Protein 1TUJ (pdb70)

Nearest PDB structures (foldseek):
  1tuj-assembly1_A  TM=8.989E-01  e=5.207E-14  Apis mellifera
  1ls8-assembly1_A  TM=6.664E-01  e=7.599E-02  Bombyx mori
  7nyj-assembly1_A  TM=5.876E-01  e=1.503E-01  Varroa destructor
  7nza-assembly1_B  TM=5.631E-01  e=1.669E-01  Varroa destructor
  4inx-assembly1_A  TM=6.308E-01  e=3.863E-01  Amyelois transitella

Solvent-accessible surface area: 7145 Å² total; per-residue (Å²): 73,102,106,106,46,4,61,57,69,33,93,126,92,20,105,91,42,57,127,55,1,15,116,105,84,152,94,25,18,89,142,32,28,124,142,144,39,70,61,51,6,8,25,64,82,80,3,0,4,5,64,1,9,21,22,62,146,40,138,4,5,124,45,59,84,21,90,14,120,33,12,67,150,12,0,86,91,0,3,57,75,84,78,108,38,28,114,115,3,43,45,19,0,74,83,0,47,123,52,0,135,39,47,120,78,59,38,55,5,1,10,54,11,1,39,8,23,41,125,121,32,96,26

CATH classification: 1.10.238.20

Secondary structure (DSSP, 8-state):
--HHHHHHHHHHTSHHHHHHHHHHHSS-TTTT-SS-SSSSSS-STTHHHHTTHHHHHTT-EETTEE--HHHHHHHHHHT-S-SHHHHHHHHHHHHHHHHHTT-SSHHHHHHHHHHHHHHHT--

Sequence (123 aa):
IDQDTVVAKYMEYLMPDIMPCADELHISEDIATNIQAAKNGADMSQLGCLKACVMKRIEMLKGTELYVEPVYKMIEVVHAGNADDIQLVKGIANECIENAKGETDECNIGNKYTDCYIEKLFSIDQDTVVAKYMEYLMPDIMPCADELHISEDIATNIQAAKNGADMSQLGCLKACVMKRIEMLKGTELYVEPVYKMIEVVHAGNADDIQLVKGIANECIENAKGETDECNIGNKYTDCYIEKLFSIDQDTVVAKYMEYLMPDIMPCADELHISEDIATNIQAAKNGADMSQLGCLKACVMKRIEMLKGTELYVEPVYKMIEVVHAGNADDIQLVKGIANECIENAKGETDECNIGNKYTDCYIEKLFSIDQDTVVAKYMEYLMPDIMPCADELHISEDIATNIQAAKNGADMSQLGCLKACVMKRIEMLKGTELYVEPVYKMIEVVHAGNADDIQLVKGIANECIENAKGETDECNIGNKYTDCYIEKLFSIDQDTVVAKYMEYLMPDIMPCADELHISEDIATNIQAAKNGADMSQLGCLKACVMKRIEMLKGTELYVEPVYKMIEVVHAGNADDIQLVKGIANECIENAKGETDECNIGNKYTDCYIEKLFSIDQDTVVAKYMEYLMPDIMPCADELHISEDIATNIQAAKNGADMSQLGCLKACVMKRIEMLKGTELYVEPVYKMIEVVHAGNADDIQLVKGIANECIENAKGETDECNIGNKYTDCYIEKLFSIDQDTVVAKYMEYLMPDIMPCADELHISEDIATNIQAAKNGADMSQLGCLKACVMKRIEMLKGTELYVEPVYKMIEVVHAGNADDIQLVKGIANECIENAKGETDECNIGNKYTDCYIEKLFSIDQDTVVAKYMEYLMPDIMPCADELHISEDIATNIQAAKNGADMSQLGCLKACVMKRIEMLKGTELYVEPVYKMIEVVHAGNADDIQLVKGIANECIENAKGETDECNIGNKYTDCYIEKLFSIDQDTVVAKYMEYLMPDIMPCADELHISEDIATNIQAAKNGADMSQLGCLKACVMKRIEMLKGTELYVEPVYKMIEVVHAGNADDIQLVKGIANECIENAKGETDECNIGNKYTDCYIEKLFSIDQDTVVAKYMEYLMPDIMPCADELHISEDIATNIQAAKNGADMSQLGCLKACVMKRIEMLKGTELYVEPVYKMIEVVHAGNADDIQLVKGIANECIENAKGETDECNIGNKYTDCYIEKLFSIDQDTVVAKYMEYLMPDIMPCADELHISEDIATNIQAAKNGADMSQLGCLKACVMKRIEMLKGTELYVEPVYKMIEVVHAGNADDIQLVKGIANECIENAKGETDECNIGNKYTDCYIEKLFSIDQDTVVAKYMEYLMPDIMPCADELHISEDIATNIQAAKNGADMSQLGCLKACVMKRIEMLKGTELYVEPVYKMIEVVHAGNADDIQLVKGIANECIENAKGETDECNIGNKYTDCYIEKLFSIDQDTVVAKYMEYLMPDIMPCADELHISEDIATNIQAAKNGADMSQLGCLKACVMKRIEMLKGTELYVEPVYKMIEVVHAGNADDIQLVKGIANECIENAKGETDECNIGNKYTDCYIEKLFSIDQDTVVAKYMEYLMPDIMPCADELHISEDIATNIQAAKNGADMSQLGCLKACVMKRIEMLKGTELYVEPVYKMIEVVHAGNADDIQLVKGIANECIENAKGETDECNIGNKYTDCYIEKLFSIDQDTVVAKYMEYLMPDIMPCADELHISEDIATNIQAAKNGADMSQLGCLKACVMKRIEMLKGTELYVEPVYKMIEVVHAGNADDIQLVKGIANECIENAKGETDECNIGNKYTDCYIEKLFSIDQDTVVAKYMEYLMPDIMPCADELHISEDIATNIQAAKNGADMSQLGCLKACVMKRIEMLKGTELYVEPVYKMIEVVHAGNADDIQLVKGIANECIENAKGETDECNIGNKYTDCYIEKLFSIDQDTVVAKYMEYLMPDIMPCADELHISEDIATNIQAAKNGADMSQLGCLKACVMKRIEMLKGTELYVEPVYKMIEVVHAGNADDIQLVKGIANECIENAKGETDECNIGNKYTDCYIEKLFS

Structure (mmCIF, N/CA/C/O backbone):
data_1TUJ
#
_entry.id   1TUJ
#
loop_
_entity.id
_entity.type
_entity.pdbx_description
1 polymer 'odorant binding protein ASP2'
2 non-polymer 3-TRIMETHYLSILYL-PROPIONATE-2,2,3,3,-D4
#
loop_
_atom_site.group_PDB
_atom_site.id
_atom_site.type_symbol
_atom_site.label_atom_id
_atom_site.label_alt_id
_atom_site.label_comp_id
_atom_site.label_asym_id
_atom_site.label_entity_id
_atom_site.label_seq_id
_atom_site.pdbx_PDB_ins_code
_atom_site.Cartn_x
_atom_site.Cartn_y
_atom_site.Cartn_z
_atom_site.occupancy
_atom_site.B_iso_or_equiv
_atom_site.auth_seq_id
_atom_site.auth_comp_id
_atom_site.auth_asym_id
_atom_site.auth_atom_id
_atom_site.pdbx_PDB_model_num
ATOM 1 N N . ILE A 1 1 ? -0.765 14.825 10.086 1.00 0.00 1 ILE A N 1
ATOM 2 C CA . ILE A 1 1 ? -1.889 14.031 9.530 1.00 0.00 1 ILE A CA 1
ATOM 3 C C . ILE A 1 1 ? -2.242 12.862 10.442 1.00 0.00 1 ILE A C 1
ATOM 4 O O . ILE A 1 1 ? -1.481 11.902 10.562 1.00 0.00 1 ILE A O 1
ATOM 19 N N . ASP A 1 2 ? -3.403 12.952 11.085 1.00 0.00 2 ASP A N 1
ATOM 20 C CA . ASP A 1 2 ? -3.866 11.900 11.984 1.00 0.00 2 ASP A CA 1
ATOM 21 C C . ASP A 1 2 ? -3.991 10.578 11.244 1.00 0.00 2 ASP A C 1
ATOM 22 O O . ASP A 1 2 ? -4.369 10.546 10.073 1.00 0.00 2 ASP A O 1
ATOM 31 N N . GLN A 1 3 ? -3.656 9.487 11.928 1.00 0.00 3 GLN A N 1
ATOM 32 C CA . GLN A 1 3 ? -3.746 8.160 11.337 1.00 0.00 3 GLN A CA 1
ATOM 33 C C . GLN A 1 3 ? -5.156 7.916 10.825 1.00 0.00 3 GLN A C 1
ATOM 34 O O . GLN A 1 3 ? -5.362 7.246 9.813 1.00 0.00 3 GLN A O 1
ATOM 48 N N . ASP A 1 4 ? -6.120 8.468 11.548 1.00 0.00 4 ASP A N 1
ATOM 49 C CA . ASP A 1 4 ? -7.527 8.338 11.193 1.00 0.00 4 ASP A CA 1
ATOM 50 C C . ASP A 1 4 ? -7.793 8.898 9.800 1.00 0.00 4 ASP A C 1
ATOM 51 O O . ASP A 1 4 ? -8.725 8.473 9.118 1.00 0.00 4 ASP A O 1
ATOM 60 N N . THR A 1 5 ? -6.965 9.851 9.385 1.00 0.00 5 THR A N 1
ATOM 61 C CA . THR A 1 5 ? -7.106 10.472 8.074 1.00 0.00 5 THR A CA 1
ATOM 62 C C . THR A 1 5 ? -6.321 9.691 7.035 1.00 0.00 5 THR A C 1
ATOM 63 O O . THR A 1 5 ? -6.618 9.743 5.842 1.00 0.00 5 THR A O 1
ATOM 74 N N . VAL A 1 6 ? -5.323 8.962 7.506 1.00 0.00 6 VAL A N 1
ATOM 75 C CA . VAL A 1 6 ? -4.478 8.161 6.634 1.00 0.00 6 VAL A CA 1
ATOM 76 C C . VAL A 1 6 ? -5.229 6.944 6.103 1.00 0.00 6 VAL A C 1
ATOM 77 O O . VAL A 1 6 ? -5.259 6.699 4.898 1.00 0.00 6 VAL A O 1
ATOM 90 N N . VAL A 1 7 ? -5.836 6.189 7.011 1.00 0.00 7 VAL A N 1
ATOM 91 C CA . VAL A 1 7 ? -6.577 4.991 6.638 1.00 0.00 7 VAL A CA 1
ATOM 92 C C . VAL A 1 7 ? -7.910 5.341 5.978 1.00 0.00 7 VAL A C 1
ATOM 93 O O . VAL A 1 7 ? -8.401 4.598 5.129 1.00 0.00 7 VAL A O 1
ATOM 106 N N . ALA A 1 8 ? -8.489 6.472 6.367 1.00 0.00 8 ALA A N 1
ATOM 107 C CA . ALA A 1 8 ? -9.768 6.904 5.808 1.00 0.00 8 ALA A CA 1
ATOM 108 C C . ALA A 1 8 ? -9.601 7.454 4.394 1.00 0.00 8 ALA A C 1
ATOM 109 O O . ALA A 1 8 ? -10.503 7.334 3.564 1.00 0.00 8 ALA A O 1
ATOM 116 N N . LYS A 1 9 ? -8.448 8.057 4.123 1.00 0.00 9 LYS A N 1
ATOM 117 C CA . LYS A 1 9 ? -8.177 8.622 2.804 1.00 0.00 9 LYS A CA 1
ATOM 118 C C . LYS A 1 9 ? -7.766 7.540 1.812 1.00 0.00 9 LYS A C 1
ATOM 119 O O . LYS A 1 9 ? -8.380 7.394 0.761 1.00 0.00 9 LYS A O 1
ATOM 138 N N . TYR A 1 10 ? -6.726 6.783 2.153 1.00 0.00 10 TYR A N 1
ATOM 139 C CA . TYR A 1 10 ? -6.238 5.717 1.281 1.00 0.00 10 TYR A CA 1
ATOM 140 C C . TYR A 1 10 ? -7.347 4.722 0.951 1.00 0.00 10 TYR A C 1
ATOM 141 O O . TYR A 1 10 ? -7.332 4.090 -0.106 1.00 0.00 10 TYR A O 1
ATOM 159 N N . MET A 1 11 ? -8.306 4.588 1.859 1.00 0.00 11 MET A N 1
ATOM 160 C CA . MET A 1 11 ? -9.420 3.666 1.666 1.00 0.00 11 MET A CA 1
ATOM 161 C C . MET A 1 11 ? -10.495 4.282 0.775 1.00 0.00 11 MET A C 1
ATOM 162 O O . MET A 1 11 ? -10.877 3.704 -0.240 1.00 0.00 11 MET A O 1
ATOM 176 N N . GLU A 1 12 ? -10.976 5.457 1.164 1.00 0.00 12 GLU A N 1
ATOM 177 C CA . GLU A 1 12 ? -12.010 6.155 0.405 1.00 0.00 12 GLU A CA 1
ATOM 178 C C . GLU A 1 12 ? -11.507 6.544 -0.983 1.00 0.00 12 GLU A C 1
ATOM 179 O O . GLU A 1 12 ? -12.294 6.733 -1.911 1.00 0.00 12 GLU A O 1
ATOM 191 N N . TYR A 1 13 ? -10.190 6.658 -1.117 1.00 0.00 13 TYR A N 1
ATOM 192 C CA . TYR A 1 13 ? -9.572 7.032 -2.385 1.00 0.00 13 TYR A CA 1
ATOM 193 C C . TYR A 1 13 ? -9.700 5.906 -3.406 1.00 0.00 13 TYR A C 1
ATOM 194 O O . TYR A 1 13 ? -9.687 6.146 -4.614 1.00 0.00 13 TYR A O 1
ATOM 212 N N . LEU A 1 14 ? -9.829 4.677 -2.913 1.00 0.00 14 LEU A N 1
ATOM 213 C CA . LEU A 1 14 ? -9.954 3.513 -3.785 1.00 0.00 14 LEU A CA 1
ATOM 214 C C . LEU A 1 14 ? -10.845 2.444 -3.153 1.00 0.00 14 LEU A C 1
ATOM 215 O O . LEU A 1 14 ? -10.572 1.250 -3.267 1.00 0.00 14 LEU A O 1
ATOM 231 N N . MET A 1 15 ? -11.916 2.878 -2.493 1.00 0.00 15 MET A N 1
ATOM 232 C CA . MET A 1 15 ? -12.839 1.954 -1.846 1.00 0.00 15 MET A CA 1
ATOM 233 C C . MET A 1 15 ? -13.488 1.010 -2.863 1.00 0.00 15 MET A C 1
ATOM 234 O O . MET A 1 15 ? -13.462 -0.207 -2.678 1.00 0.00 15 MET A O 1
ATOM 248 N N . PRO A 1 16 ? -14.081 1.545 -3.954 1.00 0.00 16 PRO A N 1
ATOM 249 C CA . PRO A 1 16 ? -14.722 0.711 -4.975 1.00 0.00 16 PRO A CA 1
ATOM 250 C C . PRO A 1 16 ? -13.703 -0.075 -5.790 1.00 0.00 16 PRO A C 1
ATOM 251 O O . PRO A 1 16 ? -14.062 -0.829 -6.695 1.00 0.00 16 PRO A O 1
ATOM 262 N N . ASP A 1 17 ? -12.427 0.105 -5.461 1.00 0.00 17 ASP A N 1
ATOM 263 C CA . ASP A 1 17 ? -11.350 -0.585 -6.159 1.00 0.00 17 ASP A CA 1
ATOM 264 C C . ASP A 1 17 ? -10.664 -1.596 -5.246 1.00 0.00 17 ASP A C 1
ATOM 265 O O . ASP A 1 17 ? -9.907 -2.449 -5.711 1.00 0.00 17 ASP A O 1
ATOM 274 N N . ILE A 1 18 ? -10.924 -1.491 -3.945 1.00 0.00 18 ILE A N 1
ATOM 275 C CA . ILE A 1 18 ? -10.330 -2.403 -2.971 1.00 0.00 18 ILE A CA 1
ATOM 276 C C . ILE A 1 18 ? -11.208 -3.636 -2.745 1.00 0.00 18 ILE A C 1
ATOM 277 O O . ILE A 1 18 ? -10.700 -4.728 -2.485 1.00 0.00 18 ILE A O 1
ATOM 293 N N . MET A 1 19 ? -12.522 -3.464 -2.864 1.00 0.00 19 MET A N 1
ATOM 294 C CA . MET A 1 19 ? -13.456 -4.569 -2.653 1.00 0.00 19 MET A CA 1
ATOM 295 C C . MET A 1 19 ? -13.265 -5.723 -3.657 1.00 0.00 19 MET A C 1
ATOM 296 O O . MET A 1 19 ? -13.497 -6.876 -3.299 1.00 0.00 19 MET A O 1
ATOM 310 N N . PRO A 1 20 ? -12.842 -5.460 -4.920 1.00 0.00 20 PRO A N 1
ATOM 311 C CA . PRO A 1 20 ? -12.638 -6.529 -5.905 1.00 0.00 20 PRO A CA 1
ATOM 312 C C . PRO A 1 20 ? -11.449 -7.413 -5.548 1.00 0.00 20 PRO A C 1
ATOM 313 O O . PRO A 1 20 ? -11.470 -8.623 -5.772 1.00 0.00 20 PRO A O 1
ATOM 324 N N . CYS A 1 21 ? -10.416 -6.795 -4.980 1.00 0.00 21 CYS A N 1
ATOM 325 C CA . CYS A 1 21 ? -9.205 -7.513 -4.599 1.00 0.00 21 CYS A CA 1
ATOM 326 C C . CYS A 1 21 ? -9.495 -8.570 -3.537 1.00 0.00 21 CYS A C 1
ATOM 327 O O . CYS A 1 21 ? -9.138 -9.734 -3.698 1.00 0.00 21 CYS A O 1
ATOM 334 N N . ALA A 1 22 ? -10.139 -8.160 -2.451 1.00 0.00 22 ALA A N 1
ATOM 335 C CA . ALA A 1 22 ? -10.473 -9.082 -1.368 1.00 0.00 22 ALA A CA 1
ATOM 336 C C . ALA A 1 22 ? -11.276 -10.275 -1.877 1.00 0.00 22 ALA A C 1
ATOM 337 O O . ALA A 1 22 ? -11.129 -11.390 -1.378 1.00 0.00 22 ALA A O 1
ATOM 344 N N . ASP A 1 23 ? -12.119 -10.035 -2.873 1.00 0.00 23 ASP A N 1
ATOM 345 C CA . ASP A 1 23 ? -12.944 -11.090 -3.446 1.00 0.00 23 ASP A CA 1
ATOM 346 C C . ASP A 1 23 ? -12.146 -11.904 -4.458 1.00 0.00 23 ASP A C 1
ATOM 347 O O . ASP A 1 23 ? -12.539 -13.008 -4.837 1.00 0.00 23 ASP A O 1
ATOM 356 N N . GLU A 1 24 ? -11.022 -11.346 -4.891 1.00 0.00 24 GLU A N 1
ATOM 357 C CA . GLU A 1 24 ? -10.163 -12.000 -5.869 1.00 0.00 24 GLU A CA 1
ATOM 358 C C . GLU A 1 24 ? -9.653 -13.347 -5.370 1.00 0.00 24 GLU A C 1
ATOM 359 O O . GLU A 1 24 ? -9.827 -14.363 -6.044 1.00 0.00 24 GLU A O 1
ATOM 371 N N . LEU A 1 25 ? -9.029 -13.367 -4.191 1.00 0.00 25 LEU A N 1
ATOM 372 C CA . LEU A 1 25 ? -8.490 -14.622 -3.669 1.00 0.00 25 LEU A CA 1
ATOM 373 C C . LEU A 1 25 ? -9.430 -15.296 -2.677 1.00 0.00 25 LEU A C 1
ATOM 374 O O . LEU A 1 25 ? -9.610 -16.514 -2.724 1.00 0.00 25 LEU A O 1
ATOM 390 N N . HIS A 1 26 ? -10.042 -14.508 -1.797 1.00 0.00 26 HIS A N 1
ATOM 391 C CA . HIS A 1 26 ? -10.967 -15.050 -0.805 1.00 0.00 26 HIS A CA 1
ATOM 392 C C . HIS A 1 26 ? -11.467 -13.956 0.131 1.00 0.00 26 HIS A C 1
ATOM 393 O O . HIS A 1 26 ? -12.651 -13.621 0.159 1.00 0.00 26 HIS A O 1
ATOM 408 N N . ILE A 1 27 ? -10.523 -13.414 0.898 1.00 0.00 27 ILE A N 1
ATOM 409 C CA . ILE A 1 27 ? -10.797 -12.385 1.893 1.00 0.00 27 ILE A CA 1
ATOM 410 C C . ILE A 1 27 ? -9.774 -11.257 1.820 1.00 0.00 27 ILE A C 1
ATOM 411 O O . ILE A 1 27 ? -8.791 -11.343 1.084 1.00 0.00 27 ILE A O 1
ATOM 427 N N . SER A 1 28 ? -10.016 -10.199 2.588 1.00 0.00 28 SER A N 1
ATOM 428 C CA . SER A 1 28 ? -9.098 -9.073 2.643 1.00 0.00 28 SER A CA 1
ATOM 429 C C . SER A 1 28 ? -8.018 -9.351 3.679 1.00 0.00 28 SER A C 1
ATOM 430 O O . SER A 1 28 ? -8.321 -9.700 4.821 1.00 0.00 28 SER A O 1
ATOM 438 N N . GLU A 1 29 ? -6.761 -9.201 3.278 1.00 0.00 29 GLU A N 1
ATOM 439 C CA . GLU A 1 29 ? -5.637 -9.439 4.177 1.00 0.00 29 GLU A CA 1
ATOM 440 C C . GLU A 1 29 ? -5.796 -8.663 5.483 1.00 0.00 29 GLU A C 1
ATOM 441 O O . GLU A 1 29 ? -5.177 -9.000 6.490 1.00 0.00 29 GLU A O 1
ATOM 453 N N . ASP A 1 30 ? -6.630 -7.625 5.455 1.00 0.00 30 ASP A N 1
ATOM 454 C CA . ASP A 1 30 ? -6.874 -6.802 6.635 1.00 0.00 30 ASP A CA 1
ATOM 455 C C . ASP A 1 30 ? -7.747 -7.544 7.643 1.00 0.00 30 ASP A C 1
ATOM 456 O O . ASP A 1 30 ? -7.301 -7.876 8.742 1.00 0.00 30 ASP A O 1
ATOM 465 N N . ILE A 1 31 ? -8.993 -7.802 7.258 1.00 0.00 31 ILE A N 1
ATOM 466 C CA . ILE A 1 31 ? -9.933 -8.508 8.122 1.00 0.00 31 ILE A CA 1
ATOM 467 C C . ILE A 1 31 ? -9.529 -9.972 8.263 1.00 0.00 31 ILE A C 1
ATOM 468 O O . ILE A 1 31 ? -10.130 -10.723 9.032 1.00 0.00 31 ILE A O 1
ATOM 484 N N . ALA A 1 32 ? -8.504 -10.368 7.512 1.00 0.00 32 ALA A N 1
ATOM 485 C CA . ALA A 1 32 ? -8.005 -11.738 7.554 1.00 0.00 32 ALA A CA 1
ATOM 486 C C . ALA A 1 32 ? -7.837 -12.202 8.996 1.00 0.00 32 ALA A C 1
ATOM 487 O O . ALA A 1 32 ? -8.072 -13.366 9.322 1.00 0.00 32 ALA A O 1
ATOM 494 N N . THR A 1 33 ? -7.429 -11.268 9.849 1.00 0.00 33 THR A N 1
ATOM 495 C CA . THR A 1 33 ? -7.228 -11.534 11.267 1.00 0.00 33 THR A CA 1
ATOM 496 C C . THR A 1 33 ? -6.784 -10.263 11.983 1.00 0.00 33 THR A C 1
ATOM 497 O O . THR A 1 33 ? -5.816 -9.626 11.578 1.00 0.00 33 THR A O 1
ATOM 508 N N . ASN A 1 34 ? -7.516 -9.892 13.030 1.00 0.00 34 ASN A N 1
ATOM 509 C CA . ASN A 1 34 ? -7.213 -8.688 13.806 1.00 0.00 34 ASN A CA 1
ATOM 510 C C . ASN A 1 34 ? -5.711 -8.459 13.964 1.00 0.00 34 ASN A C 1
ATOM 511 O O . ASN A 1 34 ? -5.117 -7.683 13.215 1.00 0.00 34 ASN A O 1
ATOM 522 N N . ILE A 1 35 ? -5.100 -9.127 14.933 1.00 0.00 35 ILE A N 1
ATOM 523 C CA . ILE A 1 35 ? -3.669 -8.977 15.171 1.00 0.00 35 ILE A CA 1
ATOM 524 C C . ILE A 1 35 ? -3.024 -10.316 15.506 1.00 0.00 35 ILE A C 1
ATOM 525 O O . ILE A 1 35 ? -2.379 -10.466 16.545 1.00 0.00 35 ILE A O 1
ATOM 541 N N . GLN A 1 36 ? -3.197 -11.288 14.616 1.00 0.00 36 GLN A N 1
ATOM 542 C CA . GLN A 1 36 ? -2.636 -12.620 14.829 1.00 0.00 36 GLN A CA 1
ATOM 543 C C . GLN A 1 36 ? -1.923 -13.145 13.581 1.00 0.00 36 GLN A C 1
ATOM 544 O O . GLN A 1 36 ? -1.619 -14.333 13.484 1.00 0.00 36 GLN A O 1
ATOM 558 N N . ALA A 1 37 ? -1.646 -12.261 12.625 1.00 0.00 37 ALA A N 1
ATOM 559 C CA . ALA A 1 37 ? -0.975 -12.675 11.395 1.00 0.00 37 ALA A CA 1
ATOM 560 C C . ALA A 1 37 ? 0.544 -12.698 11.550 1.00 0.00 37 ALA A C 1
ATOM 561 O O . ALA A 1 37 ? 1.136 -13.768 11.696 1.00 0.00 37 ALA A O 1
ATOM 568 N N . ALA A 1 38 ? 1.170 -11.516 11.533 1.00 0.00 38 ALA A N 1
ATOM 569 C CA . ALA A 1 38 ? 2.627 -11.416 11.667 1.00 0.00 38 ALA A CA 1
ATOM 570 C C . ALA A 1 38 ? 3.121 -9.976 11.519 1.00 0.00 38 ALA A C 1
ATOM 571 O O . ALA A 1 38 ? 3.380 -9.296 12.512 1.00 0.00 38 ALA A O 1
ATOM 578 N N . LYS A 1 39 ? 3.256 -9.523 10.269 1.00 0.00 39 LYS A N 1
ATOM 579 C CA . LYS A 1 39 ? 3.744 -8.174 9.979 1.00 0.00 39 LYS A CA 1
ATOM 580 C C . LYS A 1 39 ? 3.022 -7.114 10.805 1.00 0.00 39 LYS A C 1
ATOM 581 O O . LYS A 1 39 ? 3.645 -6.395 11.585 1.00 0.00 39 LYS A O 1
ATOM 600 N N . ASN A 1 40 ? 1.709 -7.018 10.628 1.00 0.00 40 ASN A N 1
ATOM 601 C CA . ASN A 1 40 ? 0.911 -6.045 11.368 1.00 0.00 40 ASN A CA 1
ATOM 602 C C . ASN A 1 40 ? -0.242 -6.729 12.093 1.00 0.00 40 ASN A C 1
ATOM 603 O O . ASN A 1 40 ? -1.015 -6.084 12.804 1.00 0.00 40 ASN A O 1
ATOM 614 N N . GLY A 1 41 ? -0.350 -8.041 11.905 1.00 0.00 41 GLY A N 1
ATOM 615 C CA . GLY A 1 41 ? -1.404 -8.801 12.551 1.00 0.00 41 GLY A CA 1
ATOM 616 C C . GLY A 1 41 ? -2.543 -9.140 11.609 1.00 0.00 41 GLY A C 1
ATOM 617 O O . GLY A 1 41 ? -3.348 -10.021 11.900 1.00 0.00 41 GLY A O 1
ATOM 621 N N . ALA A 1 42 ? -2.605 -8.444 10.477 1.00 0.00 42 ALA A N 1
ATOM 622 C CA . ALA A 1 42 ? -3.646 -8.684 9.480 1.00 0.00 42 ALA A CA 1
ATOM 623 C C . ALA A 1 42 ? -3.240 -9.808 8.539 1.00 0.00 42 ALA A C 1
ATOM 624 O O . ALA A 1 42 ? -3.996 -10.756 8.329 1.00 0.00 42 ALA A O 1
ATOM 631 N N . ASP A 1 43 ? -2.037 -9.698 7.978 1.00 0.00 43 ASP A N 1
ATOM 632 C CA . ASP A 1 43 ? -1.520 -10.707 7.060 1.00 0.00 43 ASP A CA 1
ATOM 633 C C . ASP A 1 43 ? -0.095 -10.359 6.627 1.00 0.00 43 ASP A C 1
ATOM 634 O O . ASP A 1 43 ? 0.452 -9.333 7.031 1.00 0.00 43 ASP A O 1
ATOM 643 N N . MET A 1 44 ? 0.503 -11.226 5.816 1.00 0.00 44 MET A N 1
ATOM 644 C CA . MET A 1 44 ? 1.865 -11.017 5.330 1.00 0.00 44 MET A CA 1
ATOM 645 C C . MET A 1 44 ? 2.082 -11.747 4.006 1.00 0.00 44 MET A C 1
ATOM 646 O O . MET A 1 44 ? 2.399 -11.128 2.989 1.00 0.00 44 MET A O 1
ATOM 660 N N . SER A 1 45 ? 1.912 -13.066 4.029 1.00 0.00 45 SER A N 1
ATOM 661 C CA . SER A 1 45 ? 2.087 -13.881 2.833 1.00 0.00 45 SER A CA 1
ATOM 662 C C . SER A 1 45 ? 1.039 -13.537 1.783 1.00 0.00 45 SER A C 1
ATOM 663 O O . SER A 1 45 ? 1.362 -13.321 0.617 1.00 0.00 45 SER A O 1
ATOM 671 N N . GLN A 1 46 ? -0.221 -13.490 2.205 1.00 0.00 46 GLN A N 1
ATOM 672 C CA . GLN A 1 46 ? -1.315 -13.170 1.299 1.00 0.00 46 GLN A CA 1
ATOM 673 C C . GLN A 1 46 ? -1.521 -11.662 1.217 1.00 0.00 46 GLN A C 1
ATOM 674 O O . GLN A 1 46 ? -2.232 -11.170 0.342 1.00 0.00 46 GLN A O 1
ATOM 688 N N . LEU A 1 47 ? -0.895 -10.932 2.136 1.00 0.00 47 LEU A N 1
ATOM 689 C CA . LEU A 1 47 ? -1.005 -9.478 2.169 1.00 0.00 47 LEU A CA 1
ATOM 690 C C . LEU A 1 47 ? -0.186 -8.859 1.049 1.00 0.00 47 LEU A C 1
ATOM 691 O O . LEU A 1 47 ? -0.611 -7.896 0.410 1.00 0.00 47 LEU A O 1
ATOM 707 N N . GLY A 1 48 ? 0.991 -9.423 0.813 1.00 0.00 48 GLY A N 1
ATOM 708 C CA . GLY A 1 48 ? 1.858 -8.917 -0.229 1.00 0.00 48 GLY A CA 1
ATOM 709 C C . GLY A 1 48 ? 1.275 -9.101 -1.617 1.00 0.00 48 GLY A C 1
ATOM 710 O O . GLY A 1 48 ? 1.934 -8.807 -2.615 1.00 0.00 48 GLY A O 1
ATOM 714 N N . CYS A 1 49 ? 0.041 -9.591 -1.683 1.00 0.00 49 CYS A N 1
ATOM 715 C CA . CYS A 1 49 ? -0.625 -9.806 -2.961 1.00 0.00 49 CYS A CA 1
ATOM 716 C C . CYS A 1 49 ? -2.064 -9.318 -2.924 1.00 0.00 49 CYS A C 1
ATOM 717 O O . CYS A 1 49 ? -2.445 -8.434 -3.692 1.00 0.00 49 CYS A O 1
ATOM 724 N N . LEU A 1 50 ? -2.869 -9.920 -2.052 1.00 0.00 50 LEU A N 1
ATOM 725 C CA . LEU A 1 50 ? -4.266 -9.531 -1.909 1.00 0.00 50 LEU A CA 1
ATOM 726 C C . LEU A 1 50 ? -4.359 -8.016 -1.790 1.00 0.00 50 LEU A C 1
ATOM 727 O O . LEU A 1 50 ? -5.201 -7.381 -2.424 1.00 0.00 50 LEU A O 1
ATOM 743 N N . LYS A 1 51 ? -3.475 -7.443 -0.978 1.00 0.00 51 LYS A N 1
ATOM 744 C CA . LYS A 1 51 ? -3.436 -6.001 -0.801 1.00 0.00 51 LYS A CA 1
ATOM 745 C C . LYS A 1 51 ? -2.610 -5.369 -1.918 1.00 0.00 51 LYS A C 1
ATOM 746 O O . LYS A 1 51 ? -2.745 -4.179 -2.202 1.00 0.00 51 LYS A O 1
ATOM 765 N N . ALA A 1 52 ? -1.760 -6.177 -2.559 1.00 0.00 52 ALA A N 1
ATOM 766 C CA . ALA A 1 52 ? -0.929 -5.674 -3.644 1.00 0.00 52 ALA A CA 1
ATOM 767 C C . ALA A 1 52 ? -1.771 -5.475 -4.898 1.00 0.00 52 ALA A C 1
ATOM 768 O O . ALA A 1 52 ? -1.358 -4.801 -5.841 1.00 0.00 52 ALA A O 1
ATOM 775 N N . CYS A 1 53 ? -2.956 -6.079 -4.892 1.00 0.00 53 CYS A N 1
ATOM 776 C CA . CYS A 1 53 ? -3.880 -5.981 -6.012 1.00 0.00 53 CYS A CA 1
ATOM 777 C C . CYS A 1 53 ? -4.331 -4.538 -6.205 1.00 0.00 53 CYS A C 1
ATOM 778 O O . CYS A 1 53 ? -4.579 -4.097 -7.326 1.00 0.00 53 CYS A O 1
ATOM 785 N N . VAL A 1 54 ? -4.440 -3.812 -5.099 1.00 0.00 54 VAL A N 1
ATOM 786 C CA . VAL A 1 54 ? -4.849 -2.414 -5.143 1.00 0.00 54 VAL A CA 1
ATOM 787 C C . VAL A 1 54 ? -3.755 -1.565 -5.782 1.00 0.00 54 VAL A C 1
ATOM 788 O O . VAL A 1 54 ? -4.014 -0.472 -6.287 1.00 0.00 54 VAL A O 1
ATOM 801 N N . MET A 1 55 ? -2.531 -2.084 -5.756 1.00 0.00 55 MET A N 1
ATOM 802 C CA . MET A 1 55 ? -1.387 -1.390 -6.336 1.00 0.00 55 MET A CA 1
ATOM 803 C C . MET A 1 55 ? -1.420 -1.484 -7.857 1.00 0.00 55 MET A C 1
ATOM 804 O O . MET A 1 55 ? -1.339 -0.474 -8.556 1.00 0.00 55 MET A O 1
ATOM 818 N N . LYS A 1 56 ? -1.540 -2.709 -8.361 1.00 0.00 56 LYS A N 1
ATOM 819 C CA . LYS A 1 56 ? -1.592 -2.946 -9.798 1.00 0.00 56 LYS A CA 1
ATOM 820 C C . LYS A 1 56 ? -2.856 -2.342 -10.396 1.00 0.00 56 LYS A C 1
ATOM 821 O O . LYS A 1 56 ? -2.960 -2.163 -11.610 1.00 0.00 56 LYS A O 1
ATOM 840 N N . ARG A 1 57 ? -3.816 -2.032 -9.532 1.00 0.00 57 ARG A N 1
ATOM 841 C CA . ARG A 1 57 ? -5.078 -1.445 -9.960 1.00 0.00 57 ARG A CA 1
ATOM 842 C C . ARG A 1 57 ? -4.874 -0.004 -10.420 1.00 0.00 57 ARG A C 1
ATOM 843 O O . ARG A 1 57 ? -5.564 0.474 -11.321 1.00 0.00 57 ARG A O 1
ATOM 864 N N . ILE A 1 58 ? -3.920 0.680 -9.795 1.00 0.00 58 ILE A N 1
ATOM 865 C CA . ILE A 1 58 ? -3.619 2.067 -10.139 1.00 0.00 58 ILE A CA 1
ATOM 866 C C . ILE A 1 58 ? -2.360 2.163 -10.996 1.00 0.00 58 ILE A C 1
ATOM 867 O O . ILE A 1 58 ? -1.697 3.199 -11.025 1.00 0.00 58 ILE A O 1
ATOM 883 N N . GLU A 1 59 ? -2.041 1.072 -11.687 1.00 0.00 59 GLU A N 1
ATOM 884 C CA . GLU A 1 59 ? -0.867 1.024 -12.556 1.00 0.00 59 GLU A CA 1
ATOM 885 C C . GLU A 1 59 ? 0.422 1.256 -11.771 1.00 0.00 59 GLU A C 1
ATOM 886 O O . GLU A 1 59 ? 1.254 2.077 -12.159 1.00 0.00 59 GLU A O 1
ATOM 898 N N . MET A 1 60 ? 0.586 0.523 -10.672 1.00 0.00 60 MET A N 1
ATOM 899 C CA . MET A 1 60 ? 1.781 0.646 -9.842 1.00 0.00 60 MET A CA 1
ATOM 900 C C . MET A 1 60 ? 2.511 -0.690 -9.758 1.00 0.00 60 MET A C 1
ATOM 901 O O . MET A 1 60 ? 3.689 -0.748 -9.408 1.00 0.00 60 MET A O 1
ATOM 915 N N . LEU A 1 61 ? 1.799 -1.762 -10.087 1.00 0.00 61 LEU A N 1
ATOM 916 C CA . LEU A 1 61 ? 2.361 -3.105 -10.048 1.00 0.00 61 LEU A CA 1
ATOM 917 C C . LEU A 1 61 ? 2.081 -3.848 -11.351 1.00 0.00 61 LEU A C 1
ATOM 918 O O . LEU A 1 61 ? 0.945 -4.228 -11.629 1.00 0.00 61 LEU A O 1
ATOM 934 N N . LYS A 1 62 ? 3.124 -4.050 -12.149 1.00 0.00 62 LYS A N 1
ATOM 935 C CA . LYS A 1 62 ? 2.986 -4.748 -13.422 1.00 0.00 62 LYS A CA 1
ATOM 936 C C . LYS A 1 62 ? 3.535 -6.167 -13.325 1.00 0.00 62 LYS A C 1
ATOM 937 O O . LYS A 1 62 ? 4.646 -6.446 -13.776 1.00 0.00 62 LYS A O 1
ATOM 956 N N . GLY A 1 63 ? 2.746 -7.061 -12.737 1.00 0.00 63 GLY A N 1
ATOM 957 C CA . GLY A 1 63 ? 3.170 -8.441 -12.584 1.00 0.00 63 GLY A CA 1
ATOM 958 C C . GLY A 1 63 ? 4.179 -8.605 -11.466 1.00 0.00 63 GLY A C 1
ATOM 959 O O . GLY A 1 63 ? 3.872 -9.173 -10.418 1.00 0.00 63 GLY A O 1
ATOM 963 N N . THR A 1 64 ? 5.388 -8.104 -11.695 1.00 0.00 64 THR A N 1
ATOM 964 C CA . THR A 1 64 ? 6.451 -8.179 -10.707 1.00 0.00 64 THR A CA 1
ATOM 965 C C . THR A 1 64 ? 7.207 -6.857 -10.634 1.00 0.00 64 THR A C 1
ATOM 966 O O . THR A 1 64 ? 8.254 -6.761 -9.992 1.00 0.00 64 THR A O 1
ATOM 977 N N . GLU A 1 65 ? 6.665 -5.842 -11.299 1.00 0.00 65 GLU A N 1
ATOM 978 C CA . GLU A 1 65 ? 7.276 -4.521 -11.321 1.00 0.00 65 GLU A CA 1
ATOM 979 C C . GLU A 1 65 ? 6.673 -3.620 -10.252 1.00 0.00 65 GLU A C 1
ATOM 980 O O . GLU A 1 65 ? 5.564 -3.108 -10.414 1.00 0.00 65 GLU A O 1
ATOM 992 N N . LEU A 1 66 ? 7.406 -3.426 -9.165 1.00 0.00 66 LEU A N 1
ATOM 993 C CA . LEU A 1 66 ? 6.949 -2.580 -8.079 1.00 0.00 66 LEU A CA 1
ATOM 994 C C . LEU A 1 66 ? 7.339 -1.124 -8.343 1.00 0.00 66 LEU A C 1
ATOM 995 O O . LEU A 1 66 ? 8.521 -0.781 -8.387 1.00 0.00 66 LEU A O 1
ATOM 1011 N N . TYR A 1 67 ? 6.330 -0.276 -8.534 1.00 0.00 67 TYR A N 1
ATOM 1012 C CA . TYR A 1 67 ? 6.552 1.142 -8.805 1.00 0.00 67 TYR A CA 1
ATOM 1013 C C . TYR A 1 67 ? 6.131 1.998 -7.614 1.00 0.00 67 TYR A C 1
ATOM 1014 O O . TYR A 1 67 ? 5.894 1.484 -6.521 1.00 0.00 67 TYR A O 1
ATOM 1032 N N . VAL A 1 68 ? 6.039 3.307 -7.835 1.00 0.00 68 VAL A N 1
ATOM 1033 C CA . VAL A 1 68 ? 5.653 4.232 -6.775 1.00 0.00 68 VAL A CA 1
ATOM 1034 C C . VAL A 1 68 ? 5.216 5.586 -7.338 1.00 0.00 68 VAL A C 1
ATOM 1035 O O . VAL A 1 68 ? 4.612 6.393 -6.628 1.00 0.00 68 VAL A O 1
ATOM 1048 N N . GLU A 1 69 ? 5.518 5.830 -8.610 1.00 0.00 69 GLU A N 1
ATOM 1049 C CA . GLU A 1 69 ? 5.160 7.091 -9.258 1.00 0.00 69 GLU A CA 1
ATOM 1050 C C . GLU A 1 69 ? 3.664 7.403 -9.105 1.00 0.00 69 GLU A C 1
ATOM 1051 O O . GLU A 1 69 ? 3.309 8.482 -8.629 1.00 0.00 69 GLU A O 1
ATOM 1063 N N . PRO A 1 70 ? 2.760 6.477 -9.503 1.00 0.00 70 PRO A N 1
ATOM 1064 C CA . PRO A 1 70 ? 1.315 6.698 -9.380 1.00 0.00 70 PRO A CA 1
ATOM 1065 C C . PRO A 1 70 ? 0.913 7.035 -7.949 1.00 0.00 70 PRO A C 1
ATOM 1066 O O . PRO A 1 70 ? -0.065 7.745 -7.717 1.00 0.00 70 PRO A O 1
ATOM 1077 N N . VAL A 1 71 ? 1.677 6.516 -6.993 1.00 0.00 71 VAL A N 1
ATOM 1078 C CA . VAL A 1 71 ? 1.414 6.770 -5.584 1.00 0.00 71 VAL A CA 1
ATOM 1079 C C . VAL A 1 71 ? 1.788 8.197 -5.226 1.00 0.00 71 VAL A C 1
ATOM 1080 O O . VAL A 1 71 ? 1.086 8.862 -4.468 1.00 0.00 71 VAL A O 1
ATOM 1093 N N . TYR A 1 72 ? 2.895 8.667 -5.787 1.00 0.00 72 TYR A N 1
ATOM 1094 C CA . TYR A 1 72 ? 3.357 10.021 -5.543 1.00 0.00 72 TYR A CA 1
ATOM 1095 C C . TYR A 1 72 ? 2.283 11.029 -5.934 1.00 0.00 72 TYR A C 1
ATOM 1096 O O . TYR A 1 72 ? 2.273 12.164 -5.458 1.00 0.00 72 TYR A O 1
ATOM 1114 N N . LYS A 1 73 ? 1.379 10.600 -6.807 1.00 0.00 73 LYS A N 1
ATOM 1115 C CA . LYS A 1 73 ? 0.304 11.458 -7.284 1.00 0.00 73 LYS A CA 1
ATOM 1116 C C . LYS A 1 73 ? -0.899 11.450 -6.342 1.00 0.00 73 LYS A C 1
ATOM 1117 O O . LYS A 1 73 ? -1.536 12.485 -6.139 1.00 0.00 73 LYS A O 1
ATOM 1136 N N . MET A 1 74 ? -1.210 10.296 -5.755 1.00 0.00 74 MET A N 1
ATOM 1137 C CA . MET A 1 74 ? -2.349 10.198 -4.857 1.00 0.00 74 MET A CA 1
ATOM 1138 C C . MET A 1 74 ? -1.995 10.719 -3.475 1.00 0.00 74 MET A C 1
ATOM 1139 O O . MET A 1 74 ? -2.853 11.241 -2.771 1.00 0.00 74 MET A O 1
ATOM 1153 N N . ILE A 1 75 ? -0.728 10.589 -3.086 1.00 0.00 75 ILE A N 1
ATOM 1154 C CA . ILE A 1 75 ? -0.287 11.078 -1.789 1.00 0.00 75 ILE A CA 1
ATOM 1155 C C . ILE A 1 75 ? -0.546 12.576 -1.701 1.00 0.00 75 ILE A C 1
ATOM 1156 O O . ILE A 1 75 ? -0.666 13.140 -0.614 1.00 0.00 75 ILE A O 1
ATOM 1172 N N . GLU A 1 76 ? -0.645 13.207 -2.867 1.00 0.00 76 GLU A N 1
ATOM 1173 C CA . GLU A 1 76 ? -0.897 14.641 -2.941 1.00 0.00 76 GLU A CA 1
ATOM 1174 C C . GLU A 1 76 ? -2.238 15.002 -2.302 1.00 0.00 76 GLU A C 1
ATOM 1175 O O . GLU A 1 76 ? -2.302 15.848 -1.410 1.00 0.00 76 GLU A O 1
ATOM 1187 N N . VAL A 1 77 ? -3.306 14.356 -2.764 1.00 0.00 77 VAL A N 1
ATOM 1188 C CA . VAL A 1 77 ? -4.645 14.616 -2.242 1.00 0.00 77 VAL A CA 1
ATOM 1189 C C . VAL A 1 77 ? -4.935 13.755 -1.018 1.00 0.00 77 VAL A C 1
ATOM 1190 O O . VAL A 1 77 ? -5.463 14.240 -0.017 1.00 0.00 77 VAL A O 1
ATOM 1203 N N . VAL A 1 78 ? -4.590 12.475 -1.114 1.00 0.00 78 VAL A N 1
ATOM 1204 C CA . VAL A 1 78 ? -4.800 11.527 -0.025 1.00 0.00 78 VAL A CA 1
ATOM 1205 C C . VAL A 1 78 ? -4.288 12.086 1.304 1.00 0.00 78 VAL A C 1
ATOM 1206 O O . VAL A 1 78 ? -4.784 11.730 2.373 1.00 0.00 78 VAL A O 1
ATOM 1219 N N . HIS A 1 79 ? -3.300 12.972 1.230 1.00 0.00 79 HIS A N 1
ATOM 1220 C CA . HIS A 1 79 ? -2.733 13.592 2.423 1.00 0.00 79 HIS A CA 1
ATOM 1221 C C . HIS A 1 79 ? -2.931 15.104 2.388 1.00 0.00 79 HIS A C 1
ATOM 1222 O O . HIS A 1 79 ? -1.977 15.871 2.514 1.00 0.00 79 HIS A O 1
ATOM 1237 N N . ALA A 1 80 ? -4.181 15.525 2.217 1.00 0.00 80 ALA A N 1
ATOM 1238 C CA . ALA A 1 80 ? -4.510 16.943 2.165 1.00 0.00 80 ALA A CA 1
ATOM 1239 C C . ALA A 1 80 ? -4.327 17.602 3.528 1.00 0.00 80 ALA A C 1
ATOM 1240 O O . ALA A 1 80 ? -4.729 17.052 4.554 1.00 0.00 80 ALA A O 1
ATOM 1247 N N . GLY A 1 81 ? -3.716 18.782 3.530 1.00 0.00 81 GLY A N 1
ATOM 1248 C CA . GLY A 1 81 ? -3.485 19.500 4.769 1.00 0.00 81 GLY A CA 1
ATOM 1249 C C . GLY A 1 81 ? -2.165 20.245 4.765 1.00 0.00 81 GLY A C 1
ATOM 1250 O O . GLY A 1 81 ? -2.138 21.474 4.679 1.00 0.00 81 GLY A O 1
ATOM 1254 N N . ASN A 1 82 ? -1.068 19.501 4.859 1.00 0.00 82 ASN A N 1
ATOM 1255 C CA . ASN A 1 82 ? 0.265 20.093 4.859 1.00 0.00 82 ASN A CA 1
ATOM 1256 C C . ASN A 1 82 ? 1.007 19.749 3.575 1.00 0.00 82 ASN A C 1
ATOM 1257 O O . ASN A 1 82 ? 0.715 18.743 2.926 1.00 0.00 82 ASN A O 1
ATOM 1268 N N . ALA A 1 83 ? 1.969 20.591 3.212 1.00 0.00 83 ALA A N 1
ATOM 1269 C CA . ALA A 1 83 ? 2.752 20.385 2.000 1.00 0.00 83 ALA A CA 1
ATOM 1270 C C . ALA A 1 83 ? 3.877 19.379 2.223 1.00 0.00 83 ALA A C 1
ATOM 1271 O O . ALA A 1 83 ? 4.182 18.580 1.339 1.00 0.00 83 ALA A O 1
ATOM 1278 N N . ASP A 1 84 ? 4.493 19.416 3.402 1.00 0.00 84 ASP A N 1
ATOM 1279 C CA . ASP A 1 84 ? 5.585 18.503 3.708 1.00 0.00 84 ASP A CA 1
ATOM 1280 C C . ASP A 1 84 ? 5.059 17.129 4.096 1.00 0.00 84 ASP A C 1
ATOM 1281 O O . ASP A 1 84 ? 5.741 16.126 3.896 1.00 0.00 84 ASP A O 1
ATOM 1290 N N . ASP A 1 85 ? 3.857 17.080 4.670 1.00 0.00 85 ASP A N 1
ATOM 1291 C CA . ASP A 1 85 ? 3.262 15.804 5.050 1.00 0.00 85 ASP A CA 1
ATOM 1292 C C . ASP A 1 85 ? 3.192 14.904 3.828 1.00 0.00 85 ASP A C 1
ATOM 1293 O O . ASP A 1 85 ? 3.297 13.681 3.929 1.00 0.00 85 ASP A O 1
ATOM 1302 N N . ILE A 1 86 ? 3.014 15.531 2.671 1.00 0.00 86 ILE A N 1
ATOM 1303 C CA . ILE A 1 86 ? 2.972 14.819 1.408 1.00 0.00 86 ILE A CA 1
ATOM 1304 C C . ILE A 1 86 ? 4.392 14.476 0.983 1.00 0.00 86 ILE A C 1
ATOM 1305 O O . ILE A 1 86 ? 4.641 13.440 0.373 1.00 0.00 86 ILE A O 1
ATOM 1321 N N . GLN A 1 87 ? 5.322 15.361 1.335 1.00 0.00 87 GLN A N 1
ATOM 1322 C CA . GLN A 1 87 ? 6.731 15.179 1.008 1.00 0.00 87 GLN A CA 1
ATOM 1323 C C . GLN A 1 87 ? 7.366 14.122 1.905 1.00 0.00 87 GLN A C 1
ATOM 1324 O O . GLN A 1 87 ? 8.410 13.562 1.575 1.00 0.00 87 GLN A O 1
ATOM 1338 N N . LEU A 1 88 ? 6.726 13.855 3.039 1.00 0.00 88 LEU A N 1
ATOM 1339 C CA . LEU A 1 88 ? 7.229 12.863 3.983 1.00 0.00 88 LEU A CA 1
ATOM 1340 C C . LEU A 1 88 ? 6.948 11.451 3.479 1.00 0.00 88 LEU A C 1
ATOM 1341 O O . LEU A 1 88 ? 7.861 10.640 3.343 1.00 0.00 88 LEU A O 1
ATOM 1357 N N . VAL A 1 89 ? 5.675 11.169 3.202 1.00 0.00 89 VAL A N 1
ATOM 1358 C CA . VAL A 1 89 ? 5.273 9.859 2.704 1.00 0.00 89 VAL A CA 1
ATOM 1359 C C . VAL A 1 89 ? 6.053 9.506 1.442 1.00 0.00 89 VAL A C 1
ATOM 1360 O O . VAL A 1 89 ? 6.293 8.334 1.150 1.00 0.00 89 VAL A O 1
ATOM 1373 N N . LYS A 1 90 ? 6.447 10.536 0.699 1.00 0.00 90 LYS A N 1
ATOM 1374 C CA . LYS A 1 90 ? 7.210 10.356 -0.529 1.00 0.00 90 LYS A CA 1
ATOM 1375 C C . LYS A 1 90 ? 8.507 9.604 -0.250 1.00 0.00 90 LYS A C 1
ATOM 1376 O O . LYS A 1 90 ? 8.838 8.637 -0.936 1.00 0.00 90 LYS A O 1
ATOM 1395 N N . GLY A 1 91 ? 9.238 10.059 0.764 1.00 0.00 91 GLY A N 1
ATOM 1396 C CA . GLY A 1 91 ? 10.489 9.417 1.127 1.00 0.00 91 GLY A CA 1
ATOM 1397 C C . GLY A 1 91 ? 10.272 8.080 1.805 1.00 0.00 91 GLY A C 1
ATOM 1398 O O . GLY A 1 91 ? 11.128 7.197 1.742 1.00 0.00 91 GLY A O 1
ATOM 1402 N N . ILE A 1 92 ? 9.123 7.931 2.457 1.00 0.00 92 ILE A N 1
ATOM 1403 C CA . ILE A 1 92 ? 8.788 6.693 3.149 1.00 0.00 92 ILE A CA 1
ATOM 1404 C C . ILE A 1 92 ? 8.721 5.521 2.176 1.00 0.00 92 ILE A C 1
ATOM 1405 O O . ILE A 1 92 ? 9.248 4.443 2.450 1.00 0.00 92 ILE A O 1
ATOM 1421 N N . ALA A 1 93 ? 8.067 5.740 1.040 1.00 0.00 93 ALA A N 1
ATOM 1422 C CA . ALA A 1 93 ? 7.929 4.704 0.026 1.00 0.00 93 ALA A CA 1
ATOM 1423 C C . ALA A 1 93 ? 9.293 4.243 -0.478 1.00 0.00 93 ALA A C 1
ATOM 1424 O O . ALA A 1 93 ? 9.464 3.086 -0.861 1.00 0.00 93 ALA A O 1
ATOM 1431 N N . ASN A 1 94 ? 10.261 5.156 -0.469 1.00 0.00 94 ASN A N 1
ATOM 1432 C CA . ASN A 1 94 ? 11.610 4.845 -0.927 1.00 0.00 94 ASN A CA 1
ATOM 1433 C C . ASN A 1 94 ? 12.224 3.719 -0.098 1.00 0.00 94 ASN A C 1
ATOM 1434 O O . ASN A 1 94 ? 12.855 2.812 -0.639 1.00 0.00 94 ASN A O 1
ATOM 1445 N N . GLU A 1 95 ? 12.034 3.785 1.217 1.00 0.00 95 GLU A N 1
ATOM 1446 C CA . GLU A 1 95 ? 12.574 2.773 2.119 1.00 0.00 95 GLU A CA 1
ATOM 1447 C C . GLU A 1 95 ? 11.922 1.418 1.872 1.00 0.00 95 GLU A C 1
ATOM 1448 O O . GLU A 1 95 ? 12.523 0.373 2.123 1.00 0.00 95 GLU A O 1
ATOM 1460 N N . CYS A 1 96 ? 10.690 1.443 1.377 1.00 0.00 96 CYS A N 1
ATOM 1461 C CA . CYS A 1 96 ? 9.951 0.217 1.097 1.00 0.00 96 CYS A CA 1
ATOM 1462 C C . CYS A 1 96 ? 10.388 -0.392 -0.232 1.00 0.00 96 CYS A C 1
ATOM 1463 O O . CYS A 1 96 ? 10.322 -1.608 -0.417 1.00 0.00 96 CYS A O 1
ATOM 1470 N N . ILE A 1 97 ? 10.836 0.457 -1.155 1.00 0.00 97 ILE A N 1
ATOM 1471 C CA . ILE A 1 97 ? 11.288 -0.007 -2.462 1.00 0.00 97 ILE A CA 1
ATOM 1472 C C . ILE A 1 97 ? 12.680 -0.619 -2.369 1.00 0.00 97 ILE A C 1
ATOM 1473 O O . ILE A 1 97 ? 12.948 -1.666 -2.955 1.00 0.00 97 ILE A O 1
ATOM 1489 N N . GLU A 1 98 ? 13.565 0.046 -1.633 1.00 0.00 98 GLU A N 1
ATOM 1490 C CA . GLU A 1 98 ? 14.930 -0.439 -1.461 1.00 0.00 98 GLU A CA 1
ATOM 1491 C C . GLU A 1 98 ? 14.939 -1.735 -0.661 1.00 0.00 98 GLU A C 1
ATOM 1492 O O . GLU A 1 98 ? 15.938 -2.454 -0.633 1.00 0.00 98 GLU A O 1
ATOM 1504 N N . ASN A 1 99 ? 13.816 -2.025 -0.014 1.00 0.00 99 ASN A N 1
ATOM 1505 C CA . ASN A 1 99 ? 13.682 -3.230 0.791 1.00 0.00 99 ASN A CA 1
ATOM 1506 C C . ASN A 1 99 ? 13.060 -4.366 -0.019 1.00 0.00 99 ASN A C 1
ATOM 1507 O O . ASN A 1 99 ? 13.515 -5.508 0.049 1.00 0.00 99 ASN A O 1
ATOM 1518 N N . ALA A 1 100 ? 12.018 -4.048 -0.781 1.00 0.00 100 ALA A N 1
ATOM 1519 C CA . ALA A 1 100 ? 11.341 -5.045 -1.606 1.00 0.00 100 ALA A CA 1
ATOM 1520 C C . ALA A 1 100 ? 12.142 -5.328 -2.872 1.00 0.00 100 ALA A C 1
ATOM 1521 O O . ALA A 1 100 ? 11.970 -6.363 -3.518 1.00 0.00 100 ALA A O 1
ATOM 1528 N N . LYS A 1 101 ? 13.020 -4.375 -3.197 1.00 0.00 101 LYS A N 1
ATOM 1529 C CA . LYS A 1 101 ? 13.911 -4.435 -4.360 1.00 0.00 101 LYS A CA 1
ATOM 1530 C C . LYS A 1 101 ? 13.295 -5.161 -5.551 1.00 0.00 101 LYS A C 1
ATOM 1531 O O . LYS A 1 101 ? 14.004 -5.811 -6.319 1.00 0.00 101 LYS A O 1
ATOM 1550 N N . GLY A 1 102 ? 11.981 -5.030 -5.712 1.00 0.00 102 GLY A N 1
ATOM 1551 C CA . GLY A 1 102 ? 11.303 -5.683 -6.816 1.00 0.00 102 GLY A CA 1
ATOM 1552 C C . GLY A 1 102 ? 11.569 -7.175 -6.860 1.00 0.00 102 GLY A C 1
ATOM 1553 O O . GLY A 1 102 ? 12.222 -7.669 -7.781 1.00 0.00 102 GLY A O 1
ATOM 1557 N N . GLU A 1 103 ? 11.060 -7.897 -5.866 1.00 0.00 103 GLU A N 1
ATOM 1558 C CA . GLU A 1 103 ? 11.244 -9.344 -5.796 1.00 0.00 103 GLU A CA 1
ATOM 1559 C C . GLU A 1 103 ? 10.649 -10.034 -7.019 1.00 0.00 103 GLU A C 1
ATOM 1560 O O . GLU A 1 103 ? 10.038 -9.390 -7.870 1.00 0.00 103 GLU A O 1
ATOM 1572 N N . THR A 1 104 ? 10.836 -11.346 -7.102 1.00 0.00 104 THR A N 1
ATOM 1573 C CA . THR A 1 104 ? 10.322 -12.118 -8.227 1.00 0.00 104 THR A CA 1
ATOM 1574 C C . THR A 1 104 ? 8.867 -12.512 -8.008 1.00 0.00 104 THR A C 1
ATOM 1575 O O . THR A 1 104 ? 8.029 -12.349 -8.897 1.00 0.00 104 THR A O 1
ATOM 1586 N N . ASP A 1 105 ? 8.571 -13.033 -6.823 1.00 0.00 105 ASP A N 1
ATOM 1587 C CA . ASP A 1 105 ? 7.216 -13.452 -6.495 1.00 0.00 105 ASP A CA 1
ATOM 1588 C C . ASP A 1 105 ? 6.342 -12.250 -6.151 1.00 0.00 105 ASP A C 1
ATOM 1589 O O . ASP A 1 105 ? 6.789 -11.319 -5.482 1.00 0.00 105 ASP A O 1
ATOM 1598 N N . GLU A 1 106 ? 5.096 -12.276 -6.615 1.00 0.00 106 GLU A N 1
ATOM 1599 C CA . GLU A 1 106 ? 4.162 -11.184 -6.359 1.00 0.00 106 GLU A CA 1
ATOM 1600 C C . GLU A 1 106 ? 3.988 -10.956 -4.861 1.00 0.00 106 GLU A C 1
ATOM 1601 O O . GLU A 1 106 ? 4.302 -9.882 -4.346 1.00 0.00 106 GLU A O 1
ATOM 1613 N N . CYS A 1 107 ? 3.486 -11.975 -4.169 1.00 0.00 107 CYS A N 1
ATOM 1614 C CA . CYS A 1 107 ? 3.266 -11.893 -2.729 1.00 0.00 107 CYS A CA 1
ATOM 1615 C C . CYS A 1 107 ? 4.540 -11.481 -1.994 1.00 0.00 107 CYS A C 1
ATOM 1616 O O . CYS A 1 107 ? 4.480 -10.884 -0.921 1.00 0.00 107 CYS A O 1
ATOM 1623 N N . ASN A 1 108 ? 5.691 -11.806 -2.576 1.00 0.00 108 ASN A N 1
ATOM 1624 C CA . ASN A 1 108 ? 6.972 -11.465 -1.967 1.00 0.00 108 ASN A CA 1
ATOM 1625 C C . ASN A 1 108 ? 7.236 -9.967 -2.073 1.00 0.00 108 ASN A C 1
ATOM 1626 O O . ASN A 1 108 ? 7.674 -9.335 -1.110 1.00 0.00 108 ASN A O 1
ATOM 1637 N N . ILE A 1 109 ? 6.967 -9.403 -3.249 1.00 0.00 109 ILE A N 1
ATOM 1638 C CA . ILE A 1 109 ? 7.168 -7.977 -3.478 1.00 0.00 109 ILE A CA 1
ATOM 1639 C C . ILE A 1 109 ? 6.305 -7.152 -2.528 1.00 0.00 109 ILE A C 1
ATOM 1640 O O . ILE A 1 109 ? 6.778 -6.203 -1.904 1.00 0.00 109 ILE A O 1
ATOM 1656 N N . GLY A 1 110 ? 5.034 -7.529 -2.434 1.00 0.00 110 GLY A N 1
ATOM 1657 C CA . GLY A 1 110 ? 4.108 -6.816 -1.579 1.00 0.00 110 GLY A CA 1
ATOM 1658 C C . GLY A 1 110 ? 4.405 -6.982 -0.102 1.00 0.00 110 GLY A C 1
ATOM 1659 O O . GLY A 1 110 ? 4.309 -6.023 0.654 1.00 0.00 110 GLY A O 1
ATOM 1663 N N . ASN A 1 111 ? 4.753 -8.198 0.314 1.00 0.00 111 ASN A N 1
ATOM 1664 C CA . ASN A 1 111 ? 5.053 -8.464 1.721 1.00 0.00 111 ASN A CA 1
ATOM 1665 C C . ASN A 1 111 ? 6.191 -7.575 2.210 1.00 0.00 111 ASN A C 1
ATOM 1666 O O . ASN A 1 111 ? 6.190 -7.115 3.351 1.00 0.00 111 ASN A O 1
ATOM 1677 N N . LYS A 1 112 ? 7.162 -7.338 1.338 1.00 0.00 112 LYS A N 1
ATOM 1678 C CA . LYS A 1 112 ? 8.306 -6.504 1.678 1.00 0.00 112 LYS A CA 1
ATOM 1679 C C . LYS A 1 112 ? 7.935 -5.024 1.609 1.00 0.00 112 LYS A C 1
ATOM 1680 O O . LYS A 1 112 ? 8.381 -4.221 2.431 1.00 0.00 112 LYS A O 1
ATOM 1699 N N . TYR A 1 113 ? 7.106 -4.676 0.628 1.00 0.00 113 TYR A N 1
ATOM 1700 C CA . TYR A 1 113 ? 6.680 -3.294 0.434 1.00 0.00 113 TYR A CA 1
ATOM 1701 C C . TYR A 1 113 ? 5.637 -2.875 1.470 1.00 0.00 113 TYR A C 1
ATOM 1702 O O . TYR A 1 113 ? 5.524 -1.694 1.800 1.00 0.00 113 TYR A O 1
ATOM 1720 N N . THR A 1 114 ? 4.879 -3.841 1.980 1.00 0.00 114 THR A N 1
ATOM 1721 C CA . THR A 1 114 ? 3.854 -3.551 2.974 1.00 0.00 114 THR A CA 1
ATOM 1722 C C . THR A 1 114 ? 4.486 -3.394 4.354 1.00 0.00 114 THR A C 1
ATOM 1723 O O . THR A 1 114 ? 4.184 -2.447 5.079 1.00 0.00 114 THR A O 1
ATOM 1734 N N . ASP A 1 115 ? 5.364 -4.333 4.703 1.00 0.00 115 ASP A N 1
ATOM 1735 C CA . ASP A 1 115 ? 6.070 -4.304 5.981 1.00 0.00 115 ASP A CA 1
ATOM 1736 C C . ASP A 1 115 ? 6.632 -2.915 6.273 1.00 0.00 115 ASP A C 1
ATOM 1737 O O . ASP A 1 115 ? 6.284 -2.288 7.273 1.00 0.00 115 ASP A O 1
ATOM 1746 N N . CYS A 1 116 ? 7.507 -2.446 5.387 1.00 0.00 116 CYS A N 1
ATOM 1747 C CA . CYS A 1 116 ? 8.136 -1.138 5.539 1.00 0.00 116 CYS A CA 1
ATOM 1748 C C . CYS A 1 116 ? 7.101 -0.025 5.689 1.00 0.00 116 CYS A C 1
ATOM 1749 O O . CYS A 1 116 ? 7.278 0.891 6.491 1.00 0.00 116 CYS A O 1
ATOM 1756 N N . TYR A 1 117 ? 6.026 -0.108 4.914 1.00 0.00 117 TYR A N 1
ATOM 1757 C CA . TYR A 1 117 ? 4.975 0.903 4.957 1.00 0.00 117 TYR A CA 1
ATOM 1758 C C . TYR A 1 117 ? 4.351 0.993 6.347 1.00 0.00 117 TYR A C 1
ATOM 1759 O O . TYR A 1 117 ? 3.849 2.046 6.743 1.00 0.00 117 TYR A O 1
ATOM 1777 N N . ILE A 1 118 ? 4.388 -0.114 7.086 1.00 0.00 118 ILE A N 1
ATOM 1778 C CA . ILE A 1 118 ? 3.829 -0.156 8.435 1.00 0.00 118 ILE A CA 1
ATOM 1779 C C . ILE A 1 118 ? 4.840 0.353 9.462 1.00 0.00 118 ILE A C 1
ATOM 1780 O O . ILE A 1 118 ? 4.475 0.953 10.469 1.00 0.00 118 ILE A O 1
ATOM 1796 N N . GLU A 1 119 ? 6.117 0.117 9.195 1.00 0.00 119 GLU A N 1
ATOM 1797 C CA . GLU A 1 119 ? 7.174 0.540 10.104 1.00 0.00 119 GLU A CA 1
ATOM 1798 C C . GLU A 1 119 ? 7.337 2.059 10.126 1.00 0.00 119 GLU A C 1
ATOM 1799 O O . GLU A 1 119 ? 7.466 2.659 11.193 1.00 0.00 119 GLU A O 1
ATOM 1811 N N . LYS A 1 120 ? 7.332 2.679 8.949 1.00 0.00 120 LYS A N 1
ATOM 1812 C CA . LYS A 1 120 ? 7.512 4.126 8.851 1.00 0.00 120 LYS A CA 1
ATOM 1813 C C . LYS A 1 120 ? 6.200 4.898 8.984 1.00 0.00 120 LYS A C 1
ATOM 1814 O O . LYS A 1 120 ? 6.055 5.738 9.873 1.00 0.00 120 LYS A O 1
ATOM 1833 N N . LEU A 1 121 ? 5.246 4.616 8.101 1.00 0.00 121 LEU A N 1
ATOM 1834 C CA . LEU A 1 121 ? 3.969 5.327 8.107 1.00 0.00 121 LEU A CA 1
ATOM 1835 C C . LEU A 1 121 ? 2.876 4.555 8.837 1.00 0.00 121 LEU A C 1
ATOM 1836 O O . LEU A 1 121 ? 1.841 5.124 9.181 1.00 0.00 121 LEU A O 1
ATOM 1852 N N . PHE A 1 122 ? 3.107 3.263 9.070 1.00 0.00 122 PHE A N 1
ATOM 1853 C CA . PHE A 1 122 ? 2.128 2.418 9.753 1.00 0.00 122 PHE A CA 1
ATOM 1854 C C . PHE A 1 122 ? 0.938 2.098 8.843 1.00 0.00 122 PHE A C 1
ATOM 1855 O O . PHE A 1 122 ? 0.213 1.129 9.076 1.00 0.00 122 PHE A O 1
ATOM 1872 N N . SER A 1 123 ? 0.755 2.897 7.798 1.00 0.00 123 SER A N 1
ATOM 1873 C CA . SER A 1 123 ? -0.351 2.689 6.867 1.00 0.00 123 SER A CA 1
ATOM 1874 C C . SER A 1 123 ? 0.029 3.147 5.463 1.00 0.00 123 SER A C 1
ATOM 1875 O O . SER A 1 123 ? -0.804 3.662 4.717 1.00 0.00 123 SER A O 1
ATOM 1905 N N . ILE A 1 1 ? 1.234 9.791 8.547 1.00 0.00 1 ILE A N 2
ATOM 1906 C CA . ILE A 1 1 ? 1.319 10.854 9.582 1.00 0.00 1 ILE A CA 2
ATOM 1907 C C . ILE A 1 1 ? 0.083 10.847 10.475 1.00 0.00 1 ILE A C 2
ATOM 1908 O O . ILE A 1 1 ? 0.164 10.520 11.660 1.00 0.00 1 ILE A O 2
ATOM 1923 N N . ASP A 1 2 ? -1.060 11.212 9.900 1.00 0.00 2 ASP A N 2
ATOM 1924 C CA . ASP A 1 2 ? -2.315 11.245 10.642 1.00 0.00 2 ASP A CA 2
ATOM 1925 C C . ASP A 1 2 ? -3.163 10.020 10.320 1.00 0.00 2 ASP A C 2
ATOM 1926 O O . ASP A 1 2 ? -3.327 9.652 9.157 1.00 0.00 2 ASP A O 2
ATOM 1935 N N . GLN A 1 3 ? -3.699 9.392 11.364 1.00 0.00 3 GLN A N 2
ATOM 1936 C CA . GLN A 1 3 ? -4.533 8.206 11.205 1.00 0.00 3 GLN A CA 2
ATOM 1937 C C . GLN A 1 3 ? -5.705 8.488 10.272 1.00 0.00 3 GLN A C 2
ATOM 1938 O O . GLN A 1 3 ? -6.259 7.575 9.660 1.00 0.00 3 GLN A O 2
ATOM 1952 N N . ASP A 1 4 ? -6.081 9.760 10.174 1.00 0.00 4 ASP A N 2
ATOM 1953 C CA . ASP A 1 4 ? -7.187 10.168 9.316 1.00 0.00 4 ASP A CA 2
ATOM 1954 C C . ASP A 1 4 ? -6.725 10.361 7.875 1.00 0.00 4 ASP A C 2
ATOM 1955 O O . ASP A 1 4 ? -7.260 9.747 6.953 1.00 0.00 4 ASP A O 2
ATOM 1964 N N . THR A 1 5 ? -5.723 11.216 7.693 1.00 0.00 5 THR A N 2
ATOM 1965 C CA . THR A 1 5 ? -5.186 11.507 6.366 1.00 0.00 5 THR A CA 2
ATOM 1966 C C . THR A 1 5 ? -4.820 10.233 5.614 1.00 0.00 5 THR A C 2
ATOM 1967 O O . THR A 1 5 ? -4.921 10.175 4.391 1.00 0.00 5 THR A O 2
ATOM 1978 N N . VAL A 1 6 ? -4.410 9.213 6.348 1.00 0.00 6 VAL A N 2
ATOM 1979 C CA . VAL A 1 6 ? -4.018 7.949 5.734 1.00 0.00 6 VAL A CA 2
ATOM 1980 C C . VAL A 1 6 ? -5.221 7.036 5.495 1.00 0.00 6 VAL A C 2
ATOM 1981 O O . VAL A 1 6 ? -5.579 6.755 4.352 1.00 0.00 6 VAL A O 2
ATOM 1994 N N . VAL A 1 7 ? -5.855 6.604 6.574 1.00 0.00 7 VAL A N 2
ATOM 1995 C CA . VAL A 1 7 ? -7.000 5.704 6.486 1.00 0.00 7 VAL A CA 2
ATOM 1996 C C . VAL A 1 7 ? -8.179 6.323 5.735 1.00 0.00 7 VAL A C 2
ATOM 1997 O O . VAL A 1 7 ? -8.609 5.805 4.705 1.00 0.00 7 VAL A O 2
ATOM 2010 N N . ALA A 1 8 ? -8.693 7.430 6.256 1.00 0.00 8 ALA A N 2
ATOM 2011 C CA . ALA A 1 8 ? -9.845 8.103 5.660 1.00 0.00 8 ALA A CA 2
ATOM 2012 C C . ALA A 1 8 ? -9.656 8.416 4.175 1.00 0.00 8 ALA A C 2
ATOM 2013 O O . ALA A 1 8 ? -10.629 8.430 3.421 1.00 0.00 8 ALA A O 2
ATOM 2020 N N . LYS A 1 9 ? -8.421 8.667 3.748 1.00 0.00 9 LYS A N 2
ATOM 2021 C CA . LYS A 1 9 ? -8.172 8.999 2.345 1.00 0.00 9 LYS A CA 2
ATOM 2022 C C . LYS A 1 9 ? -7.922 7.757 1.497 1.00 0.00 9 LYS A C 2
ATOM 2023 O O . LYS A 1 9 ? -8.642 7.508 0.534 1.00 0.00 9 LYS A O 2
ATOM 2042 N N . TYR A 1 10 ? -6.897 6.987 1.850 1.00 0.00 10 TYR A N 2
ATOM 2043 C CA . TYR A 1 10 ? -6.557 5.777 1.104 1.00 0.00 10 TYR A CA 2
ATOM 2044 C C . TYR A 1 10 ? -7.768 4.862 0.947 1.00 0.00 10 TYR A C 2
ATOM 2045 O O . TYR A 1 10 ? -7.822 4.042 0.029 1.00 0.00 10 TYR A O 2
ATOM 2063 N N . MET A 1 11 ? -8.736 5.004 1.846 1.00 0.00 11 MET A N 2
ATOM 2064 C CA . MET A 1 11 ? -9.943 4.193 1.802 1.00 0.00 11 MET A CA 2
ATOM 2065 C C . MET A 1 11 ? -10.928 4.743 0.778 1.00 0.00 11 MET A C 2
ATOM 2066 O O . MET A 1 11 ? -11.339 4.042 -0.143 1.00 0.00 11 MET A O 2
ATOM 2080 N N . GLU A 1 12 ? -11.297 6.009 0.946 1.00 0.00 12 GLU A N 2
ATOM 2081 C CA . GLU A 1 12 ? -12.237 6.661 0.042 1.00 0.00 12 GLU A CA 2
ATOM 2082 C C . GLU A 1 12 ? -11.652 6.788 -1.363 1.00 0.00 12 GLU A C 2
ATOM 2083 O O . GLU A 1 12 ? -12.386 6.894 -2.346 1.00 0.00 12 GLU A O 2
ATOM 2095 N N . TYR A 1 13 ? -10.327 6.773 -1.445 1.00 0.00 13 TYR A N 2
ATOM 2096 C CA . TYR A 1 13 ? -9.632 6.897 -2.720 1.00 0.00 13 TYR A CA 2
ATOM 2097 C C . TYR A 1 13 ? -9.822 5.645 -3.571 1.00 0.00 13 TYR A C 2
ATOM 2098 O O . TYR A 1 13 ? -9.896 5.720 -4.798 1.00 0.00 13 TYR A O 2
ATOM 2116 N N . LEU A 1 14 ? -9.906 4.493 -2.911 1.00 0.00 14 LEU A N 2
ATOM 2117 C CA . LEU A 1 14 ? -10.083 3.222 -3.608 1.00 0.00 14 LEU A CA 2
ATOM 2118 C C . LEU A 1 14 ? -10.920 2.252 -2.781 1.00 0.00 14 LEU A C 2
ATOM 2119 O O . LEU A 1 14 ? -10.530 1.105 -2.567 1.00 0.00 14 LEU A O 2
ATOM 2135 N N . MET A 1 15 ? -12.076 2.719 -2.316 1.00 0.00 15 MET A N 2
ATOM 2136 C CA . MET A 1 15 ? -12.968 1.893 -1.513 1.00 0.00 15 MET A CA 2
ATOM 2137 C C . MET A 1 15 ? -13.641 0.809 -2.361 1.00 0.00 15 MET A C 2
ATOM 2138 O O . MET A 1 15 ? -13.620 -0.366 -1.993 1.00 0.00 15 MET A O 2
ATOM 2152 N N . PRO A 1 16 ? -14.251 1.176 -3.509 1.00 0.00 16 PRO A N 2
ATOM 2153 C CA . PRO A 1 16 ? -14.922 0.208 -4.382 1.00 0.00 16 PRO A CA 2
ATOM 2154 C C . PRO A 1 16 ? -13.938 -0.641 -5.183 1.00 0.00 16 PRO A C 2
ATOM 2155 O O . PRO A 1 16 ? -14.259 -1.757 -5.594 1.00 0.00 16 PRO A O 2
ATOM 2166 N N . ASP A 1 17 ? -12.739 -0.110 -5.398 1.00 0.00 17 ASP A N 2
ATOM 2167 C CA . ASP A 1 17 ? -11.713 -0.817 -6.157 1.00 0.00 17 ASP A CA 2
ATOM 2168 C C . ASP A 1 17 ? -11.067 -1.921 -5.323 1.00 0.00 17 ASP A C 2
ATOM 2169 O O . ASP A 1 17 ? -10.309 -2.740 -5.845 1.00 0.00 17 ASP A O 2
ATOM 2178 N N . ILE A 1 18 ? -11.364 -1.940 -4.028 1.00 0.00 18 ILE A N 2
ATOM 2179 C CA . ILE A 1 18 ? -10.809 -2.950 -3.131 1.00 0.00 18 ILE A CA 2
ATOM 2180 C C . ILE A 1 18 ? -11.698 -4.192 -3.073 1.00 0.00 18 ILE A C 2
ATOM 2181 O O . ILE A 1 18 ? -11.214 -5.300 -2.836 1.00 0.00 18 ILE A O 2
ATOM 2197 N N . MET A 1 19 ? -12.994 -4.006 -3.305 1.00 0.00 19 MET A N 2
ATOM 2198 C CA . MET A 1 19 ? -13.944 -5.114 -3.273 1.00 0.00 19 MET A CA 2
ATOM 2199 C C . MET A 1 19 ? -13.504 -6.267 -4.186 1.00 0.00 19 MET A C 2
ATOM 2200 O O . MET A 1 19 ? -13.500 -7.423 -3.758 1.00 0.00 19 MET A O 2
ATOM 2214 N N . PRO A 1 20 ? -13.127 -5.983 -5.452 1.00 0.00 20 PRO A N 2
ATOM 2215 C CA . PRO A 1 20 ? -12.693 -7.023 -6.397 1.00 0.00 20 PRO A CA 2
ATOM 2216 C C . PRO A 1 20 ? -11.455 -7.777 -5.916 1.00 0.00 20 PRO A C 2
ATOM 2217 O O . PRO A 1 20 ? -11.329 -8.980 -6.136 1.00 0.00 20 PRO A O 2
ATOM 2228 N N . CYS A 1 21 ? -10.548 -7.061 -5.259 1.00 0.00 21 CYS A N 2
ATOM 2229 C CA . CYS A 1 21 ? -9.308 -7.654 -4.762 1.00 0.00 21 CYS A CA 2
ATOM 2230 C C . CYS A 1 21 ? -9.574 -8.864 -3.870 1.00 0.00 21 CYS A C 2
ATOM 2231 O O . CYS A 1 21 ? -8.932 -9.902 -4.015 1.00 0.00 21 CYS A O 2
ATOM 2238 N N . ALA A 1 22 ? -10.515 -8.729 -2.942 1.00 0.00 22 ALA A N 2
ATOM 2239 C CA . ALA A 1 22 ? -10.851 -9.824 -2.036 1.00 0.00 22 ALA A CA 2
ATOM 2240 C C . ALA A 1 22 ? -11.239 -11.079 -2.810 1.00 0.00 22 ALA A C 2
ATOM 2241 O O . ALA A 1 22 ? -10.775 -12.176 -2.504 1.00 0.00 22 ALA A O 2
ATOM 2248 N N . ASP A 1 23 ? -12.092 -10.908 -3.811 1.00 0.00 23 ASP A N 2
ATOM 2249 C CA . ASP A 1 23 ? -12.540 -12.028 -4.629 1.00 0.00 23 ASP A CA 2
ATOM 2250 C C . ASP A 1 23 ? -11.458 -12.414 -5.627 1.00 0.00 23 ASP A C 2
ATOM 2251 O O . ASP A 1 23 ? -11.494 -13.496 -6.214 1.00 0.00 23 ASP A O 2
ATOM 2260 N N . GLU A 1 24 ? -10.498 -11.514 -5.810 1.00 0.00 24 GLU A N 2
ATOM 2261 C CA . GLU A 1 24 ? -9.404 -11.737 -6.743 1.00 0.00 24 GLU A CA 2
ATOM 2262 C C . GLU A 1 24 ? -8.577 -12.957 -6.363 1.00 0.00 24 GLU A C 2
ATOM 2263 O O . GLU A 1 24 ? -8.359 -13.842 -7.192 1.00 0.00 24 GLU A O 2
ATOM 2275 N N . LEU A 1 25 ? -8.111 -13.016 -5.114 1.00 0.00 25 LEU A N 2
ATOM 2276 C CA . LEU A 1 25 ? -7.288 -14.146 -4.692 1.00 0.00 25 LEU A CA 2
ATOM 2277 C C . LEU A 1 25 ? -8.005 -15.084 -3.730 1.00 0.00 25 LEU A C 2
ATOM 2278 O O . LEU A 1 25 ? -7.884 -16.303 -3.855 1.00 0.00 25 LEU A O 2
ATOM 2294 N N . HIS A 1 26 ? -8.763 -14.526 -2.790 1.00 0.00 26 HIS A N 2
ATOM 2295 C CA . HIS A 1 26 ? -9.489 -15.351 -1.828 1.00 0.00 26 HIS A CA 2
ATOM 2296 C C . HIS A 1 26 ? -10.247 -14.504 -0.815 1.00 0.00 26 HIS A C 2
ATOM 2297 O O . HIS A 1 26 ? -11.476 -14.542 -0.735 1.00 0.00 26 HIS A O 2
ATOM 2312 N N . ILE A 1 27 ? -9.481 -13.735 -0.043 1.00 0.00 27 ILE A N 2
ATOM 2313 C CA . ILE A 1 27 ? -10.028 -12.909 1.028 1.00 0.00 27 ILE A CA 2
ATOM 2314 C C . ILE A 1 27 ? -9.194 -11.655 1.266 1.00 0.00 27 ILE A C 2
ATOM 2315 O O . ILE A 1 27 ? -7.976 -11.733 1.419 1.00 0.00 27 ILE A O 2
ATOM 2331 N N . SER A 1 28 ? -9.856 -10.502 1.330 1.00 0.00 28 SER A N 2
ATOM 2332 C CA . SER A 1 28 ? -9.163 -9.241 1.571 1.00 0.00 28 SER A CA 2
ATOM 2333 C C . SER A 1 28 ? -8.517 -9.247 2.952 1.00 0.00 28 SER A C 2
ATOM 2334 O O . SER A 1 28 ? -8.881 -10.053 3.811 1.00 0.00 28 SER A O 2
ATOM 2342 N N . GLU A 1 29 ? -7.562 -8.350 3.163 1.00 0.00 29 GLU A N 2
ATOM 2343 C CA . GLU A 1 29 ? -6.870 -8.259 4.443 1.00 0.00 29 GLU A CA 2
ATOM 2344 C C . GLU A 1 29 ? -7.852 -8.011 5.581 1.00 0.00 29 GLU A C 2
ATOM 2345 O O . GLU A 1 29 ? -7.557 -8.304 6.741 1.00 0.00 29 GLU A O 2
ATOM 2357 N N . ASP A 1 30 ? -9.018 -7.473 5.243 1.00 0.00 30 ASP A N 2
ATOM 2358 C CA . ASP A 1 30 ? -10.041 -7.189 6.242 1.00 0.00 30 ASP A CA 2
ATOM 2359 C C . ASP A 1 30 ? -10.522 -8.475 6.904 1.00 0.00 30 ASP A C 2
ATOM 2360 O O . ASP A 1 30 ? -10.769 -8.512 8.110 1.00 0.00 30 ASP A O 2
ATOM 2369 N N . ILE A 1 31 ? -10.655 -9.529 6.104 1.00 0.00 31 ILE A N 2
ATOM 2370 C CA . ILE A 1 31 ? -11.103 -10.822 6.606 1.00 0.00 31 ILE A CA 2
ATOM 2371 C C . ILE A 1 31 ? -9.917 -11.762 6.803 1.00 0.00 31 ILE A C 2
ATOM 2372 O O . ILE A 1 31 ? -10.058 -12.857 7.349 1.00 0.00 31 ILE A O 2
ATOM 2388 N N . ALA A 1 32 ? -8.744 -11.321 6.358 1.00 0.00 32 ALA A N 2
ATOM 2389 C CA . ALA A 1 32 ? -7.529 -12.118 6.479 1.00 0.00 32 ALA A CA 2
ATOM 2390 C C . ALA A 1 32 ? -7.104 -12.267 7.937 1.00 0.00 32 ALA A C 2
ATOM 2391 O O . ALA A 1 32 ? -6.246 -13.087 8.258 1.00 0.00 32 ALA A O 2
ATOM 2398 N N . THR A 1 33 ? -7.712 -11.471 8.811 1.00 0.00 33 THR A N 2
ATOM 2399 C CA . THR A 1 33 ? -7.393 -11.514 10.234 1.00 0.00 33 THR A CA 2
ATOM 2400 C C . THR A 1 33 ? -7.650 -12.903 10.814 1.00 0.00 33 THR A C 2
ATOM 2401 O O . THR A 1 33 ? -6.757 -13.749 10.831 1.00 0.00 33 THR A O 2
ATOM 2412 N N . ASN A 1 34 ? -8.874 -13.133 11.281 1.00 0.00 34 ASN A N 2
ATOM 2413 C CA . ASN A 1 34 ? -9.247 -14.419 11.863 1.00 0.00 34 ASN A CA 2
ATOM 2414 C C . ASN A 1 34 ? -8.240 -14.847 12.928 1.00 0.00 34 ASN A C 2
ATOM 2415 O O . ASN A 1 34 ? -7.650 -15.926 12.844 1.00 0.00 34 ASN A O 2
ATOM 2426 N N . ILE A 1 35 ? -8.046 -13.990 13.927 1.00 0.00 35 ILE A N 2
ATOM 2427 C CA . ILE A 1 35 ? -7.112 -14.268 15.014 1.00 0.00 35 ILE A CA 2
ATOM 2428 C C . ILE A 1 35 ? -5.698 -14.493 14.478 1.00 0.00 35 ILE A C 2
ATOM 2429 O O . ILE A 1 35 ? -5.055 -15.498 14.785 1.00 0.00 35 ILE A O 2
ATOM 2445 N N . GLN A 1 36 ? -5.220 -13.548 13.671 1.00 0.00 36 GLN A N 2
ATOM 2446 C CA . GLN A 1 36 ? -3.880 -13.631 13.091 1.00 0.00 36 GLN A CA 2
ATOM 2447 C C . GLN A 1 36 ? -3.276 -12.238 12.949 1.00 0.00 36 GLN A C 2
ATOM 2448 O O . GLN A 1 36 ? -3.757 -11.422 12.162 1.00 0.00 36 GLN A O 2
ATOM 2462 N N . ALA A 1 37 ? -2.219 -11.974 13.710 1.00 0.00 37 ALA A N 2
ATOM 2463 C CA . ALA A 1 37 ? -1.558 -10.675 13.674 1.00 0.00 37 ALA A CA 2
ATOM 2464 C C . ALA A 1 37 ? -0.762 -10.482 12.387 1.00 0.00 37 ALA A C 2
ATOM 2465 O O . ALA A 1 37 ? -1.076 -9.610 11.579 1.00 0.00 37 ALA A O 2
ATOM 2472 N N . ALA A 1 38 ? 0.274 -11.298 12.212 1.00 0.00 38 ALA A N 2
ATOM 2473 C CA . ALA A 1 38 ? 1.129 -11.224 11.029 1.00 0.00 38 ALA A CA 2
ATOM 2474 C C . ALA A 1 38 ? 1.920 -9.917 10.992 1.00 0.00 38 ALA A C 2
ATOM 2475 O O . ALA A 1 38 ? 3.006 -9.830 11.568 1.00 0.00 38 ALA A O 2
ATOM 2482 N N . LYS A 1 39 ? 1.382 -8.898 10.317 1.00 0.00 39 LYS A N 2
ATOM 2483 C CA . LYS A 1 39 ? 2.069 -7.611 10.219 1.00 0.00 39 LYS A CA 2
ATOM 2484 C C . LYS A 1 39 ? 1.442 -6.561 11.140 1.00 0.00 39 LYS A C 2
ATOM 2485 O O . LYS A 1 39 ? 2.097 -6.054 12.050 1.00 0.00 39 LYS A O 2
ATOM 2504 N N . ASN A 1 40 ? 0.171 -6.240 10.898 1.00 0.00 40 ASN A N 2
ATOM 2505 C CA . ASN A 1 40 ? -0.534 -5.236 11.696 1.00 0.00 40 ASN A CA 2
ATOM 2506 C C . ASN A 1 40 ? -1.855 -5.775 12.235 1.00 0.00 40 ASN A C 2
ATOM 2507 O O . ASN A 1 40 ? -2.706 -5.013 12.696 1.00 0.00 40 ASN A O 2
ATOM 2518 N N . GLY A 1 41 ? -2.018 -7.089 12.172 1.00 0.00 41 GLY A N 2
ATOM 2519 C CA . GLY A 1 41 ? -3.238 -7.717 12.644 1.00 0.00 41 GLY A CA 2
ATOM 2520 C C . GLY A 1 41 ? -4.076 -8.265 11.505 1.00 0.00 41 GLY A C 2
ATOM 2521 O O . GLY A 1 41 ? -4.963 -9.092 11.718 1.00 0.00 41 GLY A O 2
ATOM 2525 N N . ALA A 1 42 ? -3.796 -7.796 10.293 1.00 0.00 42 ALA A N 2
ATOM 2526 C CA . ALA A 1 42 ? -4.504 -8.258 9.107 1.00 0.00 42 ALA A CA 2
ATOM 2527 C C . ALA A 1 42 ? -3.826 -9.493 8.531 1.00 0.00 42 ALA A C 2
ATOM 2528 O O . ALA A 1 42 ? -4.347 -10.605 8.628 1.00 0.00 42 ALA A O 2
ATOM 2535 N N . ASP A 1 43 ? -2.656 -9.280 7.935 1.00 0.00 43 ASP A N 2
ATOM 2536 C CA . ASP A 1 43 ? -1.881 -10.360 7.336 1.00 0.00 43 ASP A CA 2
ATOM 2537 C C . ASP A 1 43 ? -0.568 -9.820 6.778 1.00 0.00 43 ASP A C 2
ATOM 2538 O O . ASP A 1 43 ? -0.360 -8.610 6.721 1.00 0.00 43 ASP A O 2
ATOM 2547 N N . MET A 1 44 ? 0.319 -10.725 6.377 1.00 0.00 44 MET A N 2
ATOM 2548 C CA . MET A 1 44 ? 1.610 -10.338 5.812 1.00 0.00 44 MET A CA 2
ATOM 2549 C C . MET A 1 44 ? 1.863 -11.074 4.497 1.00 0.00 44 MET A C 2
ATOM 2550 O O . MET A 1 44 ? 2.347 -10.487 3.530 1.00 0.00 44 MET A O 2
ATOM 2564 N N . SER A 1 45 ? 1.524 -12.363 4.464 1.00 0.00 45 SER A N 2
ATOM 2565 C CA . SER A 1 45 ? 1.709 -13.175 3.270 1.00 0.00 45 SER A CA 2
ATOM 2566 C C . SER A 1 45 ? 0.816 -12.687 2.137 1.00 0.00 45 SER A C 2
ATOM 2567 O O . SER A 1 45 ? 1.287 -12.444 1.026 1.00 0.00 45 SER A O 2
ATOM 2575 N N . GLN A 1 46 ? -0.477 -12.545 2.422 1.00 0.00 46 GLN A N 2
ATOM 2576 C CA . GLN A 1 46 ? -1.425 -12.088 1.417 1.00 0.00 46 GLN A CA 2
ATOM 2577 C C . GLN A 1 46 ? -1.493 -10.567 1.385 1.00 0.00 46 GLN A C 2
ATOM 2578 O O . GLN A 1 46 ? -2.056 -9.986 0.461 1.00 0.00 46 GLN A O 2
ATOM 2592 N N . LEU A 1 47 ? -0.926 -9.925 2.399 1.00 0.00 47 LEU A N 2
ATOM 2593 C CA . LEU A 1 47 ? -0.910 -8.471 2.450 1.00 0.00 47 LEU A CA 2
ATOM 2594 C C . LEU A 1 47 ? -0.043 -7.942 1.327 1.00 0.00 47 LEU A C 2
ATOM 2595 O O . LEU A 1 47 ? -0.217 -6.817 0.858 1.00 0.00 47 LEU A O 2
ATOM 2611 N N . GLY A 1 48 ? 0.897 -8.769 0.902 1.00 0.00 48 GLY A N 2
ATOM 2612 C CA . GLY A 1 48 ? 1.765 -8.393 -0.182 1.00 0.00 48 GLY A CA 2
ATOM 2613 C C . GLY A 1 48 ? 1.169 -8.768 -1.522 1.00 0.00 48 GLY A C 2
ATOM 2614 O O . GLY A 1 48 ? 1.826 -8.667 -2.557 1.00 0.00 48 GLY A O 2
ATOM 2618 N N . CYS A 1 49 ? -0.089 -9.206 -1.492 1.00 0.00 49 CYS A N 2
ATOM 2619 C CA . CYS A 1 49 ? -0.790 -9.600 -2.706 1.00 0.00 49 CYS A CA 2
ATOM 2620 C C . CYS A 1 49 ? -2.218 -9.072 -2.720 1.00 0.00 49 CYS A C 2
ATOM 2621 O O . CYS A 1 49 ? -2.545 -8.180 -3.502 1.00 0.00 49 CYS A O 2
ATOM 2628 N N . LEU A 1 50 ? -3.072 -9.649 -1.877 1.00 0.00 50 LEU A N 2
ATOM 2629 C CA . LEU A 1 50 ? -4.457 -9.206 -1.786 1.00 0.00 50 LEU A CA 2
ATOM 2630 C C . LEU A 1 50 ? -4.497 -7.693 -1.666 1.00 0.00 50 LEU A C 2
ATOM 2631 O O . LEU A 1 50 ? -5.349 -7.030 -2.258 1.00 0.00 50 LEU A O 2
ATOM 2647 N N . LYS A 1 51 ? -3.560 -7.156 -0.893 1.00 0.00 51 LYS A N 2
ATOM 2648 C CA . LYS A 1 51 ? -3.458 -5.721 -0.709 1.00 0.00 51 LYS A CA 2
ATOM 2649 C C . LYS A 1 51 ? -2.657 -5.116 -1.851 1.00 0.00 51 LYS A C 2
ATOM 2650 O O . LYS A 1 51 ? -2.795 -3.933 -2.162 1.00 0.00 51 LYS A O 2
ATOM 2669 N N . ALA A 1 52 ? -1.818 -5.941 -2.479 1.00 0.00 52 ALA A N 2
ATOM 2670 C CA . ALA A 1 52 ? -1.010 -5.484 -3.601 1.00 0.00 52 ALA A CA 2
ATOM 2671 C C . ALA A 1 52 ? -1.899 -5.244 -4.813 1.00 0.00 52 ALA A C 2
ATOM 2672 O O . ALA A 1 52 ? -1.505 -4.577 -5.769 1.00 0.00 52 ALA A O 2
ATOM 2679 N N . CYS A 1 53 ? -3.106 -5.803 -4.756 1.00 0.00 53 CYS A N 2
ATOM 2680 C CA . CYS A 1 53 ? -4.078 -5.647 -5.827 1.00 0.00 53 CYS A CA 2
ATOM 2681 C C . CYS A 1 53 ? -4.393 -4.170 -6.031 1.00 0.00 53 CYS A C 2
ATOM 2682 O O . CYS A 1 53 ? -4.569 -3.709 -7.158 1.00 0.00 53 CYS A O 2
ATOM 2689 N N . VAL A 1 54 ? -4.458 -3.438 -4.923 1.00 0.00 54 VAL A N 2
ATOM 2690 C CA . VAL A 1 54 ? -4.735 -2.009 -4.961 1.00 0.00 54 VAL A CA 2
ATOM 2691 C C . VAL A 1 54 ? -3.626 -1.271 -5.702 1.00 0.00 54 VAL A C 2
ATOM 2692 O O . VAL A 1 54 ? -3.862 -0.242 -6.332 1.00 0.00 54 VAL A O 2
ATOM 2705 N N . MET A 1 55 ? -2.413 -1.811 -5.619 1.00 0.00 55 MET A N 2
ATOM 2706 C CA . MET A 1 55 ? -1.261 -1.213 -6.281 1.00 0.00 55 MET A CA 2
ATOM 2707 C C . MET A 1 55 ? -1.361 -1.377 -7.795 1.00 0.00 55 MET A C 2
ATOM 2708 O O . MET A 1 55 ? -1.368 -0.396 -8.538 1.00 0.00 55 MET A O 2
ATOM 2722 N N . LYS A 1 56 ? -1.446 -2.625 -8.246 1.00 0.00 56 LYS A N 2
ATOM 2723 C CA . LYS A 1 56 ? -1.542 -2.918 -9.671 1.00 0.00 56 LYS A CA 2
ATOM 2724 C C . LYS A 1 56 ? -2.799 -2.294 -10.271 1.00 0.00 56 LYS A C 2
ATOM 2725 O O . LYS A 1 56 ? -2.897 -2.110 -11.484 1.00 0.00 56 LYS A O 2
ATOM 2744 N N . ARG A 1 57 ? -3.758 -1.967 -9.410 1.00 0.00 57 ARG A N 2
ATOM 2745 C CA . ARG A 1 57 ? -5.015 -1.369 -9.848 1.00 0.00 57 ARG A CA 2
ATOM 2746 C C . ARG A 1 57 ? -4.815 0.080 -10.288 1.00 0.00 57 ARG A C 2
ATOM 2747 O O . ARG A 1 57 ? -5.539 0.577 -11.151 1.00 0.00 57 ARG A O 2
ATOM 2768 N N . ILE A 1 58 ? -3.832 0.754 -9.694 1.00 0.00 58 ILE A N 2
ATOM 2769 C CA . ILE A 1 58 ? -3.550 2.146 -10.036 1.00 0.00 58 ILE A CA 2
ATOM 2770 C C . ILE A 1 58 ? -2.279 2.271 -10.869 1.00 0.00 58 ILE A C 2
ATOM 2771 O O . ILE A 1 58 ? -1.736 3.364 -11.029 1.00 0.00 58 ILE A O 2
ATOM 2787 N N . GLU A 1 59 ? -1.807 1.140 -11.388 1.00 0.00 59 GLU A N 2
ATOM 2788 C CA . GLU A 1 59 ? -0.607 1.107 -12.220 1.00 0.00 59 GLU A CA 2
ATOM 2789 C C . GLU A 1 59 ? 0.639 1.539 -11.448 1.00 0.00 59 GLU A C 2
ATOM 2790 O O . GLU A 1 59 ? 1.344 2.461 -11.858 1.00 0.00 59 GLU A O 2
ATOM 2802 N N . MET A 1 60 ? 0.907 0.866 -10.333 1.00 0.00 60 MET A N 2
ATOM 2803 C CA . MET A 1 60 ? 2.082 1.166 -9.521 1.00 0.00 60 MET A CA 2
ATOM 2804 C C . MET A 1 60 ? 2.807 -0.124 -9.147 1.00 0.00 60 MET A C 2
ATOM 2805 O O . MET A 1 60 ? 3.653 -0.139 -8.251 1.00 0.00 60 MET A O 2
ATOM 2819 N N . LEU A 1 61 ? 2.463 -1.202 -9.844 1.00 0.00 61 LEU A N 2
ATOM 2820 C CA . LEU A 1 61 ? 3.062 -2.509 -9.596 1.00 0.00 61 LEU A CA 2
ATOM 2821 C C . LEU A 1 61 ? 2.779 -3.455 -10.757 1.00 0.00 61 LEU A C 2
ATOM 2822 O O . LEU A 1 61 ? 1.641 -3.880 -10.957 1.00 0.00 61 LEU A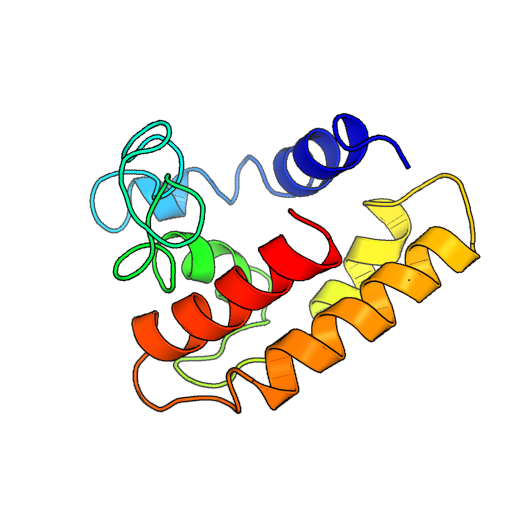 O 2
ATOM 2838 N N . LYS A 1 62 ? 3.815 -3.778 -11.524 1.00 0.00 62 LYS A N 2
ATOM 2839 C CA . LYS A 1 62 ? 3.668 -4.672 -12.666 1.00 0.00 62 LYS A CA 2
ATOM 2840 C C . LYS A 1 62 ? 4.313 -6.026 -12.391 1.00 0.00 62 LYS A C 2
ATOM 2841 O O . LYS A 1 62 ? 5.414 -6.307 -12.867 1.00 0.00 62 LYS A O 2
ATOM 2860 N N . GLY A 1 63 ? 3.624 -6.858 -11.615 1.00 0.00 63 GLY A N 2
ATOM 2861 C CA . GLY A 1 63 ? 4.137 -8.181 -11.293 1.00 0.00 63 GLY A CA 2
ATOM 2862 C C . GLY A 1 63 ? 5.301 -8.151 -10.318 1.00 0.00 63 GLY A C 2
ATOM 2863 O O . GLY A 1 63 ? 5.500 -9.100 -9.559 1.00 0.00 63 GLY A O 2
ATOM 2867 N N . THR A 1 64 ? 6.064 -7.061 -10.333 1.00 0.00 64 THR A N 2
ATOM 2868 C CA . THR A 1 64 ? 7.221 -6.921 -9.451 1.00 0.00 64 THR A CA 2
ATOM 2869 C C . THR A 1 64 ? 7.873 -5.543 -9.573 1.00 0.00 64 THR A C 2
ATOM 2870 O O . THR A 1 64 ? 8.668 -5.153 -8.719 1.00 0.00 64 THR A O 2
ATOM 2881 N N . GLU A 1 65 ? 7.542 -4.807 -10.633 1.00 0.00 65 GLU A N 2
ATOM 2882 C CA . GLU A 1 65 ? 8.110 -3.477 -10.844 1.00 0.00 65 GLU A CA 2
ATOM 2883 C C . GLU A 1 65 ? 7.327 -2.413 -10.078 1.00 0.00 65 GLU A C 2
ATOM 2884 O O . GLU A 1 65 ? 6.183 -2.108 -10.417 1.00 0.00 65 GLU A O 2
ATOM 2896 N N . LEU A 1 66 ? 7.948 -1.851 -9.043 1.00 0.00 66 LEU A N 2
ATOM 2897 C CA . LEU A 1 66 ? 7.315 -0.823 -8.233 1.00 0.00 66 LEU A CA 2
ATOM 2898 C C . LEU A 1 66 ? 7.330 0.529 -8.941 1.00 0.00 66 LEU A C 2
ATOM 2899 O O . LEU A 1 66 ? 8.233 0.825 -9.721 1.00 0.00 66 LEU A O 2
ATOM 2915 N N . TYR A 1 67 ? 6.320 1.345 -8.656 1.00 0.00 67 TYR A N 2
ATOM 2916 C CA . TYR A 1 67 ? 6.209 2.674 -9.245 1.00 0.00 67 TYR A CA 2
ATOM 2917 C C . TYR A 1 67 ? 5.557 3.637 -8.260 1.00 0.00 67 TYR A C 2
ATOM 2918 O O . TYR A 1 67 ? 4.569 3.296 -7.609 1.00 0.00 67 TYR A O 2
ATOM 2936 N N . VAL A 1 68 ? 6.114 4.838 -8.151 1.00 0.00 68 VAL A N 2
ATOM 2937 C CA . VAL A 1 68 ? 5.592 5.841 -7.234 1.00 0.00 68 VAL A CA 2
ATOM 2938 C C . VAL A 1 68 ? 5.040 7.055 -7.975 1.00 0.00 68 VAL A C 2
ATOM 2939 O O . VAL A 1 68 ? 4.817 8.106 -7.376 1.00 0.00 68 VAL A O 2
ATOM 2952 N N . GLU A 1 69 ? 4.823 6.909 -9.278 1.00 0.00 69 GLU A N 2
ATOM 2953 C CA . GLU A 1 69 ? 4.291 8.001 -10.087 1.00 0.00 69 GLU A CA 2
ATOM 2954 C C . GLU A 1 69 ? 2.842 8.320 -9.702 1.00 0.00 69 GLU A C 2
ATOM 2955 O O . GLU A 1 69 ? 2.513 9.477 -9.434 1.00 0.00 69 GLU A O 2
ATOM 2967 N N . PRO A 1 70 ? 1.948 7.306 -9.667 1.00 0.00 70 PRO A N 2
ATOM 2968 C CA . PRO A 1 70 ? 0.542 7.520 -9.306 1.00 0.00 70 PRO A CA 2
ATOM 2969 C C . PRO A 1 70 ? 0.360 7.842 -7.825 1.00 0.00 70 PRO A C 2
ATOM 2970 O O . PRO A 1 70 ? -0.627 8.466 -7.434 1.00 0.00 70 PRO A O 2
ATOM 2981 N N . VAL A 1 71 ? 1.317 7.417 -7.005 1.00 0.00 71 VAL A N 2
ATOM 2982 C CA . VAL A 1 71 ? 1.254 7.660 -5.567 1.00 0.00 71 VAL A CA 2
ATOM 2983 C C . VAL A 1 71 ? 1.541 9.118 -5.241 1.00 0.00 71 VAL A C 2
ATOM 2984 O O . VAL A 1 71 ? 0.780 9.758 -4.523 1.00 0.00 71 VAL A O 2
ATOM 2997 N N . TYR A 1 72 ? 2.638 9.640 -5.774 1.00 0.00 72 TYR A N 2
ATOM 2998 C CA . TYR A 1 72 ? 3.011 11.030 -5.540 1.00 0.00 72 TYR A CA 2
ATOM 2999 C C . TYR A 1 72 ? 1.839 11.961 -5.846 1.00 0.00 72 TYR A C 2
ATOM 3000 O O . TYR A 1 72 ? 1.780 13.087 -5.351 1.00 0.00 72 TYR A O 2
ATOM 3018 N N . LYS A 1 73 ? 0.907 11.478 -6.664 1.00 0.00 73 LYS A N 2
ATOM 3019 C CA . LYS A 1 73 ? -0.262 12.262 -7.044 1.00 0.00 73 LYS A CA 2
ATOM 3020 C C . LYS A 1 73 ? -1.322 12.265 -5.941 1.00 0.00 73 LYS A C 2
ATOM 3021 O O . LYS A 1 73 ? -1.909 13.305 -5.644 1.00 0.00 73 LYS A O 2
ATOM 3040 N N . MET A 1 74 ? -1.560 11.104 -5.326 1.00 0.00 74 MET A N 2
ATOM 3041 C CA . MET A 1 74 ? -2.560 10.996 -4.271 1.00 0.00 74 MET A CA 2
ATOM 3042 C C . MET A 1 74 ? -2.027 11.553 -2.960 1.00 0.00 74 MET A C 2
ATOM 3043 O O . MET A 1 74 ? -2.767 12.172 -2.205 1.00 0.00 74 MET A O 2
ATOM 3057 N N . ILE A 1 75 ? -0.740 11.337 -2.694 1.00 0.00 75 ILE A N 2
ATOM 3058 C CA . ILE A 1 75 ? -0.122 11.840 -1.474 1.00 0.00 75 ILE A CA 2
ATOM 3059 C C . ILE A 1 75 ? -0.413 13.329 -1.320 1.00 0.00 75 ILE A C 2
ATOM 3060 O O . ILE A 1 75 ? -0.362 13.881 -0.222 1.00 0.00 75 ILE A O 2
ATOM 3076 N N . GLU A 1 76 ? -0.730 13.967 -2.444 1.00 0.00 76 GLU A N 2
ATOM 3077 C CA . GLU A 1 76 ? -1.038 15.395 -2.455 1.00 0.00 76 GLU A CA 2
ATOM 3078 C C . GLU A 1 76 ? -2.297 15.700 -1.642 1.00 0.00 76 GLU A C 2
ATOM 3079 O O . GLU A 1 76 ? -2.252 16.463 -0.677 1.00 0.00 76 GLU A O 2
ATOM 3091 N N . VAL A 1 77 ? -3.419 15.097 -2.034 1.00 0.00 77 VAL A N 2
ATOM 3092 C CA . VAL A 1 77 ? -4.686 15.314 -1.341 1.00 0.00 77 VAL A CA 2
ATOM 3093 C C . VAL A 1 77 ? -4.810 14.392 -0.133 1.00 0.00 77 VAL A C 2
ATOM 3094 O O . VAL A 1 77 ? -5.271 14.804 0.933 1.00 0.00 77 VAL A O 2
ATOM 3107 N N . VAL A 1 78 ? -4.398 13.143 -0.319 1.00 0.00 78 VAL A N 2
ATOM 3108 C CA . VAL A 1 78 ? -4.444 12.139 0.738 1.00 0.00 78 VAL A CA 2
ATOM 3109 C C . VAL A 1 78 ? -3.865 12.679 2.051 1.00 0.00 78 VAL A C 2
ATOM 3110 O O . VAL A 1 78 ? -4.240 12.234 3.133 1.00 0.00 78 VAL A O 2
ATOM 3123 N N . HIS A 1 79 ? -2.964 13.652 1.949 1.00 0.00 79 HIS A N 2
ATOM 3124 C CA . HIS A 1 79 ? -2.352 14.255 3.132 1.00 0.00 79 HIS A CA 2
ATOM 3125 C C . HIS A 1 79 ? -2.538 15.769 3.125 1.00 0.00 79 HIS A C 2
ATOM 3126 O O . HIS A 1 79 ? -1.569 16.526 3.201 1.00 0.00 79 HIS A O 2
ATOM 3141 N N . ALA A 1 80 ? -3.792 16.204 3.032 1.00 0.00 80 ALA A N 2
ATOM 3142 C CA . ALA A 1 80 ? -4.107 17.627 3.015 1.00 0.00 80 ALA A CA 2
ATOM 3143 C C . ALA A 1 80 ? -3.761 18.284 4.347 1.00 0.00 80 ALA A C 2
ATOM 3144 O O . ALA A 1 80 ? -4.055 17.743 5.412 1.00 0.00 80 ALA A O 2
ATOM 3151 N N . GLY A 1 81 ? -3.136 19.454 4.275 1.00 0.00 81 GLY A N 2
ATOM 3152 C CA . GLY A 1 81 ? -2.756 20.170 5.478 1.00 0.00 81 GLY A CA 2
ATOM 3153 C C . GLY A 1 81 ? -1.367 20.768 5.378 1.00 0.00 81 GLY A C 2
ATOM 3154 O O . GLY A 1 81 ? -1.215 21.965 5.128 1.00 0.00 81 GLY A O 2
ATOM 3158 N N . ASN A 1 82 ? -0.354 19.933 5.573 1.00 0.00 82 ASN A N 2
ATOM 3159 C CA . ASN A 1 82 ? 1.032 20.379 5.501 1.00 0.00 82 ASN A CA 2
ATOM 3160 C C . ASN A 1 82 ? 1.651 20.023 4.156 1.00 0.00 82 ASN A C 2
ATOM 3161 O O . ASN A 1 82 ? 1.511 18.898 3.674 1.00 0.00 82 ASN A O 2
ATOM 3172 N N . ALA A 1 83 ? 2.337 20.989 3.557 1.00 0.00 83 ALA A N 2
ATOM 3173 C CA . ALA A 1 83 ? 2.984 20.781 2.270 1.00 0.00 83 ALA A CA 2
ATOM 3174 C C . ALA A 1 83 ? 4.132 19.791 2.398 1.00 0.00 83 ALA A C 2
ATOM 3175 O O . ALA A 1 83 ? 4.502 19.129 1.428 1.00 0.00 83 ALA A O 2
ATOM 3182 N N . ASP A 1 84 ? 4.700 19.692 3.599 1.00 0.00 84 ASP A N 2
ATOM 3183 C CA . ASP A 1 84 ? 5.803 18.772 3.835 1.00 0.00 84 ASP A CA 2
ATOM 3184 C C . ASP A 1 84 ? 5.289 17.376 4.150 1.00 0.00 84 ASP A C 2
ATOM 3185 O O . ASP A 1 84 ? 5.977 16.391 3.898 1.00 0.00 84 ASP A O 2
ATOM 3194 N N . ASP A 1 85 ? 4.089 17.290 4.721 1.00 0.00 85 ASP A N 2
ATOM 3195 C CA . ASP A 1 85 ? 3.501 15.995 5.032 1.00 0.00 85 ASP A CA 2
ATOM 3196 C C . ASP A 1 85 ? 3.405 15.186 3.751 1.00 0.00 85 ASP A C 2
ATOM 3197 O O . ASP A 1 85 ? 3.465 13.959 3.766 1.00 0.00 85 ASP A O 2
ATOM 3206 N N . ILE A 1 86 ? 3.259 15.903 2.643 1.00 0.00 86 ILE A N 2
ATOM 3207 C CA . ILE A 1 86 ? 3.190 15.288 1.331 1.00 0.00 86 ILE A CA 2
ATOM 3208 C C . ILE A 1 86 ? 4.592 14.873 0.900 1.00 0.00 86 ILE A C 2
ATOM 3209 O O . ILE A 1 86 ? 4.774 13.896 0.176 1.00 0.00 86 ILE A O 2
ATOM 3225 N N . GLN A 1 87 ? 5.578 15.636 1.367 1.00 0.00 87 GLN A N 2
ATOM 3226 C CA . GLN A 1 87 ? 6.978 15.374 1.067 1.00 0.00 87 GLN A CA 2
ATOM 3227 C C . GLN A 1 87 ? 7.538 14.289 1.984 1.00 0.00 87 GLN A C 2
ATOM 3228 O O . GLN A 1 87 ? 8.563 13.675 1.687 1.00 0.00 87 GLN A O 2
ATOM 3242 N N . LEU A 1 88 ? 6.853 14.064 3.099 1.00 0.00 88 LEU A N 2
ATOM 3243 C CA . LEU A 1 88 ? 7.273 13.070 4.077 1.00 0.00 88 LEU A CA 2
ATOM 3244 C C . LEU A 1 88 ? 7.001 11.659 3.560 1.00 0.00 88 LEU A C 2
ATOM 3245 O O . LEU A 1 88 ? 7.927 10.873 3.364 1.00 0.00 88 LEU A O 2
ATOM 3261 N N . VAL A 1 89 ? 5.726 11.350 3.342 1.00 0.00 89 VAL A N 2
ATOM 3262 C CA . VAL A 1 89 ? 5.333 10.032 2.844 1.00 0.00 89 VAL A CA 2
ATOM 3263 C C . VAL A 1 89 ? 5.944 9.767 1.470 1.00 0.00 89 VAL A C 2
ATOM 3264 O O . VAL A 1 89 ? 6.260 8.625 1.132 1.00 0.00 89 VAL A O 2
ATOM 3277 N N . LYS A 1 90 ? 6.106 10.828 0.685 1.00 0.00 90 LYS A N 2
ATOM 3278 C CA . LYS A 1 90 ? 6.684 10.714 -0.651 1.00 0.00 90 LYS A CA 2
ATOM 3279 C C . LYS A 1 90 ? 8.040 10.023 -0.593 1.00 0.00 90 LYS A C 2
ATOM 3280 O O . LYS A 1 90 ? 8.426 9.310 -1.519 1.00 0.00 90 LYS A O 2
ATOM 3299 N N . GLY A 1 91 ? 8.759 10.242 0.503 1.00 0.00 91 GLY A N 2
ATOM 3300 C CA . GLY A 1 91 ? 10.061 9.627 0.673 1.00 0.00 91 GLY A CA 2
ATOM 3301 C C . GLY A 1 91 ? 9.961 8.244 1.279 1.00 0.00 91 GLY A C 2
ATOM 3302 O O . GLY A 1 91 ? 10.859 7.418 1.113 1.00 0.00 91 GLY A O 2
ATOM 3306 N N . ILE A 1 92 ? 8.863 7.990 1.986 1.00 0.00 92 ILE A N 2
ATOM 3307 C CA . ILE A 1 92 ? 8.641 6.695 2.618 1.00 0.00 92 ILE A CA 2
ATOM 3308 C C . ILE A 1 92 ? 8.394 5.618 1.567 1.00 0.00 92 ILE A C 2
ATOM 3309 O O . ILE A 1 92 ? 8.731 4.450 1.770 1.00 0.00 92 ILE A O 2
ATOM 3325 N N . ALA A 1 93 ? 7.805 6.019 0.446 1.00 0.00 93 ALA A N 2
ATOM 3326 C CA . ALA A 1 93 ? 7.512 5.088 -0.638 1.00 0.00 93 ALA A CA 2
ATOM 3327 C C . ALA A 1 93 ? 8.792 4.517 -1.238 1.00 0.00 93 ALA A C 2
ATOM 3328 O O . ALA A 1 93 ? 8.782 3.442 -1.833 1.00 0.00 93 ALA A O 2
ATOM 3335 N N . ASN A 1 94 ? 9.892 5.245 -1.076 1.00 0.00 94 ASN A N 2
ATOM 3336 C CA . ASN A 1 94 ? 11.183 4.816 -1.604 1.00 0.00 94 ASN A CA 2
ATOM 3337 C C . ASN A 1 94 ? 11.829 3.770 -0.699 1.00 0.00 94 ASN A C 2
ATOM 3338 O O . ASN A 1 94 ? 12.523 2.869 -1.173 1.00 0.00 94 ASN A O 2
ATOM 3349 N N . GLU A 1 95 ? 11.597 3.895 0.603 1.00 0.00 95 GLU A N 2
ATOM 3350 C CA . GLU A 1 95 ? 12.160 2.964 1.576 1.00 0.00 95 GLU A CA 2
ATOM 3351 C C . GLU A 1 95 ? 11.627 1.552 1.350 1.00 0.00 95 GLU A C 2
ATOM 3352 O O . GLU A 1 95 ? 12.319 0.567 1.603 1.00 0.00 95 GLU A O 2
ATOM 3364 N N . CYS A 1 96 ? 10.394 1.463 0.861 1.00 0.00 96 CYS A N 2
ATOM 3365 C CA . CYS A 1 96 ? 9.758 0.172 0.612 1.00 0.00 96 CYS A CA 2
ATOM 3366 C C . CYS A 1 96 ? 10.246 -0.445 -0.696 1.00 0.00 96 CYS A C 2
ATOM 3367 O O . CYS A 1 96 ? 10.151 -1.656 -0.893 1.00 0.00 96 CYS A O 2
ATOM 3374 N N . ILE A 1 97 ? 10.771 0.393 -1.588 1.00 0.00 97 ILE A N 2
ATOM 3375 C CA . ILE A 1 97 ? 11.268 -0.075 -2.877 1.00 0.00 97 ILE A CA 2
ATOM 3376 C C . ILE A 1 97 ? 12.622 -0.768 -2.731 1.00 0.00 97 ILE A C 2
ATOM 3377 O O . ILE A 1 97 ? 12.840 -1.848 -3.280 1.00 0.00 97 ILE A O 2
ATOM 3393 N N . GLU A 1 98 ? 13.527 -0.137 -1.991 1.00 0.00 98 GLU A N 2
ATOM 3394 C CA . GLU A 1 98 ? 14.861 -0.689 -1.777 1.00 0.00 98 GLU A CA 2
ATOM 3395 C C . GLU A 1 98 ? 14.795 -1.984 -0.975 1.00 0.00 98 GLU A C 2
ATOM 3396 O O . GLU A 1 98 ? 15.633 -2.871 -1.139 1.00 0.00 98 GLU A O 2
ATOM 3408 N N . ASN A 1 99 ? 13.790 -2.088 -0.111 1.00 0.00 99 ASN A N 2
ATOM 3409 C CA . ASN A 1 99 ? 13.615 -3.273 0.721 1.00 0.00 99 ASN A CA 2
ATOM 3410 C C . ASN A 1 99 ? 12.943 -4.402 -0.055 1.00 0.00 99 ASN A C 2
ATOM 3411 O O . ASN A 1 99 ? 13.436 -5.530 -0.077 1.00 0.00 99 ASN A O 2
ATOM 3422 N N . ALA A 1 100 ? 11.818 -4.091 -0.690 1.00 0.00 100 ALA A N 2
ATOM 3423 C CA . ALA A 1 100 ? 11.070 -5.081 -1.460 1.00 0.00 100 ALA A CA 2
ATOM 3424 C C . ALA A 1 100 ? 11.910 -5.671 -2.590 1.00 0.00 100 ALA A C 2
ATOM 3425 O O . ALA A 1 100 ? 11.609 -6.755 -3.093 1.00 0.00 100 ALA A O 2
ATOM 3432 N N . LYS A 1 101 ? 12.960 -4.960 -2.985 1.00 0.00 101 LYS A N 2
ATOM 3433 C CA . LYS A 1 101 ? 13.833 -5.423 -4.058 1.00 0.00 101 LYS A CA 2
ATOM 3434 C C . LYS A 1 101 ? 14.701 -6.589 -3.597 1.00 0.00 101 LYS A C 2
ATOM 3435 O O . LYS A 1 101 ? 15.240 -6.576 -2.491 1.00 0.00 101 LYS A O 2
ATOM 3454 N N . GLY A 1 102 ? 14.829 -7.594 -4.459 1.00 0.00 102 GLY A N 2
ATOM 3455 C CA . GLY A 1 102 ? 15.627 -8.761 -4.132 1.00 0.00 102 GLY A CA 2
ATOM 3456 C C . GLY A 1 102 ? 14.843 -10.049 -4.279 1.00 0.00 102 GLY A C 2
ATOM 3457 O O . GLY A 1 102 ? 15.370 -11.137 -4.044 1.00 0.00 102 GLY A O 2
ATOM 3461 N N . GLU A 1 103 ? 13.576 -9.923 -4.667 1.00 0.00 103 GLU A N 2
ATOM 3462 C CA . GLU A 1 103 ? 12.708 -11.080 -4.849 1.00 0.00 103 GLU A CA 2
ATOM 3463 C C . GLU A 1 103 ? 12.102 -11.087 -6.249 1.00 0.00 103 GLU A C 2
ATOM 3464 O O . GLU A 1 103 ? 12.376 -10.201 -7.059 1.00 0.00 103 GLU A O 2
ATOM 3476 N N . THR A 1 104 ? 11.278 -12.094 -6.528 1.00 0.00 104 THR A N 2
ATOM 3477 C CA . THR A 1 104 ? 10.637 -12.220 -7.832 1.00 0.00 104 THR A CA 2
ATOM 3478 C C . THR A 1 104 ? 9.158 -12.567 -7.689 1.00 0.00 104 THR A C 2
ATOM 3479 O O . THR A 1 104 ? 8.341 -12.184 -8.527 1.00 0.00 104 THR A O 2
ATOM 3490 N N . ASP A 1 105 ? 8.819 -13.292 -6.628 1.00 0.00 105 ASP A N 2
ATOM 3491 C CA . ASP A 1 105 ? 7.435 -13.682 -6.383 1.00 0.00 105 ASP A CA 2
ATOM 3492 C C . ASP A 1 105 ? 6.619 -12.493 -5.888 1.00 0.00 105 ASP A C 2
ATOM 3493 O O . ASP A 1 105 ? 7.076 -11.729 -5.040 1.00 0.00 105 ASP A O 2
ATOM 3502 N N . GLU A 1 106 ? 5.411 -12.340 -6.421 1.00 0.00 106 GLU A N 2
ATOM 3503 C CA . GLU A 1 106 ? 4.538 -11.233 -6.042 1.00 0.00 106 GLU A CA 2
ATOM 3504 C C . GLU A 1 106 ? 4.388 -11.116 -4.525 1.00 0.00 106 GLU A C 2
ATOM 3505 O O . GLU A 1 106 ? 4.873 -10.159 -3.925 1.00 0.00 106 GLU A O 2
ATOM 3517 N N . CYS A 1 107 ? 3.716 -12.091 -3.910 1.00 0.00 107 CYS A N 2
ATOM 3518 C CA . CYS A 1 107 ? 3.498 -12.080 -2.462 1.00 0.00 107 CYS A CA 2
ATOM 3519 C C . CYS A 1 107 ? 4.801 -11.884 -1.689 1.00 0.00 107 CYS A C 2
ATOM 3520 O O . CYS A 1 107 ? 4.809 -11.258 -0.629 1.00 0.00 107 CYS A O 2
ATOM 3527 N N . ASN A 1 108 ? 5.899 -12.418 -2.216 1.00 0.00 108 ASN A N 2
ATOM 3528 C CA . ASN A 1 108 ? 7.198 -12.291 -1.559 1.00 0.00 108 ASN A CA 2
ATOM 3529 C C . ASN A 1 108 ? 7.673 -10.841 -1.559 1.00 0.00 108 ASN A C 2
ATOM 3530 O O . ASN A 1 108 ? 8.171 -10.340 -0.551 1.00 0.00 108 ASN A O 2
ATOM 3541 N N . ILE A 1 109 ? 7.515 -10.173 -2.696 1.00 0.00 109 ILE A N 2
ATOM 3542 C CA . ILE A 1 109 ? 7.926 -8.782 -2.833 1.00 0.00 109 ILE A CA 2
ATOM 3543 C C . ILE A 1 109 ? 6.962 -7.857 -2.100 1.00 0.00 109 ILE A C 2
ATOM 3544 O O . ILE A 1 109 ? 7.361 -6.818 -1.572 1.00 0.00 109 ILE A O 2
ATOM 3560 N N . GLY A 1 110 ? 5.693 -8.245 -2.068 1.00 0.00 110 GLY A N 2
ATOM 3561 C CA . GLY A 1 110 ? 4.687 -7.439 -1.411 1.00 0.00 110 GLY A CA 2
ATOM 3562 C C . GLY A 1 110 ? 4.854 -7.396 0.095 1.00 0.00 110 GLY A C 2
ATOM 3563 O O . GLY A 1 110 ? 4.980 -6.317 0.669 1.00 0.00 110 GLY A O 2
ATOM 3567 N N . ASN A 1 111 ? 4.866 -8.566 0.736 1.00 0.00 111 ASN A N 2
ATOM 3568 C CA . ASN A 1 111 ? 5.016 -8.641 2.191 1.00 0.00 111 ASN A CA 2
ATOM 3569 C C . ASN A 1 111 ? 6.188 -7.786 2.660 1.00 0.00 111 ASN A C 2
ATOM 3570 O O . ASN A 1 111 ? 6.230 -7.344 3.807 1.00 0.00 111 ASN A O 2
ATOM 3581 N N . LYS A 1 112 ? 7.138 -7.559 1.759 1.00 0.00 112 LYS A N 2
ATOM 3582 C CA . LYS A 1 112 ? 8.309 -6.749 2.066 1.00 0.00 112 LYS A CA 2
ATOM 3583 C C . LYS A 1 112 ? 8.014 -5.274 1.820 1.00 0.00 112 LYS A C 2
ATOM 3584 O O . LYS A 1 112 ? 8.364 -4.413 2.628 1.00 0.00 112 LYS A O 2
ATOM 3603 N N . TYR A 1 113 ? 7.366 -4.995 0.694 1.00 0.00 113 TYR A N 2
ATOM 3604 C CA . TYR A 1 113 ? 7.011 -3.630 0.322 1.00 0.00 113 TYR A CA 2
ATOM 3605 C C . TYR A 1 113 ? 6.012 -3.034 1.311 1.00 0.00 113 TYR A C 2
ATOM 3606 O O . TYR A 1 113 ? 6.285 -2.008 1.936 1.00 0.00 113 TYR A O 2
ATOM 3624 N N . THR A 1 114 ? 4.853 -3.678 1.445 1.00 0.00 114 THR A N 2
ATOM 3625 C CA . THR A 1 114 ? 3.816 -3.208 2.359 1.00 0.00 114 THR A CA 2
ATOM 3626 C C . THR A 1 114 ? 4.368 -3.016 3.768 1.00 0.00 114 THR A C 2
ATOM 3627 O O . THR A 1 114 ? 4.102 -2.001 4.409 1.00 0.00 114 THR A O 2
ATOM 3638 N N . ASP A 1 115 ? 5.127 -4.002 4.246 1.00 0.00 115 ASP A N 2
ATOM 3639 C CA . ASP A 1 115 ? 5.735 -3.938 5.574 1.00 0.00 115 ASP A CA 2
ATOM 3640 C C . ASP A 1 115 ? 6.308 -2.552 5.854 1.00 0.00 115 ASP A C 2
ATOM 3641 O O . ASP A 1 115 ? 6.007 -1.937 6.876 1.00 0.00 115 ASP A O 2
ATOM 3650 N N . CYS A 1 116 ? 7.136 -2.072 4.932 1.00 0.00 116 CYS A N 2
ATOM 3651 C CA . CYS A 1 116 ? 7.767 -0.764 5.069 1.00 0.00 116 CYS A CA 2
ATOM 3652 C C . CYS A 1 116 ? 6.734 0.359 5.063 1.00 0.00 116 CYS A C 2
ATOM 3653 O O . CYS A 1 116 ? 6.807 1.284 5.872 1.00 0.00 116 CYS A O 2
ATOM 3660 N N . TYR A 1 117 ? 5.776 0.275 4.146 1.00 0.00 117 TYR A N 2
ATOM 3661 C CA . TYR A 1 117 ? 4.738 1.293 4.026 1.00 0.00 117 TYR A CA 2
ATOM 3662 C C . TYR A 1 117 ? 3.972 1.460 5.335 1.00 0.00 117 TYR A C 2
ATOM 3663 O O . TYR A 1 117 ? 3.661 2.580 5.743 1.00 0.00 117 TYR A O 2
ATOM 3681 N N . ILE A 1 118 ? 3.675 0.344 5.993 1.00 0.00 118 ILE A N 2
ATOM 3682 C CA . ILE A 1 118 ? 2.946 0.375 7.255 1.00 0.00 118 ILE A CA 2
ATOM 3683 C C . ILE A 1 118 ? 3.890 0.644 8.422 1.00 0.00 118 ILE A C 2
ATOM 3684 O O . ILE A 1 118 ? 3.470 1.080 9.493 1.00 0.00 118 ILE A O 2
ATOM 3700 N N . GLU A 1 119 ? 5.171 0.388 8.207 1.00 0.00 119 GLU A N 2
ATOM 3701 C CA . GLU A 1 119 ? 6.168 0.601 9.246 1.00 0.00 119 GLU A CA 2
ATOM 3702 C C . GLU A 1 119 ? 6.298 2.084 9.585 1.00 0.00 119 GLU A C 2
ATOM 3703 O O . GLU A 1 119 ? 6.090 2.488 10.729 1.00 0.00 119 GLU A O 2
ATOM 3715 N N . LYS A 1 120 ? 6.643 2.888 8.584 1.00 0.00 120 LYS A N 2
ATOM 3716 C CA . LYS A 1 120 ? 6.816 4.324 8.777 1.00 0.00 120 LYS A CA 2
ATOM 3717 C C . LYS A 1 120 ? 5.510 5.105 8.621 1.00 0.00 120 LYS A C 2
ATOM 3718 O O . LYS A 1 120 ? 5.115 5.852 9.516 1.00 0.00 120 LYS A O 2
ATOM 3737 N N . LEU A 1 121 ? 4.845 4.932 7.481 1.00 0.00 121 LEU A N 2
ATOM 3738 C CA . LEU A 1 121 ? 3.611 5.663 7.195 1.00 0.00 121 LEU A CA 2
ATOM 3739 C C . LEU A 1 121 ? 2.364 4.976 7.749 1.00 0.00 121 LEU A C 2
ATOM 3740 O O . LEU A 1 121 ? 1.285 5.569 7.751 1.00 0.00 121 LEU A O 2
ATOM 3756 N N . PHE A 1 122 ? 2.498 3.731 8.210 1.00 0.00 122 PHE A N 2
ATOM 3757 C CA . PHE A 1 122 ? 1.355 2.988 8.746 1.00 0.00 122 PHE A CA 2
ATOM 3758 C C . PHE A 1 122 ? 0.344 2.673 7.639 1.00 0.00 122 PHE A C 2
ATOM 3759 O O . PHE A 1 122 ? -0.586 1.889 7.833 1.00 0.00 122 PHE A O 2
ATOM 3776 N N . SER A 1 123 ? 0.549 3.261 6.465 1.00 0.00 123 SER A N 2
ATOM 3777 C CA . SER A 1 123 ? -0.346 3.041 5.336 1.00 0.00 123 SER A CA 2
ATOM 3778 C C . SER A 1 123 ? -0.301 1.585 4.885 1.00 0.00 123 SER A C 2
ATOM 3779 O O . SER A 1 123 ? -1.201 0.802 5.192 1.00 0.00 123 SER A O 2
ATOM 3809 N N . ILE A 1 1 ? 2.517 11.138 11.448 1.00 0.00 1 ILE A N 3
ATOM 3810 C CA . ILE A 1 1 ? 1.520 11.821 10.587 1.00 0.00 1 ILE A CA 3
ATOM 3811 C C . ILE A 1 1 ? 0.105 11.590 11.103 1.00 0.00 1 ILE A C 3
ATOM 3812 O O . ILE A 1 1 ? -0.093 10.949 12.134 1.00 0.00 1 ILE A O 3
ATOM 3827 N N . ASP A 1 2 ? -0.877 12.116 10.377 1.00 0.00 2 ASP A N 3
ATOM 3828 C CA . ASP A 1 2 ? -2.274 11.961 10.760 1.00 0.00 2 ASP A CA 3
ATOM 3829 C C . ASP A 1 2 ? -2.807 10.604 10.315 1.00 0.00 2 ASP A C 3
ATOM 3830 O O . ASP A 1 2 ? -2.833 10.298 9.124 1.00 0.00 2 ASP A O 3
ATOM 3839 N N . GLN A 1 3 ? -3.226 9.794 11.282 1.00 0.00 3 GLN A N 3
ATOM 3840 C CA . GLN A 1 3 ? -3.755 8.465 10.996 1.00 0.00 3 GLN A CA 3
ATOM 3841 C C . GLN A 1 3 ? -5.070 8.552 10.225 1.00 0.00 3 GLN A C 3
ATOM 3842 O O . GLN A 1 3 ? -5.502 7.579 9.606 1.00 0.00 3 GLN A O 3
ATOM 3856 N N . ASP A 1 4 ? -5.698 9.723 10.262 1.00 0.00 4 ASP A N 3
ATOM 3857 C CA . ASP A 1 4 ? -6.963 9.932 9.565 1.00 0.00 4 ASP A CA 3
ATOM 3858 C C . ASP A 1 4 ? -6.747 10.048 8.059 1.00 0.00 4 ASP A C 3
ATOM 3859 O O . ASP A 1 4 ? -7.634 9.723 7.271 1.00 0.00 4 ASP A O 3
ATOM 3868 N N . THR A 1 5 ? -5.559 10.496 7.662 1.00 0.00 5 THR A N 3
ATOM 3869 C CA . THR A 1 5 ? -5.235 10.648 6.250 1.00 0.00 5 THR A CA 3
ATOM 3870 C C . THR A 1 5 ? -4.797 9.313 5.680 1.00 0.00 5 THR A C 3
ATOM 3871 O O . THR A 1 5 ? -4.847 9.085 4.475 1.00 0.00 5 THR A O 3
ATOM 3882 N N . VAL A 1 6 ? -4.382 8.428 6.571 1.00 0.00 6 VAL A N 3
ATOM 3883 C CA . VAL A 1 6 ? -3.921 7.109 6.183 1.00 0.00 6 VAL A CA 3
ATOM 3884 C C . VAL A 1 6 ? -5.084 6.136 5.995 1.00 0.00 6 VAL A C 3
ATOM 3885 O O . VAL A 1 6 ? -5.334 5.655 4.891 1.00 0.00 6 VAL A O 3
ATOM 3898 N N . VAL A 1 7 ? -5.802 5.871 7.080 1.00 0.00 7 VAL A N 3
ATOM 3899 C CA . VAL A 1 7 ? -6.920 4.934 7.053 1.00 0.00 7 VAL A CA 3
ATOM 3900 C C . VAL A 1 7 ? -8.072 5.414 6.170 1.00 0.00 7 VAL A C 3
ATOM 3901 O O . VAL A 1 7 ? -8.530 4.682 5.295 1.00 0.00 7 VAL A O 3
ATOM 3914 N N . ALA A 1 8 ? -8.531 6.642 6.393 1.00 0.00 8 ALA A N 3
ATOM 3915 C CA . ALA A 1 8 ? -9.658 7.179 5.634 1.00 0.00 8 ALA A CA 3
ATOM 3916 C C . ALA A 1 8 ? -9.377 7.268 4.136 1.00 0.00 8 ALA A C 3
ATOM 3917 O O . ALA A 1 8 ? -10.299 7.163 3.327 1.00 0.00 8 ALA A O 3
ATOM 3924 N N . LYS A 1 9 ? -8.116 7.460 3.758 1.00 0.00 9 LYS A N 3
ATOM 3925 C CA . LYS A 1 9 ? -7.777 7.568 2.341 1.00 0.00 9 LYS A CA 3
ATOM 3926 C C . LYS A 1 9 ? -7.493 6.203 1.728 1.00 0.00 9 LYS A C 3
ATOM 3927 O O . LYS A 1 9 ? -8.167 5.792 0.791 1.00 0.00 9 LYS A O 3
ATOM 3946 N N . TYR A 1 10 ? -6.503 5.497 2.261 1.00 0.00 10 TYR A N 3
ATOM 3947 C CA . TYR A 1 10 ? -6.154 4.178 1.740 1.00 0.00 10 TYR A CA 3
ATOM 3948 C C . TYR A 1 10 ? -7.391 3.290 1.624 1.00 0.00 10 TYR A C 3
ATOM 3949 O O . TYR A 1 10 ? -7.397 2.312 0.876 1.00 0.00 10 TYR A O 3
ATOM 3967 N N . MET A 1 11 ? -8.438 3.641 2.364 1.00 0.00 11 MET A N 3
ATOM 3968 C CA . MET A 1 11 ? -9.687 2.892 2.330 1.00 0.00 11 MET A CA 3
ATOM 3969 C C . MET A 1 11 ? -10.576 3.371 1.183 1.00 0.00 11 MET A C 3
ATOM 3970 O O . MET A 1 11 ? -10.883 2.610 0.269 1.00 0.00 11 MET A O 3
ATOM 3984 N N . GLU A 1 12 ? -10.972 4.640 1.237 1.00 0.00 12 GLU A N 3
ATOM 3985 C CA . GLU A 1 12 ? -11.834 5.229 0.213 1.00 0.00 12 GLU A CA 3
ATOM 3986 C C . GLU A 1 12 ? -11.104 5.386 -1.121 1.00 0.00 12 GLU A C 3
ATOM 3987 O O . GLU A 1 12 ? -11.595 4.955 -2.164 1.00 0.00 12 GLU A O 3
ATOM 3999 N N . TYR A 1 13 ? -9.936 6.015 -1.072 1.00 0.00 13 TYR A N 3
ATOM 4000 C CA . TYR A 1 13 ? -9.123 6.247 -2.263 1.00 0.00 13 TYR A CA 3
ATOM 4001 C C . TYR A 1 13 ? -8.877 4.950 -3.033 1.00 0.00 13 TYR A C 3
ATOM 4002 O O . TYR A 1 13 ? -8.570 4.978 -4.224 1.00 0.00 13 TYR A O 3
ATOM 4020 N N . LEU A 1 14 ? -9.020 3.814 -2.352 1.00 0.00 14 LEU A N 3
ATOM 4021 C CA . LEU A 1 14 ? -8.796 2.518 -2.985 1.00 0.00 14 LEU A CA 3
ATOM 4022 C C . LEU A 1 14 ? -9.911 1.529 -2.651 1.00 0.00 14 LEU A C 3
ATOM 4023 O O . LEU A 1 14 ? -9.701 0.318 -2.682 1.00 0.00 14 LEU A O 3
ATOM 4039 N N . MET A 1 15 ? -11.095 2.046 -2.350 1.00 0.00 15 MET A N 3
ATOM 4040 C CA . MET A 1 15 ? -12.235 1.204 -2.006 1.00 0.00 15 MET A CA 3
ATOM 4041 C C . MET A 1 15 ? -12.791 0.459 -3.226 1.00 0.00 15 MET A C 3
ATOM 4042 O O . MET A 1 15 ? -12.999 -0.754 -3.163 1.00 0.00 15 MET A O 3
ATOM 4056 N N . PRO A 1 16 ? -13.047 1.159 -4.354 1.00 0.00 16 PRO A N 3
ATOM 4057 C CA . PRO A 1 16 ? -13.591 0.521 -5.559 1.00 0.00 16 PRO A CA 3
ATOM 4058 C C . PRO A 1 16 ? -12.662 -0.546 -6.129 1.00 0.00 16 PRO A C 3
ATOM 4059 O O . PRO A 1 16 ? -13.102 -1.436 -6.857 1.00 0.00 16 PRO A O 3
ATOM 4070 N N . ASP A 1 17 ? -11.378 -0.457 -5.795 1.00 0.00 17 ASP A N 3
ATOM 4071 C CA . ASP A 1 17 ? -10.397 -1.421 -6.281 1.00 0.00 17 ASP A CA 3
ATOM 4072 C C . ASP A 1 17 ? -10.046 -2.443 -5.204 1.00 0.00 17 ASP A C 3
ATOM 4073 O O . ASP A 1 17 ? -9.337 -3.414 -5.468 1.00 0.00 17 ASP A O 3
ATOM 4082 N N . ILE A 1 18 ? -10.542 -2.223 -3.989 1.00 0.00 18 ILE A N 3
ATOM 4083 C CA . ILE A 1 18 ? -10.278 -3.139 -2.884 1.00 0.00 18 ILE A CA 3
ATOM 4084 C C . ILE A 1 18 ? -11.272 -4.295 -2.883 1.00 0.00 18 ILE A C 3
ATOM 4085 O O . ILE A 1 18 ? -10.888 -5.451 -2.702 1.00 0.00 18 ILE A O 3
ATOM 41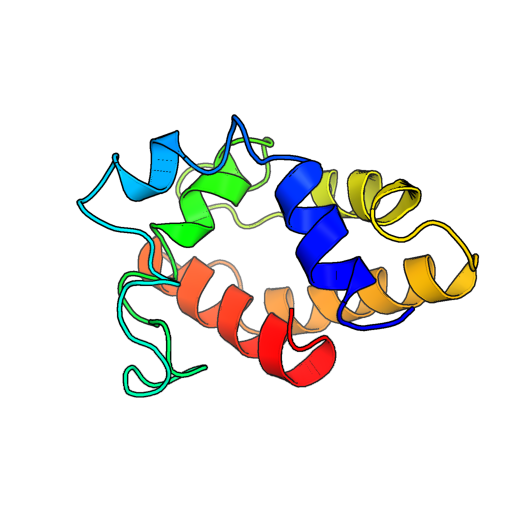01 N N . MET A 1 19 ? -12.549 -3.977 -3.090 1.00 0.00 19 MET A N 3
ATOM 4102 C CA . MET A 1 19 ? -13.601 -4.992 -3.104 1.00 0.00 19 MET A CA 3
ATOM 4103 C C . MET A 1 19 ? -13.207 -6.199 -3.965 1.00 0.00 19 MET A C 3
ATOM 4104 O O . MET A 1 19 ? -13.311 -7.339 -3.513 1.00 0.00 19 MET A O 3
ATOM 4118 N N . PRO A 1 20 ? -12.744 -5.974 -5.215 1.00 0.00 20 PRO A N 3
ATOM 4119 C CA . PRO A 1 20 ? -12.339 -7.069 -6.110 1.00 0.00 20 PRO A CA 3
ATOM 4120 C C . PRO A 1 20 ? -11.236 -7.941 -5.512 1.00 0.00 20 PRO A C 3
ATOM 4121 O O . PRO A 1 20 ? -11.346 -9.167 -5.495 1.00 0.00 20 PRO A O 3
ATOM 4132 N N . CYS A 1 21 ? -10.182 -7.299 -5.015 1.00 0.00 21 CYS A N 3
ATOM 4133 C CA . CYS A 1 21 ? -9.047 -8.013 -4.435 1.00 0.00 21 CYS A CA 3
ATOM 4134 C C . CYS A 1 21 ? -9.487 -8.935 -3.301 1.00 0.00 21 CYS A C 3
ATOM 4135 O O . CYS A 1 21 ? -9.044 -10.079 -3.216 1.00 0.00 21 CYS A O 3
ATOM 4142 N N . ALA A 1 22 ? -10.354 -8.432 -2.429 1.00 0.00 22 ALA A N 3
ATOM 4143 C CA . ALA A 1 22 ? -10.847 -9.221 -1.306 1.00 0.00 22 ALA A CA 3
ATOM 4144 C C . ALA A 1 22 ? -11.470 -10.528 -1.783 1.00 0.00 22 ALA A C 3
ATOM 4145 O O . ALA A 1 22 ? -11.181 -11.597 -1.244 1.00 0.00 22 ALA A O 3
ATOM 4152 N N . ASP A 1 23 ? -12.321 -10.438 -2.797 1.00 0.00 23 ASP A N 3
ATOM 4153 C CA . ASP A 1 23 ? -12.979 -11.618 -3.343 1.00 0.00 23 ASP A CA 3
ATOM 4154 C C . ASP A 1 23 ? -12.016 -12.400 -4.225 1.00 0.00 23 ASP A C 3
ATOM 4155 O O . ASP A 1 23 ? -12.255 -13.563 -4.550 1.00 0.00 23 ASP A O 3
ATOM 4164 N N . GLU A 1 24 ? -10.924 -11.747 -4.608 1.00 0.00 24 GLU A N 3
ATOM 4165 C CA . GLU A 1 24 ? -9.919 -12.367 -5.459 1.00 0.00 24 GLU A CA 3
ATOM 4166 C C . GLU A 1 24 ? -9.306 -13.594 -4.794 1.00 0.00 24 GLU A C 3
ATOM 4167 O O . GLU A 1 24 ? -9.204 -14.650 -5.419 1.00 0.00 24 GLU A O 3
ATOM 4179 N N . LEU A 1 25 ? -8.896 -13.466 -3.530 1.00 0.00 25 LEU A N 3
ATOM 4180 C CA . LEU A 1 25 ? -8.285 -14.600 -2.839 1.00 0.00 25 LEU A CA 3
ATOM 4181 C C . LEU A 1 25 ? -9.228 -15.235 -1.821 1.00 0.00 25 LEU A C 3
ATOM 4182 O O . LEU A 1 25 ? -9.308 -16.459 -1.726 1.00 0.00 25 LEU A O 3
ATOM 4198 N N . HIS A 1 26 ? -9.949 -14.398 -1.079 1.00 0.00 26 HIS A N 3
ATOM 4199 C CA . HIS A 1 26 ? -10.897 -14.873 -0.069 1.00 0.00 26 HIS A CA 3
ATOM 4200 C C . HIS A 1 26 ? -11.533 -13.700 0.668 1.00 0.00 26 HIS A C 3
ATOM 4201 O O . HIS A 1 26 ? -12.751 -13.524 0.669 1.00 0.00 26 HIS A O 3
ATOM 4216 N N . ILE A 1 27 ? -10.670 -12.907 1.298 1.00 0.00 27 ILE A N 3
ATOM 4217 C CA . ILE A 1 27 ? -11.081 -11.749 2.082 1.00 0.00 27 ILE A CA 3
ATOM 4218 C C . ILE A 1 27 ? -10.024 -10.652 2.006 1.00 0.00 27 ILE A C 3
ATOM 4219 O O . ILE A 1 27 ? -8.890 -10.905 1.601 1.00 0.00 27 ILE A O 3
ATOM 4235 N N . SER A 1 28 ? -10.396 -9.436 2.395 1.00 0.00 28 SER A N 3
ATOM 4236 C CA . SER A 1 28 ? -9.460 -8.320 2.374 1.00 0.00 28 SER A CA 3
ATOM 4237 C C . SER A 1 28 ? -8.637 -8.286 3.655 1.00 0.00 28 SER A C 3
ATOM 4238 O O . SER A 1 28 ? -9.117 -8.667 4.723 1.00 0.00 28 SER A O 3
ATOM 4246 N N . GLU A 1 29 ? -7.394 -7.830 3.539 1.00 0.00 29 GLU A N 3
ATOM 4247 C CA . GLU A 1 29 ? -6.499 -7.741 4.686 1.00 0.00 29 GLU A CA 3
ATOM 4248 C C . GLU A 1 29 ? -7.088 -6.832 5.762 1.00 0.00 29 GLU A C 3
ATOM 4249 O O . GLU A 1 29 ? -6.704 -6.906 6.930 1.00 0.00 29 GLU A O 3
ATOM 4261 N N . ASP A 1 30 ? -8.019 -5.971 5.356 1.00 0.00 30 ASP A N 3
ATOM 4262 C CA . ASP A 1 30 ? -8.668 -5.050 6.283 1.00 0.00 30 ASP A CA 3
ATOM 4263 C C . ASP A 1 30 ? -9.750 -5.771 7.074 1.00 0.00 30 ASP A C 3
ATOM 4264 O O . ASP A 1 30 ? -9.730 -5.787 8.304 1.00 0.00 30 ASP A O 3
ATOM 4273 N N . ILE A 1 31 ? -10.695 -6.368 6.355 1.00 0.00 31 ILE A N 3
ATOM 4274 C CA . ILE A 1 31 ? -11.776 -7.113 6.982 1.00 0.00 31 ILE A CA 3
ATOM 4275 C C . ILE A 1 31 ? -11.221 -8.371 7.644 1.00 0.00 31 ILE A C 3
ATOM 4276 O O . ILE A 1 31 ? -11.921 -9.072 8.375 1.00 0.00 31 ILE A O 3
ATOM 4292 N N . ALA A 1 32 ? -9.941 -8.639 7.386 1.00 0.00 32 ALA A N 3
ATOM 4293 C CA . ALA A 1 32 ? -9.267 -9.804 7.941 1.00 0.00 32 ALA A CA 3
ATOM 4294 C C . ALA A 1 32 ? -9.451 -9.882 9.453 1.00 0.00 32 ALA A C 3
ATOM 4295 O O . ALA A 1 32 ? -9.710 -10.955 10.001 1.00 0.00 32 ALA A O 3
ATOM 4302 N N . THR A 1 33 ? -9.319 -8.740 10.126 1.00 0.00 33 THR A N 3
ATOM 4303 C CA . THR A 1 33 ? -9.470 -8.686 11.575 1.00 0.00 33 THR A CA 3
ATOM 4304 C C . THR A 1 33 ? -9.543 -7.245 12.083 1.00 0.00 33 THR A C 3
ATOM 4305 O O . THR A 1 33 ? -8.522 -6.569 12.206 1.00 0.00 33 THR A O 3
ATOM 4316 N N . ASN A 1 34 ? -10.764 -6.792 12.381 1.00 0.00 34 ASN A N 3
ATOM 4317 C CA . ASN A 1 34 ? -11.003 -5.434 12.879 1.00 0.00 34 ASN A CA 3
ATOM 4318 C C . ASN A 1 34 ? -10.110 -4.410 12.190 1.00 0.00 34 ASN A C 3
ATOM 4319 O O . ASN A 1 34 ? -9.141 -3.923 12.772 1.00 0.00 34 ASN A O 3
ATOM 4330 N N . ILE A 1 35 ? -10.455 -4.079 10.949 1.00 0.00 35 ILE A N 3
ATOM 4331 C CA . ILE A 1 35 ? -9.693 -3.114 10.165 1.00 0.00 35 ILE A CA 3
ATOM 4332 C C . ILE A 1 35 ? -8.225 -3.518 10.076 1.00 0.00 35 ILE A C 3
ATOM 4333 O O . ILE A 1 35 ? -7.819 -4.204 9.138 1.00 0.00 35 ILE A O 3
ATOM 4349 N N . GLN A 1 36 ? -7.432 -3.088 11.057 1.00 0.00 36 GLN A N 3
ATOM 4350 C CA . GLN A 1 36 ? -6.016 -3.407 11.102 1.00 0.00 36 GLN A CA 3
ATOM 4351 C C . GLN A 1 36 ? -5.284 -2.751 9.942 1.00 0.00 36 GLN A C 3
ATOM 4352 O O . GLN A 1 36 ? -5.859 -2.509 8.881 1.00 0.00 36 GLN A O 3
ATOM 4366 N N . ALA A 1 37 ? -4.013 -2.465 10.157 1.00 0.00 37 ALA A N 3
ATOM 4367 C CA . ALA A 1 37 ? -3.196 -1.811 9.153 1.00 0.00 37 ALA A CA 3
ATOM 4368 C C . ALA A 1 37 ? -2.579 -2.801 8.165 1.00 0.00 37 ALA A C 3
ATOM 4369 O O . ALA A 1 37 ? -3.019 -2.895 7.018 1.00 0.00 37 ALA A O 3
ATOM 4376 N N . ALA A 1 38 ? -1.565 -3.543 8.607 1.00 0.00 38 ALA A N 3
ATOM 4377 C CA . ALA A 1 38 ? -0.899 -4.511 7.739 1.00 0.00 38 ALA A CA 3
ATOM 4378 C C . ALA A 1 38 ? -0.210 -5.609 8.543 1.00 0.00 38 ALA A C 3
ATOM 4379 O O . ALA A 1 38 ? -0.863 -6.520 9.047 1.00 0.00 38 ALA A O 3
ATOM 4386 N N . LYS A 1 39 ? 1.116 -5.530 8.655 1.00 0.00 39 LYS A N 3
ATOM 4387 C CA . LYS A 1 39 ? 1.867 -6.516 9.416 1.00 0.00 39 LYS A CA 3
ATOM 4388 C C . LYS A 1 39 ? 1.543 -6.363 10.894 1.00 0.00 39 LYS A C 3
ATOM 4389 O O . LYS A 1 39 ? 2.013 -7.130 11.734 1.00 0.00 39 LYS A O 3
ATOM 4408 N N . ASN A 1 40 ? 0.731 -5.354 11.193 1.00 0.00 40 ASN A N 3
ATOM 4409 C CA . ASN A 1 40 ? 0.321 -5.073 12.557 1.00 0.00 40 ASN A CA 3
ATOM 4410 C C . ASN A 1 40 ? -0.845 -5.967 12.966 1.00 0.00 40 ASN A C 3
ATOM 4411 O O . ASN A 1 40 ? -1.651 -5.605 13.823 1.00 0.00 40 ASN A O 3
ATOM 4422 N N . GLY A 1 41 ? -0.925 -7.140 12.343 1.00 0.00 41 GLY A N 3
ATOM 4423 C CA . GLY A 1 41 ? -1.980 -8.087 12.670 1.00 0.00 41 GLY A CA 3
ATOM 4424 C C . GLY A 1 41 ? -2.985 -8.298 11.549 1.00 0.00 41 GLY A C 3
ATOM 4425 O O . GLY A 1 41 ? -3.868 -9.149 11.661 1.00 0.00 41 GLY A O 3
ATOM 4429 N N . ALA A 1 42 ? -2.855 -7.535 10.469 1.00 0.00 42 ALA A N 3
ATOM 4430 C CA . ALA A 1 42 ? -3.756 -7.677 9.325 1.00 0.00 42 ALA A CA 3
ATOM 4431 C C . ALA A 1 42 ? -3.291 -8.813 8.425 1.00 0.00 42 ALA A C 3
ATOM 4432 O O . ALA A 1 42 ? -3.563 -8.825 7.225 1.00 0.00 42 ALA A O 3
ATOM 4439 N N . ASP A 1 43 ? -2.575 -9.762 9.026 1.00 0.00 43 ASP A N 3
ATOM 4440 C CA . ASP A 1 43 ? -2.056 -10.920 8.310 1.00 0.00 43 ASP A CA 3
ATOM 4441 C C . ASP A 1 43 ? -1.023 -10.510 7.261 1.00 0.00 43 ASP A C 3
ATOM 4442 O O . ASP A 1 43 ? -1.322 -10.463 6.068 1.00 0.00 43 ASP A O 3
ATOM 4451 N N . MET A 1 44 ? 0.192 -10.207 7.722 1.00 0.00 44 MET A N 3
ATOM 4452 C CA . MET A 1 44 ? 1.288 -9.825 6.832 1.00 0.00 44 MET A CA 3
ATOM 4453 C C . MET A 1 44 ? 1.381 -10.806 5.667 1.00 0.00 44 MET A C 3
ATOM 4454 O O . MET A 1 44 ? 1.642 -10.416 4.531 1.00 0.00 44 MET A O 3
ATOM 4468 N N . SER A 1 45 ? 1.139 -12.082 5.970 1.00 0.00 45 SER A N 3
ATOM 4469 C CA . SER A 1 45 ? 1.192 -13.148 4.973 1.00 0.00 45 SER A CA 3
ATOM 4470 C C . SER A 1 45 ? 0.396 -12.797 3.720 1.00 0.00 45 SER A C 3
ATOM 4471 O O . SER A 1 45 ? 0.933 -12.819 2.612 1.00 0.00 45 SER A O 3
ATOM 4479 N N . GLN A 1 46 ? -0.883 -12.469 3.894 1.00 0.00 46 GLN A N 3
ATOM 4480 C CA . GLN A 1 46 ? -1.737 -12.130 2.765 1.00 0.00 46 GLN A CA 3
ATOM 4481 C C . GLN A 1 46 ? -1.628 -10.650 2.428 1.00 0.00 46 GLN A C 3
ATOM 4482 O O . GLN A 1 46 ? -2.089 -10.209 1.378 1.00 0.00 46 GLN A O 3
ATOM 4496 N N . LEU A 1 47 ? -1.018 -9.887 3.324 1.00 0.00 47 LEU A N 3
ATOM 4497 C CA . LEU A 1 47 ? -0.841 -8.458 3.113 1.00 0.00 47 LEU A CA 3
ATOM 4498 C C . LEU A 1 47 ? 0.076 -8.216 1.922 1.00 0.00 47 LEU A C 3
ATOM 4499 O O . LEU A 1 47 ? -0.136 -7.295 1.136 1.00 0.00 47 LEU A O 3
ATOM 4515 N N . GLY A 1 48 ? 1.088 -9.061 1.781 1.00 0.00 48 GLY A N 3
ATOM 4516 C CA . GLY A 1 48 ? 2.013 -8.920 0.679 1.00 0.00 48 GLY A CA 3
ATOM 4517 C C . GLY A 1 48 ? 1.397 -9.338 -0.641 1.00 0.00 48 GLY A C 3
ATOM 4518 O O . GLY A 1 48 ? 2.074 -9.369 -1.669 1.00 0.00 48 GLY A O 3
ATOM 4522 N N . CYS A 1 49 ? 0.107 -9.661 -0.614 1.00 0.00 49 CYS A N 3
ATOM 4523 C CA . CYS A 1 49 ? -0.599 -10.081 -1.818 1.00 0.00 49 CYS A CA 3
ATOM 4524 C C . CYS A 1 49 ? -1.957 -9.406 -1.937 1.00 0.00 49 CYS A C 3
ATOM 4525 O O . CYS A 1 49 ? -2.169 -8.582 -2.823 1.00 0.00 49 CYS A O 3
ATOM 4532 N N . LEU A 1 50 ? -2.883 -9.793 -1.064 1.00 0.00 50 LEU A N 3
ATOM 4533 C CA . LEU A 1 50 ? -4.219 -9.213 -1.062 1.00 0.00 50 LEU A CA 3
ATOM 4534 C C . LEU A 1 50 ? -4.111 -7.700 -1.175 1.00 0.00 50 LEU A C 3
ATOM 4535 O O . LEU A 1 50 ? -4.750 -7.081 -2.026 1.00 0.00 50 LEU A O 3
ATOM 4551 N N . LYS A 1 51 ? -3.298 -7.112 -0.310 1.00 0.00 51 LYS A N 3
ATOM 4552 C CA . LYS A 1 51 ? -3.086 -5.676 -0.327 1.00 0.00 51 LYS A CA 3
ATOM 4553 C C . LYS A 1 51 ? -2.200 -5.309 -1.510 1.00 0.00 51 LYS A C 3
ATOM 4554 O O . LYS A 1 51 ? -2.246 -4.182 -2.006 1.00 0.00 51 LYS A O 3
ATOM 4573 N N . ALA A 1 52 ? -1.397 -6.273 -1.966 1.00 0.00 52 ALA A N 3
ATOM 4574 C CA . ALA A 1 52 ? -0.507 -6.041 -3.095 1.00 0.00 52 ALA A CA 3
ATOM 4575 C C . ALA A 1 52 ? -1.302 -6.000 -4.394 1.00 0.00 52 ALA A C 3
ATOM 4576 O O . ALA A 1 52 ? -0.800 -5.567 -5.431 1.00 0.00 52 ALA A O 3
ATOM 4583 N N . CYS A 1 53 ? -2.546 -6.458 -4.322 1.00 0.00 53 CYS A N 3
ATOM 4584 C CA . CYS A 1 53 ? -3.431 -6.473 -5.479 1.00 0.00 53 CYS A CA 3
ATOM 4585 C C . CYS A 1 53 ? -3.722 -5.051 -5.941 1.00 0.00 53 CYS A C 3
ATOM 4586 O O . CYS A 1 53 ? -3.775 -4.775 -7.139 1.00 0.00 53 CYS A O 3
ATOM 4593 N N . VAL A 1 54 ? -3.899 -4.152 -4.979 1.00 0.00 54 VAL A N 3
ATOM 4594 C CA . VAL A 1 54 ? -4.181 -2.753 -5.277 1.00 0.00 54 VAL A CA 3
ATOM 4595 C C . VAL A 1 54 ? -2.969 -2.081 -5.912 1.00 0.00 54 VAL A C 3
ATOM 4596 O O . VAL A 1 54 ? -3.105 -1.140 -6.696 1.00 0.00 54 VAL A O 3
ATOM 4609 N N . MET A 1 55 ? -1.783 -2.571 -5.570 1.00 0.00 55 MET A N 3
ATOM 4610 C CA . MET A 1 55 ? -0.543 -2.025 -6.107 1.00 0.00 55 MET A CA 3
ATOM 4611 C C . MET A 1 55 ? -0.525 -2.118 -7.628 1.00 0.00 55 MET A C 3
ATOM 4612 O O . MET A 1 55 ? -0.098 -1.191 -8.313 1.00 0.00 55 MET A O 3
ATOM 4626 N N . LYS A 1 56 ? -0.998 -3.248 -8.147 1.00 0.00 56 LYS A N 3
ATOM 4627 C CA . LYS A 1 56 ? -1.036 -3.472 -9.588 1.00 0.00 56 LYS A CA 3
ATOM 4628 C C . LYS A 1 56 ? -2.233 -2.767 -10.222 1.00 0.00 56 LYS A C 3
ATOM 4629 O O . LYS A 1 56 ? -2.287 -2.594 -11.439 1.00 0.00 56 LYS A O 3
ATOM 4648 N N . ARG A 1 57 ? -3.192 -2.364 -9.391 1.00 0.00 57 ARG A N 3
ATOM 4649 C CA . ARG A 1 57 ? -4.389 -1.678 -9.877 1.00 0.00 57 ARG A CA 3
ATOM 4650 C C . ARG A 1 57 ? -4.062 -0.257 -10.331 1.00 0.00 57 ARG A C 3
ATOM 4651 O O . ARG A 1 57 ? -4.545 0.197 -11.367 1.00 0.00 57 ARG A O 3
ATOM 4672 N N . ILE A 1 58 ? -3.240 0.438 -9.549 1.00 0.00 58 ILE A N 3
ATOM 4673 C CA . ILE A 1 58 ? -2.856 1.809 -9.870 1.00 0.00 58 ILE A CA 3
ATOM 4674 C C . ILE A 1 58 ? -1.567 1.854 -10.689 1.00 0.00 58 ILE A C 3
ATOM 4675 O O . ILE A 1 58 ? -0.856 2.858 -10.686 1.00 0.00 58 ILE A O 3
ATOM 4691 N N . GLU A 1 59 ? -1.276 0.760 -11.389 1.00 0.00 59 GLU A N 3
ATOM 4692 C CA . GLU A 1 59 ? -0.075 0.670 -12.219 1.00 0.00 59 GLU A CA 3
ATOM 4693 C C . GLU A 1 59 ? 1.188 0.917 -11.400 1.00 0.00 59 GLU A C 3
ATOM 4694 O O . GLU A 1 59 ? 2.186 1.424 -11.916 1.00 0.00 59 GLU A O 3
ATOM 4706 N N . MET A 1 60 ? 1.142 0.555 -10.124 1.00 0.00 60 MET A N 3
ATOM 4707 C CA . MET A 1 60 ? 2.286 0.732 -9.237 1.00 0.00 60 MET A CA 3
ATOM 4708 C C . MET A 1 60 ? 3.045 -0.582 -9.071 1.00 0.00 60 MET A C 3
ATOM 4709 O O . MET A 1 60 ? 4.063 -0.644 -8.383 1.00 0.00 60 MET A O 3
ATOM 4723 N N . LEU A 1 61 ? 2.548 -1.630 -9.720 1.00 0.00 61 LEU A N 3
ATOM 4724 C CA . LEU A 1 61 ? 3.174 -2.942 -9.638 1.00 0.00 61 LEU A CA 3
ATOM 4725 C C . LEU A 1 61 ? 2.786 -3.807 -10.832 1.00 0.00 61 LEU A C 3
ATOM 4726 O O . LEU A 1 61 ? 1.703 -4.385 -10.864 1.00 0.00 61 LEU A O 3
ATOM 4742 N N . LYS A 1 62 ? 3.676 -3.890 -11.816 1.00 0.00 62 LYS A N 3
ATOM 4743 C CA . LYS A 1 62 ? 3.419 -4.698 -13.000 1.00 0.00 62 LYS A CA 3
ATOM 4744 C C . LYS A 1 62 ? 3.858 -6.137 -12.761 1.00 0.00 62 LYS A C 3
ATOM 4745 O O . LYS A 1 62 ? 4.902 -6.567 -13.251 1.00 0.00 62 LYS A O 3
ATOM 4764 N N . GLY A 1 63 ? 3.048 -6.876 -12.008 1.00 0.00 63 GLY A N 3
ATOM 4765 C CA . GLY A 1 63 ? 3.367 -8.258 -11.707 1.00 0.00 63 GLY A CA 3
ATOM 4766 C C . GLY A 1 63 ? 4.419 -8.389 -10.621 1.00 0.00 63 GLY A C 3
ATOM 4767 O O . GLY A 1 63 ? 4.167 -8.977 -9.569 1.00 0.00 63 GLY A O 3
ATOM 4771 N N . THR A 1 64 ? 5.600 -7.835 -10.880 1.00 0.00 64 THR A N 3
ATOM 4772 C CA . THR A 1 64 ? 6.708 -7.891 -9.932 1.00 0.00 64 THR A CA 3
ATOM 4773 C C . THR A 1 64 ? 7.571 -6.632 -10.017 1.00 0.00 64 THR A C 3
ATOM 4774 O O . THR A 1 64 ? 8.597 -6.526 -9.343 1.00 0.00 64 THR A O 3
ATOM 4785 N N . GLU A 1 65 ? 7.147 -5.680 -10.847 1.00 0.00 65 GLU A N 3
ATOM 4786 C CA . GLU A 1 65 ? 7.886 -4.436 -11.036 1.00 0.00 65 GLU A CA 3
ATOM 4787 C C . GLU A 1 65 ? 7.330 -3.314 -10.165 1.00 0.00 65 GLU A C 3
ATOM 4788 O O . GLU A 1 65 ? 6.165 -2.948 -10.288 1.00 0.00 65 GLU A O 3
ATOM 4800 N N . LEU A 1 66 ? 8.172 -2.760 -9.295 1.00 0.00 66 LEU A N 3
ATOM 4801 C CA . LEU A 1 66 ? 7.751 -1.670 -8.420 1.00 0.00 66 LEU A CA 3
ATOM 4802 C C . LEU A 1 66 ? 7.733 -0.343 -9.172 1.00 0.00 66 LEU A C 3
ATOM 4803 O O . LEU A 1 66 ? 8.495 -0.142 -10.116 1.00 0.00 66 LEU A O 3
ATOM 4819 N N . TYR A 1 67 ? 6.857 0.560 -8.741 1.00 0.00 67 TYR A N 3
ATOM 4820 C CA . TYR A 1 67 ? 6.739 1.877 -9.363 1.00 0.00 67 TYR A CA 3
ATOM 4821 C C . TYR A 1 67 ? 6.453 2.944 -8.312 1.00 0.00 67 TYR A C 3
ATOM 4822 O O . TYR A 1 67 ? 5.813 2.672 -7.298 1.00 0.00 67 TYR A O 3
ATOM 4840 N N . VAL A 1 68 ? 6.937 4.157 -8.558 1.00 0.00 68 VAL A N 3
ATOM 4841 C CA . VAL A 1 68 ? 6.738 5.260 -7.632 1.00 0.00 68 VAL A CA 3
ATOM 4842 C C . VAL A 1 68 ? 6.072 6.452 -8.314 1.00 0.00 68 VAL A C 3
ATOM 4843 O O . VAL A 1 68 ? 5.944 7.522 -7.721 1.00 0.00 68 VAL A O 3
ATOM 4856 N N . GLU A 1 69 ? 5.647 6.261 -9.556 1.00 0.00 69 GLU A N 3
ATOM 4857 C CA . GLU A 1 69 ? 4.999 7.327 -10.314 1.00 0.00 69 GLU A CA 3
ATOM 4858 C C . GLU A 1 69 ? 3.573 7.593 -9.817 1.00 0.00 69 GLU A C 3
ATOM 4859 O O . GLU A 1 69 ? 3.210 8.744 -9.571 1.00 0.00 69 GLU A O 3
ATOM 4871 N N . PRO A 1 70 ? 2.740 6.541 -9.656 1.00 0.00 70 PRO A N 3
ATOM 4872 C CA . PRO A 1 70 ? 1.358 6.705 -9.197 1.00 0.00 70 PRO A CA 3
ATOM 4873 C C . PRO A 1 70 ? 1.250 6.948 -7.693 1.00 0.00 70 PRO A C 3
ATOM 4874 O O . PRO A 1 70 ? 0.269 7.523 -7.221 1.00 0.00 70 PRO A O 3
ATOM 4885 N N . VAL A 1 71 ? 2.259 6.513 -6.943 1.00 0.00 71 VAL A N 3
ATOM 4886 C CA . VAL A 1 71 ? 2.255 6.685 -5.494 1.00 0.00 71 VAL A CA 3
ATOM 4887 C C . VAL A 1 71 ? 2.516 8.136 -5.111 1.00 0.00 71 VAL A C 3
ATOM 4888 O O . VAL A 1 71 ? 1.835 8.689 -4.249 1.00 0.00 71 VAL A O 3
ATOM 4901 N N . TYR A 1 72 ? 3.498 8.748 -5.755 1.00 0.00 72 TYR A N 3
ATOM 4902 C CA . TYR A 1 72 ? 3.832 10.144 -5.483 1.00 0.00 72 TYR A CA 3
ATOM 4903 C C . TYR A 1 72 ? 2.636 11.046 -5.770 1.00 0.00 72 TYR A C 3
ATOM 4904 O O . TYR A 1 72 ? 2.541 12.156 -5.246 1.00 0.00 72 TYR A O 3
ATOM 4922 N N . LYS A 1 73 ? 1.726 10.556 -6.606 1.00 0.00 73 LYS A N 3
ATOM 4923 C CA . LYS A 1 73 ? 0.537 11.315 -6.983 1.00 0.00 73 LYS A CA 3
ATOM 4924 C C . LYS A 1 73 ? -0.572 11.190 -5.941 1.00 0.00 73 LYS A C 3
ATOM 4925 O O . LYS A 1 73 ? -1.206 12.182 -5.580 1.00 0.00 73 LYS A O 3
ATOM 4944 N N . MET A 1 74 ? -0.805 9.973 -5.455 1.00 0.00 74 MET A N 3
ATOM 4945 C CA . MET A 1 74 ? -1.851 9.743 -4.466 1.00 0.00 74 MET A CA 3
ATOM 4946 C C . MET A 1 74 ? -1.454 10.299 -3.105 1.00 0.00 74 MET A C 3
ATOM 4947 O O . MET A 1 74 ? -2.264 10.929 -2.435 1.00 0.00 74 MET A O 3
ATOM 4961 N N . ILE A 1 75 ? -0.202 10.073 -2.705 1.00 0.00 75 ILE A N 3
ATOM 4962 C CA . ILE A 1 75 ? 0.291 10.558 -1.418 1.00 0.00 75 ILE A CA 3
ATOM 4963 C C . ILE A 1 75 ? -0.046 12.038 -1.232 1.00 0.00 75 ILE A C 3
ATOM 4964 O O . ILE A 1 75 ? -0.133 12.530 -0.107 1.00 0.00 75 ILE A O 3
ATOM 4980 N N . GLU A 1 76 ? -0.246 12.736 -2.345 1.00 0.00 76 GLU A N 3
ATOM 4981 C CA . GLU A 1 76 ? -0.575 14.159 -2.307 1.00 0.00 76 GLU A CA 3
ATOM 4982 C C . GLU A 1 76 ? -1.881 14.411 -1.547 1.00 0.00 76 GLU A C 3
ATOM 4983 O O . GLU A 1 76 ? -1.896 15.128 -0.547 1.00 0.00 76 GLU A O 3
ATOM 4995 N N . VAL A 1 77 ? -2.972 13.817 -2.025 1.00 0.00 77 VAL A N 3
ATOM 4996 C CA . VAL A 1 77 ? -4.276 13.983 -1.386 1.00 0.00 77 VAL A CA 3
ATOM 4997 C C . VAL A 1 77 ? -4.477 12.952 -0.282 1.00 0.00 77 VAL A C 3
ATOM 4998 O O . VAL A 1 77 ? -5.098 13.229 0.744 1.00 0.00 77 VAL A O 3
ATOM 5011 N N . VAL A 1 78 ? -3.941 11.759 -0.508 1.00 0.00 78 VAL A N 3
ATOM 5012 C CA . VAL A 1 78 ? -4.033 10.663 0.450 1.00 0.00 78 VAL A CA 3
ATOM 5013 C C . VAL A 1 78 ? -3.411 11.054 1.798 1.00 0.00 78 VAL A C 3
ATOM 5014 O O . VAL A 1 78 ? -3.548 10.343 2.790 1.00 0.00 78 VAL A O 3
ATOM 5027 N N . HIS A 1 79 ? -2.752 12.208 1.828 1.00 0.00 79 HIS A N 3
ATOM 5028 C CA . HIS A 1 79 ? -2.123 12.705 3.048 1.00 0.00 79 HIS A CA 3
ATOM 5029 C C . HIS A 1 79 ? -2.302 14.214 3.162 1.00 0.00 79 HIS A C 3
ATOM 5030 O O . HIS A 1 79 ? -1.337 14.954 3.355 1.00 0.00 79 HIS A O 3
ATOM 5045 N N . ALA A 1 80 ? -3.548 14.662 3.041 1.00 0.00 80 ALA A N 3
ATOM 5046 C CA . ALA A 1 80 ? -3.860 16.082 3.125 1.00 0.00 80 ALA A CA 3
ATOM 5047 C C . ALA A 1 80 ? -3.646 16.610 4.538 1.00 0.00 80 ALA A C 3
ATOM 5048 O O . ALA A 1 80 ? -4.028 15.969 5.518 1.00 0.00 80 ALA A O 3
ATOM 5055 N N . GLY A 1 81 ? -3.032 17.783 4.632 1.00 0.00 81 GLY A N 3
ATOM 5056 C CA . GLY A 1 81 ? -2.770 18.388 5.925 1.00 0.00 81 GLY A CA 3
ATOM 5057 C C . GLY A 1 81 ? -1.530 19.258 5.908 1.00 0.00 81 GLY A C 3
ATOM 5058 O O . GLY A 1 81 ? -1.616 20.477 6.048 1.00 0.00 81 GLY A O 3
ATOM 5062 N N . ASN A 1 82 ? -0.374 18.625 5.735 1.00 0.00 82 ASN A N 3
ATOM 5063 C CA . ASN A 1 82 ? 0.896 19.341 5.693 1.00 0.00 82 ASN A CA 3
ATOM 5064 C C . ASN A 1 82 ? 1.650 19.033 4.402 1.00 0.00 82 ASN A C 3
ATOM 5065 O O . ASN A 1 82 ? 1.625 17.904 3.909 1.00 0.00 82 ASN A O 3
ATOM 5076 N N . ALA A 1 83 ? 2.318 20.048 3.859 1.00 0.00 83 ALA A N 3
ATOM 5077 C CA . ALA A 1 83 ? 3.079 19.894 2.623 1.00 0.00 83 ALA A CA 3
ATOM 5078 C C . ALA A 1 83 ? 4.242 18.929 2.807 1.00 0.00 83 ALA A C 3
ATOM 5079 O O . ALA A 1 83 ? 4.670 18.277 1.854 1.00 0.00 83 ALA A O 3
ATOM 5086 N N . ASP A 1 84 ? 4.757 18.845 4.029 1.00 0.00 84 ASP A N 3
ATOM 5087 C CA . ASP A 1 84 ? 5.866 17.947 4.317 1.00 0.00 84 ASP A CA 3
ATOM 5088 C C . ASP A 1 84 ? 5.352 16.543 4.590 1.00 0.00 84 ASP A C 3
ATOM 5089 O O . ASP A 1 84 ? 6.072 15.563 4.403 1.00 0.00 84 ASP A O 3
ATOM 5098 N N . ASP A 1 85 ? 4.104 16.452 5.047 1.00 0.00 85 ASP A N 3
ATOM 5099 C CA . ASP A 1 85 ? 3.491 15.159 5.321 1.00 0.00 85 ASP A CA 3
ATOM 5100 C C . ASP A 1 85 ? 3.508 14.324 4.050 1.00 0.00 85 ASP A C 3
ATOM 5101 O O . ASP A 1 85 ? 3.582 13.095 4.090 1.00 0.00 85 ASP A O 3
ATOM 5110 N N . ILE A 1 86 ? 3.443 15.022 2.921 1.00 0.00 86 ILE A N 3
ATOM 5111 C CA . ILE A 1 86 ? 3.471 14.392 1.614 1.00 0.00 86 ILE A CA 3
ATOM 5112 C C . ILE A 1 86 ? 4.916 14.136 1.200 1.00 0.00 86 ILE A C 3
ATOM 5113 O O . ILE A 1 86 ? 5.204 13.223 0.426 1.00 0.00 86 ILE A O 3
ATOM 5129 N N . GLN A 1 87 ? 5.817 14.953 1.737 1.00 0.00 87 GLN A N 3
ATOM 5130 C CA . GLN A 1 87 ? 7.238 14.838 1.446 1.00 0.00 87 GLN A CA 3
ATOM 5131 C C . GLN A 1 87 ? 7.864 13.716 2.272 1.00 0.00 87 GLN A C 3
ATOM 5132 O O . GLN A 1 87 ? 8.911 13.175 1.915 1.00 0.00 87 GLN A O 3
ATOM 5146 N N . LEU A 1 88 ? 7.208 13.370 3.374 1.00 0.00 88 LEU A N 3
ATOM 5147 C CA . LEU A 1 88 ? 7.695 12.320 4.259 1.00 0.00 88 LEU A CA 3
ATOM 5148 C C . LEU A 1 88 ? 7.386 10.939 3.691 1.00 0.00 88 LEU A C 3
ATOM 5149 O O . LEU A 1 88 ? 8.291 10.137 3.464 1.00 0.00 88 LEU A O 3
ATOM 5165 N N . VAL A 1 89 ? 6.102 10.672 3.467 1.00 0.00 89 VAL A N 3
ATOM 5166 C CA . VAL A 1 89 ? 5.667 9.387 2.928 1.00 0.00 89 VAL A CA 3
ATOM 5167 C C . VAL A 1 89 ? 6.426 9.040 1.651 1.00 0.00 89 VAL A C 3
ATOM 5168 O O . VAL A 1 89 ? 6.753 7.879 1.405 1.00 0.00 89 VAL A O 3
ATOM 5181 N N . LYS A 1 90 ? 6.702 10.058 0.844 1.00 0.00 90 LYS A N 3
ATOM 5182 C CA . LYS A 1 90 ? 7.424 9.877 -0.409 1.00 0.00 90 LYS A CA 3
ATOM 5183 C C . LYS A 1 90 ? 8.817 9.303 -0.164 1.00 0.00 90 LYS A C 3
ATOM 5184 O O . LYS A 1 90 ? 9.324 8.519 -0.966 1.00 0.00 90 LYS A O 3
ATOM 5203 N N . GLY A 1 91 ? 9.433 9.702 0.945 1.00 0.00 91 GLY A N 3
ATOM 5204 C CA . GLY A 1 91 ? 10.759 9.213 1.275 1.00 0.00 91 GLY A CA 3
ATOM 5205 C C . GLY A 1 91 ? 10.724 7.846 1.930 1.00 0.00 91 GLY A C 3
ATOM 5206 O O . GLY A 1 91 ? 11.697 7.092 1.865 1.00 0.00 91 GLY A O 3
ATOM 5210 N N . ILE A 1 92 ? 9.601 7.528 2.566 1.00 0.00 92 ILE A N 3
ATOM 5211 C CA . ILE A 1 92 ? 9.431 6.245 3.236 1.00 0.00 92 ILE A CA 3
ATOM 5212 C C . ILE A 1 92 ? 9.333 5.109 2.228 1.00 0.00 92 ILE A C 3
ATOM 5213 O O . ILE A 1 92 ? 9.927 4.045 2.408 1.00 0.00 92 ILE A O 3
ATOM 5229 N N . ALA A 1 93 ? 8.571 5.343 1.166 1.00 0.00 93 ALA A N 3
ATOM 5230 C CA . ALA A 1 93 ? 8.375 4.343 0.122 1.00 0.00 93 ALA A CA 3
ATOM 5231 C C . ALA A 1 93 ? 9.687 3.988 -0.572 1.00 0.00 93 ALA A C 3
ATOM 5232 O O . ALA A 1 93 ? 9.785 2.957 -1.236 1.00 0.00 93 ALA A O 3
ATOM 5239 N N . ASN A 1 94 ? 10.693 4.841 -0.416 1.00 0.00 94 ASN A N 3
ATOM 5240 C CA . ASN A 1 94 ? 11.994 4.610 -1.036 1.00 0.00 94 ASN A CA 3
ATOM 5241 C C . ASN A 1 94 ? 12.762 3.515 -0.302 1.00 0.00 94 ASN A C 3
ATOM 5242 O O . ASN A 1 94 ? 13.657 2.884 -0.864 1.00 0.00 94 ASN A O 3
ATOM 5253 N N . GLU A 1 95 ? 12.405 3.296 0.959 1.00 0.00 95 GLU A N 3
ATOM 5254 C CA . GLU A 1 95 ? 13.062 2.283 1.780 1.00 0.00 95 GLU A CA 3
ATOM 5255 C C . GLU A 1 95 ? 12.482 0.895 1.517 1.00 0.00 95 GLU A C 3
ATOM 5256 O O . GLU A 1 95 ? 13.208 -0.100 1.500 1.00 0.00 95 GLU A O 3
ATOM 5268 N N . CYS A 1 96 ? 11.171 0.837 1.310 1.00 0.00 96 CYS A N 3
ATOM 5269 C CA . CYS A 1 96 ? 10.484 -0.427 1.059 1.00 0.00 96 CYS A CA 3
ATOM 5270 C C . CYS A 1 96 ? 10.958 -1.064 -0.246 1.00 0.00 96 CYS A C 3
ATOM 5271 O O . CYS A 1 96 ? 10.921 -2.284 -0.402 1.00 0.00 96 CYS A O 3
ATOM 5278 N N . ILE A 1 97 ? 11.404 -0.229 -1.179 1.00 0.00 97 ILE A N 3
ATOM 5279 C CA . ILE A 1 97 ? 11.882 -0.707 -2.474 1.00 0.00 97 ILE A CA 3
ATOM 5280 C C . ILE A 1 97 ? 13.259 -1.357 -2.357 1.00 0.00 97 ILE A C 3
ATOM 5281 O O . ILE A 1 97 ? 13.565 -2.315 -3.067 1.00 0.00 97 ILE A O 3
ATOM 5297 N N . GLU A 1 98 ? 14.088 -0.830 -1.462 1.00 0.00 98 GLU A N 3
ATOM 5298 C CA . GLU A 1 98 ? 15.437 -1.355 -1.268 1.00 0.00 98 GLU A CA 3
ATOM 5299 C C . GLU A 1 98 ? 15.413 -2.761 -0.675 1.00 0.00 98 GLU A C 3
ATOM 5300 O O . GLU A 1 98 ? 16.259 -3.593 -1.002 1.00 0.00 98 GLU A O 3
ATOM 5312 N N . ASN A 1 99 ? 14.445 -3.021 0.197 1.00 0.00 99 ASN A N 3
ATOM 5313 C CA . ASN A 1 99 ? 14.329 -4.327 0.835 1.00 0.00 99 ASN A CA 3
ATOM 5314 C C . ASN A 1 99 ? 13.419 -5.252 0.030 1.00 0.00 99 ASN A C 3
ATOM 5315 O O . ASN A 1 99 ? 13.444 -6.469 0.206 1.00 0.00 99 ASN A O 3
ATOM 5326 N N . ALA A 1 100 ? 12.620 -4.663 -0.855 1.00 0.00 100 ALA A N 3
ATOM 5327 C CA . ALA A 1 100 ? 11.700 -5.434 -1.683 1.00 0.00 100 ALA A CA 3
ATOM 5328 C C . ALA A 1 100 ? 11.753 -4.980 -3.140 1.00 0.00 100 ALA A C 3
ATOM 5329 O O . ALA A 1 100 ? 10.719 -4.708 -3.747 1.00 0.00 100 ALA A O 3
ATOM 5336 N N . LYS A 1 101 ? 12.963 -4.907 -3.693 1.00 0.00 101 LYS A N 3
ATOM 5337 C CA . LYS A 1 101 ? 13.155 -4.479 -5.077 1.00 0.00 101 LYS A CA 3
ATOM 5338 C C . LYS A 1 101 ? 12.191 -5.187 -6.025 1.00 0.00 101 LYS A C 3
ATOM 5339 O O . LYS A 1 101 ? 11.779 -4.623 -7.040 1.00 0.00 101 LYS A O 3
ATOM 5358 N N . GLY A 1 102 ? 11.834 -6.423 -5.689 1.00 0.00 102 GLY A N 3
ATOM 5359 C CA . GLY A 1 102 ? 10.922 -7.182 -6.524 1.00 0.00 102 GLY A CA 3
ATOM 5360 C C . GLY A 1 102 ? 11.233 -8.665 -6.525 1.00 0.00 102 GLY A C 3
ATOM 5361 O O . GLY A 1 102 ? 11.898 -9.167 -7.431 1.00 0.00 102 GLY A O 3
ATOM 5365 N N . GLU A 1 103 ? 10.748 -9.370 -5.507 1.00 0.00 103 GLU A N 3
ATOM 5366 C CA . GLU A 1 103 ? 10.972 -10.807 -5.391 1.00 0.00 103 GLU A CA 3
ATOM 5367 C C . GLU A 1 103 ? 10.346 -11.555 -6.567 1.00 0.00 103 GLU A C 3
ATOM 5368 O O . GLU A 1 103 ? 9.776 -10.944 -7.471 1.00 0.00 103 GLU A O 3
ATOM 5380 N N . THR A 1 104 ? 10.460 -12.879 -6.552 1.00 0.00 104 THR A N 3
ATOM 5381 C CA . THR A 1 104 ? 9.908 -13.705 -7.619 1.00 0.00 104 THR A CA 3
ATOM 5382 C C . THR A 1 104 ? 8.431 -14.015 -7.382 1.00 0.00 104 THR A C 3
ATOM 5383 O O . THR A 1 104 ? 7.626 -13.990 -8.313 1.00 0.00 104 THR A O 3
ATOM 5394 N N . ASP A 1 105 ? 8.081 -14.303 -6.131 1.00 0.00 105 ASP A N 3
ATOM 5395 C CA . ASP A 1 105 ? 6.700 -14.617 -5.777 1.00 0.00 105 ASP A CA 3
ATOM 5396 C C . ASP A 1 105 ? 5.952 -13.360 -5.344 1.00 0.00 105 ASP A C 3
ATOM 5397 O O . ASP A 1 105 ? 6.376 -12.670 -4.418 1.00 0.00 105 ASP A O 3
ATOM 5406 N N . GLU A 1 106 ? 4.838 -13.074 -6.021 1.00 0.00 106 GLU A N 3
ATOM 5407 C CA . GLU A 1 106 ? 4.023 -11.893 -5.729 1.00 0.00 106 GLU A CA 3
ATOM 5408 C C . GLU A 1 106 ? 3.965 -11.596 -4.233 1.00 0.00 106 GLU A C 3
ATOM 5409 O O . GLU A 1 106 ? 4.456 -10.562 -3.780 1.00 0.00 106 GLU A O 3
ATOM 5421 N N . CYS A 1 107 ? 3.350 -12.503 -3.476 1.00 0.00 107 CYS A N 3
ATOM 5422 C CA . CYS A 1 107 ? 3.226 -12.346 -2.030 1.00 0.00 107 CYS A CA 3
ATOM 5423 C C . CYS A 1 107 ? 4.557 -11.939 -1.405 1.00 0.00 107 CYS A C 3
ATOM 5424 O O . CYS A 1 107 ? 4.623 -10.974 -0.651 1.00 0.00 107 CYS A O 3
ATOM 5431 N N . ASN A 1 108 ? 5.614 -12.676 -1.732 1.00 0.00 108 ASN A N 3
ATOM 5432 C CA . ASN A 1 108 ? 6.941 -12.386 -1.198 1.00 0.00 108 ASN A CA 3
ATOM 5433 C C . ASN A 1 108 ? 7.354 -10.949 -1.512 1.00 0.00 108 ASN A C 3
ATOM 5434 O O . ASN A 1 108 ? 8.007 -10.290 -0.703 1.00 0.00 108 ASN A O 3
ATOM 5445 N N . ILE A 1 109 ? 6.964 -10.471 -2.690 1.00 0.00 109 ILE A N 3
ATOM 5446 C CA . ILE A 1 109 ? 7.291 -9.115 -3.112 1.00 0.00 109 ILE A CA 3
ATOM 5447 C C . ILE A 1 109 ? 6.570 -8.087 -2.248 1.00 0.00 109 ILE A C 3
ATOM 5448 O O . ILE A 1 109 ? 7.145 -7.070 -1.860 1.00 0.00 109 ILE A O 3
ATOM 5464 N N . GLY A 1 110 ? 5.306 -8.367 -1.948 1.00 0.00 110 GLY A N 3
ATOM 5465 C CA . GLY A 1 110 ? 4.512 -7.458 -1.146 1.00 0.00 110 GLY A CA 3
ATOM 5466 C C . GLY A 1 110 ? 4.898 -7.464 0.319 1.00 0.00 110 GLY A C 3
ATOM 5467 O O . GLY A 1 110 ? 5.029 -6.406 0.924 1.00 0.00 110 GLY A O 3
ATOM 5471 N N . ASN A 1 111 ? 5.080 -8.654 0.889 1.00 0.00 111 ASN A N 3
ATOM 5472 C CA . ASN A 1 111 ? 5.441 -8.777 2.302 1.00 0.00 111 ASN A CA 3
ATOM 5473 C C . ASN A 1 111 ? 6.601 -7.854 2.659 1.00 0.00 111 ASN A C 3
ATOM 5474 O O . ASN A 1 111 ? 6.466 -6.973 3.506 1.00 0.00 111 ASN A O 3
ATOM 5485 N N . LYS A 1 112 ? 7.736 -8.066 2.009 1.00 0.00 112 LYS A N 3
ATOM 5486 C CA . LYS A 1 112 ? 8.923 -7.257 2.253 1.00 0.00 112 LYS A CA 3
ATOM 5487 C C . LYS A 1 112 ? 8.629 -5.768 2.084 1.00 0.00 112 LYS A C 3
ATOM 5488 O O . LYS A 1 112 ? 9.152 -4.932 2.822 1.00 0.00 112 LYS A O 3
ATOM 5507 N N . TYR A 1 113 ? 7.786 -5.448 1.111 1.00 0.00 113 TYR A N 3
ATOM 5508 C CA . TYR A 1 113 ? 7.430 -4.063 0.822 1.00 0.00 113 TYR A CA 3
ATOM 5509 C C . TYR A 1 113 ? 6.574 -3.442 1.929 1.00 0.00 113 TYR A C 3
ATOM 5510 O O . TYR A 1 113 ? 7.000 -2.490 2.586 1.00 0.00 113 TYR A O 3
ATOM 5528 N N . THR A 1 114 ? 5.370 -3.980 2.127 1.00 0.00 114 THR A N 3
ATOM 5529 C CA . THR A 1 114 ? 4.451 -3.462 3.137 1.00 0.00 114 THR A CA 3
ATOM 5530 C C . THR A 1 114 ? 5.137 -3.239 4.486 1.00 0.00 114 THR A C 3
ATOM 5531 O O . THR A 1 114 ? 5.115 -2.129 5.013 1.00 0.00 114 THR A O 3
ATOM 5542 N N . ASP A 1 115 ? 5.738 -4.296 5.035 1.00 0.00 115 ASP A N 3
ATOM 5543 C CA . ASP A 1 115 ? 6.439 -4.218 6.320 1.00 0.00 115 ASP A CA 3
ATOM 5544 C C . ASP A 1 115 ? 7.141 -2.874 6.511 1.00 0.00 115 ASP A C 3
ATOM 5545 O O . ASP A 1 115 ? 6.925 -2.189 7.511 1.00 0.00 115 ASP A O 3
ATOM 5554 N N . CYS A 1 116 ? 7.983 -2.511 5.550 1.00 0.00 116 CYS A N 3
ATOM 5555 C CA . CYS A 1 116 ? 8.732 -1.259 5.609 1.00 0.00 116 CYS A CA 3
ATOM 5556 C C . CYS A 1 116 ? 7.821 -0.063 5.882 1.00 0.00 116 CYS A C 3
ATOM 5557 O O . CYS A 1 116 ? 8.115 0.763 6.747 1.00 0.00 116 CYS A O 3
ATOM 5564 N N . TYR A 1 117 ? 6.722 0.028 5.142 1.00 0.00 117 TYR A N 3
ATOM 5565 C CA . TYR A 1 117 ? 5.781 1.133 5.302 1.00 0.00 117 TYR A CA 3
ATOM 5566 C C . TYR A 1 117 ? 5.286 1.241 6.743 1.00 0.00 117 TYR A C 3
ATOM 5567 O O . TYR A 1 117 ? 5.045 2.338 7.242 1.00 0.00 117 TYR A O 3
ATOM 5585 N N . ILE A 1 118 ? 5.137 0.097 7.405 1.00 0.00 118 ILE A N 3
ATOM 5586 C CA . ILE A 1 118 ? 4.673 0.070 8.788 1.00 0.00 118 ILE A CA 3
ATOM 5587 C C . ILE A 1 118 ? 5.816 0.349 9.761 1.00 0.00 118 ILE A C 3
ATOM 5588 O O . ILE A 1 118 ? 5.606 0.872 10.853 1.00 0.00 118 ILE A O 3
ATOM 5604 N N . GLU A 1 119 ? 7.032 0.011 9.358 1.00 0.00 119 GLU A N 3
ATOM 5605 C CA . GLU A 1 119 ? 8.197 0.226 10.206 1.00 0.00 119 GLU A CA 3
ATOM 5606 C C . GLU A 1 119 ? 8.538 1.711 10.313 1.00 0.00 119 GLU A C 3
ATOM 5607 O O . GLU A 1 119 ? 8.767 2.228 11.406 1.00 0.00 119 GLU A O 3
ATOM 5619 N N . LYS A 1 120 ? 8.567 2.389 9.170 1.00 0.00 120 LYS A N 3
ATOM 5620 C CA . LYS A 1 120 ? 8.900 3.810 9.125 1.00 0.00 120 LYS A CA 3
ATOM 5621 C C . LYS A 1 120 ? 7.683 4.709 9.337 1.00 0.00 120 LYS A C 3
ATOM 5622 O O . LYS A 1 120 ? 7.654 5.524 10.260 1.00 0.00 120 LYS A O 3
ATOM 5641 N N . LEU A 1 121 ? 6.683 4.556 8.475 1.00 0.00 121 LEU A N 3
ATOM 5642 C CA . LEU A 1 121 ? 5.485 5.390 8.529 1.00 0.00 121 LEU A CA 3
ATOM 5643 C C . LEU A 1 121 ? 4.335 4.740 9.296 1.00 0.00 121 LEU A C 3
ATOM 5644 O O . LEU A 1 121 ? 3.329 5.397 9.568 1.00 0.00 121 LEU A O 3
ATOM 5660 N N . PHE A 1 122 ? 4.468 3.454 9.631 1.00 0.00 122 PHE A N 3
ATOM 5661 C CA . PHE A 1 122 ? 3.411 2.731 10.349 1.00 0.00 122 PHE A CA 3
ATOM 5662 C C . PHE A 1 122 ? 2.236 2.427 9.415 1.00 0.00 122 PHE A C 3
ATOM 5663 O O . PHE A 1 122 ? 1.493 1.470 9.638 1.00 0.00 122 PHE A O 3
ATOM 5680 N N . SER A 1 123 ? 2.094 3.221 8.358 1.00 0.00 123 SER A N 3
ATOM 5681 C CA . SER A 1 123 ? 1.013 3.030 7.396 1.00 0.00 123 SER A CA 3
ATOM 5682 C C . SER A 1 123 ? -0.333 2.879 8.102 1.00 0.00 123 SER A C 3
ATOM 5683 O O . SER A 1 123 ? -0.817 1.765 8.307 1.00 0.00 123 SER A O 3
ATOM 5713 N N . ILE A 1 1 ? 0.585 9.070 9.266 1.00 0.00 1 ILE A N 4
ATOM 5714 C CA . ILE A 1 1 ? 0.285 10.386 9.885 1.00 0.00 1 ILE A CA 4
ATOM 5715 C C . ILE A 1 1 ? -1.024 10.334 10.668 1.00 0.00 1 ILE A C 4
ATOM 5716 O O . ILE A 1 1 ? -1.021 10.227 11.895 1.00 0.00 1 ILE A O 4
ATOM 5731 N N . ASP A 1 2 ? -2.141 10.411 9.949 1.00 0.00 2 ASP A N 4
ATOM 5732 C CA . ASP A 1 2 ? -3.461 10.364 10.569 1.00 0.00 2 ASP A CA 4
ATOM 5733 C C . ASP A 1 2 ? -4.312 9.265 9.943 1.00 0.00 2 ASP A C 4
ATOM 5734 O O . ASP A 1 2 ? -4.258 9.037 8.735 1.00 0.00 2 ASP A O 4
ATOM 5743 N N . GLN A 1 3 ? -5.096 8.584 10.776 1.00 0.00 3 GLN A N 4
ATOM 5744 C CA . GLN A 1 3 ? -5.962 7.508 10.307 1.00 0.00 3 GLN A CA 4
ATOM 5745 C C . GLN A 1 3 ? -6.896 8.001 9.211 1.00 0.00 3 GLN A C 4
ATOM 5746 O O . GLN A 1 3 ? -7.192 7.282 8.260 1.00 0.00 3 GLN A O 4
ATOM 5760 N N . ASP A 1 4 ? -7.362 9.234 9.357 1.00 0.00 4 ASP A N 4
ATOM 5761 C CA . ASP A 1 4 ? -8.264 9.832 8.380 1.00 0.00 4 ASP A CA 4
ATOM 5762 C C . ASP A 1 4 ? -7.568 10.033 7.035 1.00 0.00 4 ASP A C 4
ATOM 5763 O O . ASP A 1 4 ? -8.042 9.559 6.003 1.00 0.00 4 ASP A O 4
ATOM 5772 N N . THR A 1 5 ? -6.437 10.733 7.057 1.00 0.00 5 THR A N 4
ATOM 5773 C CA . THR A 1 5 ? -5.677 11.011 5.842 1.00 0.00 5 THR A CA 4
ATOM 5774 C C . THR A 1 5 ? -5.275 9.737 5.110 1.00 0.00 5 THR A C 4
ATOM 5775 O O . THR A 1 5 ? -5.245 9.705 3.884 1.00 0.00 5 THR A O 4
ATOM 5786 N N . VAL A 1 6 ? -4.968 8.692 5.859 1.00 0.00 6 VAL A N 4
ATOM 5787 C CA . VAL A 1 6 ? -4.545 7.430 5.256 1.00 0.00 6 VAL A CA 4
ATOM 5788 C C . VAL A 1 6 ? -5.718 6.515 4.901 1.00 0.00 6 VAL A C 4
ATOM 5789 O O . VAL A 1 6 ? -5.971 6.244 3.729 1.00 0.00 6 VAL A O 4
ATOM 5802 N N . VAL A 1 7 ? -6.441 6.057 5.915 1.00 0.00 7 VAL A N 4
ATOM 5803 C CA . VAL A 1 7 ? -7.564 5.142 5.714 1.00 0.00 7 VAL A CA 4
ATOM 5804 C C . VAL A 1 7 ? -8.652 5.715 4.805 1.00 0.00 7 VAL A C 4
ATOM 5805 O O . VAL A 1 7 ? -8.924 5.171 3.735 1.00 0.00 7 VAL A O 4
ATOM 5818 N N . ALA A 1 8 ? -9.266 6.812 5.231 1.00 0.00 8 ALA A N 4
ATOM 5819 C CA . ALA A 1 8 ? -10.353 7.432 4.474 1.00 0.00 8 ALA A CA 4
ATOM 5820 C C . ALA A 1 8 ? -9.961 7.779 3.037 1.00 0.00 8 ALA A C 4
ATOM 5821 O O . ALA A 1 8 ? -10.824 7.851 2.160 1.00 0.00 8 ALA A O 4
ATOM 5828 N N . LYS A 1 9 ? -8.673 7.995 2.787 1.00 0.00 9 LYS A N 4
ATOM 5829 C CA . LYS A 1 9 ? -8.217 8.348 1.443 1.00 0.00 9 LYS A CA 4
ATOM 5830 C C . LYS A 1 9 ? -7.911 7.110 0.608 1.00 0.00 9 LYS A C 4
ATOM 5831 O O . LYS A 1 9 ? -8.439 6.950 -0.491 1.00 0.00 9 LYS A O 4
ATOM 5850 N N . TYR A 1 10 ? -7.052 6.240 1.127 1.00 0.00 10 TYR A N 4
ATOM 5851 C CA . TYR A 1 10 ? -6.684 5.018 0.420 1.00 0.00 10 TYR A CA 4
ATOM 5852 C C . TYR A 1 10 ? -7.915 4.171 0.116 1.00 0.00 10 TYR A C 4
ATOM 5853 O O . TYR A 1 10 ? -7.907 3.356 -0.807 1.00 0.00 10 TYR A O 4
ATOM 5871 N N . MET A 1 11 ? -8.972 4.370 0.897 1.00 0.00 11 MET A N 4
ATOM 5872 C CA . MET A 1 11 ? -10.213 3.629 0.707 1.00 0.00 11 MET A CA 4
ATOM 5873 C C . MET A 1 11 ? -11.066 4.267 -0.385 1.00 0.00 11 MET A C 4
ATOM 5874 O O . MET A 1 11 ? -11.432 3.614 -1.361 1.00 0.00 11 MET A O 4
ATOM 5888 N N . GLU A 1 12 ? -11.374 5.548 -0.216 1.00 0.00 12 GLU A N 4
ATOM 5889 C CA . GLU A 1 12 ? -12.190 6.279 -1.179 1.00 0.00 12 GLU A CA 4
ATOM 5890 C C . GLU A 1 12 ? -11.503 6.356 -2.543 1.00 0.00 12 GLU A C 4
ATOM 5891 O O . GLU A 1 12 ? -12.165 6.477 -3.573 1.00 0.00 12 GLU A O 4
ATOM 5903 N N . TYR A 1 13 ? -10.177 6.271 -2.540 1.00 0.00 13 TYR A N 4
ATOM 5904 C CA . TYR A 1 13 ? -9.397 6.347 -3.774 1.00 0.00 13 TYR A CA 4
ATOM 5905 C C . TYR A 1 13 ? -9.893 5.336 -4.806 1.00 0.00 13 TYR A C 4
ATOM 5906 O O . TYR A 1 13 ? -10.074 5.675 -5.976 1.00 0.00 13 TYR A O 4
ATOM 5924 N N . LEU A 1 14 ? -10.114 4.097 -4.369 1.00 0.00 14 LEU A N 4
ATOM 5925 C CA . LEU A 1 14 ? -10.585 3.044 -5.265 1.00 0.00 14 LEU A CA 4
ATOM 5926 C C . LEU A 1 14 ? -11.391 1.988 -4.511 1.00 0.00 14 LEU A C 4
ATOM 5927 O O . LEU A 1 14 ? -11.209 0.790 -4.720 1.00 0.00 14 LEU A O 4
ATOM 5943 N N . MET A 1 15 ? -12.293 2.438 -3.645 1.00 0.00 15 MET A N 4
ATOM 5944 C CA . MET A 1 15 ? -13.125 1.532 -2.860 1.00 0.00 15 MET A CA 4
ATOM 5945 C C . MET A 1 15 ? -13.846 0.502 -3.738 1.00 0.00 15 MET A C 4
ATOM 5946 O O . MET A 1 15 ? -13.794 -0.694 -3.453 1.00 0.00 15 MET A O 4
ATOM 5960 N N . PRO A 1 16 ? -14.536 0.939 -4.818 1.00 0.00 16 PRO A N 4
ATOM 5961 C CA . PRO A 1 16 ? -15.263 0.020 -5.702 1.00 0.00 16 PRO A CA 4
ATOM 5962 C C . PRO A 1 16 ? -14.341 -0.960 -6.421 1.00 0.00 16 PRO A C 4
ATOM 5963 O O . PRO A 1 16 ? -14.725 -2.096 -6.696 1.00 0.00 16 PRO A O 4
ATOM 5974 N N . ASP A 1 17 ? -13.126 -0.515 -6.722 1.00 0.00 17 ASP A N 4
ATOM 5975 C CA . ASP A 1 17 ? -12.158 -1.359 -7.414 1.00 0.00 17 ASP A CA 4
ATOM 5976 C C . ASP A 1 17 ? -11.405 -2.249 -6.430 1.00 0.00 17 ASP A C 4
ATOM 5977 O O . ASP A 1 17 ? -10.675 -3.156 -6.836 1.00 0.00 17 ASP A O 4
ATOM 5986 N N . ILE A 1 18 ? -11.584 -1.990 -5.137 1.00 0.00 18 ILE A N 4
ATOM 5987 C CA . ILE A 1 18 ? -10.924 -2.780 -4.100 1.00 0.00 18 ILE A CA 4
ATOM 5988 C C . ILE A 1 18 ? -11.749 -4.019 -3.752 1.00 0.00 18 ILE A C 4
ATOM 5989 O O . ILE A 1 18 ? -11.202 -5.050 -3.354 1.00 0.00 18 ILE A O 4
ATOM 6005 N N . MET A 1 19 ? -13.065 -3.912 -3.911 1.00 0.00 19 MET A N 4
ATOM 6006 C CA . MET A 1 19 ? -13.971 -5.021 -3.617 1.00 0.00 19 MET A CA 4
ATOM 6007 C C . MET A 1 19 ? -13.584 -6.296 -4.379 1.00 0.00 19 MET A C 4
ATOM 6008 O O . MET A 1 19 ? -13.537 -7.374 -3.786 1.00 0.00 19 MET A O 4
ATOM 6022 N N . PRO A 1 20 ? -13.312 -6.198 -5.703 1.00 0.00 20 PRO A N 4
ATOM 6023 C CA . PRO A 1 20 ? -12.934 -7.351 -6.527 1.00 0.00 20 PRO A CA 4
ATOM 6024 C C . PRO A 1 20 ? -12.028 -8.347 -5.802 1.00 0.00 20 PRO A C 4
ATOM 6025 O O . PRO A 1 20 ? -12.289 -9.550 -5.809 1.00 0.00 20 PRO A O 4
ATOM 6036 N N . CYS A 1 21 ? -10.966 -7.843 -5.180 1.00 0.00 21 CYS A N 4
ATOM 6037 C CA . CYS A 1 21 ? -10.025 -8.699 -4.462 1.00 0.00 21 CYS A CA 4
ATOM 6038 C C . CYS A 1 21 ? -10.498 -8.972 -3.039 1.00 0.00 21 CYS A C 4
ATOM 6039 O O . CYS A 1 21 ? -10.294 -10.064 -2.511 1.00 0.00 21 CYS A O 4
ATOM 6046 N N . ALA A 1 22 ? -11.128 -7.980 -2.418 1.00 0.00 22 ALA A N 4
ATOM 6047 C CA . ALA A 1 22 ? -11.626 -8.137 -1.056 1.00 0.00 22 ALA A CA 4
ATOM 6048 C C . ALA A 1 22 ? -12.722 -9.196 -1.002 1.00 0.00 22 ALA A C 4
ATOM 6049 O O . ALA A 1 22 ? -13.115 -9.640 0.076 1.00 0.00 22 ALA A O 4
ATOM 6056 N N . ASP A 1 23 ? -13.215 -9.589 -2.172 1.00 0.00 23 ASP A N 4
ATOM 6057 C CA . ASP A 1 23 ? -14.261 -10.600 -2.265 1.00 0.00 23 ASP A CA 4
ATOM 6058 C C . ASP A 1 23 ? -13.665 -12.002 -2.215 1.00 0.00 23 ASP A C 4
ATOM 6059 O O . ASP A 1 23 ? -14.104 -12.850 -1.437 1.00 0.00 23 ASP A O 4
ATOM 6068 N N . GLU A 1 24 ? -12.658 -12.239 -3.054 1.00 0.00 24 GLU A N 4
ATOM 6069 C CA . GLU A 1 24 ? -11.993 -13.537 -3.110 1.00 0.00 24 GLU A CA 4
ATOM 6070 C C . GLU A 1 24 ? -10.955 -13.651 -1.997 1.00 0.00 24 GLU A C 4
ATOM 6071 O O . GLU A 1 24 ? -10.976 -14.588 -1.200 1.00 0.00 24 GLU A O 4
ATOM 6083 N N . LEU A 1 25 ? -10.054 -12.679 -1.959 1.00 0.00 25 LEU A N 4
ATOM 6084 C CA . LEU A 1 25 ? -9.001 -12.630 -0.952 1.00 0.00 25 LEU A CA 4
ATOM 6085 C C . LEU A 1 25 ? -9.503 -11.936 0.308 1.00 0.00 25 LEU A C 4
ATOM 6086 O O . LEU A 1 25 ? -8.779 -11.173 0.939 1.00 0.00 25 LEU A O 4
ATOM 6102 N N . HIS A 1 26 ? -10.751 -12.210 0.649 1.00 0.00 26 HIS A N 4
ATOM 6103 C CA . HIS A 1 26 ? -11.397 -11.625 1.823 1.00 0.00 26 HIS A CA 4
ATOM 6104 C C . HIS A 1 26 ? -10.697 -12.049 3.111 1.00 0.00 26 HIS A C 4
ATOM 6105 O O . HIS A 1 26 ? -11.192 -12.890 3.859 1.00 0.00 26 HIS A O 4
ATOM 6120 N N . ILE A 1 27 ? -9.541 -11.444 3.351 1.00 0.00 27 ILE A N 4
ATOM 6121 C CA . ILE A 1 27 ? -8.735 -11.720 4.537 1.00 0.00 27 ILE A CA 4
ATOM 6122 C C . ILE A 1 27 ? -7.747 -10.580 4.777 1.00 0.00 27 ILE A C 4
ATOM 6123 O O . ILE A 1 27 ? -6.539 -10.802 4.874 1.00 0.00 27 ILE A O 4
ATOM 6139 N N . SER A 1 28 ? -8.272 -9.359 4.871 1.00 0.00 28 SER A N 4
ATOM 6140 C CA . SER A 1 28 ? -7.443 -8.177 5.083 1.00 0.00 28 SER A CA 4
ATOM 6141 C C . SER A 1 28 ? -6.612 -8.294 6.353 1.00 0.00 28 SER A C 4
ATOM 6142 O O . SER A 1 28 ? -6.722 -9.273 7.084 1.00 0.00 28 SER A O 4
ATOM 6150 N N . GLU A 1 29 ? -5.778 -7.289 6.600 1.00 0.00 29 GLU A N 4
ATOM 6151 C CA . GLU A 1 29 ? -4.918 -7.268 7.783 1.00 0.00 29 GLU A CA 4
ATOM 6152 C C . GLU A 1 29 ? -5.694 -7.637 9.047 1.00 0.00 29 GLU A C 4
ATOM 6153 O O . GLU A 1 29 ? -5.111 -8.066 10.041 1.00 0.00 29 GLU A O 4
ATOM 6165 N N . ASP A 1 30 ? -7.011 -7.473 8.996 1.00 0.00 30 ASP A N 4
ATOM 6166 C CA . ASP A 1 30 ? -7.859 -7.773 10.146 1.00 0.00 30 ASP A CA 4
ATOM 6167 C C . ASP A 1 30 ? -8.182 -9.263 10.232 1.00 0.00 30 ASP A C 4
ATOM 6168 O O . ASP A 1 30 ? -7.794 -9.940 11.184 1.00 0.00 30 ASP A O 4
ATOM 6177 N N . ILE A 1 31 ? -8.895 -9.763 9.229 1.00 0.00 31 ILE A N 4
ATOM 6178 C CA . ILE A 1 31 ? -9.285 -11.168 9.181 1.00 0.00 31 ILE A CA 4
ATOM 6179 C C . ILE A 1 31 ? -8.089 -12.059 8.855 1.00 0.00 31 ILE A C 4
ATOM 6180 O O . ILE A 1 31 ? -8.181 -13.286 8.898 1.00 0.00 31 ILE A O 4
ATOM 6196 N N . ALA A 1 32 ? -6.962 -11.429 8.541 1.00 0.00 32 ALA A N 4
ATOM 6197 C CA . ALA A 1 32 ? -5.743 -12.152 8.204 1.00 0.00 32 ALA A CA 4
ATOM 6198 C C . ALA A 1 32 ? -5.413 -13.192 9.265 1.00 0.00 32 ALA A C 4
ATOM 6199 O O . ALA A 1 32 ? -5.261 -14.376 8.961 1.00 0.00 32 ALA A O 4
ATOM 6206 N N . THR A 1 33 ? -5.312 -12.742 10.512 1.00 0.00 33 THR A N 4
ATOM 6207 C CA . THR A 1 33 ? -5.001 -13.628 11.626 1.00 0.00 33 THR A CA 4
ATOM 6208 C C . THR A 1 33 ? -4.938 -12.862 12.944 1.00 0.00 33 THR A C 4
ATOM 6209 O O . THR A 1 33 ? -4.002 -12.103 13.190 1.00 0.00 33 THR A O 4
ATOM 6220 N N . ASN A 1 34 ? -5.945 -13.064 13.787 1.00 0.00 34 ASN A N 4
ATOM 6221 C CA . ASN A 1 34 ? -6.003 -12.395 15.081 1.00 0.00 34 ASN A CA 4
ATOM 6222 C C . ASN A 1 34 ? -5.170 -13.138 16.125 1.00 0.00 34 ASN A C 4
ATOM 6223 O O . ASN A 1 34 ? -5.334 -12.923 17.326 1.00 0.00 34 ASN A O 4
ATOM 6234 N N . ILE A 1 35 ? -4.278 -14.012 15.662 1.00 0.00 35 ILE A N 4
ATOM 6235 C CA . ILE A 1 35 ? -3.424 -14.782 16.561 1.00 0.00 35 ILE A CA 4
ATOM 6236 C C . ILE A 1 35 ? -1.999 -14.879 16.026 1.00 0.00 35 ILE A C 4
ATOM 6237 O O . ILE A 1 35 ? -1.208 -15.703 16.486 1.00 0.00 35 ILE A O 4
ATOM 6253 N N . GLN A 1 36 ? -1.677 -14.030 15.054 1.00 0.00 36 GLN A N 4
ATOM 6254 C CA . GLN A 1 36 ? -0.349 -14.011 14.452 1.00 0.00 36 GLN A CA 4
ATOM 6255 C C . GLN A 1 36 ? -0.010 -12.604 13.978 1.00 0.00 36 GLN A C 4
ATOM 6256 O O . GLN A 1 36 ? -0.797 -11.967 13.278 1.00 0.00 36 GLN A O 4
ATOM 6270 N N . ALA A 1 37 ? 1.166 -12.125 14.364 1.00 0.00 37 ALA A N 4
ATOM 6271 C CA . ALA A 1 37 ? 1.600 -10.789 13.987 1.00 0.00 37 ALA A CA 4
ATOM 6272 C C . ALA A 1 37 ? 2.215 -10.773 12.591 1.00 0.00 37 ALA A C 4
ATOM 6273 O O . ALA A 1 37 ? 1.980 -9.852 11.810 1.00 0.00 37 ALA A O 4
ATOM 6280 N N . ALA A 1 38 ? 3.002 -11.796 12.286 1.00 0.00 38 ALA A N 4
ATOM 6281 C CA . ALA A 1 38 ? 3.649 -11.904 10.983 1.00 0.00 38 ALA A CA 4
ATOM 6282 C C . ALA A 1 38 ? 4.607 -10.741 10.730 1.00 0.00 38 ALA A C 4
ATOM 6283 O O . ALA A 1 38 ? 5.769 -10.792 11.134 1.00 0.00 38 ALA A O 4
ATOM 6290 N N . LYS A 1 39 ? 4.122 -9.695 10.059 1.00 0.00 39 LYS A N 4
ATOM 6291 C CA . LYS A 1 39 ? 4.960 -8.539 9.755 1.00 0.00 39 LYS A CA 4
ATOM 6292 C C . LYS A 1 39 ? 4.642 -7.352 10.666 1.00 0.00 39 LYS A C 4
ATOM 6293 O O . LYS A 1 39 ? 5.497 -6.897 11.427 1.00 0.00 39 LYS A O 4
ATOM 6312 N N . ASN A 1 40 ? 3.409 -6.859 10.581 1.00 0.00 40 ASN A N 4
ATOM 6313 C CA . ASN A 1 40 ? 2.979 -5.723 11.392 1.00 0.00 40 ASN A CA 4
ATOM 6314 C C . ASN A 1 40 ? 1.698 -6.046 12.153 1.00 0.00 40 ASN A C 4
ATOM 6315 O O . ASN A 1 40 ? 0.884 -5.162 12.426 1.00 0.00 40 ASN A O 4
ATOM 6326 N N . GLY A 1 41 ? 1.527 -7.316 12.493 1.00 0.00 41 GLY A N 4
ATOM 6327 C CA . GLY A 1 41 ? 0.338 -7.741 13.207 1.00 0.00 41 GLY A CA 4
ATOM 6328 C C . GLY A 1 41 ? -0.627 -8.488 12.306 1.00 0.00 41 GLY A C 4
ATOM 6329 O O . GLY A 1 41 ? -1.531 -9.174 12.782 1.00 0.00 41 GLY A O 4
ATOM 6333 N N . ALA A 1 42 ? -0.427 -8.349 10.999 1.00 0.00 42 ALA A N 4
ATOM 6334 C CA . ALA A 1 42 ? -1.273 -9.011 10.013 1.00 0.00 42 ALA A CA 4
ATOM 6335 C C . ALA A 1 42 ? -0.768 -10.424 9.709 1.00 0.00 42 ALA A C 4
ATOM 6336 O O . ALA A 1 42 ? -0.299 -11.127 10.604 1.00 0.00 42 ALA A O 4
ATOM 6343 N N . ASP A 1 43 ? -0.864 -10.837 8.443 1.00 0.00 43 ASP A N 4
ATOM 6344 C CA . ASP A 1 43 ? -0.412 -12.162 8.032 1.00 0.00 43 ASP A CA 4
ATOM 6345 C C . ASP A 1 43 ? 0.857 -12.071 7.187 1.00 0.00 43 ASP A C 4
ATOM 6346 O O . ASP A 1 43 ? 1.542 -13.072 6.983 1.00 0.00 43 ASP A O 4
ATOM 6355 N N . MET A 1 44 ? 1.157 -10.864 6.705 1.00 0.00 44 MET A N 4
ATOM 6356 C CA . MET A 1 44 ? 2.343 -10.623 5.880 1.00 0.00 44 MET A CA 4
ATOM 6357 C C . MET A 1 44 ? 2.202 -11.273 4.503 1.00 0.00 44 MET A C 4
ATOM 6358 O O . MET A 1 44 ? 1.993 -10.585 3.504 1.00 0.00 44 MET A O 4
ATOM 6372 N N . SER A 1 45 ? 2.289 -12.599 4.467 1.00 0.00 45 SER A N 4
ATOM 6373 C CA . SER A 1 45 ? 2.203 -13.354 3.219 1.00 0.00 45 SER A CA 4
ATOM 6374 C C . SER A 1 45 ? 1.022 -12.925 2.353 1.00 0.00 45 SER A C 4
ATOM 6375 O O . SER A 1 45 ? 1.150 -12.825 1.133 1.00 0.00 45 SER A O 4
ATOM 6383 N N . GLN A 1 46 ? -0.124 -12.667 2.973 1.00 0.00 46 GLN A N 4
ATOM 6384 C CA . GLN A 1 46 ? -1.311 -12.276 2.219 1.00 0.00 46 GLN A CA 4
ATOM 6385 C C . GLN A 1 46 ? -1.379 -10.769 1.986 1.00 0.00 46 GLN A C 4
ATOM 6386 O O . GLN A 1 46 ? -1.964 -10.317 1.002 1.00 0.00 46 GLN A O 4
ATOM 6400 N N . LEU A 1 47 ? -0.787 -9.989 2.886 1.00 0.00 47 LEU A N 4
ATOM 6401 C CA . LEU A 1 47 ? -0.803 -8.534 2.751 1.00 0.00 47 LEU A CA 4
ATOM 6402 C C . LEU A 1 47 ? 0.004 -8.084 1.545 1.00 0.00 47 LEU A C 4
ATOM 6403 O O . LEU A 1 47 ? 0.003 -6.906 1.191 1.00 0.00 47 LEU A O 4
ATOM 6419 N N . GLY A 1 48 ? 0.697 -9.021 0.924 1.00 0.00 48 GLY A N 4
ATOM 6420 C CA . GLY A 1 48 ? 1.479 -8.693 -0.243 1.00 0.00 48 GLY A CA 4
ATOM 6421 C C . GLY A 1 48 ? 0.695 -8.940 -1.514 1.00 0.00 48 GLY A C 4
ATOM 6422 O O . GLY A 1 48 ? 1.232 -8.838 -2.617 1.00 0.00 48 GLY A O 4
ATOM 6426 N N . CYS A 1 49 ? -0.585 -9.261 -1.350 1.00 0.00 49 CYS A N 4
ATOM 6427 C CA . CYS A 1 49 ? -1.459 -9.533 -2.481 1.00 0.00 49 CYS A CA 4
ATOM 6428 C C . CYS A 1 49 ? -2.772 -8.773 -2.365 1.00 0.00 49 CYS A C 4
ATOM 6429 O O . CYS A 1 49 ? -3.029 -7.853 -3.139 1.00 0.00 49 CYS A O 4
ATOM 6436 N N . LEU A 1 50 ? -3.618 -9.178 -1.417 1.00 0.00 50 LEU A N 4
ATOM 6437 C CA . LEU A 1 50 ? -4.892 -8.501 -1.211 1.00 0.00 50 LEU A CA 4
ATOM 6438 C C . LEU A 1 50 ? -4.642 -7.012 -1.071 1.00 0.00 50 LEU A C 4
ATOM 6439 O O . LEU A 1 50 ? -5.220 -6.199 -1.791 1.00 0.00 50 LEU A O 4
ATOM 6455 N N . LYS A 1 51 ? -3.775 -6.662 -0.128 1.00 0.00 51 LYS A N 4
ATOM 6456 C CA . LYS A 1 51 ? -3.413 -5.275 0.086 1.00 0.00 51 LYS A CA 4
ATOM 6457 C C . LYS A 1 51 ? -2.688 -4.749 -1.149 1.00 0.00 51 LYS A C 4
ATOM 6458 O O . LYS A 1 51 ? -2.663 -3.544 -1.402 1.00 0.00 51 LYS A O 4
ATOM 6477 N N . ALA A 1 52 ? -2.103 -5.670 -1.926 1.00 0.00 52 ALA A N 4
ATOM 6478 C CA . ALA A 1 52 ? -1.381 -5.297 -3.140 1.00 0.00 52 ALA A CA 4
ATOM 6479 C C . ALA A 1 52 ? -2.353 -5.028 -4.279 1.00 0.00 52 ALA A C 4
ATOM 6480 O O . ALA A 1 52 ? -1.989 -4.430 -5.291 1.00 0.00 52 ALA A O 4
ATOM 6487 N N . CYS A 1 53 ? -3.593 -5.475 -4.108 1.00 0.00 53 CYS A N 4
ATOM 6488 C CA . CYS A 1 53 ? -4.619 -5.272 -5.122 1.00 0.00 53 CYS A CA 4
ATOM 6489 C C . CYS A 1 53 ? -4.845 -3.784 -5.346 1.00 0.00 53 CYS A C 4
ATOM 6490 O O . CYS A 1 53 ? -5.282 -3.364 -6.417 1.00 0.00 53 CYS A O 4
ATOM 6497 N N . VAL A 1 54 ? -4.541 -2.991 -4.323 1.00 0.00 54 VAL A N 4
ATOM 6498 C CA . VAL A 1 54 ? -4.698 -1.546 -4.405 1.00 0.00 54 VAL A CA 4
ATOM 6499 C C . VAL A 1 54 ? -3.571 -0.932 -5.226 1.00 0.00 54 VAL A C 4
ATOM 6500 O O . VAL A 1 54 ? -3.783 0.022 -5.973 1.00 0.00 54 VAL A O 4
ATOM 6513 N N . MET A 1 55 ? -2.372 -1.489 -5.081 1.00 0.00 55 MET A N 4
ATOM 6514 C CA . MET A 1 55 ? -1.209 -0.999 -5.811 1.00 0.00 55 MET A CA 4
ATOM 6515 C C . MET A 1 55 ? -1.344 -1.291 -7.302 1.00 0.00 55 MET A C 4
ATOM 6516 O O . MET A 1 55 ? -0.998 -0.460 -8.137 1.00 0.00 55 MET A O 4
ATOM 6530 N N . LYS A 1 56 ? -1.850 -2.477 -7.627 1.00 0.00 56 LYS A N 4
ATOM 6531 C CA . LYS A 1 56 ? -2.031 -2.873 -9.020 1.00 0.00 56 LYS A CA 4
ATOM 6532 C C . LYS A 1 56 ? -3.200 -2.123 -9.649 1.00 0.00 56 LYS A C 4
ATOM 6533 O O . LYS A 1 56 ? -3.299 -2.021 -10.872 1.00 0.00 56 LYS A O 4
ATOM 6552 N N . ARG A 1 57 ? -4.083 -1.596 -8.806 1.00 0.00 57 ARG A N 4
ATOM 6553 C CA . ARG A 1 57 ? -5.250 -0.861 -9.281 1.00 0.00 57 ARG A CA 4
ATOM 6554 C C . ARG A 1 57 ? -4.909 0.607 -9.522 1.00 0.00 57 ARG A C 4
ATOM 6555 O O . ARG A 1 57 ? -5.531 1.270 -10.352 1.00 0.00 57 ARG A O 4
ATOM 6576 N N . ILE A 1 58 ? -3.918 1.110 -8.790 1.00 0.00 58 ILE A N 4
ATOM 6577 C CA . ILE A 1 58 ? -3.490 2.498 -8.926 1.00 0.00 58 ILE A CA 4
ATOM 6578 C C . ILE A 1 58 ? -2.315 2.614 -9.892 1.00 0.00 58 ILE A C 4
ATOM 6579 O O . ILE A 1 58 ? -1.604 3.619 -9.907 1.00 0.00 58 ILE A O 4
ATOM 6595 N N . GLU A 1 59 ? -2.124 1.573 -10.696 1.00 0.00 59 GLU A N 4
ATOM 6596 C CA . GLU A 1 59 ? -1.039 1.535 -11.675 1.00 0.00 59 GLU A CA 4
ATOM 6597 C C . GLU A 1 59 ? 0.322 1.725 -11.007 1.00 0.00 59 GLU A C 4
ATOM 6598 O O . GLU A 1 59 ? 1.229 2.323 -11.586 1.00 0.00 59 GLU A O 4
ATOM 6610 N N . MET A 1 60 ? 0.457 1.211 -9.789 1.00 0.00 60 MET A N 4
ATOM 6611 C CA . MET A 1 60 ? 1.706 1.314 -9.041 1.00 0.00 60 MET A CA 4
ATOM 6612 C C . MET A 1 60 ? 2.447 -0.021 -9.049 1.00 0.00 60 MET A C 4
ATOM 6613 O O . MET A 1 60 ? 3.515 -0.161 -8.451 1.00 0.00 60 MET A O 4
ATOM 6627 N N . LEU A 1 61 ? 1.874 -1.000 -9.741 1.00 0.00 61 LEU A N 4
ATOM 6628 C CA . LEU A 1 61 ? 2.465 -2.325 -9.838 1.00 0.00 61 LEU A CA 4
ATOM 6629 C C . LEU A 1 61 ? 2.022 -2.993 -11.134 1.00 0.00 61 LEU A C 4
ATOM 6630 O O . LEU A 1 61 ? 0.926 -3.547 -11.220 1.00 0.00 61 LEU A O 4
ATOM 6646 N N . LYS A 1 62 ? 2.890 -2.935 -12.138 1.00 0.00 62 LYS A N 4
ATOM 6647 C CA . LYS A 1 62 ? 2.600 -3.511 -13.445 1.00 0.00 62 LYS A CA 4
ATOM 6648 C C . LYS A 1 62 ? 3.357 -4.813 -13.657 1.00 0.00 62 LYS A C 4
ATOM 6649 O O . LYS A 1 62 ? 4.558 -4.803 -13.914 1.00 0.00 62 LYS A O 4
ATOM 6668 N N . GLY A 1 63 ? 2.650 -5.933 -13.560 1.00 0.00 63 GLY A N 4
ATOM 6669 C CA . GLY A 1 63 ? 3.289 -7.222 -13.748 1.00 0.00 63 GLY A CA 4
ATOM 6670 C C . GLY A 1 63 ? 4.571 -7.351 -12.952 1.00 0.00 63 GLY A C 4
ATOM 6671 O O . GLY A 1 63 ? 5.616 -7.683 -13.506 1.00 0.00 63 GLY A O 4
ATOM 6675 N N . THR A 1 64 ? 4.479 -7.057 -11.654 1.00 0.00 64 THR A N 4
ATOM 6676 C CA . THR A 1 64 ? 5.614 -7.133 -10.731 1.00 0.00 64 THR A CA 4
ATOM 6677 C C . THR A 1 64 ? 6.591 -5.982 -10.951 1.00 0.00 64 THR A C 4
ATOM 6678 O O . THR A 1 64 ? 7.802 -6.142 -10.792 1.00 0.00 64 THR A O 4
ATOM 6689 N N . GLU A 1 65 ? 6.057 -4.816 -11.308 1.00 0.00 65 GLU A N 4
ATOM 6690 C CA . GLU A 1 65 ? 6.876 -3.638 -11.541 1.00 0.00 65 GLU A CA 4
ATOM 6691 C C . GLU A 1 65 ? 6.406 -2.452 -10.708 1.00 0.00 65 GLU A C 4
ATOM 6692 O O . GLU A 1 65 ? 5.381 -1.841 -11.006 1.00 0.00 65 GLU A O 4
ATOM 6704 N N . LEU A 1 66 ? 7.161 -2.127 -9.670 1.00 0.00 66 LEU A N 4
ATOM 6705 C CA . LEU A 1 66 ? 6.835 -1.001 -8.811 1.00 0.00 66 LEU A CA 4
ATOM 6706 C C . LEU A 1 66 ? 7.014 0.314 -9.567 1.00 0.00 66 LEU A C 4
ATOM 6707 O O . LEU A 1 66 ? 7.884 0.428 -10.431 1.00 0.00 66 LEU A O 4
ATOM 6723 N N . TYR A 1 67 ? 6.188 1.305 -9.241 1.00 0.00 67 TYR A N 4
ATOM 6724 C CA . TYR A 1 67 ? 6.266 2.610 -9.892 1.00 0.00 67 TYR A CA 4
ATOM 6725 C C . TYR A 1 67 ? 6.379 3.733 -8.866 1.00 0.00 67 TYR A C 4
ATOM 6726 O O . TYR A 1 67 ? 6.203 3.513 -7.668 1.00 0.00 67 TYR A O 4
ATOM 6744 N N . VAL A 1 68 ? 6.677 4.938 -9.348 1.00 0.00 68 VAL A N 4
ATOM 6745 C CA . VAL A 1 68 ? 6.829 6.100 -8.479 1.00 0.00 68 VAL A CA 4
ATOM 6746 C C . VAL A 1 68 ? 5.915 7.243 -8.914 1.00 0.00 68 VAL A C 4
ATOM 6747 O O . VAL A 1 68 ? 5.534 8.090 -8.106 1.00 0.00 68 VAL A O 4
ATOM 6760 N N . GLU A 1 69 ? 5.567 7.258 -10.194 1.00 0.00 69 GLU A N 4
ATOM 6761 C CA . GLU A 1 69 ? 4.705 8.299 -10.747 1.00 0.00 69 GLU A CA 4
ATOM 6762 C C . GLU A 1 69 ? 3.311 8.297 -10.104 1.00 0.00 69 GLU A C 4
ATOM 6763 O O . GLU A 1 69 ? 2.818 9.352 -9.701 1.00 0.00 69 GLU A O 4
ATOM 6775 N N . PRO A 1 70 ? 2.650 7.123 -9.988 1.00 0.00 70 PRO A N 4
ATOM 6776 C CA . PRO A 1 70 ? 1.304 7.034 -9.401 1.00 0.00 70 PRO A CA 4
ATOM 6777 C C . PRO A 1 70 ? 1.261 7.406 -7.920 1.00 0.00 70 PRO A C 4
ATOM 6778 O O . PRO A 1 70 ? 0.350 8.106 -7.479 1.00 0.00 70 PRO A O 4
ATOM 6789 N N . VAL A 1 71 ? 2.243 6.938 -7.152 1.00 0.00 71 VAL A N 4
ATOM 6790 C CA . VAL A 1 71 ? 2.285 7.222 -5.721 1.00 0.00 71 VAL A CA 4
ATOM 6791 C C . VAL A 1 71 ? 2.487 8.709 -5.455 1.00 0.00 71 VAL A C 4
ATOM 6792 O O . VAL A 1 71 ? 1.790 9.297 -4.633 1.00 0.00 71 VAL A O 4
ATOM 6805 N N . TYR A 1 72 ? 3.434 9.314 -6.156 1.00 0.00 72 TYR A N 4
ATOM 6806 C CA . TYR A 1 72 ? 3.700 10.742 -5.996 1.00 0.00 72 TYR A CA 4
ATOM 6807 C C . TYR A 1 72 ? 2.449 11.553 -6.323 1.00 0.00 72 TYR A C 4
ATOM 6808 O O . TYR A 1 72 ? 2.305 12.697 -5.891 1.00 0.00 72 TYR A O 4
ATOM 6826 N N . LYS A 1 73 ? 1.548 10.947 -7.095 1.00 0.00 73 LYS A N 4
ATOM 6827 C CA . LYS A 1 73 ? 0.310 11.603 -7.500 1.00 0.00 73 LYS A CA 4
ATOM 6828 C C . LYS A 1 73 ? -0.786 11.464 -6.443 1.00 0.00 73 LYS A C 4
ATOM 6829 O O . LYS A 1 73 ? -1.464 12.437 -6.115 1.00 0.00 73 LYS A O 4
ATOM 6848 N N . MET A 1 74 ? -0.960 10.255 -5.909 1.00 0.00 74 MET A N 4
ATOM 6849 C CA . MET A 1 74 ? -1.994 10.014 -4.911 1.00 0.00 74 MET A CA 4
ATOM 6850 C C . MET A 1 74 ? -1.650 10.673 -3.582 1.00 0.00 74 MET A C 4
ATOM 6851 O O . MET A 1 74 ? -2.508 11.274 -2.951 1.00 0.00 74 MET A O 4
ATOM 6865 N N . ILE A 1 75 ? -0.391 10.568 -3.167 1.00 0.00 75 ILE A N 4
ATOM 6866 C CA . ILE A 1 75 ? 0.045 11.159 -1.905 1.00 0.00 75 ILE A CA 4
ATOM 6867 C C . ILE A 1 75 ? -0.422 12.609 -1.797 1.00 0.00 75 ILE A C 4
ATOM 6868 O O . ILE A 1 75 ? -0.635 13.123 -0.699 1.00 0.00 75 ILE A O 4
ATOM 6884 N N . GLU A 1 76 ? -0.589 13.258 -2.943 1.00 0.00 76 GLU A N 4
ATOM 6885 C CA . GLU A 1 76 ? -1.031 14.647 -2.978 1.00 0.00 76 GLU A CA 4
ATOM 6886 C C . GLU A 1 76 ? -2.400 14.823 -2.314 1.00 0.00 76 GLU A C 4
ATOM 6887 O O . GLU A 1 76 ? -2.535 15.576 -1.350 1.00 0.00 76 GLU A O 4
ATOM 6899 N N . VAL A 1 77 ? -3.412 14.126 -2.833 1.00 0.00 77 VAL A N 4
ATOM 6900 C CA . VAL A 1 77 ? -4.765 14.218 -2.282 1.00 0.00 77 VAL A CA 4
ATOM 6901 C C . VAL A 1 77 ? -4.935 13.268 -1.102 1.00 0.00 77 VAL A C 4
ATOM 6902 O O . VAL A 1 77 ? -5.574 13.602 -0.104 1.00 0.00 77 VAL A O 4
ATOM 6915 N N . VAL A 1 78 ? -4.360 12.081 -1.235 1.00 0.00 78 VAL A N 4
ATOM 6916 C CA . VAL A 1 78 ? -4.416 11.060 -0.197 1.00 0.00 78 VAL A CA 4
ATOM 6917 C C . VAL A 1 78 ? -3.832 11.575 1.126 1.00 0.00 78 VAL A C 4
ATOM 6918 O O . VAL A 1 78 ? -3.963 10.937 2.168 1.00 0.00 78 VAL A O 4
ATOM 6931 N N . HIS A 1 79 ? -3.206 12.747 1.078 1.00 0.00 79 HIS A N 4
ATOM 6932 C CA . HIS A 1 79 ? -2.611 13.351 2.269 1.00 0.00 79 HIS A CA 4
ATOM 6933 C C . HIS A 1 79 ? -2.779 14.867 2.243 1.00 0.00 79 HIS A C 4
ATOM 6934 O O . HIS A 1 79 ? -1.801 15.612 2.317 1.00 0.00 79 HIS A O 4
ATOM 6949 N N . ALA A 1 80 ? -4.026 15.315 2.139 1.00 0.00 80 ALA A N 4
ATOM 6950 C CA . ALA A 1 80 ? -4.326 16.741 2.101 1.00 0.00 80 ALA A CA 4
ATOM 6951 C C . ALA A 1 80 ? -4.260 17.359 3.495 1.00 0.00 80 ALA A C 4
ATOM 6952 O O . ALA A 1 80 ? -4.740 16.774 4.467 1.00 0.00 80 ALA A O 4
ATOM 6959 N N . GLY A 1 81 ? -3.662 18.543 3.581 1.00 0.00 81 GLY A N 4
ATOM 6960 C CA . GLY A 1 81 ? -3.541 19.228 4.855 1.00 0.00 81 GLY A CA 4
ATOM 6961 C C . GLY A 1 81 ? -2.244 20.006 4.973 1.00 0.00 81 GLY A C 4
ATOM 6962 O O . GLY A 1 81 ? -2.254 21.199 5.273 1.00 0.00 81 GLY A O 4
ATOM 6966 N N . ASN A 1 82 ? -1.126 19.326 4.737 1.00 0.00 82 ASN A N 4
ATOM 6967 C CA . ASN A 1 82 ? 0.187 19.955 4.814 1.00 0.00 82 ASN A CA 4
ATOM 6968 C C . ASN A 1 82 ? 0.985 19.693 3.542 1.00 0.00 82 ASN A C 4
ATOM 6969 O O . ASN A 1 82 ? 0.755 18.705 2.845 1.00 0.00 82 ASN A O 4
ATOM 6980 N N . ALA A 1 83 ? 1.925 20.584 3.245 1.00 0.00 83 ALA A N 4
ATOM 6981 C CA . ALA A 1 83 ? 2.757 20.455 2.055 1.00 0.00 83 ALA A CA 4
ATOM 6982 C C . ALA A 1 83 ? 3.900 19.473 2.281 1.00 0.00 83 ALA A C 4
ATOM 6983 O O . ALA A 1 83 ? 4.364 18.826 1.343 1.00 0.00 83 ALA A O 4
ATOM 6990 N N . ASP A 1 84 ? 4.353 19.364 3.526 1.00 0.00 84 ASP A N 4
ATOM 6991 C CA . ASP A 1 84 ? 5.439 18.451 3.856 1.00 0.00 84 ASP A CA 4
ATOM 6992 C C . ASP A 1 84 ? 4.911 17.043 4.076 1.00 0.00 84 ASP A C 4
ATOM 6993 O O . ASP A 1 84 ? 5.624 16.067 3.855 1.00 0.00 84 ASP A O 4
ATOM 7002 N N . ASP A 1 85 ? 3.667 16.942 4.534 1.00 0.00 85 ASP A N 4
ATOM 7003 C CA . ASP A 1 85 ? 3.047 15.642 4.754 1.00 0.00 85 ASP A CA 4
ATOM 7004 C C . ASP A 1 85 ? 3.099 14.835 3.464 1.00 0.00 85 ASP A C 4
ATOM 7005 O O . ASP A 1 85 ? 3.142 13.605 3.481 1.00 0.00 85 ASP A O 4
ATOM 7014 N N . ILE A 1 86 ? 3.098 15.555 2.345 1.00 0.00 86 ILE A N 4
ATOM 7015 C CA . ILE A 1 86 ? 3.181 14.942 1.035 1.00 0.00 86 ILE A CA 4
ATOM 7016 C C . ILE A 1 86 ? 4.641 14.661 0.704 1.00 0.00 86 ILE A C 4
ATOM 7017 O O . ILE A 1 86 ? 4.962 13.718 -0.017 1.00 0.00 86 ILE A O 4
ATOM 7033 N N . GLN A 1 87 ? 5.522 15.488 1.263 1.00 0.00 87 GLN A N 4
ATOM 7034 C CA . GLN A 1 87 ? 6.957 15.347 1.059 1.00 0.00 87 GLN A CA 4
ATOM 7035 C C . GLN A 1 87 ? 7.504 14.201 1.907 1.00 0.00 87 GLN A C 4
ATOM 7036 O O . GLN A 1 87 ? 8.556 13.636 1.607 1.00 0.00 87 GLN A O 4
ATOM 7050 N N . LEU A 1 88 ? 6.774 13.863 2.964 1.00 0.00 88 LEU A N 4
ATOM 7051 C CA . LEU A 1 88 ? 7.176 12.791 3.863 1.00 0.00 88 LEU A CA 4
ATOM 7052 C C . LEU A 1 88 ? 6.911 11.430 3.233 1.00 0.00 88 LEU A C 4
ATOM 7053 O O . LEU A 1 88 ? 7.832 10.638 3.032 1.00 0.00 88 LEU A O 4
ATOM 7069 N N . VAL A 1 89 ? 5.644 11.170 2.921 1.00 0.00 89 VAL A N 4
ATOM 7070 C CA . VAL A 1 89 ? 5.246 9.907 2.308 1.00 0.00 89 VAL A CA 4
ATOM 7071 C C . VAL A 1 89 ? 6.036 9.649 1.031 1.00 0.00 89 VAL A C 4
ATOM 7072 O O . VAL A 1 89 ? 6.378 8.509 0.718 1.00 0.00 89 VAL A O 4
ATOM 7085 N N . LYS A 1 90 ? 6.319 10.721 0.298 1.00 0.00 90 LYS A N 4
ATOM 7086 C CA . LYS A 1 90 ? 7.074 10.628 -0.945 1.00 0.00 90 LYS A CA 4
ATOM 7087 C C . LYS A 1 90 ? 8.401 9.913 -0.719 1.00 0.00 90 LYS A C 4
ATOM 7088 O O . LYS A 1 90 ? 8.889 9.194 -1.590 1.00 0.00 90 LYS A O 4
ATOM 7107 N N . GLY A 1 91 ? 8.977 10.118 0.463 1.00 0.00 91 GLY A N 4
ATOM 7108 C CA . GLY A 1 91 ? 10.242 9.490 0.793 1.00 0.00 91 GLY A CA 4
ATOM 7109 C C . GLY A 1 91 ? 10.064 8.107 1.389 1.00 0.00 91 GLY A C 4
ATOM 7110 O O . GLY A 1 91 ? 10.934 7.248 1.248 1.00 0.00 91 GLY A O 4
ATOM 7114 N N . ILE A 1 92 ? 8.935 7.894 2.058 1.00 0.00 92 ILE A N 4
ATOM 7115 C CA . ILE A 1 92 ? 8.648 6.605 2.676 1.00 0.00 92 ILE A CA 4
ATOM 7116 C C . ILE A 1 92 ? 8.488 5.519 1.617 1.00 0.00 92 ILE A C 4
ATOM 7117 O O . ILE A 1 92 ? 8.889 4.375 1.823 1.00 0.00 92 ILE A O 4
ATOM 7133 N N . ALA A 1 93 ? 7.899 5.890 0.486 1.00 0.00 93 ALA A N 4
ATOM 7134 C CA . ALA A 1 93 ? 7.681 4.948 -0.605 1.00 0.00 93 ALA A CA 4
ATOM 7135 C C . ALA A 1 93 ? 9.004 4.516 -1.229 1.00 0.00 93 ALA A C 4
ATOM 7136 O O . ALA A 1 93 ? 9.072 3.498 -1.920 1.00 0.00 93 ALA A O 4
ATOM 7143 N N . ASN A 1 94 ? 10.053 5.291 -0.977 1.00 0.00 94 ASN A N 4
ATOM 7144 C CA . ASN A 1 94 ? 11.374 4.996 -1.519 1.00 0.00 94 ASN A CA 4
ATOM 7145 C C . ASN A 1 94 ? 12.023 3.820 -0.793 1.00 0.00 94 ASN A C 4
ATOM 7146 O O . ASN A 1 94 ? 12.646 2.962 -1.418 1.00 0.00 94 ASN A O 4
ATOM 7157 N N . GLU A 1 95 ? 11.870 3.783 0.528 1.00 0.00 95 GLU A N 4
ATOM 7158 C CA . GLU A 1 95 ? 12.453 2.717 1.336 1.00 0.00 95 GLU A CA 4
ATOM 7159 C C . GLU A 1 95 ? 11.873 1.355 0.963 1.00 0.00 95 GLU A C 4
ATOM 7160 O O . GLU A 1 95 ? 12.454 0.316 1.280 1.00 0.00 95 GLU A O 4
ATOM 7172 N N . CYS A 1 96 ? 10.727 1.363 0.290 1.00 0.00 96 CYS A N 4
ATOM 7173 C CA . CYS A 1 96 ? 10.072 0.122 -0.116 1.00 0.00 96 CYS A CA 4
ATOM 7174 C C . CYS A 1 96 ? 10.604 -0.387 -1.452 1.00 0.00 96 CYS A C 4
ATOM 7175 O O . CYS A 1 96 ? 11.027 -1.537 -1.557 1.00 0.00 96 CYS A O 4
ATOM 7182 N N . ILE A 1 97 ? 10.574 0.468 -2.470 1.00 0.00 97 ILE A N 4
ATOM 7183 C CA . ILE A 1 97 ? 11.051 0.097 -3.800 1.00 0.00 97 ILE A CA 4
ATOM 7184 C C . ILE A 1 97 ? 12.451 -0.508 -3.738 1.00 0.00 97 ILE A C 4
ATOM 7185 O O . ILE A 1 97 ? 12.808 -1.356 -4.555 1.00 0.00 97 ILE A O 4
ATOM 7201 N N . GLU A 1 98 ? 13.241 -0.065 -2.764 1.00 0.00 98 GLU A N 4
ATOM 7202 C CA . GLU A 1 98 ? 14.600 -0.565 -2.592 1.00 0.00 98 GLU A CA 4
ATOM 7203 C C . GLU A 1 98 ? 14.589 -2.033 -2.186 1.00 0.00 98 GLU A C 4
ATOM 7204 O O . GLU A 1 98 ? 15.256 -2.865 -2.803 1.00 0.00 98 GLU A O 4
ATOM 7216 N N . ASN A 1 99 ? 13.826 -2.345 -1.142 1.00 0.00 99 ASN A N 4
ATOM 7217 C CA . ASN A 1 99 ? 13.725 -3.712 -0.649 1.00 0.00 99 ASN A CA 4
ATOM 7218 C C . ASN A 1 99 ? 12.725 -4.512 -1.481 1.00 0.00 99 ASN A C 4
ATOM 7219 O O . ASN A 1 99 ? 12.568 -5.718 -1.300 1.00 0.00 99 ASN A O 4
ATOM 7230 N N . ALA A 1 100 ? 12.049 -3.820 -2.396 1.00 0.00 100 ALA A N 4
ATOM 7231 C CA . ALA A 1 100 ? 11.063 -4.447 -3.267 1.00 0.00 100 ALA A CA 4
ATOM 7232 C C . ALA A 1 100 ? 11.417 -4.209 -4.730 1.00 0.00 100 ALA A C 4
ATOM 7233 O O . ALA A 1 100 ? 10.544 -3.952 -5.559 1.00 0.00 100 ALA A O 4
ATOM 7240 N N . LYS A 1 101 ? 12.711 -4.287 -5.027 1.00 0.00 101 LYS A N 4
ATOM 7241 C CA . LYS A 1 101 ? 13.219 -4.083 -6.384 1.00 0.00 101 LYS A CA 4
ATOM 7242 C C . LYS A 1 101 ? 12.336 -4.763 -7.430 1.00 0.00 101 LYS A C 4
ATOM 7243 O O . LYS A 1 101 ? 12.173 -4.250 -8.538 1.00 0.00 101 LYS A O 4
ATOM 7262 N N . GLY A 1 102 ? 11.766 -5.915 -7.079 1.00 0.00 102 GLY A N 4
ATOM 7263 C CA . GLY A 1 102 ? 10.907 -6.620 -8.012 1.00 0.00 102 GLY A CA 4
ATOM 7264 C C . GLY A 1 102 ? 10.905 -8.124 -7.811 1.00 0.00 102 GLY A C 4
ATOM 7265 O O . GLY A 1 102 ? 11.488 -8.863 -8.606 1.00 0.00 102 GLY A O 4
ATOM 7269 N N . GLU A 1 103 ? 10.248 -8.579 -6.746 1.00 0.00 103 GLU A N 4
ATOM 7270 C CA . GLU A 1 103 ? 10.153 -10.006 -6.455 1.00 0.00 103 GLU A CA 4
ATOM 7271 C C . GLU A 1 103 ? 9.428 -10.738 -7.580 1.00 0.00 103 GLU A C 4
ATOM 7272 O O . GLU A 1 103 ? 8.567 -10.167 -8.251 1.00 0.00 103 GLU A O 4
ATOM 7284 N N . THR A 1 104 ? 9.782 -12.003 -7.778 1.00 0.00 104 THR A N 4
ATOM 7285 C CA . THR A 1 104 ? 9.182 -12.818 -8.820 1.00 0.00 104 THR A CA 4
ATOM 7286 C C . THR A 1 104 ? 7.764 -13.244 -8.456 1.00 0.00 104 THR A C 4
ATOM 7287 O O . THR A 1 104 ? 6.950 -13.532 -9.333 1.00 0.00 104 THR A O 4
ATOM 7298 N N . ASP A 1 105 ? 7.471 -13.283 -7.160 1.00 0.00 105 ASP A N 4
ATOM 7299 C CA . ASP A 1 105 ? 6.147 -13.682 -6.695 1.00 0.00 105 ASP A CA 4
ATOM 7300 C C . ASP A 1 105 ? 5.296 -12.466 -6.341 1.00 0.00 105 ASP A C 4
ATOM 7301 O O . ASP A 1 105 ? 5.805 -11.460 -5.846 1.00 0.00 105 ASP A O 4
ATOM 7310 N N . GLU A 1 106 ? 3.997 -12.567 -6.604 1.00 0.00 106 GLU A N 4
ATOM 7311 C CA . GLU A 1 106 ? 3.064 -11.480 -6.319 1.00 0.00 106 GLU A CA 4
ATOM 7312 C C . GLU A 1 106 ? 3.106 -11.083 -4.844 1.00 0.00 106 GLU A C 4
ATOM 7313 O O . GLU A 1 106 ? 3.594 -10.006 -4.499 1.00 0.00 106 GLU A O 4
ATOM 7325 N N . CYS A 1 107 ? 2.591 -11.959 -3.980 1.00 0.00 107 CYS A N 4
ATOM 7326 C CA . CYS A 1 107 ? 2.563 -11.702 -2.544 1.00 0.00 107 CYS A CA 4
ATOM 7327 C C . CYS A 1 107 ? 3.930 -11.268 -2.022 1.00 0.00 107 CYS A C 4
ATOM 7328 O O . CYS A 1 107 ? 4.022 -10.602 -0.990 1.00 0.00 107 CYS A O 4
ATOM 7335 N N . ASN A 1 108 ? 4.991 -11.644 -2.731 1.00 0.00 108 ASN A N 4
ATOM 7336 C CA . ASN A 1 108 ? 6.342 -11.274 -2.323 1.00 0.00 108 ASN A CA 4
ATOM 7337 C C . ASN A 1 108 ? 6.573 -9.777 -2.515 1.00 0.00 108 ASN A C 4
ATOM 7338 O O . ASN A 1 108 ? 6.899 -9.070 -1.562 1.00 0.00 108 ASN A O 4
ATOM 7349 N N . ILE A 1 109 ? 6.409 -9.298 -3.750 1.00 0.00 109 ILE A N 4
ATOM 7350 C CA . ILE A 1 109 ? 6.583 -7.879 -4.044 1.00 0.00 109 ILE A CA 4
ATOM 7351 C C . ILE A 1 109 ? 5.737 -7.035 -3.098 1.00 0.00 109 ILE A C 4
ATOM 7352 O O . ILE A 1 109 ? 6.180 -5.999 -2.603 1.00 0.00 109 ILE A O 4
ATOM 7368 N N . GLY A 1 110 ? 4.514 -7.493 -2.858 1.00 0.00 110 GLY A N 4
ATOM 7369 C CA . GLY A 1 110 ? 3.615 -6.779 -1.978 1.00 0.00 110 GLY A CA 4
ATOM 7370 C C . GLY A 1 110 ? 4.074 -6.801 -0.536 1.00 0.00 110 GLY A C 4
ATOM 7371 O O . GLY A 1 110 ? 3.891 -5.825 0.187 1.00 0.00 110 GLY A O 4
ATOM 7375 N N . ASN A 1 111 ? 4.662 -7.916 -0.109 1.00 0.00 111 ASN A N 4
ATOM 7376 C CA . ASN A 1 111 ? 5.141 -8.033 1.265 1.00 0.00 111 ASN A CA 4
ATOM 7377 C C . ASN A 1 111 ? 6.331 -7.117 1.507 1.00 0.00 111 ASN A C 4
ATOM 7378 O O . ASN A 1 111 ? 6.441 -6.490 2.561 1.00 0.00 111 ASN A O 4
ATOM 7389 N N . LYS A 1 112 ? 7.221 -7.046 0.525 1.00 0.00 112 LYS A N 4
ATOM 7390 C CA . LYS A 1 112 ? 8.398 -6.198 0.624 1.00 0.00 112 LYS A CA 4
ATOM 7391 C C . LYS A 1 112 ? 7.983 -4.737 0.763 1.00 0.00 112 LYS A C 4
ATOM 7392 O O . LYS A 1 112 ? 8.705 -3.926 1.341 1.00 0.00 112 LYS A O 4
ATOM 7411 N N . TYR A 1 113 ? 6.807 -4.417 0.230 1.00 0.00 113 TYR A N 4
ATOM 7412 C CA . TYR A 1 113 ? 6.282 -3.056 0.274 1.00 0.00 113 TYR A CA 4
ATOM 7413 C C . TYR A 1 113 ? 5.496 -2.786 1.559 1.00 0.00 113 TYR A C 4
ATOM 7414 O O . TYR A 1 113 ? 5.837 -1.885 2.325 1.00 0.00 113 TYR A O 4
ATOM 7432 N N . THR A 1 114 ? 4.441 -3.567 1.784 1.00 0.00 114 THR A N 4
ATOM 7433 C CA . THR A 1 114 ? 3.595 -3.400 2.964 1.00 0.00 114 THR A CA 4
ATOM 7434 C C . THR A 1 114 ? 4.424 -3.254 4.242 1.00 0.00 114 THR A C 4
ATOM 7435 O O . THR A 1 114 ? 4.152 -2.387 5.071 1.00 0.00 114 THR A O 4
ATOM 7446 N N . ASP A 1 115 ? 5.432 -4.108 4.388 1.00 0.00 115 ASP A N 4
ATOM 7447 C CA . ASP A 1 115 ? 6.309 -4.090 5.560 1.00 0.00 115 ASP A CA 4
ATOM 7448 C C . ASP A 1 115 ? 6.816 -2.687 5.898 1.00 0.00 115 ASP A C 4
ATOM 7449 O O . ASP A 1 115 ? 6.541 -2.161 6.977 1.00 0.00 115 ASP A O 4
ATOM 7458 N N . CYS A 1 116 ? 7.555 -2.090 4.969 1.00 0.00 116 CYS A N 4
ATOM 7459 C CA . CYS A 1 116 ? 8.140 -0.765 5.178 1.00 0.00 116 CYS A CA 4
ATOM 7460 C C . CYS A 1 116 ? 7.089 0.330 5.349 1.00 0.00 116 CYS A C 4
ATOM 7461 O O . CYS A 1 116 ? 7.169 1.125 6.285 1.00 0.00 116 CYS A O 4
ATOM 7468 N N . TYR A 1 117 ? 6.114 0.377 4.447 1.00 0.00 117 TYR A N 4
ATOM 7469 C CA . TYR A 1 117 ? 5.071 1.401 4.505 1.00 0.00 117 TYR A CA 4
ATOM 7470 C C . TYR A 1 117 ? 4.427 1.481 5.889 1.00 0.00 117 TYR A C 4
ATOM 7471 O O . TYR A 1 117 ? 4.089 2.567 6.358 1.00 0.00 117 TYR A O 4
ATOM 7489 N N . ILE A 1 118 ? 4.259 0.333 6.536 1.00 0.00 118 ILE A N 4
ATOM 7490 C CA . ILE A 1 118 ? 3.658 0.291 7.864 1.00 0.00 118 ILE A CA 4
ATOM 7491 C C . ILE A 1 118 ? 4.677 0.675 8.937 1.00 0.00 118 ILE A C 4
ATOM 7492 O O . ILE A 1 118 ? 4.321 1.213 9.986 1.00 0.00 118 ILE A O 4
ATOM 7508 N N . GLU A 1 119 ? 5.946 0.408 8.664 1.00 0.00 119 GLU A N 4
ATOM 7509 C CA . GLU A 1 119 ? 7.011 0.704 9.614 1.00 0.00 119 GLU A CA 4
ATOM 7510 C C . GLU A 1 119 ? 7.241 2.206 9.779 1.00 0.00 119 GLU A C 4
ATOM 7511 O O . GLU A 1 119 ? 7.228 2.718 10.899 1.00 0.00 119 GLU A O 4
ATOM 7523 N N . LYS A 1 120 ? 7.448 2.910 8.670 1.00 0.00 120 LYS A N 4
ATOM 7524 C CA . LYS A 1 120 ? 7.713 4.346 8.720 1.00 0.00 120 LYS A CA 4
ATOM 7525 C C . LYS A 1 120 ? 6.437 5.188 8.766 1.00 0.00 120 LYS A C 4
ATOM 7526 O O . LYS A 1 120 ? 6.254 5.995 9.679 1.00 0.00 120 LYS A O 4
ATOM 7545 N N . LEU A 1 121 ? 5.558 5.002 7.787 1.00 0.00 121 LEU A N 4
ATOM 7546 C CA . LEU A 1 121 ? 4.330 5.791 7.709 1.00 0.00 121 LEU A CA 4
ATOM 7547 C C . LEU A 1 121 ? 3.126 5.093 8.341 1.00 0.00 121 LEU A C 4
ATOM 7548 O O . LEU A 1 121 ? 2.080 5.719 8.527 1.00 0.00 121 LEU A O 4
ATOM 7564 N N . PHE A 1 122 ? 3.259 3.806 8.664 1.00 0.00 122 PHE A N 4
ATOM 7565 C CA . PHE A 1 122 ? 2.155 3.049 9.255 1.00 0.00 122 PHE A CA 4
ATOM 7566 C C . PHE A 1 122 ? 1.030 2.830 8.235 1.00 0.00 122 PHE A C 4
ATOM 7567 O O . PHE A 1 122 ? 0.179 1.956 8.414 1.00 0.00 122 PHE A O 4
ATOM 7584 N N . SER A 1 123 ? 1.042 3.608 7.157 1.00 0.00 123 SER A N 4
ATOM 7585 C CA . SER A 1 123 ? 0.026 3.499 6.117 1.00 0.00 123 SER A CA 4
ATOM 7586 C C . SER A 1 123 ? 0.006 2.097 5.518 1.00 0.00 123 SER A C 4
ATOM 7587 O O . SER A 1 123 ? -0.996 1.388 5.605 1.00 0.00 123 SER A O 4
ATOM 7617 N N . ILE A 1 1 ? 2.219 12.299 11.367 1.00 0.00 1 ILE A N 5
ATOM 7618 C CA . ILE A 1 1 ? 1.162 12.633 10.379 1.00 0.00 1 ILE A CA 5
ATOM 7619 C C . ILE A 1 1 ? -0.208 12.157 10.852 1.00 0.00 1 ILE A C 5
ATOM 7620 O O . ILE A 1 1 ? -0.314 11.421 11.833 1.00 0.00 1 ILE A O 5
ATOM 7635 N N . ASP A 1 2 ? -1.254 12.583 10.149 1.00 0.00 2 ASP A N 5
ATOM 7636 C CA . ASP A 1 2 ? -2.618 12.201 10.496 1.00 0.00 2 ASP A CA 5
ATOM 7637 C C . ASP A 1 2 ? -2.966 10.837 9.915 1.00 0.00 2 ASP A C 5
ATOM 7638 O O . ASP A 1 2 ? -2.775 10.592 8.723 1.00 0.00 2 ASP A O 5
ATOM 7647 N N . GLN A 1 3 ? -3.478 9.951 10.765 1.00 0.00 3 GLN A N 5
ATOM 7648 C CA . GLN A 1 3 ? -3.856 8.608 10.338 1.00 0.00 3 GLN A CA 5
ATOM 7649 C C . GLN A 1 3 ? -5.203 8.629 9.625 1.00 0.00 3 GLN A C 5
ATOM 7650 O O . GLN A 1 3 ? -5.564 7.682 8.928 1.00 0.00 3 GLN A O 5
ATOM 7664 N N . ASP A 1 4 ? -5.945 9.717 9.811 1.00 0.00 4 ASP A N 5
ATOM 7665 C CA . ASP A 1 4 ? -7.255 9.865 9.188 1.00 0.00 4 ASP A CA 5
ATOM 7666 C C . ASP A 1 4 ? -7.119 10.132 7.691 1.00 0.00 4 ASP A C 5
ATOM 7667 O O . ASP A 1 4 ? -8.010 9.800 6.909 1.00 0.00 4 ASP A O 5
ATOM 7676 N N . THR A 1 5 ? -5.992 10.717 7.299 1.00 0.00 5 THR A N 5
ATOM 7677 C CA . THR A 1 5 ? -5.736 11.029 5.899 1.00 0.00 5 THR A CA 5
ATOM 7678 C C . THR A 1 5 ? -5.235 9.790 5.182 1.00 0.00 5 THR A C 5
ATOM 7679 O O . THR A 1 5 ? -5.324 9.676 3.965 1.00 0.00 5 THR A O 5
ATOM 7690 N N . VAL A 1 6 ? -4.724 8.854 5.963 1.00 0.00 6 VAL A N 5
ATOM 7691 C CA . VAL A 1 6 ? -4.193 7.616 5.426 1.00 0.00 6 VAL A CA 5
ATOM 7692 C C . VAL A 1 6 ? -5.296 6.594 5.159 1.00 0.00 6 VAL A C 5
ATOM 7693 O O . VAL A 1 6 ? -5.547 6.220 4.015 1.00 0.00 6 VAL A O 5
ATOM 7706 N N . VAL A 1 7 ? -5.966 6.167 6.222 1.00 0.00 7 VAL A N 5
ATOM 7707 C CA . VAL A 1 7 ? -7.022 5.166 6.120 1.00 0.00 7 VAL A CA 5
ATOM 7708 C C . VAL A 1 7 ? -8.233 5.652 5.322 1.00 0.00 7 VAL A C 5
ATOM 7709 O O . VAL A 1 7 ? -8.663 4.993 4.377 1.00 0.00 7 VAL A O 5
ATOM 7722 N N . ALA A 1 8 ? -8.776 6.805 5.697 1.00 0.00 8 ALA A N 5
ATOM 7723 C CA . ALA A 1 8 ? -9.963 7.338 5.030 1.00 0.00 8 ALA A CA 5
ATOM 7724 C C . ALA A 1 8 ? -9.736 7.621 3.546 1.00 0.00 8 ALA A C 5
ATOM 7725 O O . ALA A 1 8 ? -10.680 7.570 2.757 1.00 0.00 8 ALA A O 5
ATOM 7732 N N . LYS A 1 9 ? -8.498 7.919 3.159 1.00 0.00 9 LYS A N 5
ATOM 7733 C CA . LYS A 1 9 ? -8.208 8.215 1.758 1.00 0.00 9 LYS A CA 5
ATOM 7734 C C . LYS A 1 9 ? -7.886 6.952 0.968 1.00 0.00 9 LYS A C 5
ATOM 7735 O O . LYS A 1 9 ? -8.526 6.670 -0.039 1.00 0.00 9 LYS A O 5
ATOM 7754 N N . TYR A 1 10 ? -6.892 6.193 1.426 1.00 0.00 10 TYR A N 5
ATOM 7755 C CA . TYR A 1 10 ? -6.498 4.963 0.743 1.00 0.00 10 TYR A CA 5
ATOM 7756 C C . TYR A 1 10 ? -7.692 4.032 0.551 1.00 0.00 10 TYR A C 5
ATOM 7757 O O . TYR A 1 10 ? -7.697 3.190 -0.347 1.00 0.00 10 TYR A O 5
ATOM 7775 N N . MET A 1 11 ? -8.700 4.189 1.401 1.00 0.00 11 MET A N 5
ATOM 7776 C CA . MET A 1 11 ? -9.900 3.366 1.325 1.00 0.00 11 MET A CA 5
ATOM 7777 C C . MET A 1 11 ? -10.836 3.855 0.224 1.00 0.00 11 MET A C 5
ATOM 7778 O O . MET A 1 11 ? -11.113 3.135 -0.733 1.00 0.00 11 MET A O 5
ATOM 7792 N N . GLU A 1 12 ? -11.311 5.085 0.369 1.00 0.00 12 GLU A N 5
ATOM 7793 C CA . GLU A 1 12 ? -12.231 5.680 -0.598 1.00 0.00 12 GLU A CA 5
ATOM 7794 C C . GLU A 1 12 ? -11.583 5.841 -1.973 1.00 0.00 12 GLU A C 5
ATOM 7795 O O . GLU A 1 12 ? -12.276 5.906 -2.989 1.00 0.00 12 GLU A O 5
ATOM 7807 N N . TYR A 1 13 ? -10.257 5.906 -1.999 1.00 0.00 13 TYR A N 5
ATOM 7808 C CA . TYR A 1 13 ? -9.523 6.079 -3.249 1.00 0.00 13 TYR A CA 5
ATOM 7809 C C . TYR A 1 13 ? -9.864 4.978 -4.254 1.00 0.00 13 TYR A C 5
ATOM 7810 O O . TYR A 1 13 ? -9.935 5.229 -5.457 1.00 0.00 13 TYR A O 5
ATOM 7828 N N . LEU A 1 14 ? -10.082 3.762 -3.758 1.00 0.00 14 LEU A N 5
ATOM 7829 C CA . LEU A 1 14 ? -10.404 2.634 -4.629 1.00 0.00 14 LEU A CA 5
ATOM 7830 C C . LEU A 1 14 ? -11.257 1.587 -3.920 1.00 0.00 14 LEU A C 5
ATOM 7831 O O . LEU A 1 14 ? -11.205 0.406 -4.263 1.00 0.00 14 LEU A O 5
ATOM 7847 N N . MET A 1 15 ? -12.049 2.018 -2.942 1.00 0.00 15 MET A N 5
ATOM 7848 C CA . MET A 1 15 ? -12.904 1.101 -2.192 1.00 0.00 15 MET A CA 5
ATOM 7849 C C . MET A 1 15 ? -13.679 0.163 -3.125 1.00 0.00 15 MET A C 5
ATOM 7850 O O . MET A 1 15 ? -13.666 -1.053 -2.925 1.00 0.00 15 MET A O 5
ATOM 7864 N N . PRO A 1 16 ? -14.367 0.699 -4.159 1.00 0.00 16 PRO A N 5
ATOM 7865 C CA . PRO A 1 16 ? -15.130 -0.126 -5.102 1.00 0.00 16 PRO A CA 5
ATOM 7866 C C . PRO A 1 16 ? -14.232 -1.035 -5.936 1.00 0.00 16 PRO A C 5
ATOM 7867 O O . PRO A 1 16 ? -14.638 -2.128 -6.334 1.00 0.00 16 PRO A O 5
ATOM 7878 N N . ASP A 1 17 ? -13.012 -0.577 -6.197 1.00 0.00 17 ASP A N 5
ATOM 7879 C CA . ASP A 1 17 ? -12.061 -1.348 -6.991 1.00 0.00 17 ASP A CA 5
ATOM 7880 C C . ASP A 1 17 ? -11.362 -2.410 -6.147 1.00 0.00 17 ASP A C 5
ATOM 7881 O O . ASP A 1 17 ? -10.627 -3.245 -6.675 1.00 0.00 17 ASP A O 5
ATOM 7890 N N . ILE A 1 18 ? -11.590 -2.375 -4.837 1.00 0.00 18 ILE A N 5
ATOM 7891 C CA . ILE A 1 18 ? -10.983 -3.350 -3.936 1.00 0.00 18 ILE A CA 5
ATOM 7892 C C . ILE A 1 18 ? -11.813 -4.634 -3.893 1.00 0.00 18 ILE A C 5
ATOM 7893 O O . ILE A 1 18 ? -11.288 -5.716 -3.625 1.00 0.00 18 ILE A O 5
ATOM 7909 N N . MET A 1 19 ? -13.107 -4.505 -4.180 1.00 0.00 19 MET A N 5
ATOM 7910 C CA . MET A 1 19 ? -14.021 -5.647 -4.173 1.00 0.00 19 MET A CA 5
ATOM 7911 C C . MET A 1 19 ? -13.468 -6.837 -4.969 1.00 0.00 19 MET A C 5
ATOM 7912 O O . MET A 1 19 ? -13.451 -7.959 -4.461 1.00 0.00 19 MET A O 5
ATOM 7926 N N . PRO A 1 20 ? -13.009 -6.619 -6.226 1.00 0.00 20 PRO A N 5
ATOM 7927 C CA . PRO A 1 20 ? -12.467 -7.693 -7.068 1.00 0.00 20 PRO A CA 5
ATOM 7928 C C . PRO A 1 20 ? -11.560 -8.657 -6.306 1.00 0.00 20 PRO A C 5
ATOM 7929 O O . PRO A 1 20 ? -11.771 -9.871 -6.329 1.00 0.00 20 PRO A O 5
ATOM 7940 N N . CYS A 1 21 ? -10.552 -8.113 -5.635 1.00 0.00 21 CYS A N 5
ATOM 7941 C CA . CYS A 1 21 ? -9.610 -8.923 -4.866 1.00 0.00 21 CYS A CA 5
ATOM 7942 C C . CYS A 1 21 ? -10.178 -9.259 -3.494 1.00 0.00 21 CYS A C 5
ATOM 7943 O O . CYS A 1 21 ? -9.749 -10.217 -2.849 1.00 0.00 21 CYS A O 5
ATOM 7950 N N . ALA A 1 22 ? -11.145 -8.464 -3.059 1.00 0.00 22 ALA A N 5
ATOM 7951 C CA . ALA A 1 22 ? -11.783 -8.669 -1.766 1.00 0.00 22 ALA A CA 5
ATOM 7952 C C . ALA A 1 22 ? -12.740 -9.855 -1.809 1.00 0.00 22 ALA A C 5
ATOM 7953 O O . ALA A 1 22 ? -13.346 -10.210 -0.799 1.00 0.00 22 ALA A O 5
ATOM 7960 N N . ASP A 1 23 ? -12.883 -10.458 -2.986 1.00 0.00 23 ASP A N 5
ATOM 7961 C CA . ASP A 1 23 ? -13.763 -11.609 -3.153 1.00 0.00 23 ASP A CA 5
ATOM 7962 C C . ASP A 1 23 ? -13.052 -12.897 -2.748 1.00 0.00 23 ASP A C 5
ATOM 7963 O O . ASP A 1 23 ? -13.519 -13.628 -1.874 1.00 0.00 23 ASP A O 5
ATOM 7972 N N . GLU A 1 24 ? -11.920 -13.165 -3.391 1.00 0.00 24 GLU A N 5
ATOM 7973 C CA . GLU A 1 24 ? -11.136 -14.353 -3.112 1.00 0.00 24 GLU A CA 5
ATOM 7974 C C . GLU A 1 24 ? -10.218 -14.132 -1.913 1.00 0.00 24 GLU A C 5
ATOM 7975 O O . GLU A 1 24 ? -10.152 -14.958 -1.002 1.00 0.00 24 GLU A O 5
ATOM 7987 N N . LEU A 1 25 ? -9.514 -13.007 -1.927 1.00 0.00 25 LEU A N 5
ATOM 7988 C CA . LEU A 1 25 ? -8.593 -12.647 -0.854 1.00 0.00 25 LEU A CA 5
ATOM 7989 C C . LEU A 1 25 ? -9.308 -11.831 0.215 1.00 0.00 25 LEU A C 5
ATOM 7990 O O . LEU A 1 25 ? -8.761 -10.871 0.745 1.00 0.00 25 LEU A O 5
ATOM 8006 N N . HIS A 1 26 ? -10.540 -12.216 0.497 1.00 0.00 26 HIS A N 5
ATOM 8007 C CA . HIS A 1 26 ? -11.377 -11.538 1.491 1.00 0.00 26 HIS A CA 5
ATOM 8008 C C . HIS A 1 26 ? -10.801 -11.637 2.908 1.00 0.00 26 HIS A C 5
ATOM 8009 O O . HIS A 1 26 ? -11.370 -12.295 3.780 1.00 0.00 26 HIS A O 5
ATOM 8024 N N . ILE A 1 27 ? -9.672 -10.970 3.129 1.00 0.00 27 ILE A N 5
ATOM 8025 C CA . ILE A 1 27 ? -9.016 -10.955 4.430 1.00 0.00 27 ILE A CA 5
ATOM 8026 C C . ILE A 1 27 ? -8.136 -9.716 4.573 1.00 0.00 27 ILE A C 5
ATOM 8027 O O . ILE A 1 27 ? -6.937 -9.819 4.824 1.00 0.00 27 ILE A O 5
ATOM 8043 N N . SER A 1 28 ? -8.742 -8.542 4.402 1.00 0.00 28 SER A N 5
ATOM 8044 C CA . SER A 1 28 ? -8.016 -7.280 4.508 1.00 0.00 28 SER A CA 5
ATOM 8045 C C . SER A 1 28 ? -7.202 -7.222 5.793 1.00 0.00 28 SER A C 5
ATOM 8046 O O . SER A 1 28 ? -7.471 -7.971 6.730 1.00 0.00 28 SER A O 5
ATOM 8054 N N . GLU A 1 29 ? -6.203 -6.344 5.824 1.00 0.00 29 GLU A N 5
ATOM 8055 C CA . GLU A 1 29 ? -5.345 -6.190 7.003 1.00 0.00 29 GLU A CA 5
ATOM 8056 C C . GLU A 1 29 ? -6.161 -6.252 8.285 1.00 0.00 29 GLU A C 5
ATOM 8057 O O . GLU A 1 29 ? -5.687 -6.732 9.317 1.00 0.00 29 GLU A O 5
ATOM 8069 N N . ASP A 1 30 ? -7.393 -5.770 8.208 1.00 0.00 30 ASP A N 5
ATOM 8070 C CA . ASP A 1 30 ? -8.272 -5.740 9.367 1.00 0.00 30 ASP A CA 5
ATOM 8071 C C . ASP A 1 30 ? -8.531 -7.143 9.911 1.00 0.00 30 ASP A C 5
ATOM 8072 O O . ASP A 1 30 ? -8.382 -7.394 11.108 1.00 0.00 30 ASP A O 5
ATOM 8081 N N . ILE A 1 31 ? -8.921 -8.053 9.025 1.00 0.00 31 ILE A N 5
ATOM 8082 C CA . ILE A 1 31 ? -9.215 -9.429 9.412 1.00 0.00 31 ILE A CA 5
ATOM 8083 C C . ILE A 1 31 ? -7.994 -10.332 9.226 1.00 0.00 31 ILE A C 5
ATOM 8084 O O . ILE A 1 31 ? -7.987 -11.486 9.657 1.00 0.00 31 ILE A O 5
ATOM 8100 N N . ALA A 1 32 ? -6.955 -9.795 8.596 1.00 0.00 32 ALA A N 5
ATOM 8101 C CA . ALA A 1 32 ? -5.731 -10.551 8.347 1.00 0.00 32 ALA A CA 5
ATOM 8102 C C . ALA A 1 32 ? -4.890 -10.667 9.614 1.00 0.00 32 ALA A C 5
ATOM 8103 O O . ALA A 1 32 ? -3.834 -11.298 9.611 1.00 0.00 32 ALA A O 5
ATOM 8110 N N . THR A 1 33 ? -5.367 -10.057 10.695 1.00 0.00 33 THR A N 5
ATOM 8111 C CA . THR A 1 33 ? -4.655 -10.078 11.971 1.00 0.00 33 THR A CA 5
ATOM 8112 C C . THR A 1 33 ? -4.615 -11.474 12.584 1.00 0.00 33 THR A C 5
ATOM 8113 O O . THR A 1 33 ? -4.127 -11.651 13.701 1.00 0.00 33 THR A O 5
ATOM 8124 N N . ASN A 1 34 ? -5.130 -12.459 11.859 1.00 0.00 34 ASN A N 5
ATOM 8125 C CA . ASN A 1 34 ? -5.134 -13.835 12.343 1.00 0.00 34 ASN A CA 5
ATOM 8126 C C . ASN A 1 34 ? -3.712 -14.313 12.604 1.00 0.00 34 ASN A C 5
ATOM 8127 O O . ASN A 1 34 ? -2.803 -14.028 11.826 1.00 0.00 34 ASN A O 5
ATOM 8138 N N . ILE A 1 35 ? -3.530 -15.029 13.712 1.00 0.00 35 ILE A N 5
ATOM 8139 C CA . ILE A 1 35 ? -2.220 -15.555 14.090 1.00 0.00 35 ILE A CA 5
ATOM 8140 C C . ILE A 1 35 ? -1.579 -16.332 12.944 1.00 0.00 35 ILE A C 5
ATOM 8141 O O . ILE A 1 35 ? -1.713 -17.552 12.852 1.00 0.00 35 ILE A O 5
ATOM 8157 N N . GLN A 1 36 ? -0.878 -15.613 12.074 1.00 0.00 36 GLN A N 5
ATOM 8158 C CA . GLN A 1 36 ? -0.218 -16.228 10.930 1.00 0.00 36 GLN A CA 5
ATOM 8159 C C . GLN A 1 36 ? 1.284 -15.935 10.926 1.00 0.00 36 GLN A C 5
ATOM 8160 O O . GLN A 1 36 ? 2.052 -16.599 11.622 1.00 0.00 36 GLN A O 5
ATOM 8174 N N . ALA A 1 37 ? 1.698 -14.941 10.142 1.00 0.00 37 ALA A N 5
ATOM 8175 C CA . ALA A 1 37 ? 3.109 -14.579 10.051 1.00 0.00 37 ALA A CA 5
ATOM 8176 C C . ALA A 1 37 ? 3.514 -13.610 11.157 1.00 0.00 37 ALA A C 5
ATOM 8177 O O . ALA A 1 37 ? 4.656 -13.625 11.619 1.00 0.00 37 ALA A O 5
ATOM 8184 N N . ALA A 1 38 ? 2.571 -12.765 11.572 1.00 0.00 38 ALA A N 5
ATOM 8185 C CA . ALA A 1 38 ? 2.818 -11.791 12.633 1.00 0.00 38 ALA A CA 5
ATOM 8186 C C . ALA A 1 38 ? 3.883 -10.776 12.236 1.00 0.00 38 ALA A C 5
ATOM 8187 O O . ALA A 1 38 ? 4.554 -10.203 13.094 1.00 0.00 38 ALA A O 5
ATOM 8194 N N . LYS A 1 39 ? 4.030 -10.566 10.936 1.00 0.00 39 LYS A N 5
ATOM 8195 C CA . LYS A 1 39 ? 5.015 -9.617 10.412 1.00 0.00 39 LYS A CA 5
ATOM 8196 C C . LYS A 1 39 ? 4.963 -8.300 11.185 1.00 0.00 39 LYS A C 5
ATOM 8197 O O . LYS A 1 39 ? 5.952 -7.882 11.789 1.00 0.00 39 LYS A O 5
ATOM 8216 N N . ASN A 1 40 ? 3.802 -7.656 11.157 1.00 0.00 40 ASN A N 5
ATOM 8217 C CA . ASN A 1 40 ? 3.592 -6.399 11.869 1.00 0.00 40 ASN A CA 5
ATOM 8218 C C . ASN A 1 40 ? 2.381 -6.535 12.782 1.00 0.00 40 ASN A C 5
ATOM 8219 O O . ASN A 1 40 ? 1.740 -5.549 13.149 1.00 0.00 40 ASN A O 5
ATOM 8230 N N . GLY A 1 41 ? 2.087 -7.780 13.143 1.00 0.00 41 GLY A N 5
ATOM 8231 C CA . GLY A 1 41 ? 0.953 -8.079 13.992 1.00 0.00 41 GLY A CA 5
ATOM 8232 C C . GLY A 1 41 ? -0.252 -8.486 13.172 1.00 0.00 41 GLY A C 5
ATOM 8233 O O . GLY A 1 41 ? -1.195 -9.088 13.688 1.00 0.00 41 GLY A O 5
ATOM 8237 N N . ALA A 1 42 ? -0.216 -8.149 11.885 1.00 0.00 42 ALA A N 5
ATOM 8238 C CA . ALA A 1 42 ? -1.287 -8.501 10.965 1.00 0.00 42 ALA A CA 5
ATOM 8239 C C . ALA A 1 42 ? -1.040 -9.875 10.351 1.00 0.00 42 ALA A C 5
ATOM 8240 O O . ALA A 1 42 ? -1.581 -10.881 10.811 1.00 0.00 42 ALA A O 5
ATOM 8247 N N . ASP A 1 43 ? -0.202 -9.901 9.315 1.00 0.00 43 ASP A N 5
ATOM 8248 C CA . ASP A 1 43 ? 0.140 -11.134 8.613 1.00 0.00 43 ASP A CA 5
ATOM 8249 C C . ASP A 1 43 ? 1.154 -10.854 7.505 1.00 0.00 43 ASP A C 5
ATOM 8250 O O . ASP A 1 43 ? 2.145 -11.567 7.360 1.00 0.00 43 ASP A O 5
ATOM 8259 N N . MET A 1 44 ? 0.883 -9.803 6.731 1.00 0.00 44 MET A N 5
ATOM 8260 C CA . MET A 1 44 ? 1.747 -9.381 5.625 1.00 0.00 44 MET A CA 5
ATOM 8261 C C . MET A 1 44 ? 1.684 -10.342 4.440 1.00 0.00 44 MET A C 5
ATOM 8262 O O . MET A 1 44 ? 1.788 -9.918 3.289 1.00 0.00 44 MET A O 5
ATOM 8276 N N . SER A 1 45 ? 1.522 -11.632 4.720 1.00 0.00 45 SER A N 5
ATOM 8277 C CA . SER A 1 45 ? 1.461 -12.643 3.670 1.00 0.00 45 SER A CA 5
ATOM 8278 C C . SER A 1 45 ? 0.421 -12.276 2.617 1.00 0.00 45 SER A C 5
ATOM 8279 O O . SER A 1 45 ? 0.716 -12.263 1.421 1.00 0.00 45 SER A O 5
ATOM 8287 N N . GLN A 1 46 ? -0.792 -11.977 3.066 1.00 0.00 46 GLN A N 5
ATOM 8288 C CA . GLN A 1 46 ? -1.869 -11.618 2.156 1.00 0.00 46 GLN A CA 5
ATOM 8289 C C . GLN A 1 46 ? -1.880 -10.125 1.855 1.00 0.00 46 GLN A C 5
ATOM 8290 O O . GLN A 1 46 ? -2.321 -9.708 0.784 1.00 0.00 46 GLN A O 5
ATOM 8304 N N . LEU A 1 47 ? -1.400 -9.317 2.798 1.00 0.00 47 LEU A N 5
ATOM 8305 C CA . LEU A 1 47 ? -1.345 -7.876 2.592 1.00 0.00 47 LEU A CA 5
ATOM 8306 C C . LEU A 1 47 ? -0.392 -7.564 1.449 1.00 0.00 47 LEU A C 5
ATOM 8307 O O . LEU A 1 47 ? -0.464 -6.505 0.830 1.00 0.00 47 LEU A O 5
ATOM 8323 N N . GLY A 1 48 ? 0.506 -8.504 1.180 1.00 0.00 48 GLY A N 5
ATOM 8324 C CA . GLY A 1 48 ? 1.468 -8.331 0.115 1.00 0.00 48 GLY A CA 5
ATOM 8325 C C . GLY A 1 48 ? 0.827 -8.409 -1.258 1.00 0.00 48 GLY A C 5
ATOM 8326 O O . GLY A 1 48 ? 1.477 -8.134 -2.268 1.00 0.00 48 GLY A O 5
ATOM 8330 N N . CYS A 1 49 ? -0.452 -8.785 -1.298 1.00 0.00 49 CYS A N 5
ATOM 8331 C CA . CYS A 1 49 ? -1.172 -8.901 -2.563 1.00 0.00 49 CYS A CA 5
ATOM 8332 C C . CYS A 1 49 ? -2.581 -8.324 -2.479 1.00 0.00 49 CYS A C 5
ATOM 8333 O O . CYS A 1 49 ? -2.909 -7.391 -3.206 1.00 0.00 49 CYS A O 5
ATOM 8340 N N . LEU A 1 50 ? -3.424 -8.904 -1.624 1.00 0.00 50 LEU A N 5
ATOM 8341 C CA . LEU A 1 50 ? -4.793 -8.415 -1.464 1.00 0.00 50 LEU A CA 5
ATOM 8342 C C . LEU A 1 50 ? -4.766 -6.904 -1.284 1.00 0.00 50 LEU A C 5
ATOM 8343 O O . LEU A 1 50 ? -5.587 -6.183 -1.852 1.00 0.00 50 LEU A O 5
ATOM 8359 N N . LYS A 1 51 ? -3.810 -6.433 -0.494 1.00 0.00 51 LYS A N 5
ATOM 8360 C CA . LYS A 1 51 ? -3.658 -5.007 -0.268 1.00 0.00 51 LYS A CA 5
ATOM 8361 C C . LYS A 1 51 ? -2.873 -4.395 -1.423 1.00 0.00 51 LYS A C 5
ATOM 8362 O O . LYS A 1 51 ? -2.992 -3.202 -1.702 1.00 0.00 51 LYS A O 5
ATOM 8381 N N . ALA A 1 52 ? -2.075 -5.226 -2.106 1.00 0.00 52 ALA A N 5
ATOM 8382 C CA . ALA A 1 52 ? -1.289 -4.757 -3.239 1.00 0.00 52 ALA A CA 5
ATOM 8383 C C . ALA A 1 52 ? -2.171 -4.665 -4.473 1.00 0.00 52 ALA A C 5
ATOM 8384 O O . ALA A 1 52 ? -1.751 -4.181 -5.524 1.00 0.00 52 ALA A O 5
ATOM 8391 N N . CYS A 1 53 ? -3.402 -5.144 -4.328 1.00 0.00 53 CYS A N 5
ATOM 8392 C CA . CYS A 1 53 ? -4.370 -5.118 -5.411 1.00 0.00 53 CYS A CA 5
ATOM 8393 C C . CYS A 1 53 ? -4.703 -3.678 -5.767 1.00 0.00 53 CYS A C 5
ATOM 8394 O O . CYS A 1 53 ? -5.054 -3.368 -6.905 1.00 0.00 53 CYS A O 5
ATOM 8401 N N . VAL A 1 54 ? -4.585 -2.802 -4.773 1.00 0.00 54 VAL A N 5
ATOM 8402 C CA . VAL A 1 54 ? -4.845 -1.382 -4.966 1.00 0.00 54 VAL A CA 5
ATOM 8403 C C . VAL A 1 54 ? -3.748 -0.765 -5.826 1.00 0.00 54 VAL A C 5
ATOM 8404 O O . VAL A 1 54 ? -3.969 0.230 -6.519 1.00 0.00 54 VAL A O 5
ATOM 8417 N N . MET A 1 55 ? -2.566 -1.373 -5.779 1.00 0.00 55 MET A N 5
ATOM 8418 C CA . MET A 1 55 ? -1.424 -0.905 -6.553 1.00 0.00 55 MET A CA 5
ATOM 8419 C C . MET A 1 55 ? -1.647 -1.144 -8.042 1.00 0.00 55 MET A C 5
ATOM 8420 O O . MET A 1 55 ? -1.598 -0.214 -8.845 1.00 0.00 55 MET A O 5
ATOM 8434 N N . LYS A 1 56 ? -1.896 -2.401 -8.400 1.00 0.00 56 LYS A N 5
ATOM 8435 C CA . LYS A 1 56 ? -2.124 -2.776 -9.794 1.00 0.00 56 LYS A CA 5
ATOM 8436 C C . LYS A 1 56 ? -3.254 -1.953 -10.406 1.00 0.00 56 LYS A C 5
ATOM 8437 O O . LYS A 1 56 ? -3.295 -1.745 -11.618 1.00 0.00 56 LYS A O 5
ATOM 8456 N N . ARG A 1 57 ? -4.170 -1.491 -9.560 1.00 0.00 57 ARG A N 5
ATOM 8457 C CA . ARG A 1 57 ? -5.304 -0.699 -10.020 1.00 0.00 57 ARG A CA 5
ATOM 8458 C C . ARG A 1 57 ? -4.864 0.700 -10.440 1.00 0.00 57 ARG A C 5
ATOM 8459 O O . ARG A 1 57 ? -5.428 1.287 -11.365 1.00 0.00 57 ARG A O 5
ATOM 8480 N N . ILE A 1 58 ? -3.853 1.231 -9.759 1.00 0.00 58 ILE A N 5
ATOM 8481 C CA . ILE A 1 58 ? -3.340 2.563 -10.064 1.00 0.00 58 ILE A CA 5
ATOM 8482 C C . ILE A 1 58 ? -2.069 2.493 -10.906 1.00 0.00 58 ILE A C 5
ATOM 8483 O O . ILE A 1 58 ? -1.269 3.428 -10.915 1.00 0.00 58 ILE A O 5
ATOM 8499 N N . GLU A 1 59 ? -1.890 1.378 -11.612 1.00 0.00 59 GLU A N 5
ATOM 8500 C CA . GLU A 1 59 ? -0.717 1.183 -12.461 1.00 0.00 59 GLU A CA 5
ATOM 8501 C C . GLU A 1 59 ? 0.575 1.290 -11.653 1.00 0.00 59 GLU A C 5
ATOM 8502 O O . GLU A 1 59 ? 1.616 1.685 -12.177 1.00 0.00 59 GLU A O 5
ATOM 8514 N N . MET A 1 60 ? 0.497 0.935 -10.376 1.00 0.00 60 MET A N 5
ATOM 8515 C CA . MET A 1 60 ? 1.658 0.986 -9.495 1.00 0.00 60 MET A CA 5
ATOM 8516 C C . MET A 1 60 ? 2.310 -0.390 -9.379 1.00 0.00 60 MET A C 5
ATOM 8517 O O . MET A 1 60 ? 3.403 -0.526 -8.833 1.00 0.00 60 MET A O 5
ATOM 8531 N N . LEU A 1 61 ? 1.632 -1.408 -9.895 1.00 0.00 61 LEU A N 5
ATOM 8532 C CA . LEU A 1 61 ? 2.152 -2.768 -9.847 1.00 0.00 61 LEU A CA 5
ATOM 8533 C C . LEU A 1 61 ? 1.676 -3.567 -11.056 1.00 0.00 61 LEU A C 5
ATOM 8534 O O . LEU A 1 61 ? 0.482 -3.821 -11.216 1.00 0.00 61 LEU A O 5
ATOM 8550 N N . LYS A 1 62 ? 2.619 -3.956 -11.908 1.00 0.00 62 LYS A N 5
ATOM 8551 C CA . LYS A 1 62 ? 2.300 -4.729 -13.101 1.00 0.00 62 LYS A CA 5
ATOM 8552 C C . LYS A 1 62 ? 2.766 -6.172 -12.945 1.00 0.00 62 LYS A C 5
ATOM 8553 O O . LYS A 1 62 ? 3.792 -6.566 -13.497 1.00 0.00 62 LYS A O 5
ATOM 8572 N N . GLY A 1 63 ? 2.000 -6.956 -12.192 1.00 0.00 63 GLY A N 5
ATOM 8573 C CA . GLY A 1 63 ? 2.356 -8.345 -11.974 1.00 0.00 63 GLY A CA 5
ATOM 8574 C C . GLY A 1 63 ? 3.479 -8.500 -10.977 1.00 0.00 63 GLY A C 5
ATOM 8575 O O . GLY A 1 63 ? 3.264 -8.906 -9.833 1.00 0.00 63 GLY A O 5
ATOM 8579 N N . THR A 1 64 ? 4.677 -8.171 -11.421 1.00 0.00 64 THR A N 5
ATOM 8580 C CA . THR A 1 64 ? 5.867 -8.262 -10.584 1.00 0.00 64 THR A CA 5
ATOM 8581 C C . THR A 1 64 ? 6.635 -6.943 -10.558 1.00 0.00 64 THR A C 5
ATOM 8582 O O . THR A 1 64 ? 7.655 -6.825 -9.880 1.00 0.00 64 THR A O 5
ATOM 8593 N N . GLU A 1 65 ? 6.143 -5.955 -11.300 1.00 0.00 65 GLU A N 5
ATOM 8594 C CA . GLU A 1 65 ? 6.790 -4.647 -11.358 1.00 0.00 65 GLU A CA 5
ATOM 8595 C C . GLU A 1 65 ? 6.224 -3.717 -10.289 1.00 0.00 65 GLU A C 5
ATOM 8596 O O . GLU A 1 65 ? 5.099 -3.904 -9.824 1.00 0.00 65 GLU A O 5
ATOM 8608 N N . LEU A 1 66 ? 7.009 -2.717 -9.900 1.00 0.00 66 LEU A N 5
ATOM 8609 C CA . LEU A 1 66 ? 6.588 -1.762 -8.891 1.00 0.00 66 LEU A CA 5
ATOM 8610 C C . LEU A 1 66 ? 6.937 -0.337 -9.323 1.00 0.00 66 LEU A C 5
ATOM 8611 O O . LEU A 1 66 ? 8.063 -0.061 -9.738 1.00 0.00 66 LEU A O 5
ATOM 8627 N N . TYR A 1 67 ? 5.960 0.561 -9.225 1.00 0.00 67 TYR A N 5
ATOM 8628 C CA . TYR A 1 67 ? 6.149 1.955 -9.611 1.00 0.00 67 TYR A CA 5
ATOM 8629 C C . TYR A 1 67 ? 5.936 2.888 -8.422 1.00 0.00 67 TYR A C 5
ATOM 8630 O O . TYR A 1 67 ? 5.481 2.463 -7.360 1.00 0.00 67 TYR A O 5
ATOM 8648 N N . VAL A 1 68 ? 6.267 4.164 -8.612 1.00 0.00 68 VAL A N 5
ATOM 8649 C CA . VAL A 1 68 ? 6.118 5.159 -7.563 1.00 0.00 68 VAL A CA 5
ATOM 8650 C C . VAL A 1 68 ? 5.548 6.460 -8.116 1.00 0.00 68 VAL A C 5
ATOM 8651 O O . VAL A 1 68 ? 5.290 7.403 -7.370 1.00 0.00 68 VAL A O 5
ATOM 8664 N N . GLU A 1 69 ? 5.358 6.506 -9.429 1.00 0.00 69 GLU A N 5
ATOM 8665 C CA . GLU A 1 69 ? 4.821 7.694 -10.085 1.00 0.00 69 GLU A CA 5
ATOM 8666 C C . GLU A 1 69 ? 3.358 7.944 -9.698 1.00 0.00 69 GLU A C 5
ATOM 8667 O O . GLU A 1 69 ? 3.003 9.061 -9.322 1.00 0.00 69 GLU A O 5
ATOM 8679 N N . PRO A 1 70 ? 2.482 6.915 -9.781 1.00 0.00 70 PRO A N 5
ATOM 8680 C CA . PRO A 1 70 ? 1.062 7.070 -9.442 1.00 0.00 70 PRO A CA 5
ATOM 8681 C C . PRO A 1 70 ? 0.829 7.380 -7.966 1.00 0.00 70 PRO A C 5
ATOM 8682 O O . PRO A 1 70 ? -0.160 8.024 -7.610 1.00 0.00 70 PRO A O 5
ATOM 8693 N N . VAL A 1 71 ? 1.734 6.924 -7.105 1.00 0.00 71 VAL A N 5
ATOM 8694 C CA . VAL A 1 71 ? 1.600 7.162 -5.671 1.00 0.00 71 VAL A CA 5
ATOM 8695 C C . VAL A 1 71 ? 1.875 8.619 -5.330 1.00 0.00 71 VAL A C 5
ATOM 8696 O O . VAL A 1 71 ? 1.173 9.216 -4.519 1.00 0.00 71 VAL A O 5
ATOM 8709 N N . TYR A 1 72 ? 2.895 9.192 -5.955 1.00 0.00 72 TYR A N 5
ATOM 8710 C CA . TYR A 1 72 ? 3.235 10.589 -5.716 1.00 0.00 72 TYR A CA 5
ATOM 8711 C C . TYR A 1 72 ? 2.032 11.483 -6.006 1.00 0.00 72 TYR A C 5
ATOM 8712 O O . TYR A 1 72 ? 1.941 12.606 -5.510 1.00 0.00 72 TYR A O 5
ATOM 8730 N N . LYS A 1 73 ? 1.113 10.966 -6.815 1.00 0.00 73 LYS A N 5
ATOM 8731 C CA . LYS A 1 73 ? -0.086 11.703 -7.196 1.00 0.00 73 LYS A CA 5
ATOM 8732 C C . LYS A 1 73 ? -1.172 11.616 -6.121 1.00 0.00 73 LYS A C 5
ATOM 8733 O O . LYS A 1 73 ? -1.838 12.608 -5.827 1.00 0.00 73 LYS A O 5
ATOM 8752 N N . MET A 1 74 ? -1.339 10.436 -5.526 1.00 0.00 74 MET A N 5
ATOM 8753 C CA . MET A 1 74 ? -2.363 10.243 -4.510 1.00 0.00 74 MET A CA 5
ATOM 8754 C C . MET A 1 74 ? -1.930 10.831 -3.179 1.00 0.00 74 MET A C 5
ATOM 8755 O O . MET A 1 74 ? -2.740 11.414 -2.469 1.00 0.00 74 MET A O 5
ATOM 8769 N N . ILE A 1 75 ? -0.648 10.689 -2.848 1.00 0.00 75 ILE A N 5
ATOM 8770 C CA . ILE A 1 75 ? -0.125 11.225 -1.596 1.00 0.00 75 ILE A CA 5
ATOM 8771 C C . ILE A 1 75 ? -0.519 12.690 -1.450 1.00 0.00 75 ILE A C 5
ATOM 8772 O O . ILE A 1 75 ? -0.590 13.224 -0.341 1.00 0.00 75 ILE A O 5
ATOM 8788 N N . GLU A 1 76 ? -0.788 13.330 -2.585 1.00 0.00 76 GLU A N 5
ATOM 8789 C CA . GLU A 1 76 ? -1.179 14.734 -2.601 1.00 0.00 76 GLU A CA 5
ATOM 8790 C C . GLU A 1 76 ? -2.470 14.976 -1.817 1.00 0.00 76 GLU A C 5
ATOM 8791 O O . GLU A 1 76 ? -2.487 15.757 -0.865 1.00 0.00 76 GLU A O 5
ATOM 8803 N N . VAL A 1 77 ? -3.550 14.306 -2.218 1.00 0.00 77 VAL A N 5
ATOM 8804 C CA . VAL A 1 77 ? -4.840 14.468 -1.551 1.00 0.00 77 VAL A CA 5
ATOM 8805 C C . VAL A 1 77 ? -4.975 13.500 -0.381 1.00 0.00 77 VAL A C 5
ATOM 8806 O O . VAL A 1 77 ? -5.708 13.756 0.575 1.00 0.00 77 VAL A O 5
ATOM 8819 N N . VAL A 1 78 ? -4.253 12.391 -0.467 1.00 0.00 78 VAL A N 5
ATOM 8820 C CA . VAL A 1 78 ? -4.269 11.368 0.567 1.00 0.00 78 VAL A CA 5
ATOM 8821 C C . VAL A 1 78 ? -3.704 11.917 1.884 1.00 0.00 78 VAL A C 5
ATOM 8822 O O . VAL A 1 78 ? -3.780 11.275 2.930 1.00 0.00 78 VAL A O 5
ATOM 8835 N N . HIS A 1 79 ? -3.160 13.128 1.826 1.00 0.00 79 HIS A N 5
ATOM 8836 C CA . HIS A 1 79 ? -2.589 13.778 3.004 1.00 0.00 79 HIS A CA 5
ATOM 8837 C C . HIS A 1 79 ? -2.836 15.284 2.963 1.00 0.00 79 HIS A C 5
ATOM 8838 O O . HIS A 1 79 ? -1.912 16.081 3.129 1.00 0.00 79 HIS A O 5
ATOM 8853 N N . ALA A 1 80 ? -4.090 15.667 2.741 1.00 0.00 80 ALA A N 5
ATOM 8854 C CA . ALA A 1 80 ? -4.462 17.075 2.674 1.00 0.00 80 ALA A CA 5
ATOM 8855 C C . ALA A 1 80 ? -4.247 17.770 4.014 1.00 0.00 80 ALA A C 5
ATOM 8856 O O . ALA A 1 80 ? -4.610 17.241 5.066 1.00 0.00 80 ALA A O 5
ATOM 8863 N N . GLY A 1 81 ? -3.651 18.957 3.968 1.00 0.00 81 GLY A N 5
ATOM 8864 C CA . GLY A 1 81 ? -3.396 19.711 5.183 1.00 0.00 81 GLY A CA 5
ATOM 8865 C C . GLY A 1 81 ? -2.050 20.406 5.164 1.00 0.00 81 GLY A C 5
ATOM 8866 O O . GLY A 1 81 ? -1.977 21.634 5.101 1.00 0.00 81 GLY A O 5
ATOM 8870 N N . ASN A 1 82 ? -0.980 19.619 5.216 1.00 0.00 82 ASN A N 5
ATOM 8871 C CA . ASN A 1 82 ? 0.373 20.161 5.204 1.00 0.00 82 ASN A CA 5
ATOM 8872 C C . ASN A 1 82 ? 1.105 19.757 3.929 1.00 0.00 82 ASN A C 5
ATOM 8873 O O . ASN A 1 82 ? 0.875 18.677 3.384 1.00 0.00 82 ASN A O 5
ATOM 8884 N N . ALA A 1 83 ? 1.988 20.633 3.459 1.00 0.00 83 ALA A N 5
ATOM 8885 C CA . ALA A 1 83 ? 2.753 20.375 2.245 1.00 0.00 83 ALA A CA 5
ATOM 8886 C C . ALA A 1 83 ? 3.898 19.404 2.505 1.00 0.00 83 ALA A C 5
ATOM 8887 O O . ALA A 1 83 ? 4.401 18.766 1.579 1.00 0.00 83 ALA A O 5
ATOM 8894 N N . ASP A 1 84 ? 4.310 19.293 3.766 1.00 0.00 84 ASP A N 5
ATOM 8895 C CA . ASP A 1 84 ? 5.396 18.389 4.122 1.00 0.00 84 ASP A CA 5
ATOM 8896 C C . ASP A 1 84 ? 4.879 16.972 4.330 1.00 0.00 84 ASP A C 5
ATOM 8897 O O . ASP A 1 84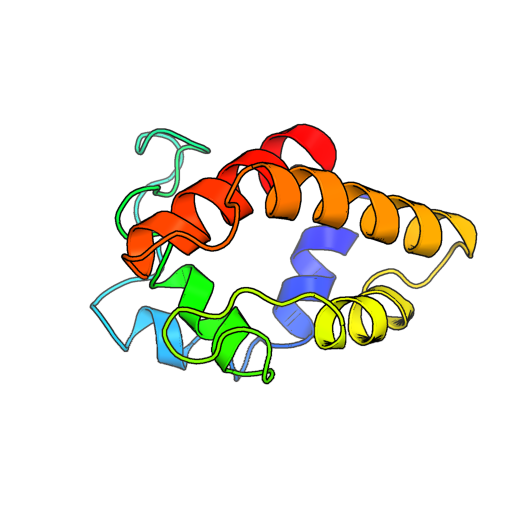 ? 5.622 16.008 4.163 1.00 0.00 84 ASP A O 5
ATOM 8906 N N . ASP A 1 85 ? 3.611 16.850 4.716 1.00 0.00 85 ASP A N 5
ATOM 8907 C CA . ASP A 1 85 ? 3.012 15.536 4.917 1.00 0.00 85 ASP A CA 5
ATOM 8908 C C . ASP A 1 85 ? 3.107 14.741 3.623 1.00 0.00 85 ASP A C 5
ATOM 8909 O O . ASP A 1 85 ? 3.154 13.511 3.628 1.00 0.00 85 ASP A O 5
ATOM 8918 N N . ILE A 1 86 ? 3.142 15.473 2.516 1.00 0.00 86 ILE A N 5
ATOM 8919 C CA . ILE A 1 86 ? 3.261 14.878 1.196 1.00 0.00 86 ILE A CA 5
ATOM 8920 C C . ILE A 1 86 ? 4.734 14.652 0.871 1.00 0.00 86 ILE A C 5
ATOM 8921 O O . ILE A 1 86 ? 5.087 13.761 0.100 1.00 0.00 86 ILE A O 5
ATOM 8937 N N . GLN A 1 87 ? 5.586 15.471 1.484 1.00 0.00 87 GLN A N 5
ATOM 8938 C CA . GLN A 1 87 ? 7.026 15.385 1.284 1.00 0.00 87 GLN A CA 5
ATOM 8939 C C . GLN A 1 87 ? 7.630 14.280 2.151 1.00 0.00 87 GLN A C 5
ATOM 8940 O O . GLN A 1 87 ? 8.714 13.771 1.860 1.00 0.00 87 GLN A O 5
ATOM 8954 N N . LEU A 1 88 ? 6.915 13.909 3.207 1.00 0.00 88 LEU A N 5
ATOM 8955 C CA . LEU A 1 88 ? 7.378 12.873 4.123 1.00 0.00 88 LEU A CA 5
ATOM 8956 C C . LEU A 1 88 ? 7.084 11.483 3.567 1.00 0.00 88 LEU A C 5
ATOM 8957 O O . LEU A 1 88 ? 7.993 10.674 3.384 1.00 0.00 88 LEU A O 5
ATOM 8973 N N . VAL A 1 89 ? 5.809 11.216 3.297 1.00 0.00 89 VAL A N 5
ATOM 8974 C CA . VAL A 1 89 ? 5.393 9.924 2.758 1.00 0.00 89 VAL A CA 5
ATOM 8975 C C . VAL A 1 89 ? 6.170 9.583 1.491 1.00 0.00 89 VAL A C 5
ATOM 8976 O O . VAL A 1 89 ? 6.501 8.423 1.247 1.00 0.00 89 VAL A O 5
ATOM 8989 N N . LYS A 1 90 ? 6.456 10.603 0.692 1.00 0.00 90 LYS A N 5
ATOM 8990 C CA . LYS A 1 90 ? 7.197 10.421 -0.550 1.00 0.00 90 LYS A CA 5
ATOM 8991 C C . LYS A 1 90 ? 8.599 9.894 -0.276 1.00 0.00 90 LYS A C 5
ATOM 8992 O O . LYS A 1 90 ? 9.168 9.157 -1.083 1.00 0.00 90 LYS A O 5
ATOM 9011 N N . GLY A 1 91 ? 9.153 10.277 0.870 1.00 0.00 91 GLY A N 5
ATOM 9012 C CA . GLY A 1 91 ? 10.482 9.828 1.240 1.00 0.00 91 GLY A CA 5
ATOM 9013 C C . GLY A 1 91 ? 10.459 8.483 1.937 1.00 0.00 91 GLY A C 5
ATOM 9014 O O . GLY A 1 91 ? 11.457 7.762 1.941 1.00 0.00 91 GLY A O 5
ATOM 9018 N N . ILE A 1 92 ? 9.316 8.146 2.528 1.00 0.00 92 ILE A N 5
ATOM 9019 C CA . ILE A 1 92 ? 9.162 6.877 3.230 1.00 0.00 92 ILE A CA 5
ATOM 9020 C C . ILE A 1 92 ? 9.073 5.718 2.243 1.00 0.00 92 ILE A C 5
ATOM 9021 O O . ILE A 1 92 ? 9.642 4.651 2.474 1.00 0.00 92 ILE A O 5
ATOM 9037 N N . ALA A 1 93 ? 8.359 5.936 1.145 1.00 0.00 93 ALA A N 5
ATOM 9038 C CA . ALA A 1 93 ? 8.197 4.907 0.126 1.00 0.00 93 ALA A CA 5
ATOM 9039 C C . ALA A 1 93 ? 9.544 4.520 -0.472 1.00 0.00 93 ALA A C 5
ATOM 9040 O O . ALA A 1 93 ? 9.749 3.378 -0.877 1.00 0.00 93 ALA A O 5
ATOM 9047 N N . ASN A 1 94 ? 10.459 5.483 -0.514 1.00 0.00 94 ASN A N 5
ATOM 9048 C CA . ASN A 1 94 ? 11.791 5.256 -1.063 1.00 0.00 94 ASN A CA 5
ATOM 9049 C C . ASN A 1 94 ? 12.518 4.136 -0.322 1.00 0.00 94 ASN A C 5
ATOM 9050 O O . ASN A 1 94 ? 13.393 3.477 -0.881 1.00 0.00 94 ASN A O 5
ATOM 9061 N N . GLU A 1 95 ? 12.147 3.923 0.938 1.00 0.00 95 GLU A N 5
ATOM 9062 C CA . GLU A 1 95 ? 12.771 2.885 1.753 1.00 0.00 95 GLU A CA 5
ATOM 9063 C C . GLU A 1 95 ? 12.226 1.506 1.395 1.00 0.00 95 GLU A C 5
ATOM 9064 O O . GLU A 1 95 ? 12.851 0.486 1.689 1.00 0.00 95 GLU A O 5
ATOM 9076 N N . CYS A 1 96 ? 11.061 1.483 0.760 1.00 0.00 96 CYS A N 5
ATOM 9077 C CA . CYS A 1 96 ? 10.427 0.229 0.368 1.00 0.00 96 CYS A CA 5
ATOM 9078 C C . CYS A 1 96 ? 10.931 -0.252 -0.989 1.00 0.00 96 CYS A C 5
ATOM 9079 O O . CYS A 1 96 ? 11.205 -1.437 -1.170 1.00 0.00 96 CYS A O 5
ATOM 9086 N N . ILE A 1 97 ? 11.047 0.666 -1.941 1.00 0.00 97 ILE A N 5
ATOM 9087 C CA . ILE A 1 97 ? 11.523 0.316 -3.276 1.00 0.00 97 ILE A CA 5
ATOM 9088 C C . ILE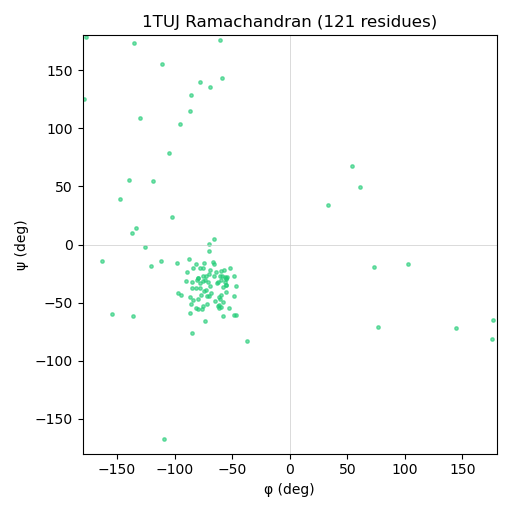 A 1 97 ? 12.917 -0.296 -3.207 1.00 0.00 97 ILE A C 5
ATOM 9089 O O . ILE A 1 97 ? 13.212 -1.274 -3.894 1.00 0.00 97 ILE A O 5
ATOM 9105 N N . GLU A 1 98 ? 13.768 0.284 -2.370 1.00 0.00 98 GLU A N 5
ATOM 9106 C CA . GLU A 1 98 ? 15.131 -0.210 -2.206 1.00 0.00 98 GLU A CA 5
ATOM 9107 C C . GLU A 1 98 ? 15.140 -1.516 -1.418 1.00 0.00 98 GLU A C 5
ATOM 9108 O O . GLU A 1 98 ? 16.141 -2.231 -1.392 1.00 0.00 98 GLU A O 5
ATOM 9120 N N . ASN A 1 99 ? 14.016 -1.818 -0.775 1.00 0.00 99 ASN A N 5
ATOM 9121 C CA . ASN A 1 99 ? 13.888 -3.037 0.016 1.00 0.00 99 ASN A CA 5
ATOM 9122 C C . ASN A 1 99 ? 13.172 -4.128 -0.778 1.00 0.00 99 ASN A C 5
ATOM 9123 O O . ASN A 1 99 ? 13.801 -5.077 -1.249 1.00 0.00 99 ASN A O 5
ATOM 9134 N N . ALA A 1 100 ? 11.855 -3.989 -0.915 1.00 0.00 100 ALA A N 5
ATOM 9135 C CA . ALA A 1 100 ? 11.053 -4.957 -1.657 1.00 0.00 100 ALA A CA 5
ATOM 9136 C C . ALA A 1 100 ? 11.609 -5.170 -3.060 1.00 0.00 100 ALA A C 5
ATOM 9137 O O . ALA A 1 100 ? 11.765 -6.306 -3.507 1.00 0.00 100 ALA A O 5
ATOM 9144 N N . LYS A 1 101 ? 11.906 -4.063 -3.741 1.00 0.00 101 LYS A N 5
ATOM 9145 C CA . LYS A 1 101 ? 12.455 -4.100 -5.097 1.00 0.00 101 LYS A CA 5
ATOM 9146 C C . LYS A 1 101 ? 11.436 -4.631 -6.103 1.00 0.00 101 LYS A C 5
ATOM 9147 O O . LYS A 1 101 ? 10.885 -3.869 -6.898 1.00 0.00 101 LYS A O 5
ATOM 9166 N N . GLY A 1 102 ? 11.188 -5.938 -6.066 1.00 0.00 102 GLY A N 5
ATOM 9167 C CA . GLY A 1 102 ? 10.240 -6.542 -6.984 1.00 0.00 102 GLY A CA 5
ATOM 9168 C C . GLY A 1 102 ? 10.450 -8.037 -7.135 1.00 0.00 102 GLY A C 5
ATOM 9169 O O . GLY A 1 102 ? 10.970 -8.499 -8.150 1.00 0.00 102 GLY A O 5
ATOM 9173 N N . GLU A 1 103 ? 10.042 -8.794 -6.119 1.00 0.00 103 GLU A N 5
ATOM 9174 C CA . GLU A 1 103 ? 10.181 -10.249 -6.133 1.00 0.00 103 GLU A CA 5
ATOM 9175 C C . GLU A 1 103 ? 9.396 -10.871 -7.285 1.00 0.00 103 GLU A C 5
ATOM 9176 O O . GLU A 1 103 ? 8.777 -10.165 -8.081 1.00 0.00 103 GLU A O 5
ATOM 9188 N N . THR A 1 104 ? 9.426 -12.200 -7.372 1.00 0.00 104 THR A N 5
ATOM 9189 C CA . THR A 1 104 ? 8.720 -12.909 -8.434 1.00 0.00 104 THR A CA 5
ATOM 9190 C C . THR A 1 104 ? 7.253 -13.147 -8.077 1.00 0.00 104 THR A C 5
ATOM 9191 O O . THR A 1 104 ? 6.369 -12.965 -8.914 1.00 0.00 104 THR A O 5
ATOM 9202 N N . ASP A 1 105 ? 6.997 -13.552 -6.836 1.00 0.00 105 ASP A N 5
ATOM 9203 C CA . ASP A 1 105 ? 5.632 -13.811 -6.389 1.00 0.00 105 ASP A CA 5
ATOM 9204 C C . ASP A 1 105 ? 4.988 -12.537 -5.852 1.00 0.00 105 ASP A C 5
ATOM 9205 O O . ASP A 1 105 ? 5.508 -11.916 -4.930 1.00 0.00 105 ASP A O 5
ATOM 9214 N N . GLU A 1 106 ? 3.854 -12.159 -6.438 1.00 0.00 106 GLU A N 5
ATOM 9215 C CA . GLU A 1 106 ? 3.140 -10.944 -6.042 1.00 0.00 106 GLU A CA 5
ATOM 9216 C C . GLU A 1 106 ? 3.099 -10.769 -4.523 1.00 0.00 106 GLU A C 5
ATOM 9217 O O . GLU A 1 106 ? 3.698 -9.834 -3.988 1.00 0.00 106 GLU A O 5
ATOM 9229 N N . CYS A 1 107 ? 2.391 -11.664 -3.835 1.00 0.00 107 CYS A N 5
ATOM 9230 C CA . CYS A 1 107 ? 2.273 -11.600 -2.381 1.00 0.00 107 CYS A CA 5
ATOM 9231 C C . CYS A 1 107 ? 3.636 -11.427 -1.721 1.00 0.00 107 CYS A C 5
ATOM 9232 O O . CYS A 1 107 ? 3.761 -10.733 -0.711 1.00 0.00 107 CYS A O 5
ATOM 9239 N N . ASN A 1 108 ? 4.657 -12.059 -2.292 1.00 0.00 108 ASN A N 5
ATOM 9240 C CA . ASN A 1 108 ? 6.009 -11.966 -1.754 1.00 0.00 108 ASN A CA 5
ATOM 9241 C C . ASN A 1 108 ? 6.554 -10.551 -1.914 1.00 0.00 108 ASN A C 5
ATOM 9242 O O . ASN A 1 108 ? 7.179 -10.007 -1.001 1.00 0.00 108 ASN A O 5
ATOM 9253 N N . ILE A 1 109 ? 6.311 -9.958 -3.080 1.00 0.00 109 ILE A N 5
ATOM 9254 C CA . ILE A 1 109 ? 6.770 -8.604 -3.363 1.00 0.00 109 ILE A CA 5
ATOM 9255 C C . ILE A 1 109 ? 6.198 -7.625 -2.349 1.00 0.00 109 ILE A C 5
ATOM 9256 O O . ILE A 1 109 ? 6.929 -6.835 -1.748 1.00 0.00 109 ILE A O 5
ATOM 9272 N N . GLY A 1 110 ? 4.884 -7.688 -2.166 1.00 0.00 110 GLY A N 5
ATOM 9273 C CA . GLY A 1 110 ? 4.220 -6.804 -1.231 1.00 0.00 110 GLY A CA 5
ATOM 9274 C C . GLY A 1 110 ? 4.643 -7.045 0.203 1.00 0.00 110 GLY A C 5
ATOM 9275 O O . GLY A 1 110 ? 4.765 -6.099 0.976 1.00 0.00 110 GLY A O 5
ATOM 9279 N N . ASN A 1 111 ? 4.870 -8.308 0.563 1.00 0.00 111 ASN A N 5
ATOM 9280 C CA . ASN A 1 111 ? 5.278 -8.646 1.926 1.00 0.00 111 ASN A CA 5
ATOM 9281 C C . ASN A 1 111 ? 6.424 -7.757 2.400 1.00 0.00 111 ASN A C 5
ATOM 9282 O O . ASN A 1 111 ? 6.467 -7.350 3.560 1.00 0.00 111 ASN A O 5
ATOM 9293 N N . LYS A 1 112 ? 7.351 -7.455 1.494 1.00 0.00 112 LYS A N 5
ATOM 9294 C CA . LYS A 1 112 ? 8.492 -6.611 1.827 1.00 0.00 112 LYS A CA 5
ATOM 9295 C C . LYS A 1 112 ? 8.144 -5.133 1.658 1.00 0.00 112 LYS A C 5
ATOM 9296 O O . LYS A 1 112 ? 8.760 -4.266 2.280 1.00 0.00 112 LYS A O 5
ATOM 9315 N N . TYR A 1 113 ? 7.152 -4.855 0.816 1.00 0.00 113 TYR A N 5
ATOM 9316 C CA . TYR A 1 113 ? 6.730 -3.482 0.560 1.00 0.00 113 TYR A CA 5
ATOM 9317 C C . TYR A 1 113 ? 5.883 -2.938 1.708 1.00 0.00 113 TYR A C 5
ATOM 9318 O O . TYR A 1 113 ? 6.284 -1.995 2.390 1.00 0.00 113 TYR A O 5
ATOM 9336 N N . THR A 1 114 ? 4.712 -3.534 1.921 1.00 0.00 114 THR A N 5
ATOM 9337 C CA . THR A 1 114 ? 3.823 -3.102 2.994 1.00 0.00 114 THR A CA 5
ATOM 9338 C C . THR A 1 114 ? 4.553 -3.094 4.334 1.00 0.00 114 THR A C 5
ATOM 9339 O O . THR A 1 114 ? 4.218 -2.320 5.229 1.00 0.00 114 THR A O 5
ATOM 9350 N N . ASP A 1 115 ? 5.551 -3.963 4.458 1.00 0.00 115 ASP A N 5
ATOM 9351 C CA . ASP A 1 115 ? 6.343 -4.065 5.682 1.00 0.00 115 ASP A CA 5
ATOM 9352 C C . ASP A 1 115 ? 6.908 -2.709 6.092 1.00 0.00 115 ASP A C 5
ATOM 9353 O O . ASP A 1 115 ? 6.481 -2.121 7.085 1.00 0.00 115 ASP A O 5
ATOM 9362 N N . CYS A 1 116 ? 7.873 -2.226 5.317 1.00 0.00 116 CYS A N 5
ATOM 9363 C CA . CYS A 1 116 ? 8.516 -0.943 5.590 1.00 0.00 116 CYS A CA 5
ATOM 9364 C C . CYS A 1 116 ? 7.494 0.184 5.702 1.00 0.00 116 CYS A C 5
ATOM 9365 O O . CYS A 1 116 ? 7.672 1.114 6.487 1.00 0.00 116 CYS A O 5
ATOM 9372 N N . TYR A 1 117 ? 6.426 0.098 4.915 1.00 0.00 117 TYR A N 5
ATOM 9373 C CA . TYR A 1 117 ? 5.385 1.121 4.936 1.00 0.00 117 TYR A CA 5
ATOM 9374 C C . TYR A 1 117 ? 4.747 1.207 6.317 1.00 0.00 117 TYR A C 5
ATOM 9375 O O . TYR A 1 117 ? 4.355 2.286 6.765 1.00 0.00 117 TYR A O 5
ATOM 9393 N N . ILE A 1 118 ? 4.647 0.066 6.991 1.00 0.00 118 ILE A N 5
ATOM 9394 C CA . ILE A 1 118 ? 4.072 0.014 8.330 1.00 0.00 118 ILE A CA 5
ATOM 9395 C C . ILE A 1 118 ? 5.137 0.336 9.376 1.00 0.00 118 ILE A C 5
ATOM 9396 O O . ILE A 1 118 ? 4.831 0.667 10.519 1.00 0.00 118 ILE A O 5
ATOM 9412 N N . GLU A 1 119 ? 6.398 0.250 8.970 1.00 0.00 119 GLU A N 5
ATOM 9413 C CA . GLU A 1 119 ? 7.503 0.535 9.875 1.00 0.00 119 GLU A CA 5
ATOM 9414 C C . GLU A 1 119 ? 7.592 2.028 10.184 1.00 0.00 119 GLU A C 5
ATOM 9415 O O . GLU A 1 119 ? 7.510 2.435 11.342 1.00 0.00 119 GLU A O 5
ATOM 9427 N N . LYS A 1 120 ? 7.756 2.840 9.142 1.00 0.00 120 LYS A N 5
ATOM 9428 C CA . LYS A 1 120 ? 7.875 4.286 9.310 1.00 0.00 120 LYS A CA 5
ATOM 9429 C C . LYS A 1 120 ? 6.513 4.981 9.321 1.00 0.00 120 LYS A C 5
ATOM 9430 O O . LYS A 1 120 ? 6.229 5.791 10.205 1.00 0.00 120 LYS A O 5
ATOM 9449 N N . LEU A 1 121 ? 5.676 4.663 8.337 1.00 0.00 121 LEU A N 5
ATOM 9450 C CA . LEU A 1 121 ? 4.361 5.291 8.215 1.00 0.00 121 LEU A CA 5
ATOM 9451 C C . LEU A 1 121 ? 3.269 4.516 8.949 1.00 0.00 121 LEU A C 5
ATOM 9452 O O . LEU A 1 121 ? 2.160 5.026 9.118 1.00 0.00 121 LEU A O 5
ATOM 9468 N N . PHE A 1 122 ? 3.568 3.290 9.377 1.00 0.00 122 PHE A N 5
ATOM 9469 C CA . PHE A 1 122 ? 2.581 2.460 10.072 1.00 0.00 122 PHE A CA 5
ATOM 9470 C C . PHE A 1 122 ? 1.501 1.968 9.102 1.00 0.00 122 PHE A C 5
ATOM 9471 O O . PHE A 1 122 ? 0.871 0.935 9.334 1.00 0.00 122 PHE A O 5
ATOM 9488 N N . SER A 1 123 ? 1.311 2.693 8.003 1.00 0.00 123 SER A N 5
ATOM 9489 C CA . SER A 1 123 ? 0.311 2.326 7.009 1.00 0.00 123 SER A CA 5
ATOM 9490 C C . SER A 1 123 ? 0.771 1.126 6.190 1.00 0.00 123 SER A C 5
ATOM 9491 O O . SER A 1 123 ? -0.034 0.276 5.809 1.00 0.00 123 SER A O 5
ATOM 9521 N N . ILE A 1 1 ? 2.271 12.904 11.043 1.00 0.00 1 ILE A N 6
ATOM 9522 C CA . ILE A 1 1 ? 1.126 12.911 10.097 1.00 0.00 1 ILE A CA 6
ATOM 9523 C C . ILE A 1 1 ? -0.151 12.436 10.780 1.00 0.00 1 ILE A C 6
ATOM 9524 O O . ILE A 1 1 ? -0.116 11.565 11.649 1.00 0.00 1 ILE A O 6
ATOM 9539 N N . ASP A 1 2 ? -1.277 13.017 10.384 1.00 0.00 2 ASP A N 6
ATOM 9540 C CA . ASP A 1 2 ? -2.568 12.657 10.955 1.00 0.00 2 ASP A CA 6
ATOM 9541 C C . ASP A 1 2 ? -3.041 11.308 10.423 1.00 0.00 2 ASP A C 6
ATOM 9542 O O . ASP A 1 2 ? -2.975 11.043 9.223 1.00 0.00 2 ASP A O 6
ATOM 9551 N N . GLN A 1 3 ? -3.514 10.458 11.329 1.00 0.00 3 GLN A N 6
ATOM 9552 C CA . GLN A 1 3 ? -4.005 9.134 10.965 1.00 0.00 3 GLN A CA 6
ATOM 9553 C C . GLN A 1 3 ? -5.241 9.244 10.079 1.00 0.00 3 GLN A C 6
ATOM 9554 O O . GLN A 1 3 ? -5.549 8.338 9.306 1.00 0.00 3 GLN A O 6
ATOM 9568 N N . ASP A 1 4 ? -5.943 10.365 10.204 1.00 0.00 4 ASP A N 6
ATOM 9569 C CA . ASP A 1 4 ? -7.151 10.613 9.421 1.00 0.00 4 ASP A CA 6
ATOM 9570 C C . ASP A 1 4 ? -6.828 10.719 7.934 1.00 0.00 4 ASP A C 6
ATOM 9571 O O . ASP A 1 4 ? -7.429 10.031 7.110 1.00 0.00 4 ASP A O 6
ATOM 9580 N N . THR A 1 5 ? -5.876 11.587 7.599 1.00 0.00 5 THR A N 6
ATOM 9581 C CA . THR A 1 5 ? -5.465 11.784 6.211 1.00 0.00 5 THR A CA 6
ATOM 9582 C C . THR A 1 5 ? -5.142 10.455 5.545 1.00 0.00 5 THR A C 6
ATOM 9583 O O . THR A 1 5 ? -5.321 10.288 4.343 1.00 0.00 5 THR A O 6
ATOM 9594 N N . VAL A 1 6 ? -4.680 9.506 6.341 1.00 0.00 6 VAL A N 6
ATOM 9595 C CA . VAL A 1 6 ? -4.320 8.191 5.829 1.00 0.00 6 VAL A CA 6
ATOM 9596 C C . VAL A 1 6 ? -5.556 7.330 5.572 1.00 0.00 6 VAL A C 6
ATOM 9597 O O . VAL A 1 6 ? -5.837 6.961 4.435 1.00 0.00 6 VAL A O 6
ATOM 9610 N N . VAL A 1 7 ? -6.292 7.025 6.631 1.00 0.00 7 VAL A N 6
ATOM 9611 C CA . VAL A 1 7 ? -7.485 6.190 6.527 1.00 0.00 7 VAL A CA 6
ATOM 9612 C C . VAL A 1 7 ? -8.566 6.834 5.662 1.00 0.00 7 VAL A C 6
ATOM 9613 O O . VAL A 1 7 ? -8.986 6.266 4.655 1.00 0.00 7 VAL A O 6
ATOM 9626 N N . ALA A 1 8 ? -9.013 8.016 6.068 1.00 0.00 8 ALA A N 6
ATOM 9627 C CA . ALA A 1 8 ? -10.061 8.737 5.353 1.00 0.00 8 ALA A CA 6
ATOM 9628 C C . ALA A 1 8 ? -9.797 8.821 3.850 1.00 0.00 8 ALA A C 6
ATOM 9629 O O . ALA A 1 8 ? -10.732 8.761 3.051 1.00 0.00 8 ALA A O 6
ATOM 9636 N N . LYS A 1 9 ? -8.531 8.958 3.463 1.00 0.00 9 LYS A N 6
ATOM 9637 C CA . LYS A 1 9 ? -8.185 9.073 2.047 1.00 0.00 9 LYS A CA 6
ATOM 9638 C C . LYS A 1 9 ? -7.950 7.715 1.389 1.00 0.00 9 LYS A C 6
ATOM 9639 O O . LYS A 1 9 ? -8.631 7.364 0.429 1.00 0.00 9 LYS A O 6
ATOM 9658 N N . TYR A 1 10 ? -6.983 6.957 1.901 1.00 0.00 10 TYR A N 6
ATOM 9659 C CA . TYR A 1 10 ? -6.661 5.642 1.343 1.00 0.00 10 TYR A CA 6
ATOM 9660 C C . TYR A 1 10 ? -7.911 4.784 1.173 1.00 0.00 10 TYR A C 6
ATOM 9661 O O . TYR A 1 10 ? -7.972 3.929 0.290 1.00 0.00 10 TYR A O 6
ATOM 9679 N N . MET A 1 11 ? -8.903 5.017 2.022 1.00 0.00 11 MET A N 6
ATOM 9680 C CA . MET A 1 11 ? -10.150 4.264 1.962 1.00 0.00 11 MET A CA 6
ATOM 9681 C C . MET A 1 11 ? -10.974 4.672 0.744 1.00 0.00 11 MET A C 6
ATOM 9682 O O . MET A 1 11 ? -11.339 3.831 -0.076 1.00 0.00 11 MET A O 6
ATOM 9696 N N . GLU A 1 12 ? -11.258 5.965 0.630 1.00 0.00 12 GLU A N 6
ATOM 9697 C CA . GLU A 1 12 ? -12.045 6.485 -0.484 1.00 0.00 12 GLU A CA 6
ATOM 9698 C C . GLU A 1 12 ? -11.331 6.277 -1.817 1.00 0.00 12 GLU A C 6
ATOM 9699 O O . GLU A 1 12 ? -11.935 5.836 -2.794 1.00 0.00 12 GLU A O 6
ATOM 9711 N N . TYR A 1 13 ? -10.044 6.610 -1.845 1.00 0.00 13 TYR A N 6
ATOM 9712 C CA . TYR A 1 13 ? -9.228 6.476 -3.048 1.00 0.00 13 TYR A CA 6
ATOM 9713 C C . TYR A 1 13 ? -9.459 5.130 -3.729 1.00 0.00 13 TYR A C 6
ATOM 9714 O O . TYR A 1 13 ? -9.522 5.048 -4.955 1.00 0.00 13 TYR A O 6
ATOM 9732 N N . LEU A 1 14 ? -9.589 4.076 -2.927 1.00 0.00 14 LEU A N 6
ATOM 9733 C CA . LEU A 1 14 ? -9.808 2.738 -3.463 1.00 0.00 14 LEU A CA 6
ATOM 9734 C C . LEU A 1 14 ? -10.717 1.916 -2.556 1.00 0.00 14 LEU A C 6
ATOM 9735 O O . LEU A 1 14 ? -10.299 0.902 -2.002 1.00 0.00 14 LEU A O 6
ATOM 9751 N N . MET A 1 15 ? -11.961 2.357 -2.401 1.00 0.00 15 MET A N 6
ATOM 9752 C CA . MET A 1 15 ? -12.920 1.642 -1.573 1.00 0.00 15 MET A CA 6
ATOM 9753 C C . MET A 1 15 ? -13.580 0.512 -2.367 1.00 0.00 15 MET A C 6
ATOM 9754 O O . MET A 1 15 ? -13.582 -0.637 -1.922 1.00 0.00 15 MET A O 6
ATOM 9768 N N . PRO A 1 16 ? -14.153 0.812 -3.554 1.00 0.00 16 PRO A N 6
ATOM 9769 C CA . PRO A 1 16 ? -14.793 -0.208 -4.385 1.00 0.00 16 PRO A CA 6
ATOM 9770 C C . PRO A 1 16 ? -13.767 -1.050 -5.135 1.00 0.00 16 PRO A C 6
ATOM 9771 O O . PRO A 1 16 ? -14.019 -2.210 -5.459 1.00 0.00 16 PRO A O 6
ATOM 9782 N N . ASP A 1 17 ? -12.606 -0.454 -5.400 1.00 0.00 17 ASP A N 6
ATOM 9783 C CA . ASP A 1 17 ? -11.534 -1.147 -6.105 1.00 0.00 17 ASP A CA 6
ATOM 9784 C C . ASP A 1 17 ? -10.890 -2.195 -5.204 1.00 0.00 17 ASP A C 6
ATOM 9785 O O . ASP A 1 17 ? -10.101 -3.021 -5.662 1.00 0.00 17 ASP A O 6
ATOM 9794 N N . ILE A 1 18 ? -11.231 -2.150 -3.919 1.00 0.00 18 ILE A N 6
ATOM 9795 C CA . ILE A 1 18 ? -10.697 -3.103 -2.953 1.00 0.00 18 ILE A CA 6
ATOM 9796 C C . ILE A 1 18 ? -11.397 -4.458 -3.068 1.00 0.00 18 ILE A C 6
ATOM 9797 O O . ILE A 1 18 ? -10.758 -5.506 -2.965 1.00 0.00 18 ILE A O 6
ATOM 9813 N N . MET A 1 19 ? -12.711 -4.424 -3.290 1.00 0.00 19 MET A N 6
ATOM 9814 C CA . MET A 1 19 ? -13.508 -5.647 -3.404 1.00 0.00 19 MET A CA 6
ATOM 9815 C C . MET A 1 19 ? -12.868 -6.661 -4.361 1.00 0.00 19 MET A C 6
ATOM 9816 O O . MET A 1 19 ? -12.689 -7.823 -3.993 1.00 0.00 19 MET A O 6
ATOM 9830 N N . PRO A 1 20 ? -12.514 -6.248 -5.598 1.00 0.00 20 PRO A N 6
ATOM 9831 C CA . PRO A 1 20 ? -11.897 -7.150 -6.579 1.00 0.00 20 PRO A CA 6
ATOM 9832 C C . PRO A 1 20 ? -10.720 -7.930 -6.004 1.00 0.00 20 PRO A C 6
ATOM 9833 O O . PRO A 1 20 ? -10.667 -9.157 -6.103 1.00 0.00 20 PRO A O 6
ATOM 9844 N N . CYS A 1 21 ? -9.785 -7.211 -5.390 1.00 0.00 21 CYS A N 6
ATOM 9845 C CA . CYS A 1 21 ? -8.597 -7.829 -4.810 1.00 0.00 21 CYS A CA 6
ATOM 9846 C C . CYS A 1 21 ? -8.966 -8.888 -3.776 1.00 0.00 21 CYS A C 6
ATOM 9847 O O . CYS A 1 21 ? -8.377 -9.967 -3.748 1.00 0.00 21 CYS A O 6
ATOM 9854 N N . ALA A 1 22 ? -9.938 -8.578 -2.929 1.00 0.00 22 ALA A N 6
ATOM 9855 C CA . ALA A 1 22 ? -10.375 -9.515 -1.900 1.00 0.00 22 ALA A CA 6
ATOM 9856 C C . ALA A 1 22 ? -10.892 -10.807 -2.520 1.00 0.00 22 ALA A C 6
ATOM 9857 O O . ALA A 1 22 ? -10.569 -11.901 -2.059 1.00 0.00 22 ALA A O 6
ATOM 9864 N N . ASP A 1 23 ? -11.691 -10.672 -3.571 1.00 0.00 23 ASP A N 6
ATOM 9865 C CA . ASP A 1 23 ? -12.251 -11.828 -4.260 1.00 0.00 23 ASP A CA 6
ATOM 9866 C C . ASP A 1 23 ? -11.181 -12.526 -5.089 1.00 0.00 23 ASP A C 6
ATOM 9867 O O . ASP A 1 23 ? -11.355 -13.668 -5.516 1.00 0.00 23 ASP A O 6
ATOM 9876 N N . GLU A 1 24 ? -10.075 -11.825 -5.316 1.00 0.00 24 GLU A N 6
ATOM 9877 C CA . GLU A 1 24 ? -8.974 -12.361 -6.107 1.00 0.00 24 GLU A CA 6
ATOM 9878 C C . GLU A 1 24 ? -8.411 -13.640 -5.496 1.00 0.00 24 GLU A C 6
ATOM 9879 O O . GLU A 1 24 ? -8.327 -14.665 -6.171 1.00 0.00 24 GLU A O 6
ATOM 9891 N N . LEU A 1 25 ? -8.022 -13.584 -4.222 1.00 0.00 25 LEU A N 6
ATOM 9892 C CA . LEU A 1 25 ? -7.452 -14.764 -3.575 1.00 0.00 25 LEU A CA 6
ATOM 9893 C C . LEU A 1 25 ? -8.456 -15.461 -2.661 1.00 0.00 25 LEU A C 6
ATOM 9894 O O . LEU A 1 25 ? -8.536 -16.690 -2.647 1.00 0.00 25 LEU A O 6
ATOM 9910 N N . HIS A 1 26 ? -9.226 -14.674 -1.918 1.00 0.00 26 HIS A N 6
ATOM 9911 C CA . HIS A 1 26 ? -10.236 -15.211 -1.011 1.00 0.00 26 HIS A CA 6
ATOM 9912 C C . HIS A 1 26 ? -10.904 -14.086 -0.236 1.00 0.00 26 HIS A C 6
ATOM 9913 O O . HIS A 1 26 ? -12.087 -13.790 -0.408 1.00 0.00 26 HIS A O 6
ATOM 9928 N N . ILE A 1 27 ? -10.102 -13.470 0.628 1.00 0.00 27 ILE A N 6
ATOM 9929 C CA . ILE A 1 27 ? -10.537 -12.380 1.490 1.00 0.00 27 ILE A CA 6
ATOM 9930 C C . ILE A 1 27 ? -9.525 -11.241 1.465 1.00 0.00 27 ILE A C 6
ATOM 9931 O O . ILE A 1 27 ? -8.384 -11.426 1.044 1.00 0.00 27 ILE A O 6
ATOM 9947 N N . SER A 1 28 ? -9.940 -10.062 1.923 1.00 0.00 28 SER A N 6
ATOM 9948 C CA . SER A 1 28 ? -9.049 -8.911 1.960 1.00 0.00 28 SER A CA 6
ATOM 9949 C C . SER A 1 28 ? -8.226 -8.927 3.241 1.00 0.00 28 SER A C 6
ATOM 9950 O O . SER A 1 28 ? -8.690 -9.397 4.277 1.00 0.00 28 SER A O 6
ATOM 9958 N N . GLU A 1 29 ? -7.001 -8.412 3.163 1.00 0.00 29 GLU A N 6
ATOM 9959 C CA . GLU A 1 29 ? -6.116 -8.374 4.322 1.00 0.00 29 GLU A CA 6
ATOM 9960 C C . GLU A 1 29 ? -6.784 -7.680 5.505 1.00 0.00 29 GLU A C 6
ATOM 9961 O O . GLU A 1 29 ? -6.414 -7.901 6.655 1.00 0.00 29 GLU A O 6
ATOM 9973 N N . ASP A 1 30 ? -7.777 -6.844 5.214 1.00 0.00 30 ASP A N 6
ATOM 9974 C CA . ASP A 1 30 ? -8.498 -6.126 6.259 1.00 0.00 30 ASP A CA 6
ATOM 9975 C C . ASP A 1 30 ? -9.387 -7.082 7.043 1.00 0.00 30 ASP A C 6
ATOM 9976 O O . ASP A 1 30 ? -9.327 -7.136 8.271 1.00 0.00 30 ASP A O 6
ATOM 9985 N N . ILE A 1 31 ? -10.212 -7.837 6.325 1.00 0.00 31 ILE A N 6
ATOM 9986 C CA . ILE A 1 31 ? -11.103 -8.804 6.952 1.00 0.00 31 ILE A CA 6
ATOM 9987 C C . ILE A 1 31 ? -10.334 -10.076 7.300 1.00 0.00 31 ILE A C 6
ATOM 9988 O O . ILE A 1 31 ? -10.841 -10.960 7.990 1.00 0.00 31 ILE A O 6
ATOM 10004 N N . ALA A 1 32 ? -9.094 -10.145 6.827 1.00 0.00 32 ALA A N 6
ATOM 10005 C CA . ALA A 1 32 ? -8.238 -11.299 7.073 1.00 0.00 32 ALA A CA 6
ATOM 10006 C C . ALA A 1 32 ? -7.763 -11.343 8.523 1.00 0.00 32 ALA A C 6
ATOM 10007 O O . ALA A 1 32 ? -6.940 -12.182 8.891 1.00 0.00 32 ALA A O 6
ATOM 10014 N N . THR A 1 33 ? -8.282 -10.432 9.346 1.00 0.00 33 THR A N 6
ATOM 10015 C CA . THR A 1 33 ? -7.910 -10.369 10.756 1.00 0.00 33 THR A CA 6
ATOM 10016 C C . THR A 1 33 ? -8.246 -11.667 11.487 1.00 0.00 33 THR A C 6
ATOM 10017 O O . THR A 1 33 ? -7.857 -11.857 12.638 1.00 0.00 33 THR A O 6
ATOM 10028 N N . ASN A 1 34 ? -8.971 -12.556 10.815 1.00 0.00 34 ASN A N 6
ATOM 10029 C CA . ASN A 1 34 ? -9.351 -13.834 11.406 1.00 0.00 34 ASN A CA 6
ATOM 10030 C C . ASN A 1 34 ? -8.148 -14.766 11.514 1.00 0.00 34 ASN A C 6
ATOM 10031 O O . ASN A 1 34 ? -8.274 -15.910 11.953 1.00 0.00 34 ASN A O 6
ATOM 10042 N N . ILE A 1 35 ? -6.981 -14.271 11.111 1.00 0.00 35 ILE A N 6
ATOM 10043 C CA . ILE A 1 35 ? -5.757 -15.060 11.159 1.00 0.00 35 ILE A CA 6
ATOM 10044 C C . ILE A 1 35 ? -4.717 -14.415 12.071 1.00 0.00 35 ILE A C 6
ATOM 10045 O O . ILE A 1 35 ? -4.102 -15.092 12.897 1.00 0.00 35 ILE A O 6
ATOM 10061 N N . GLN A 1 36 ? -4.527 -13.105 11.917 1.00 0.00 36 GLN A N 6
ATOM 10062 C CA . GLN A 1 36 ? -3.554 -12.368 12.721 1.00 0.00 36 GLN A CA 6
ATOM 10063 C C . GLN A 1 36 ? -2.148 -12.924 12.511 1.00 0.00 36 GLN A C 6
ATOM 10064 O O . GLN A 1 36 ? -1.779 -13.941 13.101 1.00 0.00 36 GLN A O 6
ATOM 10078 N N . ALA A 1 37 ? -1.363 -12.253 11.672 1.00 0.00 37 ALA A N 6
ATOM 10079 C CA . ALA A 1 37 ? -0.003 -12.698 11.389 1.00 0.00 37 ALA A CA 6
ATOM 10080 C C . ALA A 1 37 ? 0.980 -12.173 12.427 1.00 0.00 37 ALA A C 6
ATOM 10081 O O . ALA A 1 37 ? 1.396 -12.914 13.318 1.00 0.00 37 ALA A O 6
ATOM 10088 N N . ALA A 1 38 ? 1.330 -10.885 12.319 1.00 0.00 38 ALA A N 6
ATOM 10089 C CA . ALA A 1 38 ? 2.265 -10.256 13.255 1.00 0.00 38 ALA A CA 6
ATOM 10090 C C . ALA A 1 38 ? 2.685 -8.864 12.793 1.00 0.00 38 ALA A C 6
ATOM 10091 O O . ALA A 1 38 ? 3.026 -8.015 13.618 1.00 0.00 38 ALA A O 6
ATOM 10098 N N . LYS A 1 39 ? 2.667 -8.624 11.483 1.00 0.00 39 LYS A N 6
ATOM 10099 C CA . LYS A 1 39 ? 3.079 -7.326 10.955 1.00 0.00 39 LYS A CA 6
ATOM 10100 C C . LYS A 1 39 ? 2.210 -6.204 11.515 1.00 0.00 39 LYS A C 6
ATOM 10101 O O . LYS A 1 39 ? 2.698 -5.319 12.218 1.00 0.00 39 LYS A O 6
ATOM 10120 N N . ASN A 1 40 ? 0.919 -6.246 11.203 1.00 0.00 40 ASN A N 6
ATOM 10121 C CA . ASN A 1 40 ? -0.017 -5.237 11.686 1.00 0.00 40 ASN A CA 6
ATOM 10122 C C . ASN A 1 40 ? -1.220 -5.887 12.364 1.00 0.00 40 ASN A C 6
ATOM 10123 O O . ASN A 1 40 ? -2.086 -5.200 12.907 1.00 0.00 40 ASN A O 6
ATOM 10134 N N . GLY A 1 41 ? -1.266 -7.216 12.330 1.00 0.00 41 GLY A N 6
ATOM 10135 C CA . GLY A 1 41 ? -2.370 -7.941 12.928 1.00 0.00 41 GLY A CA 6
ATOM 10136 C C . GLY A 1 41 ? -3.319 -8.490 11.882 1.00 0.00 41 GLY A C 6
ATOM 10137 O O . GLY A 1 41 ? -4.237 -9.245 12.198 1.00 0.00 41 GLY A O 6
ATOM 10141 N N . ALA A 1 42 ? -3.095 -8.106 10.629 1.00 0.00 42 ALA A N 6
ATOM 10142 C CA . ALA A 1 42 ? -3.930 -8.562 9.525 1.00 0.00 42 ALA A CA 6
ATOM 10143 C C . ALA A 1 42 ? -3.452 -9.908 8.993 1.00 0.00 42 ALA A C 6
ATOM 10144 O O . ALA A 1 42 ? -4.010 -10.951 9.336 1.00 0.00 42 ALA A O 6
ATOM 10151 N N . ASP A 1 43 ? -2.405 -9.874 8.167 1.00 0.00 43 ASP A N 6
ATOM 10152 C CA . ASP A 1 43 ? -1.850 -11.087 7.571 1.00 0.00 43 ASP A CA 6
ATOM 10153 C C . ASP A 1 43 ? -0.723 -10.745 6.599 1.00 0.00 43 ASP A C 6
ATOM 10154 O O . ASP A 1 43 ? -0.943 -10.653 5.396 1.00 0.00 43 ASP A O 6
ATOM 10163 N N . MET A 1 44 ? 0.479 -10.558 7.135 1.00 0.00 44 MET A N 6
ATOM 10164 C CA . MET A 1 44 ? 1.650 -10.225 6.324 1.00 0.00 44 MET A CA 6
ATOM 10165 C C . MET A 1 44 ? 1.816 -11.199 5.160 1.00 0.00 44 MET A C 6
ATOM 10166 O O . MET A 1 44 ? 2.174 -10.800 4.052 1.00 0.00 44 MET A O 6
ATOM 10180 N N . SER A 1 45 ? 1.558 -12.478 5.422 1.00 0.00 45 SER A N 6
ATOM 10181 C CA . SER A 1 45 ? 1.687 -13.514 4.401 1.00 0.00 45 SER A CA 6
ATOM 10182 C C . SER A 1 45 ? 0.914 -13.146 3.138 1.00 0.00 45 SER A C 6
ATOM 10183 O O . SER A 1 45 ? 1.488 -13.076 2.050 1.00 0.00 45 SER A O 6
ATOM 10191 N N . GLN A 1 46 ? -0.384 -12.908 3.286 1.00 0.00 46 GLN A N 6
ATOM 10192 C CA . GLN A 1 46 ? -1.227 -12.554 2.151 1.00 0.00 46 GLN A CA 6
ATOM 10193 C C . GLN A 1 46 ? -1.177 -11.060 1.864 1.00 0.00 46 GLN A C 6
ATOM 10194 O O . GLN A 1 46 ? -1.642 -10.606 0.822 1.00 0.00 46 GLN A O 6
ATOM 10208 N N . LEU A 1 47 ? -0.617 -10.295 2.794 1.00 0.00 47 LEU A N 6
ATOM 10209 C CA . LEU A 1 47 ? -0.507 -8.853 2.621 1.00 0.00 47 LEU A CA 6
ATOM 10210 C C . LEU A 1 47 ? 0.371 -8.535 1.420 1.00 0.00 47 LEU A C 6
ATOM 10211 O O . LEU A 1 47 ? 0.087 -7.619 0.651 1.00 0.00 47 LEU A O 6
ATOM 10227 N N . GLY A 1 48 ? 1.442 -9.301 1.260 1.00 0.00 48 GLY A N 6
ATOM 10228 C CA . GLY A 1 48 ? 2.328 -9.087 0.138 1.00 0.00 48 GLY A CA 6
ATOM 10229 C C . GLY A 1 48 ? 1.695 -9.479 -1.184 1.00 0.00 48 GLY A C 6
ATOM 10230 O O . GLY A 1 48 ? 2.346 -9.439 -2.227 1.00 0.00 48 GLY A O 6
ATOM 10234 N N . CYS A 1 49 ? 0.422 -9.857 -1.134 1.00 0.00 49 CYS A N 6
ATOM 10235 C CA . CYS A 1 49 ? -0.312 -10.259 -2.327 1.00 0.00 49 CYS A CA 6
ATOM 10236 C C . CYS A 1 49 ? -1.655 -9.552 -2.395 1.00 0.00 49 CYS A C 6
ATOM 10237 O O . CYS A 1 49 ? -1.864 -8.671 -3.228 1.00 0.00 49 CYS A O 6
ATOM 10244 N N . LEU A 1 50 ? -2.570 -9.973 -1.527 1.00 0.00 50 LEU A N 6
ATOM 10245 C CA . LEU A 1 50 ? -3.894 -9.374 -1.459 1.00 0.00 50 LEU A CA 6
ATOM 10246 C C . LEU A 1 50 ? -3.762 -7.861 -1.445 1.00 0.00 50 LEU A C 6
ATOM 10247 O O . LEU A 1 50 ? -4.358 -7.165 -2.265 1.00 0.00 50 LEU A O 6
ATOM 10263 N N . LYS A 1 51 ? -2.970 -7.359 -0.506 1.00 0.00 51 LYS A N 6
ATOM 10264 C CA . LYS A 1 51 ? -2.736 -5.932 -0.399 1.00 0.00 51 LYS A CA 6
ATOM 10265 C C . LYS A 1 51 ? -1.851 -5.471 -1.552 1.00 0.00 51 LYS A C 6
ATOM 10266 O O . LYS A 1 51 ? -1.877 -4.300 -1.938 1.00 0.00 51 LYS A O 6
ATOM 10285 N N . ALA A 1 52 ? -1.079 -6.401 -2.119 1.00 0.00 52 ALA A N 6
ATOM 10286 C CA . ALA A 1 52 ? -0.203 -6.068 -3.236 1.00 0.00 52 ALA A CA 6
ATOM 10287 C C . ALA A 1 52 ? -1.027 -5.830 -4.494 1.00 0.00 52 ALA A C 6
ATOM 10288 O O . ALA A 1 52 ? -0.557 -5.219 -5.455 1.00 0.00 52 ALA A O 6
ATOM 10295 N N . CYS A 1 53 ? -2.262 -6.322 -4.477 1.00 0.00 53 CYS A N 6
ATOM 10296 C CA . CYS A 1 53 ? -3.168 -6.161 -5.607 1.00 0.00 53 CYS A CA 6
ATOM 10297 C C . CYS A 1 53 ? -3.560 -4.698 -5.763 1.00 0.00 53 CYS A C 6
ATOM 10298 O O . CYS A 1 53 ? -3.724 -4.200 -6.876 1.00 0.00 53 CYS A O 6
ATOM 10305 N N . VAL A 1 54 ? -3.712 -4.016 -4.630 1.00 0.00 54 VAL A N 6
ATOM 10306 C CA . VAL A 1 54 ? -4.067 -2.605 -4.627 1.00 0.00 54 VAL A CA 6
ATOM 10307 C C . VAL A 1 54 ? -3.013 -1.795 -5.370 1.00 0.00 54 VAL A C 6
ATOM 10308 O O . VAL A 1 54 ? -3.301 -0.737 -5.930 1.00 0.00 54 VAL A O 6
ATOM 10321 N N . MET A 1 55 ? -1.788 -2.310 -5.371 1.00 0.00 55 MET A N 6
ATOM 10322 C CA . MET A 1 55 ? -0.679 -1.653 -6.049 1.00 0.00 55 MET A CA 6
ATOM 10323 C C . MET A 1 55 ? -0.908 -1.634 -7.556 1.00 0.00 55 MET A C 6
ATOM 10324 O O . MET A 1 55 ? -0.834 -0.584 -8.195 1.00 0.00 55 MET A O 6
ATOM 10338 N N . LYS A 1 56 ? -1.196 -2.806 -8.116 1.00 0.00 56 LYS A N 6
ATOM 10339 C CA . LYS A 1 56 ? -1.428 -2.936 -9.551 1.00 0.00 56 LYS A CA 6
ATOM 10340 C C . LYS A 1 56 ? -2.694 -2.196 -9.975 1.00 0.00 56 LYS A C 6
ATOM 10341 O O . LYS A 1 56 ? -2.907 -1.941 -11.161 1.00 0.00 56 LYS A O 6
ATOM 10360 N N . ARG A 1 57 ? -3.534 -1.855 -9.002 1.00 0.00 57 ARG A N 6
ATOM 10361 C CA . ARG A 1 57 ? -4.781 -1.149 -9.279 1.00 0.00 57 ARG A CA 6
ATOM 10362 C C . ARG A 1 57 ? -4.511 0.282 -9.739 1.00 0.00 57 ARG A C 6
ATOM 10363 O O . ARG A 1 57 ? -5.098 0.751 -10.713 1.00 0.00 57 ARG A O 6
ATOM 10384 N N . ILE A 1 58 ? -3.618 0.971 -9.032 1.00 0.00 58 ILE A N 6
ATOM 10385 C CA . ILE A 1 58 ? -3.277 2.351 -9.367 1.00 0.00 58 ILE A CA 6
ATOM 10386 C C . ILE A 1 58 ? -2.086 2.416 -10.322 1.00 0.00 58 ILE A C 6
ATOM 10387 O O . ILE A 1 58 ? -1.326 3.384 -10.310 1.00 0.00 58 ILE A O 6
ATOM 10403 N N . GLU A 1 59 ? -1.933 1.384 -11.146 1.00 0.00 59 GLU A N 6
ATOM 10404 C CA . GLU A 1 59 ? -0.834 1.325 -12.108 1.00 0.00 59 GLU A CA 6
ATOM 10405 C C . GLU A 1 59 ? 0.511 1.485 -11.407 1.00 0.00 59 GLU A C 6
ATOM 10406 O O . GLU A 1 59 ? 1.469 2.000 -11.985 1.00 0.00 59 GLU A O 6
ATOM 10418 N N . MET A 1 60 ? 0.574 1.042 -10.156 1.00 0.00 60 MET A N 6
ATOM 10419 C CA . MET A 1 60 ? 1.798 1.136 -9.369 1.00 0.00 60 MET A CA 6
ATOM 10420 C C . MET A 1 60 ? 2.612 -0.152 -9.461 1.00 0.00 60 MET A C 6
ATOM 10421 O O . MET A 1 60 ? 3.803 -0.170 -9.150 1.00 0.00 60 MET A O 6
ATOM 10435 N N . LEU A 1 61 ? 1.964 -1.227 -9.890 1.00 0.00 61 LEU A N 6
ATOM 10436 C CA . LEU A 1 61 ? 2.634 -2.513 -10.015 1.00 0.00 61 LEU A CA 6
ATOM 10437 C C . LEU A 1 61 ? 2.115 -3.283 -11.222 1.00 0.00 61 LEU A C 6
ATOM 10438 O O . LEU A 1 61 ? 1.039 -3.875 -11.177 1.00 0.00 61 LEU A O 6
ATOM 10454 N N . LYS A 1 62 ? 2.886 -3.275 -12.302 1.00 0.00 62 LYS A N 6
ATOM 10455 C CA . LYS A 1 62 ? 2.499 -3.982 -13.514 1.00 0.00 62 LYS A CA 6
ATOM 10456 C C . LYS A 1 62 ? 2.904 -5.447 -13.418 1.00 0.00 62 LYS A C 6
ATOM 10457 O O . LYS A 1 62 ? 3.895 -5.870 -14.013 1.00 0.00 62 LYS A O 6
ATOM 10476 N N . GLY A 1 63 ? 2.121 -6.216 -12.665 1.00 0.00 63 GLY A N 6
ATOM 10477 C CA . GLY A 1 63 ? 2.413 -7.624 -12.485 1.00 0.00 63 GLY A CA 6
ATOM 10478 C C . GLY A 1 63 ? 3.521 -7.847 -11.476 1.00 0.00 63 GLY A C 6
ATOM 10479 O O . GLY A 1 63 ? 3.331 -8.540 -10.477 1.00 0.00 63 GLY A O 6
ATOM 10483 N N . THR A 1 64 ? 4.676 -7.243 -11.740 1.00 0.00 64 THR A N 6
ATOM 10484 C CA . THR A 1 64 ? 5.837 -7.363 -10.865 1.00 0.00 64 THR A CA 6
ATOM 10485 C C . THR A 1 64 ? 6.749 -6.145 -10.995 1.00 0.00 64 THR A C 6
ATOM 10486 O O . THR A 1 64 ? 7.865 -6.135 -10.474 1.00 0.00 64 THR A O 6
ATOM 10497 N N . GLU A 1 65 ? 6.270 -5.121 -11.699 1.00 0.00 65 GLU A N 6
ATOM 10498 C CA . GLU A 1 65 ? 7.046 -3.903 -11.905 1.00 0.00 65 GLU A CA 6
ATOM 10499 C C . GLU A 1 65 ? 6.706 -2.842 -10.864 1.00 0.00 65 GLU A C 6
ATOM 10500 O O . GLU A 1 65 ? 5.629 -2.251 -10.896 1.00 0.00 65 GLU A O 6
ATOM 10512 N N . LEU A 1 66 ? 7.634 -2.605 -9.942 1.00 0.00 66 LEU A N 6
ATOM 10513 C CA . LEU A 1 66 ? 7.442 -1.608 -8.893 1.00 0.00 66 LEU A CA 6
ATOM 10514 C C . LEU A 1 66 ? 7.416 -0.192 -9.473 1.00 0.00 66 LEU A C 6
ATOM 10515 O O . LEU A 1 66 ? 8.209 0.145 -10.352 1.00 0.00 66 LEU A O 6
ATOM 10531 N N . TYR A 1 67 ? 6.497 0.630 -8.971 1.00 0.00 67 TYR A N 6
ATOM 10532 C CA . TYR A 1 67 ? 6.374 2.018 -9.414 1.00 0.00 67 TYR A CA 6
ATOM 10533 C C . TYR A 1 67 ? 6.103 2.931 -8.222 1.00 0.00 67 TYR A C 6
ATOM 10534 O O . TYR A 1 67 ? 5.653 2.474 -7.171 1.00 0.00 67 TYR A O 6
ATOM 10552 N N . VAL A 1 68 ? 6.376 4.222 -8.389 1.00 0.00 68 VAL A N 6
ATOM 10553 C CA . VAL A 1 68 ? 6.169 5.185 -7.312 1.00 0.00 68 VAL A CA 6
ATOM 10554 C C . VAL A 1 68 ? 5.551 6.478 -7.834 1.00 0.00 68 VAL A C 6
ATOM 10555 O O . VAL A 1 68 ? 5.127 7.330 -7.052 1.00 0.00 68 VAL A O 6
ATOM 10568 N N . GLU A 1 69 ? 5.505 6.620 -9.154 1.00 0.00 69 GLU A N 6
ATOM 10569 C CA . GLU A 1 69 ? 4.934 7.813 -9.775 1.00 0.00 69 GLU A CA 6
ATOM 10570 C C . GLU A 1 69 ? 3.487 8.041 -9.327 1.00 0.00 69 GLU A C 6
ATOM 10571 O O . GLU A 1 69 ? 3.140 9.145 -8.907 1.00 0.00 69 GLU A O 6
ATOM 10583 N N . PRO A 1 70 ? 2.614 7.010 -9.403 1.00 0.00 70 PRO A N 6
ATOM 10584 C CA . PRO A 1 70 ? 1.211 7.147 -8.994 1.00 0.00 70 PRO A CA 6
ATOM 10585 C C . PRO A 1 70 ? 1.069 7.302 -7.486 1.00 0.00 70 PRO A C 6
ATOM 10586 O O . PRO A 1 70 ? 0.009 7.684 -6.987 1.00 0.00 70 PRO A O 6
ATOM 10597 N N . VAL A 1 71 ? 2.144 7.003 -6.766 1.00 0.00 71 VAL A N 6
ATOM 10598 C CA . VAL A 1 71 ? 2.149 7.106 -5.313 1.00 0.00 71 VAL A CA 6
ATOM 10599 C C . VAL A 1 71 ? 2.319 8.552 -4.868 1.00 0.00 71 VAL A C 6
ATOM 10600 O O . VAL A 1 71 ? 1.588 9.033 -4.006 1.00 0.00 71 VAL A O 6
ATOM 10613 N N . TYR A 1 72 ? 3.284 9.245 -5.457 1.00 0.00 72 TYR A N 6
ATOM 10614 C CA . TYR A 1 72 ? 3.528 10.639 -5.111 1.00 0.00 72 TYR A CA 6
ATOM 10615 C C . TYR A 1 72 ? 2.314 11.494 -5.469 1.00 0.00 72 TYR A C 6
ATOM 10616 O O . TYR A 1 72 ? 2.061 12.527 -4.848 1.00 0.00 72 TYR A O 6
ATOM 10634 N N . LYS A 1 73 ? 1.559 11.042 -6.468 1.00 0.00 73 LYS A N 6
ATOM 10635 C CA . LYS A 1 73 ? 0.379 11.765 -6.932 1.00 0.00 73 LYS A CA 6
ATOM 10636 C C . LYS A 1 73 ? -0.810 11.594 -5.992 1.00 0.00 73 LYS A C 6
ATOM 10637 O O . LYS A 1 73 ? -1.648 12.490 -5.880 1.00 0.00 73 LYS A O 6
ATOM 10656 N N . MET A 1 74 ? -0.889 10.453 -5.313 1.00 0.00 74 MET A N 6
ATOM 10657 C CA . MET A 1 74 ? -1.991 10.202 -4.400 1.00 0.00 74 MET A CA 6
ATOM 10658 C C . MET A 1 74 ? -1.686 10.785 -3.031 1.00 0.00 74 MET A C 6
ATOM 10659 O O . MET A 1 74 ? -2.540 11.418 -2.422 1.00 0.00 74 MET A O 6
ATOM 10673 N N . ILE A 1 75 ? -0.459 10.578 -2.560 1.00 0.00 75 ILE A N 6
ATOM 10674 C CA . ILE A 1 75 ? -0.038 11.099 -1.265 1.00 0.00 75 ILE A CA 6
ATOM 10675 C C . ILE A 1 75 ? -0.338 12.590 -1.165 1.00 0.00 75 ILE A C 6
ATOM 10676 O O . ILE A 1 75 ? -0.656 13.103 -0.091 1.00 0.00 75 ILE A O 6
ATOM 10692 N N . GLU A 1 76 ? -0.230 13.279 -2.297 1.00 0.00 76 GLU A N 6
ATOM 10693 C CA . GLU A 1 76 ? -0.488 14.715 -2.352 1.00 0.00 76 GLU A CA 6
ATOM 10694 C C . GLU A 1 76 ? -1.865 15.066 -1.783 1.00 0.00 76 GLU A C 6
ATOM 10695 O O . GLU A 1 76 ? -1.972 15.854 -0.844 1.00 0.00 76 GLU A O 6
ATOM 10707 N N . VAL A 1 77 ? -2.915 14.477 -2.352 1.00 0.00 77 VAL A N 6
ATOM 10708 C CA . VAL A 1 77 ? -4.280 14.737 -1.898 1.00 0.00 77 VAL A CA 6
ATOM 10709 C C . VAL A 1 77 ? -4.640 13.859 -0.704 1.00 0.00 77 VAL A C 6
ATOM 10710 O O . VAL A 1 77 ? -5.509 14.202 0.098 1.00 0.00 77 VAL A O 6
ATOM 10723 N N . VAL A 1 78 ? -3.957 12.728 -0.594 1.00 0.00 78 VAL A N 6
ATOM 10724 C CA . VAL A 1 78 ? -4.192 11.781 0.488 1.00 0.00 78 VAL A CA 6
ATOM 10725 C C . VAL A 1 78 ? -3.761 12.371 1.836 1.00 0.00 78 VAL A C 6
ATOM 10726 O O . VAL A 1 78 ? -4.088 11.840 2.896 1.00 0.00 78 VAL A O 6
ATOM 10739 N N . HIS A 1 79 ? -3.052 13.492 1.787 1.00 0.00 79 HIS A N 6
ATOM 10740 C CA . HIS A 1 79 ? -2.592 14.164 2.998 1.00 0.00 79 HIS A CA 6
ATOM 10741 C C . HIS A 1 79 ? -2.861 15.664 2.911 1.00 0.00 79 HIS A C 6
ATOM 10742 O O . HIS A 1 79 ? -1.973 16.481 3.154 1.00 0.00 79 HIS A O 6
ATOM 10757 N N . ALA A 1 80 ? -4.096 16.013 2.562 1.00 0.00 80 ALA A N 6
ATOM 10758 C CA . ALA A 1 80 ? -4.494 17.411 2.440 1.00 0.00 80 ALA A CA 6
ATOM 10759 C C . ALA A 1 80 ? -4.251 18.169 3.740 1.00 0.00 80 ALA A C 6
ATOM 10760 O O . ALA A 1 80 ? -4.604 17.696 4.822 1.00 0.00 80 ALA A O 6
ATOM 10767 N N . GLY A 1 81 ? -3.647 19.346 3.626 1.00 0.00 81 GLY A N 6
ATOM 10768 C CA . GLY A 1 81 ? -3.360 20.155 4.794 1.00 0.00 81 GLY A CA 6
ATOM 10769 C C . GLY A 1 81 ? -1.960 20.734 4.758 1.00 0.00 81 GLY A C 6
ATOM 10770 O O . GLY A 1 81 ? -1.782 21.940 4.585 1.00 0.00 81 GLY A O 6
ATOM 10774 N N . ASN A 1 82 ? -0.965 19.868 4.918 1.00 0.00 82 ASN A N 6
ATOM 10775 C CA . ASN A 1 82 ? 0.431 20.292 4.896 1.00 0.00 82 ASN A CA 6
ATOM 10776 C C . ASN A 1 82 ? 1.125 19.783 3.637 1.00 0.00 82 ASN A C 6
ATOM 10777 O O . ASN A 1 82 ? 0.794 18.717 3.120 1.00 0.00 82 ASN A O 6
ATOM 10788 N N . ALA A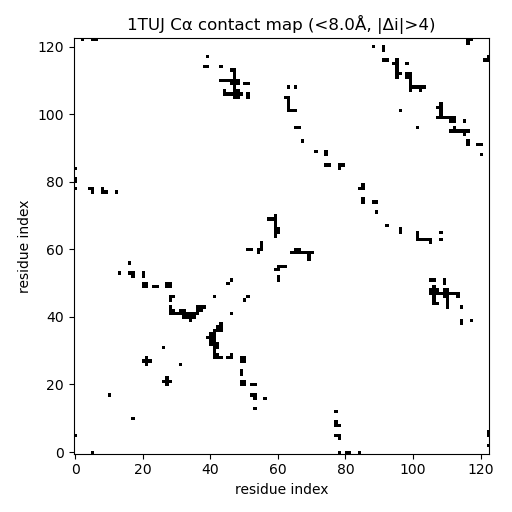 1 83 ? 2.093 20.557 3.152 1.00 0.00 83 ALA A N 6
ATOM 10789 C CA . ALA A 1 83 ? 2.833 20.196 1.949 1.00 0.00 83 ALA A CA 6
ATOM 10790 C C . ALA A 1 83 ? 3.922 19.172 2.243 1.00 0.00 83 ALA A C 6
ATOM 10791 O O . ALA A 1 83 ? 4.193 18.297 1.422 1.00 0.00 83 ALA A O 6
ATOM 10798 N N . ASP A 1 84 ? 4.553 19.279 3.411 1.00 0.00 84 ASP A N 6
ATOM 10799 C CA . ASP A 1 84 ? 5.610 18.347 3.775 1.00 0.00 84 ASP A CA 6
ATOM 10800 C C . ASP A 1 84 ? 5.030 17.020 4.234 1.00 0.00 84 ASP A C 6
ATOM 10801 O O . ASP A 1 84 ? 5.655 15.976 4.063 1.00 0.00 84 ASP A O 6
ATOM 10810 N N . ASP A 1 85 ? 3.841 17.061 4.834 1.00 0.00 85 ASP A N 6
ATOM 10811 C CA . ASP A 1 85 ? 3.185 15.838 5.284 1.00 0.00 85 ASP A CA 6
ATOM 10812 C C . ASP A 1 85 ? 3.106 14.867 4.119 1.00 0.00 85 ASP A C 6
ATOM 10813 O O . ASP A 1 85 ? 2.974 13.656 4.298 1.00 0.00 85 ASP A O 6
ATOM 10822 N N . ILE A 1 86 ? 3.192 15.430 2.919 1.00 0.00 86 ILE A N 6
ATOM 10823 C CA . ILE A 1 86 ? 3.178 14.663 1.697 1.00 0.00 86 ILE A CA 6
ATOM 10824 C C . ILE A 1 86 ? 4.600 14.211 1.394 1.00 0.00 86 ILE A C 6
ATOM 10825 O O . ILE A 1 86 ? 4.871 13.020 1.265 1.00 0.00 86 ILE A O 6
ATOM 10841 N N . GLN A 1 87 ? 5.505 15.189 1.332 1.00 0.00 87 GLN A N 6
ATOM 10842 C CA . GLN A 1 87 ? 6.917 14.942 1.052 1.00 0.00 87 GLN A CA 6
ATOM 10843 C C . GLN A 1 87 ? 7.504 13.892 1.991 1.00 0.00 87 GLN A C 6
ATOM 10844 O O . GLN A 1 87 ? 8.476 13.217 1.649 1.00 0.00 87 GLN A O 6
ATOM 10858 N N . LEU A 1 88 ? 6.910 13.760 3.169 1.00 0.00 88 LEU A N 6
ATOM 10859 C CA . LEU A 1 88 ? 7.379 12.799 4.157 1.00 0.00 88 LEU A CA 6
ATOM 10860 C C . LEU A 1 88 ? 7.052 11.378 3.719 1.00 0.00 88 LEU A C 6
ATOM 10861 O O . LEU A 1 88 ? 7.903 10.492 3.770 1.00 0.00 88 LEU A O 6
ATOM 10877 N N . VAL A 1 89 ? 5.816 11.174 3.277 1.00 0.00 89 VAL A N 6
ATOM 10878 C CA . VAL A 1 89 ? 5.368 9.863 2.828 1.00 0.00 89 VAL A CA 6
ATOM 10879 C C . VAL A 1 89 ? 6.049 9.461 1.523 1.00 0.00 89 VAL A C 6
ATOM 10880 O O . VAL A 1 89 ? 6.447 8.309 1.353 1.00 0.00 89 VAL A O 6
ATOM 10893 N N . LYS A 1 90 ? 6.175 10.416 0.604 1.00 0.00 90 LYS A N 6
ATOM 10894 C CA . LYS A 1 90 ? 6.807 10.167 -0.680 1.00 0.00 90 LYS A CA 6
ATOM 10895 C C . LYS A 1 90 ? 8.210 9.596 -0.487 1.00 0.00 90 LYS A C 6
ATOM 10896 O O . LYS A 1 90 ? 8.720 8.870 -1.340 1.00 0.00 90 LYS A O 6
ATOM 10915 N N . GLY A 1 91 ? 8.823 9.929 0.646 1.00 0.00 91 GLY A N 6
ATOM 10916 C CA . GLY A 1 91 ? 10.155 9.439 0.946 1.00 0.00 91 GLY A CA 6
ATOM 10917 C C . GLY A 1 91 ? 10.131 8.088 1.638 1.00 0.00 91 GLY A C 6
ATOM 10918 O O . GLY A 1 91 ? 11.099 7.334 1.573 1.00 0.00 91 GLY A O 6
ATOM 10922 N N . ILE A 1 92 ? 9.020 7.787 2.309 1.00 0.00 92 ILE A N 6
ATOM 10923 C CA . ILE A 1 92 ? 8.875 6.517 3.010 1.00 0.00 92 ILE A CA 6
ATOM 10924 C C . ILE A 1 92 ? 8.951 5.350 2.033 1.00 0.00 92 ILE A C 6
ATOM 10925 O O . ILE A 1 92 ? 9.554 4.317 2.327 1.00 0.00 92 ILE A O 6
ATOM 10941 N N . ALA A 1 93 ? 8.331 5.522 0.870 1.00 0.00 93 ALA A N 6
ATOM 10942 C CA . ALA A 1 93 ? 8.327 4.488 -0.156 1.00 0.00 93 ALA A CA 6
ATOM 10943 C C . ALA A 1 93 ? 9.747 4.151 -0.596 1.00 0.00 93 ALA A C 6
ATOM 10944 O O . ALA A 1 93 ? 10.032 3.020 -0.986 1.00 0.00 93 ALA A O 6
ATOM 10951 N N . ASN A 1 94 ? 10.633 5.139 -0.525 1.00 0.00 94 ASN A N 6
ATOM 10952 C CA . ASN A 1 94 ? 12.027 4.955 -0.921 1.00 0.00 94 ASN A CA 6
ATOM 10953 C C . ASN A 1 94 ? 12.692 3.848 -0.105 1.00 0.00 94 ASN A C 6
ATOM 10954 O O . ASN A 1 94 ? 13.676 3.249 -0.543 1.00 0.00 94 ASN A O 6
ATOM 10965 N N . GLU A 1 95 ? 12.151 3.580 1.079 1.00 0.00 95 GLU A N 6
ATOM 10966 C CA . GLU A 1 95 ? 12.695 2.544 1.952 1.00 0.00 95 GLU A CA 6
ATOM 10967 C C . GLU A 1 95 ? 12.225 1.161 1.505 1.00 0.00 95 GLU A C 6
ATOM 10968 O O . GLU A 1 95 ? 12.987 0.193 1.535 1.00 0.00 95 GLU A O 6
ATOM 10980 N N . CYS A 1 96 ? 10.970 1.083 1.079 1.00 0.00 96 CYS A N 6
ATOM 10981 C CA . CYS A 1 96 ? 10.384 -0.176 0.627 1.00 0.00 96 CYS A CA 6
ATOM 10982 C C . CYS A 1 96 ? 10.909 -0.580 -0.749 1.00 0.00 96 CYS A C 6
ATOM 10983 O O . CYS A 1 96 ? 11.106 -1.763 -1.017 1.00 0.00 96 CYS A O 6
ATOM 10990 N N . ILE A 1 97 ? 11.132 0.402 -1.617 1.00 0.00 97 ILE A N 6
ATOM 10991 C CA . ILE A 1 97 ? 11.628 0.132 -2.965 1.00 0.00 97 ILE A CA 6
ATOM 10992 C C . ILE A 1 97 ? 12.941 -0.648 -2.922 1.00 0.00 97 ILE A C 6
ATOM 10993 O O . ILE A 1 97 ? 13.259 -1.396 -3.846 1.00 0.00 97 ILE A O 6
ATOM 11009 N N . GLU A 1 98 ? 13.691 -0.476 -1.839 1.00 0.00 98 GLU A N 6
ATOM 11010 C CA . GLU A 1 98 ? 14.969 -1.160 -1.679 1.00 0.00 98 GLU A CA 6
ATOM 11011 C C . GLU A 1 98 ? 14.771 -2.592 -1.187 1.00 0.00 98 GLU A C 6
ATOM 11012 O O . GLU A 1 98 ? 15.288 -3.538 -1.780 1.00 0.00 98 GLU A O 6
ATOM 11024 N N . ASN A 1 99 ? 14.023 -2.744 -0.099 1.00 0.00 99 ASN A N 6
ATOM 11025 C CA . ASN A 1 99 ? 13.767 -4.057 0.479 1.00 0.00 99 ASN A CA 6
ATOM 11026 C C . ASN A 1 99 ? 12.835 -4.898 -0.393 1.00 0.00 99 ASN A C 6
ATOM 11027 O O . ASN A 1 99 ? 12.763 -6.117 -0.236 1.00 0.00 99 ASN A O 6
ATOM 11038 N N . ALA A 1 100 ? 12.129 -4.248 -1.311 1.00 0.00 100 ALA A N 6
ATOM 11039 C CA . ALA A 1 100 ? 11.199 -4.947 -2.192 1.00 0.00 100 ALA A CA 6
ATOM 11040 C C . ALA A 1 100 ? 11.927 -5.589 -3.367 1.00 0.00 100 ALA A C 6
ATOM 11041 O O . ALA A 1 100 ? 11.718 -6.764 -3.668 1.00 0.00 100 ALA A O 6
ATOM 11048 N N . LYS A 1 101 ? 12.773 -4.807 -4.027 1.00 0.00 101 LYS A N 6
ATOM 11049 C CA . LYS A 1 101 ? 13.542 -5.294 -5.168 1.00 0.00 101 LYS A CA 6
ATOM 11050 C C . LYS A 1 101 ? 12.626 -5.752 -6.302 1.00 0.00 101 LYS A C 6
ATOM 11051 O O . LYS A 1 101 ? 11.403 -5.643 -6.212 1.00 0.00 101 LYS A O 6
ATOM 11070 N N . GLY A 1 102 ? 13.233 -6.266 -7.369 1.00 0.00 102 GLY A N 6
ATOM 11071 C CA . GLY A 1 102 ? 12.474 -6.725 -8.517 1.00 0.00 102 GLY A CA 6
ATOM 11072 C C . GLY A 1 102 ? 12.044 -8.169 -8.381 1.00 0.00 102 GLY A C 6
ATOM 11073 O O . GLY A 1 102 ? 12.153 -8.952 -9.325 1.00 0.00 102 GLY A O 6
ATOM 11077 N N . GLU A 1 103 ? 11.553 -8.517 -7.199 1.00 0.00 103 GLU A N 6
ATOM 11078 C CA . GLU A 1 103 ? 11.094 -9.876 -6.923 1.00 0.00 103 GLU A CA 6
ATOM 11079 C C . GLU A 1 103 ? 9.964 -10.270 -7.870 1.00 0.00 103 GLU A C 6
ATOM 11080 O O . GLU A 1 103 ? 8.954 -9.575 -7.971 1.00 0.00 103 GLU A O 6
ATOM 11092 N N . THR A 1 104 ? 10.142 -11.392 -8.560 1.00 0.00 104 THR A N 6
ATOM 11093 C CA . THR A 1 104 ? 9.143 -11.878 -9.505 1.00 0.00 104 THR A CA 6
ATOM 11094 C C . THR A 1 104 ? 7.923 -12.443 -8.787 1.00 0.00 104 THR A C 6
ATOM 11095 O O . THR A 1 104 ? 6.819 -12.452 -9.333 1.00 0.00 104 THR A O 6
ATOM 11106 N N . ASP A 1 105 ? 8.125 -12.918 -7.562 1.00 0.00 105 ASP A N 6
ATOM 11107 C CA . ASP A 1 105 ? 7.033 -13.482 -6.775 1.00 0.00 105 ASP A CA 6
ATOM 11108 C C . ASP A 1 105 ? 6.103 -12.378 -6.280 1.00 0.00 105 ASP A C 6
ATOM 11109 O O . ASP A 1 105 ? 6.554 -11.344 -5.788 1.00 0.00 105 ASP A O 6
ATOM 11118 N N . GLU A 1 106 ? 4.801 -12.611 -6.414 1.00 0.00 106 GLU A N 6
ATOM 11119 C CA . GLU A 1 106 ? 3.796 -11.637 -6.000 1.00 0.00 106 GLU A CA 6
ATOM 11120 C C . GLU A 1 106 ? 3.858 -11.364 -4.498 1.00 0.00 106 GLU A C 6
ATOM 11121 O O . GLU A 1 106 ? 4.108 -10.237 -4.075 1.00 0.00 106 GLU A O 6
ATOM 11133 N N . CYS A 1 107 ? 3.628 -12.403 -3.698 1.00 0.00 107 CYS A N 6
ATOM 11134 C CA . CYS A 1 107 ? 3.642 -12.266 -2.245 1.00 0.00 107 CYS A CA 6
ATOM 11135 C C . CYS A 1 107 ? 4.998 -11.793 -1.727 1.00 0.00 107 CYS A C 6
ATOM 11136 O O . CYS A 1 107 ? 5.132 -11.446 -0.555 1.00 0.00 107 CYS A O 6
ATOM 11143 N N . ASN A 1 108 ? 6.001 -11.781 -2.599 1.00 0.00 108 ASN A N 6
ATOM 11144 C CA . ASN A 1 108 ? 7.335 -11.336 -2.209 1.00 0.00 108 ASN A CA 6
ATOM 11145 C C . ASN A 1 108 ? 7.452 -9.823 -2.361 1.00 0.00 108 ASN A C 6
ATOM 11146 O O . ASN A 1 108 ? 7.830 -9.122 -1.421 1.00 0.00 108 ASN A O 6
ATOM 11157 N N . ILE A 1 109 ? 7.129 -9.327 -3.554 1.00 0.00 109 ILE A N 6
ATOM 11158 C CA . ILE A 1 109 ? 7.180 -7.898 -3.836 1.00 0.00 109 ILE A CA 6
ATOM 11159 C C . ILE A 1 109 ? 6.414 -7.102 -2.777 1.00 0.00 109 ILE A C 6
ATOM 11160 O O . ILE A 1 109 ? 6.804 -5.992 -2.417 1.00 0.00 109 ILE A O 6
ATOM 11176 N N . GLY A 1 110 ? 5.327 -7.688 -2.282 1.00 0.00 110 GLY A N 6
ATOM 11177 C CA . GLY A 1 110 ? 4.501 -7.015 -1.296 1.00 0.00 110 GLY A CA 6
ATOM 11178 C C . GLY A 1 110 ? 4.965 -7.200 0.140 1.00 0.00 110 GLY A C 6
ATOM 11179 O O . GLY A 1 110 ? 5.117 -6.222 0.867 1.00 0.00 110 GLY A O 6
ATOM 11183 N N . ASN A 1 111 ? 5.187 -8.444 0.564 1.00 0.00 111 ASN A N 6
ATOM 11184 C CA . ASN A 1 111 ? 5.612 -8.702 1.940 1.00 0.00 111 ASN A CA 6
ATOM 11185 C C . ASN A 1 111 ? 6.837 -7.868 2.283 1.00 0.00 111 ASN A C 6
ATOM 11186 O O . ASN A 1 111 ? 7.106 -7.586 3.447 1.00 0.00 111 ASN A O 6
ATOM 11197 N N . LYS A 1 112 ? 7.579 -7.478 1.259 1.00 0.00 112 LYS A N 6
ATOM 11198 C CA . LYS A 1 112 ? 8.756 -6.649 1.450 1.00 0.00 112 LYS A CA 6
ATOM 11199 C C . LYS A 1 112 ? 8.361 -5.177 1.444 1.00 0.00 112 LYS A C 6
ATOM 11200 O O . LYS A 1 112 ? 8.848 -4.386 2.251 1.00 0.00 112 LYS A O 6
ATOM 11219 N N . TYR A 1 113 ? 7.451 -4.826 0.537 1.00 0.00 113 TYR A N 6
ATOM 11220 C CA . TYR A 1 113 ? 6.980 -3.451 0.401 1.00 0.00 113 TYR A CA 6
ATOM 11221 C C . TYR A 1 113 ? 5.942 -3.097 1.467 1.00 0.00 113 TYR A C 6
ATOM 11222 O O . TYR A 1 113 ? 6.182 -2.245 2.319 1.00 0.00 113 TYR A O 6
ATOM 11240 N N . THR A 1 114 ? 4.790 -3.763 1.411 1.00 0.00 114 THR A N 6
ATOM 11241 C CA . THR A 1 114 ? 3.709 -3.521 2.364 1.00 0.00 114 THR A CA 6
ATOM 11242 C C . THR A 1 114 ? 4.242 -3.469 3.794 1.00 0.00 114 THR A C 6
ATOM 11243 O O . THR A 1 114 ? 3.876 -2.586 4.571 1.00 0.00 114 THR A O 6
ATOM 11254 N N . ASP A 1 115 ? 5.099 -4.429 4.130 1.00 0.00 115 ASP A N 6
ATOM 11255 C CA . ASP A 1 115 ? 5.709 -4.502 5.456 1.00 0.00 115 ASP A CA 6
ATOM 11256 C C . ASP A 1 115 ? 6.183 -3.135 5.938 1.00 0.00 115 ASP A C 6
ATOM 11257 O O . ASP A 1 115 ? 5.577 -2.527 6.818 1.00 0.00 115 ASP A O 6
ATOM 11266 N N . CYS A 1 116 ? 7.267 -2.655 5.340 1.00 0.00 116 CYS A N 6
ATOM 11267 C CA . CYS A 1 116 ? 7.850 -1.373 5.721 1.00 0.00 116 CYS A CA 6
ATOM 11268 C C . CYS A 1 116 ? 6.844 -0.234 5.598 1.00 0.00 116 CYS A C 6
ATOM 11269 O O . CYS A 1 116 ? 6.894 0.729 6.361 1.00 0.00 116 CYS A O 6
ATOM 11276 N N . TYR A 1 117 ? 5.936 -0.344 4.634 1.00 0.00 117 TYR A N 6
ATOM 11277 C CA . TYR A 1 117 ? 4.924 0.686 4.424 1.00 0.00 117 TYR A CA 6
ATOM 11278 C C . TYR A 1 117 ? 4.125 0.920 5.703 1.00 0.00 117 TYR A C 6
ATOM 11279 O O . TYR A 1 117 ? 3.779 2.052 6.034 1.00 0.00 117 TYR A O 6
ATOM 11297 N N . ILE A 1 118 ? 3.841 -0.162 6.422 1.00 0.00 118 ILE A N 6
ATOM 11298 C CA . ILE A 1 118 ? 3.100 -0.080 7.675 1.00 0.00 118 ILE A CA 6
ATOM 11299 C C . ILE A 1 118 ? 4.043 0.265 8.826 1.00 0.00 118 ILE A C 6
ATOM 11300 O O . ILE A 1 118 ? 3.618 0.736 9.878 1.00 0.00 118 ILE A O 6
ATOM 11316 N N . GLU A 1 119 ? 5.333 0.038 8.612 1.00 0.00 119 GLU A N 6
ATOM 11317 C CA . GLU A 1 119 ? 6.333 0.321 9.634 1.00 0.00 119 GLU A CA 6
ATOM 11318 C C . GLU A 1 119 ? 6.521 1.823 9.819 1.00 0.00 119 GLU A C 6
ATOM 11319 O O . GLU A 1 119 ? 6.301 2.355 10.908 1.00 0.00 119 GLU A O 6
ATOM 11331 N N . LYS A 1 120 ? 6.924 2.506 8.752 1.00 0.00 120 LYS A N 6
ATOM 11332 C CA . LYS A 1 120 ? 7.150 3.946 8.807 1.00 0.00 120 LYS A CA 6
ATOM 11333 C C . LYS A 1 120 ? 5.876 4.740 8.532 1.00 0.00 120 LYS A C 6
ATOM 11334 O O . LYS A 1 120 ? 5.515 5.636 9.297 1.00 0.00 120 LYS A O 6
ATOM 11353 N N . LEU A 1 121 ? 5.200 4.406 7.439 1.00 0.00 121 LEU A N 6
ATOM 11354 C CA . LEU A 1 121 ? 3.986 5.114 7.043 1.00 0.00 121 LEU A CA 6
ATOM 11355 C C . LEU A 1 121 ? 2.738 4.563 7.729 1.00 0.00 121 LEU A C 6
ATOM 11356 O O . LEU A 1 121 ? 1.677 5.186 7.669 1.00 0.00 121 LEU A O 6
ATOM 11372 N N . PHE A 1 122 ? 2.852 3.403 8.378 1.00 0.00 122 PHE A N 6
ATOM 11373 C CA . PHE A 1 122 ? 1.705 2.802 9.054 1.00 0.00 122 PHE A CA 6
ATOM 11374 C C . PHE A 1 122 ? 0.646 2.367 8.032 1.00 0.00 122 PHE A C 6
ATOM 11375 O O . PHE A 1 122 ? -0.331 1.698 8.372 1.00 0.00 122 PHE A O 6
ATOM 11392 N N . SER A 1 123 ? 0.876 2.709 6.768 1.00 0.00 123 SER A N 6
ATOM 11393 C CA . SER A 1 123 ? -0.054 2.356 5.698 1.00 0.00 123 SER A CA 6
ATOM 11394 C C . SER A 1 123 ? 0.631 2.434 4.338 1.00 0.00 123 SER A C 6
ATOM 11395 O O . SER A 1 123 ? -0.024 2.621 3.311 1.00 0.00 123 SER A O 6
ATOM 11425 N N . ILE A 1 1 ? -0.164 16.063 12.375 1.00 0.00 1 ILE A N 7
ATOM 11426 C CA . ILE A 1 1 ? -1.033 15.488 11.317 1.00 0.00 1 ILE A CA 7
ATOM 11427 C C . ILE A 1 1 ? -1.942 14.402 11.885 1.00 0.00 1 ILE A C 7
ATOM 11428 O O . ILE A 1 1 ? -1.626 13.782 12.901 1.00 0.00 1 ILE A O 7
ATOM 11443 N N . ASP A 1 2 ? -3.073 14.178 11.221 1.00 0.00 2 ASP A N 7
ATOM 11444 C CA . ASP A 1 2 ? -4.032 13.168 11.657 1.00 0.00 2 ASP A CA 7
ATOM 11445 C C . ASP A 1 2 ? -3.897 11.896 10.829 1.00 0.00 2 ASP A C 7
ATOM 11446 O O . ASP A 1 2 ? -3.744 11.951 9.609 1.00 0.00 2 ASP A O 7
ATOM 11455 N N . GLN A 1 3 ? -3.955 10.750 11.502 1.00 0.00 3 GLN A N 7
ATOM 11456 C CA . GLN A 1 3 ? -3.845 9.458 10.829 1.00 0.00 3 GLN A CA 7
ATOM 11457 C C . GLN A 1 3 ? -5.041 9.218 9.913 1.00 0.00 3 GLN A C 7
ATOM 11458 O O . GLN A 1 3 ? -5.066 8.255 9.148 1.00 0.00 3 GLN A O 7
ATOM 11472 N N . ASP A 1 4 ? -6.032 10.104 9.998 1.00 0.00 4 ASP A N 7
ATOM 11473 C CA . ASP A 1 4 ? -7.229 9.997 9.172 1.00 0.00 4 ASP A CA 7
ATOM 11474 C C . ASP A 1 4 ? -6.883 10.194 7.700 1.00 0.00 4 ASP A C 7
ATOM 11475 O O . ASP A 1 4 ? -7.359 9.457 6.837 1.00 0.00 4 ASP A O 7
ATOM 11484 N N . THR A 1 5 ? -6.050 11.196 7.424 1.00 0.00 5 THR A N 7
ATOM 11485 C CA . THR A 1 5 ? -5.626 11.491 6.059 1.00 0.00 5 THR A CA 7
ATOM 11486 C C . THR A 1 5 ? -5.071 10.242 5.389 1.00 0.00 5 THR A C 7
ATOM 11487 O O . THR A 1 5 ? -5.087 10.118 4.171 1.00 0.00 5 THR A O 7
ATOM 11498 N N . VAL A 1 6 ? -4.577 9.319 6.201 1.00 0.00 6 VAL A N 7
ATOM 11499 C CA . VAL A 1 6 ? -4.019 8.077 5.685 1.00 0.00 6 VAL A CA 7
ATOM 11500 C C . VAL A 1 6 ? -5.097 7.007 5.518 1.00 0.00 6 VAL A C 7
ATOM 11501 O O . VAL A 1 6 ? -5.413 6.598 4.404 1.00 0.00 6 VAL A O 7
ATOM 11514 N N . VAL A 1 7 ? -5.681 6.588 6.635 1.00 0.00 7 VAL A N 7
ATOM 11515 C CA . VAL A 1 7 ? -6.707 5.551 6.628 1.00 0.00 7 VAL A CA 7
ATOM 11516 C C . VAL A 1 7 ? -7.951 5.971 5.847 1.00 0.00 7 VAL A C 7
ATOM 11517 O O . VAL A 1 7 ? -8.308 5.344 4.849 1.00 0.00 7 VAL A O 7
ATOM 11530 N N . ALA A 1 8 ? -8.603 7.030 6.309 1.00 0.00 8 ALA A N 7
ATOM 11531 C CA . ALA A 1 8 ? -9.825 7.522 5.679 1.00 0.00 8 ALA A CA 7
ATOM 11532 C C . ALA A 1 8 ? -9.659 7.770 4.182 1.00 0.00 8 ALA A C 7
ATOM 11533 O O . ALA A 1 8 ? -10.627 7.676 3.428 1.00 0.00 8 ALA A O 7
ATOM 11540 N N . LYS A 1 9 ? -8.443 8.087 3.743 1.00 0.00 9 LYS A N 7
ATOM 11541 C CA . LYS A 1 9 ? -8.209 8.357 2.326 1.00 0.00 9 LYS A CA 7
ATOM 11542 C C . LYS A 1 9 ? -7.873 7.084 1.563 1.00 0.00 9 LYS A C 7
ATOM 11543 O O . LYS A 1 9 ? -8.577 6.713 0.632 1.00 0.00 9 LYS A O 7
ATOM 11562 N N . TYR A 1 10 ? -6.798 6.412 1.961 1.00 0.00 10 TYR A N 7
ATOM 11563 C CA . TYR A 1 10 ? -6.386 5.179 1.295 1.00 0.00 10 TYR A CA 7
ATOM 11564 C C . TYR A 1 10 ? -7.548 4.200 1.185 1.00 0.00 10 TYR A C 7
ATOM 11565 O O . TYR A 1 10 ? -7.538 3.301 0.345 1.00 0.00 10 TYR A O 7
ATOM 11583 N N . MET A 1 11 ? -8.547 4.384 2.037 1.00 0.00 11 MET A N 7
ATOM 11584 C CA . MET A 1 11 ? -9.726 3.533 2.025 1.00 0.00 11 MET A CA 7
ATOM 11585 C C . MET A 1 11 ? -10.717 4.016 0.970 1.00 0.00 11 MET A C 7
ATOM 11586 O O . MET A 1 11 ? -11.025 3.298 0.022 1.00 0.00 11 MET A O 7
ATOM 11600 N N . GLU A 1 12 ? -11.199 5.245 1.138 1.00 0.00 12 GLU A N 7
ATOM 11601 C CA . GLU A 1 12 ? -12.151 5.835 0.202 1.00 0.00 12 GLU A CA 7
ATOM 11602 C C . GLU A 1 12 ? -11.550 5.948 -1.198 1.00 0.00 12 GLU A C 7
ATOM 11603 O O . GLU A 1 12 ? -12.142 5.497 -2.179 1.00 0.00 12 GLU A O 7
ATOM 11615 N N . TYR A 1 13 ? -10.372 6.564 -1.270 1.00 0.00 13 TYR A N 7
ATOM 11616 C CA . TYR A 1 13 ? -9.657 6.759 -2.529 1.00 0.00 13 TYR A CA 7
ATOM 11617 C C . TYR A 1 13 ? -9.681 5.494 -3.384 1.00 0.00 13 TYR A C 7
ATOM 11618 O O . TYR A 1 13 ? -9.728 5.568 -4.613 1.00 0.00 13 TYR A O 7
ATOM 11636 N N . LEU A 1 14 ? -9.655 4.334 -2.732 1.00 0.00 14 LEU A N 7
ATOM 11637 C CA . LEU A 1 14 ? -9.664 3.060 -3.445 1.00 0.00 14 LEU A CA 7
ATOM 11638 C C . LEU A 1 14 ? -10.416 1.980 -2.668 1.00 0.00 14 LEU A C 7
ATOM 11639 O O . LEU A 1 14 ? -9.845 0.949 -2.320 1.00 0.00 14 LEU A O 7
ATOM 11655 N N . MET A 1 15 ? -11.694 2.220 -2.398 1.00 0.00 15 MET A N 7
ATOM 11656 C CA . MET A 1 15 ? -12.517 1.257 -1.674 1.00 0.00 15 MET A CA 7
ATOM 11657 C C . MET A 1 15 ? -13.195 0.262 -2.627 1.00 0.00 15 MET A C 7
ATOM 11658 O O . MET A 1 15 ? -13.101 -0.949 -2.421 1.00 0.00 15 MET A O 7
ATOM 11672 N N . PRO A 1 16 ? -13.889 0.745 -3.682 1.00 0.00 16 PRO A N 7
ATOM 11673 C CA . PRO A 1 16 ? -14.570 -0.137 -4.632 1.00 0.00 16 PRO A CA 7
ATOM 11674 C C . PRO A 1 16 ? -13.583 -0.858 -5.536 1.00 0.00 16 PRO A C 7
ATOM 11675 O O . PRO A 1 16 ? -13.942 -1.801 -6.241 1.00 0.00 16 PRO A O 7
ATOM 11686 N N . ASP A 1 17 ? -12.335 -0.402 -5.511 1.00 0.00 17 ASP A N 7
ATOM 11687 C CA . ASP A 1 17 ? -11.282 -1.005 -6.311 1.00 0.00 17 ASP A CA 7
ATOM 11688 C C . ASP A 1 17 ? -10.584 -2.099 -5.510 1.00 0.00 17 ASP A C 7
ATOM 11689 O O . ASP A 1 17 ? -9.782 -2.866 -6.045 1.00 0.00 17 ASP A O 7
ATOM 11698 N N . ILE A 1 18 ? -10.901 -2.160 -4.218 1.00 0.00 18 ILE A N 7
ATOM 11699 C CA . ILE A 1 18 ? -10.316 -3.152 -3.323 1.00 0.00 18 ILE A CA 7
ATOM 11700 C C . ILE A 1 18 ? -11.139 -4.443 -3.293 1.00 0.00 18 ILE A C 7
ATOM 11701 O O . ILE A 1 18 ? -10.594 -5.541 -3.425 1.00 0.00 18 ILE A O 7
ATOM 11717 N N . MET A 1 19 ? -12.456 -4.298 -3.144 1.00 0.00 19 MET A N 7
ATOM 11718 C CA . MET A 1 19 ? -13.357 -5.450 -3.067 1.00 0.00 19 MET A CA 7
ATOM 11719 C C . MET A 1 19 ? -13.220 -6.433 -4.245 1.00 0.00 19 MET A C 7
ATOM 11720 O O . MET A 1 19 ? -13.385 -7.637 -4.041 1.00 0.00 19 MET A O 7
ATOM 11734 N N . PRO A 1 20 ? -12.923 -5.980 -5.489 1.00 0.00 20 PRO A N 7
ATOM 11735 C CA . PRO A 1 20 ? -12.793 -6.899 -6.628 1.00 0.00 20 PRO A CA 7
ATOM 11736 C C . PRO A 1 20 ? -11.789 -8.023 -6.376 1.00 0.00 20 PRO A C 7
ATOM 11737 O O . PRO A 1 20 ? -12.118 -9.201 -6.524 1.00 0.00 20 PRO A O 7
ATOM 11748 N N . CYS A 1 21 ? -10.575 -7.659 -5.973 1.00 0.00 21 CYS A N 7
ATOM 11749 C CA . CYS A 1 21 ? -9.528 -8.650 -5.736 1.00 0.00 21 CYS A CA 7
ATOM 11750 C C . CYS A 1 21 ? -9.779 -9.449 -4.464 1.00 0.00 21 CYS A C 7
ATOM 11751 O O . CYS A 1 21 ? -9.277 -10.562 -4.318 1.00 0.00 21 CYS A O 7
ATOM 11758 N N . ALA A 1 22 ? -10.554 -8.883 -3.548 1.00 0.00 22 ALA A N 7
ATOM 11759 C CA . ALA A 1 22 ? -10.864 -9.565 -2.297 1.00 0.00 22 ALA A CA 7
ATOM 11760 C C . ALA A 1 22 ? -11.440 -10.948 -2.568 1.00 0.00 22 ALA A C 7
ATOM 11761 O O . ALA A 1 22 ? -11.094 -11.919 -1.896 1.00 0.00 22 ALA A O 7
ATOM 11768 N N . ASP A 1 23 ? -12.324 -11.027 -3.556 1.00 0.00 23 ASP A N 7
ATOM 11769 C CA . ASP A 1 23 ? -12.946 -12.291 -3.924 1.00 0.00 23 ASP A CA 7
ATOM 11770 C C . ASP A 1 23 ? -12.043 -13.069 -4.870 1.00 0.00 23 ASP A C 7
ATOM 11771 O O . ASP A 1 23 ? -12.222 -14.269 -5.078 1.00 0.00 23 ASP A O 7
ATOM 11780 N N . GLU A 1 24 ? -11.070 -12.367 -5.444 1.00 0.00 24 GLU A N 7
ATOM 11781 C CA . GLU A 1 24 ? -10.138 -12.972 -6.385 1.00 0.00 24 GLU A CA 7
ATOM 11782 C C . GLU A 1 24 ? -9.325 -14.089 -5.743 1.00 0.00 24 GLU A C 7
ATOM 11783 O O . GLU A 1 24 ? -9.305 -15.212 -6.251 1.00 0.00 24 GLU A O 7
ATOM 11795 N N . LEU A 1 25 ? -8.653 -13.795 -4.631 1.00 0.00 25 LEU A N 7
ATOM 11796 C CA . LEU A 1 25 ? -7.834 -14.815 -3.978 1.00 0.00 25 LEU A CA 7
ATOM 11797 C C . LEU A 1 25 ? -8.621 -15.605 -2.944 1.00 0.00 25 LEU A C 7
ATOM 11798 O O . LEU A 1 25 ? -8.492 -16.826 -2.862 1.00 0.00 25 LEU A O 7
ATOM 11814 N N . HIS A 1 26 ? -9.448 -14.907 -2.172 1.00 0.00 26 HIS A N 7
ATOM 11815 C CA . HIS A 1 26 ? -10.265 -15.550 -1.149 1.00 0.00 26 HIS A CA 7
ATOM 11816 C C . HIS A 1 26 ? -11.051 -14.512 -0.358 1.00 0.00 26 HIS A C 7
ATOM 11817 O O . HIS A 1 26 ? -12.282 -14.492 -0.359 1.00 0.00 26 HIS A O 7
ATOM 11832 N N . ILE A 1 27 ? -10.291 -13.654 0.320 1.00 0.00 27 ILE A N 7
ATOM 11833 C CA . ILE A 1 27 ? -10.833 -12.608 1.179 1.00 0.00 27 ILE A CA 7
ATOM 11834 C C . ILE A 1 27 ? -9.946 -11.370 1.149 1.00 0.00 27 ILE A C 7
ATOM 11835 O O . ILE A 1 27 ? -8.798 -11.439 0.714 1.00 0.00 27 ILE A O 7
ATOM 11851 N N . SER A 1 28 ? -10.472 -10.244 1.619 1.00 0.00 28 SER A N 7
ATOM 11852 C CA . SER A 1 28 ? -9.691 -9.012 1.665 1.00 0.00 28 SER A CA 7
ATOM 11853 C C . SER A 1 28 ? -8.876 -8.970 2.947 1.00 0.00 28 SER A C 7
ATOM 11854 O O . SER A 1 28 ? -9.297 -9.497 3.975 1.00 0.00 28 SER A O 7
ATOM 11862 N N . GLU A 1 29 ? -7.709 -8.338 2.879 1.00 0.00 29 GLU A N 7
ATOM 11863 C CA . GLU A 1 29 ? -6.825 -8.233 4.035 1.00 0.00 29 GLU A CA 7
ATOM 11864 C C . GLU A 1 29 ? -7.540 -7.630 5.241 1.00 0.00 29 GLU A C 7
ATOM 11865 O O . GLU A 1 29 ? -7.073 -7.757 6.374 1.00 0.00 29 GLU A O 7
ATOM 11877 N N . ASP A 1 30 ? -8.669 -6.972 4.997 1.00 0.00 30 ASP A N 7
ATOM 11878 C CA . ASP A 1 30 ? -9.443 -6.362 6.072 1.00 0.00 30 ASP A CA 7
ATOM 11879 C C . ASP A 1 30 ? -10.096 -7.436 6.935 1.00 0.00 30 ASP A C 7
ATOM 11880 O O . ASP A 1 30 ? -9.938 -7.449 8.155 1.00 0.00 30 ASP A O 7
ATOM 11889 N N . ILE A 1 31 ? -10.828 -8.334 6.287 1.00 0.00 31 ILE A N 7
ATOM 11890 C CA . ILE A 1 31 ? -11.501 -9.424 6.984 1.00 0.00 31 ILE A CA 7
ATOM 11891 C C . ILE A 1 31 ? -10.573 -10.631 7.096 1.00 0.00 31 ILE A C 7
ATOM 11892 O O . ILE A 1 31 ? -10.883 -11.616 7.765 1.00 0.00 31 ILE A O 7
ATOM 11908 N N . ALA A 1 32 ? -9.419 -10.533 6.442 1.00 0.00 32 ALA A N 7
ATOM 11909 C CA . ALA A 1 32 ? -8.437 -11.609 6.455 1.00 0.00 32 ALA A CA 7
ATOM 11910 C C . ALA A 1 32 ? -7.747 -11.711 7.811 1.00 0.00 32 ALA A C 7
ATOM 11911 O O . ALA A 1 32 ? -6.893 -12.574 8.016 1.00 0.00 32 ALA A O 7
ATOM 11918 N N . THR A 1 33 ? -8.118 -10.822 8.729 1.00 0.00 33 THR A N 7
ATOM 11919 C CA . THR A 1 33 ? -7.531 -10.810 10.067 1.00 0.00 33 THR A CA 7
ATOM 11920 C C . THR A 1 33 ? -7.534 -12.204 10.695 1.00 0.00 33 THR A C 7
ATOM 11921 O O . THR A 1 33 ? -6.497 -12.678 11.155 1.00 0.00 33 THR A O 7
ATOM 11932 N N . ASN A 1 34 ? -8.696 -12.856 10.701 1.00 0.00 34 ASN A N 7
ATOM 11933 C CA . ASN A 1 34 ? -8.829 -14.197 11.271 1.00 0.00 34 ASN A CA 7
ATOM 11934 C C . ASN A 1 34 ? -8.070 -14.316 12.593 1.00 0.00 34 ASN A C 7
ATOM 11935 O O . ASN A 1 34 ? -7.399 -15.317 12.849 1.00 0.00 34 ASN A O 7
ATOM 11946 N N . ILE A 1 35 ? -8.177 -13.284 13.425 1.00 0.00 35 ILE A N 7
ATOM 11947 C CA . ILE A 1 35 ? -7.498 -13.265 14.718 1.00 0.00 35 ILE A CA 7
ATOM 11948 C C . ILE A 1 35 ? -5.996 -13.481 14.545 1.00 0.00 35 ILE A C 7
ATOM 11949 O O . ILE A 1 35 ? -5.403 -14.353 15.180 1.00 0.00 35 ILE A O 7
ATOM 11965 N N . GLN A 1 36 ? -5.390 -12.679 13.675 1.00 0.00 36 GLN A N 7
ATOM 11966 C CA . GLN A 1 36 ? -3.960 -12.773 13.403 1.00 0.00 36 GLN A CA 7
ATOM 11967 C C . GLN A 1 36 ? -3.392 -11.399 13.074 1.00 0.00 36 GLN A C 7
ATOM 11968 O O . GLN A 1 36 ? -3.857 -10.728 12.152 1.00 0.00 36 GLN A O 7
ATOM 11982 N N . ALA A 1 37 ? -2.386 -10.983 13.836 1.00 0.00 37 ALA A N 7
ATOM 11983 C CA . ALA A 1 37 ? -1.760 -9.685 13.631 1.00 0.00 37 ALA A CA 7
ATOM 11984 C C . ALA A 1 37 ? -0.774 -9.714 12.467 1.00 0.00 37 ALA A C 7
ATOM 11985 O O . ALA A 1 37 ? -0.958 -9.017 11.470 1.00 0.00 37 ALA A O 7
ATOM 11992 N N . ALA A 1 38 ? 0.274 -10.519 12.608 1.00 0.00 38 ALA A N 7
ATOM 11993 C CA . ALA A 1 38 ? 1.296 -10.646 11.573 1.00 0.00 38 ALA A CA 7
ATOM 11994 C C . ALA A 1 38 ? 2.051 -9.334 11.363 1.00 0.00 38 ALA A C 7
ATOM 11995 O O . ALA A 1 38 ? 3.044 -9.070 12.042 1.00 0.00 38 ALA A O 7
ATOM 12002 N N . LYS A 1 39 ? 1.581 -8.511 10.423 1.00 0.00 39 LYS A N 7
ATOM 12003 C CA . LYS A 1 39 ? 2.236 -7.236 10.138 1.00 0.00 39 LYS A CA 7
ATOM 12004 C C . LYS A 1 39 ? 1.469 -6.051 10.727 1.00 0.00 39 LYS A C 7
ATOM 12005 O O . LYS A 1 39 ? 1.990 -5.323 11.572 1.00 0.00 39 LYS A O 7
ATOM 12024 N N . ASN A 1 40 ? 0.229 -5.864 10.279 1.00 0.00 40 ASN A N 7
ATOM 12025 C CA . ASN A 1 40 ? -0.596 -4.756 10.756 1.00 0.00 40 ASN A CA 7
ATOM 12026 C C . ASN A 1 40 ? -1.953 -5.236 11.265 1.00 0.00 40 ASN A C 7
ATOM 12027 O O . ASN A 1 40 ? -2.807 -4.427 11.631 1.00 0.00 40 ASN A O 7
ATOM 12038 N N . GLY A 1 41 ? -2.149 -6.551 11.287 1.00 0.00 41 GLY A N 7
ATOM 12039 C CA . GLY A 1 41 ? -3.410 -7.102 11.753 1.00 0.00 41 GLY A CA 7
ATOM 12040 C C . GLY A 1 41 ? -4.235 -7.705 10.633 1.00 0.00 41 GLY A C 7
ATOM 12041 O O . GLY A 1 41 ? -5.292 -8.287 10.878 1.00 0.00 41 GLY A O 7
ATOM 12045 N N . ALA A 1 42 ? -3.749 -7.572 9.404 1.00 0.00 42 ALA A N 7
ATOM 12046 C CA . ALA A 1 42 ? -4.448 -8.105 8.241 1.00 0.00 42 ALA A CA 7
ATOM 12047 C C . ALA A 1 42 ? -4.108 -9.571 8.008 1.00 0.00 42 ALA A C 7
ATOM 12048 O O . ALA A 1 42 ? -4.948 -10.448 8.207 1.00 0.00 42 ALA A O 7
ATOM 12055 N N . ASP A 1 43 ? -2.869 -9.833 7.593 1.00 0.00 43 ASP A N 7
ATOM 12056 C CA . ASP A 1 43 ? -2.433 -11.201 7.322 1.00 0.00 43 ASP A CA 7
ATOM 12057 C C . ASP A 1 43 ? -0.949 -11.278 6.948 1.00 0.00 43 ASP A C 7
ATOM 12058 O O . ASP A 1 43 ? -0.305 -12.293 7.209 1.00 0.00 43 ASP A O 7
ATOM 12067 N N . MET A 1 44 ? -0.422 -10.215 6.322 1.00 0.00 44 MET A N 7
ATOM 12068 C CA . MET A 1 44 ? 0.987 -10.162 5.912 1.00 0.00 44 MET A CA 7
ATOM 12069 C C . MET A 1 44 ? 1.235 -11.039 4.687 1.00 0.00 44 MET A C 7
ATOM 12070 O O . MET A 1 44 ? 1.562 -10.535 3.612 1.00 0.00 44 MET A O 7
ATOM 12084 N N . SER A 1 45 ? 1.081 -12.349 4.851 1.00 0.00 45 SER A N 7
ATOM 12085 C CA . SER A 1 45 ? 1.288 -13.282 3.752 1.00 0.00 45 SER A CA 7
ATOM 12086 C C . SER A 1 45 ? 0.348 -12.967 2.593 1.00 0.00 45 SER A C 7
ATOM 12087 O O . SER A 1 45 ? 0.757 -12.977 1.433 1.00 0.00 45 SER A O 7
ATOM 12095 N N . GLN A 1 46 ? -0.916 -12.688 2.912 1.00 0.00 46 GLN A N 7
ATOM 12096 C CA . GLN A 1 46 ? -1.899 -12.365 1.885 1.00 0.00 46 GLN A CA 7
ATOM 12097 C C . GLN A 1 46 ? -1.891 -10.870 1.581 1.00 0.00 46 GLN A C 7
ATOM 12098 O O . GLN A 1 46 ? -2.192 -10.455 0.463 1.00 0.00 46 GLN A O 7
ATOM 12112 N N . LEU A 1 47 ? -1.558 -10.066 2.588 1.00 0.00 47 LEU A N 7
ATOM 12113 C CA . LEU A 1 47 ? -1.489 -8.617 2.432 1.00 0.00 47 LEU A CA 7
ATOM 12114 C C . LEU A 1 47 ? -0.568 -8.260 1.274 1.00 0.00 47 LEU A C 7
ATOM 12115 O O . LEU A 1 47 ? -0.897 -7.419 0.438 1.00 0.00 47 LEU A O 7
ATOM 12131 N N . GLY A 1 48 ? 0.580 -8.918 1.223 1.00 0.00 48 GLY A N 7
ATOM 12132 C CA . GLY A 1 48 ? 1.535 -8.654 0.167 1.00 0.00 48 GLY A CA 7
ATOM 12133 C C . GLY A 1 48 ? 1.024 -9.062 -1.205 1.00 0.00 48 GLY A C 7
ATOM 12134 O O . GLY A 1 48 ? 1.764 -9.018 -2.187 1.00 0.00 48 GLY A O 7
ATOM 12138 N N . CYS A 1 49 ? -0.241 -9.466 -1.271 1.00 0.00 49 CYS A N 7
ATOM 12139 C CA . CYS A 1 49 ? -0.849 -9.881 -2.530 1.00 0.00 49 CYS A CA 7
ATOM 12140 C C . CYS A 1 49 ? -2.225 -9.264 -2.708 1.00 0.00 49 CYS A C 7
ATOM 12141 O O . CYS A 1 49 ? -2.420 -8.382 -3.542 1.00 0.00 49 CYS A O 7
ATOM 12148 N N . LEU A 1 50 ? -3.185 -9.766 -1.939 1.00 0.00 50 LEU A N 7
ATOM 12149 C CA . LEU A 1 50 ? -4.548 -9.265 -1.983 1.00 0.00 50 LEU A CA 7
ATOM 12150 C C . LEU A 1 50 ? -4.532 -7.748 -1.949 1.00 0.00 50 LEU A C 7
ATOM 12151 O O . LEU A 1 50 ? -5.145 -7.087 -2.788 1.00 0.00 50 LEU A O 7
ATOM 12167 N N . LYS A 1 51 ? -3.820 -7.205 -0.972 1.00 0.00 51 LYS A N 7
ATOM 12168 C CA . LYS A 1 51 ? -3.703 -5.767 -0.838 1.00 0.00 51 LYS A CA 7
ATOM 12169 C C . LYS A 1 51 ? -2.745 -5.230 -1.895 1.00 0.00 51 LYS A C 7
ATOM 12170 O O . LYS A 1 51 ? -2.790 -4.052 -2.249 1.00 0.00 51 LYS A O 7
ATOM 12189 N N . ALA A 1 52 ? -1.871 -6.110 -2.400 1.00 0.00 52 ALA A N 7
ATOM 12190 C CA . ALA A 1 52 ? -0.910 -5.718 -3.425 1.00 0.00 52 ALA A CA 7
ATOM 12191 C C . ALA A 1 52 ? -1.623 -5.460 -4.745 1.00 0.00 52 ALA A C 7
ATOM 12192 O O . ALA A 1 52 ? -1.098 -4.783 -5.628 1.00 0.00 52 ALA A O 7
ATOM 12199 N N . CYS A 1 53 ? -2.827 -6.011 -4.864 1.00 0.00 53 CYS A N 7
ATOM 12200 C CA . CYS A 1 53 ? -3.631 -5.839 -6.065 1.00 0.00 53 CYS A CA 7
ATOM 12201 C C . CYS A 1 53 ? -3.942 -4.366 -6.292 1.00 0.00 53 CYS A C 7
ATOM 12202 O O . CYS A 1 53 ? -4.019 -3.906 -7.430 1.00 0.00 53 CYS A O 7
ATOM 12209 N N . VAL A 1 54 ? -4.114 -3.632 -5.198 1.00 0.00 54 VAL A N 7
ATOM 12210 C CA . VAL A 1 54 ? -4.411 -2.208 -5.268 1.00 0.00 54 VAL A CA 7
ATOM 12211 C C . VAL A 1 54 ? -3.233 -1.439 -5.855 1.00 0.00 54 VAL A C 7
ATOM 12212 O O . VAL A 1 54 ? -3.407 -0.374 -6.449 1.00 0.00 54 VAL A O 7
ATOM 12225 N N . MET A 1 55 ? -2.035 -1.989 -5.684 1.00 0.00 55 MET A N 7
ATOM 12226 C CA . MET A 1 55 ? -0.825 -1.362 -6.200 1.00 0.00 55 MET A CA 7
ATOM 12227 C C . MET A 1 55 ? -0.796 -1.412 -7.722 1.00 0.00 55 MET A C 7
ATOM 12228 O O . MET A 1 55 ? -0.607 -0.390 -8.382 1.00 0.00 55 MET A O 7
ATOM 12242 N N . LYS A 1 56 ? -0.988 -2.605 -8.277 1.00 0.00 56 LYS A N 7
ATOM 12243 C CA . LYS A 1 56 ? -0.984 -2.783 -9.724 1.00 0.00 56 LYS A CA 7
ATOM 12244 C C . LYS A 1 56 ? -2.285 -2.273 -10.335 1.00 0.00 56 LYS A C 7
ATOM 12245 O O . LYS A 1 56 ? -2.374 -2.064 -11.546 1.00 0.00 56 LYS A O 7
ATOM 12264 N N . ARG A 1 57 ? -3.292 -2.075 -9.490 1.00 0.00 57 ARG A N 7
ATOM 12265 C CA . ARG A 1 57 ? -4.587 -1.582 -9.944 1.00 0.00 57 ARG A CA 7
ATOM 12266 C C . ARG A 1 57 ? -4.491 -0.119 -10.365 1.00 0.00 57 ARG A C 7
ATOM 12267 O O . ARG A 1 57 ? -5.225 0.335 -11.243 1.00 0.00 57 ARG A O 7
ATOM 12288 N N . ILE A 1 58 ? -3.580 0.616 -9.731 1.00 0.00 58 ILE A N 7
ATOM 12289 C CA . ILE A 1 58 ? -3.389 2.028 -10.039 1.00 0.00 58 ILE A CA 7
ATOM 12290 C C . ILE A 1 58 ? -2.108 2.258 -10.837 1.00 0.00 58 ILE A C 7
ATOM 12291 O O . ILE A 1 58 ? -1.518 3.337 -10.784 1.00 0.00 58 ILE A O 7
ATOM 12307 N N . GLU A 1 59 ? -1.684 1.233 -11.573 1.00 0.00 59 GLU A N 7
ATOM 12308 C CA . GLU A 1 59 ? -0.475 1.314 -12.390 1.00 0.00 59 GLU A CA 7
ATOM 12309 C C . GLU A 1 59 ? 0.748 1.660 -11.541 1.00 0.00 59 GLU A C 7
ATOM 12310 O O . GLU A 1 59 ? 1.370 2.704 -11.730 1.00 0.00 59 GLU A O 7
ATOM 12322 N N . MET A 1 60 ? 1.088 0.773 -10.610 1.00 0.00 60 MET A N 7
ATOM 12323 C CA . MET A 1 60 ? 2.241 0.983 -9.740 1.00 0.00 60 MET A CA 7
ATOM 12324 C C . MET A 1 60 ? 3.003 -0.323 -9.537 1.00 0.00 60 MET A C 7
ATOM 12325 O O . MET A 1 60 ? 4.118 -0.330 -9.016 1.00 0.00 60 MET A O 7
ATOM 12339 N N . LEU A 1 61 ? 2.397 -1.425 -9.966 1.00 0.00 61 LEU A N 7
ATOM 12340 C CA . LEU A 1 61 ? 3.009 -2.740 -9.830 1.00 0.00 61 LEU A CA 7
ATOM 12341 C C . LEU A 1 61 ? 2.877 -3.542 -11.122 1.00 0.00 61 LEU A C 7
ATOM 12342 O O . LEU A 1 61 ? 1.831 -4.127 -11.395 1.00 0.00 61 LEU A O 7
ATOM 12358 N N . LYS A 1 62 ? 3.942 -3.568 -11.918 1.00 0.00 62 LYS A N 7
ATOM 12359 C CA . LYS A 1 62 ? 3.932 -4.315 -13.171 1.00 0.00 62 LYS A CA 7
ATOM 12360 C C . LYS A 1 62 ? 4.509 -5.708 -12.957 1.00 0.00 62 LYS A C 7
ATOM 12361 O O . LYS A 1 62 ? 5.646 -5.985 -13.339 1.00 0.00 62 LYS A O 7
ATOM 12380 N N . GLY A 1 63 ? 3.707 -6.585 -12.359 1.00 0.00 63 GLY A N 7
ATOM 12381 C CA . GLY A 1 63 ? 4.151 -7.940 -12.091 1.00 0.00 63 GLY A CA 7
ATOM 12382 C C . GLY A 1 63 ? 5.097 -8.012 -10.906 1.00 0.00 63 GLY A C 7
ATOM 12383 O O . GLY A 1 63 ? 4.824 -8.700 -9.924 1.00 0.00 63 GLY A O 7
ATOM 12387 N N . THR A 1 64 ? 6.210 -7.288 -11.003 1.00 0.00 64 THR A N 7
ATOM 12388 C CA . THR A 1 64 ? 7.214 -7.262 -9.946 1.00 0.00 64 THR A CA 7
ATOM 12389 C C . THR A 1 64 ? 7.913 -5.904 -9.888 1.00 0.00 64 THR A C 7
ATOM 12390 O O . THR A 1 64 ? 8.850 -5.711 -9.111 1.00 0.00 64 THR A O 7
ATOM 12401 N N . GLU A 1 65 ? 7.454 -4.968 -10.714 1.00 0.00 65 GLU A N 7
ATOM 12402 C CA . GLU A 1 65 ? 8.038 -3.631 -10.769 1.00 0.00 65 GLU A CA 7
ATOM 12403 C C . GLU A 1 65 ? 7.286 -2.659 -9.864 1.00 0.00 65 GLU A C 7
ATOM 12404 O O . GLU A 1 65 ? 6.062 -2.584 -9.909 1.00 0.00 65 GLU A O 7
ATOM 12416 N N . LEU A 1 66 ? 8.026 -1.914 -9.047 1.00 0.00 66 LEU A N 7
ATOM 12417 C CA . LEU A 1 66 ? 7.416 -0.941 -8.146 1.00 0.00 66 LEU A CA 7
ATOM 12418 C C . LEU A 1 66 ? 7.802 0.484 -8.532 1.00 0.00 66 LEU A C 7
ATOM 12419 O O . LEU A 1 66 ? 8.969 0.869 -8.437 1.00 0.00 66 LEU A O 7
ATOM 12435 N N . TYR A 1 67 ? 6.816 1.261 -8.968 1.00 0.00 67 TYR A N 7
ATOM 12436 C CA . TYR A 1 67 ? 7.046 2.647 -9.370 1.00 0.00 67 TYR A CA 7
ATOM 12437 C C . TYR A 1 67 ? 6.505 3.618 -8.324 1.00 0.00 67 TYR A C 7
ATOM 12438 O O . TYR A 1 67 ? 5.924 3.203 -7.320 1.00 0.00 67 TYR A O 7
ATOM 12456 N N . VAL A 1 68 ? 6.701 4.910 -8.568 1.00 0.00 68 VAL A N 7
ATOM 12457 C CA . VAL A 1 68 ? 6.241 5.941 -7.652 1.00 0.00 68 VAL A CA 7
ATOM 12458 C C . VAL A 1 68 ? 5.549 7.082 -8.394 1.00 0.00 68 VAL A C 7
ATOM 12459 O O . VAL A 1 68 ? 5.508 8.213 -7.910 1.00 0.00 68 VAL A O 7
ATOM 12472 N N . GLU A 1 69 ? 5.005 6.781 -9.568 1.00 0.00 69 GLU A N 7
ATOM 12473 C CA . GLU A 1 69 ? 4.321 7.791 -10.371 1.00 0.00 69 GLU A CA 7
ATOM 12474 C C . GLU A 1 69 ? 2.901 8.056 -9.856 1.00 0.00 69 GLU A C 7
ATOM 12475 O O . GLU A 1 69 ? 2.525 9.211 -9.651 1.00 0.00 69 GLU A O 7
ATOM 12487 N N . PRO A 1 70 ? 2.084 7.000 -9.637 1.00 0.00 70 PRO A N 7
ATOM 12488 C CA . PRO A 1 70 ? 0.710 7.164 -9.154 1.00 0.00 70 PRO A CA 7
ATOM 12489 C C . PRO A 1 70 ? 0.636 7.529 -7.674 1.00 0.00 70 PRO A C 7
ATOM 12490 O O . PRO A 1 70 ? -0.202 8.336 -7.270 1.00 0.00 70 PRO A O 7
ATOM 12501 N N . VAL A 1 71 ? 1.512 6.936 -6.869 1.00 0.00 71 VAL A N 7
ATOM 12502 C CA . VAL A 1 71 ? 1.530 7.203 -5.432 1.00 0.00 71 VAL A CA 7
ATOM 12503 C C . VAL A 1 71 ? 1.872 8.657 -5.149 1.00 0.00 71 VAL A C 7
ATOM 12504 O O . VAL A 1 71 ? 1.223 9.305 -4.332 1.00 0.00 71 VAL A O 7
ATOM 12517 N N . TYR A 1 72 ? 2.896 9.164 -5.820 1.00 0.00 72 TYR A N 7
ATOM 12518 C CA . TYR A 1 72 ? 3.310 10.547 -5.637 1.00 0.00 72 TYR A CA 7
ATOM 12519 C C . TYR A 1 72 ? 2.181 11.501 -6.018 1.00 0.00 72 TYR A C 7
ATOM 12520 O O . TYR A 1 72 ? 2.152 12.651 -5.582 1.00 0.00 72 TYR A O 7
ATOM 12538 N N . LYS A 1 73 ? 1.251 11.011 -6.836 1.00 0.00 73 LYS A N 7
ATOM 12539 C CA . LYS A 1 73 ? 0.122 11.820 -7.283 1.00 0.00 73 LYS A CA 7
ATOM 12540 C C . LYS A 1 73 ? -0.998 11.853 -6.243 1.00 0.00 73 LYS A C 7
ATOM 12541 O O . LYS A 1 73 ? -1.511 12.923 -5.913 1.00 0.00 73 LYS A O 7
ATOM 12560 N N . MET A 1 74 ? -1.377 10.684 -5.723 1.00 0.00 74 MET A N 7
ATOM 12561 C CA . MET A 1 74 ? -2.449 10.611 -4.737 1.00 0.00 74 MET A CA 7
ATOM 12562 C C . MET A 1 74 ? -1.974 11.109 -3.381 1.00 0.00 74 MET A C 7
ATOM 12563 O O . MET A 1 74 ? -2.733 11.733 -2.651 1.00 0.00 74 MET A O 7
ATOM 12577 N N . ILE A 1 75 ? -0.713 10.837 -3.056 1.00 0.00 75 ILE A N 7
ATOM 12578 C CA . ILE A 1 75 ? -0.139 11.268 -1.787 1.00 0.00 75 ILE A CA 7
ATOM 12579 C C . ILE A 1 75 ? -0.415 12.752 -1.554 1.00 0.00 75 ILE A C 7
ATOM 12580 O O . ILE A 1 75 ? -0.481 13.215 -0.415 1.00 0.00 75 ILE A O 7
ATOM 12596 N N . GLU A 1 76 ? -0.592 13.483 -2.648 1.00 0.00 76 GLU A N 7
ATOM 12597 C CA . GLU A 1 76 ? -0.861 14.917 -2.579 1.00 0.00 76 GLU A CA 7
ATOM 12598 C C . GLU A 1 76 ? -2.119 15.213 -1.758 1.00 0.00 76 GLU A C 7
ATOM 12599 O O . GLU A 1 76 ? -2.060 15.924 -0.755 1.00 0.00 76 GLU A O 7
ATOM 12611 N N . VAL A 1 77 ? -3.254 14.663 -2.186 1.00 0.00 77 VAL A N 7
ATOM 12612 C CA . VAL A 1 77 ? -4.521 14.877 -1.490 1.00 0.00 77 VAL A CA 7
ATOM 12613 C C . VAL A 1 77 ? -4.710 13.862 -0.366 1.00 0.00 77 VAL A C 7
ATOM 12614 O O . VAL A 1 77 ? -5.427 14.110 0.603 1.00 0.00 77 VAL A O 7
ATOM 12627 N N . VAL A 1 78 ? -4.051 12.719 -0.509 1.00 0.00 78 VAL A N 7
ATOM 12628 C CA . VAL A 1 78 ? -4.123 11.646 0.473 1.00 0.00 78 VAL A CA 7
ATOM 12629 C C . VAL A 1 78 ? -3.457 12.070 1.790 1.00 0.00 78 VAL A C 7
ATOM 12630 O O . VAL A 1 78 ? -3.541 11.378 2.802 1.00 0.00 78 VAL A O 7
ATOM 12643 N N . HIS A 1 79 ? -2.814 13.232 1.768 1.00 0.00 79 HIS A N 7
ATOM 12644 C CA . HIS A 1 79 ? -2.139 13.761 2.948 1.00 0.00 79 HIS A CA 7
ATOM 12645 C C . HIS A 1 79 ? -2.394 15.260 3.084 1.00 0.00 79 HIS A C 7
ATOM 12646 O O . HIS A 1 79 ? -1.483 16.034 3.378 1.00 0.00 79 HIS A O 7
ATOM 12661 N N . ALA A 1 80 ? -3.645 15.659 2.863 1.00 0.00 80 ALA A N 7
ATOM 12662 C CA . ALA A 1 80 ? -4.032 17.060 2.959 1.00 0.00 80 ALA A CA 7
ATOM 12663 C C . ALA A 1 80 ? -3.805 17.598 4.367 1.00 0.00 80 ALA A C 7
ATOM 12664 O O . ALA A 1 80 ? -4.151 16.951 5.353 1.00 0.00 80 ALA A O 7
ATOM 12671 N N . GLY A 1 81 ? -3.217 18.788 4.449 1.00 0.00 81 GLY A N 7
ATOM 12672 C CA . GLY A 1 81 ? -2.948 19.398 5.737 1.00 0.00 81 GLY A CA 7
ATOM 12673 C C . GLY A 1 81 ? -1.570 20.024 5.803 1.00 0.00 81 GLY A C 7
ATOM 12674 O O . GLY A 1 81 ? -1.437 21.230 6.004 1.00 0.00 81 GLY A O 7
ATOM 12678 N N . ASN A 1 82 ? -0.541 19.200 5.627 1.00 0.00 82 ASN A N 7
ATOM 12679 C CA . ASN A 1 82 ? 0.837 19.676 5.665 1.00 0.00 82 ASN A CA 7
ATOM 12680 C C . ASN A 1 82 ? 1.511 19.468 4.315 1.00 0.00 82 ASN A C 7
ATOM 12681 O O . ASN A 1 82 ? 1.433 18.386 3.730 1.00 0.00 82 ASN A O 7
ATOM 12692 N N . ALA A 1 83 ? 2.176 20.508 3.824 1.00 0.00 83 ALA A N 7
ATOM 12693 C CA . ALA A 1 83 ? 2.867 20.437 2.542 1.00 0.00 83 ALA A CA 7
ATOM 12694 C C . ALA A 1 83 ? 4.063 19.495 2.618 1.00 0.00 83 ALA A C 7
ATOM 12695 O O . ALA A 1 83 ? 4.450 18.892 1.618 1.00 0.00 83 ALA A O 7
ATOM 12702 N N . ASP A 1 84 ? 4.648 19.376 3.807 1.00 0.00 84 ASP A N 7
ATOM 12703 C CA . ASP A 1 84 ? 5.797 18.498 3.999 1.00 0.00 84 ASP A CA 7
ATOM 12704 C C . ASP A 1 84 ? 5.349 17.068 4.259 1.00 0.00 84 ASP A C 7
ATOM 12705 O O . ASP A 1 84 ? 6.115 16.130 4.051 1.00 0.00 84 ASP A O 7
ATOM 12714 N N . ASP A 1 85 ? 4.111 16.897 4.722 1.00 0.00 85 ASP A N 7
ATOM 12715 C CA . ASP A 1 85 ? 3.588 15.562 4.974 1.00 0.00 85 ASP A CA 7
ATOM 12716 C C . ASP A 1 85 ? 3.563 14.802 3.660 1.00 0.00 85 ASP A C 7
ATOM 12717 O O . ASP A 1 85 ? 3.597 13.572 3.627 1.00 0.00 85 ASP A O 7
ATOM 12726 N N . ILE A 1 86 ? 3.506 15.571 2.578 1.00 0.00 86 ILE A N 7
ATOM 12727 C CA . ILE A 1 86 ? 3.506 15.030 1.233 1.00 0.00 86 ILE A CA 7
ATOM 12728 C C . ILE A 1 86 ? 4.942 14.793 0.775 1.00 0.00 86 ILE A C 7
ATOM 12729 O O . ILE A 1 86 ? 5.216 13.892 -0.016 1.00 0.00 86 ILE A O 7
ATOM 12745 N N . GLN A 1 87 ? 5.854 15.615 1.292 1.00 0.00 87 GLN A N 7
ATOM 12746 C CA . GLN A 1 87 ? 7.267 15.518 0.948 1.00 0.00 87 GLN A CA 7
ATOM 12747 C C . GLN A 1 87 ? 7.968 14.427 1.755 1.00 0.00 87 GLN A C 7
ATOM 12748 O O . GLN A 1 87 ? 9.017 13.925 1.351 1.00 0.00 87 GLN A O 7
ATOM 12762 N N . LEU A 1 88 ? 7.387 14.069 2.895 1.00 0.00 88 LEU A N 7
ATOM 12763 C CA . LEU A 1 88 ? 7.966 13.044 3.760 1.00 0.00 88 LEU A CA 7
ATOM 12764 C C . LEU A 1 88 ? 7.564 11.646 3.305 1.00 0.00 88 LEU A C 7
ATOM 12765 O O . LEU A 1 88 ? 8.413 10.824 2.963 1.00 0.00 88 LEU A O 7
ATOM 12781 N N . VAL A 1 89 ? 6.260 11.386 3.309 1.00 0.00 89 VAL A N 7
ATOM 12782 C CA . VAL A 1 89 ? 5.730 10.087 2.911 1.00 0.00 89 VAL A CA 7
ATOM 12783 C C . VAL A 1 89 ? 6.206 9.687 1.516 1.00 0.00 89 VAL A C 7
ATOM 12784 O O . VAL A 1 89 ? 6.375 8.502 1.227 1.00 0.00 89 VAL A O 7
ATOM 12797 N N . LYS A 1 90 ? 6.416 10.679 0.657 1.00 0.00 90 LYS A N 7
ATOM 12798 C CA . LYS A 1 90 ? 6.880 10.430 -0.702 1.00 0.00 90 LYS A CA 7
ATOM 12799 C C . LYS A 1 90 ? 8.206 9.679 -0.688 1.00 0.00 90 LYS A C 7
ATOM 12800 O O . LYS A 1 90 ? 8.420 8.756 -1.475 1.00 0.00 90 LYS A O 7
ATOM 12819 N N . GLY A 1 91 ? 9.096 10.084 0.213 1.00 0.00 91 GLY A N 7
ATOM 12820 C CA . GLY A 1 91 ? 10.387 9.433 0.326 1.00 0.00 91 GLY A CA 7
ATOM 12821 C C . GLY A 1 91 ? 10.297 8.136 1.104 1.00 0.00 91 GLY A C 7
ATOM 12822 O O . GLY A 1 91 ? 11.185 7.287 1.016 1.00 0.00 91 GLY A O 7
ATOM 12826 N N . ILE A 1 92 ? 9.220 7.985 1.871 1.00 0.00 92 ILE A N 7
ATOM 12827 C CA . ILE A 1 92 ? 9.009 6.780 2.663 1.00 0.00 92 ILE A CA 7
ATOM 12828 C C . ILE A 1 92 ? 8.758 5.578 1.760 1.00 0.00 92 ILE A C 7
ATOM 12829 O O . ILE A 1 92 ? 9.262 4.483 2.011 1.00 0.00 92 ILE A O 7
ATOM 12845 N N . ALA A 1 93 ? 7.975 5.791 0.706 1.00 0.00 93 ALA A N 7
ATOM 12846 C CA . ALA A 1 93 ? 7.656 4.725 -0.237 1.00 0.00 93 ALA A CA 7
ATOM 12847 C C . ALA A 1 93 ? 8.919 4.161 -0.884 1.00 0.00 93 ALA A C 7
ATOM 12848 O O . ALA A 1 93 ? 8.900 3.073 -1.457 1.00 0.00 93 ALA A O 7
ATOM 12855 N N . ASN A 1 94 ? 10.014 4.910 -0.785 1.00 0.00 94 ASN A N 7
ATOM 12856 C CA . ASN A 1 94 ? 11.285 4.490 -1.364 1.00 0.00 94 ASN A CA 7
ATOM 12857 C C . ASN A 1 94 ? 11.904 3.343 -0.568 1.00 0.00 94 ASN A C 7
ATOM 12858 O O . ASN A 1 94 ? 12.316 2.332 -1.136 1.00 0.00 94 ASN A O 7
ATOM 12869 N N . GLU A 1 95 ? 11.963 3.508 0.750 1.00 0.00 95 GLU A N 7
ATOM 12870 C CA . GLU A 1 95 ? 12.534 2.493 1.631 1.00 0.00 95 GLU A CA 7
ATOM 12871 C C . GLU A 1 95 ? 11.796 1.162 1.499 1.00 0.00 95 GLU A C 7
ATOM 12872 O O . GLU A 1 95 ? 12.335 0.107 1.834 1.00 0.00 95 GLU A O 7
ATOM 12884 N N . CYS A 1 96 ? 10.566 1.218 1.005 1.00 0.00 96 CYS A N 7
ATOM 12885 C CA . CYS A 1 96 ? 9.749 0.020 0.844 1.00 0.00 96 CYS A CA 7
ATOM 12886 C C . CYS A 1 96 ? 10.019 -0.673 -0.492 1.00 0.00 96 CYS A C 7
ATOM 12887 O O . CYS A 1 96 ? 10.063 -1.900 -0.564 1.00 0.00 96 CYS A O 7
ATOM 12894 N N . ILE A 1 97 ? 10.200 0.120 -1.544 1.00 0.00 97 ILE A N 7
ATOM 12895 C CA . ILE A 1 97 ? 10.452 -0.423 -2.876 1.00 0.00 97 ILE A CA 7
ATOM 12896 C C . ILE A 1 97 ? 11.831 -1.070 -2.973 1.00 0.00 97 ILE A C 7
ATOM 12897 O O . ILE A 1 97 ? 11.983 -2.138 -3.566 1.00 0.00 97 ILE A O 7
ATOM 12913 N N . GLU A 1 98 ? 12.830 -0.421 -2.392 1.00 0.00 98 GLU A N 7
ATOM 12914 C CA . GLU A 1 98 ? 14.199 -0.927 -2.432 1.00 0.00 98 GLU A CA 7
ATOM 12915 C C . GLU A 1 98 ? 14.330 -2.272 -1.722 1.00 0.00 98 GLU A C 7
ATOM 12916 O O . GLU A 1 98 ? 15.286 -3.011 -1.960 1.00 0.00 98 GLU A O 7
ATOM 12928 N N . ASN A 1 99 ? 13.376 -2.591 -0.853 1.00 0.00 99 ASN A N 7
ATOM 12929 C CA . ASN A 1 99 ? 13.413 -3.846 -0.116 1.00 0.00 99 ASN A CA 7
ATOM 12930 C C . ASN A 1 99 ? 12.331 -4.818 -0.594 1.00 0.00 99 ASN A C 7
ATOM 12931 O O . ASN A 1 99 ? 12.314 -5.981 -0.189 1.00 0.00 99 ASN A O 7
ATOM 12942 N N . ALA A 1 100 ? 11.432 -4.342 -1.451 1.00 0.00 100 ALA A N 7
ATOM 12943 C CA . ALA A 1 100 ? 10.356 -5.184 -1.963 1.00 0.00 100 ALA A CA 7
ATOM 12944 C C . ALA A 1 100 ? 10.652 -5.687 -3.373 1.00 0.00 100 ALA A C 7
ATOM 12945 O O . ALA A 1 100 ? 10.206 -6.767 -3.761 1.00 0.00 100 ALA A O 7
ATOM 12952 N N . LYS A 1 101 ? 11.408 -4.904 -4.136 1.00 0.00 101 LYS A N 7
ATOM 12953 C CA . LYS A 1 101 ? 11.754 -5.271 -5.505 1.00 0.00 101 LYS A CA 7
ATOM 12954 C C . LYS A 1 101 ? 12.795 -6.390 -5.525 1.00 0.00 101 LYS A C 7
ATOM 12955 O O . LYS A 1 101 ? 13.189 -6.900 -4.475 1.00 0.00 101 LYS A O 7
ATOM 12974 N N . GLY A 1 102 ? 13.227 -6.778 -6.724 1.00 0.00 102 GLY A N 7
ATOM 12975 C CA . GLY A 1 102 ? 14.225 -7.825 -6.855 1.00 0.00 102 GLY A CA 7
ATOM 12976 C C . GLY A 1 102 ? 13.660 -9.210 -6.623 1.00 0.00 102 GLY A C 7
ATOM 12977 O O . GLY A 1 102 ? 14.185 -10.196 -7.141 1.00 0.00 102 GLY A O 7
ATOM 12981 N N . GLU A 1 103 ? 12.589 -9.286 -5.843 1.00 0.00 103 GLU A N 7
ATOM 12982 C CA . GLU A 1 103 ? 11.955 -10.560 -5.543 1.00 0.00 103 GLU A CA 7
ATOM 12983 C C . GLU A 1 103 ? 11.373 -11.186 -6.810 1.00 0.00 103 GLU A C 7
ATOM 12984 O O . GLU A 1 103 ? 11.410 -10.584 -7.882 1.00 0.00 103 GLU A O 7
ATOM 12996 N N . THR A 1 104 ? 10.837 -12.396 -6.677 1.00 0.00 104 THR A N 7
ATOM 12997 C CA . THR A 1 104 ? 10.259 -13.104 -7.815 1.00 0.00 104 THR A CA 7
ATOM 12998 C C . THR A 1 104 ? 8.807 -13.493 -7.553 1.00 0.00 104 THR A C 7
ATOM 12999 O O . THR A 1 104 ? 8.050 -13.755 -8.488 1.00 0.00 104 THR A O 7
ATOM 13010 N N . ASP A 1 105 ? 8.422 -13.534 -6.281 1.00 0.00 105 ASP A N 7
ATOM 13011 C CA . ASP A 1 105 ? 7.056 -13.896 -5.913 1.00 0.00 105 ASP A CA 7
ATOM 13012 C C . ASP A 1 105 ? 6.243 -12.657 -5.550 1.00 0.00 105 ASP A C 7
ATOM 13013 O O . ASP A 1 105 ? 6.745 -11.745 -4.894 1.00 0.00 105 ASP A O 7
ATOM 13022 N N . GLU A 1 106 ? 4.985 -12.632 -5.978 1.00 0.00 106 GLU A N 7
ATOM 13023 C CA . GLU A 1 106 ? 4.105 -11.500 -5.704 1.00 0.00 106 GLU A CA 7
ATOM 13024 C C . GLU A 1 106 ? 4.000 -11.233 -4.205 1.00 0.00 106 GLU A C 7
ATOM 13025 O O . GLU A 1 106 ? 4.442 -10.189 -3.723 1.00 0.00 106 GLU A O 7
ATOM 13037 N N . CYS A 1 107 ? 3.409 -12.176 -3.476 1.00 0.00 107 CYS A N 7
ATOM 13038 C CA . CYS A 1 107 ? 3.241 -12.041 -2.032 1.00 0.00 107 CYS A CA 7
ATOM 13039 C C . CYS A 1 107 ? 4.552 -11.665 -1.345 1.00 0.00 107 CYS A C 7
ATOM 13040 O O . CYS A 1 107 ? 4.550 -10.981 -0.323 1.00 0.00 107 CYS A O 7
ATOM 13047 N N . ASN A 1 108 ? 5.670 -12.115 -1.907 1.00 0.00 108 ASN A N 7
ATOM 13048 C CA . ASN A 1 108 ? 6.978 -11.805 -1.341 1.00 0.00 108 ASN A CA 7
ATOM 13049 C C . ASN A 1 108 ? 7.295 -10.320 -1.504 1.00 0.00 108 ASN A C 7
ATOM 13050 O O . ASN A 1 108 ? 7.841 -9.689 -0.598 1.00 0.00 108 ASN A O 7
ATOM 13061 N N . ILE A 1 109 ? 6.946 -9.772 -2.664 1.00 0.00 109 ILE A N 7
ATOM 13062 C CA . ILE A 1 109 ? 7.184 -8.362 -2.949 1.00 0.00 109 ILE A CA 7
ATOM 13063 C C . ILE A 1 109 ? 6.282 -7.477 -2.099 1.00 0.00 109 ILE A C 7
ATOM 13064 O O . ILE A 1 109 ? 6.737 -6.508 -1.492 1.00 0.00 109 ILE A O 7
ATOM 13080 N N . GLY A 1 110 ? 5.000 -7.820 -2.059 1.00 0.00 110 GLY A N 7
ATOM 13081 C CA . GLY A 1 110 ? 4.047 -7.048 -1.292 1.00 0.00 110 GLY A CA 7
ATOM 13082 C C . GLY A 1 110 ? 4.356 -7.035 0.191 1.00 0.00 110 GLY A C 7
ATOM 13083 O O . GLY A 1 110 ? 4.430 -5.972 0.796 1.00 0.00 110 GLY A O 7
ATOM 13087 N N . ASN A 1 111 ? 4.533 -8.213 0.783 1.00 0.00 111 ASN A N 7
ATOM 13088 C CA . ASN A 1 111 ? 4.837 -8.306 2.208 1.00 0.00 111 ASN A CA 7
ATOM 13089 C C . ASN A 1 111 ? 6.061 -7.463 2.544 1.00 0.00 111 ASN A C 7
ATOM 13090 O O . ASN A 1 111 ? 6.111 -6.807 3.585 1.00 0.00 111 ASN A O 7
ATOM 13101 N N . LYS A 1 112 ? 7.045 -7.488 1.653 1.00 0.00 112 LYS A N 7
ATOM 13102 C CA . LYS A 1 112 ? 8.268 -6.717 1.839 1.00 0.00 112 LYS A CA 7
ATOM 13103 C C . LYS A 1 112 ? 7.982 -5.225 1.706 1.00 0.00 112 LYS A C 7
ATOM 13104 O O . LYS A 1 112 ? 8.696 -4.391 2.262 1.00 0.00 112 LYS A O 7
ATOM 13123 N N . TYR A 1 113 ? 6.927 -4.903 0.965 1.00 0.00 113 TYR A N 7
ATOM 13124 C CA . TYR A 1 113 ? 6.534 -3.517 0.746 1.00 0.00 113 TYR A CA 7
ATOM 13125 C C . TYR A 1 113 ? 5.682 -2.999 1.901 1.00 0.00 113 TYR A C 7
ATOM 13126 O O . TYR A 1 113 ? 6.062 -2.048 2.585 1.00 0.00 113 TYR A O 7
ATOM 13144 N N . THR A 1 114 ? 4.524 -3.626 2.106 1.00 0.00 114 THR A N 7
ATOM 13145 C CA . THR A 1 114 ? 3.611 -3.237 3.172 1.00 0.00 114 THR A CA 7
ATOM 13146 C C . THR A 1 114 ? 4.348 -3.058 4.499 1.00 0.00 114 THR A C 7
ATOM 13147 O O . THR A 1 114 ? 4.163 -2.057 5.189 1.00 0.00 114 THR A O 7
ATOM 13158 N N . ASP A 1 115 ? 5.182 -4.038 4.843 1.00 0.00 115 ASP A N 7
ATOM 13159 C CA . ASP A 1 115 ? 5.966 -4.001 6.076 1.00 0.00 115 ASP A CA 7
ATOM 13160 C C . ASP A 1 115 ? 6.608 -2.633 6.292 1.00 0.00 115 ASP A C 7
ATOM 13161 O O . ASP A 1 115 ? 6.332 -1.953 7.281 1.00 0.00 115 ASP A O 7
ATOM 13170 N N . CYS A 1 116 ? 7.467 -2.245 5.358 1.00 0.00 116 CYS A N 7
ATOM 13171 C CA . CYS A 1 116 ? 8.172 -0.969 5.429 1.00 0.00 116 CYS A CA 7
ATOM 13172 C C . CYS A 1 116 ? 7.212 0.208 5.582 1.00 0.00 116 CYS A C 7
ATOM 13173 O O . CYS A 1 116 ? 7.411 1.073 6.437 1.00 0.00 116 CYS A O 7
ATOM 13180 N N . TYR A 1 117 ? 6.174 0.240 4.753 1.00 0.00 117 TYR A N 7
ATOM 13181 C CA . TYR A 1 117 ? 5.198 1.326 4.791 1.00 0.00 117 TYR A CA 7
ATOM 13182 C C . TYR A 1 117 ? 4.572 1.467 6.176 1.00 0.00 117 TYR A C 7
ATOM 13183 O O . TYR A 1 117 ? 4.117 2.547 6.554 1.00 0.00 117 TYR A O 7
ATOM 13201 N N . ILE A 1 118 ? 4.554 0.372 6.932 1.00 0.00 118 ILE A N 7
ATOM 13202 C CA . ILE A 1 118 ? 3.990 0.376 8.279 1.00 0.00 118 ILE A CA 7
ATOM 13203 C C . ILE A 1 118 ? 5.021 0.841 9.308 1.00 0.00 118 ILE A C 7
ATOM 13204 O O . ILE A 1 118 ? 4.678 1.468 10.308 1.00 0.00 118 ILE A O 7
ATOM 13220 N N . GLU A 1 119 ? 6.288 0.538 9.053 1.00 0.00 119 GLU A N 7
ATOM 13221 C CA . GLU A 1 119 ? 7.359 0.913 9.972 1.00 0.00 119 GLU A CA 7
ATOM 13222 C C . GLU A 1 119 ? 7.652 2.413 9.923 1.00 0.00 119 GLU A C 7
ATOM 13223 O O . GLU A 1 119 ? 7.801 3.056 10.962 1.00 0.00 119 GLU A O 7
ATOM 13235 N N . LYS A 1 120 ? 7.738 2.966 8.716 1.00 0.00 120 LYS A N 7
ATOM 13236 C CA . LYS A 1 120 ? 8.040 4.384 8.545 1.00 0.00 120 LYS A CA 7
ATOM 13237 C C . LYS A 1 120 ? 6.792 5.265 8.596 1.00 0.00 120 LYS A C 7
ATOM 13238 O O . LYS A 1 120 ? 6.708 6.188 9.408 1.00 0.00 120 LYS A O 7
ATOM 13257 N N . LEU A 1 121 ? 5.826 4.980 7.726 1.00 0.00 121 LEU A N 7
ATOM 13258 C CA . LEU A 1 121 ? 4.609 5.784 7.649 1.00 0.00 121 LEU A CA 7
ATOM 13259 C C . LEU A 1 121 ? 3.434 5.160 8.398 1.00 0.00 121 LEU A C 7
ATOM 13260 O O . LEU A 1 121 ? 2.414 5.821 8.601 1.00 0.00 121 LEU A O 7
ATOM 13276 N N . PHE A 1 122 ? 3.564 3.897 8.806 1.00 0.00 122 PHE A N 7
ATOM 13277 C CA . PHE A 1 122 ? 2.482 3.212 9.518 1.00 0.00 122 PHE A CA 7
ATOM 13278 C C . PHE A 1 122 ? 1.294 2.951 8.585 1.00 0.00 122 PHE A C 7
ATOM 13279 O O . PHE A 1 122 ? 0.436 2.117 8.875 1.00 0.00 122 PHE A O 7
ATOM 13296 N N . SER A 1 123 ? 1.265 3.647 7.452 1.00 0.00 123 SER A N 7
ATOM 13297 C CA . SER A 1 123 ? 0.189 3.488 6.481 1.00 0.00 123 SER A CA 7
ATOM 13298 C C . SER A 1 123 ? 0.141 2.060 5.951 1.00 0.00 123 SER A C 7
ATOM 13299 O O . SER A 1 123 ? 1.169 1.476 5.613 1.00 0.00 123 SER A O 7
ATOM 13329 N N . ILE A 1 1 ? 0.607 12.043 12.089 1.00 0.00 1 ILE A N 8
ATOM 13330 C CA . ILE A 1 1 ? -0.137 12.299 10.830 1.00 0.00 1 ILE A CA 8
ATOM 13331 C C . ILE A 1 1 ? -1.642 12.288 11.070 1.00 0.00 1 ILE A C 8
ATOM 13332 O O . ILE A 1 1 ? -2.101 12.052 12.188 1.00 0.00 1 ILE A O 8
ATOM 13347 N N . ASP A 1 2 ? -2.407 12.544 10.013 1.00 0.00 2 ASP A N 8
ATOM 13348 C CA . ASP A 1 2 ? -3.863 12.564 10.105 1.00 0.00 2 ASP A CA 8
ATOM 13349 C C . ASP A 1 2 ? -4.456 11.247 9.615 1.00 0.00 2 ASP A C 8
ATOM 13350 O O . ASP A 1 2 ? -4.516 10.990 8.414 1.00 0.00 2 ASP A O 8
ATOM 13359 N N . GLN A 1 3 ? -4.895 10.419 10.557 1.00 0.00 3 GLN A N 8
ATOM 13360 C CA . GLN A 1 3 ? -5.485 9.126 10.230 1.00 0.00 3 GLN A CA 8
ATOM 13361 C C . GLN A 1 3 ? -6.705 9.290 9.330 1.00 0.00 3 GLN A C 8
ATOM 13362 O O . GLN A 1 3 ? -6.922 8.502 8.413 1.00 0.00 3 GLN A O 8
ATOM 13376 N N . ASP A 1 4 ? -7.497 10.315 9.609 1.00 0.00 4 ASP A N 8
ATOM 13377 C CA . ASP A 1 4 ? -8.704 10.594 8.832 1.00 0.00 4 ASP A CA 8
ATOM 13378 C C . ASP A 1 4 ? -8.396 10.690 7.337 1.00 0.00 4 ASP A C 8
ATOM 13379 O O . ASP A 1 4 ? -9.053 10.048 6.517 1.00 0.00 4 ASP A O 8
ATOM 13388 N N . THR A 1 5 ? -7.395 11.492 6.991 1.00 0.00 5 THR A N 8
ATOM 13389 C CA . THR A 1 5 ? -7.001 11.670 5.595 1.00 0.00 5 THR A CA 8
ATOM 13390 C C . THR A 1 5 ? -6.462 10.373 5.006 1.00 0.00 5 THR A C 8
ATOM 13391 O O . THR A 1 5 ? -6.437 10.199 3.792 1.00 0.00 5 THR A O 8
ATOM 13402 N N . VAL A 1 6 ? -6.037 9.468 5.875 1.00 0.00 6 VAL A N 8
ATOM 13403 C CA . VAL A 1 6 ? -5.489 8.188 5.443 1.00 0.00 6 VAL A CA 8
ATOM 13404 C C . VAL A 1 6 ? -6.589 7.168 5.158 1.00 0.00 6 VAL A C 8
ATOM 13405 O O . VAL A 1 6 ? -6.754 6.714 4.027 1.00 0.00 6 VAL A O 8
ATOM 13418 N N . VAL A 1 7 ? -7.340 6.821 6.194 1.00 0.00 7 VAL A N 8
ATOM 13419 C CA . VAL A 1 7 ? -8.415 5.842 6.087 1.00 0.00 7 VAL A CA 8
ATOM 13420 C C . VAL A 1 7 ? -9.492 6.263 5.088 1.00 0.00 7 VAL A C 8
ATOM 13421 O O . VAL A 1 7 ? -9.786 5.536 4.139 1.00 0.00 7 VAL A O 8
ATOM 13434 N N . ALA A 1 8 ? -10.078 7.434 5.310 1.00 0.00 8 ALA A N 8
ATOM 13435 C CA . ALA A 1 8 ? -11.147 7.939 4.448 1.00 0.00 8 ALA A CA 8
ATOM 13436 C C . ALA A 1 8 ? -10.728 8.040 2.983 1.00 0.00 8 ALA A C 8
ATOM 13437 O O . ALA A 1 8 ? -11.558 7.876 2.088 1.00 0.00 8 ALA A O 8
ATOM 13444 N N . LYS A 1 9 ? -9.450 8.310 2.732 1.00 0.00 9 LYS A N 8
ATOM 13445 C CA . LYS A 1 9 ? -8.970 8.442 1.359 1.00 0.00 9 LYS A CA 8
ATOM 13446 C C . LYS A 1 9 ? -8.625 7.092 0.744 1.00 0.00 9 LYS A C 8
ATOM 13447 O O . LYS A 1 9 ? -9.197 6.712 -0.273 1.00 0.00 9 LYS A O 8
ATOM 13466 N N . TYR A 1 10 ? -7.692 6.369 1.357 1.00 0.00 10 TYR A N 8
ATOM 13467 C CA . TYR A 1 10 ? -7.294 5.058 0.850 1.00 0.00 10 TYR A CA 8
ATOM 13468 C C . TYR A 1 10 ? -8.515 4.169 0.624 1.00 0.00 10 TYR A C 8
ATOM 13469 O O . TYR A 1 10 ? -8.469 3.222 -0.162 1.00 0.00 10 TYR A O 8
ATOM 13487 N N . MET A 1 11 ? -9.602 4.483 1.321 1.00 0.00 11 MET A N 8
ATOM 13488 C CA . MET A 1 11 ? -10.836 3.716 1.203 1.00 0.00 11 MET A CA 8
ATOM 13489 C C . MET A 1 11 ? -11.686 4.207 0.033 1.00 0.00 11 MET A C 8
ATOM 13490 O O . MET A 1 11 ? -11.933 3.468 -0.915 1.00 0.00 11 MET A O 8
ATOM 13504 N N . GLU A 1 12 ? -12.121 5.461 0.107 1.00 0.00 12 GLU A N 8
ATOM 13505 C CA . GLU A 1 12 ? -12.959 6.054 -0.934 1.00 0.00 12 GLU A CA 8
ATOM 13506 C C . GLU A 1 12 ? -12.278 6.031 -2.302 1.00 0.00 12 GLU A C 8
ATOM 13507 O O . GLU A 1 12 ? -12.942 5.934 -3.334 1.00 0.00 12 GLU A O 8
ATOM 13519 N N . TYR A 1 13 ? -10.953 6.125 -2.302 1.00 0.00 13 TYR A N 8
ATOM 13520 C CA . TYR A 1 13 ? -10.182 6.134 -3.542 1.00 0.00 13 TYR A CA 8
ATOM 13521 C C . TYR A 1 13 ? -10.478 4.901 -4.392 1.00 0.00 13 TYR A C 8
ATOM 13522 O O . TYR A 1 13 ? -10.682 5.009 -5.603 1.00 0.00 13 TYR A O 8
ATOM 13540 N N . LEU A 1 14 ? -10.507 3.734 -3.756 1.00 0.00 14 LEU A N 8
ATOM 13541 C CA . LEU A 1 14 ? -10.766 2.484 -4.468 1.00 0.00 14 LEU A CA 8
ATOM 13542 C C . LEU A 1 14 ? -11.650 1.545 -3.650 1.00 0.00 14 LEU A C 8
ATOM 13543 O O . LEU A 1 14 ? -11.424 0.336 -3.629 1.00 0.00 14 LEU A O 8
ATOM 13559 N N . MET A 1 15 ? -12.662 2.098 -2.992 1.00 0.00 15 MET A N 8
ATOM 13560 C CA . MET A 1 15 ? -13.565 1.295 -2.175 1.00 0.00 15 MET A CA 8
ATOM 13561 C C . MET A 1 15 ? -14.246 0.199 -3.003 1.00 0.00 15 MET A C 8
ATOM 13562 O O . MET A 1 15 ? -14.215 -0.972 -2.623 1.00 0.00 15 MET A O 8
ATOM 13576 N N . PRO A 1 16 ? -14.871 0.554 -4.147 1.00 0.00 16 PRO A N 8
ATOM 13577 C CA . PRO A 1 16 ? -15.552 -0.428 -4.998 1.00 0.00 16 PRO A CA 8
ATOM 13578 C C . PRO A 1 16 ? -14.571 -1.347 -5.716 1.00 0.00 16 PRO A C 8
ATOM 13579 O O . PRO A 1 16 ? -14.963 -2.374 -6.273 1.00 0.00 16 PRO A O 8
ATOM 13590 N N . ASP A 1 17 ? -13.296 -0.973 -5.704 1.00 0.00 17 ASP A N 8
ATOM 13591 C CA . ASP A 1 17 ? -12.261 -1.766 -6.355 1.00 0.00 17 ASP A CA 8
ATOM 13592 C C . ASP A 1 17 ? -11.470 -2.580 -5.334 1.00 0.00 17 ASP A C 8
ATOM 13593 O O . ASP A 1 17 ? -10.636 -3.408 -5.702 1.00 0.00 17 ASP A O 8
ATOM 13602 N N . ILE A 1 18 ? -11.735 -2.339 -4.054 1.00 0.00 18 ILE A N 8
ATOM 13603 C CA . ILE A 1 18 ? -11.055 -3.061 -2.985 1.00 0.00 18 ILE A CA 8
ATOM 13604 C C . ILE A 1 18 ? -11.775 -4.368 -2.674 1.00 0.00 18 ILE A C 8
ATOM 13605 O O . ILE A 1 18 ? -11.141 -5.411 -2.506 1.00 0.00 18 ILE A O 8
ATOM 13621 N N . MET A 1 19 ? -13.104 -4.308 -2.605 1.00 0.00 19 MET A N 8
ATOM 13622 C CA . MET A 1 19 ? -13.910 -5.492 -2.316 1.00 0.00 19 MET A CA 8
ATOM 13623 C C . MET A 1 19 ? -13.569 -6.642 -3.271 1.00 0.00 19 MET A C 8
ATOM 13624 O O . MET A 1 19 ? -13.356 -7.771 -2.828 1.00 0.00 19 MET A O 8
ATOM 13638 N N . PRO A 1 20 ? -13.521 -6.380 -4.599 1.00 0.00 20 PRO A N 8
ATOM 13639 C CA . PRO A 1 20 ? -13.196 -7.405 -5.599 1.00 0.00 20 PRO A CA 8
ATOM 13640 C C . PRO A 1 20 ? -12.019 -8.289 -5.192 1.00 0.00 20 PRO A C 8
ATOM 13641 O O . PRO A 1 20 ? -12.119 -9.516 -5.209 1.00 0.00 20 PRO A O 8
ATOM 13652 N N . CYS A 1 21 ? -10.910 -7.659 -4.814 1.00 0.00 21 CYS A N 8
ATOM 13653 C CA . CYS A 1 21 ? -9.703 -8.387 -4.426 1.00 0.00 21 CYS A CA 8
ATOM 13654 C C . CYS A 1 21 ? -9.964 -9.334 -3.257 1.00 0.00 21 CYS A C 8
ATOM 13655 O O . CYS A 1 21 ? -9.337 -10.388 -3.153 1.00 0.00 21 CYS A O 8
ATOM 13662 N N . ALA A 1 22 ? -10.883 -8.957 -2.377 1.00 0.00 22 ALA A N 8
ATOM 13663 C CA . ALA A 1 22 ? -11.214 -9.789 -1.226 1.00 0.00 22 ALA A CA 8
ATOM 13664 C C . ALA A 1 22 ? -11.900 -11.075 -1.666 1.00 0.00 22 ALA A C 8
ATOM 13665 O O . ALA A 1 22 ? -11.551 -12.164 -1.212 1.00 0.00 22 ALA A O 8
ATOM 13672 N N . ASP A 1 23 ? -12.876 -10.939 -2.555 1.00 0.00 23 ASP A N 8
ATOM 13673 C CA . ASP A 1 23 ? -13.606 -12.089 -3.067 1.00 0.00 23 ASP A CA 8
ATOM 13674 C C . ASP A 1 23 ? -12.753 -12.830 -4.086 1.00 0.00 23 ASP A C 8
ATOM 13675 O O . ASP A 1 23 ? -13.027 -13.980 -4.432 1.00 0.00 23 ASP A O 8
ATOM 13684 N N . GLU A 1 24 ? -11.709 -12.155 -4.558 1.00 0.00 24 GLU A N 8
ATOM 13685 C CA . GLU A 1 24 ? -10.805 -12.723 -5.541 1.00 0.00 24 GLU A CA 8
ATOM 13686 C C . GLU A 1 24 ? -10.121 -13.981 -5.021 1.00 0.00 24 GLU A C 8
ATOM 13687 O O . GLU A 1 24 ? -9.936 -14.939 -5.772 1.00 0.00 24 GLU A O 8
ATOM 13699 N N . LEU A 1 25 ? -9.743 -13.992 -3.741 1.00 0.00 25 LEU A N 8
ATOM 13700 C CA . LEU A 1 25 ? -9.074 -15.166 -3.190 1.00 0.00 25 LEU A CA 8
ATOM 13701 C C . LEU A 1 25 ? -9.870 -15.813 -2.063 1.00 0.00 25 LEU A C 8
ATOM 13702 O O . LEU A 1 25 ? -9.942 -17.040 -1.982 1.00 0.00 25 LEU A O 8
ATOM 13718 N N . HIS A 1 26 ? -10.482 -14.997 -1.206 1.00 0.00 26 HIS A N 8
ATOM 13719 C CA . HIS A 1 26 ? -11.276 -15.516 -0.090 1.00 0.00 26 HIS A CA 8
ATOM 13720 C C . HIS A 1 26 ? -11.858 -14.396 0.771 1.00 0.00 26 HIS A C 8
ATOM 13721 O O . HIS A 1 26 ? -13.073 -14.289 0.943 1.00 0.00 26 HIS A O 8
ATOM 13736 N N . ILE A 1 27 ? -10.968 -13.565 1.305 1.00 0.00 27 ILE A N 8
ATOM 13737 C CA . ILE A 1 27 ? -11.345 -12.472 2.198 1.00 0.00 27 ILE A CA 8
ATOM 13738 C C . ILE A 1 27 ? -10.470 -11.242 1.969 1.00 0.00 27 ILE A C 8
ATOM 13739 O O . ILE A 1 27 ? -9.573 -11.267 1.133 1.00 0.00 27 ILE A O 8
ATOM 13755 N N . SER A 1 28 ? -10.745 -10.164 2.708 1.00 0.00 28 SER A N 8
ATOM 13756 C CA . SER A 1 28 ? -9.959 -8.940 2.590 1.00 0.00 28 SER A CA 8
ATOM 13757 C C . SER A 1 28 ? -8.734 -8.994 3.491 1.00 0.00 28 SER A C 8
ATOM 13758 O O . SER A 1 28 ? -8.589 -9.901 4.310 1.00 0.00 28 SER A O 8
ATOM 13766 N N . GLU A 1 29 ? -7.857 -8.014 3.329 1.00 0.00 29 GLU A N 8
ATOM 13767 C CA . GLU A 1 29 ? -6.645 -7.927 4.129 1.00 0.00 29 GLU A CA 8
ATOM 13768 C C . GLU A 1 29 ? -6.992 -7.598 5.578 1.00 0.00 29 GLU A C 8
ATOM 13769 O O . GLU A 1 29 ? -6.215 -7.872 6.495 1.00 0.00 29 GLU A O 8
ATOM 13781 N N . ASP A 1 30 ? -8.174 -7.021 5.776 1.00 0.00 30 ASP A N 8
ATOM 13782 C CA . ASP A 1 30 ? -8.629 -6.643 7.110 1.00 0.00 30 ASP A CA 8
ATOM 13783 C C . ASP A 1 30 ? -9.319 -7.808 7.808 1.00 0.00 30 ASP A C 8
ATOM 13784 O O . ASP A 1 30 ? -9.038 -8.103 8.970 1.00 0.00 30 ASP A O 8
ATOM 13793 N N . ILE A 1 31 ? -10.221 -8.469 7.093 1.00 0.00 31 ILE A N 8
ATOM 13794 C CA . ILE A 1 31 ? -10.953 -9.603 7.644 1.00 0.00 31 ILE A CA 8
ATOM 13795 C C . ILE A 1 31 ? -10.029 -10.803 7.822 1.00 0.00 31 ILE A C 8
ATOM 13796 O O . ILE A 1 31 ? -10.416 -11.822 8.396 1.00 0.00 31 ILE A O 8
ATOM 13812 N N . ALA A 1 32 ? -8.802 -10.668 7.327 1.00 0.00 32 ALA A N 8
ATOM 13813 C CA . ALA A 1 32 ? -7.813 -11.734 7.422 1.00 0.00 32 ALA A CA 8
ATOM 13814 C C . ALA A 1 32 ? -7.689 -12.255 8.852 1.00 0.00 32 ALA A C 8
ATOM 13815 O O . ALA A 1 32 ? -7.738 -13.464 9.087 1.00 0.00 32 ALA A O 8
ATOM 13822 N N . THR A 1 33 ? -7.531 -11.339 9.804 1.00 0.00 33 THR A N 8
ATOM 13823 C CA . THR A 1 33 ? -7.398 -11.714 11.209 1.00 0.00 33 THR A CA 8
ATOM 13824 C C . THR A 1 33 ? -7.893 -10.599 12.130 1.00 0.00 33 THR A C 8
ATOM 13825 O O . THR A 1 33 ? -8.066 -10.803 13.333 1.00 0.00 33 THR A O 8
ATOM 13836 N N . ASN A 1 34 ? -8.117 -9.420 11.551 1.00 0.00 34 ASN A N 8
ATOM 13837 C CA . ASN A 1 34 ? -8.603 -8.261 12.298 1.00 0.00 34 ASN A CA 8
ATOM 13838 C C . ASN A 1 34 ? -7.590 -7.796 13.345 1.00 0.00 34 ASN A C 8
ATOM 13839 O O . ASN A 1 34 ? -7.867 -7.825 14.544 1.00 0.00 34 ASN A O 8
ATOM 13850 N N . ILE A 1 35 ? -6.421 -7.361 12.880 1.00 0.00 35 ILE A N 8
ATOM 13851 C CA . ILE A 1 35 ? -5.368 -6.869 13.767 1.00 0.00 35 ILE A CA 8
ATOM 13852 C C . ILE A 1 35 ? -5.039 -7.874 14.871 1.00 0.00 35 ILE A C 8
ATOM 13853 O O . ILE A 1 35 ? -4.943 -7.517 16.046 1.00 0.00 35 ILE A O 8
ATOM 13869 N N . GLN A 1 36 ? -4.874 -9.138 14.492 1.00 0.00 36 GLN A N 8
ATOM 13870 C CA . GLN A 1 36 ? -4.544 -10.187 15.454 1.00 0.00 36 GLN A CA 8
ATOM 13871 C C . GLN A 1 36 ? -3.655 -11.256 14.824 1.00 0.00 36 GLN A C 8
ATOM 13872 O O . GLN A 1 36 ? -3.465 -12.331 15.393 1.00 0.00 36 GLN A O 8
ATOM 13886 N N . ALA A 1 37 ? -3.113 -10.955 13.648 1.00 0.00 37 ALA A N 8
ATOM 13887 C CA . ALA A 1 37 ? -2.250 -11.895 12.942 1.00 0.00 37 ALA A CA 8
ATOM 13888 C C . ALA A 1 37 ? -0.803 -11.788 13.415 1.00 0.00 37 ALA A C 8
ATOM 13889 O O . ALA A 1 37 ? -0.306 -12.669 14.121 1.00 0.00 37 ALA A O 8
ATOM 13896 N N . ALA A 1 38 ? -0.128 -10.709 13.025 1.00 0.00 38 ALA A N 8
ATOM 13897 C CA . ALA A 1 38 ? 1.266 -10.508 13.410 1.00 0.00 38 ALA A CA 8
ATOM 13898 C C . ALA A 1 38 ? 1.617 -9.028 13.541 1.00 0.00 38 ALA A C 8
ATOM 13899 O O . ALA A 1 38 ? 1.744 -8.509 14.651 1.00 0.00 38 ALA A O 8
ATOM 13906 N N . LYS A 1 39 ? 1.777 -8.351 12.406 1.00 0.00 39 LYS A N 8
ATOM 13907 C CA . LYS A 1 39 ? 2.138 -6.935 12.408 1.00 0.00 39 LYS A CA 8
ATOM 13908 C C . LYS A 1 39 ? 0.909 -6.026 12.432 1.00 0.00 39 LYS A C 8
ATOM 13909 O O . LYS A 1 39 ? 0.755 -5.211 13.343 1.00 0.00 39 LYS A O 8
ATOM 13928 N N . ASN A 1 40 ? 0.037 -6.163 11.438 1.00 0.00 40 ASN A N 8
ATOM 13929 C CA . ASN A 1 40 ? -1.165 -5.336 11.365 1.00 0.00 40 ASN A CA 8
ATOM 13930 C C . ASN A 1 40 ? -2.424 -6.193 11.340 1.00 0.00 40 ASN A C 8
ATOM 13931 O O . ASN A 1 40 ? -3.540 -5.673 11.348 1.00 0.00 40 ASN A O 8
ATOM 13942 N N . GLY A 1 41 ? -2.241 -7.507 11.309 1.00 0.00 41 GLY A N 8
ATOM 13943 C CA . GLY A 1 41 ? -3.375 -8.411 11.278 1.00 0.00 41 GLY A CA 8
ATOM 13944 C C . GLY A 1 41 ? -3.619 -8.975 9.895 1.00 0.00 41 GLY A C 8
ATOM 13945 O O . GLY A 1 41 ? -4.553 -9.750 9.687 1.00 0.00 41 GLY A O 8
ATOM 13949 N N . ALA A 1 42 ? -2.777 -8.582 8.945 1.00 0.00 42 ALA A N 8
ATOM 13950 C CA . ALA A 1 42 ? -2.898 -9.051 7.570 1.00 0.00 42 ALA A CA 8
ATOM 13951 C C . ALA A 1 42 ? -2.187 -10.385 7.386 1.00 0.00 42 ALA A C 8
ATOM 13952 O O . ALA A 1 42 ? -2.217 -10.972 6.304 1.00 0.00 42 ALA A O 8
ATOM 13959 N N . ASP A 1 43 ? -1.537 -10.849 8.455 1.00 0.00 43 ASP A N 8
ATOM 13960 C CA . ASP A 1 43 ? -0.807 -12.116 8.443 1.00 0.00 43 ASP A CA 8
ATOM 13961 C C . ASP A 1 43 ? 0.463 -12.023 7.599 1.00 0.00 43 ASP A C 8
ATOM 13962 O O . ASP A 1 43 ? 1.329 -12.895 7.678 1.00 0.00 43 ASP A O 8
ATOM 13971 N N . MET A 1 44 ? 0.562 -10.965 6.788 1.00 0.00 44 MET A N 8
ATOM 13972 C CA . MET A 1 44 ? 1.727 -10.738 5.930 1.00 0.00 44 MET A CA 8
ATOM 13973 C C . MET A 1 44 ? 1.788 -11.730 4.768 1.00 0.00 44 MET A C 8
ATOM 13974 O O . MET A 1 44 ? 2.346 -11.424 3.714 1.00 0.00 44 MET A O 8
ATOM 13988 N N . SER A 1 45 ? 1.214 -12.916 4.957 1.00 0.00 45 SER A N 8
ATOM 13989 C CA . SER A 1 45 ? 1.227 -13.942 3.920 1.00 0.00 45 SER A CA 8
ATOM 13990 C C . SER A 1 45 ? 0.440 -13.499 2.690 1.00 0.00 45 SER A C 8
ATOM 13991 O O . SER A 1 45 ? 0.981 -13.455 1.584 1.00 0.00 45 SER A O 8
ATOM 13999 N N . GLN A 1 46 ? -0.835 -13.172 2.884 1.00 0.00 46 GLN A N 8
ATOM 14000 C CA . GLN A 1 46 ? -1.678 -12.734 1.780 1.00 0.00 46 GLN A CA 8
ATOM 14001 C C . GLN A 1 46 ? -1.549 -11.235 1.565 1.00 0.00 46 GLN A C 8
ATOM 14002 O O . GLN A 1 46 ? -2.004 -10.704 0.559 1.00 0.00 46 GLN A O 8
ATOM 14016 N N . LEU A 1 47 ? -0.932 -10.556 2.519 1.00 0.00 47 LEU A N 8
ATOM 14017 C CA . LEU A 1 47 ? -0.749 -9.113 2.425 1.00 0.00 47 LEU A CA 8
ATOM 14018 C C . LEU A 1 47 ? 0.003 -8.742 1.153 1.00 0.00 47 LEU A C 8
ATOM 14019 O O . LEU A 1 47 ? -0.345 -7.769 0.482 1.00 0.00 47 LEU A O 8
ATOM 14035 N N . GLY A 1 48 ? 1.033 -9.512 0.826 1.00 0.00 48 GLY A N 8
ATOM 14036 C CA . GLY A 1 48 ? 1.798 -9.243 -0.373 1.00 0.00 48 GLY A CA 8
ATOM 14037 C C . GLY A 1 48 ? 1.060 -9.646 -1.635 1.00 0.00 48 GLY A C 8
ATOM 14038 O O . GLY A 1 48 ? 1.652 -9.710 -2.712 1.00 0.00 48 GLY A O 8
ATOM 14042 N N . CYS A 1 49 ? -0.237 -9.908 -1.505 1.00 0.00 49 CYS A N 8
ATOM 14043 C CA . CYS A 1 49 ? -1.052 -10.312 -2.646 1.00 0.00 49 CYS A CA 8
ATOM 14044 C C . CYS A 1 49 ? -2.482 -9.809 -2.523 1.00 0.00 49 CYS A C 8
ATOM 14045 O O . CYS A 1 49 ? -2.910 -8.934 -3.273 1.00 0.00 49 CYS A O 8
ATOM 14052 N N . LEU A 1 50 ? -3.217 -10.398 -1.587 1.00 0.00 50 LEU A N 8
ATOM 14053 C CA . LEU A 1 50 ? -4.602 -10.026 -1.342 1.00 0.00 50 LEU A CA 8
ATOM 14054 C C . LEU A 1 50 ? -4.750 -8.514 -1.330 1.00 0.00 50 LEU A C 8
ATOM 14055 O O . LEU A 1 50 ? -5.545 -7.951 -2.081 1.00 0.00 50 LEU A O 8
ATOM 14071 N N . LYS A 1 51 ? -3.979 -7.860 -0.473 1.00 0.00 51 LYS A N 8
ATOM 14072 C CA . LYS A 1 51 ? -4.012 -6.413 -0.393 1.00 0.00 51 LYS A CA 8
ATOM 14073 C C . LYS A 1 51 ? -3.193 -5.821 -1.534 1.00 0.00 51 LYS A C 8
ATOM 14074 O O . LYS A 1 51 ? -3.400 -4.672 -1.928 1.00 0.00 51 LYS A O 8
ATOM 14093 N N . ALA A 1 52 ? -2.267 -6.621 -2.075 1.00 0.00 52 ALA A N 8
ATOM 14094 C CA . ALA A 1 52 ? -1.417 -6.155 -3.164 1.00 0.00 52 ALA A CA 8
ATOM 14095 C C . ALA A 1 52 ? -2.190 -6.134 -4.477 1.00 0.00 52 ALA A C 8
ATOM 14096 O O . ALA A 1 52 ? -1.700 -5.643 -5.494 1.00 0.00 52 ALA A O 8
ATOM 14103 N N . CYS A 1 53 ? -3.402 -6.678 -4.442 1.00 0.00 53 CYS A N 8
ATOM 14104 C CA . CYS A 1 53 ? -4.256 -6.722 -5.620 1.00 0.00 53 CYS A CA 8
ATOM 14105 C C . CYS A 1 53 ? -4.788 -5.335 -5.944 1.00 0.00 53 CYS A C 8
ATOM 14106 O O . CYS A 1 53 ? -4.937 -4.972 -7.112 1.00 0.00 53 CYS A O 8
ATOM 14113 N N . VAL A 1 54 ? -5.073 -4.562 -4.902 1.00 0.00 54 VAL A N 8
ATOM 14114 C CA . VAL A 1 54 ? -5.577 -3.208 -5.075 1.00 0.00 54 VAL A CA 8
ATOM 14115 C C . VAL A 1 54 ? -4.540 -2.349 -5.789 1.00 0.00 54 VAL A C 8
ATOM 14116 O O . VAL A 1 54 ? -4.867 -1.331 -6.400 1.00 0.00 54 VAL A O 8
ATOM 14129 N N . MET A 1 55 ? -3.283 -2.776 -5.710 1.00 0.00 55 MET A N 8
ATOM 14130 C CA . MET A 1 55 ? -2.187 -2.060 -6.349 1.00 0.00 55 MET A CA 8
ATOM 14131 C C . MET A 1 55 ? -2.279 -2.186 -7.865 1.00 0.00 55 MET A C 8
ATOM 14132 O O . MET A 1 55 ? -2.152 -1.201 -8.591 1.00 0.00 55 MET A O 8
ATOM 14146 N N . LYS A 1 56 ? -2.508 -3.409 -8.336 1.00 0.00 56 LYS A N 8
ATOM 14147 C CA . LYS A 1 56 ? -2.620 -3.672 -9.767 1.00 0.00 56 LYS A CA 8
ATOM 14148 C C . LYS A 1 56 ? -3.771 -2.876 -10.375 1.00 0.00 56 LYS A C 8
ATOM 14149 O O . LYS A 1 56 ? -3.831 -2.679 -11.588 1.00 0.00 56 LYS A O 8
ATOM 14168 N N . ARG A 1 57 ? -4.682 -2.422 -9.520 1.00 0.00 57 ARG A N 8
ATOM 14169 C CA . ARG A 1 57 ? -5.843 -1.657 -9.963 1.00 0.00 57 ARG A CA 8
ATOM 14170 C C . ARG A 1 57 ? -5.434 -0.291 -10.510 1.00 0.00 57 ARG A C 8
ATOM 14171 O O . ARG A 1 57 ? -5.913 0.133 -11.562 1.00 0.00 57 ARG A O 8
ATOM 14192 N N . ILE A 1 58 ? -4.548 0.394 -9.792 1.00 0.00 58 ILE A N 8
ATOM 14193 C CA . ILE A 1 58 ? -4.088 1.717 -10.206 1.00 0.00 58 ILE A CA 8
ATOM 14194 C C . ILE A 1 58 ? -2.692 1.667 -10.824 1.00 0.00 58 ILE A C 8
ATOM 14195 O O . ILE A 1 58 ? -1.899 2.596 -10.663 1.00 0.00 58 ILE A O 8
ATOM 14211 N N . GLU A 1 59 ? -2.398 0.575 -11.526 1.00 0.00 59 GLU A N 8
ATOM 14212 C CA . GLU A 1 59 ? -1.103 0.402 -12.182 1.00 0.00 59 GLU A CA 8
ATOM 14213 C C . GLU A 1 59 ? 0.049 0.453 -11.182 1.00 0.00 59 GLU A C 8
ATOM 14214 O O . GLU A 1 59 ? 1.212 0.572 -11.570 1.00 0.00 59 GLU A O 8
ATOM 14226 N N . MET A 1 60 ? -0.276 0.360 -9.898 1.00 0.00 60 MET A N 8
ATOM 14227 C CA . MET A 1 60 ? 0.739 0.389 -8.850 1.00 0.00 60 MET A CA 8
ATOM 14228 C C . MET A 1 60 ? 1.540 -0.911 -8.843 1.00 0.00 60 MET A C 8
ATOM 14229 O O . MET A 1 60 ? 2.607 -0.993 -8.233 1.00 0.00 60 MET A O 8
ATOM 14243 N N . LEU A 1 61 ? 1.024 -1.921 -9.535 1.00 0.00 61 LEU A N 8
ATOM 14244 C CA . LEU A 1 61 ? 1.687 -3.217 -9.599 1.00 0.00 61 LEU A CA 8
ATOM 14245 C C . LEU A 1 61 ? 1.287 -3.972 -10.863 1.00 0.00 61 LEU A C 8
ATOM 14246 O O . LEU A 1 61 ? 0.189 -4.518 -10.950 1.00 0.00 61 LEU A O 8
ATOM 14262 N N . LYS A 1 62 ? 2.185 -3.996 -11.840 1.00 0.00 62 LYS A N 8
ATOM 14263 C CA . LYS A 1 62 ? 1.928 -4.694 -13.094 1.00 0.00 62 LYS A CA 8
ATOM 14264 C C . LYS A 1 62 ? 2.517 -6.100 -13.046 1.00 0.00 62 LYS A C 8
ATOM 14265 O O . LYS A 1 62 ? 3.604 -6.344 -13.571 1.00 0.00 62 LYS A O 8
ATOM 14284 N N . GLY A 1 63 ? 1.791 -7.020 -12.415 1.00 0.00 63 GLY A N 8
ATOM 14285 C CA . GLY A 1 63 ? 2.264 -8.388 -12.299 1.00 0.00 63 GLY A CA 8
ATOM 14286 C C . GLY A 1 63 ? 3.377 -8.516 -11.281 1.00 0.00 63 GLY A C 8
ATOM 14287 O O . GLY A 1 63 ? 3.188 -9.087 -10.208 1.00 0.00 63 GLY A O 8
ATOM 14291 N N . THR A 1 64 ? 4.539 -7.981 -11.626 1.00 0.00 64 THR A N 8
ATOM 14292 C CA . THR A 1 64 ? 5.698 -8.009 -10.749 1.00 0.00 64 THR A CA 8
ATOM 14293 C C . THR A 1 64 ? 6.523 -6.739 -10.915 1.00 0.00 64 THR A C 8
ATOM 14294 O O . THR A 1 64 ? 7.735 -6.736 -10.698 1.00 0.00 64 THR A O 8
ATOM 14305 N N . GLU A 1 65 ? 5.857 -5.659 -11.313 1.00 0.00 65 GLU A N 8
ATOM 14306 C CA . GLU A 1 65 ? 6.520 -4.382 -11.517 1.00 0.00 65 GLU A CA 8
ATOM 14307 C C . GLU A 1 65 ? 6.094 -3.360 -10.469 1.00 0.00 65 GLU A C 8
ATOM 14308 O O . GLU A 1 65 ? 4.950 -2.903 -10.464 1.00 0.00 65 GLU A O 8
ATOM 14320 N N . LEU A 1 66 ? 7.015 -3.008 -9.578 1.00 0.00 66 LEU A N 8
ATOM 14321 C CA . LEU A 1 66 ? 6.732 -2.019 -8.541 1.00 0.00 66 LEU A CA 8
ATOM 14322 C C . LEU A 1 66 ? 6.680 -0.614 -9.135 1.00 0.00 66 LEU A C 8
ATOM 14323 O O . LEU A 1 66 ? 7.568 -0.216 -9.888 1.00 0.00 66 LEU A O 8
ATOM 14339 N N . TYR A 1 67 ? 5.636 0.132 -8.789 1.00 0.00 67 TYR A N 8
ATOM 14340 C CA . TYR A 1 67 ? 5.469 1.496 -9.284 1.00 0.00 67 TYR A CA 8
ATOM 14341 C C . TYR A 1 67 ? 5.433 2.490 -8.129 1.00 0.00 67 TYR A C 8
ATOM 14342 O O . TYR A 1 67 ? 5.394 2.097 -6.965 1.00 0.00 67 TYR A O 8
ATOM 14360 N N . VAL A 1 68 ? 5.447 3.779 -8.459 1.00 0.00 68 VAL A N 8
ATOM 14361 C CA . VAL A 1 68 ? 5.421 4.828 -7.445 1.00 0.00 68 VAL A CA 8
ATOM 14362 C C . VAL A 1 68 ? 4.715 6.080 -7.953 1.00 0.00 68 VAL A C 8
ATOM 14363 O O . VAL A 1 68 ? 4.311 6.935 -7.166 1.00 0.00 68 VAL A O 8
ATOM 14376 N N . GLU A 1 69 ? 4.573 6.184 -9.271 1.00 0.00 69 GLU A N 8
ATOM 14377 C CA . GLU A 1 69 ? 3.917 7.338 -9.881 1.00 0.00 69 GLU A CA 8
ATOM 14378 C C . GLU A 1 69 ? 2.478 7.509 -9.376 1.00 0.00 69 GLU A C 8
ATOM 14379 O O . GLU A 1 69 ? 2.104 8.600 -8.946 1.00 0.00 69 GLU A O 8
ATOM 14391 N N . PRO A 1 70 ? 1.645 6.444 -9.417 1.00 0.00 70 PRO A N 8
ATOM 14392 C CA . PRO A 1 70 ? 0.251 6.522 -8.960 1.00 0.00 70 PRO A CA 8
ATOM 14393 C C . PRO A 1 70 ? 0.137 6.886 -7.481 1.00 0.00 70 PRO A C 8
ATOM 14394 O O . PRO A 1 70 ? -0.815 7.553 -7.072 1.00 0.00 70 PRO A O 8
ATOM 14405 N N . VAL A 1 71 ? 1.105 6.447 -6.687 1.00 0.00 71 VAL A N 8
ATOM 14406 C CA . VAL A 1 71 ? 1.105 6.727 -5.254 1.00 0.00 71 VAL A CA 8
ATOM 14407 C C . VAL A 1 71 ? 1.449 8.186 -4.978 1.00 0.00 71 VAL A C 8
ATOM 14408 O O . VAL A 1 71 ? 0.764 8.857 -4.211 1.00 0.00 71 VAL A O 8
ATOM 14421 N N . TYR A 1 72 ? 2.511 8.672 -5.608 1.00 0.00 72 TYR A N 8
ATOM 14422 C CA . TYR A 1 72 ? 2.941 10.053 -5.424 1.00 0.00 72 TYR A CA 8
ATOM 14423 C C . TYR A 1 72 ? 1.797 11.023 -5.705 1.00 0.00 72 TYR A C 8
ATOM 14424 O O . TYR A 1 72 ? 1.780 12.143 -5.193 1.00 0.00 72 TYR A O 8
ATOM 14442 N N . LYS A 1 73 ? 0.841 10.581 -6.515 1.00 0.00 73 LYS A N 8
ATOM 14443 C CA . LYS A 1 73 ? -0.300 11.414 -6.880 1.00 0.00 73 LYS A CA 8
ATOM 14444 C C . LYS A 1 73 ? -1.437 11.331 -5.861 1.00 0.00 73 LYS A C 8
ATOM 14445 O O . LYS A 1 73 ? -2.097 12.334 -5.589 1.00 0.00 73 LYS A O 8
ATOM 14464 N N . MET A 1 74 ? -1.668 10.151 -5.289 1.00 0.00 74 MET A N 8
ATOM 14465 C CA . MET A 1 74 ? -2.744 9.996 -4.323 1.00 0.00 74 MET A CA 8
ATOM 14466 C C . MET A 1 74 ? -2.351 10.602 -2.987 1.00 0.00 74 MET A C 8
ATOM 14467 O O . MET A 1 74 ? -3.168 11.239 -2.334 1.00 0.00 74 MET A O 8
ATOM 14481 N N . ILE A 1 75 ? -1.092 10.416 -2.593 1.00 0.00 75 ILE A N 8
ATOM 14482 C CA . ILE A 1 75 ? -0.599 10.962 -1.332 1.00 0.00 75 ILE A CA 8
ATOM 14483 C C . ILE A 1 75 ? -0.943 12.445 -1.230 1.00 0.00 75 ILE A C 8
ATOM 14484 O O . ILE A 1 75 ? -1.038 13.002 -0.134 1.00 0.00 75 ILE A O 8
ATOM 14500 N N . GLU A 1 76 ? -1.142 13.072 -2.386 1.00 0.00 76 GLU A N 8
ATOM 14501 C CA . GLU A 1 76 ? -1.482 14.491 -2.443 1.00 0.00 76 GLU A CA 8
ATOM 14502 C C . GLU A 1 76 ? -2.776 14.780 -1.680 1.00 0.00 76 GLU A C 8
ATOM 14503 O O . GLU A 1 76 ? -2.788 15.575 -0.740 1.00 0.00 76 GLU A O 8
ATOM 14515 N N . VAL A 1 77 ? -3.862 14.129 -2.093 1.00 0.00 77 VAL A N 8
ATOM 14516 C CA . VAL A 1 77 ? -5.162 14.322 -1.455 1.00 0.00 77 VAL A CA 8
ATOM 14517 C C . VAL A 1 77 ? -5.340 13.369 -0.278 1.00 0.00 77 VAL A C 8
ATOM 14518 O O . VAL A 1 77 ? -6.103 13.638 0.649 1.00 0.00 77 VAL A O 8
ATOM 14531 N N . VAL A 1 78 ? -4.620 12.256 -0.331 1.00 0.00 78 VAL A N 8
ATOM 14532 C CA . VAL A 1 78 ? -4.678 11.239 0.709 1.00 0.00 78 VAL A CA 8
ATOM 14533 C C . VAL A 1 78 ? -4.111 11.773 2.030 1.00 0.00 78 VAL A C 8
ATOM 14534 O O . VAL A 1 78 ? -4.224 11.140 3.078 1.00 0.00 78 VAL A O 8
ATOM 14547 N N . HIS A 1 79 ? -3.518 12.960 1.971 1.00 0.00 79 HIS A N 8
ATOM 14548 C CA . HIS A 1 79 ? -2.942 13.591 3.154 1.00 0.00 79 HIS A CA 8
ATOM 14549 C C . HIS A 1 79 ? -3.154 15.103 3.114 1.00 0.00 79 HIS A C 8
ATOM 14550 O O . HIS A 1 79 ? -2.215 15.877 3.301 1.00 0.00 79 HIS A O 8
ATOM 14565 N N . ALA A 1 80 ? -4.395 15.514 2.865 1.00 0.00 80 ALA A N 8
ATOM 14566 C CA . ALA A 1 80 ? -4.736 16.930 2.796 1.00 0.00 80 ALA A CA 8
ATOM 14567 C C . ALA A 1 80 ? -4.466 17.628 4.127 1.00 0.00 80 ALA A C 8
ATOM 14568 O O . ALA A 1 80 ? -4.933 17.184 5.176 1.00 0.00 80 ALA A O 8
ATOM 14575 N N . GLY A 1 81 ? -3.710 18.720 4.073 1.00 0.00 81 GLY A N 8
ATOM 14576 C CA . GLY A 1 81 ? -3.390 19.464 5.278 1.00 0.00 81 GLY A CA 8
ATOM 14577 C C . GLY A 1 81 ? -1.987 20.037 5.249 1.00 0.00 81 GLY A C 8
ATOM 14578 O O . GLY A 1 81 ? -1.805 21.243 5.079 1.00 0.00 81 GLY A O 8
ATOM 14582 N N . ASN A 1 82 ? -0.993 19.171 5.415 1.00 0.00 82 ASN A N 8
ATOM 14583 C CA . ASN A 1 82 ? 0.403 19.597 5.406 1.00 0.00 82 ASN A CA 8
ATOM 14584 C C . ASN A 1 82 ? 1.075 19.213 4.092 1.00 0.00 82 ASN A C 8
ATOM 14585 O O . ASN A 1 82 ? 0.892 18.104 3.588 1.00 0.00 82 ASN A O 8
ATOM 14596 N N . ALA A 1 83 ? 1.854 20.140 3.544 1.00 0.00 83 ALA A N 8
ATOM 14597 C CA . ALA A 1 83 ? 2.554 19.913 2.286 1.00 0.00 83 ALA A CA 8
ATOM 14598 C C . ALA A 1 83 ? 3.685 18.904 2.447 1.00 0.00 83 ALA A C 8
ATOM 14599 O O . ALA A 1 83 ? 4.036 18.204 1.498 1.00 0.00 83 ALA A O 8
ATOM 14606 N N . ASP A 1 84 ? 4.255 18.831 3.648 1.00 0.00 84 ASP A N 8
ATOM 14607 C CA . ASP A 1 84 ? 5.345 17.899 3.911 1.00 0.00 84 ASP A CA 8
ATOM 14608 C C . ASP A 1 84 ? 4.804 16.520 4.254 1.00 0.00 84 ASP A C 8
ATOM 14609 O O . ASP A 1 84 ? 5.496 15.518 4.080 1.00 0.00 84 ASP A O 8
ATOM 14618 N N . ASP A 1 85 ? 3.572 16.469 4.758 1.00 0.00 85 ASP A N 8
ATOM 14619 C CA . ASP A 1 85 ? 2.952 15.196 5.094 1.00 0.00 85 ASP A CA 8
ATOM 14620 C C . ASP A 1 85 ? 2.880 14.347 3.835 1.00 0.00 85 ASP A C 8
ATOM 14621 O O . ASP A 1 85 ? 2.869 13.118 3.885 1.00 0.00 85 ASP A O 8
ATOM 14630 N N . ILE A 1 86 ? 2.836 15.041 2.701 1.00 0.00 86 ILE A N 8
ATOM 14631 C CA . ILE A 1 86 ? 2.793 14.404 1.398 1.00 0.00 86 ILE A CA 8
ATOM 14632 C C . ILE A 1 86 ? 4.210 14.061 0.953 1.00 0.00 86 ILE A C 8
ATOM 14633 O O . ILE A 1 86 ? 4.431 13.114 0.197 1.00 0.00 86 ILE A O 8
ATOM 14649 N N . GLN A 1 87 ? 5.169 14.844 1.444 1.00 0.00 87 GLN A N 8
ATOM 14650 C CA . GLN A 1 87 ? 6.574 14.638 1.125 1.00 0.00 87 GLN A CA 8
ATOM 14651 C C . GLN A 1 87 ? 7.164 13.530 1.990 1.00 0.00 87 GLN A C 8
ATOM 14652 O O . GLN A 1 87 ? 8.199 12.952 1.656 1.00 0.00 87 GLN A O 8
ATOM 14666 N N . LEU A 1 88 ? 6.497 13.242 3.103 1.00 0.00 88 LEU A N 8
ATOM 14667 C CA . LEU A 1 88 ? 6.950 12.204 4.020 1.00 0.00 88 LEU A CA 8
ATOM 14668 C C . LEU A 1 88 ? 6.589 10.823 3.488 1.00 0.00 88 LEU A C 8
ATOM 14669 O O . LEU A 1 88 ? 7.454 9.960 3.338 1.00 0.00 88 LEU A O 8
ATOM 14685 N N . VAL A 1 89 ? 5.306 10.621 3.205 1.00 0.00 89 VAL A N 8
ATOM 14686 C CA . VAL A 1 89 ? 4.830 9.345 2.680 1.00 0.00 89 VAL A CA 8
ATOM 14687 C C . VAL A 1 89 ? 5.583 8.975 1.408 1.00 0.00 89 VAL A C 8
ATOM 14688 O O . VAL A 1 89 ? 5.876 7.806 1.161 1.00 0.00 89 VAL A O 8
ATOM 14701 N N . LYS A 1 90 ? 5.891 9.989 0.603 1.00 0.00 90 LYS A N 8
ATOM 14702 C CA . LYS A 1 90 ? 6.618 9.790 -0.642 1.00 0.00 90 LYS A CA 8
ATOM 14703 C C . LYS A 1 90 ? 8.001 9.209 -0.372 1.00 0.00 90 LYS A C 8
ATOM 14704 O O . LYS A 1 90 ? 8.553 8.479 -1.196 1.00 0.00 90 LYS A O 8
ATOM 14723 N N . GLY A 1 91 ? 8.556 9.542 0.789 1.00 0.00 91 GLY A N 8
ATOM 14724 C CA . GLY A 1 91 ? 9.868 9.043 1.158 1.00 0.00 91 GLY A CA 8
ATOM 14725 C C . GLY A 1 91 ? 9.805 7.657 1.763 1.00 0.00 91 GLY A C 8
ATOM 14726 O O . GLY A 1 91 ? 10.782 6.909 1.725 1.00 0.00 91 GLY A O 8
ATOM 14730 N N . ILE A 1 92 ? 8.649 7.311 2.322 1.00 0.00 92 ILE A N 8
ATOM 14731 C CA . ILE A 1 92 ? 8.459 6.002 2.934 1.00 0.00 92 ILE A CA 8
ATOM 14732 C C . ILE A 1 92 ? 8.317 4.921 1.871 1.00 0.00 92 ILE A C 8
ATOM 14733 O O . ILE A 1 92 ? 8.847 3.819 2.018 1.00 0.00 92 ILE A O 8
ATOM 14749 N N . ALA A 1 93 ? 7.599 5.244 0.799 1.00 0.00 93 ALA A N 8
ATOM 14750 C CA . ALA A 1 93 ? 7.393 4.303 -0.295 1.00 0.00 93 ALA A CA 8
ATOM 14751 C C . ALA A 1 93 ? 8.725 3.857 -0.885 1.00 0.00 93 ALA A C 8
ATOM 14752 O O . ALA A 1 93 ? 8.822 2.787 -1.485 1.00 0.00 93 ALA A O 8
ATOM 14759 N N . ASN A 1 94 ? 9.751 4.685 -0.706 1.00 0.00 94 ASN A N 8
ATOM 14760 C CA . ASN A 1 94 ? 11.083 4.381 -1.217 1.00 0.00 94 ASN A CA 8
ATOM 14761 C C . ASN A 1 94 ? 11.764 3.321 -0.356 1.00 0.00 94 ASN A C 8
ATOM 14762 O O . ASN A 1 94 ? 12.472 2.454 -0.868 1.00 0.00 94 ASN A O 8
ATOM 14773 N N . GLU A 1 95 ? 11.541 3.397 0.954 1.00 0.00 95 GLU A N 8
ATOM 14774 C CA . GLU A 1 95 ? 12.128 2.445 1.891 1.00 0.00 95 GLU A CA 8
ATOM 14775 C C . GLU A 1 95 ? 11.740 1.018 1.515 1.00 0.00 95 GLU A C 8
ATOM 14776 O O . GLU A 1 95 ? 12.478 0.069 1.777 1.00 0.00 95 GLU A O 8
ATOM 14788 N N . CYS A 1 96 ? 10.579 0.882 0.885 1.00 0.00 96 CYS A N 8
ATOM 14789 C CA . CYS A 1 96 ? 10.080 -0.421 0.468 1.00 0.00 96 CYS A CA 8
ATOM 14790 C C . CYS A 1 96 ? 10.727 -0.876 -0.835 1.00 0.00 96 CYS A C 8
ATOM 14791 O O . CYS A 1 96 ? 10.850 -2.072 -1.090 1.00 0.00 96 CYS A O 8
ATOM 14798 N N . ILE A 1 97 ? 11.139 0.083 -1.658 1.00 0.00 97 ILE A N 8
ATOM 14799 C CA . ILE A 1 97 ? 11.774 -0.229 -2.935 1.00 0.00 97 ILE A CA 8
ATOM 14800 C C . ILE A 1 97 ? 13.199 -0.728 -2.727 1.00 0.00 97 ILE A C 8
ATOM 14801 O O . ILE A 1 97 ? 13.761 -1.411 -3.583 1.00 0.00 97 ILE A O 8
ATOM 14817 N N . GLU A 1 98 ? 13.777 -0.389 -1.579 1.00 0.00 98 GLU A N 8
ATOM 14818 C CA . GLU A 1 98 ? 15.141 -0.796 -1.260 1.00 0.00 98 GLU A CA 8
ATOM 14819 C C . GLU A 1 98 ? 15.198 -2.259 -0.835 1.00 0.00 98 GLU A C 8
ATOM 14820 O O . GLU A 1 98 ? 16.209 -2.932 -1.037 1.00 0.00 98 GLU A O 8
ATOM 14832 N N . ASN A 1 99 ? 14.111 -2.750 -0.242 1.00 0.00 99 ASN A N 8
ATOM 14833 C CA . ASN A 1 99 ? 14.055 -4.132 0.213 1.00 0.00 99 ASN A CA 8
ATOM 14834 C C . ASN A 1 99 ? 13.352 -5.022 -0.810 1.00 0.00 99 ASN A C 8
ATOM 14835 O O . ASN A 1 99 ? 13.780 -6.149 -1.061 1.00 0.00 99 ASN A O 8
ATOM 14846 N N . ALA A 1 100 ? 12.275 -4.511 -1.397 1.00 0.00 100 ALA A N 8
ATOM 14847 C CA . ALA A 1 100 ? 11.518 -5.261 -2.394 1.00 0.00 100 ALA A CA 8
ATOM 14848 C C . ALA A 1 100 ? 12.227 -5.241 -3.741 1.00 0.00 100 ALA A C 8
ATOM 14849 O O . ALA A 1 100 ? 12.366 -6.274 -4.396 1.00 0.00 100 ALA A O 8
ATOM 14856 N N . LYS A 1 101 ? 12.678 -4.053 -4.142 1.00 0.00 101 LYS A N 8
ATOM 14857 C CA . LYS A 1 101 ? 13.382 -3.870 -5.405 1.00 0.00 101 LYS A CA 8
ATOM 14858 C C . LYS A 1 101 ? 12.518 -4.280 -6.599 1.00 0.00 101 LYS A C 8
ATOM 14859 O O . LYS A 1 101 ? 11.934 -3.429 -7.271 1.00 0.00 101 LYS A O 8
ATOM 14878 N N . GLY A 1 102 ? 12.442 -5.583 -6.860 1.00 0.00 102 GLY A N 8
ATOM 14879 C CA . GLY A 1 102 ? 11.654 -6.078 -7.970 1.00 0.00 102 GLY A CA 8
ATOM 14880 C C . GLY A 1 102 ? 11.719 -7.589 -8.082 1.00 0.00 102 GLY A C 8
ATOM 14881 O O . GLY A 1 102 ? 12.222 -8.124 -9.071 1.00 0.00 102 GLY A O 8
ATOM 14885 N N . GLU A 1 103 ? 11.210 -8.272 -7.065 1.00 0.00 103 GLU A N 8
ATOM 14886 C CA . GLU A 1 103 ? 11.212 -9.731 -7.035 1.00 0.00 103 GLU A CA 8
ATOM 14887 C C . GLU A 1 103 ? 10.427 -10.308 -8.211 1.00 0.00 103 GLU A C 8
ATOM 14888 O O . GLU A 1 103 ? 9.691 -9.593 -8.891 1.00 0.00 103 GLU A O 8
ATOM 14900 N N . THR A 1 104 ? 10.597 -11.606 -8.445 1.00 0.00 104 THR A N 8
ATOM 14901 C CA . THR A 1 104 ? 9.920 -12.281 -9.548 1.00 0.00 104 THR A CA 8
ATOM 14902 C C . THR A 1 104 ? 8.570 -12.848 -9.120 1.00 0.00 104 THR A C 8
ATOM 14903 O O . THR A 1 104 ? 7.706 -13.107 -9.958 1.00 0.00 104 THR A O 8
ATOM 14914 N N . ASP A 1 105 ? 8.393 -13.045 -7.818 1.00 0.00 105 ASP A N 8
ATOM 14915 C CA . ASP A 1 105 ? 7.142 -13.582 -7.296 1.00 0.00 105 ASP A CA 8
ATOM 14916 C C . ASP A 1 105 ? 6.223 -12.457 -6.834 1.00 0.00 105 ASP A C 8
ATOM 14917 O O . ASP A 1 105 ? 6.683 -11.450 -6.294 1.00 0.00 105 ASP A O 8
ATOM 14926 N N . GLU A 1 106 ? 4.925 -12.633 -7.050 1.00 0.00 106 GLU A N 8
ATOM 14927 C CA . GLU A 1 106 ? 3.942 -11.628 -6.662 1.00 0.00 106 GLU A CA 8
ATOM 14928 C C . GLU A 1 106 ? 3.878 -11.457 -5.148 1.00 0.00 106 GLU A C 8
ATOM 14929 O O . GLU A 1 106 ? 4.277 -10.421 -4.617 1.00 0.00 106 GLU A O 8
ATOM 14941 N N . CYS A 1 107 ? 3.370 -12.478 -4.459 1.00 0.00 107 CYS A N 8
ATOM 14942 C CA . CYS A 1 107 ? 3.242 -12.433 -3.005 1.00 0.00 107 CYS A CA 8
ATOM 14943 C C . CYS A 1 107 ? 4.549 -12.010 -2.341 1.00 0.00 107 CYS A C 8
ATOM 14944 O O . CYS A 1 107 ? 4.546 -11.494 -1.222 1.00 0.00 107 CYS A O 8
ATOM 14951 N N . ASN A 1 108 ? 5.664 -12.228 -3.032 1.00 0.00 108 ASN A N 8
ATOM 14952 C CA . ASN A 1 108 ? 6.970 -11.849 -2.503 1.00 0.00 108 ASN A CA 8
ATOM 14953 C C . ASN A 1 108 ? 7.173 -10.344 -2.637 1.00 0.00 108 ASN A C 8
ATOM 14954 O O . ASN A 1 108 ? 7.556 -9.672 -1.678 1.00 0.00 108 ASN A O 8
ATOM 14965 N N . ILE A 1 109 ? 6.915 -9.821 -3.833 1.00 0.00 109 ILE A N 8
ATOM 14966 C CA . ILE A 1 109 ? 7.052 -8.393 -4.093 1.00 0.00 109 ILE A CA 8
ATOM 14967 C C . ILE A 1 109 ? 6.188 -7.583 -3.130 1.00 0.00 109 ILE A C 8
ATOM 14968 O O . ILE A 1 109 ? 6.627 -6.570 -2.585 1.00 0.00 109 ILE A O 8
ATOM 14984 N N . GLY A 1 110 ? 4.956 -8.041 -2.927 1.00 0.00 110 GLY A N 8
ATOM 14985 C CA . GLY A 1 110 ? 4.040 -7.349 -2.041 1.00 0.00 110 GLY A CA 8
ATOM 14986 C C . GLY A 1 110 ? 4.458 -7.429 -0.588 1.00 0.00 110 GLY A C 8
ATOM 14987 O O . GLY A 1 110 ? 4.514 -6.415 0.101 1.00 0.00 110 GLY A O 8
ATOM 14991 N N . ASN A 1 111 ? 4.746 -8.637 -0.116 1.00 0.00 111 ASN A N 8
ATOM 14992 C CA . ASN A 1 111 ? 5.156 -8.830 1.270 1.00 0.00 111 ASN A CA 8
ATOM 14993 C C . ASN A 1 111 ? 6.354 -7.948 1.603 1.00 0.00 111 ASN A C 8
ATOM 14994 O O . ASN A 1 111 ? 6.485 -7.462 2.723 1.00 0.00 111 ASN A O 8
ATOM 15005 N N . LYS A 1 112 ? 7.220 -7.736 0.624 1.00 0.00 112 LYS A N 8
ATOM 15006 C CA . LYS A 1 112 ? 8.400 -6.906 0.824 1.00 0.00 112 LYS A CA 8
ATOM 15007 C C . LYS A 1 112 ? 8.032 -5.423 0.831 1.00 0.00 112 LYS A C 8
ATOM 15008 O O . LYS A 1 112 ? 8.667 -4.618 1.513 1.00 0.00 112 LYS A O 8
ATOM 15027 N N . TYR A 1 113 ? 7.000 -5.069 0.069 1.00 0.00 113 TYR A N 8
ATOM 15028 C CA . TYR A 1 113 ? 6.552 -3.681 -0.025 1.00 0.00 113 TYR A CA 8
ATOM 15029 C C . TYR A 1 113 ? 5.552 -3.331 1.081 1.00 0.00 113 TYR A C 8
ATOM 15030 O O . TYR A 1 113 ? 5.838 -2.516 1.957 1.00 0.00 113 TYR A O 8
ATOM 15048 N N . THR A 1 114 ? 4.385 -3.967 1.034 1.00 0.00 114 THR A N 8
ATOM 15049 C CA . THR A 1 114 ? 3.322 -3.729 2.009 1.00 0.00 114 THR A CA 8
ATOM 15050 C C . THR A 1 114 ? 3.847 -3.731 3.447 1.00 0.00 114 THR A C 8
ATOM 15051 O O . THR A 1 114 ? 3.458 -2.889 4.257 1.00 0.00 114 THR A O 8
ATOM 15062 N N . ASP A 1 115 ? 4.721 -4.684 3.753 1.00 0.00 115 ASP A N 8
ATOM 15063 C CA . ASP A 1 115 ? 5.303 -4.809 5.092 1.00 0.00 115 ASP A CA 8
ATOM 15064 C C . ASP A 1 115 ? 5.779 -3.468 5.644 1.00 0.00 115 ASP A C 8
ATOM 15065 O O . ASP A 1 115 ? 5.265 -2.981 6.651 1.00 0.00 115 ASP A O 8
ATOM 15074 N N . CYS A 1 116 ? 6.764 -2.885 4.977 1.00 0.00 116 CYS A N 8
ATOM 15075 C CA . CYS A 1 116 ? 7.347 -1.620 5.412 1.00 0.00 116 CYS A CA 8
ATOM 15076 C C . CYS A 1 116 ? 6.359 -0.462 5.313 1.00 0.00 116 CYS A C 8
ATOM 15077 O O . CYS A 1 116 ? 6.417 0.477 6.108 1.00 0.00 116 CYS A O 8
ATOM 15084 N N . TYR A 1 117 ? 5.460 -0.527 4.339 1.00 0.00 117 TYR A N 8
ATOM 15085 C CA . TYR A 1 117 ? 4.473 0.530 4.147 1.00 0.00 117 TYR A CA 8
ATOM 15086 C C . TYR A 1 117 ? 3.728 0.816 5.451 1.00 0.00 117 TYR A C 8
ATOM 15087 O O . TYR A 1 117 ? 3.640 1.964 5.891 1.00 0.00 117 TYR A O 8
ATOM 15105 N N . ILE A 1 118 ? 3.207 -0.242 6.070 1.00 0.00 118 ILE A N 8
ATOM 15106 C CA . ILE A 1 118 ? 2.480 -0.118 7.329 1.00 0.00 118 ILE A CA 8
ATOM 15107 C C . ILE A 1 118 ? 3.452 0.043 8.499 1.00 0.00 118 ILE A C 8
ATOM 15108 O O . ILE A 1 118 ? 3.078 0.490 9.580 1.00 0.00 118 ILE A O 8
ATOM 15124 N N . GLU A 1 119 ? 4.710 -0.313 8.273 1.00 0.00 119 GLU A N 8
ATOM 15125 C CA . GLU A 1 119 ? 5.723 -0.217 9.317 1.00 0.00 119 GLU A CA 8
ATOM 15126 C C . GLU A 1 119 ? 5.983 1.233 9.716 1.00 0.00 119 GLU A C 8
ATOM 15127 O O . GLU A 1 119 ? 5.794 1.609 10.872 1.00 0.00 119 GLU A O 8
ATOM 15139 N N . LYS A 1 120 ? 6.415 2.046 8.756 1.00 0.00 120 LYS A N 8
ATOM 15140 C CA . LYS A 1 120 ? 6.717 3.450 9.025 1.00 0.00 120 LYS A CA 8
ATOM 15141 C C . LYS A 1 120 ? 5.494 4.356 8.901 1.00 0.00 120 LYS A C 8
ATOM 15142 O O . LYS A 1 120 ? 5.149 5.074 9.839 1.00 0.00 120 LYS A O 8
ATOM 15161 N N . LEU A 1 121 ? 4.842 4.322 7.742 1.00 0.00 121 LEU A N 8
ATOM 15162 C CA . LEU A 1 121 ? 3.689 5.181 7.489 1.00 0.00 121 LEU A CA 8
ATOM 15163 C C . LEU A 1 121 ? 2.389 4.569 8.004 1.00 0.00 121 LEU A C 8
ATOM 15164 O O . LEU A 1 121 ? 1.366 5.247 8.063 1.00 0.00 121 LEU A O 8
ATOM 15180 N N . PHE A 1 122 ? 2.425 3.291 8.382 1.00 0.00 122 PHE A N 8
ATOM 15181 C CA . PHE A 1 122 ? 1.227 2.612 8.875 1.00 0.00 122 PHE A CA 8
ATOM 15182 C C . PHE A 1 122 ? 0.229 2.387 7.734 1.00 0.00 122 PHE A C 8
ATOM 15183 O O . PHE A 1 122 ? -0.700 1.587 7.853 1.00 0.00 122 PHE A O 8
ATOM 15200 N N . SER A 1 123 ? 0.451 3.070 6.614 1.00 0.00 123 SER A N 8
ATOM 15201 C CA . SER A 1 123 ? -0.424 2.947 5.456 1.00 0.00 123 SER A CA 8
ATOM 15202 C C . SER A 1 123 ? 0.279 3.434 4.195 1.00 0.00 123 SER A C 8
ATOM 15203 O O . SER A 1 123 ? 0.382 4.637 3.954 1.00 0.00 123 SER A O 8
ATOM 15233 N N . ILE A 1 1 ? 0.904 13.826 11.749 1.00 0.00 1 ILE A N 9
ATOM 15234 C CA . ILE A 1 1 ? -0.187 13.688 10.749 1.00 0.00 1 ILE A CA 9
ATOM 15235 C C . ILE A 1 1 ? -1.395 12.979 11.349 1.00 0.00 1 ILE A C 9
ATOM 15236 O O . ILE A 1 1 ? -1.253 12.085 12.184 1.00 0.00 1 ILE A O 9
ATOM 15251 N N . ASP A 1 2 ? -2.584 13.389 10.921 1.00 0.00 2 ASP A N 9
ATOM 15252 C CA . ASP A 1 2 ? -3.823 12.800 11.414 1.00 0.00 2 ASP A CA 9
ATOM 15253 C C . ASP A 1 2 ? -4.056 11.428 10.791 1.00 0.00 2 ASP A C 9
ATOM 15254 O O . ASP A 1 2 ? -3.753 11.205 9.620 1.00 0.00 2 ASP A O 9
ATOM 15263 N N . GLN A 1 3 ? -4.597 10.511 11.588 1.00 0.00 3 GLN A N 9
ATOM 15264 C CA . GLN A 1 3 ? -4.872 9.154 11.125 1.00 0.00 3 GLN A CA 9
ATOM 15265 C C . GLN A 1 3 ? -5.988 9.147 10.084 1.00 0.00 3 GLN A C 9
ATOM 15266 O O . GLN A 1 3 ? -6.311 8.107 9.509 1.00 0.00 3 GLN A O 9
ATOM 15280 N N . ASP A 1 4 ? -6.570 10.316 9.841 1.00 0.00 4 ASP A N 9
ATOM 15281 C CA . ASP A 1 4 ? -7.655 10.445 8.873 1.00 0.00 4 ASP A CA 9
ATOM 15282 C C . ASP A 1 4 ? -7.119 10.569 7.449 1.00 0.00 4 ASP A C 9
ATOM 15283 O O . ASP A 1 4 ? -7.465 9.774 6.577 1.00 0.00 4 ASP A O 9
ATOM 15292 N N . THR A 1 5 ? -6.272 11.572 7.221 1.00 0.00 5 THR A N 9
ATOM 15293 C CA . THR A 1 5 ? -5.689 11.803 5.901 1.00 0.00 5 THR A CA 9
ATOM 15294 C C . THR A 1 5 ? -5.094 10.526 5.326 1.00 0.00 5 THR A C 9
ATOM 15295 O O . THR A 1 5 ? -5.032 10.351 4.112 1.00 0.00 5 THR A O 9
ATOM 15306 N N . VAL A 1 6 ? -4.662 9.637 6.206 1.00 0.00 6 VAL A N 9
ATOM 15307 C CA . VAL A 1 6 ? -4.067 8.374 5.790 1.00 0.00 6 VAL A CA 9
ATOM 15308 C C . VAL A 1 6 ? -5.125 7.292 5.569 1.00 0.00 6 VAL A C 9
ATOM 15309 O O . VAL A 1 6 ? -5.325 6.825 4.451 1.00 0.00 6 VAL A O 9
ATOM 15322 N N . VAL A 1 7 ? -5.810 6.917 6.642 1.00 0.00 7 VAL A N 9
ATOM 15323 C CA . VAL A 1 7 ? -6.831 5.874 6.579 1.00 0.00 7 VAL A CA 9
ATOM 15324 C C . VAL A 1 7 ? -7.998 6.257 5.671 1.00 0.00 7 VAL A C 9
ATOM 15325 O O . VAL A 1 7 ? -8.303 5.550 4.710 1.00 0.00 7 VAL A O 9
ATOM 15338 N N . ALA A 1 8 ? -8.649 7.373 5.981 1.00 0.00 8 ALA A N 9
ATOM 15339 C CA . ALA A 1 8 ? -9.795 7.838 5.206 1.00 0.00 8 ALA A CA 9
ATOM 15340 C C . ALA A 1 8 ? -9.491 7.921 3.712 1.00 0.00 8 ALA A C 9
ATOM 15341 O O . ALA A 1 8 ? -10.387 7.758 2.883 1.00 0.00 8 ALA A O 9
ATOM 15348 N N . LYS A 1 9 ? -8.231 8.173 3.366 1.00 0.00 9 LYS A N 9
ATOM 15349 C CA . LYS A 1 9 ? -7.846 8.283 1.962 1.00 0.00 9 LYS A CA 9
ATOM 15350 C C . LYS A 1 9 ? -7.464 6.927 1.379 1.00 0.00 9 LYS A C 9
ATOM 15351 O O . LYS A 1 9 ? -8.073 6.478 0.418 1.00 0.00 9 LYS A O 9
ATOM 15370 N N . TYR A 1 10 ? -6.460 6.281 1.962 1.00 0.00 10 TYR A N 9
ATOM 15371 C CA . TYR A 1 10 ? -6.011 4.974 1.480 1.00 0.00 10 TYR A CA 9
ATOM 15372 C C . TYR A 1 10 ? -7.178 4.001 1.344 1.00 0.00 10 TYR A C 9
ATOM 15373 O O . TYR A 1 10 ? -7.086 3.005 0.627 1.00 0.00 10 TYR A O 9
ATOM 15391 N N . MET A 1 11 ? -8.274 4.296 2.036 1.00 0.00 11 MET A N 9
ATOM 15392 C CA . MET A 1 11 ? -9.460 3.449 1.989 1.00 0.00 11 MET A CA 9
ATOM 15393 C C . MET A 1 11 ? -10.341 3.803 0.794 1.00 0.00 11 MET A C 9
ATOM 15394 O O . MET A 1 11 ? -10.612 2.964 -0.062 1.00 0.00 11 MET A O 9
ATOM 15408 N N . GLU A 1 12 ? -10.777 5.058 0.747 1.00 0.00 12 GLU A N 9
ATOM 15409 C CA . GLU A 1 12 ? -11.649 5.545 -0.322 1.00 0.00 12 GLU A CA 9
ATOM 15410 C C . GLU A 1 12 ? -10.915 5.651 -1.663 1.00 0.00 12 GLU A C 9
ATOM 15411 O O . GLU A 1 12 ? -11.537 5.615 -2.725 1.00 0.00 12 GLU A O 9
ATOM 15423 N N . TYR A 1 13 ? -9.599 5.776 -1.604 1.00 0.00 13 TYR A N 9
ATOM 15424 C CA . TYR A 1 13 ? -8.780 5.920 -2.805 1.00 0.00 13 TYR A CA 9
ATOM 15425 C C . TYR A 1 13 ? -8.622 4.594 -3.542 1.00 0.00 13 TYR A C 9
ATOM 15426 O O . TYR A 1 13 ? -8.356 4.575 -4.744 1.00 0.00 13 TYR A O 9
ATOM 15444 N N . LEU A 1 14 ? -8.786 3.490 -2.822 1.00 0.00 14 LEU A N 9
ATOM 15445 C CA . LEU A 1 14 ? -8.638 2.168 -3.422 1.00 0.00 14 LEU A CA 9
ATOM 15446 C C . LEU A 1 14 ? -9.763 1.226 -2.999 1.00 0.00 14 LEU A C 9
ATOM 15447 O O . LEU A 1 14 ? -9.655 0.012 -3.168 1.00 0.00 14 LEU A O 9
ATOM 15463 N N . MET A 1 15 ? -10.839 1.785 -2.460 1.00 0.00 15 MET A N 9
ATOM 15464 C CA . MET A 1 15 ? -11.973 0.978 -2.018 1.00 0.00 15 MET A CA 9
ATOM 15465 C C . MET A 1 15 ? -12.548 0.147 -3.170 1.00 0.00 15 MET A C 9
ATOM 15466 O O . MET A 1 15 ? -12.706 -1.067 -3.037 1.00 0.00 15 MET A O 9
ATOM 15480 N N . PRO A 1 16 ? -12.868 0.778 -4.323 1.00 0.00 16 PRO A N 9
ATOM 15481 C CA . PRO A 1 16 ? -13.426 0.070 -5.483 1.00 0.00 16 PRO A CA 9
ATOM 15482 C C . PRO A 1 16 ? -12.404 -0.842 -6.151 1.00 0.00 16 PRO A C 9
ATOM 15483 O O . PRO A 1 16 ? -12.738 -1.602 -7.059 1.00 0.00 16 PRO A O 9
ATOM 15494 N N . ASP A 1 17 ? -11.158 -0.756 -5.700 1.00 0.00 17 ASP A N 9
ATOM 15495 C CA . ASP A 1 17 ? -10.088 -1.575 -6.254 1.00 0.00 17 ASP A CA 9
ATOM 15496 C C . ASP A 1 17 ? -9.725 -2.705 -5.301 1.00 0.00 17 ASP A C 9
ATOM 15497 O O . ASP A 1 17 ? -9.078 -3.678 -5.693 1.00 0.00 17 ASP A O 9
ATOM 15506 N N . ILE A 1 18 ? -10.143 -2.572 -4.047 1.00 0.00 18 ILE A N 9
ATOM 15507 C CA . ILE A 1 18 ? -9.860 -3.584 -3.037 1.00 0.00 18 ILE A CA 9
ATOM 15508 C C . ILE A 1 18 ? -10.953 -4.649 -2.999 1.00 0.00 18 ILE A C 9
ATOM 15509 O O . ILE A 1 18 ? -10.660 -5.845 -3.038 1.00 0.00 18 ILE A O 9
ATOM 15525 N N . MET A 1 19 ? -12.208 -4.210 -2.937 1.00 0.00 19 MET A N 9
ATOM 15526 C CA . MET A 1 19 ? -13.343 -5.132 -2.874 1.00 0.00 19 MET A CA 9
ATOM 15527 C C . MET A 1 19 ? -13.259 -6.223 -3.947 1.00 0.00 19 MET A C 9
ATOM 15528 O O . MET A 1 19 ? -13.406 -7.405 -3.635 1.00 0.00 19 MET A O 9
ATOM 15542 N N . PRO A 1 20 ? -13.024 -5.854 -5.224 1.00 0.00 20 PRO A N 9
ATOM 15543 C CA . PRO A 1 20 ? -12.936 -6.829 -6.317 1.00 0.00 20 PRO A CA 9
ATOM 15544 C C . PRO A 1 20 ? -11.970 -7.973 -6.023 1.00 0.00 20 PRO A C 9
ATOM 15545 O O . PRO A 1 20 ? -12.336 -9.144 -6.126 1.00 0.00 20 PRO A O 9
ATOM 15556 N N . CYS A 1 21 ? -10.744 -7.630 -5.642 1.00 0.00 21 CYS A N 9
ATOM 15557 C CA . CYS A 1 21 ? -9.730 -8.640 -5.364 1.00 0.00 21 CYS A CA 9
ATOM 15558 C C . CYS A 1 21 ? -9.956 -9.302 -4.008 1.00 0.00 21 CYS A C 9
ATOM 15559 O O . CYS A 1 21 ? -9.485 -10.411 -3.769 1.00 0.00 21 CYS A O 9
ATOM 15566 N N . ALA A 1 22 ? -10.674 -8.622 -3.121 1.00 0.00 22 ALA A N 9
ATOM 15567 C CA . ALA A 1 22 ? -10.958 -9.170 -1.796 1.00 0.00 22 ALA A CA 9
ATOM 15568 C C . ALA A 1 22 ? -11.613 -10.540 -1.914 1.00 0.00 22 ALA A C 9
ATOM 15569 O O . ALA A 1 22 ? -11.366 -11.429 -1.102 1.00 0.00 22 ALA A O 9
ATOM 15576 N N . ASP A 1 23 ? -12.447 -10.702 -2.933 1.00 0.00 23 ASP A N 9
ATOM 15577 C CA . ASP A 1 23 ? -13.133 -11.966 -3.167 1.00 0.00 23 ASP A CA 9
ATOM 15578 C C . ASP A 1 23 ? -12.234 -12.921 -3.941 1.00 0.00 23 ASP A C 9
ATOM 15579 O O . ASP A 1 23 ? -12.482 -14.127 -3.989 1.00 0.00 23 ASP A O 9
ATOM 15588 N N . GLU A 1 24 ? -11.188 -12.369 -4.549 1.00 0.00 24 GLU A N 9
ATOM 15589 C CA . GLU A 1 24 ? -10.250 -13.158 -5.338 1.00 0.00 24 GLU A CA 9
ATOM 15590 C C . GLU A 1 24 ? -9.577 -14.241 -4.498 1.00 0.00 24 GLU A C 9
ATOM 15591 O O . GLU A 1 24 ? -9.567 -15.408 -4.890 1.00 0.00 24 GLU A O 9
ATOM 15603 N N . LEU A 1 25 ? -9.013 -13.870 -3.345 1.00 0.00 25 LEU A N 9
ATOM 15604 C CA . LEU A 1 25 ? -8.343 -14.860 -2.504 1.00 0.00 25 LEU A CA 9
ATOM 15605 C C . LEU A 1 25 ? -9.256 -15.376 -1.402 1.00 0.00 25 LEU A C 9
ATOM 15606 O O . LEU A 1 25 ? -9.284 -16.575 -1.121 1.00 0.00 25 LEU A O 9
ATOM 15622 N N . HIS A 1 26 ? -10.011 -14.467 -0.797 1.00 0.00 26 HIS A N 9
ATOM 15623 C CA . HIS A 1 26 ? -10.939 -14.817 0.273 1.00 0.00 26 HIS A CA 9
ATOM 15624 C C . HIS A 1 26 ? -11.592 -13.563 0.830 1.00 0.00 26 HIS A C 9
ATOM 15625 O O . HIS A 1 26 ? -12.813 -13.404 0.816 1.00 0.00 26 HIS A O 9
ATOM 15640 N N . ILE A 1 27 ? -10.728 -12.679 1.324 1.00 0.00 27 ILE A N 9
ATOM 15641 C CA . ILE A 1 27 ? -11.132 -11.423 1.937 1.00 0.00 27 ILE A CA 9
ATOM 15642 C C . ILE A 1 27 ? -10.065 -10.356 1.713 1.00 0.00 27 ILE A C 9
ATOM 15643 O O . ILE A 1 27 ? -8.973 -10.656 1.230 1.00 0.00 27 ILE A O 9
ATOM 15659 N N . SER A 1 28 ? -10.376 -9.112 2.062 1.00 0.00 28 SER A N 9
ATOM 15660 C CA . SER A 1 28 ? -9.417 -8.027 1.912 1.00 0.00 28 SER A CA 9
ATOM 15661 C C . SER A 1 28 ? -8.458 -8.021 3.096 1.00 0.00 28 SER A C 9
ATOM 15662 O O . SER A 1 28 ? -8.820 -8.441 4.194 1.00 0.00 28 SER A O 9
ATOM 15670 N N . GLU A 1 29 ? -7.238 -7.542 2.873 1.00 0.00 29 GLU A N 9
ATOM 15671 C CA . GLU A 1 29 ? -6.230 -7.501 3.930 1.00 0.00 29 GLU A CA 9
ATOM 15672 C C . GLU A 1 29 ? -6.675 -6.623 5.096 1.00 0.00 29 GLU A C 9
ATOM 15673 O O . GLU A 1 29 ? -6.028 -6.599 6.142 1.00 0.00 29 GLU A O 9
ATOM 15685 N N . ASP A 1 30 ? -7.773 -5.900 4.911 1.00 0.00 30 ASP A N 9
ATOM 15686 C CA . ASP A 1 30 ? -8.299 -5.033 5.958 1.00 0.00 30 ASP A CA 9
ATOM 15687 C C . ASP A 1 30 ? -9.244 -5.813 6.865 1.00 0.00 30 ASP A C 9
ATOM 15688 O O . ASP A 1 30 ? -9.207 -5.675 8.086 1.00 0.00 30 ASP A O 9
ATOM 15697 N N . ILE A 1 31 ? -10.089 -6.632 6.250 1.00 0.00 31 ILE A N 9
ATOM 15698 C CA . ILE A 1 31 ? -11.039 -7.450 6.989 1.00 0.00 31 ILE A CA 9
ATOM 15699 C C . ILE A 1 31 ? -10.422 -8.805 7.318 1.00 0.00 31 ILE A C 9
ATOM 15700 O O . ILE A 1 31 ? -11.000 -9.609 8.050 1.00 0.00 31 ILE A O 9
ATOM 15716 N N . ALA A 1 32 ? -9.233 -9.046 6.773 1.00 0.00 32 ALA A N 9
ATOM 15717 C CA . ALA A 1 32 ? -8.526 -10.298 6.998 1.00 0.00 32 ALA A CA 9
ATOM 15718 C C . ALA A 1 32 ? -7.883 -10.324 8.379 1.00 0.00 32 ALA A C 9
ATOM 15719 O O . ALA A 1 32 ? -7.143 -11.250 8.714 1.00 0.00 32 ALA A O 9
ATOM 15726 N N . THR A 1 33 ? -8.173 -9.302 9.180 1.00 0.00 33 THR A N 9
ATOM 15727 C CA . THR A 1 33 ? -7.626 -9.202 10.527 1.00 0.00 33 THR A CA 9
ATOM 15728 C C . THR A 1 33 ? -8.103 -10.351 11.414 1.00 0.00 33 THR A C 9
ATOM 15729 O O . THR A 1 33 ? -7.698 -10.458 12.569 1.00 0.00 33 THR A O 9
ATOM 15740 N N . ASN A 1 34 ? -8.969 -11.201 10.870 1.00 0.00 34 ASN A N 9
ATOM 15741 C CA . ASN A 1 34 ? -9.493 -12.340 11.617 1.00 0.00 34 ASN A CA 9
ATOM 15742 C C . ASN A 1 34 ? -8.406 -13.388 11.848 1.00 0.00 34 ASN A C 9
ATOM 15743 O O . ASN A 1 34 ? -8.592 -14.329 12.620 1.00 0.00 34 ASN A O 9
ATOM 15754 N N . ILE A 1 35 ? -7.274 -13.219 11.171 1.00 0.00 35 ILE A N 9
ATOM 15755 C CA . ILE A 1 35 ? -6.156 -14.148 11.301 1.00 0.00 35 ILE A CA 9
ATOM 15756 C C . ILE A 1 35 ? -5.050 -13.553 12.170 1.00 0.00 35 ILE A C 9
ATOM 15757 O O . ILE A 1 35 ? -4.504 -14.232 13.041 1.00 0.00 35 ILE A O 9
ATOM 15773 N N . GLN A 1 36 ? -4.727 -12.285 11.924 1.00 0.00 36 GLN A N 9
ATOM 15774 C CA . GLN A 1 36 ? -3.688 -11.590 12.682 1.00 0.00 36 GLN A CA 9
ATOM 15775 C C . GLN A 1 36 ? -2.335 -12.280 12.536 1.00 0.00 36 GLN A C 9
ATOM 15776 O O . GLN A 1 36 ? -2.073 -13.294 13.183 1.00 0.00 36 GLN A O 9
ATOM 15790 N N . ALA A 1 37 ? -1.480 -11.723 11.683 1.00 0.00 37 ALA A N 9
ATOM 15791 C CA . ALA A 1 37 ? -0.152 -12.287 11.466 1.00 0.00 37 ALA A CA 9
ATOM 15792 C C . ALA A 1 37 ? 0.833 -11.762 12.504 1.00 0.00 37 ALA A C 9
ATOM 15793 O O . ALA A 1 37 ? 1.179 -12.474 13.447 1.00 0.00 37 ALA A O 9
ATOM 15800 N N . ALA A 1 38 ? 1.264 -10.505 12.334 1.00 0.00 38 ALA A N 9
ATOM 15801 C CA . ALA A 1 38 ? 2.206 -9.878 13.263 1.00 0.00 38 ALA A CA 9
ATOM 15802 C C . ALA A 1 38 ? 2.695 -8.522 12.756 1.00 0.00 38 ALA A C 9
ATOM 15803 O O . ALA A 1 38 ? 3.159 -7.696 13.542 1.00 0.00 38 ALA A O 9
ATOM 15810 N N . LYS A 1 39 ? 2.593 -8.289 11.450 1.00 0.00 39 LYS A N 9
ATOM 15811 C CA . LYS A 1 39 ? 3.061 -7.032 10.869 1.00 0.00 39 LYS A CA 9
ATOM 15812 C C . LYS A 1 39 ? 2.257 -5.837 11.379 1.00 0.00 39 LYS A C 9
ATOM 15813 O O . LYS A 1 39 ? 2.805 -4.940 12.020 1.00 0.00 39 LYS A O 9
ATOM 15832 N N . ASN A 1 40 ? 0.960 -5.829 11.091 1.00 0.00 40 ASN A N 9
ATOM 15833 C CA . ASN A 1 40 ? 0.087 -4.744 11.532 1.00 0.00 40 ASN A CA 9
ATOM 15834 C C . ASN A 1 40 ? -1.130 -5.282 12.275 1.00 0.00 40 ASN A C 9
ATOM 15835 O O . ASN A 1 40 ? -1.965 -4.515 12.756 1.00 0.00 40 ASN A O 9
ATOM 15846 N N . GLY A 1 41 ? -1.225 -6.604 12.365 1.00 0.00 41 GLY A N 9
ATOM 15847 C CA . GLY A 1 41 ? -2.346 -7.226 13.045 1.00 0.00 41 GLY A CA 9
ATOM 15848 C C . GLY A 1 41 ? -3.343 -7.830 12.075 1.00 0.00 41 GLY A C 9
ATOM 15849 O O . GLY A 1 41 ? -4.247 -8.559 12.479 1.00 0.00 41 GLY A O 9
ATOM 15853 N N . ALA A 1 42 ? -3.182 -7.514 10.794 1.00 0.00 42 ALA A N 9
ATOM 15854 C CA . ALA A 1 42 ? -4.068 -8.033 9.757 1.00 0.00 42 ALA A CA 9
ATOM 15855 C C . ALA A 1 42 ? -3.603 -9.399 9.263 1.00 0.00 42 ALA A C 9
ATOM 15856 O O . ALA A 1 42 ? -4.152 -10.428 9.657 1.00 0.00 42 ALA A O 9
ATOM 15863 N N . ASP A 1 43 ? -2.575 -9.396 8.411 1.00 0.00 43 ASP A N 9
ATOM 15864 C CA . ASP A 1 43 ? -2.032 -10.628 7.841 1.00 0.00 43 ASP A CA 9
ATOM 15865 C C . ASP A 1 43 ? -0.959 -10.306 6.800 1.00 0.00 43 ASP A C 9
ATOM 15866 O O . ASP A 1 43 ? -1.272 -10.039 5.644 1.00 0.00 43 ASP A O 9
ATOM 15875 N N . MET A 1 44 ? 0.301 -10.333 7.228 1.00 0.00 44 MET A N 9
ATOM 15876 C CA . MET A 1 44 ? 1.437 -10.043 6.349 1.00 0.00 44 MET A CA 9
ATOM 15877 C C . MET A 1 44 ? 1.328 -10.776 5.010 1.00 0.00 44 MET A C 9
ATOM 15878 O O . MET A 1 44 ? 1.630 -10.209 3.960 1.00 0.00 44 MET A O 9
ATOM 15892 N N . SER A 1 45 ? 0.901 -12.033 5.053 1.00 0.00 45 SER A N 9
ATOM 15893 C CA . SER A 1 45 ? 0.777 -12.841 3.842 1.00 0.00 45 SER A CA 9
ATOM 15894 C C . SER A 1 45 ? -0.253 -12.264 2.870 1.00 0.00 45 SER A C 9
ATOM 15895 O O . SER A 1 45 ? 0.067 -11.974 1.718 1.00 0.00 45 SER A O 9
ATOM 15903 N N . GLN A 1 46 ? -1.488 -12.097 3.338 1.00 0.00 46 GLN A N 9
ATOM 15904 C CA . GLN A 1 46 ? -2.560 -11.571 2.495 1.00 0.00 46 GLN A CA 9
ATOM 15905 C C . GLN A 1 46 ? -2.460 -10.059 2.317 1.00 0.00 46 GLN A C 9
ATOM 15906 O O . GLN A 1 46 ? -3.135 -9.485 1.464 1.00 0.00 46 GLN A O 9
ATOM 15920 N N . LEU A 1 47 ? -1.623 -9.415 3.119 1.00 0.00 47 LEU A N 9
ATOM 15921 C CA . LEU A 1 47 ? -1.441 -7.972 3.018 1.00 0.00 47 LEU A CA 9
ATOM 15922 C C . LEU A 1 47 ? -0.418 -7.663 1.942 1.00 0.00 47 LEU A C 9
ATOM 15923 O O . LEU A 1 47 ? -0.475 -6.623 1.290 1.00 0.00 47 LEU A O 9
ATOM 15939 N N . GLY A 1 48 ? 0.525 -8.574 1.771 1.00 0.00 48 GLY A N 9
ATOM 15940 C CA . GLY A 1 48 ? 1.516 -8.417 0.737 1.00 0.00 48 GLY A CA 9
ATOM 15941 C C . GLY A 1 48 ? 1.048 -9.105 -0.522 1.00 0.00 48 GLY A C 9
ATOM 15942 O O . GLY A 1 48 ? 1.825 -9.343 -1.448 1.00 0.00 48 GLY A O 9
ATOM 15946 N N . CYS A 1 49 ? -0.246 -9.423 -0.542 1.00 0.00 49 CYS A N 9
ATOM 15947 C CA . CYS A 1 49 ? -0.860 -10.113 -1.664 1.00 0.00 49 CYS A CA 9
ATOM 15948 C C . CYS A 1 49 ? -2.153 -9.436 -2.088 1.00 0.00 49 CYS A C 9
ATOM 15949 O O . CYS A 1 49 ? -2.215 -8.786 -3.130 1.00 0.00 49 CYS A O 9
ATOM 15956 N N . LEU A 1 50 ? -3.194 -9.623 -1.281 1.00 0.00 50 LEU A N 9
ATOM 15957 C CA . LEU A 1 50 ? -4.489 -9.026 -1.560 1.00 0.00 50 LEU A CA 9
ATOM 15958 C C . LEU A 1 50 ? -4.312 -7.541 -1.825 1.00 0.00 50 LEU A C 9
ATOM 15959 O O . LEU A 1 50 ? -4.866 -6.997 -2.779 1.00 0.00 50 LEU A O 9
ATOM 15975 N N . LYS A 1 51 ? -3.527 -6.890 -0.975 1.00 0.00 51 LYS A N 9
ATOM 15976 C CA . LYS A 1 51 ? -3.257 -5.474 -1.140 1.00 0.00 51 LYS A CA 9
ATOM 15977 C C . LYS A 1 51 ? -2.282 -5.281 -2.294 1.00 0.00 51 LYS A C 9
ATOM 15978 O O . LYS A 1 51 ? -2.247 -4.220 -2.919 1.00 0.00 51 LYS A O 9
ATOM 15997 N N . ALA A 1 52 ? -1.489 -6.320 -2.573 1.00 0.00 52 ALA A N 9
ATOM 15998 C CA . ALA A 1 52 ? -0.524 -6.262 -3.665 1.00 0.00 52 ALA A CA 9
ATOM 15999 C C . ALA A 1 52 ? -1.254 -6.220 -4.997 1.00 0.00 52 ALA A C 9
ATOM 16000 O O . ALA A 1 52 ? -0.712 -5.776 -6.010 1.00 0.00 52 ALA A O 9
ATOM 16007 N N . CYS A 1 53 ? -2.494 -6.692 -4.976 1.00 0.00 53 CYS A N 9
ATOM 16008 C CA . CYS A 1 53 ? -3.332 -6.715 -6.166 1.00 0.00 53 CYS A CA 9
ATOM 16009 C C . CYS A 1 53 ? -3.810 -5.309 -6.502 1.00 0.00 53 CYS A C 9
ATOM 16010 O O . CYS A 1 53 ? -3.894 -4.932 -7.671 1.00 0.00 53 CYS A O 9
ATOM 16017 N N . VAL A 1 54 ? -4.114 -4.540 -5.462 1.00 0.00 54 VAL A N 9
ATOM 16018 C CA . VAL A 1 54 ? -4.583 -3.171 -5.627 1.00 0.00 54 VAL A CA 9
ATOM 16019 C C . VAL A 1 54 ? -3.511 -2.304 -6.275 1.00 0.00 54 VAL A C 9
ATOM 16020 O O . VAL A 1 54 ? -3.805 -1.252 -6.841 1.00 0.00 54 VAL A O 9
ATOM 16033 N N . MET A 1 55 ? -2.263 -2.753 -6.184 1.00 0.00 55 MET A N 9
ATOM 16034 C CA . MET A 1 55 ? -1.144 -2.020 -6.762 1.00 0.00 55 MET A CA 9
ATOM 16035 C C . MET A 1 55 ? -1.276 -1.946 -8.279 1.00 0.00 55 MET A C 9
ATOM 16036 O O . MET A 1 55 ? -1.210 -0.867 -8.868 1.00 0.00 55 MET A O 9
ATOM 16050 N N . LYS A 1 56 ? -1.471 -3.101 -8.905 1.00 0.00 56 LYS A N 9
ATOM 16051 C CA . LYS A 1 56 ? -1.610 -3.175 -10.354 1.00 0.00 56 LYS A CA 9
ATOM 16052 C C . LYS A 1 56 ? -2.828 -2.388 -10.832 1.00 0.00 56 LYS A C 9
ATOM 16053 O O . LYS A 1 56 ? -2.952 -2.082 -12.017 1.00 0.00 56 LYS A O 9
ATOM 16072 N N . ARG A 1 57 ? -3.725 -2.064 -9.904 1.00 0.00 57 ARG A N 9
ATOM 16073 C CA . ARG A 1 57 ? -4.931 -1.317 -10.240 1.00 0.00 57 ARG A CA 9
ATOM 16074 C C . ARG A 1 57 ? -4.607 0.146 -10.534 1.00 0.00 57 ARG A C 9
ATOM 16075 O O . ARG A 1 57 ? -5.241 0.772 -11.383 1.00 0.00 57 ARG A O 9
ATOM 16096 N N . ILE A 1 58 ? -3.613 0.684 -9.830 1.00 0.00 58 ILE A N 9
ATOM 16097 C CA . ILE A 1 58 ? -3.209 2.075 -10.018 1.00 0.00 58 ILE A CA 9
ATOM 16098 C C . ILE A 1 58 ? -1.874 2.167 -10.752 1.00 0.00 58 ILE A C 9
ATOM 16099 O O . ILE A 1 58 ? -1.062 3.051 -10.479 1.00 0.00 58 ILE A O 9
ATOM 16115 N N . GLU A 1 59 ? -1.662 1.233 -11.678 1.00 0.00 59 GLU A N 9
ATOM 16116 C CA . GLU A 1 59 ? -0.443 1.173 -12.490 1.00 0.00 59 GLU A CA 9
ATOM 16117 C C . GLU A 1 59 ? 0.825 1.429 -11.678 1.00 0.00 59 GLU A C 9
ATOM 16118 O O . GLU A 1 59 ? 1.735 2.117 -12.140 1.00 0.00 59 GLU A O 9
ATOM 16130 N N . MET A 1 60 ? 0.889 0.871 -10.471 1.00 0.00 60 MET A N 9
ATOM 16131 C CA . MET A 1 60 ? 2.070 1.030 -9.628 1.00 0.00 60 MET A CA 9
ATOM 16132 C C . MET A 1 60 ? 2.791 -0.307 -9.478 1.00 0.00 60 MET A C 9
ATOM 16133 O O . MET A 1 60 ? 3.717 -0.446 -8.679 1.00 0.00 60 MET A O 9
ATOM 16147 N N . LEU A 1 61 ? 2.347 -1.286 -10.260 1.00 0.00 61 LEU A N 9
ATOM 16148 C CA . LEU A 1 61 ? 2.932 -2.620 -10.245 1.00 0.00 61 LEU A CA 9
ATOM 16149 C C . LEU A 1 61 ? 2.629 -3.331 -11.560 1.00 0.00 61 LEU A C 9
ATOM 16150 O O . LEU A 1 61 ? 1.541 -3.876 -11.748 1.00 0.00 61 LEU A O 9
ATOM 16166 N N . LYS A 1 62 ? 3.603 -3.321 -12.464 1.00 0.00 62 LYS A N 9
ATOM 16167 C CA . LYS A 1 62 ? 3.449 -3.951 -13.771 1.00 0.00 62 LYS A CA 9
ATOM 16168 C C . LYS A 1 62 ? 4.206 -5.270 -13.835 1.00 0.00 62 LYS A C 9
ATOM 16169 O O . LYS A 1 62 ? 5.403 -5.293 -14.113 1.00 0.00 62 LYS A O 9
ATOM 16188 N N . GLY A 1 63 ? 3.506 -6.368 -13.586 1.00 0.00 63 GLY A N 9
ATOM 16189 C CA . GLY A 1 63 ? 4.144 -7.670 -13.625 1.00 0.00 63 GLY A CA 9
ATOM 16190 C C . GLY A 1 63 ? 5.379 -7.735 -12.746 1.00 0.00 63 GLY A C 9
ATOM 16191 O O . GLY A 1 63 ? 6.474 -8.017 -13.230 1.00 0.00 63 GLY A O 9
ATOM 16195 N N . THR A 1 64 ? 5.191 -7.450 -11.456 1.00 0.00 64 THR A N 9
ATOM 16196 C CA . THR A 1 64 ? 6.271 -7.478 -10.466 1.00 0.00 64 THR A CA 9
ATOM 16197 C C . THR A 1 64 ? 7.210 -6.290 -10.640 1.00 0.00 64 THR A C 9
ATOM 16198 O O . THR A 1 64 ? 8.367 -6.335 -10.226 1.00 0.00 64 THR A O 9
ATOM 16209 N N . GLU A 1 65 ? 6.706 -5.228 -11.261 1.00 0.00 65 GLU A N 9
ATOM 16210 C CA . GLU A 1 65 ? 7.496 -4.028 -11.479 1.00 0.00 65 GLU A CA 9
ATOM 16211 C C . GLU A 1 65 ? 6.916 -2.840 -10.721 1.00 0.00 65 GLU A C 9
ATOM 16212 O O . GLU A 1 65 ? 5.904 -2.268 -11.123 1.00 0.00 65 GLU A O 9
ATOM 16224 N N . LEU A 1 66 ? 7.569 -2.470 -9.630 1.00 0.00 66 LEU A N 9
ATOM 16225 C CA . LEU A 1 66 ? 7.120 -1.342 -8.820 1.00 0.00 66 LEU A CA 9
ATOM 16226 C C . LEU A 1 66 ? 7.521 -0.016 -9.456 1.00 0.00 66 LEU A C 9
ATOM 16227 O O . LEU A 1 66 ? 8.613 0.116 -10.011 1.00 0.00 66 LEU A O 9
ATOM 16243 N N . TYR A 1 67 ? 6.627 0.965 -9.372 1.00 0.00 67 TYR A N 9
ATOM 16244 C CA . TYR A 1 67 ? 6.878 2.288 -9.934 1.00 0.00 67 TYR A CA 9
ATOM 16245 C C . TYR A 1 67 ? 7.002 3.334 -8.831 1.00 0.00 67 TYR A C 9
ATOM 16246 O O . TYR A 1 67 ? 6.917 3.012 -7.645 1.00 0.00 67 TYR A O 9
ATOM 16264 N N . VAL A 1 68 ? 7.201 4.586 -9.231 1.00 0.00 68 VAL A N 9
ATOM 16265 C CA . VAL A 1 68 ? 7.339 5.682 -8.278 1.00 0.00 68 VAL A CA 9
ATOM 16266 C C . VAL A 1 68 ? 6.409 6.841 -8.623 1.00 0.00 68 VAL A C 9
ATOM 16267 O O . VAL A 1 68 ? 5.979 7.585 -7.742 1.00 0.00 68 VAL A O 9
ATOM 16280 N N . GLU A 1 69 ? 6.099 6.987 -9.909 1.00 0.00 69 GLU A N 9
ATOM 16281 C CA . GLU A 1 69 ? 5.225 8.062 -10.372 1.00 0.00 69 GLU A CA 9
ATOM 16282 C C . GLU A 1 69 ? 3.800 7.919 -9.822 1.00 0.00 69 GLU A C 9
ATOM 16283 O O . GLU A 1 69 ? 3.270 8.864 -9.236 1.00 0.00 69 GLU A O 9
ATOM 16295 N N . PRO A 1 70 ? 3.152 6.744 -9.995 1.00 0.00 70 PRO A N 9
ATOM 16296 C CA . PRO A 1 70 ? 1.784 6.529 -9.506 1.00 0.00 70 PRO A CA 9
ATOM 16297 C C . PRO A 1 70 ? 1.664 6.745 -8.000 1.00 0.00 70 PRO A C 9
ATOM 16298 O O . PRO A 1 70 ? 0.559 6.853 -7.465 1.00 0.00 70 PRO A O 9
ATOM 16309 N N . VAL A 1 71 ? 2.806 6.805 -7.323 1.00 0.00 71 VAL A N 9
ATOM 16310 C CA . VAL A 1 71 ? 2.829 7.006 -5.878 1.00 0.00 71 VAL A CA 9
ATOM 16311 C C . VAL A 1 71 ? 2.918 8.486 -5.531 1.00 0.00 71 VAL A C 9
ATOM 16312 O O . VAL A 1 71 ? 2.186 8.973 -4.670 1.00 0.00 71 VAL A O 9
ATOM 16325 N N . TYR A 1 72 ? 3.815 9.200 -6.199 1.00 0.00 72 TYR A N 9
ATOM 16326 C CA . TYR A 1 72 ? 3.976 10.628 -5.956 1.00 0.00 72 TYR A CA 9
ATOM 16327 C C . TYR A 1 72 ? 2.692 11.372 -6.314 1.00 0.00 72 TYR A C 9
ATOM 16328 O O . TYR A 1 72 ? 2.447 12.477 -5.831 1.00 0.00 72 TYR A O 9
ATOM 16346 N N . LYS A 1 73 ? 1.880 10.752 -7.167 1.00 0.00 73 LYS A N 9
ATOM 16347 C CA . LYS A 1 73 ? 0.624 11.348 -7.610 1.00 0.00 73 LYS A CA 9
ATOM 16348 C C . LYS A 1 73 ? -0.502 11.127 -6.601 1.00 0.00 73 LYS A C 9
ATOM 16349 O O . LYS A 1 73 ? -1.218 12.065 -6.253 1.00 0.00 73 LYS A O 9
ATOM 16368 N N . MET A 1 74 ? -0.657 9.891 -6.130 1.00 0.00 74 MET A N 9
ATOM 16369 C CA . MET A 1 74 ? -1.713 9.575 -5.180 1.00 0.00 74 MET A CA 9
ATOM 16370 C C . MET A 1 74 ? -1.408 10.170 -3.813 1.00 0.00 74 MET A C 9
ATOM 16371 O O . MET A 1 74 ? -2.295 10.704 -3.157 1.00 0.00 74 MET A O 9
ATOM 16385 N N . ILE A 1 75 ? -0.148 10.085 -3.398 1.00 0.00 75 ILE A N 9
ATOM 16386 C CA . ILE A 1 75 ? 0.275 10.618 -2.108 1.00 0.00 75 ILE A CA 9
ATOM 16387 C C . ILE A 1 75 ? -0.217 12.050 -1.920 1.00 0.00 75 ILE A C 9
ATOM 16388 O O . ILE A 1 75 ? -0.485 12.487 -0.799 1.00 0.00 75 ILE A O 9
ATOM 16404 N N . GLU A 1 76 ? -0.342 12.772 -3.026 1.00 0.00 76 GLU A N 9
ATOM 16405 C CA . GLU A 1 76 ? -0.792 14.165 -2.987 1.00 0.00 76 GLU A CA 9
ATOM 16406 C C . GLU A 1 76 ? -2.132 14.310 -2.260 1.00 0.00 76 GLU A C 9
ATOM 16407 O O . GLU A 1 76 ? -2.225 15.020 -1.259 1.00 0.00 76 GLU A O 9
ATOM 16419 N N . VAL A 1 77 ? -3.162 13.637 -2.765 1.00 0.00 77 VAL A N 9
ATOM 16420 C CA . VAL A 1 77 ? -4.492 13.706 -2.159 1.00 0.00 77 VAL A CA 9
ATOM 16421 C C . VAL A 1 77 ? -4.643 12.675 -1.044 1.00 0.00 77 VAL A C 9
ATOM 16422 O O . VAL A 1 77 ? -5.394 12.877 -0.090 1.00 0.00 77 VAL A O 9
ATOM 16435 N N . VAL A 1 78 ? -3.918 11.573 -1.178 1.00 0.00 78 VAL A N 9
ATOM 16436 C CA . VAL A 1 78 ? -3.950 10.492 -0.200 1.00 0.00 78 VAL A CA 9
ATOM 16437 C C . VAL A 1 78 ? -3.388 10.959 1.150 1.00 0.00 78 VAL A C 9
ATOM 16438 O O . VAL A 1 78 ? -3.477 10.256 2.156 1.00 0.00 78 VAL A O 9
ATOM 16451 N N . HIS A 1 79 ? -2.829 12.165 1.165 1.00 0.00 79 HIS A N 9
ATOM 16452 C CA . HIS A 1 79 ? -2.257 12.743 2.377 1.00 0.00 79 HIS A CA 9
ATOM 16453 C C . HIS A 1 79 ? -2.609 14.223 2.475 1.00 0.00 79 HIS A C 9
ATOM 16454 O O . HIS A 1 79 ? -1.828 15.028 2.984 1.00 0.00 79 HIS A O 9
ATOM 16469 N N . ALA A 1 80 ? -3.794 14.572 1.982 1.00 0.00 80 ALA A N 9
ATOM 16470 C CA . ALA A 1 80 ? -4.262 15.953 2.005 1.00 0.00 80 ALA A CA 9
ATOM 16471 C C . ALA A 1 80 ? -4.320 16.495 3.429 1.00 0.00 80 ALA A C 9
ATOM 16472 O O . ALA A 1 80 ? -4.816 15.831 4.338 1.00 0.00 80 ALA A O 9
ATOM 16479 N N . GLY A 1 81 ? -3.812 17.709 3.609 1.00 0.00 81 GLY A N 9
ATOM 16480 C CA . GLY A 1 81 ? -3.808 18.328 4.921 1.00 0.00 81 GLY A CA 9
ATOM 16481 C C . GLY A 1 81 ? -2.444 18.873 5.293 1.00 0.00 81 GLY A C 9
ATOM 16482 O O . GLY A 1 81 ? -2.311 20.042 5.654 1.00 0.00 81 GLY A O 9
ATOM 16486 N N . ASN A 1 82 ? -1.429 18.020 5.203 1.00 0.00 82 ASN A N 9
ATOM 16487 C CA . ASN A 1 82 ? -0.063 18.412 5.524 1.00 0.00 82 ASN A CA 9
ATOM 16488 C C . ASN A 1 82 ? 0.826 18.325 4.290 1.00 0.00 82 ASN A C 9
ATOM 16489 O O . ASN A 1 82 ? 1.122 17.234 3.803 1.00 0.00 82 ASN A O 9
ATOM 16500 N N . ALA A 1 83 ? 1.245 19.481 3.788 1.00 0.00 83 ALA A N 9
ATOM 16501 C CA . ALA A 1 83 ? 2.103 19.537 2.609 1.00 0.00 83 ALA A CA 9
ATOM 16502 C C . ALA A 1 83 ? 3.417 18.807 2.850 1.00 0.00 83 ALA A C 9
ATOM 16503 O O . ALA A 1 83 ? 4.009 18.261 1.919 1.00 0.00 83 ALA A O 9
ATOM 16510 N N . ASP A 1 84 ? 3.874 18.801 4.099 1.00 0.00 84 ASP A N 9
ATOM 16511 C CA . ASP A 1 84 ? 5.119 18.126 4.439 1.00 0.00 84 ASP A CA 9
ATOM 16512 C C . ASP A 1 84 ? 4.901 16.627 4.576 1.00 0.00 84 ASP A C 9
ATOM 16513 O O . ASP A 1 84 ? 5.857 15.857 4.532 1.00 0.00 84 ASP A O 9
ATOM 16522 N N . ASP A 1 85 ? 3.650 16.212 4.761 1.00 0.00 85 ASP A N 9
ATOM 16523 C CA . ASP A 1 85 ? 3.349 14.792 4.867 1.00 0.00 85 ASP A CA 9
ATOM 16524 C C . ASP A 1 85 ? 3.717 14.125 3.557 1.00 0.00 85 ASP A C 9
ATOM 16525 O O . ASP A 1 85 ? 4.160 12.980 3.527 1.00 0.00 85 ASP A O 9
ATOM 16534 N N . ILE A 1 86 ? 3.528 14.873 2.475 1.00 0.00 86 ILE A N 9
ATOM 16535 C CA . ILE A 1 86 ? 3.853 14.413 1.143 1.00 0.00 86 ILE A CA 9
ATOM 16536 C C . ILE A 1 86 ? 5.361 14.477 0.935 1.00 0.00 86 ILE A C 9
ATOM 16537 O O . ILE A 1 86 ? 5.936 13.659 0.223 1.00 0.00 86 ILE A O 9
ATOM 16553 N N . GLN A 1 87 ? 5.995 15.451 1.586 1.00 0.00 87 GLN A N 9
ATOM 16554 C CA . GLN A 1 87 ? 7.434 15.638 1.486 1.00 0.00 87 GLN A CA 9
ATOM 16555 C C . GLN A 1 87 ? 8.175 14.587 2.308 1.00 0.00 87 GLN A C 9
ATOM 16556 O O . GLN A 1 87 ? 9.285 14.179 1.961 1.00 0.00 87 GLN A O 9
ATOM 16570 N N . LEU A 1 88 ? 7.552 14.148 3.394 1.00 0.00 88 LEU A N 9
ATOM 16571 C CA . LEU A 1 88 ? 8.151 13.154 4.272 1.00 0.00 88 LEU A CA 9
ATOM 16572 C C . LEU A 1 88 ? 7.899 11.745 3.744 1.00 0.00 88 LEU A C 9
ATOM 16573 O O . LEU A 1 88 ? 8.815 10.924 3.672 1.00 0.00 88 LEU A O 9
ATOM 16589 N N . VAL A 1 89 ? 6.652 11.478 3.374 1.00 0.00 89 VAL A N 9
ATOM 16590 C CA . VAL A 1 89 ? 6.258 10.172 2.859 1.00 0.00 89 VAL A CA 9
ATOM 16591 C C . VAL A 1 89 ? 6.947 9.860 1.531 1.00 0.00 89 VAL A C 9
ATOM 16592 O O . VAL A 1 89 ? 7.246 8.702 1.236 1.00 0.00 89 VAL A O 9
ATOM 16605 N N . LYS A 1 90 ? 7.192 10.897 0.733 1.00 0.00 90 LYS A N 9
ATOM 16606 C CA . LYS A 1 90 ? 7.841 10.728 -0.564 1.00 0.00 90 LYS A CA 9
ATOM 16607 C C . LYS A 1 90 ? 9.144 9.951 -0.420 1.00 0.00 90 LYS A C 9
ATOM 16608 O O . LYS A 1 90 ? 9.518 9.175 -1.299 1.00 0.00 90 LYS A O 9
ATOM 16627 N N . GLY A 1 91 ? 9.831 10.165 0.698 1.00 0.00 91 GLY A N 9
ATOM 16628 C CA . GLY A 1 91 ? 11.083 9.475 0.942 1.00 0.00 91 GLY A CA 9
ATOM 16629 C C . GLY A 1 91 ? 10.875 8.087 1.514 1.00 0.00 91 GLY A C 9
ATOM 16630 O O . GLY A 1 91 ? 11.680 7.186 1.280 1.00 0.00 91 GLY A O 9
ATOM 16634 N N . ILE A 1 92 ? 9.792 7.916 2.269 1.00 0.00 92 ILE A N 9
ATOM 16635 C CA . ILE A 1 92 ? 9.479 6.626 2.876 1.00 0.00 92 ILE A CA 9
ATOM 16636 C C . ILE A 1 92 ? 9.163 5.586 1.810 1.00 0.00 92 ILE A C 9
ATOM 16637 O O . ILE A 1 92 ? 9.499 4.409 1.956 1.00 0.00 92 ILE A O 9
ATOM 16653 N N . ALA A 1 93 ? 8.515 6.028 0.737 1.00 0.00 93 ALA A N 9
ATOM 16654 C CA . ALA A 1 93 ? 8.150 5.135 -0.353 1.00 0.00 93 ALA A CA 9
ATOM 16655 C C . ALA A 1 93 ? 9.389 4.516 -0.989 1.00 0.00 93 ALA A C 9
ATOM 16656 O O . ALA A 1 93 ? 9.362 3.371 -1.436 1.00 0.00 93 ALA A O 9
ATOM 16663 N N . ASN A 1 94 ? 10.477 5.281 -1.019 1.00 0.00 94 ASN A N 9
ATOM 16664 C CA . ASN A 1 94 ? 11.725 4.807 -1.603 1.00 0.00 94 ASN A CA 9
ATOM 16665 C C . ASN A 1 94 ? 12.337 3.689 -0.761 1.00 0.00 94 ASN A C 9
ATOM 16666 O O . ASN A 1 94 ? 13.140 2.899 -1.254 1.00 0.00 94 ASN A O 9
ATOM 16677 N N . GLU A 1 95 ? 11.952 3.629 0.511 1.00 0.00 95 GLU A N 9
ATOM 16678 C CA . GLU A 1 95 ? 12.466 2.602 1.415 1.00 0.00 95 GLU A CA 9
ATOM 16679 C C . GLU A 1 95 ? 11.889 1.235 1.061 1.00 0.00 95 GLU A C 9
ATOM 16680 O O . GLU A 1 95 ? 12.552 0.209 1.215 1.00 0.00 95 GLU A O 9
ATOM 16692 N N . CYS A 1 96 ? 10.649 1.234 0.588 1.00 0.00 96 CYS A N 9
ATOM 16693 C CA . CYS A 1 96 ? 9.962 0.000 0.220 1.00 0.00 96 CYS A CA 9
ATOM 16694 C C . CYS A 1 96 ? 10.243 -0.417 -1.224 1.00 0.00 96 CYS A C 9
ATOM 16695 O O . CYS A 1 96 ? 10.659 -1.546 -1.479 1.00 0.00 96 CYS A O 9
ATOM 16702 N N . ILE A 1 97 ? 10.007 0.499 -2.160 1.00 0.00 97 ILE A N 9
ATOM 16703 C CA . ILE A 1 97 ? 10.211 0.228 -3.583 1.00 0.00 97 ILE A CA 9
ATOM 16704 C C . ILE A 1 97 ? 11.579 -0.390 -3.868 1.00 0.00 97 ILE A C 9
ATOM 16705 O O . ILE A 1 97 ? 11.735 -1.146 -4.827 1.00 0.00 97 ILE A O 9
ATOM 16721 N N . GLU A 1 98 ? 12.564 -0.076 -3.035 1.00 0.00 98 GLU A N 9
ATOM 16722 C CA . GLU A 1 98 ? 13.914 -0.600 -3.228 1.00 0.00 98 GLU A CA 9
ATOM 16723 C C . GLU A 1 98 ? 14.032 -2.050 -2.766 1.00 0.00 98 GLU A C 9
ATOM 16724 O O . GLU A 1 98 ? 14.771 -2.835 -3.361 1.00 0.00 98 GLU A O 9
ATOM 16736 N N . ASN A 1 99 ? 13.309 -2.408 -1.709 1.00 0.00 99 ASN A N 9
ATOM 16737 C CA . ASN A 1 99 ? 13.360 -3.770 -1.190 1.00 0.00 99 ASN A CA 9
ATOM 16738 C C . ASN A 1 99 ? 12.240 -4.630 -1.769 1.00 0.00 99 ASN A C 9
ATOM 16739 O O . ASN A 1 99 ? 12.163 -5.827 -1.492 1.00 0.00 99 ASN A O 9
ATOM 16750 N N . ALA A 1 100 ? 11.367 -4.018 -2.565 1.00 0.00 100 ALA A N 9
ATOM 16751 C CA . ALA A 1 100 ? 10.264 -4.746 -3.181 1.00 0.00 100 ALA A CA 9
ATOM 16752 C C . ALA A 1 100 ? 10.581 -5.083 -4.634 1.00 0.00 100 ALA A C 9
ATOM 16753 O O . ALA A 1 100 ? 10.169 -6.127 -5.136 1.00 0.00 100 ALA A O 9
ATOM 16760 N N . LYS A 1 101 ? 11.320 -4.178 -5.287 1.00 0.00 101 LYS A N 9
ATOM 16761 C CA . LYS A 1 101 ? 11.738 -4.326 -6.689 1.00 0.00 101 LYS A CA 9
ATOM 16762 C C . LYS A 1 101 ? 10.801 -5.221 -7.502 1.00 0.00 101 LYS A C 9
ATOM 16763 O O . LYS A 1 101 ? 9.894 -4.730 -8.174 1.00 0.00 101 LYS A O 9
ATOM 16782 N N . GLY A 1 102 ? 11.029 -6.533 -7.449 1.00 0.00 102 GLY A N 9
ATOM 16783 C CA . GLY A 1 102 ? 10.191 -7.459 -8.188 1.00 0.00 102 GLY A CA 9
ATOM 16784 C C . GLY A 1 102 ? 10.400 -8.901 -7.768 1.00 0.00 102 GLY A C 9
ATOM 16785 O O . GLY A 1 102 ? 11.074 -9.665 -8.459 1.00 0.00 102 GLY A O 9
ATOM 16789 N N . GLU A 1 103 ? 9.819 -9.274 -6.631 1.00 0.00 103 GLU A N 9
ATOM 16790 C CA . GLU A 1 103 ? 9.938 -10.636 -6.121 1.00 0.00 103 GLU A CA 9
ATOM 16791 C C . GLU A 1 103 ? 9.219 -11.625 -7.034 1.00 0.00 103 GLU A C 9
ATOM 16792 O O . GLU A 1 103 ? 8.473 -11.229 -7.929 1.00 0.00 103 GLU A O 9
ATOM 16804 N N . THR A 1 104 ? 9.451 -12.914 -6.802 1.00 0.00 104 THR A N 9
ATOM 16805 C CA . THR A 1 104 ? 8.832 -13.961 -7.605 1.00 0.00 104 THR A CA 9
ATOM 16806 C C . THR A 1 104 ? 7.470 -14.359 -7.046 1.00 0.00 104 THR A C 9
ATOM 16807 O O . THR A 1 104 ? 6.511 -14.538 -7.797 1.00 0.00 104 THR A O 9
ATOM 16818 N N . ASP A 1 105 ? 7.390 -14.498 -5.725 1.00 0.00 105 ASP A N 9
ATOM 16819 C CA . ASP A 1 105 ? 6.141 -14.875 -5.073 1.00 0.00 105 ASP A CA 9
ATOM 16820 C C . ASP A 1 105 ? 5.217 -13.670 -4.933 1.00 0.00 105 ASP A C 9
ATOM 16821 O O . ASP A 1 105 ? 5.635 -12.609 -4.471 1.00 0.00 105 ASP A O 9
ATOM 16830 N N . GLU A 1 106 ? 3.961 -13.844 -5.330 1.00 0.00 106 GLU A N 9
ATOM 16831 C CA . GLU A 1 106 ? 2.973 -12.770 -5.267 1.00 0.00 106 GLU A CA 9
ATOM 16832 C C . GLU A 1 106 ? 2.959 -12.089 -3.898 1.00 0.00 106 GLU A C 9
ATOM 16833 O O . GLU A 1 106 ? 3.285 -10.905 -3.781 1.00 0.00 106 GLU A O 9
ATOM 16845 N N . CYS A 1 107 ? 2.585 -12.841 -2.867 1.00 0.00 107 CYS A N 9
ATOM 16846 C CA . CYS A 1 107 ? 2.512 -12.312 -1.510 1.00 0.00 107 CYS A CA 9
ATOM 16847 C C . CYS A 1 107 ? 3.842 -11.718 -1.054 1.00 0.00 107 CYS A C 9
ATOM 16848 O O . CYS A 1 107 ? 3.877 -10.896 -0.139 1.00 0.00 107 CYS A O 9
ATOM 16855 N N . ASN A 1 108 ? 4.932 -12.130 -1.691 1.00 0.00 108 ASN A N 9
ATOM 16856 C CA . ASN A 1 108 ? 6.254 -11.624 -1.337 1.00 0.00 108 ASN A CA 9
ATOM 16857 C C . ASN A 1 108 ? 6.514 -10.272 -1.989 1.00 0.00 108 ASN A C 9
ATOM 16858 O O . ASN A 1 108 ? 7.228 -9.434 -1.439 1.00 0.00 108 ASN A O 9
ATOM 16869 N N . ILE A 1 109 ? 5.932 -10.065 -3.166 1.00 0.00 109 ILE A N 9
ATOM 16870 C CA . ILE A 1 109 ? 6.100 -8.810 -3.888 1.00 0.00 109 ILE A CA 9
ATOM 16871 C C . ILE A 1 109 ? 5.439 -7.661 -3.136 1.00 0.00 109 ILE A C 9
ATOM 16872 O O . ILE A 1 109 ? 5.982 -6.559 -3.062 1.00 0.00 109 ILE A O 9
ATOM 16888 N N . GLY A 1 110 ? 4.263 -7.929 -2.579 1.00 0.00 110 GLY A N 9
ATOM 16889 C CA . GLY A 1 110 ? 3.545 -6.908 -1.847 1.00 0.00 110 GLY A CA 9
ATOM 16890 C C . GLY A 1 110 ? 4.032 -6.771 -0.425 1.00 0.00 110 GLY A C 9
ATOM 16891 O O . GLY A 1 110 ? 4.092 -5.667 0.112 1.00 0.00 110 GLY A O 9
ATOM 16895 N N . ASN A 1 111 ? 4.380 -7.898 0.194 1.00 0.00 111 ASN A N 9
ATOM 16896 C CA . ASN A 1 111 ? 4.861 -7.884 1.568 1.00 0.00 111 ASN A CA 9
ATOM 16897 C C . ASN A 1 111 ? 6.073 -6.978 1.701 1.00 0.00 111 ASN A C 9
ATOM 16898 O O . ASN A 1 111 ? 6.135 -6.142 2.599 1.00 0.00 111 ASN A O 9
ATOM 16909 N N . LYS A 1 112 ? 7.037 -7.143 0.801 1.00 0.00 112 LYS A N 9
ATOM 16910 C CA . LYS A 1 112 ? 8.245 -6.328 0.815 1.00 0.00 112 LYS A CA 9
ATOM 16911 C C . LYS A 1 112 ? 7.894 -4.843 0.813 1.00 0.00 112 LYS A C 9
ATOM 16912 O O . LYS A 1 112 ? 8.662 -4.013 1.301 1.00 0.00 112 LYS A O 9
ATOM 16931 N N . TYR A 1 113 ? 6.728 -4.516 0.262 1.00 0.00 113 TYR A N 9
ATOM 16932 C CA . TYR A 1 113 ? 6.279 -3.130 0.185 1.00 0.00 113 TYR A CA 9
ATOM 16933 C C . TYR A 1 113 ? 5.535 -2.699 1.452 1.00 0.00 113 TYR A C 9
ATOM 16934 O O . TYR A 1 113 ? 6.014 -1.855 2.209 1.00 0.00 113 TYR A O 9
ATOM 16952 N N . THR A 1 114 ? 4.377 -3.306 1.691 1.00 0.00 114 THR A N 9
ATOM 16953 C CA . THR A 1 114 ? 3.553 -2.974 2.850 1.00 0.00 114 THR A CA 9
ATOM 16954 C C . THR A 1 114 ? 4.343 -3.055 4.160 1.00 0.00 114 THR A C 9
ATOM 16955 O O . THR A 1 114 ? 4.257 -2.159 5.000 1.00 0.00 114 THR A O 9
ATOM 16966 N N . ASP A 1 115 ? 5.102 -4.135 4.322 1.00 0.00 115 ASP A N 9
ATOM 16967 C CA . ASP A 1 115 ? 5.916 -4.358 5.519 1.00 0.00 115 ASP A CA 9
ATOM 16968 C C . ASP A 1 115 ? 6.570 -3.079 6.039 1.00 0.00 115 ASP A C 9
ATOM 16969 O O . ASP A 1 115 ? 6.353 -2.680 7.184 1.00 0.00 115 ASP A O 9
ATOM 16978 N N . CYS A 1 116 ? 7.368 -2.443 5.190 1.00 0.00 116 CYS A N 9
ATOM 16979 C CA . CYS A 1 116 ? 8.093 -1.234 5.573 1.00 0.00 116 CYS A CA 9
ATOM 16980 C C . CYS A 1 116 ? 7.198 -0.002 5.601 1.00 0.00 116 CYS A C 9
ATOM 16981 O O . CYS A 1 116 ? 7.385 0.886 6.433 1.00 0.00 116 CYS A O 9
ATOM 16988 N N . TYR A 1 117 ? 6.232 0.060 4.693 1.00 0.00 117 TYR A N 9
ATOM 16989 C CA . TYR A 1 117 ? 5.332 1.204 4.630 1.00 0.00 117 TYR A CA 9
ATOM 16990 C C . TYR A 1 117 ? 4.621 1.411 5.965 1.00 0.00 117 TYR A C 9
ATOM 16991 O O . TYR A 1 117 ? 4.324 2.541 6.351 1.00 0.00 117 TYR A O 9
ATOM 17009 N N . ILE A 1 118 ? 4.359 0.312 6.667 1.00 0.00 118 ILE A N 9
ATOM 17010 C CA . ILE A 1 118 ? 3.696 0.376 7.965 1.00 0.00 118 ILE A CA 9
ATOM 17011 C C . ILE A 1 118 ? 4.712 0.662 9.069 1.00 0.00 118 ILE A C 9
ATOM 17012 O O . ILE A 1 118 ? 4.362 1.124 10.153 1.00 0.00 118 ILE A O 9
ATOM 17028 N N . GLU A 1 119 ? 5.978 0.393 8.779 1.00 0.00 119 GLU A N 9
ATOM 17029 C CA . GLU A 1 119 ? 7.042 0.616 9.749 1.00 0.00 119 GLU A CA 9
ATOM 17030 C C . GLU A 1 119 ? 7.275 2.107 9.989 1.00 0.00 119 GLU A C 9
ATOM 17031 O O . GLU A 1 119 ? 7.165 2.585 11.119 1.00 0.00 119 GLU A O 9
ATOM 17043 N N . LYS A 1 120 ? 7.592 2.838 8.924 1.00 0.00 120 LYS A N 9
ATOM 17044 C CA . LYS A 1 120 ? 7.857 4.270 9.033 1.00 0.00 120 LYS A CA 9
ATOM 17045 C C . LYS A 1 120 ? 6.586 5.113 8.953 1.00 0.00 120 LYS A C 9
ATOM 17046 O O . LYS A 1 120 ? 6.336 5.954 9.817 1.00 0.00 120 LYS A O 9
ATOM 17065 N N . LEU A 1 121 ? 5.784 4.889 7.916 1.00 0.00 121 LEU A N 9
ATOM 17066 C CA . LEU A 1 121 ? 4.565 5.669 7.714 1.00 0.00 121 LEU A CA 9
ATOM 17067 C C . LEU A 1 121 ? 3.337 5.017 8.345 1.00 0.00 121 LEU A C 9
ATOM 17068 O O . LEU A 1 121 ? 2.286 5.650 8.439 1.00 0.00 121 LEU A O 9
ATOM 17084 N N . PHE A 1 122 ? 3.459 3.760 8.774 1.00 0.00 122 PHE A N 9
ATOM 17085 C CA . PHE A 1 122 ? 2.327 3.052 9.372 1.00 0.00 122 PHE A CA 9
ATOM 17086 C C . PHE A 1 122 ? 1.269 2.733 8.310 1.00 0.00 122 PHE A C 9
ATOM 17087 O O . PHE A 1 122 ? 0.406 1.879 8.515 1.00 0.00 122 PHE A O 9
ATOM 17104 N N . SER A 1 123 ? 1.363 3.396 7.160 1.00 0.00 123 SER A N 9
ATOM 17105 C CA . SER A 1 123 ? 0.411 3.183 6.077 1.00 0.00 123 SER A CA 9
ATOM 17106 C C . SER A 1 123 ? 0.642 1.833 5.406 1.00 0.00 123 SER A C 9
ATOM 17107 O O . SER A 1 123 ? 1.750 1.299 5.429 1.00 0.00 123 SER A O 9
ATOM 17137 N N . ILE A 1 1 ? 1.951 11.739 11.633 1.00 0.00 1 ILE A N 10
ATOM 17138 C CA . ILE A 1 1 ? 0.968 12.530 10.849 1.00 0.00 1 ILE A CA 10
ATOM 17139 C C . ILE A 1 1 ? -0.459 12.066 11.122 1.00 0.00 1 ILE A C 10
ATOM 17140 O O . ILE A 1 1 ? -0.691 11.197 11.964 1.00 0.00 1 ILE A O 10
ATOM 17155 N N . ASP A 1 2 ? -1.411 12.650 10.401 1.00 0.00 2 ASP A N 10
ATOM 17156 C CA . ASP A 1 2 ? -2.819 12.302 10.558 1.00 0.00 2 ASP A CA 10
ATOM 17157 C C . ASP A 1 2 ? -3.106 10.912 10.000 1.00 0.00 2 ASP A C 10
ATOM 17158 O O . ASP A 1 2 ? -2.809 10.622 8.842 1.00 0.00 2 ASP A O 10
ATOM 17167 N N . GLN A 1 3 ? -3.684 10.057 10.837 1.00 0.00 3 GLN A N 10
ATOM 17168 C CA . GLN A 1 3 ? -4.024 8.697 10.433 1.00 0.00 3 GLN A CA 10
ATOM 17169 C C . GLN A 1 3 ? -5.198 8.708 9.462 1.00 0.00 3 GLN A C 10
ATOM 17170 O O . GLN A 1 3 ? -5.239 7.929 8.510 1.00 0.00 3 GLN A O 10
ATOM 17184 N N . ASP A 1 4 ? -6.150 9.596 9.720 1.00 0.00 4 ASP A N 10
ATOM 17185 C CA . ASP A 1 4 ? -7.337 9.728 8.881 1.00 0.00 4 ASP A CA 10
ATOM 17186 C C . ASP A 1 4 ? -6.964 9.985 7.422 1.00 0.00 4 ASP A C 10
ATOM 17187 O O . ASP A 1 4 ? -7.484 9.330 6.518 1.00 0.00 4 ASP A O 10
ATOM 17196 N N . THR A 1 5 ? -6.064 10.939 7.198 1.00 0.00 5 THR A N 10
ATOM 17197 C CA . THR A 1 5 ? -5.624 11.279 5.846 1.00 0.00 5 THR A CA 10
ATOM 17198 C C . THR A 1 5 ? -5.105 10.051 5.111 1.00 0.00 5 THR A C 10
ATOM 17199 O O . THR A 1 5 ? -5.118 9.998 3.887 1.00 0.00 5 THR A O 10
ATOM 17210 N N . VAL A 1 6 ? -4.658 9.062 5.868 1.00 0.00 6 VAL A N 10
ATOM 17211 C CA . VAL A 1 6 ? -4.131 7.838 5.282 1.00 0.00 6 VAL A CA 10
ATOM 17212 C C . VAL A 1 6 ? -5.240 6.829 4.997 1.00 0.00 6 VAL A C 10
ATOM 17213 O O . VAL A 1 6 ? -5.500 6.489 3.844 1.00 0.00 6 VAL A O 10
ATOM 17226 N N . VAL A 1 7 ? -5.900 6.367 6.050 1.00 0.00 7 VAL A N 10
ATOM 17227 C CA . VAL A 1 7 ? -6.968 5.382 5.917 1.00 0.00 7 VAL A CA 10
ATOM 17228 C C . VAL A 1 7 ? -8.123 5.890 5.055 1.00 0.00 7 VAL A C 10
ATOM 17229 O O . VAL A 1 7 ? -8.420 5.321 4.005 1.00 0.00 7 VAL A O 10
ATOM 17242 N N . ALA A 1 8 ? -8.768 6.959 5.505 1.00 0.00 8 ALA A N 10
ATOM 17243 C CA . ALA A 1 8 ? -9.910 7.532 4.797 1.00 0.00 8 ALA A CA 10
ATOM 17244 C C . ALA A 1 8 ? -9.620 7.817 3.325 1.00 0.00 8 ALA A C 10
ATOM 17245 O O . ALA A 1 8 ? -10.531 7.786 2.497 1.00 0.00 8 ALA A O 10
ATOM 17252 N N . LYS A 1 9 ? -8.363 8.092 2.991 1.00 0.00 9 LYS A N 10
ATOM 17253 C CA . LYS A 1 9 ? -8.008 8.392 1.606 1.00 0.00 9 LYS A CA 10
ATOM 17254 C C . LYS A 1 9 ? -7.688 7.123 0.824 1.00 0.00 9 LYS A C 10
ATOM 17255 O O . LYS A 1 9 ? -8.338 6.832 -0.175 1.00 0.00 9 LYS A O 10
ATOM 17274 N N . TYR A 1 10 ? -6.691 6.372 1.283 1.00 0.00 10 TYR A N 10
ATOM 17275 C CA . TYR A 1 10 ? -6.300 5.132 0.616 1.00 0.00 10 TYR A CA 10
ATOM 17276 C C . TYR A 1 10 ? -7.503 4.221 0.406 1.00 0.00 10 TYR A C 10
ATOM 17277 O O . TYR A 1 10 ? -7.544 3.434 -0.539 1.00 0.00 10 TYR A O 10
ATOM 17295 N N . MET A 1 11 ? -8.484 4.334 1.296 1.00 0.00 11 MET A N 10
ATOM 17296 C CA . MET A 1 11 ? -9.694 3.523 1.212 1.00 0.00 11 MET A CA 10
ATOM 17297 C C . MET A 1 11 ? -10.634 4.049 0.133 1.00 0.00 11 MET A C 10
ATOM 17298 O O . MET A 1 11 ? -10.921 3.357 -0.841 1.00 0.00 11 MET A O 10
ATOM 17312 N N . GLU A 1 12 ? -11.103 5.279 0.313 1.00 0.00 12 GLU A N 10
ATOM 17313 C CA . GLU A 1 12 ? -12.018 5.905 -0.637 1.00 0.00 12 GLU A CA 10
ATOM 17314 C C . GLU A 1 12 ? -11.403 5.994 -2.032 1.00 0.00 12 GLU A C 10
ATOM 17315 O O . GLU A 1 12 ? -12.117 6.072 -3.032 1.00 0.00 12 GLU A O 10
ATOM 17327 N N . TYR A 1 13 ? -10.077 5.979 -2.091 1.00 0.00 13 TYR A N 10
ATOM 17328 C CA . TYR A 1 13 ? -9.362 6.077 -3.360 1.00 0.00 13 TYR A CA 10
ATOM 17329 C C . TYR A 1 13 ? -9.656 4.879 -4.262 1.00 0.00 13 TYR A C 10
ATOM 17330 O O . TYR A 1 13 ? -9.964 5.046 -5.443 1.00 0.00 13 TYR A O 10
ATOM 17348 N N . LEU A 1 14 ? -9.562 3.674 -3.707 1.00 0.00 14 LEU A N 10
ATOM 17349 C CA . LEU A 1 14 ? -9.794 2.460 -4.485 1.00 0.00 14 LEU A CA 10
ATOM 17350 C C . LEU A 1 14 ? -10.618 1.429 -3.717 1.00 0.00 14 LEU A C 10
ATOM 17351 O O . LEU A 1 14 ? -10.387 0.228 -3.843 1.00 0.00 14 LEU A O 10
ATOM 17367 N N . MET A 1 15 ? -11.583 1.897 -2.934 1.00 0.00 15 MET A N 10
ATOM 17368 C CA . MET A 1 15 ? -12.433 1.005 -2.151 1.00 0.00 15 MET A CA 10
ATOM 17369 C C . MET A 1 15 ? -13.121 -0.050 -3.030 1.00 0.00 15 MET A C 10
ATOM 17370 O O . MET A 1 15 ? -13.057 -1.242 -2.726 1.00 0.00 15 MET A O 10
ATOM 17384 N N . PRO A 1 16 ? -13.788 0.362 -4.130 1.00 0.00 16 PRO A N 10
ATOM 17385 C CA . PRO A 1 16 ? -14.486 -0.576 -5.020 1.00 0.00 16 PRO A CA 10
ATOM 17386 C C . PRO A 1 16 ? -13.530 -1.437 -5.840 1.00 0.00 16 PRO A C 10
ATOM 17387 O O . PRO A 1 16 ? -13.956 -2.369 -6.523 1.00 0.00 16 PRO A O 10
ATOM 17398 N N . ASP A 1 17 ? -12.242 -1.117 -5.779 1.00 0.00 17 ASP A N 10
ATOM 17399 C CA . ASP A 1 17 ? -11.237 -1.869 -6.522 1.00 0.00 17 ASP A CA 10
ATOM 17400 C C . ASP A 1 17 ? -10.517 -2.861 -5.613 1.00 0.00 17 ASP A C 10
ATOM 17401 O O . ASP A 1 17 ? -9.856 -3.785 -6.086 1.00 0.00 17 ASP A O 10
ATOM 17410 N N . ILE A 1 18 ? -10.653 -2.664 -4.303 1.00 0.00 18 ILE A N 10
ATOM 17411 C CA . ILE A 1 18 ? -10.027 -3.549 -3.328 1.00 0.00 18 ILE A CA 10
ATOM 17412 C C . ILE A 1 18 ? -10.861 -4.813 -3.133 1.00 0.00 18 ILE A C 10
ATOM 17413 O O . ILE A 1 18 ? -10.346 -5.930 -3.211 1.00 0.00 18 ILE A O 10
ATOM 17429 N N . MET A 1 19 ? -12.158 -4.620 -2.901 1.00 0.00 19 MET A N 10
ATOM 17430 C CA . MET A 1 19 ? -13.082 -5.733 -2.685 1.00 0.00 19 MET A CA 10
ATOM 17431 C C . MET A 1 19 ? -12.928 -6.825 -3.751 1.00 0.00 19 MET A C 10
ATOM 17432 O O . MET A 1 19 ? -12.850 -8.005 -3.415 1.00 0.00 19 MET A O 10
ATOM 17446 N N . PRO A 1 20 ? -12.893 -6.453 -5.051 1.00 0.00 20 PRO A N 10
ATOM 17447 C CA . PRO A 1 20 ? -12.746 -7.415 -6.145 1.00 0.00 20 PRO A CA 10
ATOM 17448 C C . PRO A 1 20 ? -11.782 -8.558 -5.834 1.00 0.00 20 PRO A C 10
ATOM 17449 O O . PRO A 1 20 ? -12.179 -9.725 -5.819 1.00 0.00 20 PRO A O 10
ATOM 17460 N N . CYS A 1 21 ? -10.521 -8.226 -5.561 1.00 0.00 21 CYS A N 10
ATOM 17461 C CA . CYS A 1 21 ? -9.516 -9.250 -5.287 1.00 0.00 21 CYS A CA 10
ATOM 17462 C C . CYS A 1 21 ? -9.759 -9.943 -3.950 1.00 0.00 21 CYS A C 10
ATOM 17463 O O . CYS A 1 21 ? -9.368 -11.094 -3.768 1.00 0.00 21 CYS A O 10
ATOM 17470 N N . ALA A 1 22 ? -10.408 -9.250 -3.019 1.00 0.00 22 ALA A N 10
ATOM 17471 C CA . ALA A 1 22 ? -10.692 -9.826 -1.709 1.00 0.00 22 ALA A CA 10
ATOM 17472 C C . ALA A 1 22 ? -11.389 -11.174 -1.848 1.00 0.00 22 ALA A C 10
ATOM 17473 O O . ALA A 1 22 ? -11.044 -12.139 -1.166 1.00 0.00 22 ALA A O 10
ATOM 17480 N N . ASP A 1 23 ? -12.374 -11.229 -2.737 1.00 0.00 23 ASP A N 10
ATOM 17481 C CA . ASP A 1 23 ? -13.117 -12.459 -2.979 1.00 0.00 23 ASP A CA 10
ATOM 17482 C C . ASP A 1 23 ? -12.372 -13.336 -3.977 1.00 0.00 23 ASP A C 10
ATOM 17483 O O . ASP A 1 23 ? -12.654 -14.527 -4.112 1.00 0.00 23 ASP A O 10
ATOM 17492 N N . GLU A 1 24 ? -11.419 -12.728 -4.674 1.00 0.00 24 GLU A N 10
ATOM 17493 C CA . GLU A 1 24 ? -10.636 -13.428 -5.683 1.00 0.00 24 GLU A CA 10
ATOM 17494 C C . GLU A 1 24 ? -9.742 -14.508 -5.086 1.00 0.00 24 GLU A C 10
ATOM 17495 O O . GLU A 1 24 ? -9.812 -15.665 -5.500 1.00 0.00 24 GLU A O 10
ATOM 17507 N N . LEU A 1 25 ? -8.901 -14.148 -4.113 1.00 0.00 25 LEU A N 10
ATOM 17508 C CA . LEU A 1 25 ? -8.001 -15.140 -3.529 1.00 0.00 25 LEU A CA 10
ATOM 17509 C C . LEU A 1 25 ? -8.637 -15.880 -2.363 1.00 0.00 25 LEU A C 10
ATOM 17510 O O . LEU A 1 25 ? -8.491 -17.097 -2.248 1.00 0.00 25 LEU A O 10
ATOM 17526 N N . HIS A 1 26 ? -9.359 -15.154 -1.511 1.00 0.00 26 HIS A N 10
ATOM 17527 C CA . HIS A 1 26 ? -10.033 -15.770 -0.372 1.00 0.00 26 HIS A CA 10
ATOM 17528 C C . HIS A 1 26 ? -10.730 -14.722 0.482 1.00 0.00 26 HIS A C 10
ATOM 17529 O O . HIS A 1 26 ? -11.952 -14.724 0.641 1.00 0.00 26 HIS A O 10
ATOM 17544 N N . ILE A 1 27 ? -9.911 -13.827 1.025 1.00 0.00 27 ILE A N 10
ATOM 17545 C CA . ILE A 1 27 ? -10.370 -12.770 1.915 1.00 0.00 27 ILE A CA 10
ATOM 17546 C C . ILE A 1 27 ? -9.487 -11.532 1.792 1.00 0.00 27 ILE A C 10
ATOM 17547 O O . ILE A 1 27 ? -8.377 -11.607 1.268 1.00 0.00 27 ILE A O 10
ATOM 17563 N N . SER A 1 28 ? -9.983 -10.396 2.276 1.00 0.00 28 SER A N 10
ATOM 17564 C CA . SER A 1 28 ? -9.214 -9.159 2.234 1.00 0.00 28 SER A CA 10
ATOM 17565 C C . SER A 1 28 ? -8.296 -9.069 3.447 1.00 0.00 28 SER A C 10
ATOM 17566 O O . SER A 1 28 ? -8.488 -9.781 4.432 1.00 0.00 28 SER A O 10
ATOM 17574 N N . GLU A 1 29 ? -7.301 -8.188 3.375 1.00 0.00 29 GLU A N 10
ATOM 17575 C CA . GLU A 1 29 ? -6.354 -8.018 4.470 1.00 0.00 29 GLU A CA 10
ATOM 17576 C C . GLU A 1 29 ? -6.987 -7.277 5.644 1.00 0.00 29 GLU A C 10
ATOM 17577 O O . GLU A 1 29 ? -6.334 -7.030 6.658 1.00 0.00 29 GLU A O 10
ATOM 17589 N N . ASP A 1 30 ? -8.260 -6.922 5.498 1.00 0.00 30 ASP A N 10
ATOM 17590 C CA . ASP A 1 30 ? -8.981 -6.217 6.552 1.00 0.00 30 ASP A CA 10
ATOM 17591 C C . ASP A 1 30 ? -9.599 -7.213 7.528 1.00 0.00 30 ASP A C 10
ATOM 17592 O O . ASP A 1 30 ? -9.630 -6.980 8.736 1.00 0.00 30 ASP A O 10
ATOM 17601 N N . ILE A 1 31 ? -10.089 -8.324 6.988 1.00 0.00 31 ILE A N 10
ATOM 17602 C CA . ILE A 1 31 ? -10.701 -9.367 7.799 1.00 0.00 31 ILE A CA 10
ATOM 17603 C C . ILE A 1 31 ? -9.728 -10.524 8.002 1.00 0.00 31 ILE A C 10
ATOM 17604 O O . ILE A 1 31 ? -9.914 -11.361 8.885 1.00 0.00 31 ILE A O 10
ATOM 17620 N N . ALA A 1 32 ? -8.685 -10.555 7.178 1.00 0.00 32 ALA A N 10
ATOM 17621 C CA . ALA A 1 32 ? -7.676 -11.604 7.256 1.00 0.00 32 ALA A CA 10
ATOM 17622 C C . ALA A 1 32 ? -6.986 -11.611 8.617 1.00 0.00 32 ALA A C 10
ATOM 17623 O O . ALA A 1 32 ? -6.368 -12.603 9.004 1.00 0.00 32 ALA A O 10
ATOM 17630 N N . THR A 1 33 ? -7.097 -10.498 9.338 1.00 0.00 33 THR A N 10
ATOM 17631 C CA . THR A 1 33 ? -6.480 -10.372 10.655 1.00 0.00 33 THR A CA 10
ATOM 17632 C C . THR A 1 33 ? -7.348 -11.010 11.738 1.00 0.00 33 THR A C 10
ATOM 17633 O O . THR A 1 33 ? -7.404 -10.531 12.871 1.00 0.00 33 THR A O 10
ATOM 17644 N N . ASN A 1 34 ? -8.023 -12.100 11.382 1.00 0.00 34 ASN A N 10
ATOM 17645 C CA . ASN A 1 34 ? -8.881 -12.808 12.324 1.00 0.00 34 ASN A CA 10
ATOM 17646 C C . ASN A 1 34 ? -8.041 -13.551 13.359 1.00 0.00 34 ASN A C 10
ATOM 17647 O O . ASN A 1 34 ? -8.572 -14.121 14.314 1.00 0.00 34 ASN A O 10
ATOM 17658 N N . ILE A 1 35 ? -6.726 -13.538 13.162 1.00 0.00 35 ILE A N 10
ATOM 17659 C CA . ILE A 1 35 ? -5.807 -14.206 14.074 1.00 0.00 35 ILE A CA 10
ATOM 17660 C C . ILE A 1 35 ? -4.804 -13.222 14.668 1.00 0.00 35 ILE A C 10
ATOM 17661 O O . ILE A 1 35 ? -4.327 -13.416 15.786 1.00 0.00 35 ILE A O 10
ATOM 17677 N N . GLN A 1 36 ? -4.491 -12.166 13.917 1.00 0.00 36 GLN A N 10
ATOM 17678 C CA . GLN A 1 36 ? -3.548 -11.146 14.371 1.00 0.00 36 GLN A CA 10
ATOM 17679 C C . GLN A 1 36 ? -2.164 -11.746 14.605 1.00 0.00 36 GLN A C 10
ATOM 17680 O O . GLN A 1 36 ? -1.954 -12.499 15.557 1.00 0.00 36 GLN A O 10
ATOM 17694 N N . ALA A 1 37 ? -1.220 -11.400 13.735 1.00 0.00 37 ALA A N 10
ATOM 17695 C CA . ALA A 1 37 ? 0.141 -11.910 13.844 1.00 0.00 37 ALA A CA 10
ATOM 17696 C C . ALA A 1 37 ? 0.951 -11.135 14.876 1.00 0.00 37 ALA A C 10
ATOM 17697 O O . ALA A 1 37 ? 1.199 -11.630 15.976 1.00 0.00 37 ALA A O 10
ATOM 17704 N N . ALA A 1 38 ? 1.359 -9.916 14.525 1.00 0.00 38 ALA A N 10
ATOM 17705 C CA . ALA A 1 38 ? 2.146 -9.089 15.434 1.00 0.00 38 ALA A CA 10
ATOM 17706 C C . ALA A 1 38 ? 2.359 -7.677 14.890 1.00 0.00 38 ALA A C 10
ATOM 17707 O O . ALA A 1 38 ? 1.919 -6.700 15.494 1.00 0.00 38 ALA A O 10
ATOM 17714 N N . LYS A 1 39 ? 3.038 -7.576 13.747 1.00 0.00 39 LYS A N 10
ATOM 17715 C CA . LYS A 1 39 ? 3.327 -6.277 13.143 1.00 0.00 39 LYS A CA 10
ATOM 17716 C C . LYS A 1 39 ? 2.055 -5.464 12.919 1.00 0.00 39 LYS A C 10
ATOM 17717 O O . LYS A 1 39 ? 1.897 -4.378 13.476 1.00 0.00 39 LYS A O 10
ATOM 17736 N N . ASN A 1 40 ? 1.150 -5.993 12.101 1.00 0.00 40 ASN A N 10
ATOM 17737 C CA . ASN A 1 40 ? -0.108 -5.309 11.814 1.00 0.00 40 ASN A CA 10
ATOM 17738 C C . ASN A 1 40 ? -1.312 -6.209 12.083 1.00 0.00 40 ASN A C 10
ATOM 17739 O O . ASN A 1 40 ? -2.418 -5.722 12.317 1.00 0.00 40 ASN A O 10
ATOM 17750 N N . GLY A 1 41 ? -1.093 -7.521 12.050 1.00 0.00 41 GLY A N 10
ATOM 17751 C CA . GLY A 1 41 ? -2.175 -8.458 12.292 1.00 0.00 41 GLY A CA 10
ATOM 17752 C C . GLY A 1 41 ? -2.589 -9.206 11.039 1.00 0.00 41 GLY A C 10
ATOM 17753 O O . GLY A 1 41 ? -3.296 -10.211 11.113 1.00 0.00 41 GLY A O 10
ATOM 17757 N N . ALA A 1 42 ? -2.144 -8.718 9.884 1.00 0.00 42 ALA A N 10
ATOM 17758 C CA . ALA A 1 42 ? -2.474 -9.349 8.611 1.00 0.00 42 ALA A CA 10
ATOM 17759 C C . ALA A 1 42 ? -1.527 -10.509 8.316 1.00 0.00 42 ALA A C 10
ATOM 17760 O O . ALA A 1 42 ? -1.669 -11.193 7.304 1.00 0.00 42 ALA A O 10
ATOM 17767 N N . ASP A 1 43 ? -0.558 -10.712 9.209 1.00 0.00 43 ASP A N 10
ATOM 17768 C CA . ASP A 1 43 ? 0.424 -11.787 9.067 1.00 0.00 43 ASP A CA 10
ATOM 17769 C C . ASP A 1 43 ? 1.368 -11.533 7.893 1.00 0.00 43 ASP A C 10
ATOM 17770 O O . ASP A 1 43 ? 2.307 -12.298 7.670 1.00 0.00 43 ASP A O 10
ATOM 17779 N N . MET A 1 44 ? 1.118 -10.455 7.151 1.00 0.00 44 MET A N 10
ATOM 17780 C CA . MET A 1 44 ? 1.951 -10.098 6.004 1.00 0.00 44 MET A CA 10
ATOM 17781 C C . MET A 1 44 ? 1.956 -11.211 4.954 1.00 0.00 44 MET A C 10
ATOM 17782 O O . MET A 1 44 ? 2.735 -11.172 4.003 1.00 0.00 44 MET A O 10
ATOM 17796 N N . SER A 1 45 ? 1.082 -12.203 5.129 1.00 0.00 45 SER A N 10
ATOM 17797 C CA . SER A 1 45 ? 0.997 -13.320 4.190 1.00 0.00 45 SER A CA 10
ATOM 17798 C C . SER A 1 45 ? 0.065 -12.983 3.032 1.00 0.00 45 SER A C 10
ATOM 17799 O O . SER A 1 45 ? 0.469 -13.015 1.869 1.00 0.00 45 SER A O 10
ATOM 17807 N N . GLN A 1 46 ? -1.184 -12.661 3.355 1.00 0.00 46 GLN A N 10
ATOM 17808 C CA . GLN A 1 46 ? -2.165 -12.302 2.340 1.00 0.00 46 GLN A CA 10
ATOM 17809 C C . GLN A 1 46 ? -2.080 -10.813 2.038 1.00 0.00 46 GLN A C 10
ATOM 17810 O O . GLN A 1 46 ? -2.587 -10.342 1.022 1.00 0.00 46 GLN A O 10
ATOM 17824 N N . LEU A 1 47 ? -1.430 -10.083 2.933 1.00 0.00 47 LEU A N 10
ATOM 17825 C CA . LEU A 1 47 ? -1.259 -8.646 2.781 1.00 0.00 47 LEU A CA 10
ATOM 17826 C C . LEU A 1 47 ? -0.268 -8.339 1.668 1.00 0.00 47 LEU A C 10
ATOM 17827 O O . LEU A 1 47 ? -0.420 -7.353 0.945 1.00 0.00 47 LEU A O 10
ATOM 17843 N N . GLY A 1 48 ? 0.746 -9.185 1.535 1.00 0.00 48 GLY A N 10
ATOM 17844 C CA . GLY A 1 48 ? 1.739 -8.985 0.504 1.00 0.00 48 GLY A CA 10
ATOM 17845 C C . GLY A 1 48 ? 1.227 -9.336 -0.878 1.00 0.00 48 GLY A C 10
ATOM 17846 O O . GLY A 1 48 ? 2.000 -9.387 -1.835 1.00 0.00 48 GLY A O 10
ATOM 17850 N N . CYS A 1 49 ? -0.078 -9.584 -0.997 1.00 0.00 49 CYS A N 10
ATOM 17851 C CA . CYS A 1 49 ? -0.660 -9.928 -2.289 1.00 0.00 49 CYS A CA 10
ATOM 17852 C C . CYS A 1 49 ? -2.079 -9.404 -2.442 1.00 0.00 49 CYS A C 10
ATOM 17853 O O . CYS A 1 49 ? -2.354 -8.608 -3.339 1.00 0.00 49 CYS A O 10
ATOM 17860 N N . LEU A 1 50 ? -2.990 -9.882 -1.600 1.00 0.00 50 LEU A N 10
ATOM 17861 C CA . LEU A 1 50 ? -4.373 -9.430 -1.661 1.00 0.00 50 LEU A CA 10
ATOM 17862 C C . LEU A 1 50 ? -4.402 -7.911 -1.709 1.00 0.00 50 LEU A C 10
ATOM 17863 O O . LEU A 1 50 ? -5.162 -7.316 -2.471 1.00 0.00 50 LEU A O 10
ATOM 17879 N N . LYS A 1 51 ? -3.563 -7.290 -0.889 1.00 0.00 51 LYS A N 10
ATOM 17880 C CA . LYS A 1 51 ? -3.476 -5.842 -0.857 1.00 0.00 51 LYS A CA 10
ATOM 17881 C C . LYS A 1 51 ? -2.594 -5.357 -2.003 1.00 0.00 51 LYS A C 10
ATOM 17882 O O . LYS A 1 51 ? -2.668 -4.197 -2.407 1.00 0.00 51 LYS A O 10
ATOM 17901 N N . ALA A 1 52 ? -1.754 -6.258 -2.527 1.00 0.00 52 ALA A N 10
ATOM 17902 C CA . ALA A 1 52 ? -0.871 -5.916 -3.638 1.00 0.00 52 ALA A CA 10
ATOM 17903 C C . ALA A 1 52 ? -1.689 -5.732 -4.907 1.00 0.00 52 ALA A C 10
ATOM 17904 O O . ALA A 1 52 ? -1.254 -5.075 -5.854 1.00 0.00 52 ALA A O 10
ATOM 17911 N N . CYS A 1 53 ? -2.878 -6.327 -4.913 1.00 0.00 53 CYS A N 10
ATOM 17912 C CA . CYS A 1 53 ? -3.783 -6.229 -6.048 1.00 0.00 53 CYS A CA 10
ATOM 17913 C C . CYS A 1 53 ? -4.134 -4.772 -6.310 1.00 0.00 53 CYS A C 10
ATOM 17914 O O . CYS A 1 53 ? -4.364 -4.369 -7.450 1.00 0.00 53 CYS A O 10
ATOM 17921 N N . VAL A 1 54 ? -4.165 -3.987 -5.239 1.00 0.00 54 VAL A N 10
ATOM 17922 C CA . VAL A 1 54 ? -4.479 -2.569 -5.331 1.00 0.00 54 VAL A CA 10
ATOM 17923 C C . VAL A 1 54 ? -3.380 -1.824 -6.080 1.00 0.00 54 VAL A C 10
ATOM 17924 O O . VAL A 1 54 ? -3.633 -0.807 -6.728 1.00 0.00 54 VAL A O 10
ATOM 17937 N N . MET A 1 55 ? -2.160 -2.343 -5.989 1.00 0.00 55 MET A N 10
ATOM 17938 C CA . MET A 1 55 ? -1.016 -1.732 -6.652 1.00 0.00 55 MET A CA 10
ATOM 17939 C C . MET A 1 55 ? -1.073 -1.950 -8.162 1.00 0.00 55 MET A C 10
ATOM 17940 O O . MET A 1 55 ? -1.215 -0.999 -8.929 1.00 0.00 55 MET A O 10
ATOM 17954 N N . LYS A 1 56 ? -0.970 -3.207 -8.584 1.00 0.00 56 LYS A N 10
ATOM 17955 C CA . LYS A 1 56 ? -1.012 -3.543 -10.007 1.00 0.00 56 LYS A CA 10
ATOM 17956 C C . LYS A 1 56 ? -2.309 -3.063 -10.657 1.00 0.00 56 LYS A C 10
ATOM 17957 O O . LYS A 1 56 ? -2.412 -3.000 -11.882 1.00 0.00 56 LYS A O 10
ATOM 17976 N N . ARG A 1 57 ? -3.299 -2.726 -9.832 1.00 0.00 57 ARG A N 10
ATOM 17977 C CA . ARG A 1 57 ? -4.587 -2.255 -10.332 1.00 0.00 57 ARG A CA 10
ATOM 17978 C C . ARG A 1 57 ? -4.474 -0.843 -10.904 1.00 0.00 57 ARG A C 10
ATOM 17979 O O . ARG A 1 57 ? -5.156 -0.499 -11.870 1.00 0.00 57 ARG A O 10
ATOM 18000 N N . ILE A 1 58 ? -3.611 -0.028 -10.303 1.00 0.00 58 ILE A N 10
ATOM 18001 C CA . ILE A 1 58 ? -3.422 1.350 -10.748 1.00 0.00 58 ILE A CA 10
ATOM 18002 C C . ILE A 1 58 ? -2.027 1.572 -11.334 1.00 0.00 58 ILE A C 10
ATOM 18003 O O . ILE A 1 58 ? -1.442 2.644 -11.173 1.00 0.00 58 ILE A O 10
ATOM 18019 N N . GLU A 1 59 ? -1.498 0.551 -12.005 1.00 0.00 59 GLU A N 10
ATOM 18020 C CA . GLU A 1 59 ? -0.174 0.630 -12.624 1.00 0.00 59 GLU A CA 10
ATOM 18021 C C . GLU A 1 59 ? 0.924 0.811 -11.579 1.00 0.00 59 GLU A C 10
ATOM 18022 O O . GLU A 1 59 ? 2.072 1.100 -11.917 1.00 0.00 59 GLU A O 10
ATOM 18034 N N . MET A 1 60 ? 0.564 0.641 -10.311 1.00 0.00 60 MET A N 10
ATOM 18035 C CA . MET A 1 60 ? 1.523 0.774 -9.218 1.00 0.00 60 MET A CA 10
ATOM 18036 C C . MET A 1 60 ? 2.369 -0.496 -9.102 1.00 0.00 60 MET A C 10
ATOM 18037 O O . MET A 1 60 ? 3.212 -0.624 -8.213 1.00 0.00 60 MET A O 10
ATOM 18051 N N . LEU A 1 61 ? 2.156 -1.424 -10.031 1.00 0.00 61 LEU A N 10
ATOM 18052 C CA . LEU A 1 61 ? 2.881 -2.685 -10.040 1.00 0.00 61 LEU A CA 10
ATOM 18053 C C . LEU A 1 61 ? 2.684 -3.407 -11.370 1.00 0.00 61 LEU A C 10
ATOM 18054 O O . LEU A 1 61 ? 1.666 -4.061 -11.587 1.00 0.00 61 LEU A O 10
ATOM 18070 N N . LYS A 1 62 ? 3.665 -3.282 -12.257 1.00 0.00 62 LYS A N 10
ATOM 18071 C CA . LYS A 1 62 ? 3.596 -3.931 -13.562 1.00 0.00 62 LYS A CA 10
ATOM 18072 C C . LYS A 1 62 ? 4.115 -5.358 -13.474 1.00 0.00 62 LYS A C 10
ATOM 18073 O O . LYS A 1 62 ? 5.247 -5.644 -13.864 1.00 0.00 62 LYS A O 10
ATOM 18092 N N . GLY A 1 63 ? 3.278 -6.252 -12.960 1.00 0.00 63 GLY A N 10
ATOM 18093 C CA . GLY A 1 63 ? 3.670 -7.640 -12.819 1.00 0.00 63 GLY A CA 10
ATOM 18094 C C . GLY A 1 63 ? 4.579 -7.856 -11.626 1.00 0.00 63 GLY A C 10
ATOM 18095 O O . GLY A 1 63 ? 4.216 -8.545 -10.674 1.00 0.00 63 GLY A O 10
ATOM 18099 N N . THR A 1 64 ? 5.765 -7.258 -11.683 1.00 0.00 64 THR A N 10
ATOM 18100 C CA . THR A 1 64 ? 6.742 -7.373 -10.610 1.00 0.00 64 THR A CA 10
ATOM 18101 C C . THR A 1 64 ? 7.568 -6.094 -10.488 1.00 0.00 64 THR A C 10
ATOM 18102 O O . THR A 1 64 ? 8.615 -6.081 -9.840 1.00 0.00 64 THR A O 10
ATOM 18113 N N . GLU A 1 65 ? 7.090 -5.020 -11.112 1.00 0.00 65 GLU A N 10
ATOM 18114 C CA . GLU A 1 65 ? 7.794 -3.744 -11.088 1.00 0.00 65 GLU A CA 10
ATOM 18115 C C . GLU A 1 65 ? 7.076 -2.708 -10.227 1.00 0.00 65 GLU A C 10
ATOM 18116 O O . GLU A 1 65 ? 6.006 -2.225 -10.592 1.00 0.00 65 GLU A O 10
ATOM 18128 N N . LEU A 1 66 ? 7.670 -2.366 -9.087 1.00 0.00 66 LEU A N 10
ATOM 18129 C CA . LEU A 1 66 ? 7.093 -1.365 -8.203 1.00 0.00 66 LEU A CA 10
ATOM 18130 C C . LEU A 1 66 ? 7.184 0.020 -8.839 1.00 0.00 66 LEU A C 10
ATOM 18131 O O . LEU A 1 66 ? 8.223 0.393 -9.383 1.00 0.00 66 LEU A O 10
ATOM 18147 N N . TYR A 1 67 ? 6.094 0.780 -8.772 1.00 0.00 67 TYR A N 10
ATOM 18148 C CA . TYR A 1 67 ? 6.061 2.120 -9.350 1.00 0.00 67 TYR A CA 10
ATOM 18149 C C . TYR A 1 67 ? 6.104 3.193 -8.267 1.00 0.00 67 TYR A C 10
ATOM 18150 O O . TYR A 1 67 ? 6.061 2.890 -7.075 1.00 0.00 67 TYR A O 10
ATOM 18168 N N . VAL A 1 68 ? 6.197 4.450 -8.696 1.00 0.00 68 VAL A N 10
ATOM 18169 C CA . VAL A 1 68 ? 6.255 5.575 -7.771 1.00 0.00 68 VAL A CA 10
ATOM 18170 C C . VAL A 1 68 ? 5.443 6.760 -8.286 1.00 0.00 68 VAL A C 10
ATOM 18171 O O . VAL A 1 68 ? 4.986 7.595 -7.506 1.00 0.00 68 VAL A O 10
ATOM 18184 N N . GLU A 1 69 ? 5.273 6.828 -9.603 1.00 0.00 69 GLU A N 10
ATOM 18185 C CA . GLU A 1 69 ? 4.521 7.914 -10.225 1.00 0.00 69 GLU A CA 10
ATOM 18186 C C . GLU A 1 69 ? 3.098 8.009 -9.659 1.00 0.00 69 GLU A C 10
ATOM 18187 O O . GLU A 1 69 ? 2.676 9.086 -9.235 1.00 0.00 69 GLU A O 10
ATOM 18199 N N . PRO A 1 70 ? 2.334 6.895 -9.638 1.00 0.00 70 PRO A N 10
ATOM 18200 C CA . PRO A 1 70 ? 0.964 6.902 -9.111 1.00 0.00 70 PRO A CA 10
ATOM 18201 C C . PRO A 1 70 ? 0.923 7.238 -7.623 1.00 0.00 70 PRO A C 10
ATOM 18202 O O . PRO A 1 70 ? -0.139 7.536 -7.074 1.00 0.00 70 PRO A O 10
ATOM 18213 N N . VAL A 1 71 ? 2.084 7.191 -6.979 1.00 0.00 71 VAL A N 10
ATOM 18214 C CA . VAL A 1 71 ? 2.182 7.488 -5.553 1.00 0.00 71 VAL A CA 10
ATOM 18215 C C . VAL A 1 71 ? 2.344 8.981 -5.310 1.00 0.00 71 VAL A C 10
ATOM 18216 O O . VAL A 1 71 ? 1.621 9.568 -4.508 1.00 0.00 71 VAL A O 10
ATOM 18229 N N . TYR A 1 72 ? 3.293 9.594 -6.006 1.00 0.00 72 TYR A N 10
ATOM 18230 C CA . TYR A 1 72 ? 3.543 11.024 -5.859 1.00 0.00 72 TYR A CA 10
ATOM 18231 C C . TYR A 1 72 ? 2.277 11.827 -6.148 1.00 0.00 72 TYR A C 10
ATOM 18232 O O . TYR A 1 72 ? 2.134 12.966 -5.697 1.00 0.00 72 TYR A O 10
ATOM 18250 N N . LYS A 1 73 ? 1.361 11.224 -6.898 1.00 0.00 73 LYS A N 10
ATOM 18251 C CA . LYS A 1 73 ? 0.109 11.881 -7.265 1.00 0.00 73 LYS A CA 10
ATOM 18252 C C . LYS A 1 73 ? -0.968 11.720 -6.191 1.00 0.00 73 LYS A C 10
ATOM 18253 O O . LYS A 1 73 ? -1.657 12.682 -5.856 1.00 0.00 73 LYS A O 10
ATOM 18272 N N . MET A 1 74 ? -1.114 10.510 -5.651 1.00 0.00 74 MET A N 10
ATOM 18273 C CA . MET A 1 74 ? -2.129 10.262 -4.636 1.00 0.00 74 MET A CA 10
ATOM 18274 C C . MET A 1 74 ? -1.743 10.915 -3.320 1.00 0.00 74 MET A C 10
ATOM 18275 O O . MET A 1 74 ? -2.581 11.508 -2.654 1.00 0.00 74 MET A O 10
ATOM 18289 N N . ILE A 1 75 ? -0.464 10.815 -2.959 1.00 0.00 75 ILE A N 10
ATOM 18290 C CA . ILE A 1 75 ? 0.035 11.399 -1.718 1.00 0.00 75 ILE A CA 10
ATOM 18291 C C . ILE A 1 75 ? -0.429 12.845 -1.580 1.00 0.00 75 ILE A C 10
ATOM 18292 O O . ILE A 1 75 ? -0.601 13.351 -0.472 1.00 0.00 75 ILE A O 10
ATOM 18308 N N . GLU A 1 76 ? -0.639 13.495 -2.717 1.00 0.00 76 GLU A N 10
ATOM 18309 C CA . GLU A 1 76 ? -1.082 14.887 -2.733 1.00 0.00 76 GLU A CA 10
ATOM 18310 C C . GLU A 1 76 ? -2.390 15.058 -1.959 1.00 0.00 76 GLU A C 10
ATOM 18311 O O . GLU A 1 76 ? -2.468 15.859 -1.026 1.00 0.00 76 GLU A O 10
ATOM 18323 N N . VAL A 1 77 ? -3.415 14.305 -2.353 1.00 0.00 77 VAL A N 10
ATOM 18324 C CA . VAL A 1 77 ? -4.719 14.376 -1.696 1.00 0.00 77 VAL A CA 10
ATOM 18325 C C . VAL A 1 77 ? -4.791 13.415 -0.514 1.00 0.00 77 VAL A C 10
ATOM 18326 O O . VAL A 1 77 ? -5.563 13.614 0.425 1.00 0.00 77 VAL A O 10
ATOM 18339 N N . VAL A 1 78 ? -3.970 12.374 -0.573 1.00 0.00 78 VAL A N 10
ATOM 18340 C CA . VAL A 1 78 ? -3.914 11.357 0.469 1.00 0.00 78 VAL A CA 10
ATOM 18341 C C . VAL A 1 78 ? -3.298 11.925 1.754 1.00 0.00 78 VAL A C 10
ATOM 18342 O O . VAL A 1 78 ? -3.316 11.286 2.806 1.00 0.00 78 VAL A O 10
ATOM 18355 N N . HIS A 1 79 ? -2.775 13.139 1.666 1.00 0.00 79 HIS A N 10
ATOM 18356 C CA . HIS A 1 79 ? -2.160 13.799 2.814 1.00 0.00 79 HIS A CA 10
ATOM 18357 C C . HIS A 1 79 ? -2.427 15.301 2.778 1.00 0.00 79 HIS A C 10
ATOM 18358 O O . HIS A 1 79 ? -1.524 16.110 2.995 1.00 0.00 79 HIS A O 10
ATOM 18373 N N . ALA A 1 80 ? -3.677 15.665 2.503 1.00 0.00 80 ALA A N 10
ATOM 18374 C CA . ALA A 1 80 ? -4.069 17.069 2.439 1.00 0.00 80 ALA A CA 10
ATOM 18375 C C . ALA A 1 80 ? -3.907 17.746 3.794 1.00 0.00 80 ALA A C 10
ATOM 18376 O O . ALA A 1 80 ? -4.527 17.344 4.779 1.00 0.00 80 ALA A O 10
ATOM 18383 N N . GLY A 1 81 ? -3.070 18.778 3.838 1.00 0.00 81 GLY A N 10
ATOM 18384 C CA . GLY A 1 81 ? -2.838 19.496 5.076 1.00 0.00 81 GLY A CA 10
ATOM 18385 C C . GLY A 1 81 ? -1.439 20.079 5.155 1.00 0.00 81 GLY A C 10
ATOM 18386 O O . GLY A 1 81 ? -1.255 21.286 5.006 1.00 0.00 81 GLY A O 10
ATOM 18390 N N . ASN A 1 82 ? -0.455 19.217 5.387 1.00 0.00 82 ASN A N 10
ATOM 18391 C CA . ASN A 1 82 ? 0.934 19.649 5.484 1.00 0.00 82 ASN A CA 10
ATOM 18392 C C . ASN A 1 82 ? 1.682 19.382 4.183 1.00 0.00 82 ASN A C 10
ATOM 18393 O O . ASN A 1 82 ? 1.726 18.248 3.702 1.00 0.00 82 ASN A O 10
ATOM 18404 N N . ALA A 1 83 ? 2.266 20.433 3.619 1.00 0.00 83 ALA A N 10
ATOM 18405 C CA . ALA A 1 83 ? 3.015 20.320 2.374 1.00 0.00 83 ALA A CA 10
ATOM 18406 C C . ALA A 1 83 ? 4.207 19.384 2.536 1.00 0.00 83 ALA A C 10
ATOM 18407 O O . ALA A 1 83 ? 4.681 18.797 1.564 1.00 0.00 83 ALA A O 10
ATOM 18414 N N . ASP A 1 84 ? 4.689 19.251 3.768 1.00 0.00 84 ASP A N 10
ATOM 18415 C CA . ASP A 1 84 ? 5.821 18.377 4.048 1.00 0.00 84 ASP A CA 10
ATOM 18416 C C . ASP A 1 84 ? 5.350 16.945 4.245 1.00 0.00 84 ASP A C 10
ATOM 18417 O O . ASP A 1 84 ? 6.118 16.006 4.054 1.00 0.00 84 ASP A O 10
ATOM 18426 N N . ASP A 1 85 ? 4.089 16.780 4.646 1.00 0.00 85 ASP A N 10
ATOM 18427 C CA . ASP A 1 85 ? 3.531 15.449 4.834 1.00 0.00 85 ASP A CA 10
ATOM 18428 C C . ASP A 1 85 ? 3.674 14.680 3.532 1.00 0.00 85 ASP A C 10
ATOM 18429 O O . ASP A 1 85 ? 3.926 13.476 3.522 1.00 0.00 85 ASP A O 10
ATOM 18438 N N . ILE A 1 86 ? 3.515 15.408 2.432 1.00 0.00 86 ILE A N 10
ATOM 18439 C CA . ILE A 1 86 ? 3.649 14.845 1.101 1.00 0.00 86 ILE A CA 10
ATOM 18440 C C . ILE A 1 86 ? 5.122 14.602 0.784 1.00 0.00 86 ILE A C 10
ATOM 18441 O O . ILE A 1 86 ? 5.463 13.705 0.018 1.00 0.00 86 ILE A O 10
ATOM 18457 N N . GLN A 1 87 ? 5.985 15.407 1.400 1.00 0.00 87 GLN A N 10
ATOM 18458 C CA . GLN A 1 87 ? 7.424 15.307 1.193 1.00 0.00 87 GLN A CA 10
ATOM 18459 C C . GLN A 1 87 ? 8.033 14.196 2.053 1.00 0.00 87 GLN A C 10
ATOM 18460 O O . GLN A 1 87 ? 9.089 13.654 1.726 1.00 0.00 87 GLN A O 10
ATOM 18474 N N . LEU A 1 88 ? 7.354 13.852 3.140 1.00 0.00 88 LEU A N 10
ATOM 18475 C CA . LEU A 1 88 ? 7.837 12.823 4.051 1.00 0.00 88 LEU A CA 10
ATOM 18476 C C . LEU A 1 88 ? 7.570 11.426 3.500 1.00 0.00 88 LEU A C 10
ATOM 18477 O O . LEU A 1 88 ? 8.500 10.660 3.245 1.00 0.00 88 LEU A O 10
ATOM 18493 N N . VAL A 1 89 ? 6.294 11.102 3.319 1.00 0.00 89 VAL A N 10
ATOM 18494 C CA . VAL A 1 89 ? 5.894 9.797 2.806 1.00 0.00 89 VAL A CA 10
ATOM 18495 C C . VAL A 1 89 ? 6.496 9.524 1.431 1.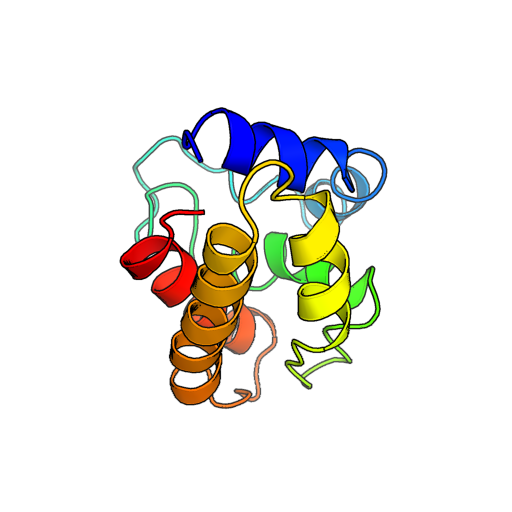00 0.00 89 VAL A C 10
ATOM 18496 O O . VAL A 1 89 ? 6.710 8.369 1.057 1.00 0.00 89 VAL A O 10
ATOM 18509 N N . LYS A 1 90 ? 6.761 10.588 0.681 1.00 0.00 90 LYS A N 10
ATOM 18510 C CA . LYS A 1 90 ? 7.336 10.459 -0.653 1.00 0.00 90 LYS A CA 10
ATOM 18511 C C . LYS A 1 90 ? 8.652 9.691 -0.601 1.00 0.00 90 LYS A C 10
ATOM 18512 O O . LYS A 1 90 ? 8.971 8.921 -1.507 1.00 0.00 90 LYS A O 10
ATOM 18531 N N . GLY A 1 91 ? 9.412 9.905 0.469 1.00 0.00 91 GLY A N 10
ATOM 18532 C CA . GLY A 1 91 ? 10.679 9.219 0.627 1.00 0.00 91 GLY A CA 10
ATOM 18533 C C . GLY A 1 91 ? 10.509 7.834 1.217 1.00 0.00 91 GLY A C 10
ATOM 18534 O O . GLY A 1 91 ? 11.396 6.990 1.101 1.00 0.00 91 GLY A O 10
ATOM 18538 N N . ILE A 1 92 ? 9.362 7.602 1.853 1.00 0.00 92 ILE A N 10
ATOM 18539 C CA . ILE A 1 92 ? 9.074 6.309 2.460 1.00 0.00 92 ILE A CA 10
ATOM 18540 C C . ILE A 1 92 ? 8.755 5.270 1.392 1.00 0.00 92 ILE A C 10
ATOM 18541 O O . ILE A 1 92 ? 9.101 4.096 1.530 1.00 0.00 92 ILE A O 10
ATOM 18557 N N . ALA A 1 93 ? 8.093 5.709 0.325 1.00 0.00 93 ALA A N 10
ATOM 18558 C CA . ALA A 1 93 ? 7.728 4.814 -0.768 1.00 0.00 93 ALA A CA 10
ATOM 18559 C C . ALA A 1 93 ? 8.970 4.257 -1.452 1.00 0.00 93 ALA A C 10
ATOM 18560 O O . ALA A 1 93 ? 8.932 3.183 -2.053 1.00 0.00 93 ALA A O 10
ATOM 18567 N N . ASN A 1 94 ? 10.071 4.996 -1.353 1.00 0.00 94 ASN A N 10
ATOM 18568 C CA . ASN A 1 94 ? 11.331 4.580 -1.957 1.00 0.00 94 ASN A CA 10
ATOM 18569 C C . ASN A 1 94 ? 12.067 3.601 -1.044 1.00 0.00 94 ASN A C 10
ATOM 18570 O O . ASN A 1 94 ? 12.841 2.765 -1.509 1.00 0.00 94 ASN A O 10
ATOM 18581 N N . GLU A 1 95 ? 11.815 3.710 0.255 1.00 0.00 95 GLU A N 10
ATOM 18582 C CA . GLU A 1 95 ? 12.459 2.842 1.237 1.00 0.00 95 GLU A CA 10
ATOM 18583 C C . GLU A 1 95 ? 11.945 1.408 1.128 1.00 0.00 95 GLU A C 10
ATOM 18584 O O . GLU A 1 95 ? 12.593 0.471 1.594 1.00 0.00 95 GLU A O 10
ATOM 18596 N N . CYS A 1 96 ? 10.781 1.244 0.510 1.00 0.00 96 CYS A N 10
ATOM 18597 C CA . CYS A 1 96 ? 10.177 -0.075 0.346 1.00 0.00 96 CYS A CA 10
ATOM 18598 C C . CYS A 1 96 ? 10.706 -0.768 -0.908 1.00 0.00 96 CYS A C 10
ATOM 18599 O O . CYS A 1 96 ? 10.998 -1.961 -0.888 1.00 0.00 96 CYS A O 10
ATOM 18606 N N . ILE A 1 97 ? 10.827 -0.015 -1.999 1.00 0.00 97 ILE A N 10
ATOM 18607 C CA . ILE A 1 97 ? 11.321 -0.566 -3.256 1.00 0.00 97 ILE A CA 10
ATOM 18608 C C . ILE A 1 97 ? 12.738 -1.114 -3.102 1.00 0.00 97 ILE A C 10
ATOM 18609 O O . ILE A 1 97 ? 13.086 -2.132 -3.700 1.00 0.00 97 ILE A O 10
ATOM 18625 N N . GLU A 1 98 ? 13.552 -0.434 -2.300 1.00 0.00 98 GLU A N 10
ATOM 18626 C CA . GLU A 1 98 ? 14.930 -0.859 -2.072 1.00 0.00 98 GLU A CA 10
ATOM 18627 C C . GLU A 1 98 ? 14.974 -2.267 -1.485 1.00 0.00 98 GLU A C 10
ATOM 18628 O O . GLU A 1 98 ? 15.858 -3.058 -1.810 1.00 0.00 98 GLU A O 10
ATOM 18640 N N . ASN A 1 99 ? 14.013 -2.569 -0.618 1.00 0.00 99 ASN A N 10
ATOM 18641 C CA . ASN A 1 99 ? 13.938 -3.878 0.014 1.00 0.00 99 ASN A CA 10
ATOM 18642 C C . ASN A 1 99 ? 12.910 -4.757 -0.692 1.00 0.00 99 ASN A C 10
ATOM 18643 O O . ASN A 1 99 ? 12.755 -5.934 -0.370 1.00 0.00 99 ASN A O 10
ATOM 18654 N N . ALA A 1 100 ? 12.209 -4.167 -1.655 1.00 0.00 100 ALA A N 10
ATOM 18655 C CA . ALA A 1 100 ? 11.191 -4.879 -2.414 1.00 0.00 100 ALA A CA 10
ATOM 18656 C C . ALA A 1 100 ? 11.274 -4.528 -3.896 1.00 0.00 100 ALA A C 10
ATOM 18657 O O . ALA A 1 100 ? 10.273 -4.163 -4.512 1.00 0.00 100 ALA A O 10
ATOM 18664 N N . LYS A 1 101 ? 12.478 -4.633 -4.452 1.00 0.00 101 LYS A N 10
ATOM 18665 C CA . LYS A 1 101 ? 12.704 -4.324 -5.867 1.00 0.00 101 LYS A CA 10
ATOM 18666 C C . LYS A 1 101 ? 11.621 -4.932 -6.756 1.00 0.00 101 LYS A C 10
ATOM 18667 O O . LYS A 1 101 ? 11.321 -4.405 -7.827 1.00 0.00 101 LYS A O 10
ATOM 18686 N N . GLY A 1 102 ? 11.038 -6.041 -6.310 1.00 0.00 102 GLY A N 10
ATOM 18687 C CA . GLY A 1 102 ? 9.995 -6.693 -7.081 1.00 0.00 102 GLY A CA 10
ATOM 18688 C C . GLY A 1 102 ? 10.206 -8.188 -7.214 1.00 0.00 102 GLY A C 10
ATOM 18689 O O . GLY A 1 102 ? 10.874 -8.647 -8.140 1.00 0.00 102 GLY A O 10
ATOM 18693 N N . GLU A 1 103 ? 9.633 -8.950 -6.286 1.00 0.00 103 GLU A N 10
ATOM 18694 C CA . GLU A 1 103 ? 9.752 -10.404 -6.307 1.00 0.00 103 GLU A CA 10
ATOM 18695 C C . GLU A 1 103 ? 9.011 -10.989 -7.507 1.00 0.00 103 GLU A C 10
ATOM 18696 O O . GLU A 1 103 ? 8.434 -10.254 -8.307 1.00 0.00 103 GLU A O 10
ATOM 18708 N N . THR A 1 104 ? 9.031 -12.312 -7.627 1.00 0.00 104 THR A N 10
ATOM 18709 C CA . THR A 1 104 ? 8.365 -12.986 -8.738 1.00 0.00 104 THR A CA 10
ATOM 18710 C C . THR A 1 104 ? 6.951 -13.419 -8.369 1.00 0.00 104 THR A C 10
ATOM 18711 O O . THR A 1 104 ? 6.080 -13.523 -9.234 1.00 0.00 104 THR A O 10
ATOM 18722 N N . ASP A 1 105 ? 6.725 -13.670 -7.083 1.00 0.00 105 ASP A N 10
ATOM 18723 C CA . ASP A 1 105 ? 5.410 -14.092 -6.610 1.00 0.00 105 ASP A CA 10
ATOM 18724 C C . ASP A 1 105 ? 4.672 -12.934 -5.948 1.00 0.00 105 ASP A C 10
ATOM 18725 O O . ASP A 1 105 ? 5.273 -12.137 -5.232 1.00 0.00 105 ASP A O 10
ATOM 18734 N N . GLU A 1 106 ? 3.367 -12.848 -6.196 1.00 0.00 106 GLU A N 10
ATOM 18735 C CA . GLU A 1 106 ? 2.543 -11.781 -5.631 1.00 0.00 106 GLU A CA 10
ATOM 18736 C C . GLU A 1 106 ? 2.782 -11.618 -4.133 1.00 0.00 106 GLU A C 10
ATOM 18737 O O . GLU A 1 106 ? 3.350 -10.617 -3.694 1.00 0.00 106 GLU A O 10
ATOM 18749 N N . CYS A 1 107 ? 2.348 -12.608 -3.355 1.00 0.00 107 CYS A N 10
ATOM 18750 C CA . CYS A 1 107 ? 2.501 -12.571 -1.902 1.00 0.00 107 CYS A CA 10
ATOM 18751 C C . CYS A 1 107 ? 3.951 -12.330 -1.488 1.00 0.00 107 CYS A C 10
ATOM 18752 O O . CYS A 1 107 ? 4.220 -11.967 -0.344 1.00 0.00 107 CYS A O 10
ATOM 18759 N N . ASN A 1 108 ? 4.881 -12.533 -2.416 1.00 0.00 108 ASN A N 10
ATOM 18760 C CA . ASN A 1 108 ? 6.296 -12.331 -2.129 1.00 0.00 108 ASN A CA 10
ATOM 18761 C C . ASN A 1 108 ? 6.699 -10.875 -2.362 1.00 0.00 108 ASN A C 10
ATOM 18762 O O . ASN A 1 108 ? 7.540 -10.333 -1.645 1.00 0.00 108 ASN A O 10
ATOM 18773 N N . ILE A 1 109 ? 6.092 -10.248 -3.368 1.00 0.00 109 ILE A N 10
ATOM 18774 C CA . ILE A 1 109 ? 6.389 -8.858 -3.696 1.00 0.00 109 ILE A CA 10
ATOM 18775 C C . ILE A 1 109 ? 5.861 -7.913 -2.621 1.00 0.00 109 ILE A C 10
ATOM 18776 O O . ILE A 1 109 ? 6.612 -7.116 -2.060 1.00 0.00 109 ILE A O 10
ATOM 18792 N N . GLY A 1 110 ? 4.564 -8.009 -2.343 1.00 0.00 110 GLY A N 10
ATOM 18793 C CA . GLY A 1 110 ? 3.955 -7.152 -1.345 1.00 0.00 110 GLY A CA 10
ATOM 18794 C C . GLY A 1 110 ? 4.552 -7.347 0.032 1.00 0.00 110 GLY A C 10
ATOM 18795 O O . GLY A 1 110 ? 4.811 -6.379 0.739 1.00 0.00 110 GLY A O 10
ATOM 18799 N N . ASN A 1 111 ? 4.769 -8.600 0.416 1.00 0.00 111 ASN A N 10
ATOM 18800 C CA . ASN A 1 111 ? 5.338 -8.910 1.725 1.00 0.00 111 ASN A CA 10
ATOM 18801 C C . ASN A 1 111 ? 6.610 -8.105 1.971 1.00 0.00 111 ASN A C 10
ATOM 18802 O O . ASN A 1 111 ? 6.938 -7.773 3.109 1.00 0.00 111 ASN A O 10
ATOM 18813 N N . LYS A 1 112 ? 7.323 -7.798 0.894 1.00 0.00 112 LYS A N 10
ATOM 18814 C CA . LYS A 1 112 ? 8.555 -7.027 0.983 1.00 0.00 112 LYS A CA 10
ATOM 18815 C C . LYS A 1 112 ? 8.267 -5.527 0.927 1.00 0.00 112 LYS A C 10
ATOM 18816 O O . LYS A 1 112 ? 9.039 -4.717 1.439 1.00 0.00 112 LYS A O 10
ATOM 18835 N N . TYR A 1 113 ? 7.148 -5.170 0.302 1.00 0.00 113 TYR A N 10
ATOM 18836 C CA . TYR A 1 113 ? 6.763 -3.769 0.160 1.00 0.00 113 TYR A CA 10
ATOM 18837 C C . TYR A 1 113 ? 5.982 -3.270 1.377 1.00 0.00 113 TYR A C 10
ATOM 18838 O O . TYR A 1 113 ? 6.431 -2.365 2.080 1.00 0.00 113 TYR A O 10
ATOM 18856 N N . THR A 1 114 ? 4.806 -3.857 1.610 1.00 0.00 114 THR A N 10
ATOM 18857 C CA . THR A 1 114 ? 3.964 -3.467 2.737 1.00 0.00 114 THR A CA 10
ATOM 18858 C C . THR A 1 114 ? 4.762 -3.420 4.039 1.00 0.00 114 THR A C 10
ATOM 18859 O O . THR A 1 114 ? 4.605 -2.496 4.837 1.00 0.00 114 THR A O 10
ATOM 18870 N N . ASP A 1 115 ? 5.609 -4.424 4.248 1.00 0.00 115 ASP A N 10
ATOM 18871 C CA . ASP A 1 115 ? 6.449 -4.501 5.441 1.00 0.00 115 ASP A CA 10
ATOM 18872 C C . ASP A 1 115 ? 7.121 -3.162 5.743 1.00 0.00 115 ASP A C 10
ATOM 18873 O O . ASP A 1 115 ? 7.252 -2.768 6.901 1.00 0.00 115 ASP A O 10
ATOM 18882 N N . CYS A 1 116 ? 7.544 -2.469 4.690 1.00 0.00 116 CYS A N 10
ATOM 18883 C CA . CYS A 1 116 ? 8.222 -1.186 4.836 1.00 0.00 116 CYS A CA 10
ATOM 18884 C C . CYS A 1 116 ? 7.244 -0.036 5.075 1.00 0.00 116 CYS A C 10
ATOM 18885 O O . CYS A 1 116 ? 7.432 0.762 5.995 1.00 0.00 116 CYS A O 10
ATOM 18892 N N . TYR A 1 117 ? 6.207 0.050 4.248 1.00 0.00 117 TYR A N 10
ATOM 18893 C CA . TYR A 1 117 ? 5.217 1.118 4.374 1.00 0.00 117 TYR A CA 10
ATOM 18894 C C . TYR A 1 117 ? 4.585 1.137 5.764 1.00 0.00 117 TYR A C 10
ATOM 18895 O O . TYR A 1 117 ? 4.327 2.204 6.322 1.00 0.00 117 TYR A O 10
ATOM 18913 N N . ILE A 1 118 ? 4.337 -0.044 6.317 1.00 0.00 118 ILE A N 10
ATOM 18914 C CA . ILE A 1 118 ? 3.739 -0.160 7.642 1.00 0.00 118 ILE A CA 10
ATOM 18915 C C . ILE A 1 118 ? 4.779 0.098 8.728 1.00 0.00 118 ILE A C 10
ATOM 18916 O O . ILE A 1 118 ? 4.445 0.442 9.861 1.00 0.00 118 ILE A O 10
ATOM 18932 N N . GLU A 1 119 ? 6.045 -0.058 8.371 1.00 0.00 119 GLU A N 10
ATOM 18933 C CA . GLU A 1 119 ? 7.130 0.149 9.320 1.00 0.00 119 GLU A CA 10
ATOM 18934 C C . GLU A 1 119 ? 7.326 1.630 9.634 1.00 0.00 119 GLU A C 10
ATOM 18935 O O . GLU A 1 119 ? 7.261 2.040 10.793 1.00 0.00 119 GLU A O 10
ATOM 18947 N N . LYS A 1 120 ? 7.563 2.431 8.599 1.00 0.00 120 LYS A N 10
ATOM 18948 C CA . LYS A 1 120 ? 7.800 3.859 8.778 1.00 0.00 120 LYS A CA 10
ATOM 18949 C C . LYS A 1 120 ? 6.507 4.676 8.792 1.00 0.00 120 LYS A C 10
ATOM 18950 O O . LYS A 1 120 ? 6.338 5.558 9.635 1.00 0.00 120 LYS A O 10
ATOM 18969 N N . LEU A 1 121 ? 5.600 4.387 7.864 1.00 0.00 121 LEU A N 10
ATOM 18970 C CA . LEU A 1 121 ? 4.349 5.140 7.765 1.00 0.00 121 LEU A CA 10
ATOM 18971 C C . LEU A 1 121 ? 3.166 4.416 8.408 1.00 0.00 121 LEU A C 10
ATOM 18972 O O . LEU A 1 121 ? 2.096 5.008 8.563 1.00 0.00 121 LEU A O 10
ATOM 18988 N N . PHE A 1 122 ? 3.344 3.145 8.771 1.00 0.00 122 PHE A N 10
ATOM 18989 C CA . PHE A 1 122 ? 2.268 2.361 9.384 1.00 0.00 122 PHE A CA 10
ATOM 18990 C C . PHE A 1 122 ? 1.200 1.991 8.348 1.00 0.00 122 PHE A C 10
ATOM 18991 O O . PHE A 1 122 ? 0.482 1.005 8.511 1.00 0.00 122 PHE A O 10
ATOM 19008 N N . SER A 1 123 ? 1.125 2.765 7.268 1.00 0.00 123 SER A N 10
ATOM 19009 C CA . SER A 1 123 ? 0.148 2.513 6.212 1.00 0.00 123 SER A CA 10
ATOM 19010 C C . SER A 1 123 ? 0.513 3.278 4.943 1.00 0.00 123 SER A C 10
ATOM 19011 O O . SER A 1 123 ? -0.284 3.361 4.006 1.00 0.00 123 SER A O 10
ATOM 19041 N N . ILE A 1 1 ? 0.525 12.983 12.060 1.00 0.00 1 ILE A N 11
ATOM 19042 C CA . ILE A 1 1 ? -0.507 13.117 11.001 1.00 0.00 1 ILE A CA 11
ATOM 19043 C C . ILE A 1 1 ? -1.789 12.387 11.390 1.00 0.00 1 ILE A C 11
ATOM 19044 O O . ILE A 1 1 ? -1.746 11.326 12.009 1.00 0.00 1 ILE A O 11
ATOM 19059 N N . ASP A 1 2 ? -2.928 12.969 11.025 1.00 0.00 2 ASP A N 11
ATOM 19060 C CA . ASP A 1 2 ? -4.223 12.376 11.339 1.00 0.00 2 ASP A CA 11
ATOM 19061 C C . ASP A 1 2 ? -4.406 11.054 10.600 1.00 0.00 2 ASP A C 11
ATOM 19062 O O . ASP A 1 2 ? -4.074 10.941 9.420 1.00 0.00 2 ASP A O 11
ATOM 19071 N N . GLN A 1 3 ? -4.934 10.057 11.302 1.00 0.00 3 GLN A N 11
ATOM 19072 C CA . GLN A 1 3 ? -5.156 8.740 10.715 1.00 0.00 3 GLN A CA 11
ATOM 19073 C C . GLN A 1 3 ? -6.330 8.764 9.741 1.00 0.00 3 GLN A C 11
ATOM 19074 O O . GLN A 1 3 ? -6.608 7.774 9.067 1.00 0.00 3 GLN A O 11
ATOM 19088 N N . ASP A 1 4 ? -7.014 9.902 9.674 1.00 0.00 4 ASP A N 11
ATOM 19089 C CA . ASP A 1 4 ? -8.158 10.053 8.781 1.00 0.00 4 ASP A CA 11
ATOM 19090 C C . ASP A 1 4 ? -7.712 10.111 7.323 1.00 0.00 4 ASP A C 11
ATOM 19091 O O . ASP A 1 4 ? -8.257 9.411 6.468 1.00 0.00 4 ASP A O 11
ATOM 19100 N N . THR A 1 5 ? -6.715 10.944 7.047 1.00 0.00 5 THR A N 11
ATOM 19101 C CA . THR A 1 5 ? -6.198 11.102 5.693 1.00 0.00 5 THR A CA 11
ATOM 19102 C C . THR A 1 5 ? -5.678 9.780 5.142 1.00 0.00 5 THR A C 11
ATOM 19103 O O . THR A 1 5 ? -5.630 9.581 3.933 1.00 0.00 5 THR A O 11
ATOM 19114 N N . VAL A 1 6 ? -5.289 8.881 6.037 1.00 0.00 6 VAL A N 11
ATOM 19115 C CA . VAL A 1 6 ? -4.765 7.579 5.637 1.00 0.00 6 VAL A CA 11
ATOM 19116 C C . VAL A 1 6 ? -5.877 6.550 5.441 1.00 0.00 6 VAL A C 11
ATOM 19117 O O . VAL A 1 6 ? -6.102 6.067 4.333 1.00 0.00 6 VAL A O 11
ATOM 19130 N N . VAL A 1 7 ? -6.574 6.231 6.524 1.00 0.00 7 VAL A N 11
ATOM 19131 C CA . VAL A 1 7 ? -7.646 5.241 6.492 1.00 0.00 7 VAL A CA 11
ATOM 19132 C C . VAL A 1 7 ? -8.783 5.634 5.546 1.00 0.00 7 VAL A C 11
ATOM 19133 O O . VAL A 1 7 ? -9.093 4.908 4.602 1.00 0.00 7 VAL A O 11
ATOM 19146 N N . ALA A 1 8 ? -9.398 6.783 5.806 1.00 0.00 8 ALA A N 11
ATOM 19147 C CA . ALA A 1 8 ? -10.520 7.257 4.998 1.00 0.00 8 ALA A CA 11
ATOM 19148 C C . ALA A 1 8 ? -10.177 7.352 3.510 1.00 0.00 8 ALA A C 11
ATOM 19149 O O . ALA A 1 8 ? -11.060 7.233 2.662 1.00 0.00 8 ALA A O 11
ATOM 19156 N N . LYS A 1 9 ? -8.904 7.565 3.190 1.00 0.00 9 LYS A N 11
ATOM 19157 C CA . LYS A 1 9 ? -8.490 7.682 1.795 1.00 0.00 9 LYS A CA 11
ATOM 19158 C C . LYS A 1 9 ? -8.147 6.323 1.196 1.00 0.00 9 LYS A C 11
ATOM 19159 O O . LYS A 1 9 ? -8.755 5.898 0.218 1.00 0.00 9 LYS A O 11
ATOM 19178 N N . TYR A 1 10 ? -7.174 5.643 1.787 1.00 0.00 10 TYR A N 11
ATOM 19179 C CA . TYR A 1 10 ? -6.754 4.333 1.301 1.00 0.00 10 TYR A CA 11
ATOM 19180 C C . TYR A 1 10 ? -7.947 3.404 1.110 1.00 0.00 10 TYR A C 11
ATOM 19181 O O . TYR A 1 10 ? -7.893 2.465 0.316 1.00 0.00 10 TYR A O 11
ATOM 19199 N N . MET A 1 11 ? -9.022 3.673 1.839 1.00 0.00 11 MET A N 11
ATOM 19200 C CA . MET A 1 11 ? -10.227 2.865 1.746 1.00 0.00 11 MET A CA 11
ATOM 19201 C C . MET A 1 11 ? -11.069 3.289 0.544 1.00 0.00 11 MET A C 11
ATOM 19202 O O . MET A 1 11 ? -11.280 2.509 -0.385 1.00 0.00 11 MET A O 11
ATOM 19216 N N . GLU A 1 12 ? -11.526 4.535 0.564 1.00 0.00 12 GLU A N 11
ATOM 19217 C CA . GLU A 1 12 ? -12.356 5.074 -0.510 1.00 0.00 12 GLU A CA 11
ATOM 19218 C C . GLU A 1 12 ? -11.577 5.226 -1.815 1.00 0.00 12 GLU A C 11
ATOM 19219 O O . GLU A 1 12 ? -11.987 4.708 -2.854 1.00 0.00 12 GLU A O 11
ATOM 19231 N N . TYR A 1 13 ? -10.454 5.939 -1.754 1.00 0.00 13 TYR A N 11
ATOM 19232 C CA . TYR A 1 13 ? -9.623 6.178 -2.932 1.00 0.00 13 TYR A CA 11
ATOM 19233 C C . TYR A 1 13 ? -9.291 4.875 -3.655 1.00 0.00 13 TYR A C 11
ATOM 19234 O O . TYR A 1 13 ? -8.996 4.882 -4.850 1.00 0.00 13 TYR A O 11
ATOM 19252 N N . LEU A 1 14 ? -9.346 3.760 -2.932 1.00 0.00 14 LEU A N 11
ATOM 19253 C CA . LEU A 1 14 ? -9.044 2.460 -3.522 1.00 0.00 14 LEU A CA 11
ATOM 19254 C C . LEU A 1 14 ? -9.999 1.380 -3.017 1.00 0.00 14 LEU A C 11
ATOM 19255 O O . LEU A 1 14 ? -9.577 0.422 -2.372 1.00 0.00 14 LEU A O 11
ATOM 19271 N N . MET A 1 15 ? -11.287 1.540 -3.311 1.00 0.00 15 MET A N 11
ATOM 19272 C CA . MET A 1 15 ? -12.291 0.568 -2.896 1.00 0.00 15 MET A CA 11
ATOM 19273 C C . MET A 1 15 ? -12.846 -0.209 -4.096 1.00 0.00 15 MET A C 11
ATOM 19274 O O . MET A 1 15 ? -12.875 -1.439 -4.072 1.00 0.00 15 MET A O 11
ATOM 19288 N N . PRO A 1 16 ? -13.302 0.486 -5.163 1.00 0.00 16 PRO A N 11
ATOM 19289 C CA . PRO A 1 16 ? -13.839 -0.182 -6.354 1.00 0.00 16 PRO A CA 11
ATOM 19290 C C . PRO A 1 16 ? -12.814 -1.112 -6.992 1.00 0.00 16 PRO A C 11
ATOM 19291 O O . PRO A 1 16 ? -13.155 -1.952 -7.826 1.00 0.00 16 PRO A O 11
ATOM 19302 N N . ASP A 1 17 ? -11.556 -0.953 -6.593 1.00 0.00 17 ASP A N 11
ATOM 19303 C CA . ASP A 1 17 ? -10.474 -1.772 -7.122 1.00 0.00 17 ASP A CA 11
ATOM 19304 C C . ASP A 1 17 ? -10.207 -2.968 -6.216 1.00 0.00 17 ASP A C 11
ATOM 19305 O O . ASP A 1 17 ? -9.608 -3.957 -6.640 1.00 0.00 17 ASP A O 11
ATOM 19314 N N . ILE A 1 18 ? -10.652 -2.871 -4.967 1.00 0.00 18 ILE A N 11
ATOM 19315 C CA . ILE A 1 18 ? -10.462 -3.951 -4.004 1.00 0.00 18 ILE A CA 11
ATOM 19316 C C . ILE A 1 18 ? -11.510 -5.048 -4.182 1.00 0.00 18 ILE A C 11
ATOM 19317 O O . ILE A 1 18 ? -11.206 -6.229 -4.034 1.00 0.00 18 ILE A O 11
ATOM 19333 N N . MET A 1 19 ? -12.737 -4.647 -4.508 1.00 0.00 19 MET A N 11
ATOM 19334 C CA . MET A 1 19 ? -13.842 -5.590 -4.689 1.00 0.00 19 MET A CA 11
ATOM 19335 C C . MET A 1 19 ? -13.448 -6.812 -5.534 1.00 0.00 19 MET A C 11
ATOM 19336 O O . MET A 1 19 ? -13.697 -7.945 -5.125 1.00 0.00 19 MET A O 11
ATOM 19350 N N . PRO A 1 20 ? -12.833 -6.609 -6.720 1.00 0.00 20 PRO A N 11
ATOM 19351 C CA . PRO A 1 20 ? -12.435 -7.720 -7.599 1.00 0.00 20 PRO A CA 11
ATOM 19352 C C . PRO A 1 20 ? -11.642 -8.809 -6.876 1.00 0.00 20 PRO A C 11
ATOM 19353 O O . PRO A 1 20 ? -11.986 -9.989 -6.951 1.00 0.00 20 PRO A O 11
ATOM 19364 N N . CYS A 1 21 ? -10.582 -8.410 -6.179 1.00 0.00 21 CYS A N 11
ATOM 19365 C CA . CYS A 1 21 ? -9.734 -9.360 -5.457 1.00 0.00 21 CYS A CA 11
ATOM 19366 C C . CYS A 1 21 ? -10.285 -9.664 -4.070 1.00 0.00 21 CYS A C 11
ATOM 19367 O O . CYS A 1 21 ? -9.868 -10.627 -3.428 1.00 0.00 21 CYS A O 11
ATOM 19374 N N . ALA A 1 22 ? -11.215 -8.839 -3.608 1.00 0.00 22 ALA A N 11
ATOM 19375 C CA . ALA A 1 22 ? -11.819 -9.030 -2.293 1.00 0.00 22 ALA A CA 11
ATOM 19376 C C . ALA A 1 22 ? -12.648 -10.310 -2.249 1.00 0.00 22 ALA A C 11
ATOM 19377 O O . ALA A 1 22 ? -13.126 -10.713 -1.192 1.00 0.00 22 ALA A O 11
ATOM 19384 N N . ASP A 1 23 ? -12.823 -10.938 -3.408 1.00 0.00 23 ASP A N 11
ATOM 19385 C CA . ASP A 1 23 ? -13.588 -12.179 -3.495 1.00 0.00 23 ASP A CA 11
ATOM 19386 C C . ASP A 1 23 ? -12.713 -13.382 -3.152 1.00 0.00 23 ASP A C 11
ATOM 19387 O O . ASP A 1 23 ? -13.063 -14.194 -2.297 1.00 0.00 23 ASP A O 11
ATOM 19396 N N . GLU A 1 24 ? -11.574 -13.484 -3.830 1.00 0.00 24 GLU A N 11
ATOM 19397 C CA . GLU A 1 24 ? -10.640 -14.587 -3.619 1.00 0.00 24 GLU A CA 11
ATOM 19398 C C . GLU A 1 24 ? -9.687 -14.296 -2.463 1.00 0.00 24 GLU A C 11
ATOM 19399 O O . GLU A 1 24 ? -9.074 -15.204 -1.901 1.00 0.00 24 GLU A O 11
ATOM 19411 N N . LEU A 1 25 ? -9.573 -13.022 -2.116 1.00 0.00 25 LEU A N 11
ATOM 19412 C CA . LEU A 1 25 ? -8.684 -12.581 -1.045 1.00 0.00 25 LEU A CA 11
ATOM 19413 C C . LEU A 1 25 ? -9.443 -11.767 -0.005 1.00 0.00 25 LEU A C 11
ATOM 19414 O O . LEU A 1 25 ? -8.952 -10.748 0.471 1.00 0.00 25 LEU A O 11
ATOM 19430 N N . HIS A 1 26 ? -10.650 -12.211 0.310 1.00 0.00 26 HIS A N 11
ATOM 19431 C CA . HIS A 1 26 ? -11.511 -11.533 1.284 1.00 0.00 26 HIS A CA 11
ATOM 19432 C C . HIS A 1 26 ? -10.911 -11.529 2.696 1.00 0.00 26 HIS A C 11
ATOM 19433 O O . HIS A 1 26 ? -11.430 -12.181 3.603 1.00 0.00 26 HIS A O 11
ATOM 19448 N N . ILE A 1 27 ? -9.817 -10.795 2.869 1.00 0.00 27 ILE A N 11
ATOM 19449 C CA . ILE A 1 27 ? -9.149 -10.665 4.157 1.00 0.00 27 ILE A CA 11
ATOM 19450 C C . ILE A 1 27 ? -8.279 -9.411 4.179 1.00 0.00 27 ILE A C 11
ATOM 19451 O O . ILE A 1 27 ? -7.076 -9.483 4.430 1.00 0.00 27 ILE A O 11
ATOM 19467 N N . SER A 1 28 ? -8.891 -8.263 3.904 1.00 0.00 28 SER A N 11
ATOM 19468 C CA . SER A 1 28 ? -8.164 -6.997 3.890 1.00 0.00 28 SER A CA 11
ATOM 19469 C C . SER A 1 28 ? -7.473 -6.753 5.226 1.00 0.00 28 SER A C 11
ATOM 19470 O O . SER A 1 28 ? -7.520 -7.595 6.121 1.00 0.00 28 SER A O 11
ATOM 19478 N N . GLU A 1 29 ? -6.838 -5.597 5.364 1.00 0.00 29 GLU A N 11
ATOM 19479 C CA . GLU A 1 29 ? -6.138 -5.261 6.596 1.00 0.00 29 GLU A CA 11
ATOM 19480 C C . GLU A 1 29 ? -7.116 -5.082 7.759 1.00 0.00 29 GLU A C 11
ATOM 19481 O O . GLU A 1 29 ? -6.742 -4.594 8.823 1.00 0.00 29 GLU A O 11
ATOM 19493 N N . ASP A 1 30 ? -8.372 -5.465 7.539 1.00 0.00 30 ASP A N 11
ATOM 19494 C CA . ASP A 1 30 ? -9.400 -5.371 8.568 1.00 0.00 30 ASP A CA 11
ATOM 19495 C C . ASP A 1 30 ? -9.741 -6.759 9.108 1.00 0.00 30 ASP A C 11
ATOM 19496 O O . ASP A 1 30 ? -10.152 -6.906 10.260 1.00 0.00 30 ASP A O 11
ATOM 19505 N N . ILE A 1 31 ? -9.567 -7.775 8.261 1.00 0.00 31 ILE A N 11
ATOM 19506 C CA . ILE A 1 31 ? -9.851 -9.157 8.643 1.00 0.00 31 ILE A CA 11
ATOM 19507 C C . ILE A 1 31 ? -8.555 -9.938 8.857 1.00 0.00 31 ILE A C 11
ATOM 19508 O O . ILE A 1 31 ? -8.445 -10.736 9.787 1.00 0.00 31 ILE A O 11
ATOM 19524 N N . ALA A 1 32 ? -7.578 -9.696 7.987 1.00 0.00 32 ALA A N 11
ATOM 19525 C CA . ALA A 1 32 ? -6.279 -10.356 8.076 1.00 0.00 32 ALA A CA 11
ATOM 19526 C C . ALA A 1 32 ? -5.529 -9.917 9.326 1.00 0.00 32 ALA A C 11
ATOM 19527 O O . ALA A 1 32 ? -4.403 -10.351 9.568 1.00 0.00 32 ALA A O 11
ATOM 19534 N N . THR A 1 33 ? -6.156 -9.055 10.121 1.00 0.00 33 THR A N 11
ATOM 19535 C CA . THR A 1 33 ? -5.536 -8.547 11.335 1.00 0.00 33 THR A CA 11
ATOM 19536 C C . THR A 1 33 ? -6.349 -8.905 12.579 1.00 0.00 33 THR A C 11
ATOM 19537 O O . THR A 1 33 ? -6.639 -8.048 13.416 1.00 0.00 33 THR A O 11
ATOM 19548 N N . ASN A 1 34 ? -6.704 -10.181 12.701 1.00 0.00 34 ASN A N 11
ATOM 19549 C CA . ASN A 1 34 ? -7.478 -10.656 13.844 1.00 0.00 34 ASN A CA 11
ATOM 19550 C C . ASN A 1 34 ? -6.865 -10.184 15.161 1.00 0.00 34 ASN A C 11
ATOM 19551 O O . ASN A 1 34 ? -5.920 -10.785 15.673 1.00 0.00 34 ASN A O 11
ATOM 19562 N N . ILE A 1 35 ? -7.418 -9.101 15.707 1.00 0.00 35 ILE A N 11
ATOM 19563 C CA . ILE A 1 35 ? -6.932 -8.531 16.959 1.00 0.00 35 ILE A CA 11
ATOM 19564 C C . ILE A 1 35 ? -5.477 -8.085 16.826 1.00 0.00 35 ILE A C 11
ATOM 19565 O O . ILE A 1 35 ? -4.602 -8.568 17.544 1.00 0.00 35 ILE A O 11
ATOM 19581 N N . GLN A 1 36 ? -5.234 -7.151 15.907 1.00 0.00 36 GLN A N 11
ATOM 19582 C CA . GLN A 1 36 ? -3.902 -6.630 15.657 1.00 0.00 36 GLN A CA 11
ATOM 19583 C C . GLN A 1 36 ? -4.006 -5.386 14.791 1.00 0.00 36 GLN A C 11
ATOM 19584 O O . GLN A 1 36 ? -5.100 -4.999 14.378 1.00 0.00 36 GLN A O 11
ATOM 19598 N N . ALA A 1 37 ? -2.878 -4.754 14.529 1.00 0.00 37 ALA A N 11
ATOM 19599 C CA . ALA A 1 37 ? -2.862 -3.554 13.712 1.00 0.00 37 ALA A CA 11
ATOM 19600 C C . ALA A 1 37 ? -2.732 -3.869 12.218 1.00 0.00 37 ALA A C 11
ATOM 19601 O O . ALA A 1 37 ? -3.669 -3.660 11.449 1.00 0.00 37 ALA A O 11
ATOM 19608 N N . ALA A 1 38 ? -1.564 -4.374 11.815 1.00 0.00 38 ALA A N 11
ATOM 19609 C CA . ALA A 1 38 ? -1.310 -4.701 10.410 1.00 0.00 38 ALA A CA 11
ATOM 19610 C C . ALA A 1 38 ? -0.208 -5.748 10.273 1.00 0.00 38 ALA A C 11
ATOM 19611 O O . ALA A 1 38 ? -0.066 -6.617 11.130 1.00 0.00 38 ALA A O 11
ATOM 19618 N N . LYS A 1 39 ? 0.584 -5.650 9.192 1.00 0.00 39 LYS A N 11
ATOM 19619 C CA . LYS A 1 39 ? 1.686 -6.588 8.944 1.00 0.00 39 LYS A CA 11
ATOM 19620 C C . LYS A 1 39 ? 2.508 -6.794 10.219 1.00 0.00 39 LYS A C 11
ATOM 19621 O O . LYS A 1 39 ? 3.288 -7.742 10.326 1.00 0.00 39 LYS A O 11
ATOM 19640 N N . ASN A 1 40 ? 2.318 -5.890 11.174 1.00 0.00 40 ASN A N 11
ATOM 19641 C CA . ASN A 1 40 ? 2.996 -5.946 12.463 1.00 0.00 40 ASN A CA 11
ATOM 19642 C C . ASN A 1 40 ? 2.448 -7.087 13.324 1.00 0.00 40 ASN A C 11
ATOM 19643 O O . ASN A 1 40 ? 2.369 -6.973 14.549 1.00 0.00 40 ASN A O 11
ATOM 19654 N N . GLY A 1 41 ? 2.068 -8.185 12.674 1.00 0.00 41 GLY A N 11
ATOM 19655 C CA . GLY A 1 41 ? 1.541 -9.340 13.382 1.00 0.00 41 GLY A CA 11
ATOM 19656 C C . GLY A 1 41 ? 0.093 -9.653 13.046 1.00 0.00 41 GLY A C 11
ATOM 19657 O O . GLY A 1 41 ? -0.585 -10.358 13.795 1.00 0.00 41 GLY A O 11
ATOM 19661 N N . ALA A 1 42 ? -0.380 -9.134 11.918 1.00 0.00 42 ALA A N 11
ATOM 19662 C CA . ALA A 1 42 ? -1.738 -9.407 11.454 1.00 0.00 42 ALA A CA 11
ATOM 19663 C C . ALA A 1 42 ? -1.740 -10.697 10.656 1.00 0.00 42 ALA A C 11
ATOM 19664 O O . ALA A 1 42 ? -2.537 -11.601 10.900 1.00 0.00 42 ALA A O 11
ATOM 19671 N N . ASP A 1 43 ? -0.815 -10.765 9.710 1.00 0.00 43 ASP A N 11
ATOM 19672 C CA . ASP A 1 43 ? -0.665 -11.926 8.853 1.00 0.00 43 ASP A CA 11
ATOM 19673 C C . ASP A 1 43 ? 0.595 -11.776 8.007 1.00 0.00 43 ASP A C 11
ATOM 19674 O O . ASP A 1 43 ? 1.390 -12.709 7.889 1.00 0.00 43 ASP A O 11
ATOM 19683 N N . MET A 1 44 ? 0.763 -10.585 7.424 1.00 0.00 44 MET A N 11
ATOM 19684 C CA . MET A 1 44 ? 1.930 -10.280 6.593 1.00 0.00 44 MET A CA 11
ATOM 19685 C C . MET A 1 44 ? 2.004 -11.205 5.374 1.00 0.00 44 MET A C 11
ATOM 19686 O O . MET A 1 44 ? 2.876 -11.044 4.524 1.00 0.00 44 MET A O 11
ATOM 19700 N N . SER A 1 45 ? 1.107 -12.187 5.312 1.00 0.00 45 SER A N 11
ATOM 19701 C CA . SER A 1 45 ? 1.077 -13.133 4.203 1.00 0.00 45 SER A CA 11
ATOM 19702 C C . SER A 1 45 ? 0.133 -12.681 3.086 1.00 0.00 45 SER A C 11
ATOM 19703 O O . SER A 1 45 ? 0.548 -12.534 1.935 1.00 0.00 45 SER A O 11
ATOM 19711 N N . GLN A 1 46 ? -1.138 -12.470 3.432 1.00 0.00 46 GLN A N 11
ATOM 19712 C CA . GLN A 1 46 ? -2.144 -12.072 2.450 1.00 0.00 46 GLN A CA 11
ATOM 19713 C C . GLN A 1 46 ? -2.232 -10.558 2.261 1.00 0.00 46 GLN A C 11
ATOM 19714 O O . GLN A 1 46 ? -2.633 -10.088 1.198 1.00 0.00 46 GLN A O 11
ATOM 19728 N N . LEU A 1 47 ? -1.881 -9.795 3.292 1.00 0.00 47 LEU A N 11
ATOM 19729 C CA . LEU A 1 47 ? -1.930 -8.338 3.212 1.00 0.00 47 LEU A CA 11
ATOM 19730 C C . LEU A 1 47 ? -1.228 -7.843 1.960 1.00 0.00 47 LEU A C 11
ATOM 19731 O O . LEU A 1 47 ? -1.755 -6.999 1.232 1.00 0.00 47 LEU A O 11
ATOM 19747 N N . GLY A 1 48 ? -0.043 -8.370 1.709 1.00 0.00 48 GLY A N 11
ATOM 19748 C CA . GLY A 1 48 ? 0.696 -7.982 0.531 1.00 0.00 48 GLY A CA 11
ATOM 19749 C C . GLY A 1 48 ? 0.134 -8.626 -0.718 1.00 0.00 48 GLY A C 11
ATOM 19750 O O . GLY A 1 48 ? 0.865 -8.887 -1.673 1.00 0.00 48 GLY A O 11
ATOM 19754 N N . CYS A 1 49 ? -1.170 -8.890 -0.706 1.00 0.00 49 CYS A N 11
ATOM 19755 C CA . CYS A 1 49 ? -1.827 -9.510 -1.842 1.00 0.00 49 CYS A CA 11
ATOM 19756 C C . CYS A 1 49 ? -3.109 -8.779 -2.207 1.00 0.00 49 CYS A C 11
ATOM 19757 O O . CYS A 1 49 ? -3.164 -8.101 -3.230 1.00 0.00 49 CYS A O 11
ATOM 19764 N N . LEU A 1 50 ? -4.147 -8.939 -1.385 1.00 0.00 50 LEU A N 11
ATOM 19765 C CA . LEU A 1 50 ? -5.412 -8.259 -1.637 1.00 0.00 50 LEU A CA 11
ATOM 19766 C C . LEU A 1 50 ? -5.148 -6.779 -1.833 1.00 0.00 50 LEU A C 11
ATOM 19767 O O . LEU A 1 50 ? -5.671 -6.151 -2.754 1.00 0.00 50 LEU A O 11
ATOM 19783 N N . LYS A 1 51 ? -4.324 -6.231 -0.949 1.00 0.00 51 LYS A N 11
ATOM 19784 C CA . LYS A 1 51 ? -3.957 -4.831 -1.018 1.00 0.00 51 LYS A CA 11
ATOM 19785 C C . LYS A 1 51 ? -2.972 -4.620 -2.159 1.00 0.00 51 LYS A C 11
ATOM 19786 O O . LYS A 1 51 ? -2.874 -3.526 -2.718 1.00 0.00 51 LYS A O 11
ATOM 19805 N N . ALA A 1 52 ? -2.244 -5.686 -2.512 1.00 0.00 52 ALA A N 11
ATOM 19806 C CA . ALA A 1 52 ? -1.273 -5.615 -3.599 1.00 0.00 52 ALA A CA 11
ATOM 19807 C C . ALA A 1 52 ? -1.981 -5.700 -4.942 1.00 0.00 52 ALA A C 11
ATOM 19808 O O . ALA A 1 52 ? -1.417 -5.356 -5.983 1.00 0.00 52 ALA A O 11
ATOM 19815 N N . CYS A 1 53 ? -3.224 -6.158 -4.904 1.00 0.00 53 CYS A N 11
ATOM 19816 C CA . CYS A 1 53 ? -4.031 -6.294 -6.103 1.00 0.00 53 CYS A CA 11
ATOM 19817 C C . CYS A 1 53 ? -4.413 -4.924 -6.638 1.00 0.00 53 CYS A C 11
ATOM 19818 O O . CYS A 1 53 ? -4.522 -4.722 -7.848 1.00 0.00 53 CYS A O 11
ATOM 19825 N N . VAL A 1 54 ? -4.605 -3.979 -5.726 1.00 0.00 54 VAL A N 11
ATOM 19826 C CA . VAL A 1 54 ? -4.973 -2.621 -6.093 1.00 0.00 54 VAL A CA 11
ATOM 19827 C C . VAL A 1 54 ? -3.825 -1.919 -6.810 1.00 0.00 54 VAL A C 11
ATOM 19828 O O . VAL A 1 54 ? -4.042 -0.989 -7.587 1.00 0.00 54 VAL A O 11
ATOM 19841 N N . MET A 1 55 ? -2.602 -2.373 -6.546 1.00 0.00 55 MET A N 11
ATOM 19842 C CA . MET A 1 55 ? -1.422 -1.786 -7.164 1.00 0.00 55 MET A CA 11
ATOM 19843 C C . MET A 1 55 ? -1.477 -1.919 -8.682 1.00 0.00 55 MET A C 11
ATOM 19844 O O . MET A 1 55 ? -1.210 -0.961 -9.407 1.00 0.00 55 MET A O 11
ATOM 19858 N N . LYS A 1 56 ? -1.829 -3.109 -9.161 1.00 0.00 56 LYS A N 11
ATOM 19859 C CA . LYS A 1 56 ? -1.922 -3.348 -10.599 1.00 0.00 56 LYS A CA 11
ATOM 19860 C C . LYS A 1 56 ? -3.187 -2.714 -11.168 1.00 0.00 56 LYS A C 11
ATOM 19861 O O . LYS A 1 56 ? -3.315 -2.541 -12.381 1.00 0.00 56 LYS A O 11
ATOM 19880 N N . ARG A 1 57 ? -4.117 -2.366 -10.284 1.00 0.00 57 ARG A N 11
ATOM 19881 C CA . ARG A 1 57 ? -5.368 -1.743 -10.701 1.00 0.00 57 ARG A CA 11
ATOM 19882 C C . ARG A 1 57 ? -5.151 -0.272 -11.042 1.00 0.00 57 ARG A C 11
ATOM 19883 O O . ARG A 1 57 ? -5.924 0.321 -11.796 1.00 0.00 57 ARG A O 11
ATOM 19904 N N . ILE A 1 58 ? -4.091 0.310 -10.484 1.00 0.00 58 ILE A N 11
ATOM 19905 C CA . ILE A 1 58 ? -3.772 1.713 -10.726 1.00 0.00 58 ILE A CA 11
ATOM 19906 C C . ILE A 1 58 ? -2.476 1.864 -11.517 1.00 0.00 58 ILE A C 11
ATOM 19907 O O . ILE A 1 58 ? -1.795 2.887 -11.423 1.00 0.00 58 ILE A O 11
ATOM 19923 N N . GLU A 1 59 ? -2.143 0.839 -12.298 1.00 0.00 59 GLU A N 11
ATOM 19924 C CA . GLU A 1 59 ? -0.930 0.851 -13.111 1.00 0.00 59 GLU A CA 11
ATOM 19925 C C . GLU A 1 59 ? 0.314 1.053 -12.251 1.00 0.00 59 GLU A C 11
ATOM 19926 O O . GLU A 1 59 ? 1.023 2.050 -12.392 1.00 0.00 59 GLU A O 11
ATOM 19938 N N . MET A 1 60 ? 0.577 0.101 -11.361 1.00 0.00 60 MET A N 11
ATOM 19939 C CA . MET A 1 60 ? 1.738 0.178 -10.484 1.00 0.00 60 MET A CA 11
ATOM 19940 C C . MET A 1 60 ? 2.400 -1.188 -10.342 1.00 0.00 60 MET A C 11
ATOM 19941 O O . MET A 1 60 ? 3.574 -1.285 -9.991 1.00 0.00 60 MET A O 11
ATOM 19955 N N . LEU A 1 61 ? 1.643 -2.243 -10.632 1.00 0.00 61 LEU A N 11
ATOM 19956 C CA . LEU A 1 61 ? 2.154 -3.605 -10.538 1.00 0.00 61 LEU A CA 11
ATOM 19957 C C . LEU A 1 61 ? 1.967 -4.341 -11.864 1.00 0.00 61 LEU A C 11
ATOM 19958 O O . LEU A 1 61 ? 0.879 -4.823 -12.173 1.00 0.00 61 LEU A O 11
ATOM 19974 N N . LYS A 1 62 ? 3.037 -4.421 -12.646 1.00 0.00 62 LYS A N 11
ATOM 19975 C CA . LYS A 1 62 ? 2.990 -5.093 -13.939 1.00 0.00 62 LYS A CA 11
ATOM 19976 C C . LYS A 1 62 ? 4.047 -6.190 -14.022 1.00 0.00 62 LYS A C 11
ATOM 19977 O O . LYS A 1 62 ? 5.160 -5.959 -14.486 1.00 0.00 62 LYS A O 11
ATOM 19996 N N . GLY A 1 63 ? 3.691 -7.388 -13.571 1.00 0.00 63 GLY A N 11
ATOM 19997 C CA . GLY A 1 63 ? 4.628 -8.492 -13.608 1.00 0.00 63 GLY A CA 11
ATOM 19998 C C . GLY A 1 63 ? 5.868 -8.224 -12.779 1.00 0.00 63 GLY A C 11
ATOM 19999 O O . GLY A 1 63 ? 6.980 -8.207 -13.307 1.00 0.00 63 GLY A O 11
ATOM 20003 N N . THR A 1 64 ? 5.661 -7.993 -11.483 1.00 0.00 64 THR A N 11
ATOM 20004 C CA . THR A 1 64 ? 6.743 -7.726 -10.531 1.00 0.00 64 THR A CA 11
ATOM 20005 C C . THR A 1 64 ? 7.334 -6.339 -10.745 1.00 0.00 64 THR A C 11
ATOM 20006 O O . THR A 1 64 ? 8.356 -5.991 -10.153 1.00 0.00 64 THR A O 11
ATOM 20017 N N . GLU A 1 65 ? 6.685 -5.551 -11.593 1.00 0.00 65 GLU A N 11
ATOM 20018 C CA . GLU A 1 65 ? 7.140 -4.198 -11.873 1.00 0.00 65 GLU A CA 11
ATOM 20019 C C . GLU A 1 65 ? 6.454 -3.195 -10.955 1.00 0.00 65 GLU A C 11
ATOM 20020 O O . GLU A 1 65 ? 5.228 -3.107 -10.927 1.00 0.00 65 GLU A O 11
ATOM 20032 N N . LEU A 1 66 ? 7.250 -2.440 -10.207 1.00 0.00 66 LEU A N 11
ATOM 20033 C CA . LEU A 1 66 ? 6.707 -1.439 -9.295 1.00 0.00 66 LEU A CA 11
ATOM 20034 C C . LEU A 1 66 ? 7.072 -0.033 -9.751 1.00 0.00 66 LEU A C 11
ATOM 20035 O O . LEU A 1 66 ? 8.242 0.350 -9.748 1.00 0.00 66 LEU A O 11
ATOM 20051 N N . TYR A 1 67 ? 6.059 0.733 -10.141 1.00 0.00 67 TYR A N 11
ATOM 20052 C CA . TYR A 1 67 ? 6.266 2.102 -10.597 1.00 0.00 67 TYR A CA 11
ATOM 20053 C C . TYR A 1 67 ? 6.411 3.050 -9.413 1.00 0.00 67 TYR A C 11
ATOM 20054 O O . TYR A 1 67 ? 6.322 2.635 -8.257 1.00 0.00 67 TYR A O 11
ATOM 20072 N N . VAL A 1 68 ? 6.637 4.325 -9.710 1.00 0.00 68 VAL A N 11
ATOM 20073 C CA . VAL A 1 68 ? 6.799 5.336 -8.675 1.00 0.00 68 VAL A CA 11
ATOM 20074 C C . VAL A 1 68 ? 6.071 6.621 -9.056 1.00 0.00 68 VAL A C 11
ATOM 20075 O O . VAL A 1 68 ? 5.882 7.512 -8.228 1.00 0.00 68 VAL A O 11
ATOM 20088 N N . GLU A 1 69 ? 5.658 6.702 -10.316 1.00 0.00 69 GLU A N 11
ATOM 20089 C CA . GLU A 1 69 ? 4.949 7.872 -10.816 1.00 0.00 69 GLU A CA 11
ATOM 20090 C C . GLU A 1 69 ? 3.532 7.965 -10.235 1.00 0.00 69 GLU A C 11
ATOM 20091 O O . GLU A 1 69 ? 3.141 9.019 -9.733 1.00 0.00 69 GLU A O 11
ATOM 20103 N N . PRO A 1 70 ? 2.737 6.870 -10.286 1.00 0.00 70 PRO A N 11
ATOM 20104 C CA . PRO A 1 70 ? 1.368 6.880 -9.758 1.00 0.00 70 PRO A CA 11
ATOM 20105 C C . PRO A 1 70 ? 1.324 7.044 -8.241 1.00 0.00 70 PRO A C 11
ATOM 20106 O O . PRO A 1 70 ? 0.364 7.590 -7.697 1.00 0.00 70 PRO A O 11
ATOM 20117 N N . VAL A 1 71 ? 2.363 6.569 -7.560 1.00 0.00 71 VAL A N 11
ATOM 20118 C CA . VAL A 1 71 ? 2.434 6.673 -6.105 1.00 0.00 71 VAL A CA 11
ATOM 20119 C C . VAL A 1 71 ? 2.501 8.128 -5.667 1.00 0.00 71 VAL A C 11
ATOM 20120 O O . VAL A 1 71 ? 1.702 8.576 -4.850 1.00 0.00 71 VAL A O 11
ATOM 20133 N N . TYR A 1 72 ? 3.456 8.863 -6.215 1.00 0.00 72 TYR A N 11
ATOM 20134 C CA . TYR A 1 72 ? 3.605 10.273 -5.881 1.00 0.00 72 TYR A CA 11
ATOM 20135 C C . TYR A 1 72 ? 2.297 11.017 -6.134 1.00 0.00 72 TYR A C 11
ATOM 20136 O O . TYR A 1 72 ? 2.063 12.088 -5.576 1.00 0.00 72 TYR A O 11
ATOM 20154 N N . LYS A 1 73 ? 1.453 10.437 -6.986 1.00 0.00 73 LYS A N 11
ATOM 20155 C CA . LYS A 1 73 ? 0.171 11.040 -7.329 1.00 0.00 73 LYS A CA 11
ATOM 20156 C C . LYS A 1 73 ? -0.923 10.682 -6.320 1.00 0.00 73 LYS A C 11
ATOM 20157 O O . LYS A 1 73 ? -1.758 11.522 -5.985 1.00 0.00 73 LYS A O 11
ATOM 20176 N N . MET A 1 74 ? -0.920 9.441 -5.832 1.00 0.00 74 MET A N 11
ATOM 20177 C CA . MET A 1 74 ? -1.932 9.008 -4.880 1.00 0.00 74 MET A CA 11
ATOM 20178 C C . MET A 1 74 ? -1.681 9.637 -3.519 1.00 0.00 74 MET A C 11
ATOM 20179 O O . MET A 1 74 ? -2.608 10.106 -2.870 1.00 0.00 74 MET A O 11
ATOM 20193 N N . ILE A 1 75 ? -0.416 9.658 -3.103 1.00 0.00 75 ILE A N 11
ATOM 20194 C CA . ILE A 1 75 ? -0.041 10.244 -1.824 1.00 0.00 75 ILE A CA 11
ATOM 20195 C C . ILE A 1 75 ? -0.597 11.660 -1.694 1.00 0.00 75 ILE A C 11
ATOM 20196 O O . ILE A 1 75 ? -0.859 12.140 -0.591 1.00 0.00 75 ILE A O 11
ATOM 20212 N N . GLU A 1 76 ? -0.781 12.318 -2.834 1.00 0.00 76 GLU A N 11
ATOM 20213 C CA . GLU A 1 76 ? -1.296 13.685 -2.855 1.00 0.00 76 GLU A CA 11
ATOM 20214 C C . GLU A 1 76 ? -2.657 13.791 -2.167 1.00 0.00 76 GLU A C 11
ATOM 20215 O O . GLU A 1 76 ? -2.818 14.546 -1.209 1.00 0.00 76 GLU A O 11
ATOM 20227 N N . VAL A 1 77 ? -3.632 13.031 -2.658 1.00 0.00 77 VAL A N 11
ATOM 20228 C CA . VAL A 1 77 ? -4.979 13.055 -2.092 1.00 0.00 77 VAL A CA 11
ATOM 20229 C C . VAL A 1 77 ? -5.093 12.084 -0.922 1.00 0.00 77 VAL A C 11
ATOM 20230 O O . VAL A 1 77 ? -5.919 12.259 -0.027 1.00 0.00 77 VAL A O 11
ATOM 20243 N N . VAL A 1 78 ? -4.248 11.063 -0.944 1.00 0.00 78 VAL A N 11
ATOM 20244 C CA . VAL A 1 78 ? -4.225 10.048 0.100 1.00 0.00 78 VAL A CA 11
ATOM 20245 C C . VAL A 1 78 ? -3.622 10.614 1.391 1.00 0.00 78 VAL A C 11
ATOM 20246 O O . VAL A 1 78 ? -3.663 9.984 2.446 1.00 0.00 78 VAL A O 11
ATOM 20259 N N . HIS A 1 79 ? -3.083 11.827 1.300 1.00 0.00 79 HIS A N 11
ATOM 20260 C CA . HIS A 1 79 ? -2.474 12.494 2.449 1.00 0.00 79 HIS A CA 11
ATOM 20261 C C . HIS A 1 79 ? -2.714 14.000 2.388 1.00 0.00 79 HIS A C 11
ATOM 20262 O O . HIS A 1 79 ? -1.807 14.794 2.637 1.00 0.00 79 HIS A O 11
ATOM 20277 N N . ALA A 1 80 ? -3.942 14.383 2.055 1.00 0.00 80 ALA A N 11
ATOM 20278 C CA . ALA A 1 80 ? -4.303 15.793 1.957 1.00 0.00 80 ALA A CA 11
ATOM 20279 C C . ALA A 1 80 ? -4.228 16.477 3.318 1.00 0.00 80 ALA A C 11
ATOM 20280 O O . ALA A 1 80 ? -4.749 15.968 4.309 1.00 0.00 80 ALA A O 11
ATOM 20287 N N . GLY A 1 81 ? -3.579 17.636 3.352 1.00 0.00 81 GLY A N 11
ATOM 20288 C CA . GLY A 1 81 ? -3.445 18.378 4.591 1.00 0.00 81 GLY A CA 11
ATOM 20289 C C . GLY A 1 81 ? -2.242 19.301 4.583 1.00 0.00 81 GLY A C 11
ATOM 20290 O O . GLY A 1 81 ? -2.385 20.519 4.681 1.00 0.00 81 GLY A O 11
ATOM 20294 N N . ASN A 1 82 ? -1.055 18.715 4.465 1.00 0.00 82 ASN A N 11
ATOM 20295 C CA . ASN A 1 82 ? 0.182 19.487 4.440 1.00 0.00 82 ASN A CA 11
ATOM 20296 C C . ASN A 1 82 ? 1.016 19.134 3.214 1.00 0.00 82 ASN A C 11
ATOM 20297 O O . ASN A 1 82 ? 0.995 17.997 2.744 1.00 0.00 82 ASN A O 11
ATOM 20308 N N . ALA A 1 83 ? 1.746 20.119 2.701 1.00 0.00 83 ALA A N 11
ATOM 20309 C CA . ALA A 1 83 ? 2.586 19.918 1.526 1.00 0.00 83 ALA A CA 11
ATOM 20310 C C . ALA A 1 83 ? 3.727 18.953 1.821 1.00 0.00 83 ALA A C 11
ATOM 20311 O O . ALA A 1 83 ? 4.144 18.195 0.947 1.00 0.00 83 ALA A O 11
ATOM 20318 N N . ASP A 1 84 ? 4.232 18.980 3.052 1.00 0.00 84 ASP A N 11
ATOM 20319 C CA . ASP A 1 84 ? 5.319 18.094 3.439 1.00 0.00 84 ASP A CA 11
ATOM 20320 C C . ASP A 1 84 ? 4.780 16.725 3.826 1.00 0.00 84 ASP A C 11
ATOM 20321 O O . ASP A 1 84 ? 5.467 15.717 3.669 1.00 0.00 84 ASP A O 11
ATOM 20330 N N . ASP A 1 85 ? 3.557 16.695 4.351 1.00 0.00 85 ASP A N 11
ATOM 20331 C CA . ASP A 1 85 ? 2.929 15.435 4.730 1.00 0.00 85 ASP A CA 11
ATOM 20332 C C . ASP A 1 85 ? 2.965 14.480 3.550 1.00 0.00 85 ASP A C 11
ATOM 20333 O O . ASP A 1 85 ? 3.041 13.262 3.713 1.00 0.00 85 ASP A O 11
ATOM 20342 N N . ILE A 1 86 ? 2.915 15.058 2.355 1.00 0.00 86 ILE A N 11
ATOM 20343 C CA . ILE A 1 86 ? 2.970 14.295 1.124 1.00 0.00 86 ILE A CA 11
ATOM 20344 C C . ILE A 1 86 ? 4.423 13.998 0.777 1.00 0.00 86 ILE A C 11
ATOM 20345 O O . ILE A 1 86 ? 4.746 12.933 0.251 1.00 0.00 86 ILE A O 11
ATOM 20361 N N . GLN A 1 87 ? 5.296 14.949 1.100 1.00 0.00 87 GLN A N 11
ATOM 20362 C CA . GLN A 1 87 ? 6.724 14.811 0.839 1.00 0.00 87 GLN A CA 11
ATOM 20363 C C . GLN A 1 87 ? 7.353 13.781 1.772 1.00 0.00 87 GLN A C 11
ATOM 20364 O O . GLN A 1 87 ? 8.432 13.257 1.498 1.00 0.00 87 GLN A O 11
ATOM 20378 N N . LEU A 1 88 ? 6.670 13.500 2.878 1.00 0.00 88 LEU A N 11
ATOM 20379 C CA . LEU A 1 88 ? 7.162 12.536 3.855 1.00 0.00 88 LEU A CA 11
ATOM 20380 C C . LEU A 1 88 ? 6.914 11.110 3.376 1.00 0.00 88 LEU A C 11
ATOM 20381 O O . LEU A 1 88 ? 7.793 10.253 3.469 1.00 0.00 88 LEU A O 11
ATOM 20397 N N . VAL A 1 89 ? 5.712 10.865 2.863 1.00 0.00 89 VAL A N 11
ATOM 20398 C CA . VAL A 1 89 ? 5.348 9.545 2.367 1.00 0.00 89 VAL A CA 11
ATOM 20399 C C . VAL A 1 89 ? 6.099 9.225 1.079 1.00 0.00 89 VAL A C 11
ATOM 20400 O O . VAL A 1 89 ? 6.384 8.063 0.788 1.00 0.00 89 VAL A O 11
ATOM 20413 N N . LYS A 1 90 ? 6.416 10.267 0.311 1.00 0.00 90 LYS A N 11
ATOM 20414 C CA . LYS A 1 90 ? 7.147 10.104 -0.940 1.00 0.00 90 LYS A CA 11
ATOM 20415 C C . LYS A 1 90 ? 8.422 9.299 -0.710 1.00 0.00 90 LYS A C 11
ATOM 20416 O O . LYS A 1 90 ? 8.833 8.508 -1.559 1.00 0.00 90 LYS A O 11
ATOM 20435 N N . GLY A 1 91 ? 9.042 9.511 0.447 1.00 0.00 91 GLY A N 11
ATOM 20436 C CA . GLY A 1 91 ? 10.260 8.799 0.780 1.00 0.00 91 GLY A CA 11
ATOM 20437 C C . GLY A 1 91 ? 9.982 7.413 1.324 1.00 0.00 91 GLY A C 11
ATOM 20438 O O . GLY A 1 91 ? 10.779 6.493 1.132 1.00 0.00 91 GLY A O 11
ATOM 20442 N N . ILE A 1 92 ? 8.850 7.262 2.008 1.00 0.00 92 ILE A N 11
ATOM 20443 C CA . ILE A 1 92 ? 8.468 5.975 2.574 1.00 0.00 92 ILE A CA 11
ATOM 20444 C C . ILE A 1 92 ? 8.327 4.930 1.473 1.00 0.00 92 ILE A C 11
ATOM 20445 O O . ILE A 1 92 ? 8.650 3.757 1.669 1.00 0.00 92 ILE A O 11
ATOM 20461 N N . ALA A 1 93 ? 7.845 5.367 0.314 1.00 0.00 93 ALA A N 11
ATOM 20462 C CA . ALA A 1 93 ? 7.661 4.476 -0.824 1.00 0.00 93 ALA A CA 11
ATOM 20463 C C . ALA A 1 93 ? 8.994 4.180 -1.502 1.00 0.00 93 ALA A C 11
ATOM 20464 O O . ALA A 1 93 ? 9.124 3.204 -2.239 1.00 0.00 93 ALA A O 11
ATOM 20471 N N . ASN A 1 94 ? 9.985 5.030 -1.244 1.00 0.00 94 ASN A N 11
ATOM 20472 C CA . ASN A 1 94 ? 11.311 4.861 -1.826 1.00 0.00 94 ASN A CA 11
ATOM 20473 C C . ASN A 1 94 ? 12.051 3.722 -1.136 1.00 0.00 94 ASN A C 11
ATOM 20474 O O . ASN A 1 94 ? 12.715 2.912 -1.783 1.00 0.00 94 ASN A O 11
ATOM 20485 N N . GLU A 1 95 ? 11.929 3.672 0.186 1.00 0.00 95 GLU A N 11
ATOM 20486 C CA . GLU A 1 95 ? 12.572 2.635 0.979 1.00 0.00 95 GLU A CA 11
ATOM 20487 C C . GLU A 1 95 ? 11.873 1.297 0.767 1.00 0.00 95 GLU A C 11
ATOM 20488 O O . GLU A 1 95 ? 12.426 0.237 1.060 1.00 0.00 95 GLU A O 11
ATOM 20500 N N . CYS A 1 96 ? 10.650 1.364 0.254 1.00 0.00 96 CYS A N 11
ATOM 20501 C CA . CYS A 1 96 ? 9.848 0.182 0.002 1.00 0.00 96 CYS A CA 11
ATOM 20502 C C . CYS A 1 96 ? 10.170 -0.432 -1.357 1.00 0.00 96 CYS A C 11
ATOM 20503 O O . CYS A 1 96 ? 10.187 -1.653 -1.505 1.00 0.00 96 CYS A O 11
ATOM 20510 N N . ILE A 1 97 ? 10.413 0.419 -2.349 1.00 0.00 97 ILE A N 11
ATOM 20511 C CA . ILE A 1 97 ? 10.725 -0.047 -3.697 1.00 0.00 97 ILE A CA 11
ATOM 20512 C C . ILE A 1 97 ? 12.113 -0.684 -3.759 1.00 0.00 97 ILE A C 11
ATOM 20513 O O . ILE A 1 97 ? 12.326 -1.654 -4.489 1.00 0.00 97 ILE A O 11
ATOM 20529 N N . GLU A 1 98 ? 13.048 -0.139 -2.989 1.00 0.00 98 GLU A N 11
ATOM 20530 C CA . GLU A 1 98 ? 14.415 -0.656 -2.965 1.00 0.00 98 GLU A CA 11
ATOM 20531 C C . GLU A 1 98 ? 14.478 -2.024 -2.295 1.00 0.00 98 GLU A C 11
ATOM 20532 O O . GLU A 1 98 ? 15.485 -2.727 -2.392 1.00 0.00 98 GLU A O 11
ATOM 20544 N N . ASN A 1 99 ? 13.399 -2.400 -1.615 1.00 0.00 99 ASN A N 11
ATOM 20545 C CA . ASN A 1 99 ? 13.337 -3.684 -0.925 1.00 0.00 99 ASN A CA 11
ATOM 20546 C C . ASN A 1 99 ? 12.426 -4.662 -1.663 1.00 0.00 99 ASN A C 11
ATOM 20547 O O . ASN A 1 99 ? 12.801 -5.806 -1.914 1.00 0.00 99 ASN A O 11
ATOM 20558 N N . ALA A 1 100 ? 11.229 -4.200 -2.004 1.00 0.00 100 ALA A N 11
ATOM 20559 C CA . ALA A 1 100 ? 10.257 -5.029 -2.705 1.00 0.00 100 ALA A CA 11
ATOM 20560 C C . ALA A 1 100 ? 10.298 -4.776 -4.208 1.00 0.00 100 ALA A C 11
ATOM 20561 O O . ALA A 1 100 ? 9.255 -4.657 -4.850 1.00 0.00 100 ALA A O 11
ATOM 20568 N N . LYS A 1 101 ? 11.507 -4.688 -4.757 1.00 0.00 101 LYS A N 11
ATOM 20569 C CA . LYS A 1 101 ? 11.696 -4.448 -6.190 1.00 0.00 101 LYS A CA 11
ATOM 20570 C C . LYS A 1 101 ? 10.717 -5.257 -7.042 1.00 0.00 101 LYS A C 11
ATOM 20571 O O . LYS A 1 101 ? 10.351 -4.842 -8.143 1.00 0.00 101 LYS A O 11
ATOM 20590 N N . GLY A 1 102 ? 10.290 -6.407 -6.526 1.00 0.00 102 GLY A N 11
ATOM 20591 C CA . GLY A 1 102 ? 9.361 -7.250 -7.256 1.00 0.00 102 GLY A CA 11
ATOM 20592 C C . GLY A 1 102 ? 9.632 -8.728 -7.052 1.00 0.00 102 GLY A C 11
ATOM 20593 O O . GLY A 1 102 ? 10.434 -9.323 -7.772 1.00 0.00 102 GLY A O 11
ATOM 20597 N N . GLU A 1 103 ? 8.961 -9.318 -6.067 1.00 0.00 103 GLU A N 11
ATOM 20598 C CA . GLU A 1 103 ? 9.129 -10.737 -5.769 1.00 0.00 103 GLU A CA 11
ATOM 20599 C C . GLU A 1 103 ? 8.607 -11.600 -6.913 1.00 0.00 103 GLU A C 11
ATOM 20600 O O . GLU A 1 103 ? 8.147 -11.086 -7.931 1.00 0.00 103 GLU A O 11
ATOM 20612 N N . THR A 1 104 ? 8.682 -12.916 -6.737 1.00 0.00 104 THR A N 11
ATOM 20613 C CA . THR A 1 104 ? 8.215 -13.850 -7.753 1.00 0.00 104 THR A CA 11
ATOM 20614 C C . THR A 1 104 ? 6.755 -14.232 -7.521 1.00 0.00 104 THR A C 11
ATOM 20615 O O . THR A 1 104 ? 6.010 -14.476 -8.471 1.00 0.00 104 THR A O 11
ATOM 20626 N N . ASP A 1 105 ? 6.352 -14.279 -6.255 1.00 0.00 105 ASP A N 11
ATOM 20627 C CA . ASP A 1 105 ? 4.980 -14.628 -5.901 1.00 0.00 105 ASP A CA 11
ATOM 20628 C C . ASP A 1 105 ? 4.134 -13.375 -5.711 1.00 0.00 105 ASP A C 11
ATOM 20629 O O . ASP A 1 105 ? 4.597 -12.390 -5.141 1.00 0.00 105 ASP A O 11
ATOM 20638 N N . GLU A 1 106 ? 2.895 -13.424 -6.191 1.00 0.00 106 GLU A N 11
ATOM 20639 C CA . GLU A 1 106 ? 1.980 -12.288 -6.094 1.00 0.00 106 GLU A CA 11
ATOM 20640 C C . GLU A 1 106 ? 1.995 -11.661 -4.700 1.00 0.00 106 GLU A C 11
ATOM 20641 O O . GLU A 1 106 ? 2.400 -10.509 -4.534 1.00 0.00 106 GLU A O 11
ATOM 20653 N N . CYS A 1 107 ? 1.555 -12.425 -3.703 1.00 0.00 107 CYS A N 11
ATOM 20654 C CA . CYS A 1 107 ? 1.503 -11.942 -2.328 1.00 0.00 107 CYS A CA 11
ATOM 20655 C C . CYS A 1 107 ? 2.869 -11.458 -1.851 1.00 0.00 107 CYS A C 11
ATOM 20656 O O . CYS A 1 107 ? 2.973 -10.413 -1.217 1.00 0.00 107 CYS A O 11
ATOM 20663 N N . ASN A 1 108 ? 3.913 -12.222 -2.160 1.00 0.00 108 ASN A N 11
ATOM 20664 C CA . ASN A 1 108 ? 5.271 -11.866 -1.746 1.00 0.00 108 ASN A CA 11
ATOM 20665 C C . ASN A 1 108 ? 5.671 -10.480 -2.245 1.00 0.00 108 ASN A C 11
ATOM 20666 O O . ASN A 1 108 ? 6.347 -9.731 -1.541 1.00 0.00 108 ASN A O 11
ATOM 20677 N N . ILE A 1 109 ? 5.253 -10.143 -3.462 1.00 0.00 109 ILE A N 11
ATOM 20678 C CA . ILE A 1 109 ? 5.577 -8.846 -4.048 1.00 0.00 109 ILE A CA 11
ATOM 20679 C C . ILE A 1 109 ? 5.028 -7.704 -3.198 1.00 0.00 109 ILE A C 11
ATOM 20680 O O . ILE A 1 109 ? 5.699 -6.692 -2.994 1.00 0.00 109 ILE A O 11
ATOM 20696 N N . GLY A 1 110 ? 3.807 -7.873 -2.705 1.00 0.00 110 GLY A N 11
ATOM 20697 C CA . GLY A 1 110 ? 3.186 -6.844 -1.892 1.00 0.00 110 GLY A CA 11
ATOM 20698 C C . GLY A 1 110 ? 3.545 -6.947 -0.423 1.00 0.00 110 GLY A C 11
ATOM 20699 O O . GLY A 1 110 ? 3.571 -5.940 0.281 1.00 0.00 110 GLY A O 11
ATOM 20703 N N . ASN A 1 111 ? 3.817 -8.163 0.043 1.00 0.00 111 ASN A N 11
ATOM 20704 C CA . ASN A 1 111 ? 4.161 -8.385 1.446 1.00 0.00 111 ASN A CA 11
ATOM 20705 C C . ASN A 1 111 ? 5.385 -7.574 1.847 1.00 0.00 111 ASN A C 11
ATOM 20706 O O . ASN A 1 111 ? 5.468 -7.072 2.968 1.00 0.00 111 ASN A O 11
ATOM 20717 N N . LYS A 1 112 ? 6.334 -7.449 0.929 1.00 0.00 112 LYS A N 11
ATOM 20718 C CA . LYS A 1 112 ? 7.543 -6.685 1.194 1.00 0.00 112 LYS A CA 11
ATOM 20719 C C . LYS A 1 112 ? 7.273 -5.195 1.019 1.00 0.00 112 LYS A C 11
ATOM 20720 O O . LYS A 1 112 ? 7.773 -4.369 1.781 1.00 0.00 112 LYS A O 11
ATOM 20739 N N . TYR A 1 113 ? 6.465 -4.868 0.015 1.00 0.00 113 TYR A N 11
ATOM 20740 C CA . TYR A 1 113 ? 6.119 -3.481 -0.277 1.00 0.00 113 TYR A CA 11
ATOM 20741 C C . TYR A 1 113 ? 5.238 -2.880 0.815 1.00 0.00 113 TYR A C 11
ATOM 20742 O O . TYR A 1 113 ? 5.204 -1.663 0.993 1.00 0.00 113 TYR A O 11
ATOM 20760 N N . THR A 1 114 ? 4.516 -3.730 1.539 1.00 0.00 114 THR A N 11
ATOM 20761 C CA . THR A 1 114 ? 3.650 -3.259 2.614 1.00 0.00 114 THR A CA 11
ATOM 20762 C C . THR A 1 114 ? 4.431 -3.170 3.920 1.00 0.00 114 THR A C 11
ATOM 20763 O O . THR A 1 114 ? 4.290 -2.209 4.676 1.00 0.00 114 THR A O 11
ATOM 20774 N N . ASP A 1 115 ? 5.248 -4.191 4.176 1.00 0.00 115 ASP A N 11
ATOM 20775 C CA . ASP A 1 115 ? 6.087 -4.242 5.369 1.00 0.00 115 ASP A CA 11
ATOM 20776 C C . ASP A 1 115 ? 6.747 -2.895 5.645 1.00 0.00 115 ASP A C 11
ATOM 20777 O O . ASP A 1 115 ? 6.424 -2.217 6.620 1.00 0.00 115 ASP A O 11
ATOM 20786 N N . CYS A 1 116 ? 7.677 -2.525 4.773 1.00 0.00 116 CYS A N 11
ATOM 20787 C CA . CYS A 1 116 ? 8.414 -1.272 4.902 1.00 0.00 116 CYS A CA 11
ATOM 20788 C C . CYS A 1 116 ? 7.482 -0.069 5.015 1.00 0.00 116 CYS A C 11
ATOM 20789 O O . CYS A 1 116 ? 7.744 0.855 5.785 1.00 0.00 116 CYS A O 11
ATOM 20796 N N . TYR A 1 117 ? 6.398 -0.082 4.244 1.00 0.00 117 TYR A N 11
ATOM 20797 C CA . TYR A 1 117 ? 5.439 1.020 4.257 1.00 0.00 117 TYR A CA 11
ATOM 20798 C C . TYR A 1 117 ? 4.949 1.297 5.672 1.00 0.00 117 TYR A C 11
ATOM 20799 O O . TYR A 1 117 ? 4.731 2.450 6.051 1.00 0.00 117 TYR A O 11
ATOM 20817 N N . ILE A 1 118 ? 4.776 0.235 6.448 1.00 0.00 118 ILE A N 11
ATOM 20818 C CA . ILE A 1 118 ? 4.319 0.358 7.823 1.00 0.00 118 ILE A CA 11
ATOM 20819 C C . ILE A 1 118 ? 5.489 0.622 8.769 1.00 0.00 118 ILE A C 11
ATOM 20820 O O . ILE A 1 118 ? 5.364 1.365 9.740 1.00 0.00 118 ILE A O 11
ATOM 20836 N N . GLU A 1 119 ? 6.628 0.009 8.467 1.00 0.00 119 GLU A N 11
ATOM 20837 C CA . GLU A 1 119 ? 7.822 0.154 9.292 1.00 0.00 119 GLU A CA 11
ATOM 20838 C C . GLU A 1 119 ? 8.195 1.618 9.502 1.00 0.00 119 GLU A C 11
ATOM 20839 O O . GLU A 1 119 ? 8.485 2.036 10.624 1.00 0.00 119 GLU A O 11
ATOM 20851 N N . LYS A 1 120 ? 8.187 2.398 8.426 1.00 0.00 120 LYS A N 11
ATOM 20852 C CA . LYS A 1 120 ? 8.548 3.809 8.509 1.00 0.00 120 LYS A CA 11
ATOM 20853 C C . LYS A 1 120 ? 7.360 4.694 8.885 1.00 0.00 120 LYS A C 11
ATOM 20854 O O . LYS A 1 120 ? 7.488 5.578 9.734 1.00 0.00 120 LYS A O 11
ATOM 20873 N N . LEU A 1 121 ? 6.207 4.467 8.259 1.00 0.00 121 LEU A N 11
ATOM 20874 C CA . LEU A 1 121 ? 5.029 5.287 8.534 1.00 0.00 121 LEU A CA 11
ATOM 20875 C C . LEU A 1 121 ? 4.055 4.596 9.491 1.00 0.00 121 LEU A C 11
ATOM 20876 O O . LEU A 1 121 ? 3.706 5.171 10.520 1.00 0.00 121 LEU A O 11
ATOM 20892 N N . PHE A 1 122 ? 3.658 3.361 9.130 1.00 0.00 122 PHE A N 11
ATOM 20893 C CA . PHE A 1 122 ? 2.718 2.512 9.889 1.00 0.00 122 PHE A CA 11
ATOM 20894 C C . PHE A 1 122 ? 1.695 1.856 8.957 1.00 0.00 122 PHE A C 11
ATOM 20895 O O . PHE A 1 122 ? 0.895 1.022 9.384 1.00 0.00 122 PHE A O 11
ATOM 20912 N N . SER A 1 123 ? 1.723 2.251 7.685 1.00 0.00 123 SER A N 11
ATOM 20913 C CA . SER A 1 123 ? 0.798 1.717 6.693 1.00 0.00 123 SER A CA 11
ATOM 20914 C C . SER A 1 123 ? 1.519 1.411 5.384 1.00 0.00 123 SER A C 11
ATOM 20915 O O . SER A 1 123 ? 0.889 1.235 4.341 1.00 0.00 123 SER A O 11
ATOM 20945 N N . ILE A 1 1 ? 0.341 12.629 12.264 1.00 0.00 1 ILE A N 12
ATOM 20946 C CA . ILE A 1 1 ? -0.750 12.855 11.281 1.00 0.00 1 ILE A CA 12
ATOM 20947 C C . ILE A 1 1 ? -1.990 12.045 11.644 1.00 0.00 1 ILE A C 12
ATOM 20948 O O . ILE A 1 1 ? -1.889 10.941 12.178 1.00 0.00 1 ILE A O 12
ATOM 20963 N N . ASP A 1 2 ? -3.159 12.607 11.350 1.00 0.00 2 ASP A N 12
ATOM 20964 C CA . ASP A 1 2 ? -4.426 11.945 11.644 1.00 0.00 2 ASP A CA 12
ATOM 20965 C C . ASP A 1 2 ? -4.518 10.599 10.934 1.00 0.00 2 ASP A C 12
ATOM 20966 O O . ASP A 1 2 ? -4.120 10.468 9.776 1.00 0.00 2 ASP A O 12
ATOM 20975 N N . GLN A 1 3 ? -5.048 9.604 11.640 1.00 0.00 3 GLN A N 12
ATOM 20976 C CA . GLN A 1 3 ? -5.198 8.262 11.088 1.00 0.00 3 GLN A CA 12
ATOM 20977 C C . GLN A 1 3 ? -6.084 8.278 9.846 1.00 0.00 3 GLN A C 12
ATOM 20978 O O . GLN A 1 3 ? -6.110 7.317 9.079 1.00 0.00 3 GLN A O 12
ATOM 20992 N N . ASP A 1 4 ? -6.810 9.377 9.658 1.00 0.00 4 ASP A N 12
ATOM 20993 C CA . ASP A 1 4 ? -7.690 9.524 8.505 1.00 0.00 4 ASP A CA 12
ATOM 20994 C C . ASP A 1 4 ? -6.881 9.842 7.254 1.00 0.00 4 ASP A C 12
ATOM 20995 O O . ASP A 1 4 ? -7.111 9.272 6.188 1.00 0.00 4 ASP A O 12
ATOM 21004 N N . THR A 1 5 ? -5.932 10.757 7.399 1.00 0.00 5 THR A N 12
ATOM 21005 C CA . THR A 1 5 ? -5.069 11.166 6.296 1.00 0.00 5 THR A CA 12
ATOM 21006 C C . THR A 1 5 ? -4.516 9.955 5.558 1.00 0.00 5 THR A C 12
ATOM 21007 O O . THR A 1 5 ? -4.456 9.934 4.331 1.00 0.00 5 THR A O 12
ATOM 21018 N N . VAL A 1 6 ? -4.116 8.950 6.315 1.00 0.00 6 VAL A N 12
ATOM 21019 C CA . VAL A 1 6 ? -3.559 7.737 5.732 1.00 0.00 6 VAL A CA 12
ATOM 21020 C C . VAL A 1 6 ? -4.641 6.717 5.379 1.00 0.00 6 VAL A C 12
ATOM 21021 O O . VAL A 1 6 ? -4.877 6.426 4.207 1.00 0.00 6 VAL A O 12
ATOM 21034 N N . VAL A 1 7 ? -5.320 6.205 6.398 1.00 0.00 7 VAL A N 12
ATOM 21035 C CA . VAL A 1 7 ? -6.351 5.188 6.206 1.00 0.00 7 VAL A CA 12
ATOM 21036 C C . VAL A 1 7 ? -7.530 5.691 5.376 1.00 0.00 7 VAL A C 12
ATOM 21037 O O . VAL A 1 7 ? -7.801 5.170 4.295 1.00 0.00 7 VAL A O 12
ATOM 21050 N N . ALA A 1 8 ? -8.226 6.699 5.886 1.00 0.00 8 ALA A N 12
ATOM 21051 C CA . ALA A 1 8 ? -9.397 7.247 5.206 1.00 0.00 8 ALA A CA 12
ATOM 21052 C C . ALA A 1 8 ? -9.119 7.622 3.750 1.00 0.00 8 ALA A C 12
ATOM 21053 O O . ALA A 1 8 ? -10.036 7.630 2.927 1.00 0.00 8 ALA A O 12
ATOM 21060 N N . LYS A 1 9 ? -7.866 7.932 3.424 1.00 0.00 9 LYS A N 12
ATOM 21061 C CA . LYS A 1 9 ? -7.525 8.316 2.056 1.00 0.00 9 LYS A CA 12
ATOM 21062 C C . LYS A 1 9 ? -7.154 7.106 1.201 1.00 0.00 9 LYS A C 12
ATOM 21063 O O . LYS A 1 9 ? -7.794 6.839 0.186 1.00 0.00 9 LYS A O 12
ATOM 21082 N N . TYR A 1 10 ? -6.123 6.377 1.618 1.00 0.00 10 TYR A N 12
ATOM 21083 C CA . TYR A 1 10 ? -5.666 5.200 0.882 1.00 0.00 10 TYR A CA 12
ATOM 21084 C C . TYR A 1 10 ? -6.791 4.184 0.698 1.00 0.00 10 TYR A C 12
ATOM 21085 O O . TYR A 1 10 ? -6.760 3.372 -0.227 1.00 0.00 10 TYR A O 12
ATOM 21103 N N . MET A 1 11 ? -7.784 4.238 1.577 1.00 0.00 11 MET A N 12
ATOM 21104 C CA . MET A 1 11 ? -8.912 3.315 1.513 1.00 0.00 11 MET A CA 12
ATOM 21105 C C . MET A 1 11 ? -9.980 3.809 0.540 1.00 0.00 11 MET A C 12
ATOM 21106 O O . MET A 1 11 ? -10.352 3.101 -0.395 1.00 0.00 11 MET A O 12
ATOM 21120 N N . GLU A 1 12 ? -10.465 5.025 0.763 1.00 0.00 12 GLU A N 12
ATOM 21121 C CA . GLU A 1 12 ? -11.501 5.609 -0.086 1.00 0.00 12 GLU A CA 12
ATOM 21122 C C . GLU A 1 12 ? -11.010 5.807 -1.519 1.00 0.00 12 GLU A C 12
ATOM 21123 O O . GLU A 1 12 ? -11.809 5.862 -2.454 1.00 0.00 12 GLU A O 12
ATOM 21135 N N . TYR A 1 13 ? -9.695 5.913 -1.686 1.00 0.00 13 TYR A N 12
ATOM 21136 C CA . TYR A 1 13 ? -9.105 6.119 -3.006 1.00 0.00 13 TYR A CA 12
ATOM 21137 C C . TYR A 1 13 ? -9.486 4.992 -3.967 1.00 0.00 13 TYR A C 12
ATOM 21138 O O . TYR A 1 13 ? -9.838 5.242 -5.119 1.00 0.00 13 TYR A O 12
ATOM 21156 N N . LEU A 1 14 ? -9.415 3.752 -3.488 1.00 0.00 14 LEU A N 12
ATOM 21157 C CA . LEU A 1 14 ? -9.754 2.598 -4.315 1.00 0.00 14 LEU A CA 12
ATOM 21158 C C . LEU A 1 14 ? -10.574 1.570 -3.537 1.00 0.00 14 LEU A C 12
ATOM 21159 O O . LEU A 1 14 ? -10.470 0.371 -3.785 1.00 0.00 14 LEU A O 12
ATOM 21175 N N . MET A 1 15 ? -11.394 2.045 -2.604 1.00 0.00 15 MET A N 12
ATOM 21176 C CA . MET A 1 15 ? -12.228 1.161 -1.792 1.00 0.00 15 MET A CA 12
ATOM 21177 C C . MET A 1 15 ? -13.016 0.174 -2.660 1.00 0.00 15 MET A C 12
ATOM 21178 O O . MET A 1 15 ? -12.973 -1.034 -2.418 1.00 0.00 15 MET A O 12
ATOM 21192 N N . PRO A 1 16 ? -13.748 0.659 -3.688 1.00 0.00 16 PRO A N 12
ATOM 21193 C CA . PRO A 1 16 ? -14.531 -0.218 -4.562 1.00 0.00 16 PRO A CA 12
ATOM 21194 C C . PRO A 1 16 ? -13.645 -1.125 -5.407 1.00 0.00 16 PRO A C 12
ATOM 21195 O O . PRO A 1 16 ? -14.009 -2.263 -5.700 1.00 0.00 16 PRO A O 12
ATOM 21206 N N . ASP A 1 17 ? -12.476 -0.618 -5.787 1.00 0.00 17 ASP A N 12
ATOM 21207 C CA . ASP A 1 17 ? -11.538 -1.381 -6.604 1.00 0.00 17 ASP A CA 12
ATOM 21208 C C . ASP A 1 17 ? -10.763 -2.390 -5.761 1.00 0.00 17 ASP A C 12
ATOM 21209 O O . ASP A 1 17 ? -9.913 -3.118 -6.277 1.00 0.00 17 ASP A O 12
ATOM 21218 N N . ILE A 1 18 ? -11.059 -2.430 -4.465 1.00 0.00 18 ILE A N 12
ATOM 21219 C CA . ILE A 1 18 ? -10.390 -3.359 -3.557 1.00 0.00 18 ILE A CA 12
ATOM 21220 C C . ILE A 1 18 ? -11.129 -4.694 -3.480 1.00 0.00 18 ILE A C 12
ATOM 21221 O O . ILE A 1 18 ? -10.510 -5.760 -3.533 1.00 0.00 18 ILE A O 12
ATOM 21237 N N . MET A 1 19 ? -12.458 -4.633 -3.388 1.00 0.00 19 MET A N 12
ATOM 21238 C CA . MET A 1 19 ? -13.273 -5.843 -3.280 1.00 0.00 19 MET A CA 12
ATOM 21239 C C . MET A 1 19 ? -13.078 -6.821 -4.454 1.00 0.00 19 MET A C 12
ATOM 21240 O O . MET A 1 19 ? -13.162 -8.032 -4.246 1.00 0.00 19 MET A O 12
ATOM 21254 N N . PRO A 1 20 ? -12.818 -6.346 -5.700 1.00 0.00 20 PRO A N 12
ATOM 21255 C CA . PRO A 1 20 ? -12.623 -7.246 -6.843 1.00 0.00 20 PRO A CA 12
ATOM 21256 C C . PRO A 1 20 ? -11.609 -8.351 -6.556 1.00 0.00 20 PRO A C 12
ATOM 21257 O O . PRO A 1 20 ? -11.902 -9.534 -6.733 1.00 0.00 20 PRO A O 12
ATOM 21268 N N . CYS A 1 21 ? -10.430 -7.959 -6.083 1.00 0.00 21 CYS A N 12
ATOM 21269 C CA . CYS A 1 21 ? -9.372 -8.921 -5.797 1.00 0.00 21 CYS A CA 12
ATOM 21270 C C . CYS A 1 21 ? -9.657 -9.704 -4.521 1.00 0.00 21 CYS A C 12
ATOM 21271 O O . CYS A 1 21 ? -9.232 -10.848 -4.380 1.00 0.00 21 CYS A O 12
ATOM 21278 N N . ALA A 1 22 ? -10.375 -9.085 -3.593 1.00 0.00 22 ALA A N 12
ATOM 21279 C CA . ALA A 1 22 ? -10.718 -9.745 -2.341 1.00 0.00 22 ALA A CA 12
ATOM 21280 C C . ALA A 1 22 ? -11.369 -11.096 -2.610 1.00 0.00 22 ALA A C 12
ATOM 21281 O O . ALA A 1 22 ? -11.094 -12.079 -1.923 1.00 0.00 22 ALA A O 12
ATOM 21288 N N . ASP A 1 23 ? -12.232 -11.135 -3.618 1.00 0.00 23 ASP A N 12
ATOM 21289 C CA . ASP A 1 23 ? -12.921 -12.366 -3.986 1.00 0.00 23 ASP A CA 12
ATOM 21290 C C . ASP A 1 23 ? -12.048 -13.205 -4.912 1.00 0.00 23 ASP A C 12
ATOM 21291 O O . ASP A 1 23 ? -12.287 -14.398 -5.104 1.00 0.00 23 ASP A O 12
ATOM 21300 N N . GLU A 1 24 ? -11.030 -12.566 -5.479 1.00 0.00 24 GLU A N 12
ATOM 21301 C CA . GLU A 1 24 ? -10.118 -13.230 -6.402 1.00 0.00 24 GLU A CA 12
ATOM 21302 C C . GLU A 1 24 ? -9.383 -14.389 -5.743 1.00 0.00 24 GLU A C 12
ATOM 21303 O O . GLU A 1 24 ? -9.424 -15.516 -6.239 1.00 0.00 24 GLU A O 12
ATOM 21315 N N . LEU A 1 25 ? -8.710 -14.122 -4.624 1.00 0.00 25 LEU A N 12
ATOM 21316 C CA . LEU A 1 25 ? -7.956 -15.176 -3.949 1.00 0.00 25 LEU A CA 12
ATOM 21317 C C . LEU A 1 25 ? -8.789 -15.901 -2.902 1.00 0.00 25 LEU A C 12
ATOM 21318 O O . LEU A 1 25 ? -8.721 -17.125 -2.788 1.00 0.00 25 LEU A O 12
ATOM 21334 N N . HIS A 1 26 ? -9.586 -15.145 -2.156 1.00 0.00 26 HIS A N 12
ATOM 21335 C CA . HIS A 1 26 ? -10.440 -15.719 -1.122 1.00 0.00 26 HIS A CA 12
ATOM 21336 C C . HIS A 1 26 ? -11.192 -14.623 -0.381 1.00 0.00 26 HIS A C 12
ATOM 21337 O O . HIS A 1 26 ? -12.421 -14.582 -0.363 1.00 0.00 26 HIS A O 12
ATOM 21352 N N . ILE A 1 27 ? -10.409 -13.735 0.232 1.00 0.00 27 ILE A N 12
ATOM 21353 C CA . ILE A 1 27 ? -10.938 -12.633 1.026 1.00 0.00 27 ILE A CA 12
ATOM 21354 C C . ILE A 1 27 ? -10.055 -11.391 0.910 1.00 0.00 27 ILE A C 12
ATOM 21355 O O . ILE A 1 27 ? -8.998 -11.429 0.280 1.00 0.00 27 ILE A O 12
ATOM 21371 N N . SER A 1 28 ? -10.496 -10.294 1.522 1.00 0.00 28 SER A N 12
ATOM 21372 C CA . SER A 1 28 ? -9.739 -9.047 1.498 1.00 0.00 28 SER A CA 12
ATOM 21373 C C . SER A 1 28 ? -8.704 -9.009 2.613 1.00 0.00 28 SER A C 12
ATOM 21374 O O . SER A 1 28 ? -8.595 -9.940 3.410 1.00 0.00 28 SER A O 12
ATOM 21382 N N . GLU A 1 29 ? -7.946 -7.920 2.659 1.00 0.00 29 GLU A N 12
ATOM 21383 C CA . GLU A 1 29 ? -6.922 -7.743 3.678 1.00 0.00 29 GLU A CA 12
ATOM 21384 C C . GLU A 1 29 ? -7.563 -7.579 5.053 1.00 0.00 29 GLU A C 12
ATOM 21385 O O . GLU A 1 29 ? -6.920 -7.795 6.080 1.00 0.00 29 GLU A O 12
ATOM 21397 N N . ASP A 1 30 ? -8.841 -7.216 5.062 1.00 0.00 30 ASP A N 12
ATOM 21398 C CA . ASP A 1 30 ? -9.566 -7.014 6.314 1.00 0.00 30 ASP A CA 12
ATOM 21399 C C . ASP A 1 30 ? -10.290 -8.287 6.743 1.00 0.00 30 ASP A C 12
ATOM 21400 O O . ASP A 1 30 ? -10.376 -8.590 7.932 1.00 0.00 30 ASP A O 12
ATOM 21409 N N . ILE A 1 31 ? -10.807 -9.027 5.769 1.00 0.00 31 ILE A N 12
ATOM 21410 C CA . ILE A 1 31 ? -11.514 -10.271 6.048 1.00 0.00 31 ILE A CA 12
ATOM 21411 C C . ILE A 1 31 ? -10.520 -11.418 6.206 1.00 0.00 31 ILE A C 12
ATOM 21412 O O . ILE A 1 31 ? -10.888 -12.535 6.570 1.00 0.00 31 ILE A O 12
ATOM 21428 N N . ALA A 1 32 ? -9.249 -11.120 5.938 1.00 0.00 32 ALA A N 12
ATOM 21429 C CA . ALA A 1 32 ? -8.183 -12.111 6.039 1.00 0.00 32 ALA A CA 12
ATOM 21430 C C . ALA A 1 32 ? -8.268 -12.899 7.344 1.00 0.00 32 ALA A C 12
ATOM 21431 O O . ALA A 1 32 ? -8.335 -14.128 7.330 1.00 0.00 32 ALA A O 12
ATOM 21438 N N . THR A 1 33 ? -8.268 -12.188 8.467 1.00 0.00 33 THR A N 12
ATOM 21439 C CA . THR A 1 33 ? -8.342 -12.834 9.774 1.00 0.00 33 THR A CA 12
ATOM 21440 C C . THR A 1 33 ? -9.009 -11.932 10.809 1.00 0.00 33 THR A C 12
ATOM 21441 O O . THR A 1 33 ? -9.716 -12.413 11.693 1.00 0.00 33 THR A O 12
ATOM 21452 N N . ASN A 1 34 ? -8.766 -10.626 10.689 1.00 0.00 34 ASN A N 12
ATOM 21453 C CA . ASN A 1 34 ? -9.334 -9.629 11.600 1.00 0.00 34 ASN A CA 12
ATOM 21454 C C . ASN A 1 34 ? -9.216 -10.055 13.063 1.00 0.00 34 ASN A C 12
ATOM 21455 O O . ASN A 1 34 ? -9.996 -9.617 13.910 1.00 0.00 34 ASN A O 12
ATOM 21466 N N . ILE A 1 35 ? -8.236 -10.905 13.357 1.00 0.00 35 ILE A N 12
ATOM 21467 C CA . ILE A 1 35 ? -8.021 -11.381 14.721 1.00 0.00 35 ILE A CA 12
ATOM 21468 C C . ILE A 1 35 ? -6.531 -11.428 15.064 1.00 0.00 35 ILE A C 12
ATOM 21469 O O . ILE A 1 35 ? -6.137 -11.136 16.194 1.00 0.00 35 ILE A O 12
ATOM 21485 N N . GLN A 1 36 ? -5.705 -11.793 14.085 1.00 0.00 36 GLN A N 12
ATOM 21486 C CA . GLN A 1 36 ? -4.264 -11.864 14.288 1.00 0.00 36 GLN A CA 12
ATOM 21487 C C . GLN A 1 36 ? -3.609 -10.587 13.790 1.00 0.00 36 GLN A C 12
ATOM 21488 O O . GLN A 1 36 ? -3.347 -10.430 12.598 1.00 0.00 36 GLN A O 12
ATOM 21502 N N . ALA A 1 37 ? -3.347 -9.680 14.716 1.00 0.00 37 ALA A N 12
ATOM 21503 C CA . ALA A 1 37 ? -2.741 -8.401 14.387 1.00 0.00 37 ALA A CA 12
ATOM 21504 C C . ALA A 1 37 ? -1.258 -8.549 14.066 1.00 0.00 37 ALA A C 12
ATOM 21505 O O . ALA A 1 37 ? -0.824 -8.239 12.957 1.00 0.00 37 ALA A O 12
ATOM 21512 N N . ALA A 1 38 ? -0.486 -9.023 15.040 1.00 0.00 38 ALA A N 12
ATOM 21513 C CA . ALA A 1 38 ? 0.950 -9.210 14.861 1.00 0.00 38 ALA A CA 12
ATOM 21514 C C . ALA A 1 38 ? 1.633 -7.903 14.465 1.00 0.00 38 ALA A C 12
ATOM 21515 O O . ALA A 1 38 ? 2.075 -7.140 15.326 1.00 0.00 38 ALA A O 12
ATOM 21522 N N . LYS A 1 39 ? 1.713 -7.645 13.163 1.00 0.00 39 LYS A N 12
ATOM 21523 C CA . LYS A 1 39 ? 2.338 -6.425 12.663 1.00 0.00 39 LYS A CA 12
ATOM 21524 C C . LYS A 1 39 ? 1.279 -5.417 12.226 1.00 0.00 39 LYS A C 12
ATOM 21525 O O . LYS A 1 39 ? 1.205 -4.308 12.756 1.00 0.00 39 LYS A O 12
ATOM 21544 N N . ASN A 1 40 ? 0.464 -5.816 11.256 1.00 0.00 40 ASN A N 12
ATOM 21545 C CA . ASN A 1 40 ? -0.597 -4.955 10.740 1.00 0.00 40 ASN A CA 12
ATOM 21546 C C . ASN A 1 40 ? -1.958 -5.650 10.796 1.00 0.00 40 ASN A C 12
ATOM 21547 O O . ASN A 1 40 ? -3.000 -4.995 10.776 1.00 0.00 40 ASN A O 12
ATOM 21558 N N . GLY A 1 41 ? -1.940 -6.978 10.866 1.00 0.00 41 GLY A N 12
ATOM 21559 C CA . GLY A 1 41 ? -3.173 -7.745 10.925 1.00 0.00 41 GLY A CA 12
ATOM 21560 C C . GLY A 1 41 ? -3.438 -8.522 9.652 1.00 0.00 41 GLY A C 12
ATOM 21561 O O . GLY A 1 41 ? -4.253 -9.446 9.641 1.00 0.00 41 GLY A O 12
ATOM 21565 N N . ALA A 1 42 ? -2.753 -8.148 8.577 1.00 0.00 42 ALA A N 12
ATOM 21566 C CA . ALA A 1 42 ? -2.909 -8.830 7.298 1.00 0.00 42 ALA A CA 12
ATOM 21567 C C . ALA A 1 42 ? -1.975 -10.030 7.206 1.00 0.00 42 ALA A C 12
ATOM 21568 O O . ALA A 1 42 ? -1.951 -10.734 6.196 1.00 0.00 42 ALA A O 12
ATOM 21575 N N . ASP A 1 43 ? -1.197 -10.241 8.268 1.00 0.00 43 ASP A N 12
ATOM 21576 C CA . ASP A 1 43 ? -0.241 -11.347 8.334 1.00 0.00 43 ASP A CA 12
ATOM 21577 C C . ASP A 1 43 ? 0.927 -11.117 7.375 1.00 0.00 43 ASP A C 12
ATOM 21578 O O . ASP A 1 43 ? 1.862 -11.916 7.326 1.00 0.00 43 ASP A O 12
ATOM 21587 N N . MET A 1 44 ? 0.859 -10.024 6.615 1.00 0.00 44 MET A N 12
ATOM 21588 C CA . MET A 1 44 ? 1.904 -9.665 5.654 1.00 0.00 44 MET A CA 12
ATOM 21589 C C . MET A 1 44 ? 2.064 -10.729 4.564 1.00 0.00 44 MET A C 12
ATOM 21590 O O . MET A 1 44 ? 2.849 -10.554 3.630 1.00 0.00 44 MET A O 12
ATOM 21604 N N . SER A 1 45 ? 1.312 -11.823 4.670 1.00 0.00 45 SER A N 12
ATOM 21605 C CA . SER A 1 45 ? 1.395 -12.896 3.688 1.00 0.00 45 SER A CA 12
ATOM 21606 C C . SER A 1 45 ? 0.632 -12.534 2.419 1.00 0.00 45 SER A C 12
ATOM 21607 O O . SER A 1 45 ? 1.206 -12.495 1.330 1.00 0.00 45 SER A O 12
ATOM 21615 N N . GLN A 1 46 ? -0.663 -12.270 2.565 1.00 0.00 46 GLN A N 12
ATOM 21616 C CA . GLN A 1 46 ? -1.493 -11.903 1.426 1.00 0.00 46 GLN A CA 12
ATOM 21617 C C . GLN A 1 46 ? -1.480 -10.398 1.194 1.00 0.00 46 GLN A C 12
ATOM 21618 O O . GLN A 1 46 ? -1.918 -9.921 0.150 1.00 0.00 46 GLN A O 12
ATOM 21632 N N . LEU A 1 47 ? -0.983 -9.650 2.174 1.00 0.00 47 LEU A N 12
ATOM 21633 C CA . LEU A 1 47 ? -0.912 -8.199 2.059 1.00 0.00 47 LEU A CA 12
ATOM 21634 C C . LEU A 1 47 ? -0.048 -7.817 0.866 1.00 0.00 47 LEU A C 12
ATOM 21635 O O . LEU A 1 47 ? -0.397 -6.930 0.087 1.00 0.00 47 LEU A O 12
ATOM 21651 N N . GLY A 1 48 ? 1.074 -8.508 0.722 1.00 0.00 48 GLY A N 12
ATOM 21652 C CA . GLY A 1 48 ? 1.969 -8.237 -0.382 1.00 0.00 48 GLY A CA 12
ATOM 21653 C C . GLY A 1 48 ? 1.408 -8.729 -1.704 1.00 0.00 48 GLY A C 12
ATOM 21654 O O . GLY A 1 48 ? 2.104 -8.740 -2.719 1.00 0.00 48 GLY A O 12
ATOM 21658 N N . CYS A 1 49 ? 0.142 -9.141 -1.686 1.00 0.00 49 CYS A N 12
ATOM 21659 C CA . CYS A 1 49 ? -0.523 -9.638 -2.883 1.00 0.00 49 CYS A CA 12
ATOM 21660 C C . CYS A 1 49 ? -1.952 -9.124 -2.973 1.00 0.00 49 CYS A C 12
ATOM 21661 O O . CYS A 1 49 ? -2.246 -8.202 -3.731 1.00 0.00 49 CYS A O 12
ATOM 21668 N N . LEU A 1 50 ? -2.842 -9.751 -2.209 1.00 0.00 50 LEU A N 12
ATOM 21669 C CA . LEU A 1 50 ? -4.243 -9.358 -2.177 1.00 0.00 50 LEU A CA 12
ATOM 21670 C C . LEU A 1 50 ? -4.348 -7.856 -1.990 1.00 0.00 50 LEU A C 12
ATOM 21671 O O . LEU A 1 50 ? -5.025 -7.169 -2.754 1.00 0.00 50 LEU A O 12
ATOM 21687 N N . LYS A 1 51 ? -3.678 -7.355 -0.965 1.00 0.00 51 LYS A N 12
ATOM 21688 C CA . LYS A 1 51 ? -3.675 -5.931 -0.698 1.00 0.00 51 LYS A CA 12
ATOM 21689 C C . LYS A 1 51 ? -2.800 -5.232 -1.730 1.00 0.00 51 LYS A C 12
ATOM 21690 O O . LYS A 1 51 ? -2.957 -4.039 -1.993 1.00 0.00 51 LYS A O 12
ATOM 21709 N N . ALA A 1 52 ? -1.875 -5.994 -2.323 1.00 0.00 52 ALA A N 12
ATOM 21710 C CA . ALA A 1 52 ? -0.981 -5.446 -3.336 1.00 0.00 52 ALA A CA 12
ATOM 21711 C C . ALA A 1 52 ? -1.717 -5.278 -4.655 1.00 0.00 52 ALA A C 12
ATOM 21712 O O . ALA A 1 52 ? -1.206 -4.667 -5.592 1.00 0.00 52 ALA A O 12
ATOM 21719 N N . CYS A 1 53 ? -2.922 -5.837 -4.724 1.00 0.00 53 CYS A N 12
ATOM 21720 C CA . CYS A 1 53 ? -3.739 -5.729 -5.922 1.00 0.00 53 CYS A CA 12
ATOM 21721 C C . CYS A 1 53 ? -4.036 -4.267 -6.211 1.00 0.00 53 CYS A C 12
ATOM 21722 O O . CYS A 1 53 ? -4.100 -3.849 -7.366 1.00 0.00 53 CYS A O 12
ATOM 21729 N N . VAL A 1 54 ? -4.214 -3.497 -5.142 1.00 0.00 54 VAL A N 12
ATOM 21730 C CA . VAL A 1 54 ? -4.491 -2.073 -5.266 1.00 0.00 54 VAL A CA 12
ATOM 21731 C C . VAL A 1 54 ? -3.336 -1.374 -5.971 1.00 0.00 54 VAL A C 12
ATOM 21732 O O . VAL A 1 54 ? -3.521 -0.358 -6.641 1.00 0.00 54 VAL A O 12
ATOM 21745 N N . MET A 1 55 ? -2.139 -1.932 -5.811 1.00 0.00 55 MET A N 12
ATOM 21746 C CA . MET A 1 55 ? -0.946 -1.381 -6.434 1.00 0.00 55 MET A CA 12
ATOM 21747 C C . MET A 1 55 ? -1.050 -1.484 -7.951 1.00 0.00 55 MET A C 12
ATOM 21748 O O . MET A 1 55 ? -0.811 -0.517 -8.672 1.00 0.00 55 MET A O 12
ATOM 21762 N N . LYS A 1 56 ? -1.404 -2.673 -8.426 1.00 0.00 56 LYS A N 12
ATOM 21763 C CA . LYS A 1 56 ? -1.551 -2.917 -9.856 1.00 0.00 56 LYS A CA 12
ATOM 21764 C C . LYS A 1 56 ? -2.689 -2.081 -10.434 1.00 0.00 56 LYS A C 12
ATOM 21765 O O . LYS A 1 56 ? -2.683 -1.737 -11.616 1.00 0.00 56 LYS A O 12
ATOM 21784 N N . ARG A 1 57 ? -3.664 -1.756 -9.588 1.00 0.00 57 ARG A N 12
ATOM 21785 C CA . ARG A 1 57 ? -4.813 -0.963 -10.009 1.00 0.00 57 ARG A CA 12
ATOM 21786 C C . ARG A 1 57 ? -4.415 0.489 -10.264 1.00 0.00 57 ARG A C 12
ATOM 21787 O O . ARG A 1 57 ? -5.010 1.164 -11.106 1.00 0.00 57 ARG A O 12
ATOM 21808 N N . ILE A 1 58 ? -3.408 0.967 -9.536 1.00 0.00 58 ILE A N 12
ATOM 21809 C CA . ILE A 1 58 ? -2.940 2.342 -9.695 1.00 0.00 58 ILE A CA 12
ATOM 21810 C C . ILE A 1 58 ? -1.735 2.411 -10.631 1.00 0.00 58 ILE A C 12
ATOM 21811 O O . ILE A 1 58 ? -1.027 3.419 -10.676 1.00 0.00 58 ILE A O 12
ATOM 21827 N N . GLU A 1 59 ? -1.508 1.331 -11.375 1.00 0.00 59 GLU A N 12
ATOM 21828 C CA . GLU A 1 59 ? -0.399 1.255 -12.324 1.00 0.00 59 GLU A CA 12
ATOM 21829 C C . GLU A 1 59 ? 0.949 1.467 -11.635 1.00 0.00 59 GLU A C 12
ATOM 21830 O O . GLU A 1 59 ? 1.797 2.211 -12.131 1.00 0.00 59 GLU A O 12
ATOM 21842 N N . MET A 1 60 ? 1.145 0.808 -10.497 1.00 0.00 60 MET A N 12
ATOM 21843 C CA . MET A 1 60 ? 2.399 0.923 -9.759 1.00 0.00 60 MET A CA 12
ATOM 21844 C C . MET A 1 60 ? 3.053 -0.445 -9.604 1.00 0.00 60 MET A C 12
ATOM 21845 O O . MET A 1 60 ? 4.197 -0.556 -9.167 1.00 0.00 60 MET A O 12
ATOM 21859 N N . LEU A 1 61 ? 2.315 -1.484 -9.978 1.00 0.00 61 LEU A N 12
ATOM 21860 C CA . LEU A 1 61 ? 2.806 -2.851 -9.888 1.00 0.00 61 LEU A CA 12
ATOM 21861 C C . LEU A 1 61 ? 2.389 -3.648 -11.115 1.00 0.00 61 LEU A C 12
ATOM 21862 O O . LEU A 1 61 ? 1.254 -4.111 -11.212 1.00 0.00 61 LEU A O 12
ATOM 21878 N N . LYS A 1 62 ? 3.313 -3.799 -12.055 1.00 0.00 62 LYS A N 12
ATOM 21879 C CA . LYS A 1 62 ? 3.041 -4.542 -13.276 1.00 0.00 62 LYS A CA 12
ATOM 21880 C C . LYS A 1 62 ? 3.507 -5.984 -13.135 1.00 0.00 62 LYS A C 12
ATOM 21881 O O . LYS A 1 62 ? 4.559 -6.361 -13.652 1.00 0.00 62 LYS A O 12
ATOM 21900 N N . GLY A 1 63 ? 2.714 -6.787 -12.431 1.00 0.00 63 GLY A N 12
ATOM 21901 C CA . GLY A 1 63 ? 3.066 -8.178 -12.219 1.00 0.00 63 GLY A CA 12
ATOM 21902 C C . GLY A 1 63 ? 4.130 -8.331 -11.153 1.00 0.00 63 GLY A C 12
ATOM 21903 O O . GLY A 1 63 ? 3.891 -8.927 -10.103 1.00 0.00 63 GLY A O 12
ATOM 21907 N N . THR A 1 64 ? 5.310 -7.786 -11.429 1.00 0.00 64 THR A N 12
ATOM 21908 C CA . THR A 1 64 ? 6.429 -7.848 -10.500 1.00 0.00 64 THR A CA 12
ATOM 21909 C C . THR A 1 64 ? 7.292 -6.592 -10.611 1.00 0.00 64 THR A C 12
ATOM 21910 O O . THR A 1 64 ? 8.428 -6.567 -10.136 1.00 0.00 64 THR A O 12
ATOM 21921 N N . GLU A 1 65 ? 6.746 -5.554 -11.240 1.00 0.00 65 GLU A N 12
ATOM 21922 C CA . GLU A 1 65 ? 7.471 -4.301 -11.421 1.00 0.00 65 GLU A CA 12
ATOM 21923 C C . GLU A 1 65 ? 6.926 -3.199 -10.522 1.00 0.00 65 GLU A C 12
ATOM 21924 O O . GLU A 1 65 ? 5.810 -2.721 -10.723 1.00 0.00 65 GLU A O 12
ATOM 21936 N N . LEU A 1 66 ? 7.718 -2.796 -9.537 1.00 0.00 66 LEU A N 12
ATOM 21937 C CA . LEU A 1 66 ? 7.313 -1.733 -8.623 1.00 0.00 66 LEU A CA 12
ATOM 21938 C C . LEU A 1 66 ? 7.622 -0.365 -9.219 1.00 0.00 66 LEU A C 12
ATOM 21939 O O . LEU A 1 66 ? 8.674 -0.163 -9.824 1.00 0.00 66 LEU A O 12
ATOM 21955 N N . TYR A 1 67 ? 6.697 0.571 -9.041 1.00 0.00 67 TYR A N 12
ATOM 21956 C CA . TYR A 1 67 ? 6.867 1.924 -9.555 1.00 0.00 67 TYR A CA 12
ATOM 21957 C C . TYR A 1 67 ? 7.041 2.910 -8.407 1.00 0.00 67 TYR A C 12
ATOM 21958 O O . TYR A 1 67 ? 7.165 2.509 -7.249 1.00 0.00 67 TYR A O 12
ATOM 21976 N N . VAL A 1 68 ? 7.053 4.200 -8.727 1.00 0.00 68 VAL A N 12
ATOM 21977 C CA . VAL A 1 68 ? 7.230 5.227 -7.710 1.00 0.00 68 VAL A CA 12
ATOM 21978 C C . VAL A 1 68 ? 6.509 6.520 -8.085 1.00 0.00 68 VAL A C 12
ATOM 21979 O O . VAL A 1 68 ? 6.303 7.394 -7.243 1.00 0.00 68 VAL A O 12
ATOM 21992 N N . GLU A 1 69 ? 6.121 6.635 -9.350 1.00 0.00 69 GLU A N 12
ATOM 21993 C CA . GLU A 1 69 ? 5.426 7.827 -9.833 1.00 0.00 69 GLU A CA 12
ATOM 21994 C C . GLU A 1 69 ? 3.979 7.893 -9.326 1.00 0.00 69 GLU A C 12
ATOM 21995 O O . GLU A 1 69 ? 3.543 8.940 -8.846 1.00 0.00 69 GLU A O 12
ATOM 22007 N N . PRO A 1 70 ? 3.210 6.787 -9.423 1.00 0.00 70 PRO A N 12
ATOM 22008 C CA . PRO A 1 70 ? 1.811 6.761 -8.970 1.00 0.00 70 PRO A CA 12
ATOM 22009 C C . PRO A 1 70 ? 1.645 7.245 -7.533 1.00 0.00 70 PRO A C 12
ATOM 22010 O O . PRO A 1 70 ? 0.821 8.116 -7.253 1.00 0.00 70 PRO A O 12
ATOM 22021 N N . VAL A 1 71 ? 2.431 6.672 -6.625 1.00 0.00 71 VAL A N 12
ATOM 22022 C CA . VAL A 1 71 ? 2.367 7.034 -5.210 1.00 0.00 71 VAL A CA 12
ATOM 22023 C C . VAL A 1 71 ? 2.577 8.529 -4.999 1.00 0.00 71 VAL A C 12
ATOM 22024 O O . VAL A 1 71 ? 1.858 9.159 -4.224 1.00 0.00 71 VAL A O 12
ATOM 22037 N N . TYR A 1 72 ? 3.564 9.092 -5.686 1.00 0.00 72 TYR A N 12
ATOM 22038 C CA . TYR A 1 72 ? 3.860 10.517 -5.563 1.00 0.00 72 TYR A CA 12
ATOM 22039 C C . TYR A 1 72 ? 2.624 11.359 -5.866 1.00 0.00 72 TYR A C 12
ATOM 22040 O O . TYR A 1 72 ? 2.514 12.500 -5.416 1.00 0.00 72 TYR A O 12
ATOM 22058 N N . LYS A 1 73 ? 1.694 10.788 -6.628 1.00 0.00 73 LYS A N 12
ATOM 22059 C CA . LYS A 1 73 ? 0.465 11.486 -6.987 1.00 0.00 73 LYS A CA 12
ATOM 22060 C C . LYS A 1 73 ? -0.600 11.323 -5.904 1.00 0.00 73 LYS A C 12
ATOM 22061 O O . LYS A 1 73 ? -1.382 12.238 -5.650 1.00 0.00 73 LYS A O 12
ATOM 22080 N N . MET A 1 74 ? -0.623 10.156 -5.264 1.00 0.00 74 MET A N 12
ATOM 22081 C CA . MET A 1 74 ? -1.598 9.878 -4.223 1.00 0.00 74 MET A CA 12
ATOM 22082 C C . MET A 1 74 ? -1.283 10.676 -2.971 1.00 0.00 74 MET A C 12
ATOM 22083 O O . MET A 1 74 ? -2.146 11.355 -2.428 1.00 0.00 74 MET A O 12
ATOM 22097 N N . ILE A 1 75 ? -0.033 10.597 -2.528 1.00 0.00 75 ILE A N 12
ATOM 22098 C CA . ILE A 1 75 ? 0.410 11.313 -1.336 1.00 0.00 75 ILE A CA 12
ATOM 22099 C C . ILE A 1 75 ? -0.004 12.785 -1.384 1.00 0.00 75 ILE A C 12
ATOM 22100 O O . ILE A 1 75 ? -0.101 13.444 -0.348 1.00 0.00 75 ILE A O 12
ATOM 22116 N N . GLU A 1 76 ? -0.257 13.293 -2.588 1.00 0.00 76 GLU A N 12
ATOM 22117 C CA . GLU A 1 76 ? -0.659 14.688 -2.754 1.00 0.00 76 GLU A CA 12
ATOM 22118 C C . GLU A 1 76 ? -2.013 14.961 -2.098 1.00 0.00 76 GLU A C 12
ATOM 22119 O O . GLU A 1 76 ? -2.119 15.797 -1.201 1.00 0.00 76 GLU A O 12
ATOM 22131 N N . VAL A 1 77 ? -3.045 14.251 -2.549 1.00 0.00 77 VAL A N 12
ATOM 22132 C CA . VAL A 1 77 ? -4.389 14.423 -1.999 1.00 0.00 77 VAL A CA 12
ATOM 22133 C C . VAL A 1 77 ? -4.566 13.593 -0.734 1.00 0.00 77 VAL A C 12
ATOM 22134 O O . VAL A 1 77 ? -5.284 13.983 0.187 1.00 0.00 77 VAL A O 12
ATOM 22147 N N . VAL A 1 78 ? -3.900 12.445 -0.703 1.00 0.00 78 VAL A N 12
ATOM 22148 C CA . VAL A 1 78 ? -3.957 11.540 0.438 1.00 0.00 78 VAL A CA 12
ATOM 22149 C C . VAL A 1 78 ? -3.423 12.223 1.703 1.00 0.00 78 VAL A C 12
ATOM 22150 O O . VAL A 1 78 ? -3.605 11.733 2.816 1.00 0.00 78 VAL A O 12
ATOM 22163 N N . HIS A 1 79 ? -2.788 13.378 1.520 1.00 0.00 79 HIS A N 12
ATOM 22164 C CA . HIS A 1 79 ? -2.234 14.140 2.636 1.00 0.00 79 HIS A CA 12
ATOM 22165 C C . HIS A 1 79 ? -2.487 15.634 2.449 1.00 0.00 79 HIS A C 12
ATOM 22166 O O . HIS A 1 79 ? -1.560 16.443 2.496 1.00 0.00 79 HIS A O 12
ATOM 22181 N N . ALA A 1 80 ? -3.750 15.991 2.236 1.00 0.00 80 ALA A N 12
ATOM 22182 C CA . ALA A 1 80 ? -4.127 17.387 2.043 1.00 0.00 80 ALA A CA 12
ATOM 22183 C C . ALA A 1 80 ? -4.011 18.175 3.345 1.00 0.00 80 ALA A C 12
ATOM 22184 O O . ALA A 1 80 ? -4.803 17.988 4.269 1.00 0.00 80 ALA A O 12
ATOM 22191 N N . GLY A 1 81 ? -3.017 19.055 3.408 1.00 0.00 81 GLY A N 12
ATOM 22192 C CA . GLY A 1 81 ? -2.810 19.861 4.597 1.00 0.00 81 GLY A CA 12
ATOM 22193 C C . GLY A 1 81 ? -1.448 20.530 4.611 1.00 0.00 81 GLY A C 12
ATOM 22194 O O . GLY A 1 81 ? -1.348 21.752 4.507 1.00 0.00 81 GLY A O 12
ATOM 22198 N N . ASN A 1 82 ? -0.399 19.724 4.738 1.00 0.00 82 ASN A N 12
ATOM 22199 C CA . ASN A 1 82 ? 0.966 20.237 4.761 1.00 0.00 82 ASN A CA 12
ATOM 22200 C C . ASN A 1 82 ? 1.686 19.911 3.454 1.00 0.00 82 ASN A C 12
ATOM 22201 O O . ASN A 1 82 ? 1.359 18.931 2.782 1.00 0.00 82 ASN A O 12
ATOM 22212 N N . ALA A 1 83 ? 2.668 20.736 3.101 1.00 0.00 83 ALA A N 12
ATOM 22213 C CA . ALA A 1 83 ? 3.428 20.544 1.870 1.00 0.00 83 ALA A CA 12
ATOM 22214 C C . ALA A 1 83 ? 4.524 19.497 2.036 1.00 0.00 83 ALA A C 12
ATOM 22215 O O . ALA A 1 83 ? 4.678 18.617 1.189 1.00 0.00 83 ALA A O 12
ATOM 22222 N N . ASP A 1 84 ? 5.287 19.593 3.122 1.00 0.00 84 ASP A N 12
ATOM 22223 C CA . ASP A 1 84 ? 6.367 18.645 3.364 1.00 0.00 84 ASP A CA 12
ATOM 22224 C C . ASP A 1 84 ? 5.817 17.286 3.762 1.00 0.00 84 ASP A C 12
ATOM 22225 O O . ASP A 1 84 ? 6.472 16.268 3.558 1.00 0.00 84 ASP A O 12
ATOM 22234 N N . ASP A 1 85 ? 4.621 17.270 4.346 1.00 0.00 85 ASP A N 12
ATOM 22235 C CA . ASP A 1 85 ? 3.998 16.015 4.741 1.00 0.00 85 ASP A CA 12
ATOM 22236 C C . ASP A 1 85 ? 3.869 15.122 3.518 1.00 0.00 85 ASP A C 12
ATOM 22237 O O . ASP A 1 85 ? 3.952 13.897 3.608 1.00 0.00 85 ASP A O 12
ATOM 22246 N N . ILE A 1 86 ? 3.667 15.762 2.372 1.00 0.00 86 ILE A N 12
ATOM 22247 C CA . ILE A 1 86 ? 3.557 15.057 1.108 1.00 0.00 86 ILE A CA 12
ATOM 22248 C C . ILE A 1 86 ? 4.946 14.615 0.660 1.00 0.00 86 ILE A C 12
ATOM 22249 O O . ILE A 1 86 ? 5.105 13.599 -0.016 1.00 0.00 86 ILE A O 12
ATOM 22265 N N . GLN A 1 87 ? 5.946 15.399 1.056 1.00 0.00 87 GLN A N 12
ATOM 22266 C CA . GLN A 1 87 ? 7.334 15.109 0.730 1.00 0.00 87 GLN A CA 12
ATOM 22267 C C . GLN A 1 87 ? 7.902 14.071 1.693 1.00 0.00 87 GLN A C 12
ATOM 22268 O O . GLN A 1 87 ? 8.910 13.425 1.407 1.00 0.00 87 GLN A O 12
ATOM 22282 N N . LEU A 1 88 ? 7.242 13.923 2.838 1.00 0.00 88 LEU A N 12
ATOM 22283 C CA . LEU A 1 88 ? 7.666 12.975 3.858 1.00 0.00 88 LEU A CA 12
ATOM 22284 C C . LEU A 1 88 ? 7.400 11.545 3.403 1.00 0.00 88 LEU A C 12
ATOM 22285 O O . LEU A 1 88 ? 8.326 10.745 3.267 1.00 0.00 88 LEU A O 12
ATOM 22301 N N . VAL A 1 89 ? 6.129 11.230 3.169 1.00 0.00 89 VAL A N 12
ATOM 22302 C CA . VAL A 1 89 ? 5.741 9.896 2.724 1.00 0.00 89 VAL A CA 12
ATOM 22303 C C . VAL A 1 89 ? 6.433 9.538 1.415 1.00 0.00 89 VAL A C 12
ATOM 22304 O O . VAL A 1 89 ? 6.708 8.369 1.142 1.00 0.00 89 VAL A O 12
ATOM 22317 N N . LYS A 1 90 ? 6.710 10.558 0.610 1.00 0.00 90 LYS A N 12
ATOM 22318 C CA . LYS A 1 90 ? 7.376 10.368 -0.674 1.00 0.00 90 LYS A CA 12
ATOM 22319 C C . LYS A 1 90 ? 8.747 9.731 -0.484 1.00 0.00 90 LYS A C 12
ATOM 22320 O O . LYS A 1 90 ? 9.209 8.962 -1.328 1.00 0.00 90 LYS A O 12
ATOM 22339 N N . GLY A 1 91 ? 9.394 10.057 0.632 1.00 0.00 91 GLY A N 12
ATOM 22340 C CA . GLY A 1 91 ? 10.705 9.507 0.918 1.00 0.00 91 GLY A CA 12
ATOM 22341 C C . GLY A 1 91 ? 10.624 8.166 1.620 1.00 0.00 91 GLY A C 12
ATOM 22342 O O . GLY A 1 91 ? 11.549 7.358 1.537 1.00 0.00 91 GLY A O 12
ATOM 22346 N N . ILE A 1 92 ? 9.514 7.932 2.312 1.00 0.00 92 ILE A N 12
ATOM 22347 C CA . ILE A 1 92 ? 9.309 6.680 3.031 1.00 0.00 92 ILE A CA 12
ATOM 22348 C C . ILE A 1 92 ? 9.120 5.519 2.062 1.00 0.00 92 ILE A C 12
ATOM 22349 O O . ILE A 1 92 ? 9.565 4.401 2.321 1.00 0.00 92 ILE A O 12
ATOM 22365 N N . ALA A 1 93 ? 8.459 5.794 0.943 1.00 0.00 93 ALA A N 12
ATOM 22366 C CA . ALA A 1 93 ? 8.206 4.773 -0.065 1.00 0.00 93 ALA A CA 12
ATOM 22367 C C . ALA A 1 93 ? 9.499 4.342 -0.750 1.00 0.00 93 ALA A C 12
ATOM 22368 O O . ALA A 1 93 ? 9.547 3.303 -1.408 1.00 0.00 93 ALA A O 12
ATOM 22375 N N . ASN A 1 94 ? 10.544 5.145 -0.587 1.00 0.00 94 ASN A N 12
ATOM 22376 C CA . ASN A 1 94 ? 11.837 4.850 -1.196 1.00 0.00 94 ASN A CA 12
ATOM 22377 C C . ASN A 1 94 ? 12.563 3.742 -0.437 1.00 0.00 94 ASN A C 12
ATOM 22378 O O . ASN A 1 94 ? 13.365 3.008 -1.014 1.00 0.00 94 ASN A O 12
ATOM 22389 N N . GLU A 1 95 ? 12.275 3.625 0.856 1.00 0.00 95 GLU A N 12
ATOM 22390 C CA . GLU A 1 95 ? 12.904 2.605 1.690 1.00 0.00 95 GLU A CA 12
ATOM 22391 C C . GLU A 1 95 ? 12.404 1.212 1.316 1.00 0.00 95 GLU A C 12
ATOM 22392 O O . GLU A 1 95 ? 13.057 0.209 1.606 1.00 0.00 95 GLU A O 12
ATOM 22404 N N . CYS A 1 96 ? 11.245 1.162 0.669 1.00 0.00 96 CYS A N 12
ATOM 22405 C CA . CYS A 1 96 ? 10.642 -0.103 0.262 1.00 0.00 96 CYS A CA 12
ATOM 22406 C C . CYS A 1 96 ? 11.144 -0.570 -1.102 1.00 0.00 96 CYS A C 12
ATOM 22407 O O . CYS A 1 96 ? 11.473 -1.742 -1.281 1.00 0.00 96 CYS A O 12
ATOM 22414 N N . ILE A 1 97 ? 11.191 0.348 -2.060 1.00 0.00 97 ILE A N 12
ATOM 22415 C CA . ILE A 1 97 ? 11.639 0.025 -3.412 1.00 0.00 97 ILE A CA 12
ATOM 22416 C C . ILE A 1 97 ? 13.069 -0.513 -3.419 1.00 0.00 97 ILE A C 12
ATOM 22417 O O . ILE A 1 97 ? 13.499 -1.148 -4.383 1.00 0.00 97 ILE A O 12
ATOM 22433 N N . GLU A 1 98 ? 13.800 -0.267 -2.337 1.00 0.00 98 GLU A N 12
ATOM 22434 C CA . GLU A 1 98 ? 15.184 -0.716 -2.234 1.00 0.00 98 GLU A CA 12
ATOM 22435 C C . GLU A 1 98 ? 15.295 -2.078 -1.549 1.00 0.00 98 GLU A C 12
ATOM 22436 O O . GLU A 1 98 ? 16.352 -2.708 -1.583 1.00 0.00 98 GLU A O 12
ATOM 22448 N N . ASN A 1 99 ? 14.211 -2.529 -0.922 1.00 0.00 99 ASN A N 12
ATOM 22449 C CA . ASN A 1 99 ? 14.216 -3.812 -0.233 1.00 0.00 99 ASN A CA 12
ATOM 22450 C C . ASN A 1 99 ? 13.149 -4.764 -0.779 1.00 0.00 99 ASN A C 12
ATOM 22451 O O . ASN A 1 99 ? 13.036 -5.901 -0.320 1.00 0.00 99 ASN A O 12
ATOM 22462 N N . ALA A 1 100 ? 12.374 -4.308 -1.759 1.00 0.00 100 ALA A N 12
ATOM 22463 C CA . ALA A 1 100 ? 11.320 -5.138 -2.339 1.00 0.00 100 ALA A CA 12
ATOM 22464 C C . ALA A 1 100 ? 11.691 -5.641 -3.732 1.00 0.00 100 ALA A C 12
ATOM 22465 O O . ALA A 1 100 ? 11.152 -6.641 -4.205 1.00 0.00 100 ALA A O 12
ATOM 22472 N N . LYS A 1 101 ? 12.610 -4.940 -4.383 1.00 0.00 101 LYS A N 12
ATOM 22473 C CA . LYS A 1 101 ? 13.061 -5.311 -5.722 1.00 0.00 101 LYS A CA 12
ATOM 22474 C C . LYS A 1 101 ? 13.883 -6.599 -5.698 1.00 0.00 101 LYS A C 12
ATOM 22475 O O . LYS A 1 101 ? 13.908 -7.314 -4.695 1.00 0.00 101 LYS A O 12
ATOM 22494 N N . GLY A 1 102 ? 14.547 -6.891 -6.815 1.00 0.00 102 GLY A N 12
ATOM 22495 C CA . GLY A 1 102 ? 15.383 -8.077 -6.911 1.00 0.00 102 GLY A CA 12
ATOM 22496 C C . GLY A 1 102 ? 14.654 -9.360 -6.560 1.00 0.00 102 GLY A C 12
ATOM 22497 O O . GLY A 1 102 ? 15.281 -10.405 -6.391 1.00 0.00 102 GLY A O 12
ATOM 22501 N N . GLU A 1 103 ? 13.332 -9.289 -6.451 1.00 0.00 103 GLU A N 12
ATOM 22502 C CA . GLU A 1 103 ? 12.539 -10.463 -6.118 1.00 0.00 103 GLU A CA 12
ATOM 22503 C C . GLU A 1 103 ? 11.984 -11.114 -7.380 1.00 0.00 103 GLU A C 12
ATOM 22504 O O . GLU A 1 103 ? 12.197 -10.619 -8.486 1.00 0.00 103 GLU A O 12
ATOM 22516 N N . THR A 1 104 ? 11.271 -12.225 -7.211 1.00 0.00 104 THR A N 12
ATOM 22517 C CA . THR A 1 104 ? 10.694 -12.940 -8.345 1.00 0.00 104 THR A CA 12
ATOM 22518 C C . THR A 1 104 ? 9.237 -13.312 -8.093 1.00 0.00 104 THR A C 12
ATOM 22519 O O . THR A 1 104 ? 8.501 -13.627 -9.027 1.00 0.00 104 THR A O 12
ATOM 22530 N N . ASP A 1 105 ? 8.826 -13.279 -6.829 1.00 0.00 105 ASP A N 12
ATOM 22531 C CA . ASP A 1 105 ? 7.454 -13.615 -6.468 1.00 0.00 105 ASP A CA 12
ATOM 22532 C C . ASP A 1 105 ? 6.651 -12.359 -6.147 1.00 0.00 105 ASP A C 12
ATOM 22533 O O . ASP A 1 105 ? 7.167 -11.417 -5.546 1.00 0.00 105 ASP A O 12
ATOM 22542 N N . GLU A 1 106 ? 5.386 -12.353 -6.555 1.00 0.00 106 GLU A N 12
ATOM 22543 C CA . GLU A 1 106 ? 4.508 -11.211 -6.313 1.00 0.00 106 GLU A CA 12
ATOM 22544 C C . GLU A 1 106 ? 4.350 -10.944 -4.819 1.00 0.00 106 GLU A C 12
ATOM 22545 O O . GLU A 1 106 ? 4.747 -9.889 -4.327 1.00 0.00 106 GLU A O 12
ATOM 22557 N N . CYS A 1 107 ? 3.762 -11.902 -4.103 1.00 0.00 107 CYS A N 12
ATOM 22558 C CA . CYS A 1 107 ? 3.555 -11.766 -2.664 1.00 0.00 107 CYS A CA 12
ATOM 22559 C C . CYS A 1 107 ? 4.847 -11.380 -1.949 1.00 0.00 107 CYS A C 12
ATOM 22560 O O . CYS A 1 107 ? 4.816 -10.717 -0.913 1.00 0.00 107 CYS A O 12
ATOM 22567 N N . ASN A 1 108 ? 5.981 -11.796 -2.507 1.00 0.00 108 ASN A N 12
ATOM 22568 C CA . ASN A 1 108 ? 7.277 -11.478 -1.919 1.00 0.00 108 ASN A CA 12
ATOM 22569 C C . ASN A 1 108 ? 7.603 -10.003 -2.134 1.00 0.00 108 ASN A C 12
ATOM 22570 O O . ASN A 1 108 ? 8.068 -9.319 -1.223 1.00 0.00 108 ASN A O 12
ATOM 22581 N N . ILE A 1 109 ? 7.350 -9.523 -3.347 1.00 0.00 109 ILE A N 12
ATOM 22582 C CA . ILE A 1 109 ? 7.600 -8.128 -3.690 1.00 0.00 109 ILE A CA 12
ATOM 22583 C C . ILE A 1 109 ? 6.712 -7.205 -2.864 1.00 0.00 109 ILE A C 12
ATOM 22584 O O . ILE A 1 109 ? 7.172 -6.196 -2.329 1.00 0.00 109 ILE A O 12
ATOM 22600 N N . GLY A 1 110 ? 5.437 -7.565 -2.761 1.00 0.00 110 GLY A N 12
ATOM 22601 C CA . GLY A 1 110 ? 4.497 -6.760 -2.012 1.00 0.00 110 GLY A CA 12
ATOM 22602 C C . GLY A 1 110 ? 4.784 -6.747 -0.526 1.00 0.00 110 GLY A C 12
ATOM 22603 O O . GLY A 1 110 ? 4.747 -5.694 0.101 1.00 0.00 110 GLY A O 12
ATOM 22607 N N . ASN A 1 111 ? 5.062 -7.918 0.045 1.00 0.00 111 ASN A N 12
ATOM 22608 C CA . ASN A 1 111 ? 5.350 -8.012 1.473 1.00 0.00 111 ASN A CA 12
ATOM 22609 C C . ASN A 1 111 ? 6.552 -7.150 1.835 1.00 0.00 111 ASN A C 12
ATOM 22610 O O . ASN A 1 111 ? 6.513 -6.393 2.802 1.00 0.00 111 ASN A O 12
ATOM 22621 N N . LYS A 1 112 ? 7.620 -7.273 1.056 1.00 0.00 112 LYS A N 12
ATOM 22622 C CA . LYS A 1 112 ? 8.827 -6.490 1.289 1.00 0.00 112 LYS A CA 12
ATOM 22623 C C . LYS A 1 112 ? 8.517 -5.000 1.170 1.00 0.00 112 LYS A C 12
ATOM 22624 O O . LYS A 1 112 ? 9.256 -4.155 1.673 1.00 0.00 112 LYS A O 12
ATOM 22643 N N . TYR A 1 113 ? 7.410 -4.695 0.497 1.00 0.00 113 TYR A N 12
ATOM 22644 C CA . TYR A 1 113 ? 6.978 -3.316 0.293 1.00 0.00 113 TYR A CA 12
ATOM 22645 C C . TYR A 1 113 ? 6.125 -2.821 1.463 1.00 0.00 113 TYR A C 12
ATOM 22646 O O . TYR A 1 113 ? 6.441 -1.816 2.093 1.00 0.00 113 TYR A O 12
ATOM 22664 N N . THR A 1 114 ? 5.039 -3.535 1.745 1.00 0.00 114 THR A N 12
ATOM 22665 C CA . THR A 1 114 ? 4.136 -3.167 2.829 1.00 0.00 114 THR A CA 12
ATOM 22666 C C . THR A 1 114 ? 4.840 -3.201 4.184 1.00 0.00 114 THR A C 12
ATOM 22667 O O . THR A 1 114 ? 4.569 -2.379 5.059 1.00 0.00 114 THR A O 12
ATOM 22678 N N . ASP A 1 115 ? 5.741 -4.165 4.345 1.00 0.00 115 ASP A N 12
ATOM 22679 C CA . ASP A 1 115 ? 6.495 -4.337 5.585 1.00 0.00 115 ASP A CA 12
ATOM 22680 C C . ASP A 1 115 ? 7.098 -3.025 6.079 1.00 0.00 115 ASP A C 12
ATOM 22681 O O . ASP A 1 115 ? 7.016 -2.701 7.264 1.00 0.00 115 ASP A O 12
ATOM 22690 N N . CYS A 1 116 ? 7.702 -2.276 5.165 1.00 0.00 116 CYS A N 12
ATOM 22691 C CA . CYS A 1 116 ? 8.347 -1.017 5.517 1.00 0.00 116 CYS A CA 12
ATOM 22692 C C . CYS A 1 116 ? 7.371 0.155 5.532 1.00 0.00 116 CYS A C 12
ATOM 22693 O O . CYS A 1 116 ? 7.450 1.019 6.405 1.00 0.00 116 CYS A O 12
ATOM 22700 N N . TYR A 1 117 ? 6.458 0.194 4.565 1.00 0.00 117 TYR A N 12
ATOM 22701 C CA . TYR A 1 117 ? 5.486 1.281 4.492 1.00 0.00 117 TYR A CA 12
ATOM 22702 C C . TYR A 1 117 ? 4.714 1.402 5.801 1.00 0.00 117 TYR A C 12
ATOM 22703 O O . TYR A 1 117 ? 4.367 2.504 6.228 1.00 0.00 117 TYR A O 12
ATOM 22721 N N . ILE A 1 118 ? 4.454 0.264 6.434 1.00 0.00 118 ILE A N 12
ATOM 22722 C CA . ILE A 1 118 ? 3.738 0.238 7.703 1.00 0.00 118 ILE A CA 12
ATOM 22723 C C . ILE A 1 118 ? 4.706 0.471 8.861 1.00 0.00 118 ILE A C 12
ATOM 22724 O O . ILE A 1 118 ? 4.305 0.825 9.968 1.00 0.00 118 ILE A O 12
ATOM 22740 N N . GLU A 1 119 ? 5.990 0.287 8.590 1.00 0.00 119 GLU A N 12
ATOM 22741 C CA . GLU A 1 119 ? 7.018 0.464 9.605 1.00 0.00 119 GLU A CA 12
ATOM 22742 C C . GLU A 1 119 ? 7.254 1.942 9.921 1.00 0.00 119 GLU A C 12
ATOM 22743 O O . GLU A 1 119 ? 7.146 2.358 11.075 1.00 0.00 119 GLU A O 12
ATOM 22755 N N . LYS A 1 120 ? 7.572 2.732 8.897 1.00 0.00 120 LYS A N 12
ATOM 22756 C CA . LYS A 1 120 ? 7.842 4.155 9.092 1.00 0.00 120 LYS A CA 12
ATOM 22757 C C . LYS A 1 120 ? 6.569 5.007 9.084 1.00 0.00 120 LYS A C 12
ATOM 22758 O O . LYS A 1 120 ? 6.369 5.834 9.974 1.00 0.00 120 LYS A O 12
ATOM 22777 N N . LEU A 1 121 ? 5.712 4.807 8.086 1.00 0.00 121 LEU A N 12
ATOM 22778 C CA . LEU A 1 121 ? 4.489 5.601 7.959 1.00 0.00 121 LEU A CA 12
ATOM 22779 C C . LEU A 1 121 ? 3.255 4.878 8.496 1.00 0.00 121 LEU A C 12
ATOM 22780 O O . LEU A 1 121 ? 2.190 5.481 8.618 1.00 0.00 121 LEU A O 12
ATOM 22796 N N . PHE A 1 122 ? 3.387 3.586 8.808 1.00 0.00 122 PHE A N 12
ATOM 22797 C CA . PHE A 1 122 ? 2.259 2.802 9.312 1.00 0.00 122 PHE A CA 12
ATOM 22798 C C . PHE A 1 122 ? 1.261 2.493 8.189 1.00 0.00 122 PHE A C 12
ATOM 22799 O O . PHE A 1 122 ? 0.484 1.542 8.285 1.00 0.00 122 PHE A O 12
ATOM 22816 N N . SER A 1 123 ? 1.299 3.286 7.121 1.00 0.00 123 SER A N 12
ATOM 22817 C CA . SER A 1 123 ? 0.399 3.088 5.989 1.00 0.00 123 SER A CA 12
ATOM 22818 C C . SER A 1 123 ? 0.527 1.674 5.432 1.00 0.00 123 SER A C 12
ATOM 22819 O O . SER A 1 123 ? 1.518 1.338 4.782 1.00 0.00 123 SER A O 12
ATOM 22849 N N . ILE A 1 1 ? 0.441 13.121 12.540 1.00 0.00 1 ILE A N 13
ATOM 22850 C CA . ILE A 1 1 ? -0.539 13.391 11.457 1.00 0.00 1 ILE A CA 13
ATOM 22851 C C . ILE A 1 1 ? -1.858 12.671 11.716 1.00 0.00 1 ILE A C 13
ATOM 22852 O O . ILE A 1 1 ? -1.881 11.574 12.275 1.00 0.00 1 ILE A O 13
ATOM 22867 N N . ASP A 1 2 ? -2.955 13.297 11.303 1.00 0.00 2 ASP A N 13
ATOM 22868 C CA . ASP A 1 2 ? -4.283 12.723 11.484 1.00 0.00 2 ASP A CA 13
ATOM 22869 C C . ASP A 1 2 ? -4.415 11.410 10.722 1.00 0.00 2 ASP A C 13
ATOM 22870 O O . ASP A 1 2 ? -4.263 11.369 9.501 1.00 0.00 2 ASP A O 13
ATOM 22879 N N . GLN A 1 3 ? -4.700 10.337 11.457 1.00 0.00 3 GLN A N 13
ATOM 22880 C CA . GLN A 1 3 ? -4.857 9.010 10.868 1.00 0.00 3 GLN A CA 13
ATOM 22881 C C . GLN A 1 3 ? -5.877 9.027 9.737 1.00 0.00 3 GLN A C 13
ATOM 22882 O O . GLN A 1 3 ? -5.721 8.328 8.737 1.00 0.00 3 GLN A O 13
ATOM 22896 N N . ASP A 1 4 ? -6.926 9.816 9.918 1.00 0.00 4 ASP A N 13
ATOM 22897 C CA . ASP A 1 4 ? -7.987 9.936 8.921 1.00 0.00 4 ASP A CA 13
ATOM 22898 C C . ASP A 1 4 ? -7.417 10.241 7.537 1.00 0.00 4 ASP A C 13
ATOM 22899 O O . ASP A 1 4 ? -7.829 9.644 6.542 1.00 0.00 4 ASP A O 13
ATOM 22908 N N . THR A 1 5 ? -6.470 11.173 7.480 1.00 0.00 5 THR A N 13
ATOM 22909 C CA . THR A 1 5 ? -5.842 11.555 6.218 1.00 0.00 5 THR A CA 13
ATOM 22910 C C . THR A 1 5 ? -5.281 10.335 5.497 1.00 0.00 5 THR A C 13
ATOM 22911 O O . THR A 1 5 ? -5.230 10.295 4.271 1.00 0.00 5 THR A O 13
ATOM 22922 N N . VAL A 1 6 ? -4.851 9.347 6.264 1.00 0.00 6 VAL A N 13
ATOM 22923 C CA . VAL A 1 6 ? -4.294 8.131 5.690 1.00 0.00 6 VAL A CA 13
ATOM 22924 C C . VAL A 1 6 ? -5.373 7.081 5.411 1.00 0.00 6 VAL A C 13
ATOM 22925 O O . VAL A 1 6 ? -5.663 6.763 4.259 1.00 0.00 6 VAL A O 13
ATOM 22938 N N . VAL A 1 7 ? -5.985 6.579 6.476 1.00 0.00 7 VAL A N 13
ATOM 22939 C CA . VAL A 1 7 ? -7.010 5.542 6.367 1.00 0.00 7 VAL A CA 13
ATOM 22940 C C . VAL A 1 7 ? -8.226 5.986 5.554 1.00 0.00 7 VAL A C 13
ATOM 22941 O O . VAL A 1 7 ? -8.524 5.410 4.508 1.00 0.00 7 VAL A O 13
ATOM 22954 N N . ALA A 1 8 ? -8.923 7.006 6.040 1.00 0.00 8 ALA A N 13
ATOM 22955 C CA . ALA A 1 8 ? -10.130 7.496 5.381 1.00 0.00 8 ALA A CA 13
ATOM 22956 C C . ALA A 1 8 ? -9.898 7.914 3.929 1.00 0.00 8 ALA A C 13
ATOM 22957 O O . ALA A 1 8 ? -10.834 7.910 3.129 1.00 0.00 8 ALA A O 13
ATOM 22964 N N . LYS A 1 9 ? -8.667 8.278 3.579 1.00 0.00 9 LYS A N 13
ATOM 22965 C CA . LYS A 1 9 ? -8.377 8.706 2.213 1.00 0.00 9 LYS A CA 13
ATOM 22966 C C . LYS A 1 9 ? -7.992 7.531 1.320 1.00 0.00 9 LYS A C 13
ATOM 22967 O O . LYS A 1 9 ? -8.635 7.286 0.303 1.00 0.00 9 LYS A O 13
ATOM 22986 N N . TYR A 1 10 ? -6.944 6.811 1.703 1.00 0.00 10 TYR A N 13
ATOM 22987 C CA . TYR A 1 10 ? -6.472 5.664 0.929 1.00 0.00 10 TYR A CA 13
ATOM 22988 C C . TYR A 1 10 ? -7.586 4.646 0.698 1.00 0.00 10 TYR A C 13
ATOM 22989 O O . TYR A 1 10 ? -7.600 3.950 -0.316 1.00 0.00 10 TYR A O 13
ATOM 23007 N N . MET A 1 11 ? -8.514 4.562 1.644 1.00 0.00 11 MET A N 13
ATOM 23008 C CA . MET A 1 11 ? -9.621 3.619 1.547 1.00 0.00 11 MET A CA 13
ATOM 23009 C C . MET A 1 11 ? -10.688 4.111 0.573 1.00 0.00 11 MET A C 13
ATOM 23010 O O . MET A 1 11 ? -11.085 3.391 -0.345 1.00 0.00 11 MET A O 13
ATOM 23024 N N . GLU A 1 12 ? -11.145 5.340 0.778 1.00 0.00 12 GLU A N 13
ATOM 23025 C CA . GLU A 1 12 ? -12.178 5.934 -0.067 1.00 0.00 12 GLU A CA 13
ATOM 23026 C C . GLU A 1 12 ? -11.653 6.233 -1.472 1.00 0.00 12 GLU A C 13
ATOM 23027 O O . GLU A 1 12 ? -12.427 6.319 -2.425 1.00 0.00 12 GLU A O 13
ATOM 23039 N N . TYR A 1 13 ? -10.340 6.389 -1.593 1.00 0.00 13 TYR A N 13
ATOM 23040 C CA . TYR A 1 13 ? -9.718 6.695 -2.881 1.00 0.00 13 TYR A CA 13
ATOM 23041 C C . TYR A 1 13 ? -9.982 5.586 -3.897 1.00 0.00 13 TYR A C 13
ATOM 23042 O O . TYR A 1 13 ? -10.163 5.853 -5.085 1.00 0.00 13 TYR A O 13
ATOM 23060 N N . LEU A 1 14 ? -10.002 4.344 -3.423 1.00 0.00 14 LEU A N 13
ATOM 23061 C CA . LEU A 1 14 ? -10.237 3.198 -4.296 1.00 0.00 14 LEU A CA 13
ATOM 23062 C C . LEU A 1 14 ? -11.090 2.141 -3.599 1.00 0.00 14 LEU A C 13
ATOM 23063 O O . LEU A 1 14 ? -10.874 0.942 -3.769 1.00 0.00 14 LEU A O 13
ATOM 23079 N N . MET A 1 15 ? -12.066 2.597 -2.821 1.00 0.00 15 MET A N 13
ATOM 23080 C CA . MET A 1 15 ? -12.953 1.700 -2.084 1.00 0.00 15 MET A CA 13
ATOM 23081 C C . MET A 1 15 ? -13.621 0.666 -3.002 1.00 0.00 15 MET A C 13
ATOM 23082 O O . MET A 1 15 ? -13.577 -0.530 -2.714 1.00 0.00 15 MET A O 13
ATOM 23096 N N . PRO A 1 16 ? -14.249 1.099 -4.118 1.00 0.00 16 PRO A N 13
ATOM 23097 C CA . PRO A 1 16 ? -14.921 0.178 -5.043 1.00 0.00 16 PRO A CA 13
ATOM 23098 C C . PRO A 1 16 ? -13.939 -0.691 -5.820 1.00 0.00 16 PRO A C 13
ATOM 23099 O O . PRO A 1 16 ? -14.339 -1.623 -6.517 1.00 0.00 16 PRO A O 13
ATOM 23110 N N . ASP A 1 17 ? -12.652 -0.382 -5.696 1.00 0.00 17 ASP A N 13
ATOM 23111 C CA . ASP A 1 17 ? -11.617 -1.139 -6.393 1.00 0.00 17 ASP A CA 13
ATOM 23112 C C . ASP A 1 17 ? -10.842 -2.026 -5.424 1.00 0.00 17 ASP A C 13
ATOM 23113 O O . ASP A 1 17 ? -10.126 -2.936 -5.841 1.00 0.00 17 ASP A O 13
ATOM 23122 N N . ILE A 1 18 ? -10.988 -1.758 -4.128 1.00 0.00 18 ILE A N 13
ATOM 23123 C CA . ILE A 1 18 ? -10.303 -2.543 -3.106 1.00 0.00 18 ILE A CA 13
ATOM 23124 C C . ILE A 1 18 ? -11.086 -3.810 -2.778 1.00 0.00 18 ILE A C 13
ATOM 23125 O O . ILE A 1 18 ? -10.510 -4.893 -2.667 1.00 0.00 18 ILE A O 13
ATOM 23141 N N . MET A 1 19 ? -12.401 -3.669 -2.629 1.00 0.00 19 MET A N 13
ATOM 23142 C CA . MET A 1 19 ? -13.262 -4.809 -2.315 1.00 0.00 19 MET A CA 13
ATOM 23143 C C . MET A 1 19 ? -13.058 -5.950 -3.316 1.00 0.00 19 MET A C 13
ATOM 23144 O O . MET A 1 19 ? -12.899 -7.102 -2.912 1.00 0.00 19 MET A O 13
ATOM 23158 N N . PRO A 1 20 ? -13.068 -5.653 -4.636 1.00 0.00 20 PRO A N 13
ATOM 23159 C CA . PRO A 1 20 ? -12.874 -6.668 -5.678 1.00 0.00 20 PRO A CA 13
ATOM 23160 C C . PRO A 1 20 ? -11.753 -7.649 -5.345 1.00 0.00 20 PRO A C 13
ATOM 23161 O O . PRO A 1 20 ? -11.952 -8.864 -5.385 1.00 0.00 20 PRO A O 13
ATOM 23172 N N . CYS A 1 21 ? -10.580 -7.116 -5.007 1.00 0.00 21 CYS A N 13
ATOM 23173 C CA . CYS A 1 21 ? -9.429 -7.951 -4.680 1.00 0.00 21 CYS A CA 13
ATOM 23174 C C . CYS A 1 21 ? -9.751 -8.908 -3.536 1.00 0.00 21 CYS A C 13
ATOM 23175 O O . CYS A 1 21 ? -9.374 -10.080 -3.570 1.00 0.00 21 CYS A O 13
ATOM 23182 N N . ALA A 1 22 ? -10.450 -8.405 -2.521 1.00 0.00 22 ALA A N 13
ATOM 23183 C CA . ALA A 1 22 ? -10.824 -9.223 -1.370 1.00 0.00 22 ALA A CA 13
ATOM 23184 C C . ALA A 1 22 ? -11.520 -10.500 -1.813 1.00 0.00 22 ALA A C 13
ATOM 23185 O O . ALA A 1 22 ? -11.154 -11.598 -1.393 1.00 0.00 22 ALA A O 13
ATOM 23192 N N . ASP A 1 23 ? -12.522 -10.350 -2.669 1.00 0.00 23 ASP A N 13
ATOM 23193 C CA . ASP A 1 23 ? -13.265 -11.491 -3.179 1.00 0.00 23 ASP A CA 13
ATOM 23194 C C . ASP A 1 23 ? -12.463 -12.192 -4.266 1.00 0.00 23 ASP A C 13
ATOM 23195 O O . ASP A 1 23 ? -12.747 -13.332 -4.631 1.00 0.00 23 ASP A O 13
ATOM 23204 N N . GLU A 1 24 ? -11.454 -11.493 -4.776 1.00 0.00 24 GLU A N 13
ATOM 23205 C CA . GLU A 1 24 ? -10.605 -12.029 -5.828 1.00 0.00 24 GLU A CA 13
ATOM 23206 C C . GLU A 1 24 ? -9.840 -13.258 -5.356 1.00 0.00 24 GLU A C 13
ATOM 23207 O O . GLU A 1 24 ? -9.860 -14.292 -6.026 1.00 0.00 24 GLU A O 13
ATOM 23219 N N . LEU A 1 25 ? -9.164 -13.162 -4.207 1.00 0.00 25 LEU A N 13
ATOM 23220 C CA . LEU A 1 25 ? -8.402 -14.310 -3.722 1.00 0.00 25 LEU A CA 13
ATOM 23221 C C . LEU A 1 25 ? -9.063 -14.993 -2.534 1.00 0.00 25 LEU A C 13
ATOM 23222 O O . LEU A 1 25 ? -9.139 -16.222 -2.490 1.00 0.00 25 LEU A O 13
ATOM 23238 N N . HIS A 1 26 ? -9.563 -14.201 -1.585 1.00 0.00 26 HIS A N 13
ATOM 23239 C CA . HIS A 1 26 ? -10.224 -14.754 -0.402 1.00 0.00 26 HIS A CA 13
ATOM 23240 C C . HIS A 1 26 ? -10.651 -13.669 0.583 1.00 0.00 26 HIS A C 13
ATOM 23241 O O . HIS A 1 26 ? -11.837 -13.499 0.866 1.00 0.00 26 HIS A O 13
ATOM 23256 N N . ILE A 1 27 ? -9.660 -12.938 1.098 1.00 0.00 27 ILE A N 13
ATOM 23257 C CA . ILE A 1 27 ? -9.896 -11.913 2.112 1.00 0.00 27 ILE A CA 13
ATOM 23258 C C . ILE A 1 27 ? -8.918 -10.741 2.011 1.00 0.00 27 ILE A C 13
ATOM 23259 O O . ILE A 1 27 ? -7.722 -10.937 1.805 1.00 0.00 27 ILE A O 13
ATOM 23275 N N . SER A 1 28 ? -9.435 -9.523 2.179 1.00 0.00 28 SER A N 13
ATOM 23276 C CA . SER A 1 28 ? -8.602 -8.323 2.136 1.00 0.00 28 SER A CA 13
ATOM 23277 C C . SER A 1 28 ? -7.993 -8.051 3.508 1.00 0.00 28 SER A C 13
ATOM 23278 O O . SER A 1 28 ? -8.183 -8.832 4.437 1.00 0.00 28 SER A O 13
ATOM 23286 N N . GLU A 1 29 ? -7.264 -6.947 3.634 1.00 0.00 29 GLU A N 13
ATOM 23287 C CA . GLU A 1 29 ? -6.631 -6.591 4.899 1.00 0.00 29 GLU A CA 13
ATOM 23288 C C . GLU A 1 29 ? -7.660 -6.475 6.020 1.00 0.00 29 GLU A C 13
ATOM 23289 O O . GLU A 1 29 ? -7.313 -6.512 7.199 1.00 0.00 29 GLU A O 13
ATOM 23301 N N . ASP A 1 30 ? -8.929 -6.342 5.645 1.00 0.00 30 ASP A N 13
ATOM 23302 C CA . ASP A 1 30 ? -9.996 -6.202 6.633 1.00 0.00 30 ASP A CA 13
ATOM 23303 C C . ASP A 1 30 ? -10.290 -7.535 7.313 1.00 0.00 30 ASP A C 13
ATOM 23304 O O . ASP A 1 30 ? -10.684 -7.573 8.479 1.00 0.00 30 ASP A O 13
ATOM 23313 N N . ILE A 1 31 ? -10.095 -8.624 6.579 1.00 0.00 31 ILE A N 13
ATOM 23314 C CA . ILE A 1 31 ? -10.330 -9.961 7.112 1.00 0.00 31 ILE A CA 13
ATOM 23315 C C . ILE A 1 31 ? -9.012 -10.722 7.251 1.00 0.00 31 ILE A C 13
ATOM 23316 O O . ILE A 1 31 ? -8.965 -11.810 7.826 1.00 0.00 31 ILE A O 13
ATOM 23332 N N . ALA A 1 32 ? -7.940 -10.128 6.734 1.00 0.00 32 ALA A N 13
ATOM 23333 C CA . ALA A 1 32 ? -6.618 -10.741 6.790 1.00 0.00 32 ALA A CA 13
ATOM 23334 C C . ALA A 1 32 ? -6.131 -10.875 8.228 1.00 0.00 32 ALA A C 13
ATOM 23335 O O . ALA A 1 32 ? -5.364 -11.780 8.554 1.00 0.00 32 ALA A O 13
ATOM 23342 N N . THR A 1 33 ? -6.581 -9.964 9.086 1.00 0.00 33 THR A N 13
ATOM 23343 C CA . THR A 1 33 ? -6.191 -9.974 10.491 1.00 0.00 33 THR A CA 13
ATOM 23344 C C . THR A 1 33 ? -7.102 -10.887 11.310 1.00 0.00 33 THR A C 13
ATOM 23345 O O . THR A 1 33 ? -7.500 -10.552 12.425 1.00 0.00 33 THR A O 13
ATOM 23356 N N . ASN A 1 34 ? -7.424 -12.049 10.748 1.00 0.00 34 ASN A N 13
ATOM 23357 C CA . ASN A 1 34 ? -8.289 -13.008 11.424 1.00 0.00 34 ASN A CA 13
ATOM 23358 C C . ASN A 1 34 ? -7.573 -13.660 12.604 1.00 0.00 34 ASN A C 13
ATOM 23359 O O . ASN A 1 34 ? -8.192 -13.972 13.621 1.00 0.00 34 ASN A O 13
ATOM 23370 N N . ILE A 1 35 ? -6.265 -13.861 12.466 1.00 0.00 35 ILE A N 13
ATOM 23371 C CA . ILE A 1 35 ? -5.469 -14.476 13.524 1.00 0.00 35 ILE A CA 13
ATOM 23372 C C . ILE A 1 35 ? -4.088 -13.835 13.621 1.00 0.00 35 ILE A C 13
ATOM 23373 O O . ILE A 1 35 ? -3.123 -14.482 14.031 1.00 0.00 35 ILE A O 13
ATOM 23389 N N . GLN A 1 36 ? -4.004 -12.559 13.243 1.00 0.00 36 GLN A N 13
ATOM 23390 C CA . GLN A 1 36 ? -2.743 -11.818 13.279 1.00 0.00 36 GLN A CA 13
ATOM 23391 C C . GLN A 1 36 ? -1.738 -12.413 12.299 1.00 0.00 36 GLN A C 13
ATOM 23392 O O . GLN A 1 36 ? -1.459 -13.612 12.324 1.00 0.00 36 GLN A O 13
ATOM 23406 N N . ALA A 1 37 ? -1.196 -11.564 11.437 1.00 0.00 37 ALA A N 13
ATOM 23407 C CA . ALA A 1 37 ? -0.226 -12.000 10.441 1.00 0.00 37 ALA A CA 13
ATOM 23408 C C . ALA A 1 37 ? 1.190 -12.025 11.008 1.00 0.00 37 ALA A C 13
ATOM 23409 O O . ALA A 1 37 ? 1.718 -13.094 11.313 1.00 0.00 37 ALA A O 13
ATOM 23416 N N . ALA A 1 38 ? 1.798 -10.845 11.163 1.00 0.00 38 ALA A N 13
ATOM 23417 C CA . ALA A 1 38 ? 3.157 -10.753 11.698 1.00 0.00 38 ALA A CA 13
ATOM 23418 C C . ALA A 1 38 ? 3.651 -9.310 11.790 1.00 0.00 38 ALA A C 13
ATOM 23419 O O . ALA A 1 38 ? 3.878 -8.797 12.886 1.00 0.00 38 ALA A O 13
ATOM 23426 N N . LYS A 1 39 ? 3.825 -8.657 10.635 1.00 0.00 39 LYS A N 13
ATOM 23427 C CA . LYS A 1 39 ? 4.324 -7.279 10.611 1.00 0.00 39 LYS A CA 13
ATOM 23428 C C . LYS A 1 39 ? 3.509 -6.390 11.546 1.00 0.00 39 LYS A C 13
ATOM 23429 O O . LYS A 1 39 ? 4.022 -5.871 12.537 1.00 0.00 39 LYS A O 13
ATOM 23448 N N . ASN A 1 40 ? 2.234 -6.224 11.217 1.00 0.00 40 ASN A N 13
ATOM 23449 C CA . ASN A 1 40 ? 1.313 -5.443 12.033 1.00 0.00 40 ASN A CA 13
ATOM 23450 C C . ASN A 1 40 ? 0.061 -6.267 12.305 1.00 0.00 40 ASN A C 13
ATOM 23451 O O . ASN A 1 40 ? -0.908 -5.793 12.898 1.00 0.00 40 ASN A O 13
ATOM 23462 N N . GLY A 1 41 ? 0.111 -7.516 11.855 1.00 0.00 41 GLY A N 13
ATOM 23463 C CA . GLY A 1 41 ? -0.991 -8.440 12.001 1.00 0.00 41 GLY A CA 13
ATOM 23464 C C . GLY A 1 41 ? -2.057 -8.234 10.940 1.00 0.00 41 GLY A C 13
ATOM 23465 O O . GLY A 1 41 ? -2.848 -9.133 10.663 1.00 0.00 41 GLY A O 13
ATOM 23469 N N . ALA A 1 42 ? -2.071 -7.043 10.347 1.00 0.00 42 ALA A N 13
ATOM 23470 C CA . ALA A 1 42 ? -3.018 -6.721 9.289 1.00 0.00 42 ALA A CA 13
ATOM 23471 C C . ALA A 1 42 ? -2.421 -7.016 7.920 1.00 0.00 42 ALA A C 13
ATOM 23472 O O . ALA A 1 42 ? -3.087 -7.552 7.035 1.00 0.00 42 ALA A O 13
ATOM 23479 N N . ASP A 1 43 ? -1.147 -6.653 7.763 1.00 0.00 43 ASP A N 13
ATOM 23480 C CA . ASP A 1 43 ? -0.439 -6.832 6.499 1.00 0.00 43 ASP A CA 13
ATOM 23481 C C . ASP A 1 43 ? 0.569 -7.975 6.560 1.00 0.00 43 ASP A C 13
ATOM 23482 O O . ASP A 1 43 ? 1.081 -8.313 7.628 1.00 0.00 43 ASP A O 13
ATOM 23491 N N . MET A 1 44 ? 0.853 -8.561 5.394 1.00 0.00 44 MET A N 13
ATOM 23492 C CA . MET A 1 44 ? 1.817 -9.650 5.293 1.00 0.00 44 MET A CA 13
ATOM 23493 C C . MET A 1 44 ? 2.037 -10.066 3.832 1.00 0.00 44 MET A C 13
ATOM 23494 O O . MET A 1 44 ? 2.046 -9.221 2.938 1.00 0.00 44 MET A O 13
ATOM 23508 N N . SER A 1 45 ? 2.217 -11.369 3.601 1.00 0.00 45 SER A N 13
ATOM 23509 C CA . SER A 1 45 ? 2.451 -11.895 2.261 1.00 0.00 45 SER A CA 13
ATOM 23510 C C . SER A 1 45 ? 1.149 -12.010 1.484 1.00 0.00 45 SER A C 13
ATOM 23511 O O . SER A 1 45 ? 1.079 -11.629 0.316 1.00 0.00 45 SER A O 13
ATOM 23519 N N . GLN A 1 46 ? 0.117 -12.528 2.138 1.00 0.00 46 GLN A N 13
ATOM 23520 C CA . GLN A 1 46 ? -1.178 -12.679 1.498 1.00 0.00 46 GLN A CA 13
ATOM 23521 C C . GLN A 1 46 ? -1.795 -11.309 1.311 1.00 0.00 46 GLN A C 13
ATOM 23522 O O . GLN A 1 46 ? -2.408 -11.021 0.283 1.00 0.00 46 GLN A O 13
ATOM 23536 N N . LEU A 1 47 ? -1.626 -10.461 2.320 1.00 0.00 47 LEU A N 13
ATOM 23537 C CA . LEU A 1 47 ? -2.126 -9.107 2.262 1.00 0.00 47 LEU A CA 13
ATOM 23538 C C . LEU A 1 47 ? -1.333 -8.327 1.229 1.00 0.00 47 LEU A C 13
ATOM 23539 O O . LEU A 1 47 ? -1.901 -7.596 0.420 1.00 0.00 47 LEU A O 13
ATOM 23555 N N . GLY A 1 48 ? -0.010 -8.481 1.265 1.00 0.00 48 GLY A N 13
ATOM 23556 C CA . GLY A 1 48 ? 0.831 -7.805 0.302 1.00 0.00 48 GLY A CA 13
ATOM 23557 C C . GLY A 1 48 ? 0.433 -8.118 -1.132 1.00 0.00 48 GLY A C 13
ATOM 23558 O O . GLY A 1 48 ? 0.963 -7.526 -2.069 1.00 0.00 48 GLY A O 13
ATOM 23562 N N . CYS A 1 49 ? -0.496 -9.061 -1.298 1.00 0.00 49 CYS A N 13
ATOM 23563 C CA . CYS A 1 49 ? -0.979 -9.452 -2.620 1.00 0.00 49 CYS A CA 13
ATOM 23564 C C . CYS A 1 49 ? -2.355 -8.868 -2.896 1.00 0.00 49 CYS A C 13
ATOM 23565 O O . CYS A 1 49 ? -2.544 -8.126 -3.858 1.00 0.00 49 CYS A O 13
ATOM 23572 N N . LEU A 1 50 ? -3.327 -9.241 -2.064 1.00 0.00 50 LEU A N 13
ATOM 23573 C CA . LEU A 1 50 ? -4.686 -8.741 -2.215 1.00 0.00 50 LEU A CA 13
ATOM 23574 C C . LEU A 1 50 ? -4.674 -7.225 -2.244 1.00 0.00 50 LEU A C 13
ATOM 23575 O O . LEU A 1 50 ? -5.453 -6.596 -2.959 1.00 0.00 50 LEU A O 13
ATOM 23591 N N . LYS A 1 51 ? -3.781 -6.648 -1.455 1.00 0.00 51 LYS A N 13
ATOM 23592 C CA . LYS A 1 51 ? -3.640 -5.210 -1.401 1.00 0.00 51 LYS A CA 13
ATOM 23593 C C . LYS A 1 51 ? -2.805 -4.742 -2.582 1.00 0.00 51 LYS A C 13
ATOM 23594 O O . LYS A 1 51 ? -2.854 -3.574 -2.966 1.00 0.00 51 LYS A O 13
ATOM 23613 N N . ALA A 1 52 ? -2.032 -5.668 -3.158 1.00 0.00 52 ALA A N 13
ATOM 23614 C CA . ALA A 1 52 ? -1.210 -5.342 -4.315 1.00 0.00 52 ALA A CA 13
ATOM 23615 C C . ALA A 1 52 ? -2.094 -5.229 -5.549 1.00 0.00 52 ALA A C 13
ATOM 23616 O O . ALA A 1 52 ? -1.745 -4.566 -6.527 1.00 0.00 52 ALA A O 13
ATOM 23623 N N . CYS A 1 53 ? -3.245 -5.893 -5.487 1.00 0.00 53 CYS A N 13
ATOM 23624 C CA . CYS A 1 53 ? -4.208 -5.876 -6.578 1.00 0.00 53 CYS A CA 13
ATOM 23625 C C . CYS A 1 53 ? -4.732 -4.462 -6.797 1.00 0.00 53 CYS A C 13
ATOM 23626 O O . CYS A 1 53 ? -5.148 -4.105 -7.900 1.00 0.00 53 CYS A O 13
ATOM 23633 N N . VAL A 1 54 ? -4.700 -3.663 -5.736 1.00 0.00 54 VAL A N 13
ATOM 23634 C CA . VAL A 1 54 ? -5.157 -2.282 -5.802 1.00 0.00 54 VAL A CA 13
ATOM 23635 C C . VAL A 1 54 ? -4.105 -1.403 -6.467 1.00 0.00 54 VAL A C 13
ATOM 23636 O O . VAL A 1 54 ? -4.417 -0.352 -7.026 1.00 0.00 54 VAL A O 13
ATOM 23649 N N . MET A 1 55 ? -2.852 -1.849 -6.401 1.00 0.00 55 MET A N 13
ATOM 23650 C CA . MET A 1 55 ? -1.743 -1.113 -6.999 1.00 0.00 55 MET A CA 13
ATOM 23651 C C . MET A 1 55 ? -1.862 -1.104 -8.519 1.00 0.00 55 MET A C 13
ATOM 23652 O O . MET A 1 55 ? -1.866 -0.046 -9.146 1.00 0.00 55 MET A O 13
ATOM 23666 N N . LYS A 1 56 ? -1.960 -2.296 -9.099 1.00 0.00 56 LYS A N 13
ATOM 23667 C CA . LYS A 1 56 ? -2.082 -2.441 -10.544 1.00 0.00 56 LYS A CA 13
ATOM 23668 C C . LYS A 1 56 ? -3.308 -1.698 -11.063 1.00 0.00 56 LYS A C 13
ATOM 23669 O O . LYS A 1 56 ? -3.376 -1.332 -12.236 1.00 0.00 56 LYS A O 13
ATOM 23688 N N . ARG A 1 57 ? -4.274 -1.480 -10.176 1.00 0.00 57 ARG A N 13
ATOM 23689 C CA . ARG A 1 57 ? -5.504 -0.784 -10.534 1.00 0.00 57 ARG A CA 13
ATOM 23690 C C . ARG A 1 57 ? -5.210 0.645 -10.983 1.00 0.00 57 ARG A C 13
ATOM 23691 O O . ARG A 1 57 ? -5.856 1.166 -11.892 1.00 0.00 57 ARG A O 13
ATOM 23712 N N . ILE A 1 58 ? -4.227 1.272 -10.340 1.00 0.00 58 ILE A N 13
ATOM 23713 C CA . ILE A 1 58 ? -3.846 2.640 -10.667 1.00 0.00 58 ILE A CA 13
ATOM 23714 C C . ILE A 1 58 ? -2.446 2.702 -11.272 1.00 0.00 58 ILE A C 13
ATOM 23715 O O . ILE A 1 58 ? -1.760 3.720 -11.164 1.00 0.00 58 ILE A O 13
ATOM 23731 N N . GLU A 1 59 ? -2.029 1.609 -11.905 1.00 0.00 59 GLU A N 13
ATOM 23732 C CA . GLU A 1 59 ? -0.707 1.536 -12.525 1.00 0.00 59 GLU A CA 13
ATOM 23733 C C . GLU A 1 59 ? 0.394 1.795 -11.500 1.00 0.00 59 GLU A C 13
ATOM 23734 O O . GLU A 1 59 ? 1.201 2.713 -11.655 1.00 0.00 59 GLU A O 13
ATOM 23746 N N . MET A 1 60 ? 0.421 0.975 -10.454 1.00 0.00 60 MET A N 13
ATOM 23747 C CA . MET A 1 60 ? 1.418 1.109 -9.397 1.00 0.00 60 MET A CA 13
ATOM 23748 C C . MET A 1 60 ? 2.174 -0.205 -9.203 1.00 0.00 60 MET A C 13
ATOM 23749 O O . MET A 1 60 ? 3.028 -0.322 -8.322 1.00 0.00 60 MET A O 13
ATOM 23763 N N . LEU A 1 61 ? 1.871 -1.188 -10.043 1.00 0.00 61 LEU A N 13
ATOM 23764 C CA . LEU A 1 61 ? 2.515 -2.491 -9.951 1.00 0.00 61 LEU A CA 13
ATOM 23765 C C . LEU A 1 61 ? 2.352 -3.277 -11.246 1.00 0.00 61 LEU A C 13
ATOM 23766 O O . LEU A 1 61 ? 1.245 -3.437 -11.754 1.00 0.00 61 LEU A O 13
ATOM 23782 N N . LYS A 1 62 ? 3.470 -3.760 -11.775 1.00 0.00 62 LYS A N 13
ATOM 23783 C CA . LYS A 1 62 ? 3.459 -4.549 -12.999 1.00 0.00 62 LYS A CA 13
ATOM 23784 C C . LYS A 1 62 ? 3.940 -5.964 -12.704 1.00 0.00 62 LYS A C 13
ATOM 23785 O O . LYS A 1 62 ? 5.101 -6.296 -12.943 1.00 0.00 62 LYS A O 13
ATOM 23804 N N . GLY A 1 63 ? 3.041 -6.791 -12.176 1.00 0.00 63 GLY A N 13
ATOM 23805 C CA . GLY A 1 63 ? 3.395 -8.158 -11.837 1.00 0.00 63 GLY A CA 13
ATOM 23806 C C . GLY A 1 63 ? 4.290 -8.220 -10.616 1.00 0.00 63 GLY A C 13
ATOM 23807 O O . GLY A 1 63 ? 3.856 -8.621 -9.535 1.00 0.00 63 GLY A O 13
ATOM 23811 N N . THR A 1 64 ? 5.541 -7.819 -10.794 1.00 0.00 64 THR A N 13
ATOM 23812 C CA . THR A 1 64 ? 6.515 -7.805 -9.714 1.00 0.00 64 THR A CA 13
ATOM 23813 C C . THR A 1 64 ? 7.378 -6.549 -9.790 1.00 0.00 64 THR A C 13
ATOM 23814 O O . THR A 1 64 ? 8.541 -6.555 -9.383 1.00 0.00 64 THR A O 13
ATOM 23825 N N . GLU A 1 65 ? 6.802 -5.472 -10.321 1.00 0.00 65 GLU A N 13
ATOM 23826 C CA . GLU A 1 65 ? 7.519 -4.207 -10.455 1.00 0.00 65 GLU A CA 13
ATOM 23827 C C . GLU A 1 65 ? 6.861 -3.103 -9.631 1.00 0.00 65 GLU A C 13
ATOM 23828 O O . GLU A 1 65 ? 5.780 -2.627 -9.972 1.00 0.00 65 GLU A O 13
ATOM 23840 N N . LEU A 1 66 ? 7.519 -2.701 -8.548 1.00 0.00 66 LEU A N 13
ATOM 23841 C CA . LEU A 1 66 ? 6.999 -1.647 -7.687 1.00 0.00 66 LEU A CA 13
ATOM 23842 C C . LEU A 1 66 ? 6.995 -0.295 -8.400 1.00 0.00 66 LEU A C 13
ATOM 23843 O O . LEU A 1 66 ? 7.871 -0.008 -9.215 1.00 0.00 66 LEU A O 13
ATOM 23859 N N . TYR A 1 67 ? 5.999 0.528 -8.082 1.00 0.00 67 TYR A N 13
ATOM 23860 C CA . TYR A 1 67 ? 5.875 1.859 -8.671 1.00 0.00 67 TYR A CA 13
ATOM 23861 C C . TYR A 1 67 ? 5.372 2.858 -7.633 1.00 0.00 67 TYR A C 13
ATOM 23862 O O . TYR A 1 67 ? 4.719 2.477 -6.661 1.00 0.00 67 TYR A O 13
ATOM 23880 N N . VAL A 1 68 ? 5.679 4.135 -7.841 1.00 0.00 68 VAL A N 13
ATOM 23881 C CA . VAL A 1 68 ? 5.262 5.178 -6.919 1.00 0.00 68 VAL A CA 13
ATOM 23882 C C . VAL A 1 68 ? 4.829 6.443 -7.655 1.00 0.00 68 VAL A C 13
ATOM 23883 O O . VAL A 1 68 ? 4.537 7.464 -7.030 1.00 0.00 68 VAL A O 13
ATOM 23896 N N . GLU A 1 69 ? 4.789 6.375 -8.982 1.00 0.00 69 GLU A N 13
ATOM 23897 C CA . GLU A 1 69 ? 4.395 7.524 -9.791 1.00 0.00 69 GLU A CA 13
ATOM 23898 C C . GLU A 1 69 ? 2.975 7.994 -9.446 1.00 0.00 69 GLU A C 13
ATOM 23899 O O . GLU A 1 69 ? 2.769 9.176 -9.173 1.00 0.00 69 GLU A O 13
ATOM 23911 N N . PRO A 1 70 ? 1.973 7.086 -9.451 1.00 0.00 70 PRO A N 13
ATOM 23912 C CA . PRO A 1 70 ? 0.586 7.450 -9.132 1.00 0.00 70 PRO A CA 13
ATOM 23913 C C . PRO A 1 70 ? 0.399 7.819 -7.663 1.00 0.00 70 PRO A C 13
ATOM 23914 O O . PRO A 1 70 ? -0.477 8.614 -7.323 1.00 0.00 70 PRO A O 13
ATOM 23925 N N . VAL A 1 71 ? 1.224 7.238 -6.795 1.00 0.00 71 VAL A N 13
ATOM 23926 C CA . VAL A 1 71 ? 1.142 7.510 -5.364 1.00 0.00 71 VAL A CA 13
ATOM 23927 C C . VAL A 1 71 ? 1.459 8.968 -5.065 1.00 0.00 71 VAL A C 13
ATOM 23928 O O . VAL A 1 71 ? 0.723 9.628 -4.336 1.00 0.00 71 VAL A O 13
ATOM 23941 N N . TYR A 1 72 ? 2.553 9.465 -5.631 1.00 0.00 72 TYR A N 13
ATOM 23942 C CA . TYR A 1 72 ? 2.953 10.853 -5.424 1.00 0.00 72 TYR A CA 13
ATOM 23943 C C . TYR A 1 72 ? 1.787 11.793 -5.719 1.00 0.00 72 TYR A C 13
ATOM 23944 O O . TYR A 1 72 ? 1.751 12.926 -5.240 1.00 0.00 72 TYR A O 13
ATOM 23962 N N . LYS A 1 73 ? 0.833 11.307 -6.512 1.00 0.00 73 LYS A N 13
ATOM 23963 C CA . LYS A 1 73 ? -0.339 12.091 -6.874 1.00 0.00 73 LYS A CA 13
ATOM 23964 C C . LYS A 1 73 ? -1.414 12.017 -5.788 1.00 0.00 73 LYS A C 13
ATOM 23965 O O . LYS A 1 73 ? -2.087 13.008 -5.502 1.00 0.00 73 LYS A O 13
ATOM 23984 N N . MET A 1 74 ? -1.565 10.842 -5.176 1.00 0.00 74 MET A N 13
ATOM 23985 C CA . MET A 1 74 ? -2.563 10.647 -4.133 1.00 0.00 74 MET A CA 13
ATOM 23986 C C . MET A 1 74 ? -2.116 11.313 -2.843 1.00 0.00 74 MET A C 13
ATOM 23987 O O . MET A 1 74 ? -2.901 11.975 -2.177 1.00 0.00 74 MET A O 13
ATOM 24001 N N . ILE A 1 75 ? -0.845 11.132 -2.505 1.00 0.00 75 ILE A N 13
ATOM 24002 C CA . ILE A 1 75 ? -0.283 11.723 -1.297 1.00 0.00 75 ILE A CA 13
ATOM 24003 C C . ILE A 1 75 ? -0.637 13.204 -1.212 1.00 0.00 75 ILE A C 13
ATOM 24004 O O . ILE A 1 75 ? -0.676 13.785 -0.127 1.00 0.00 75 ILE A O 13
ATOM 24020 N N . GLU A 1 76 ? -0.901 13.804 -2.366 1.00 0.00 76 GLU A N 13
ATOM 24021 C CA . GLU A 1 76 ? -1.255 15.219 -2.429 1.00 0.00 76 GLU A CA 13
ATOM 24022 C C . GLU A 1 76 ? -2.597 15.487 -1.749 1.00 0.00 76 GLU A C 13
ATOM 24023 O O . GLU A 1 76 ? -2.677 16.263 -0.798 1.00 0.00 76 GLU A O 13
ATOM 24035 N N . VAL A 1 77 ? -3.651 14.837 -2.242 1.00 0.00 77 VAL A N 13
ATOM 24036 C CA . VAL A 1 77 ? -4.989 15.010 -1.681 1.00 0.00 77 VAL A CA 13
ATOM 24037 C C . VAL A 1 77 ? -5.170 14.158 -0.429 1.00 0.00 77 VAL A C 13
ATOM 24038 O O . VAL A 1 77 ? -5.703 14.622 0.581 1.00 0.00 77 VAL A O 13
ATOM 24051 N N . VAL A 1 78 ? -4.728 12.908 -0.514 1.00 0.00 78 VAL A N 13
ATOM 24052 C CA . VAL A 1 78 ? -4.816 11.970 0.597 1.00 0.00 78 VAL A CA 13
ATOM 24053 C C . VAL A 1 78 ? -4.343 12.612 1.905 1.00 0.00 78 VAL A C 13
ATOM 24054 O O . VAL A 1 78 ? -4.947 12.417 2.956 1.00 0.00 78 VAL A O 13
ATOM 24067 N N . HIS A 1 79 ? -3.270 13.388 1.824 1.00 0.00 79 HIS A N 13
ATOM 24068 C CA . HIS A 1 79 ? -2.719 14.068 2.994 1.00 0.00 79 HIS A CA 13
ATOM 24069 C C . HIS A 1 79 ? -3.028 15.563 2.949 1.00 0.00 79 HIS A C 13
ATOM 24070 O O . HIS A 1 79 ? -2.128 16.396 3.064 1.00 0.00 79 HIS A O 13
ATOM 24085 N N . ALA A 1 80 ? -4.304 15.893 2.784 1.00 0.00 80 ALA A N 13
ATOM 24086 C CA . ALA A 1 80 ? -4.731 17.288 2.723 1.00 0.00 80 ALA A CA 13
ATOM 24087 C C . ALA A 1 80 ? -4.494 17.999 4.052 1.00 0.00 80 ALA A C 13
ATOM 24088 O O . ALA A 1 80 ? -5.005 17.579 5.091 1.00 0.00 80 ALA A O 13
ATOM 24095 N N . GLY A 1 81 ? -3.720 19.080 4.011 1.00 0.00 81 GLY A N 13
ATOM 24096 C CA . GLY A 1 81 ? -3.431 19.834 5.216 1.00 0.00 81 GLY A CA 13
ATOM 24097 C C . GLY A 1 81 ? -2.018 20.387 5.233 1.00 0.00 81 GLY A C 13
ATOM 24098 O O . GLY A 1 81 ? -1.808 21.578 5.006 1.00 0.00 81 GLY A O 13
ATOM 24102 N N . ASN A 1 82 ? -1.048 19.516 5.500 1.00 0.00 82 ASN A N 13
ATOM 24103 C CA . ASN A 1 82 ? 0.354 19.920 5.547 1.00 0.00 82 ASN A CA 13
ATOM 24104 C C . ASN A 1 82 ? 1.046 19.649 4.216 1.00 0.00 82 ASN A C 13
ATOM 24105 O O . ASN A 1 82 ? 0.753 18.662 3.541 1.00 0.00 82 ASN A O 13
ATOM 24116 N N . ALA A 1 83 ? 1.965 20.537 3.848 1.00 0.00 83 ALA A N 13
ATOM 24117 C CA . ALA A 1 83 ? 2.709 20.401 2.601 1.00 0.00 83 ALA A CA 13
ATOM 24118 C C . ALA A 1 83 ? 3.870 19.425 2.756 1.00 0.00 83 ALA A C 13
ATOM 24119 O O . ALA A 1 83 ? 4.280 18.782 1.790 1.00 0.00 83 ALA A O 13
ATOM 24126 N N . ASP A 1 84 ? 4.402 19.319 3.972 1.00 0.00 84 ASP A N 13
ATOM 24127 C CA . ASP A 1 84 ? 5.513 18.413 4.231 1.00 0.00 84 ASP A CA 13
ATOM 24128 C C . ASP A 1 84 ? 5.014 16.987 4.407 1.00 0.00 84 ASP A C 13
ATOM 24129 O O . ASP A 1 84 ? 5.755 16.035 4.163 1.00 0.00 84 ASP A O 13
ATOM 24138 N N . ASP A 1 85 ? 3.765 16.835 4.848 1.00 0.00 85 ASP A N 13
ATOM 24139 C CA . ASP A 1 85 ? 3.189 15.508 5.013 1.00 0.00 85 ASP A CA 13
ATOM 24140 C C . ASP A 1 85 ? 3.229 14.788 3.677 1.00 0.00 85 ASP A C 13
ATOM 24141 O O . ASP A 1 85 ? 3.214 13.559 3.609 1.00 0.00 85 ASP A O 13
ATOM 24150 N N . ILE A 1 86 ? 3.278 15.584 2.615 1.00 0.00 86 ILE A N 13
ATOM 24151 C CA . ILE A 1 86 ? 3.353 15.068 1.264 1.00 0.00 86 ILE A CA 13
ATOM 24152 C C . ILE A 1 86 ? 4.810 14.823 0.895 1.00 0.00 86 ILE A C 13
ATOM 24153 O O . ILE A 1 86 ? 5.132 13.898 0.152 1.00 0.00 86 ILE A O 13
ATOM 24169 N N . GLN A 1 87 ? 5.687 15.663 1.441 1.00 0.00 87 GLN A N 13
ATOM 24170 C CA . GLN A 1 87 ? 7.119 15.558 1.189 1.00 0.00 87 GLN A CA 13
ATOM 24171 C C . GLN A 1 87 ? 7.727 14.398 1.970 1.00 0.00 87 GLN A C 13
ATOM 24172 O O . GLN A 1 87 ? 8.794 13.894 1.622 1.00 0.00 87 GLN A O 13
ATOM 24186 N N . LEU A 1 88 ? 7.037 13.977 3.027 1.00 0.00 88 LEU A N 13
ATOM 24187 C CA . LEU A 1 88 ? 7.515 12.882 3.863 1.00 0.00 88 LEU A CA 13
ATOM 24188 C C . LEU A 1 88 ? 7.165 11.532 3.245 1.00 0.00 88 LEU A C 13
ATOM 24189 O O . LEU A 1 88 ? 8.042 10.698 3.019 1.00 0.00 88 LEU A O 13
ATOM 24205 N N . VAL A 1 89 ? 5.879 11.327 2.974 1.00 0.00 89 VAL A N 13
ATOM 24206 C CA . VAL A 1 89 ? 5.409 10.078 2.384 1.00 0.00 89 VAL A CA 13
ATOM 24207 C C . VAL A 1 89 ? 6.130 9.781 1.073 1.00 0.00 89 VAL A C 13
ATOM 24208 O O . VAL A 1 89 ? 6.354 8.620 0.728 1.00 0.00 89 VAL A O 13
ATOM 24221 N N . LYS A 1 90 ? 6.489 10.836 0.348 1.00 0.00 90 LYS A N 13
ATOM 24222 C CA . LYS A 1 90 ? 7.186 10.687 -0.925 1.00 0.00 90 LYS A CA 13
ATOM 24223 C C . LYS A 1 90 ? 8.482 9.905 -0.743 1.00 0.00 90 LYS A C 13
ATOM 24224 O O . LYS A 1 90 ? 8.891 9.148 -1.623 1.00 0.00 90 LYS A O 13
ATOM 24243 N N . GLY A 1 91 ? 9.123 10.093 0.408 1.00 0.00 91 GLY A N 13
ATOM 24244 C CA . GLY A 1 91 ? 10.364 9.396 0.691 1.00 0.00 91 GLY A CA 13
ATOM 24245 C C . GLY A 1 91 ? 10.131 8.018 1.277 1.00 0.00 91 GLY A C 13
ATOM 24246 O O . GLY A 1 91 ? 10.962 7.122 1.125 1.00 0.00 91 GLY A O 13
ATOM 24250 N N . ILE A 1 92 ? 8.997 7.849 1.950 1.00 0.00 92 ILE A N 13
ATOM 24251 C CA . ILE A 1 92 ? 8.655 6.569 2.556 1.00 0.00 92 ILE A CA 13
ATOM 24252 C C . ILE A 1 92 ? 8.353 5.529 1.485 1.00 0.00 92 ILE A C 13
ATOM 24253 O O . ILE A 1 92 ? 8.713 4.359 1.623 1.00 0.00 92 ILE A O 13
ATOM 24269 N N . ALA A 1 93 ? 7.694 5.963 0.416 1.00 0.00 93 ALA A N 13
ATOM 24270 C CA . ALA A 1 93 ? 7.347 5.072 -0.682 1.00 0.00 93 ALA A CA 13
ATOM 24271 C C . ALA A 1 93 ? 8.598 4.605 -1.416 1.00 0.00 93 ALA A C 13
ATOM 24272 O O . ALA A 1 93 ? 8.577 3.600 -2.128 1.00 0.00 93 ALA A O 13
ATOM 24279 N N . ASN A 1 94 ? 9.689 5.345 -1.235 1.00 0.00 94 ASN A N 13
ATOM 24280 C CA . ASN A 1 94 ? 10.957 5.017 -1.874 1.00 0.00 94 ASN A CA 13
ATOM 24281 C C . ASN A 1 94 ? 11.726 3.982 -1.059 1.00 0.00 94 ASN A C 13
ATOM 24282 O O . ASN A 1 94 ? 12.487 3.183 -1.609 1.00 0.00 94 ASN A O 13
ATOM 24293 N N . GLU A 1 95 ? 11.521 4.001 0.255 1.00 0.00 95 GLU A N 13
ATOM 24294 C CA . GLU A 1 95 ? 12.197 3.070 1.153 1.00 0.00 95 GLU A CA 13
ATOM 24295 C C . GLU A 1 95 ? 11.631 1.659 1.005 1.00 0.00 95 GLU A C 13
ATOM 24296 O O . GLU A 1 95 ? 12.326 0.673 1.249 1.00 0.00 95 GLU A O 13
ATOM 24308 N N . CYS A 1 96 ? 10.367 1.572 0.601 1.00 0.00 96 CYS A N 13
ATOM 24309 C CA . CYS A 1 96 ? 9.706 0.283 0.430 1.00 0.00 96 CYS A CA 13
ATOM 24310 C C . CYS A 1 96 ? 10.156 -0.401 -0.862 1.00 0.00 96 CYS A C 13
ATOM 24311 O O . CYS A 1 96 ? 10.045 -1.620 -1.000 1.00 0.00 96 CYS A O 13
ATOM 24318 N N . ILE A 1 97 ? 10.658 0.390 -1.808 1.00 0.00 97 ILE A N 13
ATOM 24319 C CA . ILE A 1 97 ? 11.120 -0.145 -3.088 1.00 0.00 97 ILE A CA 13
ATOM 24320 C C . ILE A 1 97 ? 12.453 -0.870 -2.938 1.00 0.00 97 ILE A C 13
ATOM 24321 O O . ILE A 1 97 ? 12.612 -1.999 -3.403 1.00 0.00 97 ILE A O 13
ATOM 24337 N N . GLU A 1 98 ? 13.410 -0.215 -2.288 1.00 0.00 98 GLU A N 13
ATOM 24338 C CA . GLU A 1 98 ? 14.729 -0.800 -2.079 1.00 0.00 98 GLU A CA 13
ATOM 24339 C C . GLU A 1 98 ? 14.649 -1.975 -1.112 1.00 0.00 98 GLU A C 13
ATOM 24340 O O . GLU A 1 98 ? 15.301 -3.001 -1.310 1.00 0.00 98 GLU A O 13
ATOM 24352 N N . ASN A 1 99 ? 13.847 -1.814 -0.066 1.00 0.00 99 ASN A N 13
ATOM 24353 C CA . ASN A 1 99 ? 13.670 -2.860 0.934 1.00 0.00 99 ASN A CA 13
ATOM 24354 C C . ASN A 1 99 ? 13.165 -4.149 0.290 1.00 0.00 99 ASN A C 13
ATOM 24355 O O . ASN A 1 99 ? 13.699 -5.228 0.542 1.00 0.00 99 ASN A O 13
ATOM 24366 N N . ALA A 1 100 ? 12.133 -4.027 -0.540 1.00 0.00 100 ALA A N 13
ATOM 24367 C CA . ALA A 1 100 ? 11.563 -5.184 -1.222 1.00 0.00 100 ALA A CA 13
ATOM 24368 C C . ALA A 1 100 ? 12.438 -5.612 -2.394 1.00 0.00 100 ALA A C 13
ATOM 24369 O O . ALA A 1 100 ? 12.289 -6.709 -2.931 1.00 0.00 100 ALA A O 13
ATOM 24376 N N . LYS A 1 101 ? 13.361 -4.719 -2.764 1.00 0.00 101 LYS A N 13
ATOM 24377 C CA . LYS A 1 101 ? 14.305 -4.935 -3.868 1.00 0.00 101 LYS A CA 13
ATOM 24378 C C . LYS A 1 101 ? 13.697 -5.728 -5.026 1.00 0.00 101 LYS A C 13
ATOM 24379 O O . LYS A 1 101 ? 14.406 -6.448 -5.730 1.00 0.00 101 LYS A O 13
ATOM 24398 N N . GLY A 1 102 ? 12.391 -5.579 -5.228 1.00 0.00 102 GLY A N 13
ATOM 24399 C CA . GLY A 1 102 ? 11.717 -6.280 -6.308 1.00 0.00 102 GLY A CA 13
ATOM 24400 C C . GLY A 1 102 ? 11.866 -7.786 -6.220 1.00 0.00 102 GLY A C 13
ATOM 24401 O O . GLY A 1 102 ? 12.595 -8.389 -7.007 1.00 0.00 102 GLY A O 13
ATOM 24405 N N . GLU A 1 103 ? 11.173 -8.394 -5.263 1.00 0.00 103 GLU A N 13
ATOM 24406 C CA . GLU A 1 103 ? 11.227 -9.842 -5.085 1.00 0.00 103 GLU A CA 13
ATOM 24407 C C . GLU A 1 103 ? 10.703 -10.559 -6.329 1.00 0.00 103 GLU A C 13
ATOM 24408 O O . GLU A 1 103 ? 10.079 -9.946 -7.195 1.00 0.00 103 GLU A O 13
ATOM 24420 N N . THR A 1 104 ? 10.959 -11.862 -6.408 1.00 0.00 104 THR A N 13
ATOM 24421 C CA . THR A 1 104 ? 10.525 -12.658 -7.551 1.00 0.00 104 THR A CA 13
ATOM 24422 C C . THR A 1 104 ? 9.041 -12.988 -7.474 1.00 0.00 104 THR A C 13
ATOM 24423 O O . THR A 1 104 ? 8.338 -12.961 -8.484 1.00 0.00 104 THR A O 13
ATOM 24434 N N . ASP A 1 105 ? 8.569 -13.298 -6.274 1.00 0.00 105 ASP A N 13
ATOM 24435 C CA . ASP A 1 105 ? 7.166 -13.639 -6.073 1.00 0.00 105 ASP A CA 13
ATOM 24436 C C . ASP A 1 105 ? 6.344 -12.404 -5.721 1.00 0.00 105 ASP A C 13
ATOM 24437 O O . ASP A 1 105 ? 6.814 -11.520 -5.006 1.00 0.00 105 ASP A O 13
ATOM 24446 N N . GLU A 1 106 ? 5.120 -12.351 -6.233 1.00 0.00 106 GLU A N 13
ATOM 24447 C CA . GLU A 1 106 ? 4.228 -11.225 -5.975 1.00 0.00 106 GLU A CA 13
ATOM 24448 C C . GLU A 1 106 ? 4.045 -10.996 -4.477 1.00 0.00 106 GLU A C 13
ATOM 24449 O O . GLU A 1 106 ? 4.484 -9.979 -3.941 1.00 0.00 106 GLU A O 13
ATOM 24461 N N . CYS A 1 107 ? 3.390 -11.945 -3.808 1.00 0.00 107 CYS A N 13
ATOM 24462 C CA . CYS A 1 107 ? 3.152 -11.849 -2.375 1.00 0.00 107 CYS A CA 13
ATOM 24463 C C . CYS A 1 107 ? 4.439 -11.531 -1.625 1.00 0.00 107 CYS A C 13
ATOM 24464 O O . CYS A 1 107 ? 4.415 -10.814 -0.627 1.00 0.00 107 CYS A O 13
ATOM 24471 N N . ASN A 1 108 ? 5.560 -12.068 -2.101 1.00 0.00 108 ASN A N 13
ATOM 24472 C CA . ASN A 1 108 ? 6.845 -11.791 -1.474 1.00 0.00 108 ASN A CA 13
ATOM 24473 C C . ASN A 1 108 ? 7.085 -10.289 -1.518 1.00 0.00 108 ASN A C 13
ATOM 24474 O O . ASN A 1 108 ? 7.404 -9.662 -0.509 1.00 0.00 108 ASN A O 13
ATOM 24485 N N . ILE A 1 109 ? 6.922 -9.725 -2.712 1.00 0.00 109 ILE A N 13
ATOM 24486 C CA . ILE A 1 109 ? 7.063 -8.296 -2.919 1.00 0.00 109 ILE A CA 13
ATOM 24487 C C . ILE A 1 109 ? 6.068 -7.538 -2.046 1.00 0.00 109 ILE A C 13
ATOM 24488 O O . ILE A 1 109 ? 6.347 -6.435 -1.579 1.00 0.00 109 ILE A O 13
ATOM 24504 N N . GLY A 1 110 ? 4.905 -8.151 -1.832 1.00 0.00 110 GLY A N 13
ATOM 24505 C CA . GLY A 1 110 ? 3.866 -7.527 -1.039 1.00 0.00 110 GLY A CA 13
ATOM 24506 C C . GLY A 1 110 ? 4.236 -7.368 0.418 1.00 0.00 110 GLY A C 13
ATOM 24507 O O . GLY A 1 110 ? 4.234 -6.255 0.943 1.00 0.00 110 GLY A O 13
ATOM 24511 N N . ASN A 1 111 ? 4.564 -8.476 1.072 1.00 0.00 111 ASN A N 13
ATOM 24512 C CA . ASN A 1 111 ? 4.918 -8.442 2.489 1.00 0.00 111 ASN A CA 13
ATOM 24513 C C . ASN A 1 111 ? 6.140 -7.563 2.739 1.00 0.00 111 ASN A C 13
ATOM 24514 O O . ASN A 1 111 ? 6.332 -7.055 3.843 1.00 0.00 111 ASN A O 13
ATOM 24525 N N . LYS A 1 112 ? 6.969 -7.396 1.715 1.00 0.00 112 LYS A N 13
ATOM 24526 C CA . LYS A 1 112 ? 8.174 -6.581 1.830 1.00 0.00 112 LYS A CA 13
ATOM 24527 C C . LYS A 1 112 ? 7.900 -5.112 1.511 1.00 0.00 112 LYS A C 13
ATOM 24528 O O . LYS A 1 112 ? 8.547 -4.220 2.059 1.00 0.00 112 LYS A O 13
ATOM 24547 N N . TYR A 1 113 ? 6.937 -4.864 0.629 1.00 0.00 113 TYR A N 13
ATOM 24548 C CA . TYR A 1 113 ? 6.602 -3.498 0.229 1.00 0.00 113 TYR A CA 13
ATOM 24549 C C . TYR A 1 113 ? 5.662 -2.829 1.230 1.00 0.00 113 TYR A C 13
ATOM 24550 O O . TYR A 1 113 ? 6.024 -1.835 1.859 1.00 0.00 113 TYR A O 13
ATOM 24568 N N . THR A 1 114 ? 4.455 -3.373 1.368 1.00 0.00 114 THR A N 13
ATOM 24569 C CA . THR A 1 114 ? 3.465 -2.812 2.283 1.00 0.00 114 THR A CA 13
ATOM 24570 C C . THR A 1 114 ? 4.029 -2.664 3.696 1.00 0.00 114 THR A C 13
ATOM 24571 O O . THR A 1 114 ? 3.633 -1.765 4.438 1.00 0.00 114 THR A O 13
ATOM 24582 N N . ASP A 1 115 ? 4.952 -3.550 4.060 1.00 0.00 115 ASP A N 13
ATOM 24583 C CA . ASP A 1 115 ? 5.574 -3.517 5.382 1.00 0.00 115 ASP A CA 13
ATOM 24584 C C . ASP A 1 115 ? 6.221 -2.165 5.658 1.00 0.00 115 ASP A C 13
ATOM 24585 O O . ASP A 1 115 ? 5.869 -1.484 6.620 1.00 0.00 115 ASP A O 13
ATOM 24594 N N . CYS A 1 116 ? 7.176 -1.793 4.812 1.00 0.00 116 CYS A N 13
ATOM 24595 C CA . CYS A 1 116 ? 7.889 -0.530 4.959 1.00 0.00 116 CYS A CA 13
ATOM 24596 C C . CYS A 1 116 ? 6.923 0.638 5.139 1.00 0.00 116 CYS A C 13
ATOM 24597 O O . CYS A 1 116 ? 7.194 1.564 5.902 1.00 0.00 116 CYS A O 13
ATOM 24604 N N . TYR A 1 117 ? 5.796 0.586 4.441 1.00 0.00 117 TYR A N 13
ATOM 24605 C CA . TYR A 1 117 ? 4.798 1.645 4.530 1.00 0.00 117 TYR A CA 13
ATOM 24606 C C . TYR A 1 117 ? 4.220 1.730 5.942 1.00 0.00 117 TYR A C 13
ATOM 24607 O O . TYR A 1 117 ? 3.908 2.815 6.432 1.00 0.00 117 TYR A O 13
ATOM 24625 N N . ILE A 1 118 ? 4.089 0.575 6.591 1.00 0.00 118 ILE A N 13
ATOM 24626 C CA . ILE A 1 118 ? 3.555 0.504 7.947 1.00 0.00 118 ILE A CA 13
ATOM 24627 C C . ILE A 1 118 ? 4.637 0.813 8.983 1.00 0.00 118 ILE A C 13
ATOM 24628 O O . ILE A 1 118 ? 4.345 1.301 10.072 1.00 0.00 118 ILE A O 13
ATOM 24644 N N . GLU A 1 119 ? 5.887 0.535 8.629 1.00 0.00 119 GLU A N 13
ATOM 24645 C CA . GLU A 1 119 ? 7.005 0.758 9.539 1.00 0.00 119 GLU A CA 13
ATOM 24646 C C . GLU A 1 119 ? 7.268 2.242 9.787 1.00 0.00 119 GLU A C 13
ATOM 24647 O O . GLU A 1 119 ? 7.205 2.706 10.927 1.00 0.00 119 GLU A O 13
ATOM 24659 N N . LYS A 1 120 ? 7.559 2.983 8.722 1.00 0.00 120 LYS A N 13
ATOM 24660 C CA . LYS A 1 120 ? 7.871 4.404 8.848 1.00 0.00 120 LYS A CA 13
ATOM 24661 C C . LYS A 1 120 ? 6.631 5.294 8.822 1.00 0.00 120 LYS A C 13
ATOM 24662 O O . LYS A 1 120 ? 6.517 6.227 9.618 1.00 0.00 120 LYS A O 13
ATOM 24681 N N . LEU A 1 121 ? 5.701 5.012 7.913 1.00 0.00 121 LEU A N 13
ATOM 24682 C CA . LEU A 1 121 ? 4.503 5.839 7.778 1.00 0.00 121 LEU A CA 13
ATOM 24683 C C . LEU A 1 121 ? 3.282 5.237 8.468 1.00 0.00 121 LEU A C 13
ATOM 24684 O O . LEU A 1 121 ? 2.291 5.936 8.685 1.00 0.00 121 LEU A O 13
ATOM 24700 N N . PHE A 1 122 ? 3.341 3.949 8.808 1.00 0.00 122 PHE A N 13
ATOM 24701 C CA . PHE A 1 122 ? 2.214 3.279 9.458 1.00 0.00 122 PHE A CA 13
ATOM 24702 C C . PHE A 1 122 ? 1.023 3.153 8.497 1.00 0.00 122 PHE A C 13
ATOM 24703 O O . PHE A 1 122 ? 0.090 2.386 8.742 1.00 0.00 122 PHE A O 13
ATOM 24720 N N . SER A 1 123 ? 1.081 3.885 7.387 1.00 0.00 123 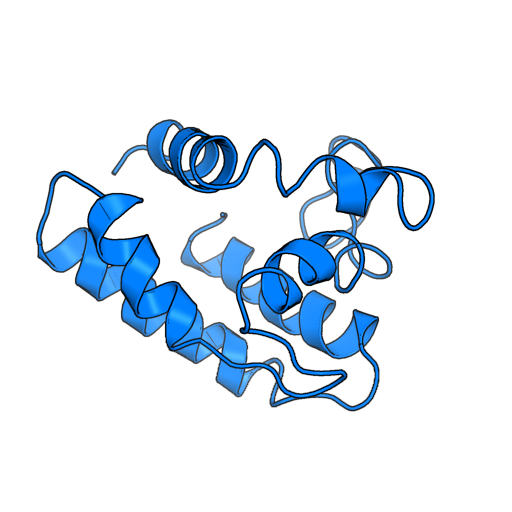SER A N 13
ATOM 24721 C CA . SER A 1 123 ? 0.012 3.866 6.393 1.00 0.00 123 SER A CA 13
ATOM 24722 C C . SER A 1 123 ? -0.277 2.447 5.917 1.00 0.00 123 SER A C 13
ATOM 24723 O O . SER A 1 123 ? 0.409 1.925 5.038 1.00 0.00 123 SER A O 13
ATOM 24753 N N . ILE A 1 1 ? 0.146 15.182 11.548 1.00 0.00 1 ILE A N 14
ATOM 24754 C CA . ILE A 1 1 ? -1.049 14.874 10.722 1.00 0.00 1 ILE A CA 14
ATOM 24755 C C . ILE A 1 1 ? -1.850 13.721 11.323 1.00 0.00 1 ILE A C 14
ATOM 24756 O O . ILE A 1 1 ? -1.282 12.780 11.876 1.00 0.00 1 ILE A O 14
ATOM 24771 N N . ASP A 1 2 ? -3.173 13.808 11.211 1.00 0.00 2 ASP A N 14
ATOM 24772 C CA . ASP A 1 2 ? -4.058 12.778 11.747 1.00 0.00 2 ASP A CA 14
ATOM 24773 C C . ASP A 1 2 ? -3.981 11.501 10.916 1.00 0.00 2 ASP A C 14
ATOM 24774 O O . ASP A 1 2 ? -3.871 11.548 9.690 1.00 0.00 2 ASP A O 14
ATOM 24783 N N . GLN A 1 3 ? -4.048 10.359 11.598 1.00 0.00 3 GLN A N 14
ATOM 24784 C CA . GLN A 1 3 ? -3.978 9.055 10.940 1.00 0.00 3 GLN A CA 14
ATOM 24785 C C . GLN A 1 3 ? -5.136 8.858 9.966 1.00 0.00 3 GLN A C 14
ATOM 24786 O O . GLN A 1 3 ? -5.103 7.952 9.132 1.00 0.00 3 GLN A O 14
ATOM 24800 N N . ASP A 1 4 ? -6.156 9.702 10.075 1.00 0.00 4 ASP A N 14
ATOM 24801 C CA . ASP A 1 4 ? -7.321 9.611 9.200 1.00 0.00 4 ASP A CA 14
ATOM 24802 C C . ASP A 1 4 ? -6.938 9.895 7.750 1.00 0.00 4 ASP A C 14
ATOM 24803 O O . ASP A 1 4 ? -7.464 9.275 6.827 1.00 0.00 4 ASP A O 14
ATOM 24812 N N . THR A 1 5 ? -6.020 10.837 7.561 1.00 0.00 5 THR A N 14
ATOM 24813 C CA . THR A 1 5 ? -5.560 11.211 6.228 1.00 0.00 5 THR A CA 14
ATOM 24814 C C . THR A 1 5 ? -5.061 9.996 5.455 1.00 0.00 5 THR A C 14
ATOM 24815 O O . THR A 1 5 ? -5.143 9.950 4.232 1.00 0.00 5 THR A O 14
ATOM 24826 N N . VAL A 1 6 ? -4.552 9.011 6.176 1.00 0.00 6 VAL A N 14
ATOM 24827 C CA . VAL A 1 6 ? -4.025 7.804 5.551 1.00 0.00 6 VAL A CA 14
ATOM 24828 C C . VAL A 1 6 ? -5.112 6.758 5.318 1.00 0.00 6 VAL A C 14
ATOM 24829 O O . VAL A 1 6 ? -5.431 6.425 4.177 1.00 0.00 6 VAL A O 14
ATOM 24842 N N . VAL A 1 7 ? -5.691 6.259 6.403 1.00 0.00 7 VAL A N 14
ATOM 24843 C CA . VAL A 1 7 ? -6.724 5.230 6.321 1.00 0.00 7 VAL A CA 14
ATOM 24844 C C . VAL A 1 7 ? -7.952 5.696 5.538 1.00 0.00 7 VAL A C 14
ATOM 24845 O O . VAL A 1 7 ? -8.281 5.133 4.496 1.00 0.00 7 VAL A O 14
ATOM 24858 N N . ALA A 1 8 ? -8.618 6.725 6.046 1.00 0.00 8 ALA A N 14
ATOM 24859 C CA . ALA A 1 8 ? -9.828 7.249 5.413 1.00 0.00 8 ALA A CA 14
ATOM 24860 C C . ALA A 1 8 ? -9.629 7.588 3.936 1.00 0.00 8 ALA A C 14
ATOM 24861 O O . ALA A 1 8 ? -10.580 7.532 3.156 1.00 0.00 8 ALA A O 14
ATOM 24868 N N . LYS A 1 9 ? -8.406 7.935 3.546 1.00 0.00 9 LYS A N 14
ATOM 24869 C CA . LYS A 1 9 ? -8.140 8.289 2.153 1.00 0.00 9 LYS A CA 14
ATOM 24870 C C . LYS A 1 9 ? -7.781 7.064 1.319 1.00 0.00 9 LYS A C 14
ATOM 24871 O O . LYS A 1 9 ? -8.460 6.756 0.345 1.00 0.00 9 LYS A O 14
ATOM 24890 N N . TYR A 1 10 ? -6.714 6.370 1.702 1.00 0.00 10 TYR A N 14
ATOM 24891 C CA . TYR A 1 10 ? -6.275 5.178 0.979 1.00 0.00 10 TYR A CA 14
ATOM 24892 C C . TYR A 1 10 ? -7.419 4.177 0.817 1.00 0.00 10 TYR A C 14
ATOM 24893 O O . TYR A 1 10 ? -7.375 3.307 -0.053 1.00 0.00 10 TYR A O 14
ATOM 24911 N N . MET A 1 11 ? -8.435 4.306 1.663 1.00 0.00 11 MET A N 14
ATOM 24912 C CA . MET A 1 11 ? -9.590 3.416 1.618 1.00 0.00 11 MET A CA 14
ATOM 24913 C C . MET A 1 11 ? -10.630 3.899 0.611 1.00 0.00 11 MET A C 14
ATOM 24914 O O . MET A 1 11 ? -10.949 3.201 -0.348 1.00 0.00 11 MET A O 14
ATOM 24928 N N . GLU A 1 12 ? -11.149 5.104 0.833 1.00 0.00 12 GLU A N 14
ATOM 24929 C CA . GLU A 1 12 ? -12.166 5.682 -0.044 1.00 0.00 12 GLU A CA 14
ATOM 24930 C C . GLU A 1 12 ? -11.627 5.919 -1.456 1.00 0.00 12 GLU A C 14
ATOM 24931 O O . GLU A 1 12 ? -12.382 5.894 -2.429 1.00 0.00 12 GLU A O 14
ATOM 24943 N N . TYR A 1 13 ? -10.323 6.145 -1.560 1.00 0.00 13 TYR A N 14
ATOM 24944 C CA . TYR A 1 13 ? -9.685 6.398 -2.849 1.00 0.00 13 TYR A CA 14
ATOM 24945 C C . TYR A 1 13 ? -9.834 5.197 -3.778 1.00 0.00 13 TYR A C 14
ATOM 24946 O O . TYR A 1 13 ? -10.192 5.345 -4.948 1.00 0.00 13 TYR A O 14
ATOM 24964 N N . LEU A 1 14 ? -9.561 4.009 -3.249 1.00 0.00 14 LEU A N 14
ATOM 24965 C CA . LEU A 1 14 ? -9.650 2.783 -4.033 1.00 0.00 14 LEU A CA 14
ATOM 24966 C C . LEU A 1 14 ? -10.607 1.789 -3.389 1.00 0.00 14 LEU A C 14
ATOM 24967 O O . LEU A 1 14 ? -10.396 0.579 -3.456 1.00 0.00 14 LEU A O 14
ATOM 24983 N N . MET A 1 15 ? -11.664 2.303 -2.773 1.00 0.00 15 MET A N 14
ATOM 24984 C CA . MET A 1 15 ? -12.652 1.458 -2.111 1.00 0.00 15 MET A CA 14
ATOM 24985 C C . MET A 1 15 ? -13.231 0.409 -3.067 1.00 0.00 15 MET A C 14
ATOM 24986 O O . MET A 1 15 ? -13.259 -0.776 -2.736 1.00 0.00 15 MET A O 14
ATOM 25000 N N . PRO A 1 16 ? -13.702 0.818 -4.265 1.00 0.00 16 PRO A N 14
ATOM 25001 C CA . PRO A 1 16 ? -14.278 -0.119 -5.237 1.00 0.00 16 PRO A CA 14
ATOM 25002 C C . PRO A 1 16 ? -13.212 -0.974 -5.914 1.00 0.00 16 PRO A C 14
ATOM 25003 O O . PRO A 1 16 ? -13.528 -1.867 -6.702 1.00 0.00 16 PRO A O 14
ATOM 25014 N N . ASP A 1 17 ? -11.950 -0.695 -5.602 1.00 0.00 17 ASP A N 14
ATOM 25015 C CA . ASP A 1 17 ? -10.836 -1.436 -6.183 1.00 0.00 17 ASP A CA 14
ATOM 25016 C C . ASP A 1 17 ? -10.143 -2.300 -5.133 1.00 0.00 17 ASP A C 14
ATOM 25017 O O . ASP A 1 17 ? -9.367 -3.194 -5.468 1.00 0.00 17 ASP A O 14
ATOM 25026 N N . ILE A 1 18 ? -10.426 -2.027 -3.862 1.00 0.00 18 ILE A N 14
ATOM 25027 C CA . ILE A 1 18 ? -9.828 -2.788 -2.770 1.00 0.00 18 ILE A CA 14
ATOM 25028 C C . ILE A 1 18 ? -10.677 -4.005 -2.417 1.00 0.00 18 ILE A C 14
ATOM 25029 O O . ILE A 1 18 ? -10.149 -5.094 -2.193 1.00 0.00 18 ILE A O 14
ATOM 25045 N N . MET A 1 19 ? -11.995 -3.818 -2.375 1.00 0.00 19 MET A N 14
ATOM 25046 C CA . MET A 1 19 ? -12.908 -4.910 -2.045 1.00 0.00 19 MET A CA 14
ATOM 25047 C C . MET A 1 19 ? -12.694 -6.113 -2.968 1.00 0.00 19 MET A C 14
ATOM 25048 O O . MET A 1 19 ? -12.579 -7.243 -2.492 1.00 0.00 19 MET A O 14
ATOM 25062 N N . PRO A 1 20 ? -12.639 -5.897 -4.300 1.00 0.00 20 PRO A N 14
ATOM 25063 C CA . PRO A 1 20 ? -12.439 -6.988 -5.261 1.00 0.00 20 PRO A CA 14
ATOM 25064 C C . PRO A 1 20 ? -11.209 -7.832 -4.941 1.00 0.00 20 PRO A C 14
ATOM 25065 O O . PRO A 1 20 ? -11.263 -9.061 -4.991 1.00 0.00 20 PRO A O 14
ATOM 25076 N N . CYS A 1 21 ? -10.108 -7.169 -4.603 1.00 0.00 21 CYS A N 14
ATOM 25077 C CA . CYS A 1 21 ? -8.860 -7.860 -4.290 1.00 0.00 21 CYS A CA 14
ATOM 25078 C C . CYS A 1 21 ? -9.036 -8.848 -3.137 1.00 0.00 21 CYS A C 14
ATOM 25079 O O . CYS A 1 21 ? -8.732 -10.028 -3.279 1.00 0.00 21 CYS A O 14
ATOM 25086 N N . ALA A 1 22 ? -9.522 -8.363 -1.998 1.00 0.00 22 ALA A N 14
ATOM 25087 C CA . ALA A 1 22 ? -9.733 -9.218 -0.829 1.00 0.00 22 ALA A CA 14
ATOM 25088 C C . ALA A 1 22 ? -10.493 -10.487 -1.201 1.00 0.00 22 ALA A C 14
ATOM 25089 O O . ALA A 1 22 ? -10.162 -11.579 -0.736 1.00 0.00 22 ALA A O 14
ATOM 25096 N N . ASP A 1 23 ? -11.510 -10.338 -2.039 1.00 0.00 23 ASP A N 14
ATOM 25097 C CA . ASP A 1 23 ? -12.312 -11.475 -2.478 1.00 0.00 23 ASP A CA 14
ATOM 25098 C C . ASP A 1 23 ? -11.634 -12.183 -3.646 1.00 0.00 23 ASP A C 14
ATOM 25099 O O . ASP A 1 23 ? -11.967 -13.321 -3.976 1.00 0.00 23 ASP A O 14
ATOM 25108 N N . GLU A 1 24 ? -10.682 -11.494 -4.265 1.00 0.00 24 GLU A N 14
ATOM 25109 C CA . GLU A 1 24 ? -9.955 -12.036 -5.407 1.00 0.00 24 GLU A CA 14
ATOM 25110 C C . GLU A 1 24 ? -9.208 -13.311 -5.041 1.00 0.00 24 GLU A C 14
ATOM 25111 O O . GLU A 1 24 ? -9.386 -14.342 -5.690 1.00 0.00 24 GLU A O 14
ATOM 25123 N N . LEU A 1 25 ? -8.374 -13.252 -4.001 1.00 0.00 25 LEU A N 14
ATOM 25124 C CA . LEU A 1 25 ? -7.616 -14.438 -3.613 1.00 0.00 25 LEU A CA 14
ATOM 25125 C C . LEU A 1 25 ? -8.290 -15.213 -2.494 1.00 0.00 25 LEU A C 14
ATOM 25126 O O . LEU A 1 25 ? -8.357 -16.442 -2.550 1.00 0.00 25 LEU A O 14
ATOM 25142 N N . HIS A 1 26 ? -8.813 -14.502 -1.496 1.00 0.00 26 HIS A N 14
ATOM 25143 C CA . HIS A 1 26 ? -9.489 -15.159 -0.384 1.00 0.00 26 HIS A CA 14
ATOM 25144 C C . HIS A 1 26 ? -9.931 -14.175 0.692 1.00 0.00 26 HIS A C 14
ATOM 25145 O O . HIS A 1 26 ? -11.124 -13.997 0.946 1.00 0.00 26 HIS A O 14
ATOM 25160 N N . ILE A 1 27 ? -8.941 -13.536 1.319 1.00 0.00 27 ILE A N 14
ATOM 25161 C CA . ILE A 1 27 ? -9.182 -12.631 2.441 1.00 0.00 27 ILE A CA 14
ATOM 25162 C C . ILE A 1 27 ? -8.122 -11.535 2.561 1.00 0.00 27 ILE A C 14
ATOM 25163 O O . ILE A 1 27 ? -6.945 -11.766 2.288 1.00 0.00 27 ILE A O 14
ATOM 25179 N N . SER A 1 28 ? -8.547 -10.352 3.002 1.00 0.00 28 SER A N 14
ATOM 25180 C CA . SER A 1 28 ? -7.636 -9.228 3.201 1.00 0.00 28 SER A CA 14
ATOM 25181 C C . SER A 1 28 ? -6.996 -9.310 4.583 1.00 0.00 28 SER A C 14
ATOM 25182 O O . SER A 1 28 ? -7.246 -10.258 5.327 1.00 0.00 28 SER A O 14
ATOM 25190 N N . GLU A 1 29 ? -6.173 -8.325 4.926 1.00 0.00 29 GLU A N 14
ATOM 25191 C CA . GLU A 1 29 ? -5.523 -8.315 6.233 1.00 0.00 29 GLU A CA 14
ATOM 25192 C C . GLU A 1 29 ? -6.573 -8.184 7.327 1.00 0.00 29 GLU A C 14
ATOM 25193 O O . GLU A 1 29 ? -6.313 -8.479 8.495 1.00 0.00 29 GLU A O 14
ATOM 25205 N N . ASP A 1 30 ? -7.764 -7.742 6.934 1.00 0.00 30 ASP A N 14
ATOM 25206 C CA . ASP A 1 30 ? -8.867 -7.570 7.872 1.00 0.00 30 ASP A CA 14
ATOM 25207 C C . ASP A 1 30 ? -9.402 -8.926 8.309 1.00 0.00 30 ASP A C 14
ATOM 25208 O O . ASP A 1 30 ? -9.470 -9.225 9.502 1.00 0.00 30 ASP A O 14
ATOM 25217 N N . ILE A 1 31 ? -9.778 -9.747 7.332 1.00 0.00 31 ILE A N 14
ATOM 25218 C CA . ILE A 1 31 ? -10.293 -11.079 7.611 1.00 0.00 31 ILE A CA 14
ATOM 25219 C C . ILE A 1 31 ? -9.150 -12.014 7.989 1.00 0.00 31 ILE A C 14
ATOM 25220 O O . ILE A 1 31 ? -9.369 -13.084 8.556 1.00 0.00 31 ILE A O 14
ATOM 25236 N N . ALA A 1 32 ? -7.926 -11.596 7.667 1.00 0.00 32 ALA A N 14
ATOM 25237 C CA . ALA A 1 32 ? -6.743 -12.385 7.984 1.00 0.00 32 ALA A CA 14
ATOM 25238 C C . ALA A 1 32 ? -6.733 -12.738 9.466 1.00 0.00 32 ALA A C 14
ATOM 25239 O O . ALA A 1 32 ? -6.409 -13.862 9.851 1.00 0.00 32 ALA A O 14
ATOM 25246 N N . THR A 1 33 ? -7.102 -11.758 10.288 1.00 0.00 33 THR A N 14
ATOM 25247 C CA . THR A 1 33 ? -7.161 -11.931 11.733 1.00 0.00 33 THR A CA 14
ATOM 25248 C C . THR A 1 33 ? -8.026 -10.839 12.361 1.00 0.00 33 THR A C 14
ATOM 25249 O O . THR A 1 33 ? -7.716 -9.652 12.254 1.00 0.00 33 THR A O 14
ATOM 25260 N N . ASN A 1 34 ? -9.112 -11.252 13.010 1.00 0.00 34 ASN A N 14
ATOM 25261 C CA . ASN A 1 34 ? -10.042 -10.318 13.647 1.00 0.00 34 ASN A CA 14
ATOM 25262 C C . ASN A 1 34 ? -9.355 -9.377 14.640 1.00 0.00 34 ASN A C 14
ATOM 25263 O O . ASN A 1 34 ? -9.971 -8.424 15.117 1.00 0.00 34 ASN A O 14
ATOM 25274 N N . ILE A 1 35 ? -8.088 -9.639 14.954 1.00 0.00 35 ILE A N 14
ATOM 25275 C CA . ILE A 1 35 ? -7.349 -8.791 15.888 1.00 0.00 35 ILE A CA 14
ATOM 25276 C C . ILE A 1 35 ? -6.023 -8.323 15.291 1.00 0.00 35 ILE A C 14
ATOM 25277 O O . ILE A 1 35 ? -4.999 -8.281 15.973 1.00 0.00 35 ILE A O 14
ATOM 25293 N N . GLN A 1 36 ? -6.062 -7.959 14.012 1.00 0.00 36 GLN A N 14
ATOM 25294 C CA . GLN A 1 36 ? -4.881 -7.484 13.299 1.00 0.00 36 GLN A CA 14
ATOM 25295 C C . GLN A 1 36 ? -5.293 -6.472 12.236 1.00 0.00 36 GLN A C 14
ATOM 25296 O O . GLN A 1 36 ? -6.156 -6.748 11.402 1.00 0.00 36 GLN A O 14
ATOM 25310 N N . ALA A 1 37 ? -4.669 -5.301 12.272 1.00 0.00 37 ALA A N 14
ATOM 25311 C CA . ALA A 1 37 ? -4.986 -4.232 11.332 1.00 0.00 37 ALA A CA 14
ATOM 25312 C C . ALA A 1 37 ? -4.355 -4.452 9.960 1.00 0.00 37 ALA A C 14
ATOM 25313 O O . ALA A 1 37 ? -5.054 -4.491 8.948 1.00 0.00 37 ALA A O 14
ATOM 25320 N N . ALA A 1 38 ? -3.034 -4.591 9.924 1.00 0.00 38 ALA A N 14
ATOM 25321 C CA . ALA A 1 38 ? -2.323 -4.786 8.664 1.00 0.00 38 ALA A CA 14
ATOM 25322 C C . ALA A 1 38 ? -1.092 -5.661 8.853 1.00 0.00 38 ALA A C 14
ATOM 25323 O O . ALA A 1 38 ? -1.111 -6.605 9.635 1.00 0.00 38 ALA A O 14
ATOM 25330 N N . LYS A 1 39 ? -0.013 -5.326 8.148 1.00 0.00 39 LYS A N 14
ATOM 25331 C CA . LYS A 1 39 ? 1.232 -6.079 8.253 1.00 0.00 39 LYS A CA 14
ATOM 25332 C C . LYS A 1 39 ? 1.737 -6.062 9.690 1.00 0.00 39 LYS A C 14
ATOM 25333 O O . LYS A 1 39 ? 2.784 -6.627 10.005 1.00 0.00 39 LYS A O 14
ATOM 25352 N N . ASN A 1 40 ? 0.973 -5.401 10.553 1.00 0.00 40 ASN A N 14
ATOM 25353 C CA . ASN A 1 40 ? 1.292 -5.312 11.966 1.00 0.00 40 ASN A CA 14
ATOM 25354 C C . ASN A 1 40 ? 0.919 -6.617 12.668 1.00 0.00 40 ASN A C 14
ATOM 25355 O O . ASN A 1 40 ? 0.535 -6.621 13.837 1.00 0.00 40 ASN A O 14
ATOM 25366 N N . GLY A 1 41 ? 1.045 -7.724 11.936 1.00 0.00 41 GLY A N 14
ATOM 25367 C CA . GLY A 1 41 ? 0.732 -9.033 12.488 1.00 0.00 41 GLY A CA 14
ATOM 25368 C C . GLY A 1 41 ? -0.463 -9.712 11.831 1.00 0.00 41 GLY A C 14
ATOM 25369 O O . GLY A 1 41 ? -0.887 -10.780 12.274 1.00 0.00 41 GLY A O 14
ATOM 25373 N N . ALA A 1 42 ? -1.009 -9.100 10.783 1.00 0.00 42 ALA A N 14
ATOM 25374 C CA . ALA A 1 42 ? -2.135 -9.692 10.056 1.00 0.00 42 ALA A CA 14
ATOM 25375 C C . ALA A 1 42 ? -1.622 -10.645 8.982 1.00 0.00 42 ALA A C 14
ATOM 25376 O O . ALA A 1 42 ? -2.264 -10.841 7.950 1.00 0.00 42 ALA A O 14
ATOM 25383 N N . ASP A 1 43 ? -0.451 -11.225 9.240 1.00 0.00 43 ASP A N 14
ATOM 25384 C CA . ASP A 1 43 ? 0.181 -12.157 8.318 1.00 0.00 43 ASP A CA 14
ATOM 25385 C C . ASP A 1 43 ? 0.599 -11.468 7.022 1.00 0.00 43 ASP A C 14
ATOM 25386 O O . ASP A 1 43 ? -0.010 -11.672 5.972 1.00 0.00 43 ASP A O 14
ATOM 25395 N N . MET A 1 44 ? 1.655 -10.654 7.111 1.00 0.00 44 MET A N 14
ATOM 25396 C CA . MET A 1 44 ? 2.188 -9.931 5.954 1.00 0.00 44 MET A CA 14
ATOM 25397 C C . MET A 1 44 ? 2.392 -10.881 4.777 1.00 0.00 44 MET A C 14
ATOM 25398 O O . MET A 1 44 ? 2.445 -10.459 3.621 1.00 0.00 44 MET A O 14
ATOM 25412 N N . SER A 1 45 ? 2.511 -12.168 5.092 1.00 0.00 45 SER A N 14
ATOM 25413 C CA . SER A 1 45 ? 2.722 -13.202 4.086 1.00 0.00 45 SER A CA 14
ATOM 25414 C C . SER A 1 45 ? 1.669 -13.142 2.981 1.00 0.00 45 SER A C 14
ATOM 25415 O O . SER A 1 45 ? 2.007 -13.155 1.797 1.00 0.00 45 SER A O 14
ATOM 25423 N N . GLN A 1 46 ? 0.394 -13.077 3.364 1.00 0.00 46 GLN A N 14
ATOM 25424 C CA . GLN A 1 46 ? -0.681 -13.035 2.384 1.00 0.00 46 GLN A CA 14
ATOM 25425 C C . GLN A 1 46 ? -0.983 -11.603 1.960 1.00 0.00 46 GLN A C 14
ATOM 25426 O O . GLN A 1 46 ? -1.601 -11.372 0.921 1.00 0.00 46 GLN A O 14
ATOM 25440 N N . LEU A 1 47 ? -0.543 -10.643 2.769 1.00 0.00 47 LEU A N 14
ATOM 25441 C CA . LEU A 1 47 ? -0.772 -9.237 2.466 1.00 0.00 47 LEU A CA 14
ATOM 25442 C C . LEU A 1 47 ? 0.061 -8.794 1.272 1.00 0.00 47 LEU A C 14
ATOM 25443 O O . LEU A 1 47 ? -0.322 -7.881 0.541 1.00 0.00 47 LEU A O 14
ATOM 25459 N N . GLY A 1 48 ? 1.203 -9.444 1.071 1.00 0.00 48 GLY A N 14
ATOM 25460 C CA . GLY A 1 48 ? 2.057 -9.109 -0.050 1.00 0.00 48 GLY A CA 14
ATOM 25461 C C . GLY A 1 48 ? 1.472 -9.551 -1.377 1.00 0.00 48 GLY A C 14
ATOM 25462 O O . GLY A 1 48 ? 2.152 -9.535 -2.404 1.00 0.00 48 GLY A O 14
ATOM 25466 N N . CYS A 1 49 ? 0.208 -9.955 -1.353 1.00 0.00 49 CYS A N 14
ATOM 25467 C CA . CYS A 1 49 ? -0.484 -10.396 -2.554 1.00 0.00 49 CYS A CA 14
ATOM 25468 C C . CYS A 1 49 ? -1.868 -9.778 -2.630 1.00 0.00 49 CYS A C 14
ATOM 25469 O O . CYS A 1 49 ? -2.179 -9.036 -3.563 1.00 0.00 49 CYS A O 14
ATOM 25476 N N . LEU A 1 50 ? -2.704 -10.105 -1.648 1.00 0.00 50 LEU A N 14
ATOM 25477 C CA . LEU A 1 50 ? -4.054 -9.573 -1.588 1.00 0.00 50 LEU A CA 14
ATOM 25478 C C . LEU A 1 50 ? -4.017 -8.063 -1.731 1.00 0.00 50 LEU A C 14
ATOM 25479 O O . LEU A 1 50 ? -4.784 -7.476 -2.493 1.00 0.00 50 LEU A O 14
ATOM 25495 N N . LYS A 1 51 ? -3.116 -7.440 -0.982 1.00 0.00 51 LYS A N 14
ATOM 25496 C CA . LYS A 1 51 ? -2.952 -6.002 -1.035 1.00 0.00 51 LYS A CA 14
ATOM 25497 C C . LYS A 1 51 ? -2.089 -5.631 -2.226 1.00 0.00 51 LYS A C 14
ATOM 25498 O O . LYS A 1 51 ? -2.126 -4.496 -2.701 1.00 0.00 51 LYS A O 14
ATOM 25517 N N . ALA A 1 52 ? -1.314 -6.600 -2.721 1.00 0.00 52 ALA A N 14
ATOM 25518 C CA . ALA A 1 52 ? -0.467 -6.350 -3.874 1.00 0.00 52 ALA A CA 14
ATOM 25519 C C . ALA A 1 52 ? -1.344 -6.169 -5.105 1.00 0.00 52 ALA A C 14
ATOM 25520 O O . ALA A 1 52 ? -0.913 -5.635 -6.126 1.00 0.00 52 ALA A O 14
ATOM 25527 N N . CYS A 1 53 ? -2.589 -6.628 -4.980 1.00 0.00 53 CYS A N 14
ATOM 25528 C CA . CYS A 1 53 ? -3.572 -6.529 -6.052 1.00 0.00 53 CYS A CA 14
ATOM 25529 C C . CYS A 1 53 ? -3.966 -5.076 -6.291 1.00 0.00 53 CYS A C 14
ATOM 25530 O O . CYS A 1 53 ? -4.022 -4.617 -7.432 1.00 0.00 53 CYS A O 14
ATOM 25537 N N . VAL A 1 54 ? -4.239 -4.359 -5.204 1.00 0.00 54 VAL A N 14
ATOM 25538 C CA . VAL A 1 54 ? -4.631 -2.959 -5.289 1.00 0.00 54 VAL A CA 14
ATOM 25539 C C . VAL A 1 54 ? -3.520 -2.121 -5.912 1.00 0.00 54 VAL A C 14
ATOM 25540 O O . VAL A 1 54 ? -3.773 -1.068 -6.496 1.00 0.00 54 VAL A O 14
ATOM 25553 N N . MET A 1 55 ? -2.288 -2.602 -5.785 1.00 0.00 55 MET A N 14
ATOM 25554 C CA . MET A 1 55 ? -1.137 -1.902 -6.335 1.00 0.00 55 MET A CA 14
ATOM 25555 C C . MET A 1 55 ? -1.205 -1.862 -7.858 1.00 0.00 55 MET A C 14
ATOM 25556 O O . MET A 1 55 ? -0.993 -0.815 -8.471 1.00 0.00 55 MET A O 14
ATOM 25570 N N . LYS A 1 56 ? -1.506 -3.008 -8.463 1.00 0.00 56 LYS A N 14
ATOM 25571 C CA . LYS A 1 56 ? -1.608 -3.104 -9.917 1.00 0.00 56 LYS A CA 14
ATOM 25572 C C . LYS A 1 56 ? -2.812 -2.319 -10.431 1.00 0.00 56 LYS A C 14
ATOM 25573 O O . LYS A 1 56 ? -2.830 -1.876 -11.580 1.00 0.00 56 LYS A O 14
ATOM 25592 N N . ARG A 1 57 ? -3.815 -2.155 -9.573 1.00 0.00 57 ARG A N 14
ATOM 25593 C CA . ARG A 1 57 ? -5.029 -1.426 -9.938 1.00 0.00 57 ARG A CA 14
ATOM 25594 C C . ARG A 1 57 ? -4.713 0.025 -10.287 1.00 0.00 57 ARG A C 14
ATOM 25595 O O . ARG A 1 57 ? -5.304 0.595 -11.204 1.00 0.00 57 ARG A O 14
ATOM 25616 N N . ILE A 1 58 ? -3.780 0.619 -9.549 1.00 0.00 58 ILE A N 14
ATOM 25617 C CA . ILE A 1 58 ? -3.391 2.005 -9.780 1.00 0.00 58 ILE A CA 14
ATOM 25618 C C . ILE A 1 58 ? -2.115 2.090 -10.609 1.00 0.00 58 ILE A C 14
ATOM 25619 O O . ILE A 1 58 ? -1.452 3.128 -10.642 1.00 0.00 58 ILE A O 14
ATOM 25635 N N . GLU A 1 59 ? -1.779 0.991 -11.276 1.00 0.00 59 GLU A N 14
ATOM 25636 C CA . GLU A 1 59 ? -0.583 0.932 -12.108 1.00 0.00 59 GLU A CA 14
ATOM 25637 C C . GLU A 1 59 ? 0.670 1.239 -11.296 1.00 0.00 59 GLU A C 14
ATOM 25638 O O . GLU A 1 59 ? 1.394 2.193 -11.584 1.00 0.00 59 GLU A O 14
ATOM 25650 N N . MET A 1 60 ? 0.917 0.426 -10.274 1.00 0.00 60 MET A N 14
ATOM 25651 C CA . MET A 1 60 ? 2.088 0.601 -9.422 1.00 0.00 60 MET A CA 14
ATOM 25652 C C . MET A 1 60 ? 2.915 -0.679 -9.392 1.00 0.00 60 MET A C 14
ATOM 25653 O O . MET A 1 60 ? 3.899 -0.780 -8.658 1.00 0.00 60 MET A O 14
ATOM 25667 N N . LEU A 1 61 ? 2.510 -1.652 -10.203 1.00 0.00 61 LEU A N 14
ATOM 25668 C CA . LEU A 1 61 ? 3.200 -2.931 -10.277 1.00 0.00 61 LEU A CA 14
ATOM 25669 C C . LEU A 1 61 ? 3.011 -3.560 -11.654 1.00 0.00 61 LEU A C 14
ATOM 25670 O O . LEU A 1 61 ? 1.976 -4.165 -11.934 1.00 0.00 61 LEU A O 14
ATOM 25686 N N . LYS A 1 62 ? 4.018 -3.410 -12.510 1.00 0.00 62 LYS A N 14
ATOM 25687 C CA . LYS A 1 62 ? 3.960 -3.956 -13.860 1.00 0.00 62 LYS A CA 14
ATOM 25688 C C . LYS A 1 62 ? 4.643 -5.317 -13.933 1.00 0.00 62 LYS A C 14
ATOM 25689 O O . LYS A 1 62 ? 5.858 -5.399 -14.077 1.00 0.00 62 LYS A O 14
ATOM 25708 N N . GLY A 1 63 ? 3.855 -6.382 -13.838 1.00 0.00 63 GLY A N 14
ATOM 25709 C CA . GLY A 1 63 ? 4.411 -7.721 -13.903 1.00 0.00 63 GLY A CA 14
ATOM 25710 C C . GLY A 1 63 ? 5.623 -7.897 -13.009 1.00 0.00 63 GLY A C 14
ATOM 25711 O O . GLY A 1 63 ? 6.715 -8.191 -13.492 1.00 0.00 63 GLY A O 14
ATOM 25715 N N . THR A 1 64 ? 5.421 -7.691 -11.707 1.00 0.00 64 THR A N 14
ATOM 25716 C CA . THR A 1 64 ? 6.475 -7.831 -10.697 1.00 0.00 64 THR A CA 14
ATOM 25717 C C . THR A 1 64 ? 7.470 -6.676 -10.752 1.00 0.00 64 THR A C 14
ATOM 25718 O O . THR A 1 64 ? 8.636 -6.831 -10.384 1.00 0.00 64 THR A O 14
ATOM 25729 N N . GLU A 1 65 ? 7.008 -5.519 -11.217 1.00 0.00 65 GLU A N 14
ATOM 25730 C CA . GLU A 1 65 ? 7.855 -4.336 -11.297 1.00 0.00 65 GLU A CA 14
ATOM 25731 C C . GLU A 1 65 ? 7.363 -3.246 -10.349 1.00 0.00 65 GLU A C 14
ATOM 25732 O O . GLU A 1 65 ? 6.290 -2.678 -10.546 1.00 0.00 65 GLU A O 14
ATOM 25744 N N . LEU A 1 66 ? 8.160 -2.955 -9.332 1.00 0.00 66 LEU A N 14
ATOM 25745 C CA . LEU A 1 66 ? 7.809 -1.934 -8.347 1.00 0.00 66 LEU A CA 14
ATOM 25746 C C . LEU A 1 66 ? 7.875 -0.529 -8.940 1.00 0.00 66 LEU A C 14
ATOM 25747 O O . LEU A 1 66 ? 8.786 -0.205 -9.705 1.00 0.00 66 LEU A O 14
ATOM 25763 N N . TYR A 1 67 ? 6.901 0.302 -8.575 1.00 0.00 67 TYR A N 14
ATOM 25764 C CA . TYR A 1 67 ? 6.836 1.684 -9.046 1.00 0.00 67 TYR A CA 14
ATOM 25765 C C . TYR A 1 67 ? 6.259 2.591 -7.962 1.00 0.00 67 TYR A C 14
ATOM 25766 O O . TYR A 1 67 ? 5.741 2.110 -6.955 1.00 0.00 67 TYR A O 14
ATOM 25784 N N . VAL A 1 68 ? 6.351 3.904 -8.169 1.00 0.00 68 VAL A N 14
ATOM 25785 C CA . VAL A 1 68 ? 5.844 4.863 -7.203 1.00 0.00 68 VAL A CA 14
ATOM 25786 C C . VAL A 1 68 ? 5.339 6.134 -7.880 1.00 0.00 68 VAL A C 14
ATOM 25787 O O . VAL A 1 68 ? 5.310 7.202 -7.267 1.00 0.00 68 VAL A O 14
ATOM 25800 N N . GLU A 1 69 ? 4.937 6.020 -9.141 1.00 0.00 69 GLU A N 14
ATOM 25801 C CA . GLU A 1 69 ? 4.437 7.173 -9.886 1.00 0.00 69 GLU A CA 14
ATOM 25802 C C . GLU A 1 69 ? 3.015 7.555 -9.454 1.00 0.00 69 GLU A C 14
ATOM 25803 O O . GLU A 1 69 ? 2.755 8.721 -9.158 1.00 0.00 69 GLU A O 14
ATOM 25815 N N . PRO A 1 70 ? 2.071 6.590 -9.413 1.00 0.00 70 PRO A N 14
ATOM 25816 C CA . PRO A 1 70 ? 0.685 6.872 -9.016 1.00 0.00 70 PRO A CA 14
ATOM 25817 C C . PRO A 1 70 ? 0.558 7.293 -7.555 1.00 0.00 70 PRO A C 14
ATOM 25818 O O . PRO A 1 70 ? -0.158 8.243 -7.238 1.00 0.00 70 PRO A O 14
ATOM 25829 N N . VAL A 1 71 ? 1.256 6.588 -6.666 1.00 0.00 71 VAL A N 14
ATOM 25830 C CA . VAL A 1 71 ? 1.206 6.895 -5.236 1.00 0.00 71 VAL A CA 14
ATOM 25831 C C . VAL A 1 71 ? 1.623 8.332 -4.951 1.00 0.00 71 VAL A C 14
ATOM 25832 O O . VAL A 1 71 ? 0.970 9.025 -4.174 1.00 0.00 71 VAL A O 14
ATOM 25845 N N . TYR A 1 72 ? 2.708 8.780 -5.573 1.00 0.00 72 TYR A N 14
ATOM 25846 C CA . TYR A 1 72 ? 3.185 10.146 -5.371 1.00 0.00 72 TYR A CA 14
ATOM 25847 C C . TYR A 1 72 ? 2.070 11.151 -5.644 1.00 0.00 72 TYR A C 14
ATOM 25848 O O . TYR A 1 72 ? 2.100 12.278 -5.148 1.00 0.00 72 TYR A O 14
ATOM 25866 N N . LYS A 1 73 ? 1.085 10.729 -6.433 1.00 0.00 73 LYS A N 14
ATOM 25867 C CA . LYS A 1 73 ? -0.049 11.582 -6.769 1.00 0.00 73 LYS A CA 14
ATOM 25868 C C . LYS A 1 73 ? -1.123 11.491 -5.687 1.00 0.00 73 LYS A C 14
ATOM 25869 O O . LYS A 1 73 ? -1.771 12.484 -5.356 1.00 0.00 73 LYS A O 14
ATOM 25888 N N . MET A 1 74 ? -1.297 10.295 -5.128 1.00 0.00 74 MET A N 14
ATOM 25889 C CA . MET A 1 74 ? -2.289 10.073 -4.086 1.00 0.00 74 MET A CA 14
ATOM 25890 C C . MET A 1 74 ? -1.890 10.798 -2.812 1.00 0.00 74 MET A C 14
ATOM 25891 O O . MET A 1 74 ? -2.694 11.505 -2.215 1.00 0.00 74 MET A O 14
ATOM 25905 N N . ILE A 1 75 ? -0.634 10.626 -2.419 1.00 0.00 75 ILE A N 14
ATOM 25906 C CA . ILE A 1 75 ? -0.104 11.256 -1.215 1.00 0.00 75 ILE A CA 14
ATOM 25907 C C . ILE A 1 75 ? -0.449 12.741 -1.170 1.00 0.00 75 ILE A C 14
ATOM 25908 O O . ILE A 1 75 ? -0.511 13.342 -0.099 1.00 0.00 75 ILE A O 14
ATOM 25924 N N . GLU A 1 76 ? -0.681 13.329 -2.338 1.00 0.00 76 GLU A N 14
ATOM 25925 C CA . GLU A 1 76 ? -1.016 14.749 -2.422 1.00 0.00 76 GLU A CA 14
ATOM 25926 C C . GLU A 1 76 ? -2.305 15.061 -1.659 1.00 0.00 76 GLU A C 14
ATOM 25927 O O . GLU A 1 76 ? -2.303 15.866 -0.728 1.00 0.00 76 GLU A O 14
ATOM 25939 N N . VAL A 1 77 ? -3.402 14.422 -2.058 1.00 0.00 77 VAL A N 14
ATOM 25940 C CA . VAL A 1 77 ? -4.692 14.633 -1.403 1.00 0.00 77 VAL A CA 14
ATOM 25941 C C . VAL A 1 77 ? -4.824 13.738 -0.178 1.00 0.00 77 VAL A C 14
ATOM 25942 O O . VAL A 1 77 ? -5.399 14.129 0.838 1.00 0.00 77 VAL A O 14
ATOM 25955 N N . VAL A 1 78 ? -4.281 12.534 -0.294 1.00 0.00 78 VAL A N 14
ATOM 25956 C CA . VAL A 1 78 ? -4.305 11.553 0.783 1.00 0.00 78 VAL A CA 14
ATOM 25957 C C . VAL A 1 78 ? -3.578 12.081 2.028 1.00 0.00 78 VAL A C 14
ATOM 25958 O O . VAL A 1 78 ? -3.617 11.474 3.095 1.00 0.00 78 VAL A O 14
ATOM 25971 N N . HIS A 1 79 ? -2.926 13.229 1.884 1.00 0.00 79 HIS A N 14
ATOM 25972 C CA . HIS A 1 79 ? -2.194 13.849 2.986 1.00 0.00 79 HIS A CA 14
ATOM 25973 C C . HIS A 1 79 ? -2.314 15.368 2.930 1.00 0.00 79 HIS A C 14
ATOM 25974 O O . HIS A 1 79 ? -1.330 16.087 3.114 1.00 0.00 79 HIS A O 14
ATOM 25989 N N . ALA A 1 80 ? -3.524 15.854 2.675 1.00 0.00 80 ALA A N 14
ATOM 25990 C CA . ALA A 1 80 ? -3.771 17.289 2.593 1.00 0.00 80 ALA A CA 14
ATOM 25991 C C . ALA A 1 80 ? -3.544 17.965 3.940 1.00 0.00 80 ALA A C 14
ATOM 25992 O O . ALA A 1 80 ? -3.981 17.468 4.979 1.00 0.00 80 ALA A O 14
ATOM 25999 N N . GLY A 1 81 ? -2.859 19.104 3.913 1.00 0.00 81 GLY A N 14
ATOM 26000 C CA . GLY A 1 81 ? -2.581 19.839 5.135 1.00 0.00 81 GLY A CA 14
ATOM 26001 C C . GLY A 1 81 ? -1.201 20.463 5.134 1.00 0.00 81 GLY A C 14
ATOM 26002 O O . GLY A 1 81 ? -1.061 21.682 5.225 1.00 0.00 81 GLY A O 14
ATOM 26006 N N . ASN A 1 82 ? -0.177 19.622 5.028 1.00 0.00 82 ASN A N 14
ATOM 26007 C CA . ASN A 1 82 ? 1.204 20.090 5.009 1.00 0.00 82 ASN A CA 14
ATOM 26008 C C . ASN A 1 82 ? 1.876 19.731 3.688 1.00 0.00 82 ASN A C 14
ATOM 26009 O O . ASN A 1 82 ? 1.534 18.730 3.057 1.00 0.00 82 ASN A O 14
ATOM 26020 N N . ALA A 1 83 ? 2.831 20.559 3.274 1.00 0.00 83 ALA A N 14
ATOM 26021 C CA . ALA A 1 83 ? 3.550 20.336 2.023 1.00 0.00 83 ALA A CA 14
ATOM 26022 C C . ALA A 1 83 ? 4.669 19.315 2.195 1.00 0.00 83 ALA A C 14
ATOM 26023 O O . ALA A 1 83 ? 4.967 18.554 1.274 1.00 0.00 83 ALA A O 14
ATOM 26030 N N . ASP A 1 84 ? 5.292 19.303 3.370 1.00 0.00 84 ASP A N 14
ATOM 26031 C CA . ASP A 1 84 ? 6.376 18.364 3.636 1.00 0.00 84 ASP A CA 14
ATOM 26032 C C . ASP A 1 84 ? 5.826 16.999 4.019 1.00 0.00 84 ASP A C 14
ATOM 26033 O O . ASP A 1 84 ? 6.500 15.987 3.845 1.00 0.00 84 ASP A O 14
ATOM 26042 N N . ASP A 1 85 ? 4.608 16.971 4.557 1.00 0.00 85 ASP A N 14
ATOM 26043 C CA . ASP A 1 85 ? 3.986 15.709 4.930 1.00 0.00 85 ASP A CA 14
ATOM 26044 C C . ASP A 1 85 ? 3.885 14.824 3.697 1.00 0.00 85 ASP A C 14
ATOM 26045 O O . ASP A 1 85 ? 3.961 13.600 3.782 1.00 0.00 85 ASP A O 14
ATOM 26054 N N . ILE A 1 86 ? 3.712 15.471 2.546 1.00 0.00 86 ILE A N 14
ATOM 26055 C CA . ILE A 1 86 ? 3.637 14.777 1.274 1.00 0.00 86 ILE A CA 14
ATOM 26056 C C . ILE A 1 86 ? 5.041 14.385 0.836 1.00 0.00 86 ILE A C 14
ATOM 26057 O O . ILE A 1 86 ? 5.240 13.378 0.155 1.00 0.00 86 ILE A O 14
ATOM 26073 N N . GLN A 1 87 ? 6.014 15.192 1.251 1.00 0.00 87 GLN A N 14
ATOM 26074 C CA . GLN A 1 87 ? 7.411 14.956 0.928 1.00 0.00 87 GLN A CA 14
ATOM 26075 C C . GLN A 1 87 ? 7.975 13.842 1.806 1.00 0.00 87 GLN A C 14
ATOM 26076 O O . GLN A 1 87 ? 8.937 13.168 1.436 1.00 0.00 87 GLN A O 14
ATOM 26090 N N . LEU A 1 88 ? 7.353 13.645 2.964 1.00 0.00 88 LEU A N 14
ATOM 26091 C CA . LEU A 1 88 ? 7.786 12.619 3.900 1.00 0.00 88 LEU A CA 14
ATOM 26092 C C . LEU A 1 88 ? 7.360 11.237 3.415 1.00 0.00 88 LEU A C 14
ATOM 26093 O O . LEU A 1 88 ? 8.168 10.310 3.367 1.00 0.00 88 LEU A O 14
ATOM 26109 N N . VAL A 1 89 ? 6.085 11.108 3.052 1.00 0.00 89 VAL A N 14
ATOM 26110 C CA . VAL A 1 89 ? 5.552 9.839 2.565 1.00 0.00 89 VAL A CA 14
ATOM 26111 C C . VAL A 1 89 ? 6.261 9.410 1.284 1.00 0.00 89 VAL A C 14
ATOM 26112 O O . VAL A 1 89 ? 6.457 8.218 1.043 1.00 0.00 89 VAL A O 14
ATOM 26125 N N . LYS A 1 90 ? 6.640 10.387 0.465 1.00 0.00 90 LYS A N 14
ATOM 26126 C CA . LYS A 1 90 ? 7.340 10.105 -0.784 1.00 0.00 90 LYS A CA 14
ATOM 26127 C C . LYS A 1 90 ? 8.647 9.379 -0.498 1.00 0.00 90 LYS A C 14
ATOM 26128 O O . LYS A 1 90 ? 9.072 8.514 -1.265 1.00 0.00 90 LYS A O 14
ATOM 26147 N N . GLY A 1 91 ? 9.281 9.742 0.613 1.00 0.00 91 GLY A N 14
ATOM 26148 C CA . GLY A 1 91 ? 10.525 9.111 0.999 1.00 0.00 91 GLY A CA 14
ATOM 26149 C C . GLY A 1 91 ? 10.289 7.758 1.637 1.00 0.00 91 GLY A C 14
ATOM 26150 O O . GLY A 1 91 ? 11.176 6.903 1.650 1.00 0.00 91 GLY A O 14
ATOM 26154 N N . ILE A 1 92 ? 9.084 7.568 2.168 1.00 0.00 92 ILE A N 14
ATOM 26155 C CA . ILE A 1 92 ? 8.715 6.312 2.805 1.00 0.00 92 ILE A CA 14
ATOM 26156 C C . ILE A 1 92 ? 8.728 5.175 1.793 1.00 0.00 92 ILE A C 14
ATOM 26157 O O . ILE A 1 92 ? 9.195 4.073 2.088 1.00 0.00 92 ILE A O 14
ATOM 26173 N N . ALA A 1 93 ? 8.214 5.448 0.600 1.00 0.00 93 ALA A N 14
ATOM 26174 C CA . ALA A 1 93 ? 8.166 4.447 -0.455 1.00 0.00 93 ALA A CA 14
ATOM 26175 C C . ALA A 1 93 ? 9.569 4.007 -0.850 1.00 0.00 93 ALA A C 14
ATOM 26176 O O . ALA A 1 93 ? 9.780 2.872 -1.274 1.00 0.00 93 ALA A O 14
ATOM 26183 N N . ASN A 1 94 ? 10.527 4.918 -0.701 1.00 0.00 94 ASN A N 14
ATOM 26184 C CA . ASN A 1 94 ? 11.913 4.634 -1.044 1.00 0.00 94 ASN A CA 14
ATOM 26185 C C . ASN A 1 94 ? 12.479 3.510 -0.177 1.00 0.00 94 ASN A C 14
ATOM 26186 O O . ASN A 1 94 ? 13.201 2.642 -0.669 1.00 0.00 94 ASN A O 14
ATOM 26197 N N . GLU A 1 95 ? 12.148 3.532 1.112 1.00 0.00 95 GLU A N 14
ATOM 26198 C CA . GLU A 1 95 ? 12.628 2.511 2.042 1.00 0.00 95 GLU A CA 14
ATOM 26199 C C . GLU A 1 95 ? 12.163 1.123 1.610 1.00 0.00 95 GLU A C 14
ATOM 26200 O O . GLU A 1 95 ? 12.906 0.147 1.715 1.00 0.00 95 GLU A O 14
ATOM 26212 N N . CYS A 1 96 ? 10.928 1.048 1.129 1.00 0.00 96 CYS A N 14
ATOM 26213 C CA . CYS A 1 96 ? 10.349 -0.215 0.681 1.00 0.00 96 CYS A CA 14
ATOM 26214 C C . CYS A 1 96 ? 10.983 -0.699 -0.621 1.00 0.00 96 CYS A C 14
ATOM 26215 O O . CYS A 1 96 ? 11.191 -1.896 -0.809 1.00 0.00 96 CYS A O 14
ATOM 26222 N N . ILE A 1 97 ? 11.286 0.236 -1.516 1.00 0.00 97 ILE A N 14
ATOM 26223 C CA . ILE A 1 97 ? 11.892 -0.101 -2.802 1.00 0.00 97 ILE A CA 14
ATOM 26224 C C . ILE A 1 97 ? 13.297 -0.676 -2.620 1.00 0.00 97 ILE A C 14
ATOM 26225 O O . ILE A 1 97 ? 13.822 -1.350 -3.507 1.00 0.00 97 ILE A O 14
ATOM 26241 N N . GLU A 1 98 ? 13.896 -0.423 -1.459 1.00 0.00 98 GLU A N 14
ATOM 26242 C CA . GLU A 1 98 ? 15.243 -0.907 -1.174 1.00 0.00 98 GLU A CA 14
ATOM 26243 C C . GLU A 1 98 ? 15.236 -2.336 -0.633 1.00 0.00 98 GLU A C 14
ATOM 26244 O O . GLU A 1 98 ? 16.165 -3.103 -0.889 1.00 0.00 98 GLU A O 14
ATOM 26256 N N . ASN A 1 99 ? 14.195 -2.694 0.112 1.00 0.00 99 ASN A N 14
ATOM 26257 C CA . ASN A 1 99 ? 14.100 -4.030 0.688 1.00 0.00 99 ASN A CA 14
ATOM 26258 C C . ASN A 1 99 ? 13.253 -4.960 -0.180 1.00 0.00 99 ASN A C 14
ATOM 26259 O O . ASN A 1 99 ? 13.317 -6.181 -0.033 1.00 0.00 99 ASN A O 14
ATOM 26270 N N . ALA A 1 100 ? 12.463 -4.384 -1.080 1.00 0.00 100 ALA A N 14
ATOM 26271 C CA . ALA A 1 100 ? 11.605 -5.174 -1.958 1.00 0.00 100 ALA A CA 14
ATOM 26272 C C . ALA A 1 100 ? 12.206 -5.309 -3.354 1.00 0.00 100 ALA A C 14
ATOM 26273 O O . ALA A 1 100 ? 11.837 -6.208 -4.108 1.00 0.00 100 ALA A O 14
ATOM 26280 N N . LYS A 1 101 ? 13.133 -4.402 -3.677 1.00 0.00 101 LYS A N 14
ATOM 26281 C CA . LYS A 1 101 ? 13.825 -4.377 -4.975 1.00 0.00 101 LYS A CA 14
ATOM 26282 C C . LYS A 1 101 ? 12.963 -4.929 -6.115 1.00 0.00 101 LYS A C 14
ATOM 26283 O O . LYS A 1 101 ? 12.260 -4.175 -6.787 1.00 0.00 101 LYS A O 14
ATOM 26302 N N . GLY A 1 102 ? 13.023 -6.244 -6.333 1.00 0.00 102 GLY A N 14
ATOM 26303 C CA . GLY A 1 102 ? 12.243 -6.856 -7.393 1.00 0.00 102 GLY A CA 14
ATOM 26304 C C . GLY A 1 102 ? 12.209 -8.368 -7.290 1.00 0.00 102 GLY A C 14
ATOM 26305 O O . GLY A 1 102 ? 12.900 -9.063 -8.035 1.00 0.00 102 GLY A O 14
ATOM 26309 N N . GLU A 1 103 ? 11.405 -8.878 -6.363 1.00 0.00 103 GLU A N 14
ATOM 26310 C CA . GLU A 1 103 ? 11.281 -10.319 -6.162 1.00 0.00 103 GLU A CA 14
ATOM 26311 C C . GLU A 1 103 ? 10.543 -10.969 -7.331 1.00 0.00 103 GLU A C 14
ATOM 26312 O O . GLU A 1 103 ? 9.660 -10.362 -7.936 1.00 0.00 103 GLU A O 14
ATOM 26324 N N . THR A 1 104 ? 10.913 -12.206 -7.643 1.00 0.00 104 THR A N 14
ATOM 26325 C CA . THR A 1 104 ? 10.295 -12.938 -8.743 1.00 0.00 104 THR A CA 14
ATOM 26326 C C . THR A 1 104 ? 8.920 -13.470 -8.360 1.00 0.00 104 THR A C 14
ATOM 26327 O O . THR A 1 104 ? 8.112 -13.806 -9.226 1.00 0.00 104 THR A O 14
ATOM 26338 N N . ASP A 1 105 ? 8.658 -13.548 -7.060 1.00 0.00 105 ASP A N 14
ATOM 26339 C CA . ASP A 1 105 ? 7.376 -14.038 -6.570 1.00 0.00 105 ASP A CA 14
ATOM 26340 C C . ASP A 1 105 ? 6.460 -12.880 -6.191 1.00 0.00 105 ASP A C 14
ATOM 26341 O O . ASP A 1 105 ? 6.918 -11.854 -5.687 1.00 0.00 105 ASP A O 14
ATOM 26350 N N . GLU A 1 106 ? 5.165 -13.048 -6.438 1.00 0.00 106 GLU A N 14
ATOM 26351 C CA . GLU A 1 106 ? 4.185 -12.010 -6.133 1.00 0.00 106 GLU A CA 14
ATOM 26352 C C . GLU A 1 106 ? 4.183 -11.663 -4.646 1.00 0.00 106 GLU A C 14
ATOM 26353 O O . GLU A 1 106 ? 4.577 -10.562 -4.259 1.00 0.00 106 GLU A O 14
ATOM 26365 N N . CYS A 1 107 ? 3.739 -12.606 -3.820 1.00 0.00 107 CYS A N 14
ATOM 26366 C CA . CYS A 1 107 ? 3.673 -12.396 -2.376 1.00 0.00 107 CYS A CA 14
ATOM 26367 C C . CYS A 1 107 ? 5.011 -11.923 -1.812 1.00 0.00 107 CYS A C 14
ATOM 26368 O O . CYS A 1 107 ? 5.056 -11.298 -0.754 1.00 0.00 107 CYS A O 14
ATOM 26375 N N . ASN A 1 108 ? 6.099 -12.225 -2.515 1.00 0.00 108 ASN A N 14
ATOM 26376 C CA . ASN A 1 108 ? 7.424 -11.811 -2.070 1.00 0.00 108 ASN A CA 14
ATOM 26377 C C . ASN A 1 108 ? 7.630 -10.321 -2.316 1.00 0.00 108 ASN A C 14
ATOM 26378 O O . ASN A 1 108 ? 8.156 -9.607 -1.461 1.00 0.00 108 ASN A O 14
ATOM 26389 N N . ILE A 1 109 ? 7.213 -9.854 -3.491 1.00 0.00 109 ILE A N 14
ATOM 26390 C CA . ILE A 1 109 ? 7.341 -8.445 -3.838 1.00 0.00 109 ILE A CA 14
ATOM 26391 C C . ILE A 1 109 ? 6.446 -7.587 -2.948 1.00 0.00 109 ILE A C 14
ATOM 26392 O O . ILE A 1 109 ? 6.847 -6.520 -2.486 1.00 0.00 109 ILE A O 14
ATOM 26408 N N . GLY A 1 110 ? 5.230 -8.070 -2.709 1.00 0.00 110 GLY A N 14
ATOM 26409 C CA . GLY A 1 110 ? 4.285 -7.334 -1.896 1.00 0.00 110 GLY A CA 14
ATOM 26410 C C . GLY A 1 110 ? 4.654 -7.314 -0.430 1.00 0.00 110 GLY A C 14
ATOM 26411 O O . GLY A 1 110 ? 4.670 -6.258 0.192 1.00 0.00 110 GLY A O 14
ATOM 26415 N N . ASN A 1 111 ? 4.952 -8.481 0.131 1.00 0.00 111 ASN A N 14
ATOM 26416 C CA . ASN A 1 111 ? 5.307 -8.567 1.540 1.00 0.00 111 ASN A CA 14
ATOM 26417 C C . ASN A 1 111 ? 6.414 -7.577 1.884 1.00 0.00 111 ASN A C 14
ATOM 26418 O O . ASN A 1 111 ? 6.230 -6.705 2.725 1.00 0.00 111 ASN A O 14
ATOM 26429 N N . LYS A 1 112 ? 7.555 -7.710 1.222 1.00 0.00 112 LYS A N 14
ATOM 26430 C CA . LYS A 1 112 ? 8.693 -6.829 1.471 1.00 0.00 112 LYS A CA 14
ATOM 26431 C C . LYS A 1 112 ? 8.313 -5.352 1.340 1.00 0.00 112 LYS A C 14
ATOM 26432 O O . LYS A 1 112 ? 8.680 -4.532 2.183 1.00 0.00 112 LYS A O 14
ATOM 26451 N N . TYR A 1 113 ? 7.572 -5.023 0.285 1.00 0.00 113 TYR A N 14
ATOM 26452 C CA . TYR A 1 113 ? 7.170 -3.641 0.027 1.00 0.00 113 TYR A CA 14
ATOM 26453 C C . TYR A 1 113 ? 6.073 -3.163 0.984 1.00 0.00 113 TYR A C 14
ATOM 26454 O O . TYR A 1 113 ? 6.297 -2.275 1.804 1.00 0.00 113 TYR A O 14
ATOM 26472 N N . THR A 1 114 ? 4.897 -3.762 0.876 1.00 0.00 114 THR A N 14
ATOM 26473 C CA . THR A 1 114 ? 3.756 -3.389 1.711 1.00 0.00 114 THR A CA 14
ATOM 26474 C C . THR A 1 114 ? 4.116 -3.354 3.201 1.00 0.00 114 THR A C 14
ATOM 26475 O O . THR A 1 114 ? 3.692 -2.454 3.925 1.00 0.00 114 THR A O 14
ATOM 26486 N N . ASP A 1 115 ? 4.889 -4.340 3.653 1.00 0.00 115 ASP A N 14
ATOM 26487 C CA . ASP A 1 115 ? 5.318 -4.426 5.056 1.00 0.00 115 ASP A CA 14
ATOM 26488 C C . ASP A 1 115 ? 5.756 -3.077 5.627 1.00 0.00 115 ASP A C 14
ATOM 26489 O O . ASP A 1 115 ? 5.103 -2.526 6.514 1.00 0.00 115 ASP A O 14
ATOM 26498 N N . CYS A 1 116 ? 6.866 -2.557 5.113 1.00 0.00 116 CYS A N 14
ATOM 26499 C CA . CYS A 1 116 ? 7.429 -1.295 5.596 1.00 0.00 116 CYS A CA 14
ATOM 26500 C C . CYS A 1 116 ? 6.438 -0.138 5.532 1.00 0.00 116 CYS A C 14
ATOM 26501 O O . CYS A 1 116 ? 6.565 0.828 6.286 1.00 0.00 116 CYS A O 14
ATOM 26508 N N . TYR A 1 117 ? 5.459 -0.220 4.637 1.00 0.00 117 TYR A N 14
ATOM 26509 C CA . TYR A 1 117 ? 4.472 0.848 4.510 1.00 0.00 117 TYR A CA 14
ATOM 26510 C C . TYR A 1 117 ? 3.759 1.078 5.841 1.00 0.00 117 TYR A C 14
ATOM 26511 O O . TYR A 1 117 ? 3.333 2.193 6.144 1.00 0.00 117 TYR A O 14
ATOM 26529 N N . ILE A 1 118 ? 3.638 0.016 6.633 1.00 0.00 118 ILE A N 14
ATOM 26530 C CA . ILE A 1 118 ? 2.998 0.099 7.943 1.00 0.00 118 ILE A CA 14
ATOM 26531 C C . ILE A 1 118 ? 4.008 0.544 8.999 1.00 0.00 118 ILE A C 14
ATOM 26532 O O . ILE A 1 118 ? 3.647 1.126 10.019 1.00 0.00 118 ILE A O 14
ATOM 26548 N N . GLU A 1 119 ? 5.279 0.266 8.742 1.00 0.00 119 GLU A N 14
ATOM 26549 C CA . GLU A 1 119 ? 6.339 0.637 9.670 1.00 0.00 119 GLU A CA 14
ATOM 26550 C C . GLU A 1 119 ? 6.537 2.150 9.690 1.00 0.00 119 GLU A C 14
ATOM 26551 O O . GLU A 1 119 ? 6.500 2.778 10.750 1.00 0.00 119 GLU A O 14
ATOM 26563 N N . LYS A 1 120 ? 6.747 2.730 8.513 1.00 0.00 120 LYS A N 14
ATOM 26564 C CA . LYS A 1 120 ? 6.967 4.166 8.390 1.00 0.00 120 LYS A CA 14
ATOM 26565 C C . LYS A 1 120 ? 5.656 4.948 8.272 1.00 0.00 120 LYS A C 14
ATOM 26566 O O . LYS A 1 120 ? 5.374 5.831 9.083 1.00 0.00 120 LYS A O 14
ATOM 26585 N N . LEU A 1 121 ? 4.861 4.618 7.256 1.00 0.00 121 LEU A N 14
ATOM 26586 C CA . LEU A 1 121 ? 3.604 5.321 7.003 1.00 0.00 121 LEU A CA 14
ATOM 26587 C C . LEU A 1 121 ? 2.432 4.762 7.811 1.00 0.00 121 LEU A C 14
ATOM 26588 O O . LEU A 1 121 ? 1.364 5.375 7.846 1.00 0.00 121 LEU A O 14
ATOM 26604 N N . PHE A 1 122 ? 2.621 3.607 8.454 1.00 0.00 122 PHE A N 14
ATOM 26605 C CA . PHE A 1 122 ? 1.554 2.989 9.245 1.00 0.00 122 PHE A CA 14
ATOM 26606 C C . PHE A 1 122 ? 0.432 2.460 8.342 1.00 0.00 122 PHE A C 14
ATOM 26607 O O . PHE A 1 122 ? -0.340 1.588 8.747 1.00 0.00 122 PHE A O 14
ATOM 26624 N N . SER A 1 123 ? 0.369 2.963 7.111 1.00 0.00 123 SER A N 14
ATOM 26625 C CA . SER A 1 123 ? -0.656 2.540 6.158 1.00 0.00 123 SER A CA 14
ATOM 26626 C C . SER A 1 123 ? -0.479 3.250 4.820 1.00 0.00 123 SER A C 14
ATOM 26627 O O . SER A 1 123 ? -0.850 2.722 3.771 1.00 0.00 123 SER A O 14
ATOM 26657 N N . ILE A 1 1 ? -0.618 14.122 12.467 1.00 0.00 1 ILE A N 15
ATOM 26658 C CA . ILE A 1 1 ? -1.462 13.741 11.306 1.00 0.00 1 ILE A CA 15
ATOM 26659 C C . ILE A 1 1 ? -2.567 12.775 11.723 1.00 0.00 1 ILE A C 15
ATOM 26660 O O . ILE A 1 1 ? -2.329 11.826 12.470 1.00 0.00 1 ILE A O 15
ATOM 26675 N N . ASP A 1 2 ? -3.777 13.030 11.237 1.00 0.00 2 ASP A N 15
ATOM 26676 C CA . ASP A 1 2 ? -4.928 12.191 11.557 1.00 0.00 2 ASP A CA 15
ATOM 26677 C C . ASP A 1 2 ? -4.904 10.897 10.754 1.00 0.00 2 ASP A C 15
ATOM 26678 O O . ASP A 1 2 ? -4.600 10.898 9.563 1.00 0.00 2 ASP A O 15
ATOM 26687 N N . GLN A 1 3 ? -5.229 9.793 11.422 1.00 0.00 3 GLN A N 15
ATOM 26688 C CA . GLN A 1 3 ? -5.255 8.481 10.782 1.00 0.00 3 GLN A CA 15
ATOM 26689 C C . GLN A 1 3 ? -6.191 8.480 9.581 1.00 0.00 3 GLN A C 15
ATOM 26690 O O . GLN A 1 3 ? -5.964 7.766 8.604 1.00 0.00 3 GLN A O 15
ATOM 26704 N N . ASP A 1 4 ? -7.249 9.274 9.675 1.00 0.00 4 ASP A N 15
ATOM 26705 C CA . ASP A 1 4 ? -8.238 9.385 8.605 1.00 0.00 4 ASP A CA 15
ATOM 26706 C C . ASP A 1 4 ? -7.570 9.624 7.251 1.00 0.00 4 ASP A C 15
ATOM 26707 O O . ASP A 1 4 ? -7.951 9.019 6.248 1.00 0.00 4 ASP A O 15
ATOM 26716 N N . THR A 1 5 ? -6.574 10.505 7.230 1.00 0.00 5 THR A N 15
ATOM 26717 C CA . THR A 1 5 ? -5.858 10.825 5.999 1.00 0.00 5 THR A CA 15
ATOM 26718 C C . THR A 1 5 ? -5.314 9.569 5.330 1.00 0.00 5 THR A C 15
ATOM 26719 O O . THR A 1 5 ? -5.229 9.493 4.107 1.00 0.00 5 THR A O 15
ATOM 26730 N N . VAL A 1 6 ? -4.937 8.591 6.137 1.00 0.00 6 VAL A N 15
ATOM 26731 C CA . VAL A 1 6 ? -4.397 7.341 5.614 1.00 0.00 6 VAL A CA 15
ATOM 26732 C C . VAL A 1 6 ? -5.492 6.317 5.317 1.00 0.00 6 VAL A C 15
ATOM 26733 O O . VAL A 1 6 ? -5.744 5.978 4.162 1.00 0.00 6 VAL A O 15
ATOM 26746 N N . VAL A 1 7 ? -6.164 5.858 6.365 1.00 0.00 7 VAL A N 15
ATOM 26747 C CA . VAL A 1 7 ? -7.208 4.844 6.230 1.00 0.00 7 VAL A CA 15
ATOM 26748 C C . VAL A 1 7 ? -8.374 5.301 5.357 1.00 0.00 7 VAL A C 15
ATOM 26749 O O . VAL A 1 7 ? -8.640 4.713 4.309 1.00 0.00 7 VAL A O 15
ATOM 26762 N N . ALA A 1 8 ? -9.062 6.348 5.792 1.00 0.00 8 ALA A N 15
ATOM 26763 C CA . ALA A 1 8 ? -10.224 6.859 5.067 1.00 0.00 8 ALA A CA 15
ATOM 26764 C C . ALA A 1 8 ? -9.916 7.212 3.613 1.00 0.00 8 ALA A C 15
ATOM 26765 O O . ALA A 1 8 ? -10.811 7.187 2.768 1.00 0.00 8 ALA A O 15
ATOM 26772 N N . LYS A 1 9 ? -8.662 7.541 3.310 1.00 0.00 9 LYS A N 15
ATOM 26773 C CA . LYS A 1 9 ? -8.299 7.909 1.943 1.00 0.00 9 LYS A CA 15
ATOM 26774 C C . LYS A 1 9 ? -7.900 6.694 1.114 1.00 0.00 9 LYS A C 15
ATOM 26775 O O . LYS A 1 9 ? -8.517 6.409 0.094 1.00 0.00 9 LYS A O 15
ATOM 26794 N N . TYR A 1 10 ? -6.874 5.980 1.554 1.00 0.00 10 TYR A N 15
ATOM 26795 C CA . TYR A 1 10 ? -6.405 4.800 0.832 1.00 0.00 10 TYR A CA 15
ATOM 26796 C C . TYR A 1 10 ? -7.539 3.804 0.603 1.00 0.00 10 TYR A C 15
ATOM 26797 O O . TYR A 1 10 ? -7.459 2.951 -0.281 1.00 0.00 10 TYR A O 15
ATOM 26815 N N . MET A 1 11 ? -8.595 3.921 1.402 1.00 0.00 11 MET A N 15
ATOM 26816 C CA . MET A 1 11 ? -9.749 3.039 1.275 1.00 0.00 11 MET A CA 15
ATOM 26817 C C . MET A 1 11 ? -10.709 3.551 0.203 1.00 0.00 11 MET A C 15
ATOM 26818 O O . MET A 1 11 ? -11.017 2.845 -0.758 1.00 0.00 11 MET A O 15
ATOM 26832 N N . GLU A 1 12 ? -11.172 4.783 0.377 1.00 0.00 12 GLU A N 15
ATOM 26833 C CA . GLU A 1 12 ? -12.103 5.403 -0.564 1.00 0.00 12 GLU A CA 15
ATOM 26834 C C . GLU A 1 12 ? -11.456 5.615 -1.934 1.00 0.00 12 GLU A C 15
ATOM 26835 O O . GLU A 1 12 ? -12.043 5.285 -2.964 1.00 0.00 12 GLU A O 15
ATOM 26847 N N . TYR A 1 13 ? -10.251 6.175 -1.927 1.00 0.00 13 TYR A N 15
ATOM 26848 C CA . TYR A 1 13 ? -9.504 6.453 -3.152 1.00 0.00 13 TYR A CA 15
ATOM 26849 C C . TYR A 1 13 ? -9.530 5.266 -4.112 1.00 0.00 13 TYR A C 15
ATOM 26850 O O . TYR A 1 13 ? -9.557 5.447 -5.330 1.00 0.00 13 TYR A O 15
ATOM 26868 N N . LEU A 1 14 ? -9.525 4.056 -3.562 1.00 0.00 14 LEU A N 15
ATOM 26869 C CA . LEU A 1 14 ? -9.539 2.847 -4.383 1.00 0.00 14 LEU A CA 15
ATOM 26870 C C . LEU A 1 14 ? -10.475 1.791 -3.800 1.00 0.00 14 LEU A C 15
ATOM 26871 O O . LEU A 1 14 ? -10.116 0.619 -3.707 1.00 0.00 14 LEU A O 15
ATOM 26887 N N . MET A 1 15 ? -11.673 2.210 -3.414 1.00 0.00 15 MET A N 15
ATOM 26888 C CA . MET A 1 15 ? -12.652 1.295 -2.839 1.00 0.00 15 MET A CA 15
ATOM 26889 C C . MET A 1 15 ? -13.234 0.350 -3.897 1.00 0.00 15 MET A C 15
ATOM 26890 O O . MET A 1 15 ? -13.233 -0.864 -3.701 1.00 0.00 15 MET A O 15
ATOM 26904 N N . PRO A 1 16 ? -13.737 0.881 -5.032 1.00 0.00 16 PRO A N 15
ATOM 26905 C CA . PRO A 1 16 ? -14.316 0.048 -6.094 1.00 0.00 16 PRO A CA 15
ATOM 26906 C C . PRO A 1 16 ? -13.258 -0.776 -6.818 1.00 0.00 16 PRO A C 15
ATOM 26907 O O . PRO A 1 16 ? -13.574 -1.575 -7.700 1.00 0.00 16 PRO A O 15
ATOM 26918 N N . ASP A 1 17 ? -12.001 -0.576 -6.437 1.00 0.00 17 ASP A N 15
ATOM 26919 C CA . ASP A 1 17 ? -10.892 -1.297 -7.047 1.00 0.00 17 ASP A CA 15
ATOM 26920 C C . ASP A 1 17 ? -10.395 -2.412 -6.133 1.00 0.00 17 ASP A C 15
ATOM 26921 O O . ASP A 1 17 ? -9.733 -3.346 -6.586 1.00 0.00 17 ASP A O 15
ATOM 26930 N N . ILE A 1 18 ? -10.717 -2.312 -4.846 1.00 0.00 18 ILE A N 15
ATOM 26931 C CA . ILE A 1 18 ? -10.297 -3.320 -3.877 1.00 0.00 18 ILE A CA 15
ATOM 26932 C C . ILE A 1 18 ? -11.265 -4.504 -3.843 1.00 0.00 18 ILE A C 15
ATOM 26933 O O . ILE A 1 18 ? -10.844 -5.650 -3.696 1.00 0.00 18 ILE A O 15
ATOM 26949 N N . MET A 1 19 ? -12.557 -4.218 -3.990 1.00 0.00 19 MET A N 15
ATOM 26950 C CA . MET A 1 19 ? -13.586 -5.262 -3.960 1.00 0.00 19 MET A CA 15
ATOM 26951 C C . MET A 1 19 ? -13.244 -6.439 -4.887 1.00 0.00 19 MET A C 15
ATOM 26952 O O . MET A 1 19 ? -13.241 -7.587 -4.445 1.00 0.00 19 MET A O 15
ATOM 26966 N N . PRO A 1 20 ? -12.945 -6.173 -6.179 1.00 0.00 20 PRO A N 15
ATOM 26967 C CA . PRO A 1 20 ? -12.628 -7.220 -7.159 1.00 0.00 20 PRO A CA 15
ATOM 26968 C C . PRO A 1 20 ? -11.799 -8.375 -6.596 1.00 0.00 20 PRO A C 15
ATOM 26969 O O . PRO A 1 20 ? -12.176 -9.539 -6.732 1.00 0.00 20 PRO A O 15
ATOM 26980 N N . CYS A 1 21 ? -10.675 -8.054 -5.965 1.00 0.00 21 CYS A N 15
ATOM 26981 C CA . CYS A 1 21 ? -9.791 -9.076 -5.406 1.00 0.00 21 CYS A CA 15
ATOM 26982 C C . CYS A 1 21 ? -10.182 -9.435 -3.978 1.00 0.00 21 CYS A C 15
ATOM 26983 O O . CYS A 1 21 ? -10.184 -10.609 -3.605 1.00 0.00 21 CYS A O 15
ATOM 26990 N N . ALA A 1 22 ? -10.507 -8.425 -3.185 1.00 0.00 22 ALA A N 15
ATOM 26991 C CA . ALA A 1 22 ? -10.891 -8.640 -1.798 1.00 0.00 22 ALA A CA 15
ATOM 26992 C C . ALA A 1 22 ? -12.179 -9.447 -1.693 1.00 0.00 22 ALA A C 15
ATOM 26993 O O . ALA A 1 22 ? -12.598 -9.807 -0.602 1.00 0.00 22 ALA A O 15
ATOM 27000 N N . ASP A 1 23 ? -12.822 -9.708 -2.826 1.00 0.00 23 ASP A N 15
ATOM 27001 C CA . ASP A 1 23 ? -14.060 -10.484 -2.835 1.00 0.00 23 ASP A CA 15
ATOM 27002 C C . ASP A 1 23 ? -13.780 -11.985 -2.868 1.00 0.00 23 ASP A C 15
ATOM 27003 O O . ASP A 1 23 ? -14.565 -12.783 -2.354 1.00 0.00 23 ASP A O 15
ATOM 27012 N N . GLU A 1 24 ? -12.658 -12.365 -3.474 1.00 0.00 24 GLU A N 15
ATOM 27013 C CA . GLU A 1 24 ? -12.288 -13.774 -3.595 1.00 0.00 24 GLU A CA 15
ATOM 27014 C C . GLU A 1 24 ? -11.541 -14.285 -2.361 1.00 0.00 24 GLU A C 15
ATOM 27015 O O . GLU A 1 24 ? -11.939 -15.275 -1.748 1.00 0.00 24 GLU A O 15
ATOM 27027 N N . LEU A 1 25 ? -10.461 -13.598 -2.009 1.00 0.00 25 LEU A N 15
ATOM 27028 C CA . LEU A 1 25 ? -9.628 -13.985 -0.868 1.00 0.00 25 LEU A CA 15
ATOM 27029 C C . LEU A 1 25 ? -9.724 -12.962 0.264 1.00 0.00 25 LEU A C 15
ATOM 27030 O O . LEU A 1 25 ? -8.719 -12.580 0.849 1.00 0.00 25 LEU A O 15
ATOM 27046 N N . HIS A 1 26 ? -10.933 -12.534 0.555 1.00 0.00 26 HIS A N 15
ATOM 27047 C CA . HIS A 1 26 ? -11.194 -11.535 1.590 1.00 0.00 26 HIS A CA 15
ATOM 27048 C C . HIS A 1 26 ? -10.638 -11.953 2.945 1.00 0.00 26 HIS A C 15
ATOM 27049 O O . HIS A 1 26 ? -11.347 -12.484 3.801 1.00 0.00 26 HIS A O 15
ATOM 27064 N N . ILE A 1 27 ? -9.352 -11.696 3.106 1.00 0.00 27 ILE A N 15
ATOM 27065 C CA . ILE A 1 27 ? -8.633 -11.974 4.341 1.00 0.00 27 ILE A CA 15
ATOM 27066 C C . ILE A 1 27 ? -7.660 -10.831 4.616 1.00 0.00 27 ILE A C 15
ATOM 27067 O O . ILE A 1 27 ? -6.475 -11.045 4.875 1.00 0.00 27 ILE A O 15
ATOM 27083 N N . SER A 1 28 ? -8.190 -9.610 4.548 1.00 0.00 28 SER A N 15
ATOM 27084 C CA . SER A 1 28 ? -7.407 -8.393 4.752 1.00 0.00 28 SER A CA 15
ATOM 27085 C C . SER A 1 28 ? -6.586 -8.434 6.036 1.00 0.00 28 SER A C 15
ATOM 27086 O O . SER A 1 28 ? -6.616 -9.414 6.775 1.00 0.00 28 SER A O 15
ATOM 27094 N N . GLU A 1 29 ? -5.854 -7.352 6.283 1.00 0.00 29 GLU A N 15
ATOM 27095 C CA . GLU A 1 29 ? -5.001 -7.225 7.464 1.00 0.00 29 GLU A CA 15
ATOM 27096 C C . GLU A 1 29 ? -5.678 -7.725 8.739 1.00 0.00 29 GLU A C 15
ATOM 27097 O O . GLU A 1 29 ? -5.009 -8.005 9.733 1.00 0.00 29 GLU A O 15
ATOM 27109 N N . ASP A 1 30 ? -6.999 -7.844 8.710 1.00 0.00 30 ASP A N 15
ATOM 27110 C CA . ASP A 1 30 ? -7.736 -8.294 9.883 1.00 0.00 30 ASP A CA 15
ATOM 27111 C C . ASP A 1 30 ? -7.781 -9.820 9.977 1.00 0.00 30 ASP A C 15
ATOM 27112 O O . ASP A 1 30 ? -7.178 -10.413 10.872 1.00 0.00 30 ASP A O 15
ATOM 27121 N N . ILE A 1 31 ? -8.495 -10.448 9.048 1.00 0.00 31 ILE A N 15
ATOM 27122 C CA . ILE A 1 31 ? -8.635 -11.903 9.033 1.00 0.00 31 ILE A CA 15
ATOM 27123 C C . ILE A 1 31 ? -7.356 -12.592 8.562 1.00 0.00 31 ILE A C 15
ATOM 27124 O O . ILE A 1 31 ? -7.192 -13.801 8.740 1.00 0.00 31 ILE A O 15
ATOM 27140 N N . ALA A 1 32 ? -6.448 -11.824 7.968 1.00 0.00 32 ALA A N 15
ATOM 27141 C CA . ALA A 1 32 ? -5.186 -12.375 7.478 1.00 0.00 32 ALA A CA 15
ATOM 27142 C C . ALA A 1 32 ? -4.534 -13.242 8.544 1.00 0.00 32 ALA A C 15
ATOM 27143 O O . ALA A 1 32 ? -4.144 -14.380 8.283 1.00 0.00 32 ALA A O 15
ATOM 27150 N N . THR A 1 33 ? -4.428 -12.691 9.750 1.00 0.00 33 THR A N 15
ATOM 27151 C CA . THR A 1 33 ? -3.834 -13.399 10.876 1.00 0.00 33 THR A CA 15
ATOM 27152 C C . THR A 1 33 ? -4.038 -12.623 12.171 1.00 0.00 33 THR A C 15
ATOM 27153 O O . THR A 1 33 ? -3.569 -11.493 12.305 1.00 0.00 33 THR A O 15
ATOM 27164 N N . ASN A 1 34 ? -4.751 -13.237 13.112 1.00 0.00 34 ASN A N 15
ATOM 27165 C CA . ASN A 1 34 ? -5.031 -12.622 14.409 1.00 0.00 34 ASN A CA 15
ATOM 27166 C C . ASN A 1 34 ? -3.851 -11.798 14.927 1.00 0.00 34 ASN A C 15
ATOM 27167 O O . ASN A 1 34 ? -3.846 -10.573 14.795 1.00 0.00 34 ASN A O 15
ATOM 27178 N N . ILE A 1 35 ? -2.853 -12.463 15.510 1.00 0.00 35 ILE A N 15
ATOM 27179 C CA . ILE A 1 35 ? -1.687 -11.765 16.047 1.00 0.00 35 ILE A CA 15
ATOM 27180 C C . ILE A 1 35 ? -0.436 -12.640 16.020 1.00 0.00 35 ILE A C 15
ATOM 27181 O O . ILE A 1 35 ? 0.432 -12.520 16.886 1.00 0.00 35 ILE A O 15
ATOM 27197 N N . GLN A 1 36 ? -0.340 -13.518 15.025 1.00 0.00 36 GLN A N 15
ATOM 27198 C CA . GLN A 1 36 ? 0.821 -14.401 14.906 1.00 0.00 36 GLN A CA 15
ATOM 27199 C C . GLN A 1 36 ? 2.063 -13.612 14.492 1.00 0.00 36 GLN A C 15
ATOM 27200 O O . GLN A 1 36 ? 2.996 -13.455 15.281 1.00 0.00 36 GLN A O 15
ATOM 27214 N N . ALA A 1 37 ? 2.068 -13.118 13.255 1.00 0.00 37 ALA A N 15
ATOM 27215 C CA . ALA A 1 37 ? 3.196 -12.344 12.744 1.00 0.00 37 ALA A CA 15
ATOM 27216 C C . ALA A 1 37 ? 3.459 -11.128 13.624 1.00 0.00 37 ALA A C 15
ATOM 27217 O O . ALA A 1 37 ? 4.607 -10.808 13.936 1.00 0.00 37 ALA A O 15
ATOM 27224 N N . ALA A 1 38 ? 2.378 -10.454 14.010 1.00 0.00 38 ALA A N 15
ATOM 27225 C CA . ALA A 1 38 ? 2.455 -9.278 14.874 1.00 0.00 38 ALA A CA 15
ATOM 27226 C C . ALA A 1 38 ? 3.165 -8.105 14.205 1.00 0.00 38 ALA A C 15
ATOM 27227 O O . ALA A 1 38 ? 3.328 -7.051 14.819 1.00 0.00 38 ALA A O 15
ATOM 27234 N N . LYS A 1 39 ? 3.589 -8.283 12.955 1.00 0.00 39 LYS A N 15
ATOM 27235 C CA . LYS A 1 39 ? 4.275 -7.209 12.236 1.00 0.00 39 LYS A CA 15
ATOM 27236 C C . LYS A 1 39 ? 3.427 -5.944 12.261 1.00 0.00 39 LYS A C 15
ATOM 27237 O O . LYS A 1 39 ? 3.838 -4.912 12.790 1.00 0.00 39 LYS A O 15
ATOM 27256 N N . ASN A 1 40 ? 2.237 -6.046 11.685 1.00 0.00 40 ASN A N 15
ATOM 27257 C CA . ASN A 1 40 ? 1.295 -4.939 11.650 1.00 0.00 40 ASN A CA 15
ATOM 27258 C C . ASN A 1 40 ? -0.049 -5.408 12.191 1.00 0.00 40 ASN A C 15
ATOM 27259 O O . ASN A 1 40 ? -1.057 -4.707 12.101 1.00 0.00 40 ASN A O 15
ATOM 27270 N N . GLY A 1 41 ? -0.038 -6.610 12.759 1.00 0.00 41 GLY A N 15
ATOM 27271 C CA . GLY A 1 41 ? -1.243 -7.210 13.296 1.00 0.00 41 GLY A CA 15
ATOM 27272 C C . GLY A 1 41 ? -1.864 -8.166 12.300 1.00 0.00 41 GLY A C 15
ATOM 27273 O O . GLY A 1 41 ? -2.698 -8.998 12.653 1.00 0.00 41 GLY A O 15
ATOM 27277 N N . ALA A 1 42 ? -1.446 -8.035 11.044 1.00 0.00 42 ALA A N 15
ATOM 27278 C CA . ALA A 1 42 ? -1.933 -8.885 9.965 1.00 0.00 42 ALA A CA 15
ATOM 27279 C C . ALA A 1 42 ? -1.098 -10.157 9.836 1.00 0.00 42 ALA A C 15
ATOM 27280 O O . ALA A 1 42 ? -0.519 -10.636 10.811 1.00 0.00 42 ALA A O 15
ATOM 27287 N N . ASP A 1 43 ? -1.044 -10.699 8.620 1.00 0.00 43 ASP A N 15
ATOM 27288 C CA . ASP A 1 43 ? -0.270 -11.901 8.339 1.00 0.00 43 ASP A CA 15
ATOM 27289 C C . ASP A 1 43 ? 0.974 -11.557 7.523 1.00 0.00 43 ASP A C 15
ATOM 27290 O O . ASP A 1 43 ? 1.985 -12.257 7.591 1.00 0.00 43 ASP A O 15
ATOM 27299 N N . MET A 1 44 ? 0.874 -10.472 6.747 1.00 0.00 44 MET A N 15
ATOM 27300 C CA . MET A 1 44 ? 1.970 -9.992 5.902 1.00 0.00 44 MET A CA 15
ATOM 27301 C C . MET A 1 44 ? 2.142 -10.860 4.655 1.00 0.00 44 MET A C 15
ATOM 27302 O O . MET A 1 44 ? 2.509 -10.361 3.592 1.00 0.00 44 MET A O 15
ATOM 27316 N N . SER A 1 45 ? 1.868 -12.155 4.784 1.00 0.00 45 SER A N 15
ATOM 27317 C CA . SER A 1 45 ? 2.003 -13.079 3.664 1.00 0.00 45 SER A CA 15
ATOM 27318 C C . SER A 1 45 ? 0.994 -12.772 2.561 1.00 0.00 45 SER A C 15
ATOM 27319 O O . SER A 1 45 ? 1.373 -12.526 1.416 1.00 0.00 45 SER A O 15
ATOM 27327 N N . GLN A 1 46 ? -0.290 -12.788 2.907 1.00 0.00 46 GLN A N 15
ATOM 27328 C CA . GLN A 1 46 ? -1.340 -12.522 1.932 1.00 0.00 46 GLN A CA 15
ATOM 27329 C C . GLN A 1 46 ? -1.638 -11.032 1.810 1.00 0.00 46 GLN A C 15
ATOM 27330 O O . GLN A 1 46 ? -2.321 -10.604 0.880 1.00 0.00 46 GLN A O 15
ATOM 27344 N N . LEU A 1 47 ? -1.132 -10.245 2.754 1.00 0.00 47 LEU A N 15
ATOM 27345 C CA . LEU A 1 47 ? -1.333 -8.802 2.732 1.00 0.00 47 LEU A CA 15
ATOM 27346 C C . LEU A 1 47 ? -0.802 -8.226 1.432 1.00 0.00 47 LEU A C 15
ATOM 27347 O O . LEU A 1 47 ? -1.436 -7.369 0.815 1.00 0.00 47 LEU A O 15
ATOM 27363 N N . GLY A 1 48 ? 0.364 -8.701 1.017 1.00 0.00 48 GLY A N 15
ATOM 27364 C CA . GLY A 1 48 ? 0.940 -8.244 -0.227 1.00 0.00 48 GLY A CA 15
ATOM 27365 C C . GLY A 1 48 ? 0.267 -8.911 -1.405 1.00 0.00 48 GLY A C 15
ATOM 27366 O O . GLY A 1 48 ? 0.914 -9.250 -2.396 1.00 0.00 48 GLY A O 15
ATOM 27370 N N . CYS A 1 49 ? -1.046 -9.091 -1.291 1.00 0.00 49 CYS A N 15
ATOM 27371 C CA . CYS A 1 49 ? -1.831 -9.737 -2.324 1.00 0.00 49 CYS A CA 15
ATOM 27372 C C . CYS A 1 49 ? -3.205 -9.100 -2.426 1.00 0.00 49 CYS A C 15
ATOM 27373 O O . CYS A 1 49 ? -3.464 -8.299 -3.316 1.00 0.00 49 CYS A O 15
ATOM 27380 N N . LEU A 1 50 ? -4.088 -9.479 -1.506 1.00 0.00 50 LEU A N 15
ATOM 27381 C CA . LEU A 1 50 ? -5.441 -8.942 -1.469 1.00 0.00 50 LEU A CA 15
ATOM 27382 C C . LEU A 1 50 ? -5.387 -7.427 -1.468 1.00 0.00 50 LEU A C 15
ATOM 27383 O O . LEU A 1 50 ? -6.096 -6.763 -2.225 1.00 0.00 50 LEU A O 15
ATOM 27399 N N . LYS A 1 51 ? -4.534 -6.888 -0.610 1.00 0.00 51 LYS A N 15
ATOM 27400 C CA . LYS A 1 51 ? -4.351 -5.455 -0.525 1.00 0.00 51 LYS A CA 15
ATOM 27401 C C . LYS A 1 51 ? -3.436 -4.984 -1.650 1.00 0.00 51 LYS A C 15
ATOM 27402 O O . LYS A 1 51 ? -3.578 -3.872 -2.156 1.00 0.00 51 LYS A O 15
ATOM 27421 N N . ALA A 1 52 ? -2.511 -5.856 -2.065 1.00 0.00 52 ALA A N 15
ATOM 27422 C CA . ALA A 1 52 ? -1.571 -5.509 -3.127 1.00 0.00 52 ALA A CA 15
ATOM 27423 C C . ALA A 1 52 ? -2.183 -5.752 -4.494 1.00 0.00 52 ALA A C 15
ATOM 27424 O O . ALA A 1 52 ? -1.521 -5.599 -5.520 1.00 0.00 52 ALA A O 15
ATOM 27431 N N . CYS A 1 53 ? -3.454 -6.129 -4.502 1.00 0.00 53 CYS A N 15
ATOM 27432 C CA . CYS A 1 53 ? -4.152 -6.390 -5.745 1.00 0.00 53 CYS A CA 15
ATOM 27433 C C . CYS A 1 53 ? -4.706 -5.093 -6.313 1.00 0.00 53 CYS A C 15
ATOM 27434 O O . CYS A 1 53 ? -4.824 -4.935 -7.529 1.00 0.00 53 CYS A O 15
ATOM 27441 N N . VAL A 1 54 ? -5.039 -4.160 -5.422 1.00 0.00 54 VAL A N 15
ATOM 27442 C CA . VAL A 1 54 ? -5.575 -2.872 -5.841 1.00 0.00 54 VAL A CA 15
ATOM 27443 C C . VAL A 1 54 ? -4.489 -2.058 -6.532 1.00 0.00 54 VAL A C 15
ATOM 27444 O O . VAL A 1 54 ? -4.772 -1.122 -7.282 1.00 0.00 54 VAL A O 15
ATOM 27457 N N . MET A 1 55 ? -3.241 -2.429 -6.268 1.00 0.00 55 MET A N 15
ATOM 27458 C CA . MET A 1 55 ? -2.095 -1.757 -6.859 1.00 0.00 55 MET A CA 15
ATOM 27459 C C . MET A 1 55 ? -2.069 -1.985 -8.366 1.00 0.00 55 MET A C 15
ATOM 27460 O O . MET A 1 55 ? -1.891 -1.051 -9.146 1.00 0.00 55 MET A O 15
ATOM 27474 N N . LYS A 1 56 ? -2.269 -3.237 -8.769 1.00 0.00 56 LYS A N 15
ATOM 27475 C CA . LYS A 1 56 ? -2.264 -3.603 -10.183 1.00 0.00 56 LYS A CA 15
ATOM 27476 C C . LYS A 1 56 ? -3.353 -2.862 -10.952 1.00 0.00 56 LYS A C 15
ATOM 27477 O O . LYS A 1 56 ? -3.319 -2.793 -12.180 1.00 0.00 56 LYS A O 15
ATOM 27496 N N . ARG A 1 57 ? -4.318 -2.310 -10.225 1.00 0.00 57 ARG A N 15
ATOM 27497 C CA . ARG A 1 57 ? -5.423 -1.585 -10.843 1.00 0.00 57 ARG A CA 15
ATOM 27498 C C . ARG A 1 57 ? -4.974 -0.225 -11.373 1.00 0.00 57 ARG A C 15
ATOM 27499 O O . ARG A 1 57 ? -5.279 0.139 -12.508 1.00 0.00 57 ARG A O 15
ATOM 27520 N N . ILE A 1 58 ? -4.246 0.522 -10.545 1.00 0.00 58 ILE A N 15
ATOM 27521 C CA . ILE A 1 58 ? -3.769 1.846 -10.932 1.00 0.00 58 ILE A CA 15
ATOM 27522 C C . ILE A 1 58 ? -2.377 1.785 -11.556 1.00 0.00 58 ILE A C 15
ATOM 27523 O O . ILE A 1 58 ? -1.573 2.703 -11.390 1.00 0.00 58 ILE A O 15
ATOM 27539 N N . GLU A 1 59 ? -2.101 0.701 -12.278 1.00 0.00 59 GLU A N 15
ATOM 27540 C CA . GLU A 1 59 ? -0.805 0.521 -12.930 1.00 0.00 59 GLU A CA 15
ATOM 27541 C C . GLU A 1 59 ? 0.336 0.659 -11.928 1.00 0.00 59 GLU A C 15
ATOM 27542 O O . GLU A 1 59 ? 1.437 1.084 -12.276 1.00 0.00 59 GLU A O 15
ATOM 27554 N N . MET A 1 60 ? 0.062 0.294 -10.681 1.00 0.00 60 MET A N 15
ATOM 27555 C CA . MET A 1 60 ? 1.058 0.375 -9.619 1.00 0.00 60 MET A CA 15
ATOM 27556 C C . MET A 1 60 ? 1.828 -0.938 -9.493 1.00 0.00 60 MET A C 15
ATOM 27557 O O . MET A 1 60 ? 2.866 -1.002 -8.833 1.00 0.00 60 MET A O 15
ATOM 27571 N N . LEU A 1 61 ? 1.320 -1.983 -10.138 1.00 0.00 61 LEU A N 15
ATOM 27572 C CA . LEU A 1 61 ? 1.960 -3.291 -10.091 1.00 0.00 61 LEU A CA 15
ATOM 27573 C C . LEU A 1 61 ? 1.615 -4.115 -11.328 1.00 0.00 61 LEU A C 15
ATOM 27574 O O . LEU A 1 61 ? 0.466 -4.511 -11.523 1.00 0.00 61 LEU A O 15
ATOM 27590 N N . LYS A 1 62 ? 2.619 -4.363 -12.163 1.00 0.00 62 LYS A N 15
ATOM 27591 C CA . LYS A 1 62 ? 2.430 -5.144 -13.381 1.00 0.00 62 LYS A CA 15
ATOM 27592 C C . LYS A 1 62 ? 3.078 -6.517 -13.243 1.00 0.00 62 LYS A C 15
ATOM 27593 O O . LYS A 1 62 ? 4.165 -6.756 -13.771 1.00 0.00 62 LYS A O 15
ATOM 27612 N N . GLY A 1 63 ? 2.403 -7.414 -12.530 1.00 0.00 63 GLY A N 15
ATOM 27613 C CA . GLY A 1 63 ? 2.931 -8.751 -12.326 1.00 0.00 63 GLY A CA 15
ATOM 27614 C C . GLY A 1 63 ? 4.023 -8.776 -11.276 1.00 0.00 63 GLY A C 15
ATOM 27615 O O . GLY A 1 63 ? 3.830 -9.299 -10.178 1.00 0.00 63 GLY A O 15
ATOM 27619 N N . THR A 1 64 ? 5.172 -8.204 -11.618 1.00 0.00 64 THR A N 15
ATOM 27620 C CA . THR A 1 64 ? 6.306 -8.147 -10.706 1.00 0.00 64 THR A CA 15
ATOM 27621 C C . THR A 1 64 ? 7.052 -6.825 -10.860 1.00 0.00 64 THR A C 15
ATOM 27622 O O . THR A 1 64 ? 8.207 -6.700 -10.451 1.00 0.00 64 THR A O 15
ATOM 27633 N N . GLU A 1 65 ? 6.381 -5.844 -11.455 1.00 0.00 65 GLU A N 15
ATOM 27634 C CA . GLU A 1 65 ? 6.967 -4.530 -11.672 1.00 0.00 65 GLU A CA 15
ATOM 27635 C C . GLU A 1 65 ? 6.440 -3.520 -10.656 1.00 0.00 65 GLU A C 15
ATOM 27636 O O . GLU A 1 65 ? 5.269 -3.142 -10.693 1.00 0.00 65 GLU A O 15
ATOM 27648 N N . LEU A 1 66 ? 7.312 -3.088 -9.751 1.00 0.00 66 LEU A N 15
ATOM 27649 C CA . LEU A 1 66 ? 6.937 -2.115 -8.729 1.00 0.00 66 LEU A CA 15
ATOM 27650 C C . LEU A 1 66 ? 7.035 -0.686 -9.257 1.00 0.00 66 LEU A C 15
ATOM 27651 O O . LEU A 1 66 ? 8.121 -0.209 -9.588 1.00 0.00 66 LEU A O 15
ATOM 27667 N N . TYR A 1 67 ? 5.892 -0.009 -9.329 1.00 0.00 67 TYR A N 15
ATOM 27668 C CA . TYR A 1 67 ? 5.845 1.374 -9.793 1.00 0.00 67 TYR A CA 15
ATOM 27669 C C . TYR A 1 67 ? 5.855 2.323 -8.601 1.00 0.00 67 TYR A C 15
ATOM 27670 O O . TYR A 1 67 ? 6.140 1.905 -7.478 1.00 0.00 67 TYR A O 15
ATOM 27688 N N . VAL A 1 68 ? 5.547 3.596 -8.840 1.00 0.00 68 VAL A N 15
ATOM 27689 C CA . VAL A 1 68 ? 5.531 4.582 -7.761 1.00 0.00 68 VAL A CA 15
ATOM 27690 C C . VAL A 1 68 ? 5.023 5.942 -8.242 1.00 0.00 68 VAL A C 15
ATOM 27691 O O . VAL A 1 68 ? 4.665 6.800 -7.434 1.00 0.00 68 VAL A O 15
ATOM 27704 N N . GLU A 1 69 ? 4.993 6.134 -9.558 1.00 0.00 69 GLU A N 15
ATOM 27705 C CA . GLU A 1 69 ? 4.531 7.394 -10.137 1.00 0.00 69 GLU A CA 15
ATOM 27706 C C . GLU A 1 69 ? 3.072 7.698 -9.766 1.00 0.00 69 GLU A C 15
ATOM 27707 O O . GLU A 1 69 ? 2.774 8.793 -9.287 1.00 0.00 69 GLU A O 15
ATOM 27719 N N . PRO A 1 70 ? 2.137 6.743 -9.974 1.00 0.00 70 PRO A N 15
ATOM 27720 C CA . PRO A 1 70 ? 0.720 6.955 -9.653 1.00 0.00 70 PRO A CA 15
ATOM 27721 C C . PRO A 1 70 ? 0.492 7.236 -8.172 1.00 0.00 70 PRO A C 15
ATOM 27722 O O . PRO A 1 70 ? -0.548 7.770 -7.786 1.00 0.00 70 PRO A O 15
ATOM 27733 N N . VAL A 1 71 ? 1.469 6.877 -7.345 1.00 0.00 71 VAL A N 15
ATOM 27734 C CA . VAL A 1 71 ? 1.367 7.092 -5.906 1.00 0.00 71 VAL A CA 15
ATOM 27735 C C . VAL A 1 71 ? 1.603 8.551 -5.552 1.00 0.00 71 VAL A C 15
ATOM 27736 O O . VAL A 1 71 ? 0.820 9.149 -4.823 1.00 0.00 71 VAL A O 15
ATOM 27749 N N . TYR A 1 72 ? 2.680 9.126 -6.077 1.00 0.00 72 TYR A N 15
ATOM 27750 C CA . TYR A 1 72 ? 2.997 10.524 -5.807 1.00 0.00 72 TYR A CA 15
ATOM 27751 C C . TYR A 1 72 ? 1.798 11.415 -6.112 1.00 0.00 72 TYR A C 15
ATOM 27752 O O . TYR A 1 72 ? 1.691 12.526 -5.597 1.00 0.00 72 TYR A O 15
ATOM 27770 N N . LYS A 1 73 ? 0.901 10.915 -6.957 1.00 0.00 73 LYS A N 15
ATOM 27771 C CA . LYS A 1 73 ? -0.291 11.661 -7.341 1.00 0.00 73 LYS A CA 15
ATOM 27772 C C . LYS A 1 73 ? -1.368 11.601 -6.260 1.00 0.00 73 LYS A C 15
ATOM 27773 O O . LYS A 1 73 ? -1.988 12.616 -5.941 1.00 0.00 73 LYS A O 15
ATOM 27792 N N . MET A 1 74 ? -1.590 10.418 -5.690 1.00 0.00 74 MET A N 15
ATOM 27793 C CA . MET A 1 74 ? -2.603 10.259 -4.657 1.00 0.00 74 MET A CA 15
ATOM 27794 C C . MET A 1 74 ? -2.100 10.800 -3.329 1.00 0.00 74 MET A C 15
ATOM 27795 O O . MET A 1 74 ? -2.861 11.392 -2.572 1.00 0.00 74 MET A O 15
ATOM 27809 N N . ILE A 1 75 ? -0.813 10.607 -3.054 1.00 0.00 75 ILE A N 15
ATOM 27810 C CA . ILE A 1 75 ? -0.216 11.095 -1.817 1.00 0.00 75 ILE A CA 15
ATOM 27811 C C . ILE A 1 75 ? -0.527 12.577 -1.631 1.00 0.00 75 ILE A C 15
ATOM 27812 O O . ILE A 1 75 ? -0.558 13.086 -0.510 1.00 0.00 75 ILE A O 15
ATOM 27828 N N . GLU A 1 76 ? -0.767 13.260 -2.745 1.00 0.00 76 GLU A N 15
ATOM 27829 C CA . GLU A 1 76 ? -1.076 14.689 -2.722 1.00 0.00 76 GLU A CA 15
ATOM 27830 C C . GLU A 1 76 ? -2.360 14.981 -1.942 1.00 0.00 76 GLU A C 15
ATOM 27831 O O . GLU A 1 76 ? -2.341 15.719 -0.957 1.00 0.00 76 GLU A O 15
ATOM 27843 N N . VAL A 1 77 ? -3.473 14.400 -2.384 1.00 0.00 77 VAL A N 15
ATOM 27844 C CA . VAL A 1 77 ? -4.762 14.617 -1.727 1.00 0.00 77 VAL A CA 15
ATOM 27845 C C . VAL A 1 77 ? -4.956 13.669 -0.546 1.00 0.00 77 VAL A C 15
ATOM 27846 O O . VAL A 1 77 ? -5.548 14.036 0.469 1.00 0.00 77 VAL A O 15
ATOM 27859 N N . VAL A 1 78 ? -4.453 12.450 -0.693 1.00 0.00 78 VAL A N 15
ATOM 27860 C CA . VAL A 1 78 ? -4.554 11.431 0.346 1.00 0.00 78 VAL A CA 15
ATOM 27861 C C . VAL A 1 78 ? -3.925 11.911 1.662 1.00 0.00 78 VAL A C 15
ATOM 27862 O O . VAL A 1 78 ? -4.118 11.305 2.715 1.00 0.00 78 VAL A O 15
ATOM 27875 N N . HIS A 1 79 ? -3.199 13.022 1.597 1.00 0.00 79 HIS A N 15
ATOM 27876 C CA . HIS A 1 79 ? -2.554 13.597 2.775 1.00 0.00 79 HIS A CA 15
ATOM 27877 C C . HIS A 1 79 ? -2.791 15.102 2.833 1.00 0.00 79 HIS A C 15
ATOM 27878 O O . HIS A 1 79 ? -1.857 15.884 3.019 1.00 0.00 79 HIS A O 15
ATOM 27893 N N . ALA A 1 80 ? -4.050 15.500 2.673 1.00 0.00 80 ALA A N 15
ATOM 27894 C CA . ALA A 1 80 ? -4.417 16.910 2.704 1.00 0.00 80 ALA A CA 15
ATOM 27895 C C . ALA A 1 80 ? -4.206 17.504 4.092 1.00 0.00 80 ALA A C 15
ATOM 27896 O O . ALA A 1 80 ? -4.564 16.895 5.100 1.00 0.00 80 ALA A O 15
ATOM 27903 N N . GLY A 1 81 ? -3.621 18.697 4.135 1.00 0.00 81 GLY A N 15
ATOM 27904 C CA . GLY A 1 81 ? -3.369 19.359 5.401 1.00 0.00 81 GLY A CA 15
ATOM 27905 C C . GLY A 1 81 ? -2.020 20.046 5.435 1.00 0.00 81 GLY A C 15
ATOM 27906 O O . GLY A 1 81 ? -1.931 21.247 5.693 1.00 0.00 81 GLY A O 15
ATOM 27910 N N . ASN A 1 82 ? -0.964 19.281 5.172 1.00 0.00 82 ASN A N 15
ATOM 27911 C CA . ASN A 1 82 ? 0.390 19.819 5.168 1.00 0.00 82 ASN A CA 15
ATOM 27912 C C . ASN A 1 82 ? 1.109 19.465 3.872 1.00 0.00 82 ASN A C 15
ATOM 27913 O O . ASN A 1 82 ? 1.137 18.305 3.460 1.00 0.00 82 ASN A O 15
ATOM 27924 N N . ALA A 1 83 ? 1.685 20.477 3.231 1.00 0.00 83 ALA A N 15
ATOM 27925 C CA . ALA A 1 83 ? 2.406 20.283 1.981 1.00 0.00 83 ALA A CA 15
ATOM 27926 C C . ALA A 1 83 ? 3.592 19.347 2.176 1.00 0.00 83 ALA A C 15
ATOM 27927 O O . ALA A 1 83 ? 4.008 18.659 1.243 1.00 0.00 83 ALA A O 15
ATOM 27934 N N . ASP A 1 84 ? 4.135 19.325 3.390 1.00 0.00 84 ASP A N 15
ATOM 27935 C CA . ASP A 1 84 ? 5.269 18.462 3.693 1.00 0.00 84 ASP A CA 15
ATOM 27936 C C . ASP A 1 84 ? 4.804 17.059 4.050 1.00 0.00 84 ASP A C 15
ATOM 27937 O O . ASP A 1 84 ? 5.555 16.098 3.897 1.00 0.00 84 ASP A O 15
ATOM 27946 N N . ASP A 1 85 ? 3.569 16.939 4.538 1.00 0.00 85 ASP A N 15
ATOM 27947 C CA . ASP A 1 85 ? 3.027 15.633 4.884 1.00 0.00 85 ASP A CA 15
ATOM 27948 C C . ASP A 1 85 ? 3.041 14.766 3.639 1.00 0.00 85 ASP A C 15
ATOM 27949 O O . ASP A 1 85 ? 3.232 13.551 3.701 1.00 0.00 85 ASP A O 15
ATOM 27958 N N . ILE A 1 86 ? 2.848 15.428 2.503 1.00 0.00 86 ILE A N 15
ATOM 27959 C CA . ILE A 1 86 ? 2.860 14.773 1.208 1.00 0.00 86 ILE A CA 15
ATOM 27960 C C . ILE A 1 86 ? 4.296 14.468 0.805 1.00 0.00 86 ILE A C 15
ATOM 27961 O O . ILE A 1 86 ? 4.568 13.500 0.096 1.00 0.00 86 ILE A O 15
ATOM 27977 N N . GLN A 1 87 ? 5.212 15.308 1.282 1.00 0.00 87 GLN A N 15
ATOM 27978 C CA . GLN A 1 87 ? 6.631 15.158 0.988 1.00 0.00 87 GLN A CA 15
ATOM 27979 C C . GLN A 1 87 ? 7.256 14.064 1.852 1.00 0.00 87 GLN A C 15
ATOM 27980 O O . GLN A 1 87 ? 8.248 13.447 1.464 1.00 0.00 87 GLN A O 15
ATOM 27994 N N . LEU A 1 88 ? 6.667 13.828 3.020 1.00 0.00 88 LEU A N 15
ATOM 27995 C CA . LEU A 1 88 ? 7.169 12.811 3.934 1.00 0.00 88 LEU A CA 15
ATOM 27996 C C . LEU A 1 88 ? 6.977 11.424 3.340 1.00 0.00 88 LEU A C 15
ATOM 27997 O O . LEU A 1 88 ? 7.944 10.712 3.071 1.00 0.00 88 LEU A O 15
ATOM 28013 N N . VAL A 1 89 ? 5.719 11.050 3.133 1.00 0.00 89 VAL A N 15
ATOM 28014 C CA . VAL A 1 89 ? 5.392 9.748 2.559 1.00 0.00 89 VAL A CA 15
ATOM 28015 C C . VAL A 1 89 ? 6.010 9.606 1.168 1.00 0.00 89 VAL A C 15
ATOM 28016 O O . VAL A 1 89 ? 6.335 8.500 0.732 1.00 0.00 89 VAL A O 15
ATOM 28029 N N . LYS A 1 90 ? 6.175 10.737 0.484 1.00 0.00 90 LYS A N 15
ATOM 2803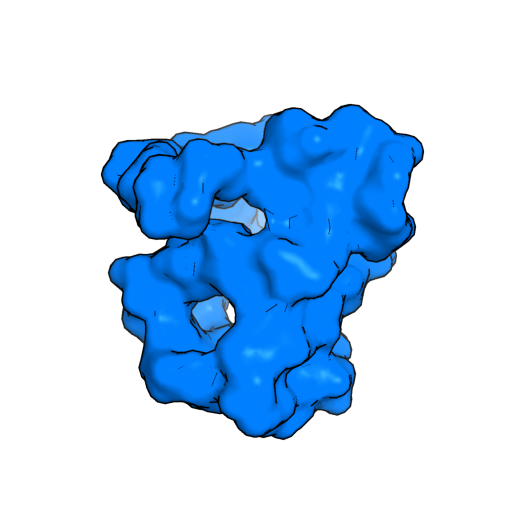0 C CA . LYS A 1 90 ? 6.763 10.756 -0.849 1.00 0.00 90 LYS A CA 15
ATOM 28031 C C . LYS A 1 90 ? 8.050 9.938 -0.883 1.00 0.00 90 LYS A C 15
ATOM 28032 O O . LYS A 1 90 ? 8.261 9.129 -1.788 1.00 0.00 90 LYS A O 15
ATOM 28051 N N . GLY A 1 91 ? 8.907 10.155 0.111 1.00 0.00 91 GLY A N 15
ATOM 28052 C CA . GLY A 1 91 ? 10.163 9.430 0.182 1.00 0.00 91 GLY A CA 15
ATOM 28053 C C . GLY A 1 91 ? 9.995 8.042 0.766 1.00 0.00 91 GLY A C 15
ATOM 28054 O O . GLY A 1 91 ? 10.768 7.135 0.460 1.00 0.00 91 GLY A O 15
ATOM 28058 N N . ILE A 1 92 ? 8.983 7.877 1.614 1.00 0.00 92 ILE A N 15
ATOM 28059 C CA . ILE A 1 92 ? 8.713 6.587 2.239 1.00 0.00 92 ILE A CA 15
ATOM 28060 C C . ILE A 1 92 ? 8.358 5.540 1.188 1.00 0.00 92 ILE A C 15
ATOM 28061 O O . ILE A 1 92 ? 8.645 4.354 1.355 1.00 0.00 92 ILE A O 15
ATOM 28077 N N . ALA A 1 93 ? 7.737 5.991 0.101 1.00 0.00 93 ALA A N 15
ATOM 28078 C CA . ALA A 1 93 ? 7.344 5.093 -0.979 1.00 0.00 93 ALA A CA 15
ATOM 28079 C C . ALA A 1 93 ? 8.561 4.431 -1.611 1.00 0.00 93 ALA A C 15
ATOM 28080 O O . ALA A 1 93 ? 8.453 3.365 -2.218 1.00 0.00 93 ALA A O 15
ATOM 28087 N N . ASN A 1 94 ? 9.719 5.066 -1.463 1.00 0.00 94 ASN A N 15
ATOM 28088 C CA . ASN A 1 94 ? 10.960 4.543 -2.023 1.00 0.00 94 ASN A CA 15
ATOM 28089 C C . ASN A 1 94 ? 11.601 3.516 -1.094 1.00 0.00 94 ASN A C 15
ATOM 28090 O O . ASN A 1 94 ? 12.185 2.533 -1.552 1.00 0.00 94 ASN A O 15
ATOM 28101 N N . GLU A 1 95 ? 11.491 3.747 0.211 1.00 0.00 95 GLU A N 15
ATOM 28102 C CA . GLU A 1 95 ? 12.070 2.844 1.201 1.00 0.00 95 GLU A CA 15
ATOM 28103 C C . GLU A 1 95 ? 11.455 1.451 1.106 1.00 0.00 95 GLU A C 15
ATOM 28104 O O . GLU A 1 95 ? 12.069 0.461 1.505 1.00 0.00 95 GLU A O 15
ATOM 28116 N N . CYS A 1 96 ? 10.239 1.382 0.577 1.00 0.00 96 CYS A N 15
ATOM 28117 C CA . CYS A 1 96 ? 9.533 0.112 0.440 1.00 0.00 96 CYS A CA 15
ATOM 28118 C C . CYS A 1 96 ? 9.903 -0.595 -0.862 1.00 0.00 96 CYS A C 15
ATOM 28119 O O . CYS A 1 96 ? 9.920 -1.824 -0.926 1.00 0.00 96 CYS A O 15
ATOM 28126 N N . ILE A 1 97 ? 10.203 0.185 -1.894 1.00 0.00 97 ILE A N 15
ATOM 28127 C CA . ILE A 1 97 ? 10.562 -0.372 -3.195 1.00 0.00 97 ILE A CA 15
ATOM 28128 C C . ILE A 1 97 ? 11.967 -0.975 -3.177 1.00 0.00 97 ILE A C 15
ATOM 28129 O O . ILE A 1 97 ? 12.224 -1.990 -3.825 1.00 0.00 97 ILE A O 15
ATOM 28145 N N . GLU A 1 98 ? 12.865 -0.346 -2.428 1.00 0.00 98 GLU A N 15
ATOM 28146 C CA . GLU A 1 98 ? 14.249 -0.802 -2.342 1.00 0.00 98 GLU A CA 15
ATOM 28147 C C . GLU A 1 98 ? 14.375 -2.123 -1.585 1.00 0.00 98 GLU A C 15
ATOM 28148 O O . GLU A 1 98 ? 15.412 -2.784 -1.658 1.00 0.00 98 GLU A O 15
ATOM 28160 N N . ASN A 1 99 ? 13.329 -2.514 -0.859 1.00 0.00 99 ASN A N 15
ATOM 28161 C CA . ASN A 1 99 ? 13.362 -3.754 -0.098 1.00 0.00 99 ASN A CA 15
ATOM 28162 C C . ASN A 1 99 ? 12.440 -4.813 -0.702 1.00 0.00 99 ASN A C 15
ATOM 28163 O O . ASN A 1 99 ? 12.535 -5.992 -0.359 1.00 0.00 99 ASN A O 15
ATOM 28174 N N . ALA A 1 100 ? 11.553 -4.392 -1.598 1.00 0.00 100 ALA A N 15
ATOM 28175 C CA . ALA A 1 100 ? 10.620 -5.317 -2.231 1.00 0.00 100 ALA A CA 15
ATOM 28176 C C . ALA A 1 100 ? 11.093 -5.728 -3.624 1.00 0.00 100 ALA A C 15
ATOM 28177 O O . ALA A 1 100 ? 10.638 -6.732 -4.170 1.00 0.00 100 ALA A O 15
ATOM 28184 N N . LYS A 1 101 ? 12.006 -4.947 -4.193 1.00 0.00 101 LYS A N 15
ATOM 28185 C CA . LYS A 1 101 ? 12.539 -5.234 -5.523 1.00 0.00 101 LYS A CA 15
ATOM 28186 C C . LYS A 1 101 ? 13.361 -6.523 -5.514 1.00 0.00 101 LYS A C 15
ATOM 28187 O O . LYS A 1 101 ? 13.502 -7.173 -4.477 1.00 0.00 101 LYS A O 15
ATOM 28206 N N . GLY A 1 102 ? 13.894 -6.891 -6.677 1.00 0.00 102 GLY A N 15
ATOM 28207 C CA . GLY A 1 102 ? 14.706 -8.090 -6.782 1.00 0.00 102 GLY A CA 15
ATOM 28208 C C . GLY A 1 102 ? 13.924 -9.361 -6.516 1.00 0.00 102 GLY A C 15
ATOM 28209 O O . GLY A 1 102 ? 14.493 -10.453 -6.491 1.00 0.00 102 GLY A O 15
ATOM 28213 N N . GLU A 1 103 ? 12.619 -9.222 -6.315 1.00 0.00 103 GLU A N 15
ATOM 28214 C CA . GLU A 1 103 ? 11.761 -10.369 -6.053 1.00 0.00 103 GLU A CA 15
ATOM 28215 C C . GLU A 1 103 ? 11.214 -10.943 -7.356 1.00 0.00 103 GLU A C 15
ATOM 28216 O O . GLU A 1 103 ? 11.234 -10.279 -8.393 1.00 0.00 103 GLU A O 15
ATOM 28228 N N . THR A 1 104 ? 10.722 -12.178 -7.298 1.00 0.00 104 THR A N 15
ATOM 28229 C CA . THR A 1 104 ? 10.182 -12.839 -8.480 1.00 0.00 104 THR A CA 15
ATOM 28230 C C . THR A 1 104 ? 8.715 -13.211 -8.303 1.00 0.00 104 THR A C 15
ATOM 28231 O O . THR A 1 104 ? 7.992 -13.389 -9.283 1.00 0.00 104 THR A O 15
ATOM 28242 N N . ASP A 1 105 ? 8.274 -13.326 -7.055 1.00 0.00 105 ASP A N 15
ATOM 28243 C CA . ASP A 1 105 ? 6.890 -13.685 -6.773 1.00 0.00 105 ASP A CA 15
ATOM 28244 C C . ASP A 1 105 ? 6.044 -12.446 -6.487 1.00 0.00 105 ASP A C 15
ATOM 28245 O O . ASP A 1 105 ? 6.514 -11.489 -5.874 1.00 0.00 105 ASP A O 15
ATOM 28254 N N . GLU A 1 106 ? 4.794 -12.477 -6.939 1.00 0.00 106 GLU A N 15
ATOM 28255 C CA . GLU A 1 106 ? 3.876 -11.356 -6.745 1.00 0.00 106 GLU A CA 15
ATOM 28256 C C . GLU A 1 106 ? 3.682 -11.038 -5.264 1.00 0.00 106 GLU A C 15
ATOM 28257 O O . GLU A 1 106 ? 4.123 -9.994 -4.785 1.00 0.00 106 GLU A O 15
ATOM 28269 N N . CYS A 1 107 ? 3.014 -11.943 -4.546 1.00 0.00 107 CYS A N 15
ATOM 28270 C CA . CYS A 1 107 ? 2.753 -11.754 -3.124 1.00 0.00 107 CYS A CA 15
ATOM 28271 C C . CYS A 1 107 ? 4.028 -11.422 -2.355 1.00 0.00 107 CYS A C 15
ATOM 28272 O O . CYS A 1 107 ? 3.976 -10.781 -1.306 1.00 0.00 107 CYS A O 15
ATOM 28279 N N . ASN A 1 108 ? 5.171 -11.860 -2.875 1.00 0.00 108 ASN A N 15
ATOM 28280 C CA . ASN A 1 108 ? 6.448 -11.575 -2.232 1.00 0.00 108 ASN A CA 15
ATOM 28281 C C . ASN A 1 108 ? 6.788 -10.097 -2.385 1.00 0.00 108 ASN A C 15
ATOM 28282 O O . ASN A 1 108 ? 7.298 -9.465 -1.461 1.00 0.00 108 ASN A O 15
ATOM 28293 N N . ILE A 1 109 ? 6.497 -9.554 -3.566 1.00 0.00 109 ILE A N 15
ATOM 28294 C CA . ILE A 1 109 ? 6.743 -8.145 -3.842 1.00 0.00 109 ILE A CA 15
ATOM 28295 C C . ILE A 1 109 ? 5.787 -7.281 -3.028 1.00 0.00 109 ILE A C 15
ATOM 28296 O O . ILE A 1 109 ? 6.154 -6.207 -2.549 1.00 0.00 109 ILE A O 15
ATOM 28312 N N . GLY A 1 110 ? 4.559 -7.764 -2.874 1.00 0.00 110 GLY A N 15
ATOM 28313 C CA . GLY A 1 110 ? 3.560 -7.035 -2.122 1.00 0.00 110 GLY A CA 15
ATOM 28314 C C . GLY A 1 110 ? 3.900 -6.933 -0.650 1.00 0.00 110 GLY A C 15
ATOM 28315 O O . GLY A 1 110 ? 3.929 -5.839 -0.094 1.00 0.00 110 GLY A O 15
ATOM 28319 N N . ASN A 1 111 ? 4.154 -8.076 -0.016 1.00 0.00 111 ASN A N 15
ATOM 28320 C CA . ASN A 1 111 ? 4.489 -8.101 1.407 1.00 0.00 111 ASN A CA 15
ATOM 28321 C C . ASN A 1 111 ? 5.640 -7.153 1.716 1.00 0.00 111 ASN A C 15
ATOM 28322 O O . ASN A 1 111 ? 5.500 -6.247 2.533 1.00 0.00 111 ASN A O 15
ATOM 28333 N N . LYS A 1 112 ? 6.773 -7.369 1.062 1.00 0.00 112 LYS A N 15
ATOM 28334 C CA . LYS A 1 112 ? 7.948 -6.533 1.275 1.00 0.00 112 LYS A CA 15
ATOM 28335 C C . LYS A 1 112 ? 7.627 -5.057 1.046 1.00 0.00 112 LYS A C 15
ATOM 28336 O O . LYS A 1 112 ? 8.336 -4.177 1.533 1.00 0.00 112 LYS A O 15
ATOM 28355 N N . TYR A 1 113 ? 6.555 -4.791 0.302 1.00 0.00 113 TYR A N 15
ATOM 28356 C CA . TYR A 1 113 ? 6.152 -3.420 0.007 1.00 0.00 113 TYR A CA 15
ATOM 28357 C C . TYR A 1 113 ? 5.252 -2.852 1.105 1.00 0.00 113 TYR A C 15
ATOM 28358 O O . TYR A 1 113 ? 5.623 -1.899 1.789 1.00 0.00 113 TYR A O 15
ATOM 28376 N N . THR A 1 114 ? 4.067 -3.439 1.262 1.00 0.00 114 THR A N 15
ATOM 28377 C CA . THR A 1 114 ? 3.113 -2.992 2.272 1.00 0.00 114 THR A CA 15
ATOM 28378 C C . THR A 1 114 ? 3.733 -3.002 3.665 1.00 0.00 114 THR A C 15
ATOM 28379 O O . THR A 1 114 ? 3.377 -2.192 4.520 1.00 0.00 114 THR A O 15
ATOM 28390 N N . ASP A 1 115 ? 4.662 -3.925 3.882 1.00 0.00 115 ASP A N 15
ATOM 28391 C CA . ASP A 1 115 ? 5.338 -4.053 5.167 1.00 0.00 115 ASP A CA 15
ATOM 28392 C C . ASP A 1 115 ? 6.035 -2.754 5.543 1.00 0.00 115 ASP A C 15
ATOM 28393 O O . ASP A 1 115 ? 5.786 -2.184 6.605 1.00 0.00 115 ASP A O 15
ATOM 28402 N N . CYS A 1 116 ? 6.912 -2.296 4.659 1.00 0.00 116 CYS A N 15
ATOM 28403 C CA . CYS A 1 116 ? 7.663 -1.072 4.887 1.00 0.00 116 CYS A CA 15
ATOM 28404 C C . CYS A 1 116 ? 6.741 0.136 5.037 1.00 0.00 116 CYS A C 15
ATOM 28405 O O . CYS A 1 116 ? 6.974 1.005 5.878 1.00 0.00 116 CYS A O 15
ATOM 28412 N N . TYR A 1 117 ? 5.697 0.186 4.216 1.00 0.00 117 TYR A N 15
ATOM 28413 C CA . TYR A 1 117 ? 4.748 1.296 4.249 1.00 0.00 117 TYR A CA 15
ATOM 28414 C C . TYR A 1 117 ? 4.139 1.462 5.639 1.00 0.00 117 TYR A C 15
ATOM 28415 O O . TYR A 1 117 ? 3.982 2.580 6.127 1.00 0.00 117 TYR A O 15
ATOM 28433 N N . ILE A 1 118 ? 3.799 0.343 6.271 1.00 0.00 118 ILE A N 15
ATOM 28434 C CA . ILE A 1 118 ? 3.213 0.370 7.607 1.00 0.00 118 ILE A CA 15
ATOM 28435 C C . ILE A 1 118 ? 4.285 0.612 8.667 1.00 0.00 118 ILE A C 15
ATOM 28436 O O . ILE A 1 118 ? 3.996 1.075 9.768 1.00 0.00 118 ILE A O 15
ATOM 28452 N N . GLU A 1 119 ? 5.530 0.311 8.324 1.00 0.00 119 GLU A N 15
ATOM 28453 C CA . GLU A 1 119 ? 6.635 0.490 9.256 1.00 0.00 119 GLU A CA 15
ATOM 28454 C C . GLU A 1 119 ? 6.906 1.970 9.515 1.00 0.00 119 GLU A C 15
ATOM 28455 O O . GLU A 1 119 ? 6.817 2.434 10.653 1.00 0.00 119 GLU A O 15
ATOM 28467 N N . LYS A 1 120 ? 7.224 2.711 8.458 1.00 0.00 120 LYS A N 15
ATOM 28468 C CA . LYS A 1 120 ? 7.523 4.135 8.586 1.00 0.00 120 LYS A CA 15
ATOM 28469 C C . LYS A 1 120 ? 6.266 5.002 8.511 1.00 0.00 120 LYS A C 15
ATOM 28470 O O . LYS A 1 120 ? 6.005 5.808 9.405 1.00 0.00 120 LYS A O 15
ATOM 28489 N N . LEU A 1 121 ? 5.493 4.830 7.443 1.00 0.00 121 LEU A N 15
ATOM 28490 C CA . LEU A 1 121 ? 4.286 5.625 7.231 1.00 0.00 121 LEU A CA 15
ATOM 28491 C C . LEU A 1 121 ? 3.074 5.074 7.982 1.00 0.00 121 LEU A C 15
ATOM 28492 O O . LEU A 1 121 ? 2.035 5.734 8.040 1.00 0.00 121 LEU A O 15
ATOM 28508 N N . PHE A 1 122 ? 3.192 3.869 8.543 1.00 0.00 122 PHE A N 15
ATOM 28509 C CA . PHE A 1 122 ? 2.080 3.249 9.266 1.00 0.00 122 PHE A CA 15
ATOM 28510 C C . PHE A 1 122 ? 0.950 2.872 8.302 1.00 0.00 122 PHE A C 15
ATOM 28511 O O . PHE A 1 122 ? 0.017 2.156 8.665 1.00 0.00 122 PHE A O 15
ATOM 28528 N N . SER A 1 123 ? 1.060 3.328 7.057 1.00 0.00 123 SER A N 15
ATOM 28529 C CA . SER A 1 123 ? 0.052 3.039 6.046 1.00 0.00 123 SER A CA 15
ATOM 28530 C C . SER A 1 123 ? 0.227 1.628 5.492 1.00 0.00 123 SER A C 15
ATOM 28531 O O . SER A 1 123 ? -0.750 0.927 5.230 1.00 0.00 123 SER A O 15
ATOM 28561 N N . ILE A 1 1 ? 1.059 11.282 11.994 1.00 0.00 1 ILE A N 16
ATOM 28562 C CA . ILE A 1 1 ? -0.169 11.800 11.339 1.00 0.00 1 ILE A CA 16
ATOM 28563 C C . ILE A 1 1 ? -1.408 11.046 11.813 1.00 0.00 1 ILE A C 16
ATOM 28564 O O . ILE A 1 1 ? -1.305 9.997 12.448 1.00 0.00 1 ILE A O 16
ATOM 28579 N N . ASP A 1 2 ? -2.578 11.592 11.497 1.00 0.00 2 ASP A N 16
ATOM 28580 C CA . ASP A 1 2 ? -3.843 10.980 11.884 1.00 0.00 2 ASP A CA 16
ATOM 28581 C C . ASP A 1 2 ? -4.079 9.683 11.119 1.00 0.00 2 ASP A C 16
ATOM 28582 O O . ASP A 1 2 ? -3.861 9.618 9.909 1.00 0.00 2 ASP A O 16
ATOM 28591 N N . GLN A 1 3 ? -4.522 8.656 11.839 1.00 0.00 3 GLN A N 16
ATOM 28592 C CA . GLN A 1 3 ? -4.802 7.359 11.235 1.00 0.00 3 GLN A CA 16
ATOM 28593 C C . GLN A 1 3 ? -5.704 7.522 10.020 1.00 0.00 3 GLN A C 16
ATOM 28594 O O . GLN A 1 3 ? -5.582 6.795 9.036 1.00 0.00 3 GLN A O 16
ATOM 28608 N N . ASP A 1 4 ? -6.618 8.481 10.112 1.00 0.00 4 ASP A N 16
ATOM 28609 C CA . ASP A 1 4 ? -7.547 8.772 9.026 1.00 0.00 4 ASP A CA 16
ATOM 28610 C C . ASP A 1 4 ? -6.798 8.982 7.715 1.00 0.00 4 ASP A C 16
ATOM 28611 O O . ASP A 1 4 ? -7.165 8.427 6.679 1.00 0.00 4 ASP A O 16
ATOM 28620 N N . THR A 1 5 ? -5.747 9.793 7.778 1.00 0.00 5 THR A N 16
ATOM 28621 C CA . THR A 1 5 ? -4.922 10.091 6.611 1.00 0.00 5 THR A CA 16
ATOM 28622 C C . THR A 1 5 ? -4.527 8.818 5.879 1.00 0.00 5 THR A C 16
ATOM 28623 O O . THR A 1 5 ? -4.441 8.795 4.655 1.00 0.00 5 THR A O 16
ATOM 28634 N N . VAL A 1 6 ? -4.267 7.767 6.637 1.00 0.00 6 VAL A N 16
ATOM 28635 C CA . VAL A 1 6 ? -3.876 6.493 6.051 1.00 0.00 6 VAL A CA 16
ATOM 28636 C C . VAL A 1 6 ? -5.081 5.608 5.722 1.00 0.00 6 VAL A C 16
ATOM 28637 O O . VAL A 1 6 ? -5.406 5.390 4.558 1.00 0.00 6 VAL A O 16
ATOM 28650 N N . VAL A 1 7 ? -5.776 5.157 6.759 1.00 0.00 7 VAL A N 16
ATOM 28651 C CA . VAL A 1 7 ? -6.918 4.260 6.592 1.00 0.00 7 VAL A CA 16
ATOM 28652 C C . VAL A 1 7 ? -8.061 4.887 5.799 1.00 0.00 7 VAL A C 16
ATOM 28653 O O . VAL A 1 7 ? -8.411 4.409 4.721 1.00 0.00 7 VAL A O 16
ATOM 28666 N N . ALA A 1 8 ? -8.638 5.953 6.336 1.00 0.00 8 ALA A N 16
ATOM 28667 C CA . ALA A 1 8 ? -9.771 6.616 5.698 1.00 0.00 8 ALA A CA 16
ATOM 28668 C C . ALA A 1 8 ? -9.462 7.109 4.285 1.00 0.00 8 ALA A C 16
ATOM 28669 O O . ALA A 1 8 ? -10.370 7.227 3.462 1.00 0.00 8 ALA A O 16
ATOM 28676 N N . LYS A 1 9 ? -8.197 7.394 3.993 1.00 0.00 9 LYS A N 16
ATOM 28677 C CA . LYS A 1 9 ? -7.836 7.895 2.669 1.00 0.00 9 LYS A CA 16
ATOM 28678 C C . LYS A 1 9 ? -7.512 6.759 1.703 1.00 0.00 9 LYS A C 16
ATOM 28679 O O . LYS A 1 9 ? -8.152 6.623 0.661 1.00 0.00 9 LYS A O 16
ATOM 28698 N N . TYR A 1 10 ? -6.517 5.951 2.052 1.00 0.00 10 TYR A N 16
ATOM 28699 C CA . TYR A 1 10 ? -6.108 4.829 1.210 1.00 0.00 10 TYR A CA 16
ATOM 28700 C C . TYR A 1 10 ? -7.283 3.900 0.911 1.00 0.00 10 TYR A C 16
ATOM 28701 O O . TYR A 1 10 ? -7.242 3.120 -0.039 1.00 0.00 10 TYR A O 16
ATOM 28719 N N . MET A 1 11 ? -8.329 3.991 1.728 1.00 0.00 11 MET A N 16
ATOM 28720 C CA . MET A 1 11 ? -9.515 3.161 1.549 1.00 0.00 11 MET A CA 16
ATOM 28721 C C . MET A 1 11 ? -10.466 3.785 0.531 1.00 0.00 11 MET A C 16
ATOM 28722 O O . MET A 1 11 ? -10.782 3.178 -0.492 1.00 0.00 11 MET A O 16
ATOM 28736 N N . GLU A 1 12 ? -10.914 5.002 0.822 1.00 0.00 12 GLU A N 16
ATOM 28737 C CA . GLU A 1 12 ? -11.832 5.720 -0.057 1.00 0.00 12 GLU A CA 16
ATOM 28738 C C . GLU A 1 12 ? -11.196 5.998 -1.418 1.00 0.00 12 GLU A C 16
ATOM 28739 O O . GLU A 1 12 ? -11.895 6.181 -2.415 1.00 0.00 12 GLU A O 16
ATOM 28751 N N . TYR A 1 13 ? -9.868 6.025 -1.451 1.00 0.00 13 TYR A N 16
ATOM 28752 C CA . TYR A 1 13 ? -9.135 6.296 -2.683 1.00 0.00 13 TYR A CA 16
ATOM 28753 C C . TYR A 1 13 ? -9.358 5.196 -3.716 1.00 0.00 13 TYR A C 16
ATOM 28754 O O . TYR A 1 13 ? -9.467 5.470 -4.912 1.00 0.00 13 TYR A O 16
ATOM 28772 N N . LEU A 1 14 ? -9.424 3.950 -3.252 1.00 0.00 14 LEU A N 16
ATOM 28773 C CA . LEU A 1 14 ? -9.627 2.812 -4.145 1.00 0.00 14 LEU A CA 16
ATOM 28774 C C . LEU A 1 14 ? -10.489 1.738 -3.486 1.00 0.00 14 LEU A C 16
ATOM 28775 O O . LEU A 1 14 ? -10.160 0.554 -3.530 1.00 0.00 14 LEU A O 16
ATOM 28791 N N . MET A 1 15 ? -11.596 2.156 -2.885 1.00 0.00 15 MET A N 16
ATOM 28792 C CA . MET A 1 15 ? -12.502 1.228 -2.216 1.00 0.00 15 MET A CA 16
ATOM 28793 C C . MET A 1 15 ? -13.148 0.248 -3.201 1.00 0.00 15 MET A C 16
ATOM 28794 O O . MET A 1 15 ? -13.117 -0.963 -2.977 1.00 0.00 15 MET A O 16
ATOM 28808 N N . PRO A 1 16 ? -13.748 0.744 -4.307 1.00 0.00 16 PRO A N 16
ATOM 28809 C CA . PRO A 1 16 ? -14.399 -0.123 -5.298 1.00 0.00 16 PRO A CA 16
ATOM 28810 C C . PRO A 1 16 ? -13.400 -0.956 -6.093 1.00 0.00 16 PRO A C 16
ATOM 28811 O O . PRO A 1 16 ? -13.784 -1.856 -6.840 1.00 0.00 16 PRO A O 16
ATOM 28822 N N . ASP A 1 17 ? -12.118 -0.650 -5.928 1.00 0.00 17 ASP A N 16
ATOM 28823 C CA . ASP A 1 17 ? -11.066 -1.374 -6.631 1.00 0.00 17 ASP A CA 16
ATOM 28824 C C . ASP A 1 17 ? -10.486 -2.475 -5.751 1.00 0.00 17 ASP A C 16
ATOM 28825 O O . ASP A 1 17 ? -9.824 -3.391 -6.240 1.00 0.00 17 ASP A O 16
ATOM 28834 N N . ILE A 1 18 ? -10.739 -2.380 -4.447 1.00 0.00 18 ILE A N 16
ATOM 28835 C CA . ILE A 1 18 ? -10.245 -3.373 -3.499 1.00 0.00 18 ILE A CA 16
ATOM 28836 C C . ILE A 1 18 ? -11.177 -4.582 -3.440 1.00 0.00 18 ILE A C 16
ATOM 28837 O O . ILE A 1 18 ? -10.730 -5.727 -3.528 1.00 0.00 18 ILE A O 16
ATOM 28853 N N . MET A 1 19 ? -12.473 -4.308 -3.307 1.00 0.00 19 MET A N 16
ATOM 28854 C CA . MET A 1 19 ? -13.489 -5.359 -3.225 1.00 0.00 19 MET A CA 16
ATOM 28855 C C . MET A 1 19 ? -13.251 -6.471 -4.253 1.00 0.00 19 MET A C 16
ATOM 28856 O O . MET A 1 19 ? -13.273 -7.650 -3.897 1.00 0.00 19 MET A O 16
ATOM 28870 N N . PRO A 1 20 ? -13.030 -6.123 -5.540 1.00 0.00 20 PRO A N 16
ATOM 28871 C CA . PRO A 1 20 ? -12.793 -7.111 -6.595 1.00 0.00 20 PRO A CA 16
ATOM 28872 C C . PRO A 1 20 ? -11.904 -8.273 -6.153 1.00 0.00 20 PRO A C 16
ATOM 28873 O O . PRO A 1 20 ? -12.351 -9.421 -6.104 1.00 0.00 20 PRO A O 16
ATOM 28884 N N . CYS A 1 21 ? -10.655 -7.974 -5.806 1.00 0.00 21 CYS A N 16
ATOM 28885 C CA . CYS A 1 21 ? -9.713 -9.012 -5.396 1.00 0.00 21 CYS A CA 16
ATOM 28886 C C . CYS A 1 21 ? -10.049 -9.563 -4.018 1.00 0.00 21 CYS A C 16
ATOM 28887 O O . CYS A 1 21 ? -9.733 -10.713 -3.712 1.00 0.00 21 CYS A O 16
ATOM 28894 N N . ALA A 1 22 ? -10.686 -8.748 -3.186 1.00 0.00 22 ALA A N 16
ATOM 28895 C CA . ALA A 1 22 ? -11.067 -9.183 -1.848 1.00 0.00 22 ALA A CA 16
ATOM 28896 C C . ALA A 1 22 ? -11.842 -10.493 -1.909 1.00 0.00 22 ALA A C 16
ATOM 28897 O O . ALA A 1 22 ? -11.620 -11.395 -1.103 1.00 0.00 22 ALA A O 16
ATOM 28904 N N . ASP A 1 23 ? -12.750 -10.587 -2.873 1.00 0.00 23 ASP A N 16
ATOM 28905 C CA . ASP A 1 23 ? -13.555 -11.787 -3.051 1.00 0.00 23 ASP A CA 16
ATOM 28906 C C . ASP A 1 23 ? -12.798 -12.821 -3.879 1.00 0.00 23 ASP A C 16
ATOM 28907 O O . ASP A 1 23 ? -13.151 -14.001 -3.895 1.00 0.00 23 ASP A O 16
ATOM 28916 N N . GLU A 1 24 ? -11.754 -12.363 -4.564 1.00 0.00 24 GLU A N 16
ATOM 28917 C CA . GLU A 1 24 ? -10.949 -13.234 -5.414 1.00 0.00 24 GLU A CA 16
ATOM 28918 C C . GLU A 1 24 ? -10.321 -14.377 -4.625 1.00 0.00 24 GLU A C 16
ATOM 28919 O O . GLU A 1 24 ? -10.498 -15.543 -4.978 1.00 0.00 24 GLU A O 16
ATOM 28931 N N . LEU A 1 25 ? -9.587 -14.053 -3.561 1.00 0.00 25 LEU A N 16
ATOM 28932 C CA . LEU A 1 25 ? -8.938 -15.097 -2.771 1.00 0.00 25 LEU A CA 16
ATOM 28933 C C . LEU A 1 25 ? -9.835 -15.590 -1.647 1.00 0.00 25 LEU A C 16
ATOM 28934 O O . LEU A 1 25 ? -9.911 -16.793 -1.391 1.00 0.00 25 LEU A O 16
ATOM 28950 N N . HIS A 1 26 ? -10.523 -14.660 -0.997 1.00 0.00 26 HIS A N 16
ATOM 28951 C CA . HIS A 1 26 ? -11.426 -15.001 0.095 1.00 0.00 26 HIS A CA 16
ATOM 28952 C C . HIS A 1 26 ? -12.018 -13.746 0.720 1.00 0.00 26 HIS A C 16
ATOM 28953 O O . HIS A 1 26 ? -13.227 -13.516 0.691 1.00 0.00 26 HIS A O 16
ATOM 28968 N N . ILE A 1 27 ? -11.120 -12.943 1.287 1.00 0.00 27 ILE A N 16
ATOM 28969 C CA . ILE A 1 27 ? -11.484 -11.718 1.989 1.00 0.00 27 ILE A CA 16
ATOM 28970 C C . ILE A 1 27 ? -10.426 -10.635 1.801 1.00 0.00 27 ILE A C 16
ATOM 28971 O O . ILE A 1 27 ? -9.327 -10.905 1.318 1.00 0.00 27 ILE A O 16
ATOM 28987 N N . SER A 1 28 ? -10.766 -9.407 2.189 1.00 0.00 28 SER A N 16
ATOM 28988 C CA . SER A 1 28 ? -9.826 -8.295 2.105 1.00 0.00 28 SER A CA 16
ATOM 28989 C C . SER A 1 28 ? -8.972 -8.267 3.366 1.00 0.00 28 SER A C 16
ATOM 28990 O O . SER A 1 28 ? -9.499 -8.244 4.475 1.00 0.00 28 SER A O 16
ATOM 28998 N N . GLU A 1 29 ? -7.656 -8.274 3.190 1.00 0.00 29 GLU A N 16
ATOM 28999 C CA . GLU A 1 29 ? -6.731 -8.261 4.320 1.00 0.00 29 GLU A CA 16
ATOM 29000 C C . GLU A 1 29 ? -7.028 -7.121 5.281 1.00 0.00 29 GLU A C 16
ATOM 29001 O O . GLU A 1 29 ? -6.971 -7.295 6.498 1.00 0.00 29 GLU A O 16
ATOM 29013 N N . ASP A 1 30 ? -7.334 -5.954 4.734 1.00 0.00 30 ASP A N 16
ATOM 29014 C CA . ASP A 1 30 ? -7.617 -4.791 5.559 1.00 0.00 30 ASP A CA 16
ATOM 29015 C C . ASP A 1 30 ? -8.829 -5.037 6.451 1.00 0.00 30 ASP A C 16
ATOM 29016 O O . ASP A 1 30 ? -8.954 -4.448 7.524 1.00 0.00 30 ASP A O 16
ATOM 29025 N N . ILE A 1 31 ? -9.717 -5.914 5.996 1.00 0.00 31 ILE A N 16
ATOM 29026 C CA . ILE A 1 31 ? -10.918 -6.251 6.751 1.00 0.00 31 ILE A CA 16
ATOM 29027 C C . ILE A 1 31 ? -10.773 -7.623 7.399 1.00 0.00 31 ILE A C 16
ATOM 29028 O O . ILE A 1 31 ? -11.610 -8.035 8.202 1.00 0.00 31 ILE A O 16
ATOM 29044 N N . ALA A 1 32 ? -9.699 -8.324 7.043 1.00 0.00 32 ALA A N 16
ATOM 29045 C CA . ALA A 1 32 ? -9.435 -9.650 7.587 1.00 0.00 32 ALA A CA 16
ATOM 29046 C C . ALA A 1 32 ? -9.481 -9.624 9.108 1.00 0.00 32 ALA A C 16
ATOM 29047 O O . ALA A 1 32 ? -10.078 -10.497 9.740 1.00 0.00 32 ALA A O 16
ATOM 29054 N N . THR A 1 33 ? -8.840 -8.614 9.687 1.00 0.00 33 THR A N 16
ATOM 29055 C CA . THR A 1 33 ? -8.806 -8.454 11.136 1.00 0.00 33 THR A CA 16
ATOM 29056 C C . THR A 1 33 ? -8.691 -6.980 11.511 1.00 0.00 33 THR A C 16
ATOM 29057 O O . THR A 1 33 ? -7.687 -6.334 11.220 1.00 0.00 33 THR A O 16
ATOM 29068 N N . ASN A 1 34 ? -9.740 -6.450 12.135 1.00 0.00 34 ASN A N 16
ATOM 29069 C CA . ASN A 1 34 ? -9.766 -5.048 12.547 1.00 0.00 34 ASN A CA 16
ATOM 29070 C C . ASN A 1 34 ? -8.413 -4.601 13.094 1.00 0.00 34 ASN A C 16
ATOM 29071 O O . ASN A 1 34 ? -7.673 -3.878 12.427 1.00 0.00 34 ASN A O 16
ATOM 29082 N N . ILE A 1 35 ? -8.098 -5.038 14.308 1.00 0.00 35 ILE A N 16
ATOM 29083 C CA . ILE A 1 35 ? -6.834 -4.685 14.945 1.00 0.00 35 ILE A CA 16
ATOM 29084 C C . ILE A 1 35 ? -6.314 -5.836 15.799 1.00 0.00 35 ILE A C 16
ATOM 29085 O O . ILE A 1 35 ? -5.925 -5.645 16.953 1.00 0.00 35 ILE A O 16
ATOM 29101 N N . GLN A 1 36 ? -6.308 -7.035 15.226 1.00 0.00 36 GLN A N 16
ATOM 29102 C CA . GLN A 1 36 ? -5.844 -8.220 15.942 1.00 0.00 36 GLN A CA 16
ATOM 29103 C C . GLN A 1 36 ? -4.688 -8.913 15.218 1.00 0.00 36 GLN A C 16
ATOM 29104 O O . GLN A 1 36 ? -4.293 -10.016 15.595 1.00 0.00 36 GLN A O 16
ATOM 29118 N N . ALA A 1 37 ? -4.146 -8.271 14.184 1.00 0.00 37 ALA A N 16
ATOM 29119 C CA . ALA A 1 37 ? -3.038 -8.857 13.432 1.00 0.00 37 ALA A CA 16
ATOM 29120 C C . ALA A 1 37 ? -1.693 -8.551 14.082 1.00 0.00 37 ALA A C 16
ATOM 29121 O O . ALA A 1 37 ? -1.098 -9.420 14.720 1.00 0.00 37 ALA A O 16
ATOM 29128 N N . ALA A 1 38 ? -1.220 -7.311 13.928 1.00 0.00 38 ALA A N 16
ATOM 29129 C CA . ALA A 1 38 ? 0.062 -6.914 14.504 1.00 0.00 38 ALA A CA 16
ATOM 29130 C C . ALA A 1 38 ? 0.376 -5.438 14.264 1.00 0.00 38 ALA A C 16
ATOM 29131 O O . ALA A 1 38 ? 0.230 -4.611 15.163 1.00 0.00 38 ALA A O 16
ATOM 29138 N N . LYS A 1 39 ? 0.811 -5.114 13.046 1.00 0.00 39 LYS A N 16
ATOM 29139 C CA . LYS A 1 39 ? 1.177 -3.741 12.703 1.00 0.00 39 LYS A CA 16
ATOM 29140 C C . LYS A 1 39 ? -0.037 -2.818 12.624 1.00 0.00 39 LYS A C 16
ATOM 29141 O O . LYS A 1 39 ? -0.133 -1.846 13.373 1.00 0.00 39 LYS A O 16
ATOM 29160 N N . ASN A 1 40 ? -0.959 -3.123 11.717 1.00 0.00 40 ASN A N 16
ATOM 29161 C CA . ASN A 1 40 ? -2.157 -2.304 11.551 1.00 0.00 40 ASN A CA 16
ATOM 29162 C C . ASN A 1 40 ? -3.428 -3.142 11.678 1.00 0.00 40 ASN A C 16
ATOM 29163 O O . ASN A 1 40 ? -4.530 -2.602 11.780 1.00 0.00 40 ASN A O 16
ATOM 29174 N N . GLY A 1 41 ? -3.268 -4.462 11.671 1.00 0.00 41 GLY A N 16
ATOM 29175 C CA . GLY A 1 41 ? -4.409 -5.350 11.794 1.00 0.00 41 GLY A CA 16
ATOM 29176 C C . GLY A 1 41 ? -4.728 -6.089 10.508 1.00 0.00 41 GLY A C 16
ATOM 29177 O O . GLY A 1 41 ? -5.437 -7.092 10.525 1.00 0.00 41 GLY A O 16
ATOM 29181 N N . ALA A 1 42 ? -4.192 -5.611 9.391 1.00 0.00 42 ALA A N 16
ATOM 29182 C CA . ALA A 1 42 ? -4.432 -6.246 8.099 1.00 0.00 42 ALA A CA 16
ATOM 29183 C C . ALA A 1 42 ? -3.446 -7.380 7.845 1.00 0.00 42 ALA A C 16
ATOM 29184 O O . ALA A 1 42 ? -3.435 -7.970 6.764 1.00 0.00 42 ALA A O 16
ATOM 29191 N N . ASP A 1 43 ? -2.617 -7.678 8.845 1.00 0.00 43 ASP A N 16
ATOM 29192 C CA . ASP A 1 43 ? -1.621 -8.743 8.731 1.00 0.00 43 ASP A CA 16
ATOM 29193 C C . ASP A 1 43 ? -0.641 -8.447 7.596 1.00 0.00 43 ASP A C 16
ATOM 29194 O O . ASP A 1 43 ? -0.829 -7.498 6.838 1.00 0.00 43 ASP A O 16
ATOM 29203 N N . MET A 1 44 ? 0.413 -9.253 7.491 1.00 0.00 44 MET A N 16
ATOM 29204 C CA . MET A 1 44 ? 1.420 -9.062 6.447 1.00 0.00 44 MET A CA 16
ATOM 29205 C C . MET A 1 44 ? 1.587 -10.313 5.578 1.00 0.00 44 MET A C 16
ATOM 29206 O O . MET A 1 44 ? 2.246 -10.268 4.541 1.00 0.00 44 MET A O 16
ATOM 29220 N N . SER A 1 45 ? 0.984 -11.425 5.997 1.00 0.00 45 SER A N 16
ATOM 29221 C CA . SER A 1 45 ? 1.095 -12.674 5.248 1.00 0.00 45 SER A CA 16
ATOM 29222 C C . SER A 1 45 ? 0.299 -12.621 3.945 1.00 0.00 45 SER A C 16
ATOM 29223 O O . SER A 1 45 ? 0.858 -12.793 2.862 1.00 0.00 45 SER A O 16
ATOM 29231 N N . GLN A 1 46 ? -1.005 -12.379 4.054 1.00 0.00 46 GLN A N 16
ATOM 29232 C CA . GLN A 1 46 ? -1.867 -12.308 2.879 1.00 0.00 46 GLN A CA 16
ATOM 29233 C C . GLN A 1 46 ? -1.891 -10.893 2.308 1.00 0.00 46 GLN A C 16
ATOM 29234 O O . GLN A 1 46 ? -2.356 -10.671 1.190 1.00 0.00 46 GLN A O 16
ATOM 29248 N N . LEU A 1 47 ? -1.386 -9.943 3.086 1.00 0.00 47 LEU A N 16
ATOM 29249 C CA . LEU A 1 47 ? -1.356 -8.544 2.672 1.00 0.00 47 LEU A CA 16
ATOM 29250 C C . LEU A 1 47 ? -0.396 -8.332 1.510 1.00 0.00 47 LEU A C 16
ATOM 29251 O O . LEU A 1 47 ? -0.595 -7.440 0.687 1.00 0.00 47 LEU A O 16
ATOM 29267 N N . GLY A 1 48 ? 0.645 -9.153 1.443 1.00 0.00 48 GLY A N 16
ATOM 29268 C CA . GLY A 1 48 ? 1.606 -9.031 0.369 1.00 0.00 48 GLY A CA 16
ATOM 29269 C C . GLY A 1 48 ? 1.073 -9.572 -0.946 1.00 0.00 48 GLY A C 16
ATOM 29270 O O . GLY A 1 48 ? 1.827 -9.739 -1.905 1.00 0.00 48 GLY A O 16
ATOM 29274 N N . CYS A 1 49 ? -0.231 -9.843 -0.991 1.00 0.00 49 CYS A N 16
ATOM 29275 C CA . CYS A 1 49 ? -0.860 -10.373 -2.195 1.00 0.00 49 CYS A CA 16
ATOM 29276 C C . CYS A 1 49 ? -2.234 -9.760 -2.428 1.00 0.00 49 CYS A C 16
ATOM 29277 O O . CYS A 1 49 ? -2.424 -8.984 -3.364 1.00 0.00 49 CYS A O 16
ATOM 29284 N N . LEU A 1 50 ? -3.197 -10.138 -1.590 1.00 0.00 50 LEU A N 16
ATOM 29285 C CA . LEU A 1 50 ? -4.552 -9.616 -1.704 1.00 0.00 50 LEU A CA 16
ATOM 29286 C C . LEU A 1 50 ? -4.504 -8.103 -1.825 1.00 0.00 50 LEU A C 16
ATOM 29287 O O . LEU A 1 50 ? -5.160 -7.513 -2.682 1.00 0.00 50 LEU A O 16
ATOM 29303 N N . LYS A 1 51 ? -3.717 -7.482 -0.956 1.00 0.00 51 LYS A N 16
ATOM 29304 C CA . LYS A 1 51 ? -3.557 -6.042 -0.980 1.00 0.00 51 LYS A CA 16
ATOM 29305 C C . LYS A 1 51 ? -2.632 -5.659 -2.128 1.00 0.00 51 LYS A C 16
ATOM 29306 O O . LYS A 1 51 ? -2.699 -4.548 -2.651 1.00 0.00 51 LYS A O 16
ATOM 29325 N N . ALA A 1 52 ? -1.774 -6.603 -2.528 1.00 0.00 52 ALA A N 16
ATOM 29326 C CA . ALA A 1 52 ? -0.841 -6.358 -3.621 1.00 0.00 52 ALA A CA 16
ATOM 29327 C C . ALA A 1 52 ? -1.595 -6.201 -4.935 1.00 0.00 52 ALA A C 16
ATOM 29328 O O . ALA A 1 52 ? -1.044 -5.731 -5.930 1.00 0.00 52 ALA A O 16
ATOM 29335 N N . CYS A 1 53 ? -2.862 -6.602 -4.925 1.00 0.00 53 CYS A N 16
ATOM 29336 C CA . CYS A 1 53 ? -3.710 -6.501 -6.104 1.00 0.00 53 CYS A CA 16
ATOM 29337 C C . CYS A 1 53 ? -3.987 -5.042 -6.442 1.00 0.00 53 CYS A C 16
ATOM 29338 O O . CYS A 1 53 ? -3.974 -4.650 -7.609 1.00 0.00 53 CYS A O 16
ATOM 29345 N N . VAL A 1 54 ? -4.238 -4.245 -5.409 1.00 0.00 54 VAL A N 16
ATOM 29346 C CA . VAL A 1 54 ? -4.517 -2.826 -5.585 1.00 0.00 54 VAL A CA 16
ATOM 29347 C C . VAL A 1 54 ? -3.323 -2.119 -6.212 1.00 0.00 54 VAL A C 16
ATOM 29348 O O . VAL A 1 54 ? -3.475 -1.113 -6.907 1.00 0.00 54 VAL A O 16
ATOM 29361 N N . MET A 1 55 ? -2.135 -2.656 -5.962 1.00 0.00 55 MET A N 16
ATOM 29362 C CA . MET A 1 55 ? -0.906 -2.088 -6.501 1.00 0.00 55 MET A CA 16
ATOM 29363 C C . MET A 1 55 ? -0.904 -2.165 -8.024 1.00 0.00 55 MET A C 16
ATOM 29364 O O . MET A 1 55 ? -0.762 -1.152 -8.708 1.00 0.00 55 MET A O 16
ATOM 29378 N N . LYS A 1 56 ? -1.070 -3.375 -8.548 1.00 0.00 56 LYS A N 16
ATOM 29379 C CA . LYS A 1 56 ? -1.087 -3.589 -9.992 1.00 0.00 56 LYS A CA 16
ATOM 29380 C C . LYS A 1 56 ? -2.313 -2.932 -10.619 1.00 0.00 56 LYS A C 16
ATOM 29381 O O . LYS A 1 56 ? -2.358 -2.706 -11.829 1.00 0.00 56 LYS A O 16
ATOM 29400 N N . ARG A 1 57 ? -3.302 -2.626 -9.787 1.00 0.00 57 ARG A N 16
ATOM 29401 C CA . ARG A 1 57 ? -4.532 -1.998 -10.254 1.00 0.00 57 ARG A CA 16
ATOM 29402 C C . ARG A 1 57 ? -4.279 -0.566 -10.713 1.00 0.00 57 ARG A C 16
ATOM 29403 O O . ARG A 1 57 ? -4.948 -0.065 -11.617 1.00 0.00 57 ARG A O 16
ATOM 29424 N N . ILE A 1 58 ? -3.307 0.090 -10.084 1.00 0.00 58 ILE A N 16
ATOM 29425 C CA . ILE A 1 58 ? -2.968 1.468 -10.426 1.00 0.00 58 ILE A CA 16
ATOM 29426 C C . ILE A 1 58 ? -1.577 1.567 -11.047 1.00 0.00 58 ILE A C 16
ATOM 29427 O O . ILE A 1 58 ? -0.882 2.569 -10.879 1.00 0.00 58 ILE A O 16
ATOM 29443 N N . GLU A 1 59 ? -1.177 0.517 -11.760 1.00 0.00 59 GLU A N 16
ATOM 29444 C CA . GLU A 1 59 ? 0.129 0.479 -12.418 1.00 0.00 59 GLU A CA 16
ATOM 29445 C C . GLU A 1 59 ? 1.269 0.642 -11.415 1.00 0.00 59 GLU A C 16
ATOM 29446 O O . GLU A 1 59 ? 2.414 0.884 -11.798 1.00 0.00 59 GLU A O 16
ATOM 29458 N N . MET A 1 60 ? 0.951 0.508 -10.131 1.00 0.00 60 MET A N 16
ATOM 29459 C CA . MET A 1 60 ? 1.952 0.631 -9.077 1.00 0.00 60 MET A CA 16
ATOM 29460 C C . MET A 1 60 ? 2.784 -0.645 -8.974 1.00 0.00 60 MET A C 16
ATOM 29461 O O . MET A 1 60 ? 3.792 -0.694 -8.270 1.00 0.00 60 MET A O 16
ATOM 29475 N N . LEU A 1 61 ? 2.363 -1.675 -9.701 1.00 0.00 61 LEU A N 16
ATOM 29476 C CA . LEU A 1 61 ? 3.061 -2.952 -9.689 1.00 0.00 61 LEU A CA 16
ATOM 29477 C C . LEU A 1 61 ? 2.768 -3.742 -10.958 1.00 0.00 61 LEU A C 16
ATOM 29478 O O . LEU A 1 61 ? 1.693 -4.320 -11.106 1.00 0.00 61 LEU A O 16
ATOM 29494 N N . LYS A 1 62 ? 3.728 -3.762 -11.875 1.00 0.00 62 LYS A N 16
ATOM 29495 C CA . LYS A 1 62 ? 3.563 -4.491 -13.125 1.00 0.00 62 LYS A CA 16
ATOM 29496 C C . LYS A 1 62 ? 3.935 -5.956 -12.937 1.00 0.00 62 LYS A C 16
ATOM 29497 O O . LYS A 1 62 ? 5.006 -6.395 -13.356 1.00 0.00 62 LYS A O 16
ATOM 29516 N N . GLY A 1 63 ? 3.032 -6.709 -12.313 1.00 0.00 63 GLY A N 16
ATOM 29517 C CA . GLY A 1 63 ? 3.279 -8.118 -12.070 1.00 0.00 63 GLY A CA 16
ATOM 29518 C C . GLY A 1 63 ? 4.244 -8.348 -10.923 1.00 0.00 63 GLY A C 16
ATOM 29519 O O . GLY A 1 63 ? 3.896 -8.987 -9.929 1.00 0.00 63 GLY A O 16
ATOM 29523 N N . THR A 1 64 ? 5.458 -7.821 -11.061 1.00 0.00 64 THR A N 16
ATOM 29524 C CA . THR A 1 64 ? 6.489 -7.975 -10.041 1.00 0.00 64 THR A CA 16
ATOM 29525 C C . THR A 1 64 ? 7.401 -6.750 -9.990 1.00 0.00 64 THR A C 16
ATOM 29526 O O . THR A 1 64 ? 8.415 -6.752 -9.291 1.00 0.00 64 THR A O 16
ATOM 29537 N N . GLU A 1 65 ? 7.038 -5.708 -10.730 1.00 0.00 65 GLU A N 16
ATOM 29538 C CA . GLU A 1 65 ? 7.839 -4.486 -10.780 1.00 0.00 65 GLU A CA 16
ATOM 29539 C C . GLU A 1 65 ? 7.311 -3.429 -9.815 1.00 0.00 65 GLU A C 16
ATOM 29540 O O . GLU A 1 65 ? 6.234 -2.872 -10.023 1.00 0.00 65 GLU A O 16
ATOM 29552 N N . LEU A 1 66 ? 8.074 -3.153 -8.759 1.00 0.00 66 LEU A N 16
ATOM 29553 C CA . LEU A 1 66 ? 7.684 -2.155 -7.779 1.00 0.00 66 LEU A CA 16
ATOM 29554 C C . LEU A 1 66 ? 7.846 -0.744 -8.340 1.00 0.00 66 LEU A C 16
ATOM 29555 O O . LEU A 1 66 ? 8.966 -0.275 -8.542 1.00 0.00 66 LEU A O 16
ATOM 29571 N N . TYR A 1 67 ? 6.725 -0.076 -8.590 1.00 0.00 67 TYR A N 16
ATOM 29572 C CA . TYR A 1 67 ? 6.746 1.285 -9.122 1.00 0.00 67 TYR A CA 16
ATOM 29573 C C . TYR A 1 67 ? 6.850 2.302 -7.990 1.00 0.00 67 TYR A C 16
ATOM 29574 O O . TYR A 1 67 ? 7.129 1.940 -6.848 1.00 0.00 67 TYR A O 16
ATOM 29592 N N . VAL A 1 68 ? 6.628 3.575 -8.310 1.00 0.00 68 VAL A N 16
ATOM 29593 C CA . VAL A 1 68 ? 6.714 4.631 -7.306 1.00 0.00 68 VAL A CA 16
ATOM 29594 C C . VAL A 1 68 ? 6.172 5.966 -7.828 1.00 0.00 68 VAL A C 16
ATOM 29595 O O . VAL A 1 68 ? 6.021 6.920 -7.066 1.00 0.00 68 VAL A O 16
ATOM 29608 N N . GLU A 1 69 ? 5.874 6.029 -9.124 1.00 0.00 69 GLU A N 16
ATOM 29609 C CA . GLU A 1 69 ? 5.358 7.255 -9.728 1.00 0.00 69 GLU A CA 16
ATOM 29610 C C . GLU A 1 69 ? 3.899 7.523 -9.333 1.00 0.00 69 GLU A C 16
ATOM 29611 O O . GLU A 1 69 ? 3.578 8.619 -8.873 1.00 0.00 69 GLU A O 16
ATOM 29623 N N . PRO A 1 70 ? 2.992 6.533 -9.497 1.00 0.00 70 PRO A N 16
ATOM 29624 C CA . PRO A 1 70 ? 1.570 6.706 -9.161 1.00 0.00 70 PRO A CA 16
ATOM 29625 C C . PRO A 1 70 ? 1.344 7.084 -7.700 1.00 0.00 70 PRO A C 16
ATOM 29626 O O . PRO A 1 70 ? 0.466 7.889 -7.392 1.00 0.00 70 PRO A O 16
ATOM 29637 N N . VAL A 1 71 ? 2.134 6.498 -6.804 1.00 0.00 71 VAL A N 16
ATOM 29638 C CA . VAL A 1 71 ? 2.005 6.777 -5.378 1.00 0.00 71 VAL A CA 16
ATOM 29639 C C . VAL A 1 71 ? 2.177 8.258 -5.084 1.00 0.00 71 VAL A C 16
ATOM 29640 O O . VAL A 1 71 ? 1.425 8.827 -4.300 1.00 0.00 71 VAL A O 16
ATOM 29653 N N . TYR A 1 72 ? 3.167 8.882 -5.714 1.00 0.00 72 TYR A N 16
ATOM 29654 C CA . TYR A 1 72 ? 3.416 10.303 -5.506 1.00 0.00 72 TYR A CA 16
ATOM 29655 C C . TYR A 1 72 ? 2.142 11.111 -5.741 1.00 0.00 72 TYR A C 16
ATOM 29656 O O . TYR A 1 72 ? 1.908 12.127 -5.089 1.00 0.00 72 TYR A O 16
ATOM 29674 N N . LYS A 1 73 ? 1.313 10.642 -6.667 1.00 0.00 73 LYS A N 16
ATOM 29675 C CA . LYS A 1 73 ? 0.064 11.321 -6.987 1.00 0.00 73 LYS A CA 16
ATOM 29676 C C . LYS A 1 73 ? -0.977 11.109 -5.892 1.00 0.00 73 LYS A C 16
ATOM 29677 O O . LYS A 1 73 ? -1.818 11.974 -5.649 1.00 0.00 73 LYS A O 16
ATOM 29696 N N . MET A 1 74 ? -0.912 9.960 -5.225 1.00 0.00 74 MET A N 16
ATOM 29697 C CA . MET A 1 74 ? -1.853 9.645 -4.160 1.00 0.00 74 MET A CA 16
ATOM 29698 C C . MET A 1 74 ? -1.465 10.368 -2.878 1.00 0.00 74 MET A C 16
ATOM 29699 O O . MET A 1 74 ? -2.308 10.977 -2.224 1.00 0.00 74 MET A O 16
ATOM 29713 N N . ILE A 1 75 ? -0.183 10.306 -2.532 1.00 0.00 75 ILE A N 16
ATOM 29714 C CA . ILE A 1 75 ? 0.319 10.952 -1.328 1.00 0.00 75 ILE A CA 16
ATOM 29715 C C . ILE A 1 75 ? -0.124 12.412 -1.269 1.00 0.00 75 ILE A C 16
ATOM 29716 O O . ILE A 1 75 ? -0.256 12.989 -0.190 1.00 0.00 75 ILE A O 16
ATOM 29732 N N . GLU A 1 76 ? -0.354 12.999 -2.438 1.00 0.00 76 GLU A N 16
ATOM 29733 C CA . GLU A 1 76 ? -0.778 14.397 -2.520 1.00 0.00 76 GLU A CA 16
ATOM 29734 C C . GLU A 1 76 ? -2.112 14.629 -1.805 1.00 0.00 76 GLU A C 16
ATOM 29735 O O . GLU A 1 76 ? -2.192 15.430 -0.874 1.00 0.00 76 GLU A O 16
ATOM 29747 N N . VAL A 1 77 ? -3.153 13.926 -2.244 1.00 0.00 77 VAL A N 16
ATOM 29748 C CA . VAL A 1 77 ? -4.483 14.072 -1.651 1.00 0.00 77 VAL A CA 16
ATOM 29749 C C . VAL A 1 77 ? -4.663 13.154 -0.445 1.00 0.00 77 VAL A C 16
ATOM 29750 O O . VAL A 1 77 ? -5.184 13.566 0.591 1.00 0.00 77 VAL A O 16
ATOM 29763 N N . VAL A 1 78 ? -4.235 11.905 -0.598 1.00 0.00 78 VAL A N 16
ATOM 29764 C CA . VAL A 1 78 ? -4.335 10.905 0.461 1.00 0.00 78 VAL A CA 16
ATOM 29765 C C . VAL A 1 78 ? -3.779 11.428 1.794 1.00 0.00 78 VAL A C 16
ATOM 29766 O O . VAL A 1 78 ? -4.077 10.888 2.858 1.00 0.00 78 VAL A O 16
ATOM 29779 N N . HIS A 1 79 ? -2.986 12.492 1.726 1.00 0.00 79 HIS A N 16
ATOM 29780 C CA . HIS A 1 79 ? -2.397 13.093 2.918 1.00 0.00 79 HIS A CA 16
ATOM 29781 C C . HIS A 1 79 ? -2.660 14.596 2.953 1.00 0.00 79 HIS A C 16
ATOM 29782 O O . HIS A 1 79 ? -1.733 15.396 3.091 1.00 0.00 79 HIS A O 16
ATOM 29797 N N . ALA A 1 80 ? -3.929 14.972 2.832 1.00 0.00 80 ALA A N 16
ATOM 29798 C CA . ALA A 1 80 ? -4.318 16.377 2.849 1.00 0.00 80 ALA A CA 16
ATOM 29799 C C . ALA A 1 80 ? -4.032 17.010 4.208 1.00 0.00 80 ALA A C 16
ATOM 29800 O O . ALA A 1 80 ? -4.448 16.492 5.246 1.00 0.00 80 ALA A O 16
ATOM 29807 N N . GLY A 1 81 ? -3.320 18.132 4.193 1.00 0.00 81 GLY A N 16
ATOM 29808 C CA . GLY A 1 81 ? -2.988 18.821 5.427 1.00 0.00 81 GLY A CA 16
ATOM 29809 C C . GLY A 1 81 ? -1.609 19.450 5.387 1.00 0.00 81 GLY A C 16
ATOM 29810 O O . GLY A 1 81 ? -1.474 20.650 5.139 1.00 0.00 81 GLY A O 16
ATOM 29814 N N . ASN A 1 82 ? -0.584 18.641 5.634 1.00 0.00 82 ASN A N 16
ATOM 29815 C CA . ASN A 1 82 ? 0.793 19.122 5.623 1.00 0.00 82 ASN A CA 16
ATOM 29816 C C . ASN A 1 82 ? 1.412 18.973 4.236 1.00 0.00 82 ASN A C 16
ATOM 29817 O O . ASN A 1 82 ? 1.122 18.018 3.514 1.00 0.00 82 ASN A O 16
ATOM 29828 N N . ALA A 1 83 ? 2.267 19.925 3.872 1.00 0.00 83 ALA A N 16
ATOM 29829 C CA . ALA A 1 83 ? 2.924 19.913 2.568 1.00 0.00 83 ALA A CA 16
ATOM 29830 C C . ALA A 1 83 ? 4.130 18.980 2.551 1.00 0.00 83 ALA A C 16
ATOM 29831 O O . ALA A 1 83 ? 4.414 18.347 1.534 1.00 0.00 83 ALA A O 16
ATOM 29838 N N . ASP A 1 84 ? 4.842 18.899 3.671 1.00 0.00 84 ASP A N 16
ATOM 29839 C CA . ASP A 1 84 ? 6.010 18.031 3.757 1.00 0.00 84 ASP A CA 16
ATOM 29840 C C . ASP A 1 84 ? 5.594 16.597 4.023 1.00 0.00 84 ASP A C 16
ATOM 29841 O O . ASP A 1 84 ? 6.300 15.663 3.652 1.00 0.00 84 ASP A O 16
ATOM 29850 N N . ASP A 1 85 ? 4.456 16.425 4.689 1.00 0.00 85 ASP A N 16
ATOM 29851 C CA . ASP A 1 85 ? 3.949 15.091 4.972 1.00 0.00 85 ASP A CA 16
ATOM 29852 C C . ASP A 1 85 ? 3.789 14.337 3.664 1.00 0.00 85 ASP A C 16
ATOM 29853 O O . ASP A 1 85 ? 3.861 13.109 3.617 1.00 0.00 85 ASP A O 16
ATOM 29862 N N . ILE A 1 86 ? 3.569 15.101 2.597 1.00 0.00 86 ILE A N 16
ATOM 29863 C CA . ILE A 1 86 ? 3.423 14.545 1.270 1.00 0.00 86 ILE A CA 16
ATOM 29864 C C . ILE A 1 86 ? 4.803 14.256 0.700 1.00 0.00 86 ILE A C 16
ATOM 29865 O O . ILE A 1 86 ? 4.994 13.312 -0.066 1.00 0.00 86 ILE A O 16
ATOM 29881 N N . GLN A 1 87 ? 5.765 15.081 1.103 1.00 0.00 87 GLN A N 16
ATOM 29882 C CA . GLN A 1 87 ? 7.145 14.939 0.665 1.00 0.00 87 GLN A CA 16
ATOM 29883 C C . GLN A 1 87 ? 7.835 13.819 1.433 1.00 0.00 87 GLN A C 16
ATOM 29884 O O . GLN A 1 87 ? 8.862 13.296 1.002 1.00 0.00 87 GLN A O 16
ATOM 29898 N N . LEU A 1 88 ? 7.260 13.460 2.578 1.00 0.00 88 LEU A N 16
ATOM 29899 C CA . LEU A 1 88 ? 7.816 12.409 3.418 1.00 0.00 88 LEU A CA 16
ATOM 29900 C C . LEU A 1 88 ? 7.551 11.031 2.819 1.00 0.00 88 LEU A C 16
ATOM 29901 O O . LEU A 1 88 ? 8.483 10.281 2.530 1.00 0.00 88 LEU A O 16
ATOM 29917 N N . VAL A 1 89 ? 6.272 10.703 2.633 1.00 0.00 89 VAL A N 16
ATOM 29918 C CA . VAL A 1 89 ? 5.889 9.412 2.068 1.00 0.00 89 VAL A CA 16
ATOM 29919 C C . VAL A 1 89 ? 6.521 9.208 0.697 1.00 0.00 89 VAL A C 16
ATOM 29920 O O . VAL A 1 89 ? 6.695 8.077 0.242 1.00 0.00 89 VAL A O 16
ATOM 29933 N N . LYS A 1 90 ? 6.863 10.314 0.044 1.00 0.00 90 LYS A N 16
ATOM 29934 C CA . LYS A 1 90 ? 7.492 10.267 -1.270 1.00 0.00 90 LYS A CA 16
ATOM 29935 C C . LYS A 1 90 ? 8.733 9.381 -1.228 1.00 0.00 90 LYS A C 16
ATOM 29936 O O . LYS A 1 90 ? 8.919 8.510 -2.078 1.00 0.00 90 LYS A O 16
ATOM 29955 N N . GLY A 1 91 ? 9.577 9.615 -0.227 1.00 0.00 91 GLY A N 16
ATOM 29956 C CA . GLY A 1 91 ? 10.786 8.830 -0.077 1.00 0.00 91 GLY A CA 16
ATOM 29957 C C . GLY A 1 91 ? 10.516 7.487 0.567 1.00 0.00 91 GLY A C 16
ATOM 29958 O O . GLY A 1 91 ? 11.269 6.533 0.371 1.00 0.00 91 GLY A O 16
ATOM 29962 N N . ILE A 1 92 ? 9.436 7.414 1.342 1.00 0.00 92 ILE A N 16
ATOM 29963 C CA . ILE A 1 92 ? 9.059 6.176 2.014 1.00 0.00 92 ILE A CA 16
ATOM 29964 C C . ILE A 1 92 ? 8.791 5.075 0.999 1.00 0.00 92 ILE A C 16
ATOM 29965 O O . ILE A 1 92 ? 9.178 3.923 1.198 1.00 0.00 92 ILE A O 16
ATOM 29981 N N . ALA A 1 93 ? 8.128 5.438 -0.095 1.00 0.00 93 ALA A N 16
ATOM 29982 C CA . ALA A 1 93 ? 7.811 4.477 -1.141 1.00 0.00 93 ALA A CA 16
ATOM 29983 C C . ALA A 1 93 ? 9.085 3.869 -1.718 1.00 0.00 93 ALA A C 16
ATOM 29984 O O . ALA A 1 93 ? 9.078 2.741 -2.212 1.00 0.00 93 ALA A O 16
ATOM 29991 N N . ASN A 1 94 ? 10.175 4.624 -1.642 1.00 0.00 94 ASN A N 16
ATOM 29992 C CA . ASN A 1 94 ? 11.462 4.171 -2.156 1.00 0.00 94 ASN A CA 16
ATOM 29993 C C . ASN A 1 94 ? 12.194 3.320 -1.123 1.00 0.00 94 ASN A C 16
ATOM 29994 O O . ASN A 1 94 ? 12.958 2.421 -1.474 1.00 0.00 94 ASN A O 16
ATOM 30005 N N . GLU A 1 95 ? 11.951 3.610 0.153 1.00 0.00 95 GLU A N 16
ATOM 30006 C CA . GLU A 1 95 ? 12.588 2.877 1.244 1.00 0.00 95 GLU A CA 16
ATOM 30007 C C . GLU A 1 95 ? 12.293 1.385 1.147 1.00 0.00 95 GLU A C 16
ATOM 30008 O O . GLU A 1 95 ? 13.090 0.553 1.581 1.00 0.00 95 GLU A O 16
ATOM 30020 N N . CYS A 1 96 ? 11.144 1.054 0.572 1.00 0.00 96 CYS A N 16
ATOM 30021 C CA . CYS A 1 96 ? 10.723 -0.321 0.423 1.00 0.00 96 CYS A CA 16
ATOM 30022 C C . CYS A 1 96 ? 11.270 -0.957 -0.854 1.00 0.00 96 CYS A C 16
ATOM 30023 O O . CYS A 1 96 ? 11.756 -2.086 -0.831 1.00 0.00 96 CYS A O 16
ATOM 30030 N N . ILE A 1 97 ? 11.182 -0.232 -1.968 1.00 0.00 97 ILE A N 16
ATOM 30031 C CA . ILE A 1 97 ? 11.663 -0.738 -3.253 1.00 0.00 97 ILE A CA 16
ATOM 30032 C C . ILE A 1 97 ? 13.117 -1.196 -3.165 1.00 0.00 97 ILE A C 16
ATOM 30033 O O . ILE A 1 97 ? 13.500 -2.192 -3.778 1.00 0.00 97 ILE A O 16
ATOM 30049 N N . GLU A 1 98 ? 13.920 -0.461 -2.404 1.00 0.00 98 GLU A N 16
ATOM 30050 C CA . GLU A 1 98 ? 15.332 -0.790 -2.243 1.00 0.00 98 GLU A CA 16
ATOM 30051 C C . GLU A 1 98 ? 15.513 -2.184 -1.645 1.00 0.00 98 GLU A C 16
ATOM 30052 O O . GLU A 1 98 ? 16.486 -2.874 -1.946 1.00 0.00 98 GLU A O 16
ATOM 30064 N N . ASN A 1 99 ? 14.572 -2.593 -0.798 1.00 0.00 99 ASN A N 16
ATOM 30065 C CA . ASN A 1 99 ? 14.637 -3.898 -0.161 1.00 0.00 99 ASN A CA 16
ATOM 30066 C C . ASN A 1 99 ? 13.645 -4.874 -0.789 1.00 0.00 99 ASN A C 16
ATOM 30067 O O . ASN A 1 99 ? 13.648 -6.065 -0.476 1.00 0.00 99 ASN A O 16
ATOM 30078 N N . ALA A 1 100 ? 12.800 -4.366 -1.681 1.00 0.00 100 ALA A N 16
ATOM 30079 C CA . ALA A 1 100 ? 11.800 -5.196 -2.345 1.00 0.00 100 ALA A CA 16
ATOM 30080 C C . ALA A 1 100 ? 12.213 -5.532 -3.774 1.00 0.00 100 ALA A C 16
ATOM 30081 O O . ALA A 1 100 ? 11.518 -6.277 -4.461 1.00 0.00 100 ALA A O 16
ATOM 30088 N N . LYS A 1 101 ? 13.352 -4.968 -4.196 1.00 0.00 101 LYS A N 16
ATOM 30089 C CA . LYS A 1 101 ? 13.911 -5.182 -5.541 1.00 0.00 101 LYS A CA 16
ATOM 30090 C C . LYS A 1 101 ? 12.860 -5.637 -6.555 1.00 0.00 101 LYS A C 16
ATOM 30091 O O . LYS A 1 101 ? 12.267 -4.816 -7.256 1.00 0.00 101 LYS A O 16
ATOM 30110 N N . GLY A 1 102 ? 12.638 -6.948 -6.631 1.00 0.00 102 GLY A N 16
ATOM 30111 C CA . GLY A 1 102 ? 11.661 -7.492 -7.554 1.00 0.00 102 GLY A CA 16
ATOM 30112 C C . GLY A 1 102 ? 11.607 -9.007 -7.490 1.00 0.00 102 GLY A C 16
ATOM 30113 O O . GLY A 1 102 ? 12.031 -9.689 -8.423 1.00 0.00 102 GLY A O 16
ATOM 30117 N N . GLU A 1 103 ? 11.086 -9.533 -6.384 1.00 0.00 103 GLU A N 16
ATOM 30118 C CA . GLU A 1 103 ? 10.981 -10.977 -6.192 1.00 0.00 103 GLU A CA 16
ATOM 30119 C C . GLU A 1 103 ? 10.108 -11.616 -7.266 1.00 0.00 103 GLU A C 16
ATOM 30120 O O . GLU A 1 103 ? 9.485 -10.922 -8.069 1.00 0.00 103 GLU A O 16
ATOM 30132 N N . THR A 1 104 ? 10.073 -12.946 -7.276 1.00 0.00 104 THR A N 16
ATOM 30133 C CA . THR A 1 104 ? 9.280 -13.682 -8.254 1.00 0.00 104 THR A CA 16
ATOM 30134 C C . THR A 1 104 ? 7.883 -13.980 -7.720 1.00 0.00 104 THR A C 16
ATOM 30135 O O . THR A 1 104 ? 6.890 -13.797 -8.425 1.00 0.00 104 THR A O 16
ATOM 30146 N N . ASP A 1 105 ? 7.813 -14.439 -6.476 1.00 0.00 105 ASP A N 16
ATOM 30147 C CA . ASP A 1 105 ? 6.534 -14.760 -5.854 1.00 0.00 105 ASP A CA 16
ATOM 30148 C C . ASP A 1 105 ? 5.808 -13.488 -5.433 1.00 0.00 105 ASP A C 16
ATOM 30149 O O . ASP A 1 105 ? 6.311 -12.720 -4.615 1.00 0.00 105 ASP A O 16
ATOM 30158 N N . GLU A 1 106 ? 4.622 -13.276 -5.997 1.00 0.00 106 GLU A N 16
ATOM 30159 C CA . GLU A 1 106 ? 3.819 -12.093 -5.696 1.00 0.00 106 GLU A CA 16
ATOM 30160 C C . GLU A 1 106 ? 3.696 -11.869 -4.193 1.00 0.00 106 GLU A C 16
ATOM 30161 O O . GLU A 1 106 ? 4.075 -10.814 -3.683 1.00 0.00 106 GLU A O 16
ATOM 30173 N N . CYS A 1 107 ? 3.161 -12.862 -3.492 1.00 0.00 107 CYS A N 16
ATOM 30174 C CA . CYS A 1 107 ? 2.984 -12.773 -2.043 1.00 0.00 107 CYS A CA 16
ATOM 30175 C C . CYS A 1 107 ? 4.295 -12.428 -1.342 1.00 0.00 107 CYS A C 16
ATOM 30176 O O . CYS A 1 107 ? 4.292 -11.875 -0.244 1.00 0.00 107 CYS A O 16
ATOM 30183 N N . ASN A 1 108 ? 5.414 -12.758 -1.981 1.00 0.00 108 ASN A N 16
ATOM 30184 C CA . ASN A 1 108 ? 6.727 -12.469 -1.414 1.00 0.00 108 ASN A CA 16
ATOM 30185 C C . ASN A 1 108 ? 7.145 -11.038 -1.734 1.00 0.00 108 ASN A C 16
ATOM 30186 O O . ASN A 1 108 ? 7.840 -10.392 -0.949 1.00 0.00 108 ASN A O 16
ATOM 30197 N N . ILE A 1 109 ? 6.714 -10.548 -2.893 1.00 0.00 109 ILE A N 16
ATOM 30198 C CA . ILE A 1 109 ? 7.034 -9.191 -3.318 1.00 0.00 109 ILE A CA 16
ATOM 30199 C C . ILE A 1 109 ? 6.292 -8.173 -2.461 1.00 0.00 109 ILE A C 16
ATOM 30200 O O . ILE A 1 109 ? 6.835 -7.126 -2.109 1.00 0.00 109 ILE A O 16
ATOM 30216 N N . GLY A 1 110 ? 5.045 -8.493 -2.129 1.00 0.00 110 GLY A N 16
ATOM 30217 C CA . GLY A 1 110 ? 4.238 -7.603 -1.324 1.00 0.00 110 GLY A CA 16
ATOM 30218 C C . GLY A 1 110 ? 4.593 -7.662 0.147 1.00 0.00 110 GLY A C 16
ATOM 30219 O O . GLY A 1 110 ? 4.840 -6.631 0.767 1.00 0.00 110 GLY A O 16
ATOM 30223 N N . ASN A 1 111 ? 4.626 -8.868 0.707 1.00 0.00 111 ASN A N 16
ATOM 30224 C CA . ASN A 1 111 ? 4.950 -9.049 2.119 1.00 0.00 111 ASN A CA 16
ATOM 30225 C C . ASN A 1 111 ? 6.224 -8.301 2.489 1.00 0.00 111 ASN A C 16
ATOM 30226 O O . ASN A 1 111 ? 6.366 -7.821 3.614 1.00 0.00 111 ASN A O 16
ATOM 30237 N N . LYS A 1 112 ? 7.146 -8.203 1.541 1.00 0.00 112 LYS A N 16
ATOM 30238 C CA . LYS A 1 112 ? 8.398 -7.495 1.765 1.00 0.00 112 LYS A CA 16
ATOM 30239 C C . LYS A 1 112 ? 8.184 -5.994 1.623 1.00 0.00 112 LYS A C 16
ATOM 30240 O O . LYS A 1 112 ? 8.754 -5.196 2.368 1.00 0.00 112 LYS A O 16
ATOM 30259 N N . TYR A 1 113 ? 7.356 -5.622 0.655 1.00 0.00 113 TYR A N 16
ATOM 30260 C CA . TYR A 1 113 ? 7.049 -4.222 0.398 1.00 0.00 113 TYR A CA 16
ATOM 30261 C C . TYR A 1 113 ? 6.196 -3.639 1.523 1.00 0.00 113 TYR A C 16
ATOM 30262 O O . TYR A 1 113 ? 6.634 -2.744 2.242 1.00 0.00 113 TYR A O 16
ATOM 30280 N N . THR A 1 114 ? 4.978 -4.156 1.672 1.00 0.00 114 THR A N 16
ATOM 30281 C CA . THR A 1 114 ? 4.069 -3.688 2.712 1.00 0.00 114 THR A CA 16
ATOM 30282 C C . THR A 1 114 ? 4.762 -3.648 4.072 1.00 0.00 114 THR A C 16
ATOM 30283 O O . THR A 1 114 ? 4.441 -2.817 4.918 1.00 0.00 114 THR A O 16
ATOM 30294 N N . ASP A 1 115 ? 5.704 -4.566 4.275 1.00 0.00 115 ASP A N 16
ATOM 30295 C CA . ASP A 1 115 ? 6.465 -4.637 5.519 1.00 0.00 115 ASP A CA 16
ATOM 30296 C C . ASP A 1 115 ? 6.970 -3.262 5.941 1.00 0.00 115 ASP A C 16
ATOM 30297 O O . ASP A 1 115 ? 6.490 -2.680 6.914 1.00 0.00 115 ASP A O 16
ATOM 30306 N N . CYS A 1 116 ? 7.945 -2.755 5.198 1.00 0.00 116 CYS A N 16
ATOM 30307 C CA . CYS A 1 116 ? 8.544 -1.458 5.487 1.00 0.00 116 CYS A CA 16
ATOM 30308 C C . CYS A 1 116 ? 7.597 -0.310 5.162 1.00 0.00 116 CYS A C 16
ATOM 30309 O O . CYS A 1 116 ? 7.719 0.779 5.721 1.00 0.00 116 CYS A O 16
ATOM 30316 N N . TYR A 1 117 ? 6.657 -0.551 4.259 1.00 0.00 117 TYR A N 16
ATOM 30317 C CA . TYR A 1 117 ? 5.713 0.482 3.859 1.00 0.00 117 TYR A CA 16
ATOM 30318 C C . TYR A 1 117 ? 4.827 0.887 5.031 1.00 0.00 117 TYR A C 16
ATOM 30319 O O . TYR A 1 117 ? 4.814 2.045 5.434 1.00 0.00 117 TYR A O 16
ATOM 30337 N N . ILE A 1 118 ? 4.107 -0.079 5.585 1.00 0.00 118 ILE A N 16
ATOM 30338 C CA . ILE A 1 118 ? 3.222 0.179 6.716 1.00 0.00 118 ILE A CA 16
ATOM 30339 C C . ILE A 1 118 ? 4.001 0.726 7.912 1.00 0.00 118 ILE A C 16
ATOM 30340 O O . ILE A 1 118 ? 3.421 1.292 8.838 1.00 0.00 118 ILE A O 16
ATOM 30356 N N . GLU A 1 119 ? 5.318 0.567 7.883 1.00 0.00 119 GLU A N 16
ATOM 30357 C CA . GLU A 1 119 ? 6.164 1.042 8.970 1.00 0.00 119 GLU A CA 16
ATOM 30358 C C . GLU A 1 119 ? 6.191 2.568 9.024 1.00 0.00 119 GLU A C 16
ATOM 30359 O O . GLU A 1 119 ? 5.813 3.165 10.034 1.00 0.00 119 GLU A O 16
ATOM 30371 N N . LYS A 1 120 ? 6.640 3.199 7.940 1.00 0.00 120 LYS A N 16
ATOM 30372 C CA . LYS A 1 120 ? 6.716 4.654 7.884 1.00 0.00 120 LYS A CA 16
ATOM 30373 C C . LYS A 1 120 ? 5.399 5.267 7.407 1.00 0.00 120 LYS A C 16
ATOM 30374 O O . LYS A 1 120 ? 4.954 6.289 7.933 1.00 0.00 120 LYS A O 16
ATOM 30393 N N . LEU A 1 121 ? 4.782 4.639 6.409 1.00 0.00 121 LEU A N 16
ATOM 30394 C CA . LEU A 1 121 ? 3.524 5.129 5.845 1.00 0.00 121 LEU A CA 16
ATOM 30395 C C . LEU A 1 121 ? 2.421 5.222 6.897 1.00 0.00 121 LEU A C 16
ATOM 30396 O O . LEU A 1 121 ? 1.712 6.225 6.963 1.00 0.00 121 LEU A O 16
ATOM 30412 N N . PHE A 1 122 ? 2.266 4.177 7.708 1.00 0.00 122 PHE A N 16
ATOM 30413 C CA . PHE A 1 122 ? 1.238 4.178 8.745 1.00 0.00 122 PHE A CA 16
ATOM 30414 C C . PHE A 1 122 ? 1.689 5.007 9.943 1.00 0.00 122 PHE A C 16
ATOM 30415 O O . PHE A 1 122 ? 1.513 4.607 11.095 1.00 0.00 122 PHE A O 16
ATOM 30432 N N . SER A 1 123 ? 2.283 6.163 9.657 1.00 0.00 123 SER A N 16
ATOM 30433 C CA . SER A 1 123 ? 2.759 7.061 10.702 1.00 0.00 123 SER A CA 16
ATOM 30434 C C . SER A 1 123 ? 1.610 7.510 11.599 1.00 0.00 123 SER A C 16
ATOM 30435 O O . SER A 1 123 ? 0.456 7.548 11.173 1.00 0.00 123 SER A O 16
ATOM 30465 N N . ILE A 1 1 ? 1.144 12.659 11.500 1.00 0.00 1 ILE A N 17
ATOM 30466 C CA . ILE A 1 1 ? -0.062 12.727 10.635 1.00 0.00 1 ILE A CA 17
ATOM 30467 C C . ILE A 1 1 ? -1.267 12.094 11.321 1.00 0.00 1 ILE A C 17
ATOM 30468 O O . ILE A 1 1 ? -1.129 11.397 12.326 1.00 0.00 1 ILE A O 17
ATOM 30483 N N . ASP A 1 2 ? -2.449 12.340 10.765 1.00 0.00 2 ASP A N 17
ATOM 30484 C CA . ASP A 1 2 ? -3.688 11.806 11.320 1.00 0.00 2 ASP A CA 17
ATOM 30485 C C . ASP A 1 2 ? -3.942 10.380 10.839 1.00 0.00 2 ASP A C 17
ATOM 30486 O O . ASP A 1 2 ? -3.652 10.040 9.692 1.00 0.00 2 ASP A O 17
ATOM 30495 N N . GLN A 1 3 ? -4.486 9.551 11.727 1.00 0.00 3 GLN A N 17
ATOM 30496 C CA . GLN A 1 3 ? -4.787 8.161 11.397 1.00 0.00 3 GLN A CA 17
ATOM 30497 C C . GLN A 1 3 ? -5.902 8.081 10.360 1.00 0.00 3 GLN A C 17
ATOM 30498 O O . GLN A 1 3 ? -6.136 7.032 9.763 1.00 0.00 3 GLN A O 17
ATOM 30512 N N . ASP A 1 4 ? -6.588 9.201 10.158 1.00 0.00 4 ASP A N 17
ATOM 30513 C CA . ASP A 1 4 ? -7.680 9.270 9.191 1.00 0.00 4 ASP A CA 17
ATOM 30514 C C . ASP A 1 4 ? -7.143 9.508 7.784 1.00 0.00 4 ASP A C 17
ATOM 30515 O O . ASP A 1 4 ? -7.581 8.873 6.826 1.00 0.00 4 ASP A O 17
ATOM 30524 N N . THR A 1 5 ? -6.190 10.431 7.670 1.00 0.00 5 THR A N 17
ATOM 30525 C CA . THR A 1 5 ? -5.579 10.745 6.384 1.00 0.00 5 THR A CA 17
ATOM 30526 C C . THR A 1 5 ? -4.978 9.494 5.765 1.00 0.00 5 THR A C 17
ATOM 30527 O O . THR A 1 5 ? -4.824 9.397 4.552 1.00 0.00 5 THR A O 17
ATOM 30538 N N . VAL A 1 6 ? -4.602 8.549 6.611 1.00 0.00 6 VAL A N 17
ATOM 30539 C CA . VAL A 1 6 ? -4.034 7.301 6.131 1.00 0.00 6 VAL A CA 17
ATOM 30540 C C . VAL A 1 6 ? -5.115 6.248 5.886 1.00 0.00 6 VAL A C 17
ATOM 30541 O O . VAL A 1 6 ? -5.421 5.906 4.746 1.00 0.00 6 VAL A O 17
ATOM 30554 N N . VAL A 1 7 ? -5.740 5.797 6.965 1.00 0.00 7 VAL A N 17
ATOM 30555 C CA . VAL A 1 7 ? -6.762 4.757 6.893 1.00 0.00 7 VAL A CA 17
ATOM 30556 C C . VAL A 1 7 ? -8.004 5.194 6.127 1.00 0.00 7 VAL A C 17
ATOM 30557 O O . VAL A 1 7 ? -8.341 4.617 5.092 1.00 0.00 7 VAL A O 17
ATOM 30570 N N . ALA A 1 8 ? -8.680 6.212 6.637 1.00 0.00 8 ALA A N 17
ATOM 30571 C CA . ALA A 1 8 ? -9.910 6.696 6.022 1.00 0.00 8 ALA A CA 17
ATOM 30572 C C . ALA A 1 8 ? -9.699 7.261 4.619 1.00 0.00 8 ALA A C 17
ATOM 30573 O O . ALA A 1 8 ? -10.644 7.315 3.831 1.00 0.00 8 ALA A O 17
ATOM 30580 N N . LYS A 1 9 ? -8.479 7.682 4.293 1.00 0.00 9 LYS A N 17
ATOM 30581 C CA . LYS A 1 9 ? -8.225 8.259 2.976 1.00 0.00 9 LYS A CA 17
ATOM 30582 C C . LYS A 1 9 ? -7.806 7.206 1.956 1.00 0.00 9 LYS A C 17
ATOM 30583 O O . LYS A 1 9 ? -8.435 7.073 0.911 1.00 0.00 9 LYS A O 17
ATOM 30602 N N . TYR A 1 10 ? -6.738 6.471 2.255 1.00 0.00 10 TYR A N 17
ATOM 30603 C CA . TYR A 1 10 ? -6.243 5.436 1.347 1.00 0.00 10 TYR A CA 17
ATOM 30604 C C . TYR A 1 10 ? -7.348 4.449 0.990 1.00 0.00 10 TYR A C 17
ATOM 30605 O O . TYR A 1 10 ? -7.577 4.156 -0.183 1.00 0.00 10 TYR A O 17
ATOM 30623 N N . MET A 1 11 ? -8.025 3.942 2.012 1.00 0.00 11 MET A N 17
ATOM 30624 C CA . MET A 1 11 ? -9.109 2.988 1.821 1.00 0.00 11 MET A CA 17
ATOM 30625 C C . MET A 1 11 ? -10.175 3.557 0.895 1.00 0.00 11 MET A C 17
ATOM 30626 O O . MET A 1 11 ? -10.714 2.853 0.041 1.00 0.00 11 MET A O 17
ATOM 30640 N N . GLU A 1 12 ? -10.473 4.838 1.071 1.00 0.00 12 GLU A N 17
ATOM 30641 C CA . GLU A 1 12 ? -11.485 5.509 0.267 1.00 0.00 12 GLU A CA 17
ATOM 30642 C C . GLU A 1 12 ? -10.945 5.932 -1.098 1.00 0.00 12 GLU A C 17
ATOM 30643 O O . GLU A 1 12 ? -11.709 6.086 -2.050 1.00 0.00 12 GLU A O 17
ATOM 30655 N N . TYR A 1 13 ? -9.630 6.121 -1.196 1.00 0.00 13 TYR A N 17
ATOM 30656 C CA . TYR A 1 13 ? -9.021 6.539 -2.453 1.00 0.00 13 TYR A CA 17
ATOM 30657 C C . TYR A 1 13 ? -9.290 5.525 -3.560 1.00 0.00 13 TYR A C 17
ATOM 30658 O O . TYR A 1 13 ? -9.357 5.883 -4.735 1.00 0.00 13 TYR A O 17
ATOM 30676 N N . LEU A 1 14 ? -9.449 4.258 -3.182 1.00 0.00 14 LEU A N 17
ATOM 30677 C CA . LEU A 1 14 ? -9.707 3.198 -4.153 1.00 0.00 14 LEU A CA 17
ATOM 30678 C C . LEU A 1 14 ? -10.582 2.095 -3.562 1.00 0.00 14 LEU A C 17
ATOM 30679 O O . LEU A 1 14 ? -10.363 0.915 -3.830 1.00 0.00 14 LEU A O 17
ATOM 30695 N N . MET A 1 15 ? -11.573 2.479 -2.766 1.00 0.00 15 MET A N 17
ATOM 30696 C CA . MET A 1 15 ? -12.467 1.510 -2.149 1.00 0.00 15 MET A CA 17
ATOM 30697 C C . MET A 1 15 ? -13.209 0.683 -3.208 1.00 0.00 15 MET A C 17
ATOM 30698 O O . MET A 1 15 ? -13.206 -0.546 -3.145 1.00 0.00 15 MET A O 17
ATOM 30712 N N . PRO A 1 16 ? -13.853 1.335 -4.201 1.00 0.00 16 PRO A N 17
ATOM 30713 C CA . PRO A 1 16 ? -14.582 0.623 -5.256 1.00 0.00 16 PRO A CA 17
ATOM 30714 C C . PRO A 1 16 ? -13.665 -0.242 -6.117 1.00 0.00 16 PRO A C 17
ATOM 30715 O O . PRO A 1 16 ? -14.113 -1.199 -6.747 1.00 0.00 16 PRO A O 17
ATOM 30726 N N . ASP A 1 17 ? -12.380 0.100 -6.138 1.00 0.00 17 ASP A N 17
ATOM 30727 C CA . ASP A 1 17 ? -11.404 -0.644 -6.928 1.00 0.00 17 ASP A CA 17
ATOM 30728 C C . ASP A 1 17 ? -10.844 -1.829 -6.148 1.00 0.00 17 ASP A C 17
ATOM 30729 O O . ASP A 1 17 ? -10.156 -2.681 -6.709 1.00 0.00 17 ASP A O 17
ATOM 30738 N N . ILE A 1 18 ? -11.139 -1.876 -4.852 1.00 0.00 18 ILE A N 17
ATOM 30739 C CA . ILE A 1 18 ? -10.662 -2.959 -3.999 1.00 0.00 18 ILE A CA 17
ATOM 30740 C C . ILE A 1 18 ? -11.632 -4.140 -4.010 1.00 0.00 18 ILE A C 17
ATOM 30741 O O . ILE A 1 18 ? -11.226 -5.288 -3.824 1.00 0.00 18 ILE A O 17
ATOM 30757 N N . MET A 1 19 ? -12.910 -3.851 -4.240 1.00 0.00 19 MET A N 17
ATOM 30758 C CA . MET A 1 19 ? -13.946 -4.882 -4.270 1.00 0.00 19 MET A CA 17
ATOM 30759 C C . MET A 1 19 ? -13.533 -6.098 -5.112 1.00 0.00 19 MET A C 17
ATOM 30760 O O . MET A 1 19 ? -13.667 -7.233 -4.655 1.00 0.00 19 MET A O 17
ATOM 30774 N N . PRO A 1 20 ? -13.031 -5.886 -6.351 1.00 0.00 20 PRO A N 17
ATOM 30775 C CA . PRO A 1 20 ? -12.615 -6.983 -7.235 1.00 0.00 20 PRO A CA 17
ATOM 30776 C C . PRO A 1 20 ? -11.852 -8.091 -6.509 1.00 0.00 20 PRO A C 17
ATOM 30777 O O . PRO A 1 20 ? -12.250 -9.257 -6.552 1.00 0.00 20 PRO A O 17
ATOM 30788 N N . CYS A 1 21 ? -10.761 -7.725 -5.842 1.00 0.00 21 CYS A N 17
ATOM 30789 C CA . CYS A 1 21 ? -9.947 -8.699 -5.119 1.00 0.00 21 CYS A CA 17
ATOM 30790 C C . CYS A 1 21 ? -10.492 -8.938 -3.718 1.00 0.00 21 CYS A C 17
ATOM 30791 O O . CYS A 1 21 ? -10.168 -9.940 -3.081 1.00 0.00 21 CYS A O 17
ATOM 30798 N N . ALA A 1 22 ? -11.315 -8.014 -3.241 1.00 0.00 22 ALA A N 17
ATOM 30799 C CA . ALA A 1 22 ? -11.912 -8.142 -1.920 1.00 0.00 22 ALA A CA 17
ATOM 30800 C C . ALA A 1 22 ? -12.937 -9.271 -1.905 1.00 0.00 22 ALA A C 17
ATOM 30801 O O . ALA A 1 22 ? -13.420 -9.673 -0.849 1.00 0.00 22 ALA A O 17
ATOM 30808 N N . ASP A 1 23 ? -13.268 -9.768 -3.094 1.00 0.00 23 ASP A N 17
ATOM 30809 C CA . ASP A 1 23 ? -14.229 -10.858 -3.237 1.00 0.00 23 ASP A CA 17
ATOM 30810 C C . ASP A 1 23 ? -13.551 -12.211 -3.036 1.00 0.00 23 ASP A C 17
ATOM 30811 O O . ASP A 1 23 ? -13.959 -13.000 -2.185 1.00 0.00 23 ASP A O 17
ATOM 30820 N N . GLU A 1 24 ? -12.517 -12.473 -3.831 1.00 0.00 24 GLU A N 17
ATOM 30821 C CA . GLU A 1 24 ? -11.779 -13.723 -3.746 1.00 0.00 24 GLU A CA 17
ATOM 30822 C C . GLU A 1 24 ? -10.765 -13.683 -2.607 1.00 0.00 24 GLU A C 17
ATOM 30823 O O . GLU A 1 24 ? -10.704 -14.590 -1.777 1.00 0.00 24 GLU A O 17
ATOM 30835 N N . LEU A 1 25 ? -9.970 -12.623 -2.584 1.00 0.00 25 LEU A N 17
ATOM 30836 C CA . LEU A 1 25 ? -8.952 -12.431 -1.556 1.00 0.00 25 LEU A CA 17
ATOM 30837 C C . LEU A 1 25 ? -9.528 -11.664 -0.374 1.00 0.00 25 LEU A C 17
ATOM 30838 O O . LEU A 1 25 ? -8.868 -10.798 0.189 1.00 0.00 25 LEU A O 17
ATOM 30854 N N . HIS A 1 26 ? -10.761 -11.993 -0.020 1.00 0.00 26 HIS A N 17
ATOM 30855 C CA . HIS A 1 26 ? -11.474 -11.330 1.074 1.00 0.00 26 HIS A CA 17
ATOM 30856 C C . HIS A 1 26 ? -10.781 -11.521 2.425 1.00 0.00 26 HIS A C 17
ATOM 30857 O O . HIS A 1 26 ? -11.261 -12.254 3.292 1.00 0.00 26 HIS A O 17
ATOM 30872 N N . ILE A 1 27 ? -9.649 -10.845 2.591 1.00 0.00 27 ILE A N 17
ATOM 30873 C CA . ILE A 1 27 ? -8.878 -10.896 3.830 1.00 0.00 27 ILE A CA 17
ATOM 30874 C C . ILE A 1 27 ? -8.071 -9.612 3.996 1.00 0.00 27 ILE A C 17
ATOM 30875 O O . ILE A 1 27 ? -6.883 -9.656 4.319 1.00 0.00 27 ILE A O 17
ATOM 30891 N N . SER A 1 28 ? -8.719 -8.472 3.762 1.00 0.00 28 SER A N 17
ATOM 30892 C CA . SER A 1 28 ? -8.055 -7.175 3.879 1.00 0.00 28 SER A CA 17
ATOM 30893 C C . SER A 1 28 ? -7.271 -7.073 5.175 1.00 0.00 28 SER A C 17
ATOM 30894 O O . SER A 1 28 ? -7.566 -7.774 6.138 1.00 0.00 28 SER A O 17
ATOM 30902 N N . GLU A 1 29 ? -6.273 -6.196 5.185 1.00 0.00 29 GLU A N 17
ATOM 30903 C CA . GLU A 1 29 ? -5.420 -5.998 6.353 1.00 0.00 29 GLU A CA 17
ATOM 30904 C C . GLU A 1 29 ? -6.215 -6.001 7.657 1.00 0.00 29 GLU A C 17
ATOM 30905 O O . GLU A 1 29 ? -5.683 -6.337 8.715 1.00 0.00 29 GLU A O 17
ATOM 30917 N N . ASP A 1 30 ? -7.490 -5.634 7.582 1.00 0.00 30 ASP A N 17
ATOM 30918 C CA . ASP A 1 30 ? -8.340 -5.604 8.766 1.00 0.00 30 ASP A CA 17
ATOM 30919 C C . ASP A 1 30 ? -8.652 -7.020 9.247 1.00 0.00 30 ASP A C 17
ATOM 30920 O O . ASP A 1 30 ? -8.220 -7.429 10.325 1.00 0.00 30 ASP A O 17
ATOM 30929 N N . ILE A 1 31 ? -9.403 -7.761 8.439 1.00 0.00 31 ILE A N 17
ATOM 30930 C CA . ILE A 1 31 ? -9.777 -9.132 8.772 1.00 0.00 31 ILE A CA 17
ATOM 30931 C C . ILE A 1 31 ? -8.594 -10.078 8.578 1.00 0.00 31 ILE A C 17
ATOM 30932 O O . ILE A 1 31 ? -8.665 -11.263 8.903 1.00 0.00 31 ILE A O 17
ATOM 30948 N N . ALA A 1 32 ? -7.503 -9.535 8.049 1.00 0.00 32 ALA A N 17
ATOM 30949 C CA . ALA A 1 32 ? -6.294 -10.310 7.795 1.00 0.00 32 ALA A CA 17
ATOM 30950 C C . ALA A 1 32 ? -5.682 -10.829 9.094 1.00 0.00 32 ALA A C 17
ATOM 30951 O O . ALA A 1 32 ? -4.765 -11.651 9.070 1.00 0.00 32 ALA A O 17
ATOM 30958 N N . THR A 1 33 ? -6.190 -10.339 10.223 1.00 0.00 33 THR A N 17
ATOM 30959 C CA . THR A 1 33 ? -5.692 -10.750 11.536 1.00 0.00 33 THR A CA 17
ATOM 30960 C C . THR A 1 33 ? -5.624 -12.272 11.654 1.00 0.00 33 THR A C 17
ATOM 30961 O O . THR A 1 33 ? -4.548 -12.860 11.553 1.00 0.00 33 THR A O 17
ATOM 30972 N N . ASN A 1 34 ? -6.779 -12.894 11.888 1.00 0.00 34 ASN A N 17
ATOM 30973 C CA . ASN A 1 34 ? -6.875 -14.343 12.021 1.00 0.00 34 ASN A CA 17
ATOM 30974 C C . ASN A 1 34 ? -6.236 -14.802 13.323 1.00 0.00 34 ASN A C 17
ATOM 30975 O O . ASN A 1 34 ? -6.917 -14.937 14.340 1.00 0.00 34 ASN A O 17
ATOM 30986 N N . ILE A 1 35 ? -4.932 -15.039 13.293 1.00 0.00 35 ILE A N 17
ATOM 30987 C CA . ILE A 1 35 ? -4.222 -15.473 14.480 1.00 0.00 35 ILE A CA 17
ATOM 30988 C C . ILE A 1 35 ? -2.707 -15.358 14.299 1.00 0.00 35 ILE A C 17
ATOM 30989 O O . ILE A 1 35 ? -1.928 -15.994 15.009 1.00 0.00 35 ILE A O 17
ATOM 31005 N N . GLN A 1 36 ? -2.299 -14.498 13.372 1.00 0.00 36 GLN A N 17
ATOM 31006 C CA . GLN A 1 36 ? -0.889 -14.294 13.081 1.00 0.00 36 GLN A CA 17
ATOM 31007 C C . GLN A 1 36 ? -0.579 -12.806 13.019 1.00 0.00 36 GLN A C 17
ATOM 31008 O O . GLN A 1 36 ? -0.985 -12.117 12.085 1.00 0.00 36 GLN A O 17
ATOM 31022 N N . ALA A 1 37 ? 0.140 -12.317 14.021 1.00 0.00 37 ALA A N 17
ATOM 31023 C CA . ALA A 1 37 ? 0.494 -10.906 14.083 1.00 0.00 37 ALA A CA 17
ATOM 31024 C C . ALA A 1 37 ? 1.360 -10.488 12.902 1.00 0.00 37 ALA A C 17
ATOM 31025 O O . ALA A 1 37 ? 1.641 -9.306 12.728 1.00 0.00 37 ALA A O 17
ATOM 31032 N N . ALA A 1 38 ? 1.793 -11.465 12.106 1.00 0.00 38 ALA A N 17
ATOM 31033 C CA . ALA A 1 38 ? 2.611 -11.193 10.928 1.00 0.00 38 ALA A CA 17
ATOM 31034 C C . ALA A 1 38 ? 3.600 -10.052 11.184 1.00 0.00 38 ALA A C 17
ATOM 31035 O O . ALA A 1 38 ? 4.571 -10.218 11.921 1.00 0.00 38 ALA A O 17
ATOM 31042 N N . LYS A 1 39 ? 3.345 -8.893 10.573 1.00 0.00 39 LYS A N 17
ATOM 31043 C CA . LYS A 1 39 ? 4.199 -7.726 10.763 1.00 0.00 39 LYS A CA 17
ATOM 31044 C C . LYS A 1 39 ? 3.632 -6.863 11.888 1.00 0.00 39 LYS A C 17
ATOM 31045 O O . LYS A 1 39 ? 4.284 -6.629 12.905 1.00 0.00 39 LYS A O 17
ATOM 31064 N N . ASN A 1 40 ? 2.404 -6.398 11.681 1.00 0.00 40 ASN A N 17
ATOM 31065 C CA . ASN A 1 40 ? 1.694 -5.589 12.667 1.00 0.00 40 ASN A CA 17
ATOM 31066 C C . ASN A 1 40 ? 0.332 -6.218 12.942 1.00 0.00 40 ASN A C 17
ATOM 31067 O O . ASN A 1 40 ? -0.491 -5.669 13.676 1.00 0.00 40 ASN A O 17
ATOM 31078 N N . GLY A 1 41 ? 0.117 -7.380 12.330 1.00 0.00 41 GLY A N 17
ATOM 31079 C CA . GLY A 1 41 ? -1.129 -8.108 12.472 1.00 0.00 41 GLY A CA 17
ATOM 31080 C C . GLY A 1 41 ? -2.102 -7.772 11.363 1.00 0.00 41 GLY A C 17
ATOM 31081 O O . GLY A 1 41 ? -3.059 -8.506 11.116 1.00 0.00 41 GLY A O 17
ATOM 31085 N N . ALA A 1 42 ? -1.847 -6.654 10.697 1.00 0.00 42 ALA A N 17
ATOM 31086 C CA . ALA A 1 42 ? -2.686 -6.197 9.598 1.00 0.00 42 ALA A CA 17
ATOM 31087 C C . ALA A 1 42 ? -2.238 -6.743 8.253 1.00 0.00 42 ALA A C 17
ATOM 31088 O O . ALA A 1 42 ? -3.002 -7.401 7.553 1.00 0.00 42 ALA A O 17
ATOM 31095 N N . ASP A 1 43 ? -0.997 -6.427 7.886 1.00 0.00 43 ASP A N 17
ATOM 31096 C CA . ASP A 1 43 ? -0.453 -6.831 6.598 1.00 0.00 43 ASP A CA 17
ATOM 31097 C C . ASP A 1 43 ? 0.652 -7.874 6.708 1.00 0.00 43 ASP A C 17
ATOM 31098 O O . ASP A 1 43 ? 1.247 -8.072 7.769 1.00 0.00 43 ASP A O 17
ATOM 31107 N N . MET A 1 44 ? 0.909 -8.530 5.579 1.00 0.00 44 MET A N 17
ATOM 31108 C CA . MET A 1 44 ? 1.947 -9.548 5.473 1.00 0.00 44 MET A CA 17
ATOM 31109 C C . MET A 1 44 ? 2.047 -10.032 4.025 1.00 0.00 44 MET A C 17
ATOM 31110 O O . MET A 1 44 ? 1.913 -9.239 3.097 1.00 0.00 44 MET A O 17
ATOM 31124 N N . SER A 1 45 ? 2.289 -11.325 3.831 1.00 0.00 45 SER A N 17
ATOM 31125 C CA . SER A 1 45 ? 2.400 -11.886 2.494 1.00 0.00 45 SER A CA 17
ATOM 31126 C C . SER A 1 45 ? 1.019 -12.081 1.891 1.00 0.00 45 SER A C 17
ATOM 31127 O O . SER A 1 45 ? 0.732 -11.604 0.793 1.00 0.00 45 SER A O 17
ATOM 31135 N N . GLN A 1 46 ? 0.157 -12.759 2.634 1.00 0.00 46 GLN A N 17
ATOM 31136 C CA . GLN A 1 46 ? -1.199 -13.027 2.182 1.00 0.00 46 GLN A CA 17
ATOM 31137 C C . GLN A 1 46 ? -2.073 -11.802 2.398 1.00 0.00 46 GLN A C 17
ATOM 31138 O O . GLN A 1 46 ? -3.096 -11.631 1.733 1.00 0.00 46 GLN A O 17
ATOM 31152 N N . LEU A 1 47 ? -1.664 -10.948 3.331 1.00 0.00 47 LEU A N 17
ATOM 31153 C CA . LEU A 1 47 ? -2.403 -9.737 3.620 1.00 0.00 47 LEU A CA 17
ATOM 31154 C C . LEU A 1 47 ? -1.926 -8.644 2.681 1.00 0.00 47 LEU A C 17
ATOM 31155 O O . LEU A 1 47 ? -2.718 -7.841 2.190 1.00 0.00 47 LEU A O 17
ATOM 31171 N N . GLY A 1 48 ? -0.617 -8.622 2.437 1.00 0.00 48 GLY A N 17
ATOM 31172 C CA . GLY A 1 48 ? -0.064 -7.661 1.518 1.00 0.00 48 GLY A CA 17
ATOM 31173 C C . GLY A 1 48 ? -0.493 -7.970 0.099 1.00 0.00 48 GLY A C 17
ATOM 31174 O O . GLY A 1 48 ? -0.307 -7.162 -0.803 1.00 0.00 48 GLY A O 17
ATOM 31178 N N . CYS A 1 49 ? -1.085 -9.155 -0.083 1.00 0.00 49 CYS A N 17
ATOM 31179 C CA . CYS A 1 49 ? -1.543 -9.606 -1.395 1.00 0.00 49 CYS A CA 17
ATOM 31180 C C . CYS A 1 49 ? -2.796 -8.863 -1.841 1.00 0.00 49 CYS A C 17
ATOM 31181 O O . CYS A 1 49 ? -2.764 -8.128 -2.827 1.00 0.00 49 CYS A O 17
ATOM 31188 N N . LEU A 1 50 ? -3.912 -9.095 -1.147 1.00 0.00 50 LEU A N 17
ATOM 31189 C CA . LEU A 1 50 ? -5.154 -8.404 -1.479 1.00 0.00 50 LEU A CA 17
ATOM 31190 C C . LEU A 1 50 ? -4.875 -6.914 -1.534 1.00 0.00 50 LEU A C 17
ATOM 31191 O O . LEU A 1 50 ? -5.466 -6.178 -2.324 1.00 0.00 50 LEU A O 17
ATOM 31207 N N . LYS A 1 51 ? -3.956 -6.488 -0.677 1.00 0.00 51 LYS A N 17
ATOM 31208 C CA . LYS A 1 51 ? -3.555 -5.099 -0.610 1.00 0.00 51 LYS A CA 17
ATOM 31209 C C . LYS A 1 51 ? -2.676 -4.764 -1.808 1.00 0.00 51 LYS A C 17
ATOM 31210 O O . LYS A 1 51 ? -2.639 -3.621 -2.265 1.00 0.00 51 LYS A O 17
ATOM 31229 N N . ALA A 1 52 ? -1.965 -5.776 -2.314 1.00 0.00 52 ALA A N 17
ATOM 31230 C CA . ALA A 1 52 ? -1.095 -5.589 -3.472 1.00 0.00 52 ALA A CA 17
ATOM 31231 C C . ALA A 1 52 ? -1.928 -5.471 -4.740 1.00 0.00 52 ALA A C 17
ATOM 31232 O O . ALA A 1 52 ? -1.494 -4.884 -5.732 1.00 0.00 52 ALA A O 17
ATOM 31239 N N . CYS A 1 53 ? -3.129 -6.040 -4.698 1.00 0.00 53 CYS A N 17
ATOM 31240 C CA . CYS A 1 53 ? -4.037 -6.001 -5.837 1.00 0.00 53 CYS A CA 17
ATOM 31241 C C . CYS A 1 53 ? -4.388 -4.563 -6.197 1.00 0.00 53 CYS A C 17
ATOM 31242 O O . CYS A 1 53 ? -4.623 -4.241 -7.362 1.00 0.00 53 CYS A O 17
ATOM 31249 N N . VAL A 1 54 ? -4.420 -3.702 -5.186 1.00 0.00 54 VAL A N 17
ATOM 31250 C CA . VAL A 1 54 ? -4.739 -2.296 -5.391 1.00 0.00 54 VAL A CA 17
ATOM 31251 C C . VAL A 1 54 ? -3.628 -1.597 -6.164 1.00 0.00 54 VAL A C 17
ATOM 31252 O O . VAL A 1 54 ? -3.858 -0.583 -6.822 1.00 0.00 54 VAL A O 17
ATOM 31265 N N . MET A 1 55 ? -2.420 -2.149 -6.080 1.00 0.00 55 MET A N 17
ATOM 31266 C CA . MET A 1 55 ? -1.267 -1.585 -6.771 1.00 0.00 55 MET A CA 17
ATOM 31267 C C . MET A 1 55 ? -1.381 -1.781 -8.280 1.00 0.00 55 MET A C 17
ATOM 31268 O O . MET A 1 55 ? -1.370 -0.818 -9.046 1.00 0.00 55 MET A O 17
ATOM 31282 N N . LYS A 1 56 ? -1.490 -3.040 -8.695 1.00 0.00 56 LYS A N 17
ATOM 31283 C CA . LYS A 1 56 ? -1.588 -3.382 -10.113 1.00 0.00 56 LYS A CA 17
ATOM 31284 C C . LYS A 1 56 ? -2.784 -2.699 -10.773 1.00 0.00 56 LYS A C 17
ATOM 31285 O O . LYS A 1 56 ? -2.836 -2.572 -11.996 1.00 0.00 56 LYS A O 17
ATOM 31304 N N . ARG A 1 57 ? -3.739 -2.259 -9.962 1.00 0.00 57 ARG A N 17
ATOM 31305 C CA . ARG A 1 57 ? -4.932 -1.600 -10.479 1.00 0.00 57 ARG A CA 17
ATOM 31306 C C . ARG A 1 57 ? -4.617 -0.193 -10.980 1.00 0.00 57 ARG A C 17
ATOM 31307 O O . ARG A 1 57 ? -5.253 0.296 -11.914 1.00 0.00 57 ARG A O 17
ATOM 31328 N N . ILE A 1 58 ? -3.635 0.453 -10.358 1.00 0.00 58 ILE A N 17
ATOM 31329 C CA . ILE A 1 58 ? -3.248 1.805 -10.747 1.00 0.00 58 ILE A CA 17
ATOM 31330 C C . ILE A 1 58 ? -1.854 1.829 -11.371 1.00 0.00 58 ILE A C 17
ATOM 31331 O O . ILE A 1 58 ? -1.106 2.794 -11.208 1.00 0.00 58 ILE A O 17
ATOM 31347 N N . GLU A 1 59 ? -1.514 0.759 -12.090 1.00 0.00 59 GLU A N 17
ATOM 31348 C CA . GLU A 1 59 ? -0.214 0.646 -12.751 1.00 0.00 59 GLU A CA 17
ATOM 31349 C C . GLU A 1 59 ? 0.934 0.682 -11.747 1.00 0.00 59 GLU A C 17
ATOM 31350 O O . GLU A 1 59 ? 2.100 0.791 -12.129 1.00 0.00 59 GLU A O 17
ATOM 31362 N N . MET A 1 60 ? 0.603 0.588 -10.464 1.00 0.00 60 MET A N 17
ATOM 31363 C CA . MET A 1 60 ? 1.612 0.606 -9.413 1.00 0.00 60 MET A CA 17
ATOM 31364 C C . MET A 1 60 ? 2.315 -0.747 -9.323 1.00 0.00 60 MET A C 17
ATOM 31365 O O . MET A 1 60 ? 3.299 -0.904 -8.600 1.00 0.00 60 MET A O 17
ATOM 31379 N N . LEU A 1 61 ? 1.813 -1.719 -10.080 1.00 0.00 61 LEU A N 17
ATOM 31380 C CA . LEU A 1 61 ? 2.387 -3.058 -10.084 1.00 0.00 61 LEU A CA 17
ATOM 31381 C C . LEU A 1 61 ? 2.132 -3.749 -11.418 1.00 0.00 61 LEU A C 17
ATOM 31382 O O . LEU A 1 61 ? 1.045 -4.276 -11.658 1.00 0.00 61 LEU A O 17
ATOM 31398 N N . LYS A 1 62 ? 3.138 -3.741 -12.286 1.00 0.00 62 LYS A N 17
ATOM 31399 C CA . LYS A 1 62 ? 3.024 -4.381 -13.590 1.00 0.00 62 LYS A CA 17
ATOM 31400 C C . LYS A 1 62 ? 3.386 -5.858 -13.481 1.00 0.00 62 LYS A C 17
ATOM 31401 O O . LYS A 1 62 ? 4.486 -6.266 -13.852 1.00 0.00 62 LYS A O 17
ATOM 31420 N N . GLY A 1 63 ? 2.449 -6.650 -12.968 1.00 0.00 63 GLY A N 17
ATOM 31421 C CA . GLY A 1 63 ? 2.689 -8.072 -12.803 1.00 0.00 63 GLY A CA 17
ATOM 31422 C C . GLY A 1 63 ? 3.496 -8.370 -11.558 1.00 0.00 63 GLY A C 17
ATOM 31423 O O . GLY A 1 63 ? 3.033 -9.074 -10.660 1.00 0.00 63 GLY A O 17
ATOM 31427 N N . THR A 1 64 ? 4.704 -7.823 -11.509 1.00 0.00 64 THR A N 17
ATOM 31428 C CA . THR A 1 64 ? 5.603 -8.008 -10.377 1.00 0.00 64 THR A CA 17
ATOM 31429 C C . THR A 1 64 ? 6.564 -6.831 -10.260 1.00 0.00 64 THR A C 17
ATOM 31430 O O . THR A 1 64 ? 7.543 -6.884 -9.515 1.00 0.00 64 THR A O 17
ATOM 31441 N N . GLU A 1 65 ? 6.277 -5.767 -11.007 1.00 0.00 65 GLU A N 17
ATOM 31442 C CA . GLU A 1 65 ? 7.115 -4.576 -11.004 1.00 0.00 65 GLU A CA 17
ATOM 31443 C C . GLU A 1 65 ? 6.531 -3.476 -10.125 1.00 0.00 65 GLU A C 17
ATOM 31444 O O . GLU A 1 65 ? 5.516 -2.872 -10.468 1.00 0.00 65 GLU A O 17
ATOM 31456 N N . LEU A 1 66 ? 7.175 -3.217 -8.991 1.00 0.00 66 LEU A N 17
ATOM 31457 C CA . LEU A 1 66 ? 6.724 -2.172 -8.083 1.00 0.00 66 LEU A CA 17
ATOM 31458 C C . LEU A 1 66 ? 6.894 -0.795 -8.721 1.00 0.00 66 LEU A C 17
ATOM 31459 O O . LEU A 1 66 ? 7.825 -0.572 -9.495 1.00 0.00 66 LEU A O 17
ATOM 31475 N N . TYR A 1 67 ? 5.991 0.124 -8.393 1.00 0.00 67 TYR A N 17
ATOM 31476 C CA . TYR A 1 67 ? 6.046 1.480 -8.932 1.00 0.00 67 TYR A CA 17
ATOM 31477 C C . TYR A 1 67 ? 5.776 2.515 -7.844 1.00 0.00 67 TYR A C 17
ATOM 31478 O O . TYR A 1 67 ? 5.296 2.180 -6.761 1.00 0.00 67 TYR A O 17
ATOM 31496 N N . VAL A 1 68 ? 6.088 3.774 -8.142 1.00 0.00 68 VAL A N 17
ATOM 31497 C CA . VAL A 1 68 ? 5.886 4.857 -7.189 1.00 0.00 68 VAL A CA 17
ATOM 31498 C C . VAL A 1 68 ? 5.365 6.117 -7.875 1.00 0.00 68 VAL A C 17
ATOM 31499 O O . VAL A 1 68 ? 4.947 7.065 -7.208 1.00 0.00 68 VAL A O 17
ATOM 31512 N N . GLU A 1 69 ? 5.393 6.125 -9.205 1.00 0.00 69 GLU A N 17
ATOM 31513 C CA . GLU A 1 69 ? 4.921 7.273 -9.973 1.00 0.00 69 GLU A CA 17
ATOM 31514 C C . GLU A 1 69 ? 3.463 7.609 -9.638 1.00 0.00 69 GLU A C 17
ATOM 31515 O O . GLU A 1 69 ? 3.159 8.751 -9.291 1.00 0.00 69 GLU A O 17
ATOM 31527 N N . PRO A 1 70 ? 2.534 6.629 -9.734 1.00 0.00 70 PRO A N 17
ATOM 31528 C CA . PRO A 1 70 ? 1.119 6.866 -9.425 1.00 0.00 70 PRO A CA 17
ATOM 31529 C C . PRO A 1 70 ? 0.899 7.182 -7.950 1.00 0.00 70 PRO A C 17
ATOM 31530 O O . PRO A 1 70 ? -0.076 7.840 -7.584 1.00 0.00 70 PRO A O 17
ATOM 31541 N N . VAL A 1 71 ? 1.813 6.711 -7.108 1.00 0.00 71 VAL A N 17
ATOM 31542 C CA . VAL A 1 71 ? 1.725 6.945 -5.673 1.00 0.00 71 VAL A CA 17
ATOM 31543 C C . VAL A 1 71 ? 1.961 8.410 -5.348 1.00 0.00 71 VAL A C 17
ATOM 31544 O O . VAL A 1 71 ? 1.240 8.999 -4.546 1.00 0.00 71 VAL A O 17
ATOM 31557 N N . TYR A 1 72 ? 2.966 8.999 -5.982 1.00 0.00 72 TYR A N 17
ATOM 31558 C CA . TYR A 1 72 ? 3.282 10.402 -5.757 1.00 0.00 72 TYR A CA 17
ATOM 31559 C C . TYR A 1 72 ? 2.059 11.273 -6.015 1.00 0.00 72 TYR A C 17
ATOM 31560 O O . TYR A 1 72 ? 1.964 12.395 -5.518 1.00 0.00 72 TYR A O 17
ATOM 31578 N N . LYS A 1 73 ? 1.124 10.745 -6.802 1.00 0.00 73 LYS A N 17
ATOM 31579 C CA . LYS A 1 73 ? -0.098 11.465 -7.139 1.00 0.00 73 LYS A CA 17
ATOM 31580 C C . LYS A 1 73 ? -1.134 11.371 -6.019 1.00 0.00 73 LYS A C 17
ATOM 31581 O O . LYS A 1 73 ? -1.702 12.382 -5.606 1.00 0.00 73 LYS A O 17
ATOM 31600 N N . MET A 1 74 ? -1.383 10.157 -5.531 1.00 0.00 74 MET A N 17
ATOM 31601 C CA . MET A 1 74 ? -2.360 9.950 -4.467 1.00 0.00 74 MET A CA 17
ATOM 31602 C C . MET A 1 74 ? -1.882 10.549 -3.150 1.00 0.00 74 MET A C 17
ATOM 31603 O O . MET A 1 74 ? -2.678 11.093 -2.389 1.00 0.00 74 MET A O 17
ATOM 31617 N N . ILE A 1 75 ? -0.582 10.457 -2.883 1.00 0.00 75 ILE A N 17
ATOM 31618 C CA . ILE A 1 75 ? -0.020 10.999 -1.652 1.00 0.00 75 ILE A CA 17
ATOM 31619 C C . ILE A 1 75 ? -0.407 12.466 -1.495 1.00 0.00 75 ILE A C 17
ATOM 31620 O O . ILE A 1 75 ? -0.417 13.008 -0.390 1.00 0.00 75 ILE A O 17
ATOM 31636 N N . GLU A 1 76 ? -0.744 13.093 -2.616 1.00 0.00 76 GLU A N 17
ATOM 31637 C CA . GLU A 1 76 ? -1.124 14.504 -2.625 1.00 0.00 76 GLU A CA 17
ATOM 31638 C C . GLU A 1 76 ? -2.484 14.746 -1.967 1.00 0.00 76 GLU A C 17
ATOM 31639 O O . GLU A 1 76 ? -2.587 15.507 -1.004 1.00 0.00 76 GLU A O 17
ATOM 31651 N N . VAL A 1 77 ? -3.524 14.099 -2.490 1.00 0.00 77 VAL A N 17
ATOM 31652 C CA . VAL A 1 77 ? -4.882 14.278 -1.969 1.00 0.00 77 VAL A CA 17
ATOM 31653 C C . VAL A 1 77 ? -5.200 13.323 -0.819 1.00 0.00 77 VAL A C 17
ATOM 31654 O O . VAL A 1 77 ? -5.850 13.710 0.151 1.00 0.00 77 VAL A O 17
ATOM 31667 N N . VAL A 1 78 ? -4.745 12.081 -0.936 1.00 0.00 78 VAL A N 17
ATOM 31668 C CA . VAL A 1 78 ? -4.995 11.065 0.089 1.00 0.00 78 VAL A CA 17
ATOM 31669 C C . VAL A 1 78 ? -4.485 11.511 1.464 1.00 0.00 78 VAL A C 17
ATOM 31670 O O . VAL A 1 78 ? -4.740 10.861 2.474 1.00 0.00 78 VAL A O 17
ATOM 31683 N N . HIS A 1 79 ? -3.753 12.612 1.484 1.00 0.00 79 HIS A N 17
ATOM 31684 C CA . HIS A 1 79 ? -3.231 13.185 2.726 1.00 0.00 79 HIS A CA 17
ATOM 31685 C C . HIS A 1 79 ? -3.546 14.676 2.795 1.00 0.00 79 HIS A C 17
ATOM 31686 O O . HIS A 1 79 ? -2.713 15.480 3.219 1.00 0.00 79 HIS A O 17
ATOM 31701 N N . ALA A 1 80 ? -4.756 15.039 2.377 1.00 0.00 80 ALA A N 17
ATOM 31702 C CA . ALA A 1 80 ? -5.185 16.434 2.380 1.00 0.00 80 ALA A CA 17
ATOM 31703 C C . ALA A 1 80 ? -5.114 17.035 3.779 1.00 0.00 80 ALA A C 17
ATOM 31704 O O . ALA A 1 80 ? -5.730 16.531 4.718 1.00 0.00 80 ALA A O 17
ATOM 31711 N N . GLY A 1 81 ? -4.357 18.122 3.908 1.00 0.00 81 GLY A N 17
ATOM 31712 C CA . GLY A 1 81 ? -4.214 18.783 5.193 1.00 0.00 81 GLY A CA 17
ATOM 31713 C C . GLY A 1 81 ? -2.899 19.529 5.310 1.00 0.00 81 GLY A C 17
ATOM 31714 O O . GLY A 1 81 ? -2.878 20.755 5.410 1.00 0.00 81 GLY A O 17
ATOM 31718 N N . ASN A 1 82 ? -1.798 18.783 5.297 1.00 0.00 82 ASN A N 17
ATOM 31719 C CA . ASN A 1 82 ? -0.468 19.374 5.398 1.00 0.00 82 ASN A CA 17
ATOM 31720 C C . ASN A 1 82 ? 0.320 19.148 4.112 1.00 0.00 82 ASN A C 17
ATOM 31721 O O . ASN A 1 82 ? 0.095 18.173 3.396 1.00 0.00 82 ASN A O 17
ATOM 31732 N N . ALA A 1 83 ? 1.239 20.062 3.821 1.00 0.00 83 ALA A N 17
ATOM 31733 C CA . ALA A 1 83 ? 2.059 19.964 2.620 1.00 0.00 83 ALA A CA 17
ATOM 31734 C C . ALA A 1 83 ? 3.234 19.014 2.823 1.00 0.00 83 ALA A C 17
ATOM 31735 O O . ALA A 1 83 ? 3.806 18.511 1.857 1.00 0.00 83 ALA A O 17
ATOM 31742 N N . ASP A 1 84 ? 3.593 18.773 4.081 1.00 0.00 84 ASP A N 17
ATOM 31743 C CA . ASP A 1 84 ? 4.710 17.890 4.390 1.00 0.00 84 ASP A CA 17
ATOM 31744 C C . ASP A 1 84 ? 4.286 16.431 4.426 1.00 0.00 84 ASP A C 17
ATOM 31745 O O . ASP A 1 84 ? 5.090 15.549 4.135 1.00 0.00 84 ASP A O 17
ATOM 31754 N N . ASP A 1 85 ? 3.035 16.164 4.804 1.00 0.00 85 ASP A N 17
ATOM 31755 C CA . ASP A 1 85 ? 2.558 14.787 4.842 1.00 0.00 85 ASP A CA 17
ATOM 31756 C C . ASP A 1 85 ? 2.685 14.189 3.451 1.00 0.00 85 ASP A C 17
ATOM 31757 O O . ASP A 1 85 ? 2.725 12.971 3.277 1.00 0.00 85 ASP A O 17
ATOM 31766 N N . ILE A 1 86 ? 2.751 15.076 2.461 1.00 0.00 86 ILE A N 17
ATOM 31767 C CA . ILE A 1 86 ? 2.916 14.675 1.076 1.00 0.00 86 ILE A CA 17
ATOM 31768 C C . ILE A 1 86 ? 4.399 14.496 0.782 1.00 0.00 86 ILE A C 17
ATOM 31769 O O . ILE A 1 86 ? 4.791 13.684 -0.057 1.00 0.00 86 ILE A O 17
ATOM 31785 N N . GLN A 1 87 ? 5.217 15.270 1.492 1.00 0.00 87 GLN A N 17
ATOM 31786 C CA . GLN A 1 87 ? 6.665 15.217 1.342 1.00 0.00 87 GLN A CA 17
ATOM 31787 C C . GLN A 1 87 ? 7.257 14.056 2.133 1.00 0.00 87 GLN A C 17
ATOM 31788 O O . GLN A 1 87 ? 8.376 13.617 1.868 1.00 0.00 87 GLN A O 17
ATOM 31802 N N . LEU A 1 88 ? 6.499 13.564 3.109 1.00 0.00 88 LEU A N 17
ATOM 31803 C CA . LEU A 1 88 ? 6.951 12.461 3.948 1.00 0.00 88 LEU A CA 17
ATOM 31804 C C . LEU A 1 88 ? 6.702 11.113 3.275 1.00 0.00 88 LEU A C 17
ATOM 31805 O O . LEU A 1 88 ? 7.642 10.379 2.971 1.00 0.00 88 LEU A O 17
ATOM 31821 N N . VAL A 1 89 ? 5.430 10.798 3.045 1.00 0.00 89 VAL A N 17
ATOM 31822 C CA . VAL A 1 89 ? 5.047 9.537 2.414 1.00 0.00 89 VAL A CA 17
ATOM 31823 C C . VAL A 1 89 ? 5.799 9.315 1.106 1.00 0.00 89 VAL A C 17
ATOM 31824 O O . VAL A 1 89 ? 6.244 8.203 0.816 1.00 0.00 89 VAL A O 17
ATOM 31837 N N . LYS A 1 90 ? 5.928 10.377 0.320 1.00 0.00 90 LYS A N 17
ATOM 31838 C CA . LYS A 1 90 ? 6.617 10.310 -0.959 1.00 0.00 90 LYS A CA 17
ATOM 31839 C C . LYS A 1 90 ? 8.019 9.721 -0.811 1.00 0.00 90 LYS A C 17
ATOM 31840 O O . LYS A 1 90 ? 8.516 9.050 -1.714 1.00 0.00 90 LYS A O 17
ATOM 31859 N N . GLY A 1 91 ? 8.650 9.974 0.331 1.00 0.00 91 GLY A N 17
ATOM 31860 C CA . GLY A 1 91 ? 9.986 9.453 0.575 1.00 0.00 91 GLY A CA 17
ATOM 31861 C C . GLY A 1 91 ? 9.966 8.063 1.181 1.00 0.00 91 GLY A C 17
ATOM 31862 O O . GLY A 1 91 ? 10.940 7.318 1.069 1.00 0.00 91 GLY A O 17
ATOM 31866 N N . ILE A 1 92 ? 8.858 7.711 1.828 1.00 0.00 92 ILE A N 17
ATOM 31867 C CA . ILE A 1 92 ? 8.725 6.399 2.450 1.00 0.00 92 ILE A CA 17
ATOM 31868 C C . ILE A 1 92 ? 8.647 5.304 1.392 1.00 0.00 92 ILE A C 17
ATOM 31869 O O . ILE A 1 92 ? 9.194 4.215 1.570 1.00 0.00 92 ILE A O 17
ATOM 31885 N N . ALA A 1 93 ? 7.962 5.600 0.292 1.00 0.00 93 ALA A N 17
ATOM 31886 C CA . ALA A 1 93 ? 7.819 4.645 -0.800 1.00 0.00 93 ALA A CA 17
ATOM 31887 C C . ALA A 1 93 ? 9.174 4.352 -1.431 1.00 0.00 93 ALA A C 17
ATOM 31888 O O . ALA A 1 93 ? 9.356 3.337 -2.104 1.00 0.00 93 ALA A O 17
ATOM 31895 N N . ASN A 1 94 ? 10.119 5.258 -1.205 1.00 0.00 94 ASN A N 17
ATOM 31896 C CA . ASN A 1 94 ? 11.468 5.117 -1.734 1.00 0.00 94 ASN A CA 17
ATOM 31897 C C . ASN A 1 94 ? 12.282 4.146 -0.886 1.00 0.00 94 ASN A C 17
ATOM 31898 O O . ASN A 1 94 ? 13.264 3.568 -1.353 1.00 0.00 94 ASN A O 17
ATOM 31909 N N . GLU A 1 95 ? 11.861 3.968 0.363 1.00 0.00 95 GLU A N 17
ATOM 31910 C CA . GLU A 1 95 ? 12.545 3.064 1.284 1.00 0.00 95 GLU A CA 17
ATOM 31911 C C . GLU A 1 95 ? 12.100 1.622 1.060 1.00 0.00 95 GLU A C 17
ATOM 31912 O O . GLU A 1 95 ? 12.781 0.682 1.470 1.00 0.00 95 GLU A O 17
ATOM 31924 N N . CYS A 1 96 ? 10.954 1.458 0.407 1.00 0.00 96 CYS A N 17
ATOM 31925 C CA . CYS A 1 96 ? 10.405 0.134 0.133 1.00 0.00 96 CYS A CA 17
ATOM 31926 C C . CYS A 1 96 ? 11.102 -0.533 -1.048 1.00 0.00 96 CYS A C 17
ATOM 31927 O O . CYS A 1 96 ? 11.514 -1.689 -0.957 1.00 0.00 96 CYS A O 17
ATOM 31934 N N . ILE A 1 97 ? 11.224 0.198 -2.151 1.00 0.00 97 ILE A N 17
ATOM 31935 C CA . ILE A 1 97 ? 11.870 -0.324 -3.354 1.00 0.00 97 ILE A CA 17
ATOM 31936 C C . ILE A 1 97 ? 13.214 -0.977 -3.031 1.00 0.00 97 ILE A C 17
ATOM 31937 O O . ILE A 1 97 ? 13.683 -1.847 -3.764 1.00 0.00 97 ILE A O 17
ATOM 31953 N N . GLU A 1 98 ? 13.826 -0.555 -1.927 1.00 0.00 98 GLU A N 17
ATOM 31954 C CA . GLU A 1 98 ? 15.115 -1.099 -1.510 1.00 0.00 98 GLU A CA 17
ATOM 31955 C C . GLU A 1 98 ? 14.986 -2.559 -1.080 1.00 0.00 98 GLU A C 17
ATOM 31956 O O . GLU A 1 98 ? 15.793 -3.402 -1.470 1.00 0.00 98 GLU A O 17
ATOM 31968 N N . ASN A 1 99 ? 13.967 -2.850 -0.276 1.00 0.00 99 ASN A N 17
ATOM 31969 C CA . ASN A 1 99 ? 13.737 -4.206 0.211 1.00 0.00 99 ASN A CA 17
ATOM 31970 C C . ASN A 1 99 ? 12.967 -5.025 -0.817 1.00 0.00 99 ASN A C 17
ATOM 31971 O O . ASN A 1 99 ? 12.999 -6.256 -0.800 1.00 0.00 99 ASN A O 17
ATOM 31982 N N . ALA A 1 100 ? 12.275 -4.328 -1.710 1.00 0.00 100 ALA A N 17
ATOM 31983 C CA . ALA A 1 100 ? 11.483 -4.972 -2.748 1.00 0.00 100 ALA A CA 17
ATOM 31984 C C . ALA A 1 100 ? 12.372 -5.604 -3.812 1.00 0.00 100 ALA A C 17
ATOM 31985 O O . ALA A 1 100 ? 12.099 -6.711 -4.275 1.00 0.00 100 ALA A O 17
ATOM 31992 N N . LYS A 1 101 ? 13.438 -4.901 -4.179 1.00 0.00 101 LYS A N 17
ATOM 31993 C CA . LYS A 1 101 ? 14.377 -5.374 -5.182 1.00 0.00 101 LYS A CA 17
ATOM 31994 C C . LYS A 1 101 ? 13.679 -6.094 -6.338 1.00 0.00 101 LYS A C 17
ATOM 31995 O O . LYS A 1 101 ? 14.200 -7.069 -6.884 1.00 0.00 101 LYS A O 17
ATOM 32014 N N . GLY A 1 102 ? 12.494 -5.609 -6.697 1.00 0.00 102 GLY A N 17
ATOM 32015 C CA . GLY A 1 102 ? 11.742 -6.193 -7.793 1.00 0.00 102 GLY A CA 17
ATOM 32016 C C . GLY A 1 102 ? 11.499 -7.683 -7.633 1.00 0.00 102 GLY A C 17
ATOM 32017 O O . GLY A 1 102 ? 12.051 -8.490 -8.380 1.00 0.00 102 GLY A O 17
ATOM 32021 N N . GLU A 1 103 ? 10.670 -8.051 -6.661 1.00 0.00 103 GLU A N 17
ATOM 32022 C CA . GLU A 1 103 ? 10.348 -9.458 -6.429 1.00 0.00 103 GLU A CA 17
ATOM 32023 C C . GLU A 1 103 ? 9.514 -10.011 -7.581 1.00 0.00 103 GLU A C 17
ATOM 32024 O O . GLU A 1 103 ? 8.902 -9.251 -8.333 1.00 0.00 103 GLU A O 17
ATOM 32036 N N . THR A 1 104 ? 9.494 -11.335 -7.717 1.00 0.00 104 THR A N 17
ATOM 32037 C CA . THR A 1 104 ? 8.737 -11.979 -8.784 1.00 0.00 104 THR A CA 17
ATOM 32038 C C . THR A 1 104 ? 7.495 -12.681 -8.247 1.00 0.00 104 THR A C 17
ATOM 32039 O O . THR A 1 104 ? 6.775 -13.343 -8.995 1.00 0.00 104 THR A O 17
ATOM 32050 N N . ASP A 1 105 ? 7.250 -12.533 -6.951 1.00 0.00 105 ASP A N 17
ATOM 32051 C CA . ASP A 1 105 ? 6.090 -13.152 -6.322 1.00 0.00 105 ASP A CA 17
ATOM 32052 C C . ASP A 1 105 ? 5.049 -12.093 -5.965 1.00 0.00 105 ASP A C 17
ATOM 32053 O O . ASP A 1 105 ? 5.393 -10.957 -5.639 1.00 0.00 105 ASP A O 17
ATOM 32062 N N . GLU A 1 106 ? 3.779 -12.474 -6.029 1.00 0.00 106 GLU A N 17
ATOM 32063 C CA . GLU A 1 106 ? 2.682 -11.556 -5.727 1.00 0.00 106 GLU A CA 17
ATOM 32064 C C . GLU A 1 106 ? 2.621 -11.213 -4.237 1.00 0.00 106 GLU A C 17
ATOM 32065 O O . GLU A 1 106 ? 2.897 -10.081 -3.841 1.00 0.00 106 GLU A O 17
ATOM 32077 N N . CYS A 1 107 ? 2.259 -12.200 -3.419 1.00 0.00 107 CYS A N 17
ATOM 32078 C CA . CYS A 1 107 ? 2.143 -12.007 -1.981 1.00 0.00 107 CYS A CA 17
ATOM 32079 C C . CYS A 1 107 ? 3.455 -11.520 -1.383 1.00 0.00 107 CYS A C 17
ATOM 32080 O O . CYS A 1 107 ? 3.455 -10.649 -0.514 1.00 0.00 107 CYS A O 17
ATOM 32087 N N . ASN A 1 108 ? 4.571 -12.087 -1.834 1.00 0.00 108 ASN A N 17
ATOM 32088 C CA . ASN A 1 108 ? 5.872 -11.660 -1.342 1.00 0.00 108 ASN A CA 17
ATOM 32089 C C . ASN A 1 108 ? 6.014 -10.166 -1.590 1.00 0.00 108 ASN A C 17
ATOM 32090 O O . ASN A 1 108 ? 6.480 -9.422 -0.730 1.00 0.00 108 ASN A O 17
ATOM 32101 N N . ILE A 1 109 ? 5.592 -9.739 -2.780 1.00 0.00 109 ILE A N 17
ATOM 32102 C CA . ILE A 1 109 ? 5.629 -8.331 -3.144 1.00 0.00 109 ILE A CA 17
ATOM 32103 C C . ILE A 1 109 ? 4.714 -7.541 -2.215 1.00 0.00 109 ILE A C 17
ATOM 32104 O O . ILE A 1 109 ? 4.972 -6.379 -1.899 1.00 0.00 109 ILE A O 17
ATOM 32120 N N . GLY A 1 110 ? 3.642 -8.196 -1.774 1.00 0.00 110 GLY A N 17
ATOM 32121 C CA . GLY A 1 110 ? 2.693 -7.564 -0.886 1.00 0.00 110 GLY A CA 17
ATOM 32122 C C . GLY A 1 110 ? 3.277 -7.286 0.479 1.00 0.00 110 GLY A C 17
ATOM 32123 O O . GLY A 1 110 ? 3.106 -6.196 1.022 1.00 0.00 110 GLY A O 17
ATOM 32127 N N . ASN A 1 111 ? 3.978 -8.272 1.029 1.00 0.00 111 ASN A N 17
ATOM 32128 C CA . ASN A 1 111 ? 4.569 -8.138 2.360 1.00 0.00 111 ASN A CA 17
ATOM 32129 C C . ASN A 1 111 ? 5.779 -7.200 2.387 1.00 0.00 111 ASN A C 17
ATOM 32130 O O . ASN A 1 111 ? 5.884 -6.355 3.272 1.00 0.00 111 ASN A O 17
ATOM 32141 N N . LYS A 1 112 ? 6.688 -7.348 1.427 1.00 0.00 112 LYS A N 17
ATOM 32142 C CA . LYS A 1 112 ? 7.892 -6.513 1.386 1.00 0.00 112 LYS A CA 17
ATOM 32143 C C . LYS A 1 112 ? 7.561 -5.022 1.358 1.00 0.00 112 LYS A C 17
ATOM 32144 O O . LYS A 1 112 ? 8.132 -4.237 2.118 1.00 0.00 112 LYS A O 17
ATOM 32163 N N . TYR A 1 113 ? 6.634 -4.637 0.489 1.00 0.00 113 TYR A N 17
ATOM 32164 C CA . TYR A 1 113 ? 6.261 -3.234 0.344 1.00 0.00 113 TYR A CA 17
ATOM 32165 C C . TYR A 1 113 ? 5.413 -2.747 1.513 1.00 0.00 113 TYR A C 17
ATOM 32166 O O . TYR A 1 113 ? 5.625 -1.645 2.021 1.00 0.00 113 TYR A O 17
ATOM 32184 N N . THR A 1 114 ? 4.454 -3.562 1.940 1.00 0.00 114 THR A N 17
ATOM 32185 C CA . THR A 1 114 ? 3.586 -3.185 3.048 1.00 0.00 114 THR A CA 17
ATOM 32186 C C . THR A 1 114 ? 4.359 -3.162 4.366 1.00 0.00 114 THR A C 17
ATOM 32187 O O . THR A 1 114 ? 3.969 -2.482 5.312 1.00 0.00 114 THR A O 17
ATOM 32198 N N . ASP A 1 115 ? 5.459 -3.906 4.414 1.00 0.00 115 ASP A N 17
ATOM 32199 C CA . ASP A 1 115 ? 6.290 -3.977 5.611 1.00 0.00 115 ASP A CA 17
ATOM 32200 C C . ASP A 1 115 ? 6.864 -2.610 5.958 1.00 0.00 115 ASP A C 17
ATOM 32201 O O . ASP A 1 115 ? 6.600 -2.061 7.029 1.00 0.00 115 ASP A O 17
ATOM 32210 N N . CYS A 1 116 ? 7.656 -2.071 5.040 1.00 0.00 116 CYS A N 17
ATOM 32211 C CA . CYS A 1 116 ? 8.290 -0.772 5.229 1.00 0.00 116 CYS A CA 17
ATOM 32212 C C . CYS A 1 116 ? 7.261 0.334 5.457 1.00 0.00 116 CYS A C 17
ATOM 32213 O O . CYS A 1 116 ? 7.459 1.210 6.298 1.00 0.00 116 CYS A O 17
ATOM 32220 N N . TYR A 1 117 ? 6.165 0.288 4.705 1.00 0.00 117 TYR A N 17
ATOM 32221 C CA . TYR A 1 117 ? 5.113 1.293 4.827 1.00 0.00 117 TYR A CA 17
ATOM 32222 C C . TYR A 1 117 ? 4.575 1.364 6.253 1.00 0.00 117 TYR A C 17
ATOM 32223 O O . TYR A 1 117 ? 4.155 2.426 6.711 1.00 0.00 117 TYR A O 17
ATOM 32241 N N . ILE A 1 118 ? 4.593 0.231 6.948 1.00 0.00 118 ILE A N 17
ATOM 32242 C CA . ILE A 1 118 ? 4.110 0.169 8.324 1.00 0.00 118 ILE A CA 17
ATOM 32243 C C . ILE A 1 118 ? 5.196 0.606 9.303 1.00 0.00 118 ILE A C 17
ATOM 32244 O O . ILE A 1 118 ? 4.911 1.168 10.360 1.00 0.00 118 ILE A O 17
ATOM 32260 N N . GLU A 1 119 ? 6.445 0.350 8.938 1.00 0.00 119 GLU A N 17
ATOM 32261 C CA . GLU A 1 119 ? 7.574 0.696 9.790 1.00 0.00 119 GLU A CA 17
ATOM 32262 C C . GLU A 1 119 ? 7.768 2.209 9.896 1.00 0.00 119 GLU A C 17
ATOM 32263 O O . GLU A 1 119 ? 7.773 2.762 10.996 1.00 0.00 119 GLU A O 17
ATOM 32275 N N . LYS A 1 120 ? 7.922 2.874 8.755 1.00 0.00 120 LYS A N 17
ATOM 32276 C CA . LYS A 1 120 ? 8.144 4.317 8.741 1.00 0.00 120 LYS A CA 17
ATOM 32277 C C . LYS A 1 120 ? 6.844 5.124 8.755 1.00 0.00 120 LYS A C 17
ATOM 32278 O O . LYS A 1 120 ? 6.696 6.052 9.551 1.00 0.00 120 LYS A O 17
ATOM 32297 N N . LEU A 1 121 ? 5.904 4.771 7.882 1.00 0.00 121 LEU A N 17
ATOM 32298 C CA . LEU A 1 121 ? 4.649 5.514 7.777 1.00 0.00 121 LEU A CA 17
ATOM 32299 C C . LEU A 1 121 ? 3.498 4.871 8.549 1.00 0.00 121 LEU A C 17
ATOM 32300 O O . LEU A 1 121 ? 2.467 5.513 8.762 1.00 0.00 121 LEU A O 17
ATOM 32316 N N . PHE A 1 122 ? 3.657 3.612 8.958 1.00 0.00 122 PHE A N 17
ATOM 32317 C CA . PHE A 1 122 ? 2.600 2.909 9.689 1.00 0.00 122 PHE A CA 17
ATOM 32318 C C . PHE A 1 122 ? 1.392 2.635 8.780 1.00 0.00 122 PHE A C 17
ATOM 32319 O O . PHE A 1 122 ? 0.520 1.834 9.115 1.00 0.00 122 PHE A O 17
ATOM 32336 N N . SER A 1 123 ? 1.363 3.282 7.617 1.00 0.00 123 SER A N 17
ATOM 32337 C CA . SER A 1 123 ? 0.266 3.105 6.671 1.00 0.00 123 SER A CA 17
ATOM 32338 C C . SER A 1 123 ? 0.150 1.648 6.235 1.00 0.00 123 SER A C 17
ATOM 32339 O O . SER A 1 123 ? 0.618 1.271 5.161 1.00 0.00 123 SER A O 17
#

Foldseek 3Di:
DDPCLAVVLVCVVQVVVLVVLCPVLVCELVNVQPPDCAQNSRAALSNLQSVLSVCVSQVCQDQQAGHCVVVLVSLDVSNPDDPCSSVQVSVQQVVQCVQSVRDNDRSNNRHSNVNSCCVRVND

Radius of gyration: 13.44 Å; Cα contacts (8 Å, |Δi|>4): 172; chains: 1; bounding box: 30×35×29 Å